Protein AF-0000000085124010 (afdb_homodimer)

Structure (mmCIF, N/CA/C/O backbone):
data_AF-0000000085124010-model_v1
#
loop_
_entity.id
_entity.type
_entity.pdbx_description
1 polymer 'Hydrogenase (NiFe) small subunit HydA'
#
loop_
_atom_site.group_PDB
_atom_site.id
_atom_site.type_symbol
_atom_site.label_atom_id
_atom_site.label_alt_id
_atom_site.label_comp_id
_atom_site.label_asym_id
_atom_site.label_entity_id
_atom_site.label_seq_id
_atom_site.pdbx_PDB_ins_code
_atom_site.Cartn_x
_atom_site.Cartn_y
_atom_site.Cartn_z
_atom_site.occupancy
_atom_site.B_iso_or_equiv
_atom_site.auth_seq_id
_atom_site.auth_comp_id
_atom_site.auth_asym_id
_atom_site.auth_atom_id
_atom_site.pdbx_PDB_model_num
ATOM 1 N N . MET A 1 1 ? 7.41 -55.188 -15.414 1 95.19 1 MET A N 1
ATOM 2 C CA . MET A 1 1 ? 6.52 -54.812 -14.312 1 95.19 1 MET A CA 1
ATOM 3 C C . MET A 1 1 ? 5.141 -54.438 -14.836 1 95.19 1 MET A C 1
ATOM 5 O O . MET A 1 1 ? 5.023 -53.75 -15.875 1 95.19 1 MET A O 1
ATOM 9 N N . LYS A 1 2 ? 4.078 -54.938 -14.227 1 97.94 2 LYS A N 1
ATOM 10 C CA . LYS A 1 2 ? 2.697 -54.625 -14.586 1 97.94 2 LYS A CA 1
ATOM 11 C C . LYS A 1 2 ? 2.125 -53.531 -13.672 1 97.94 2 LYS A C 1
ATOM 13 O O . LYS A 1 2 ? 2.025 -53.75 -12.461 1 97.94 2 LYS A O 1
ATOM 18 N N . ILE A 1 3 ? 1.727 -52.469 -14.312 1 98.56 3 ILE A N 1
ATOM 19 C CA . ILE A 1 3 ? 1.152 -51.344 -13.555 1 98.56 3 ILE A CA 1
ATOM 20 C C . ILE A 1 3 ? -0.271 -51.094 -14.031 1 98.56 3 ILE A C 1
ATOM 22 O O . ILE A 1 3 ? -0.511 -50.938 -15.234 1 98.56 3 ILE A O 1
ATOM 26 N N . VAL A 1 4 ? -1.213 -51.031 -13.094 1 98.69 4 VAL A N 1
ATOM 27 C CA . VAL A 1 4 ? -2.6 -50.688 -13.391 1 98.69 4 VAL A CA 1
ATOM 28 C C . VAL A 1 4 ? -2.932 -49.344 -12.781 1 98.69 4 VAL A C 1
ATOM 30 O O . VAL A 1 4 ? -2.615 -49.094 -11.617 1 98.69 4 VAL A O 1
ATOM 33 N N . ILE A 1 5 ? -3.504 -48.438 -13.578 1 98.81 5 ILE A N 1
ATOM 34 C CA . ILE A 1 5 ? -3.943 -47.125 -13.133 1 98.81 5 ILE A CA 1
ATOM 35 C C . ILE A 1 5 ? -5.465 -47.062 -13.211 1 98.81 5 ILE A C 1
ATOM 37 O O . ILE A 1 5 ? -6.059 -47.281 -14.266 1 98.81 5 ILE A O 1
ATOM 41 N N . ILE A 1 6 ? -6.059 -46.781 -12.086 1 98.5 6 ILE A N 1
ATOM 42 C CA . ILE A 1 6 ? -7.496 -46.562 -12.07 1 98.5 6 ILE A CA 1
ATOM 43 C C . ILE A 1 6 ? -7.77 -45.062 -12.195 1 98.5 6 ILE A C 1
ATOM 45 O O . ILE A 1 6 ? -7.449 -44.281 -11.289 1 98.5 6 ILE A O 1
ATOM 49 N N . GLY A 1 7 ? -8.352 -44.594 -13.273 1 97.31 7 GLY A N 1
ATOM 50 C CA . GLY A 1 7 ? -8.617 -43.188 -13.555 1 97.31 7 GLY A CA 1
ATOM 51 C C . GLY A 1 7 ? -8.352 -42.812 -15 1 97.31 7 GLY A C 1
ATOM 52 O O . GLY A 1 7 ? -7.637 -43.531 -15.711 1 97.31 7 GLY A O 1
ATOM 53 N N . GLY A 1 8 ? -8.891 -41.75 -15.453 1 96.12 8 GLY A N 1
ATOM 54 C CA . GLY A 1 8 ? -8.734 -41.281 -16.828 1 96.12 8 GLY A CA 1
ATOM 55 C C . GLY A 1 8 ? -8.57 -39.781 -16.938 1 96.12 8 GLY A C 1
ATOM 56 O O . GLY A 1 8 ? -8.875 -39.188 -17.969 1 96.12 8 GLY A O 1
ATOM 57 N N . GLY A 1 9 ? -8.164 -39.156 -15.859 1 94.75 9 GLY A N 1
ATOM 58 C CA . GLY A 1 9 ? -7.965 -37.719 -15.859 1 94.75 9 GLY A CA 1
ATOM 59 C C . GLY A 1 9 ? -6.531 -37.312 -16.141 1 94.75 9 GLY A C 1
ATOM 60 O O . GLY A 1 9 ? -5.734 -38.125 -16.625 1 94.75 9 GLY A O 1
ATOM 61 N N . ILE A 1 10 ? -6.223 -36.125 -15.867 1 92.88 10 ILE A N 1
ATOM 62 C CA . ILE A 1 10 ? -4.93 -35.531 -16.172 1 92.88 10 ILE A CA 1
ATOM 63 C C . ILE A 1 10 ? -3.824 -36.25 -15.422 1 92.88 10 ILE A C 1
ATOM 65 O O . ILE A 1 10 ? -2.789 -36.594 -16 1 92.88 10 ILE A O 1
ATOM 69 N N . ALA A 1 11 ? -4.047 -36.531 -14.188 1 95.56 11 ALA A N 1
ATOM 70 C CA . ALA A 1 11 ? -3.047 -37.219 -13.375 1 95.56 11 ALA A CA 1
ATOM 71 C C . ALA A 1 11 ? -2.785 -38.625 -13.906 1 95.56 11 ALA A C 1
ATOM 73 O O . ALA A 1 11 ? -1.636 -39.062 -13.961 1 95.56 11 ALA A O 1
ATOM 74 N N . ALA A 1 12 ? -3.816 -39.281 -14.297 1 98.06 12 ALA A N 1
ATOM 75 C CA . ALA A 1 12 ? -3.699 -40.656 -14.812 1 98.06 12 ALA A CA 1
ATOM 76 C C . ALA A 1 12 ? -2.871 -40.688 -16.094 1 98.06 12 ALA A C 1
ATOM 78 O O . ALA A 1 12 ? -1.996 -41.531 -16.25 1 98.06 12 ALA A O 1
ATOM 79 N N . VAL A 1 13 ? -3.199 -39.812 -16.953 1 97.38 13 VAL A N 1
ATOM 80 C CA . VAL A 1 13 ? -2.482 -39.719 -18.234 1 97.38 13 VAL A CA 1
ATOM 81 C C . VAL A 1 13 ? -1.017 -39.375 -17.969 1 97.38 13 VAL A C 1
ATOM 83 O O . VAL A 1 13 ? -0.122 -39.969 -18.594 1 97.38 13 VAL A O 1
ATOM 86 N N . TYR A 1 14 ? -0.808 -38.438 -17.125 1 95.88 14 TYR A N 1
ATOM 87 C CA . TYR A 1 14 ? 0.552 -38.031 -16.766 1 95.88 14 TYR A CA 1
ATOM 88 C C . TYR A 1 14 ? 1.339 -39.219 -16.219 1 95.88 14 TYR A C 1
ATOM 90 O O . TYR A 1 14 ? 2.488 -39.438 -16.594 1 95.88 14 TYR A O 1
ATOM 98 N N . LEU A 1 15 ? 0.748 -39.969 -15.352 1 97.75 15 LEU A N 1
ATOM 99 C CA . LEU A 1 15 ? 1.36 -41.156 -14.766 1 97.75 15 LEU A CA 1
ATOM 100 C C . LEU A 1 15 ? 1.725 -42.156 -15.844 1 97.75 15 LEU A C 1
ATOM 102 O O . LEU A 1 15 ? 2.863 -42.625 -15.898 1 97.75 15 LEU A O 1
ATOM 106 N N . ALA A 1 16 ? 0.787 -42.5 -16.688 1 98.44 16 ALA A N 1
ATOM 107 C CA . ALA A 1 16 ? 0.975 -43.531 -17.703 1 98.44 16 ALA A CA 1
ATOM 108 C C . ALA A 1 16 ? 2.131 -43.156 -18.641 1 98.44 16 ALA A C 1
ATOM 110 O O . ALA A 1 16 ? 3.012 -44 -18.891 1 98.44 16 ALA A O 1
ATOM 111 N N . ASN A 1 17 ? 2.074 -41.969 -19.094 1 96.88 17 ASN A N 1
ATOM 112 C CA . ASN A 1 17 ? 3.102 -41.5 -20.031 1 96.88 17 ASN A CA 1
ATOM 113 C C . ASN A 1 17 ? 4.484 -41.5 -19.375 1 96.88 17 ASN A C 1
ATOM 115 O O . ASN A 1 17 ? 5.453 -41.969 -19.984 1 96.88 17 ASN A O 1
ATOM 119 N N . ASN A 1 18 ? 4.602 -41.031 -18.188 1 95.69 18 ASN A N 1
ATOM 120 C CA . ASN A 1 18 ? 5.902 -40.875 -17.562 1 95.69 18 ASN A CA 1
ATOM 121 C C . ASN A 1 18 ? 6.445 -42.219 -17.047 1 95.69 18 ASN A C 1
ATOM 123 O O . ASN A 1 18 ? 7.66 -42.406 -17 1 95.69 18 ASN A O 1
ATOM 127 N N . ILE A 1 19 ? 5.598 -43.094 -16.672 1 97.38 19 ILE A N 1
ATOM 128 C CA . ILE A 1 19 ? 6.031 -44.438 -16.312 1 97.38 19 ILE A CA 1
ATOM 129 C C . ILE A 1 19 ? 6.734 -45.094 -17.5 1 97.38 19 ILE A C 1
ATOM 131 O O . ILE A 1 19 ? 7.82 -45.656 -17.359 1 97.38 19 ILE A O 1
ATOM 135 N N . LEU A 1 20 ? 6.133 -45 -18.656 1 96.88 20 LEU A N 1
ATOM 136 C CA . LEU A 1 20 ? 6.691 -45.625 -19.859 1 96.88 20 LEU A CA 1
ATOM 137 C C . LEU A 1 20 ? 7.961 -44.875 -20.297 1 96.88 20 LEU A C 1
ATOM 139 O O . LEU A 1 20 ? 8.836 -45.5 -20.922 1 96.88 20 LEU A O 1
ATOM 143 N N . ASN A 1 21 ? 8.039 -43.625 -19.969 1 94.06 21 ASN A N 1
ATOM 144 C CA . ASN A 1 21 ? 9.273 -42.875 -20.234 1 94.06 21 ASN A CA 1
ATOM 145 C C . ASN A 1 21 ? 10.422 -43.375 -19.359 1 94.06 21 ASN A C 1
ATOM 147 O O . ASN A 1 21 ? 11.578 -43.375 -19.781 1 94.06 21 ASN A O 1
ATOM 151 N N . VAL A 1 22 ? 10.109 -43.719 -18.141 1 93.25 22 VAL A N 1
ATOM 152 C CA . VAL A 1 22 ? 11.117 -44.219 -17.203 1 93.25 22 VAL A CA 1
ATOM 153 C C . VAL A 1 22 ? 11.508 -45.625 -17.562 1 93.25 22 VAL A C 1
ATOM 155 O O . VAL A 1 22 ? 12.688 -46 -17.531 1 93.25 22 VAL A O 1
ATOM 158 N N . ASP A 1 23 ? 10.508 -46.469 -17.875 1 94.88 23 ASP A N 1
ATOM 159 C CA . ASP A 1 23 ? 10.727 -47.844 -18.25 1 94.88 23 ASP A CA 1
ATOM 160 C C . ASP A 1 23 ? 9.75 -48.281 -19.344 1 94.88 23 ASP A C 1
ATOM 162 O O . ASP A 1 23 ? 8.625 -48.719 -19.031 1 94.88 23 ASP A O 1
ATOM 166 N N . SER A 1 24 ? 10.172 -48.406 -20.547 1 93.5 24 SER A N 1
ATOM 167 C CA . SER A 1 24 ? 9.328 -48.688 -21.688 1 93.5 24 SER A CA 1
ATOM 168 C C . SER A 1 24 ? 8.898 -50.156 -21.703 1 93.5 24 SER A C 1
ATOM 170 O O . SER A 1 24 ? 7.98 -50.531 -22.438 1 93.5 24 SER A O 1
ATOM 172 N N . SER A 1 25 ? 9.539 -50.938 -20.891 1 94.5 25 SER A N 1
ATOM 173 C CA . SER A 1 25 ? 9.227 -52.344 -20.875 1 94.5 25 SER A CA 1
ATOM 174 C C . SER A 1 25 ? 8.031 -52.656 -19.969 1 94.5 25 SER A C 1
ATOM 176 O O . SER A 1 25 ? 7.473 -53.75 -20.016 1 94.5 25 SER A O 1
ATOM 178 N N . CYS A 1 26 ? 7.594 -51.656 -19.25 1 96.12 26 CYS A N 1
ATOM 179 C CA . CYS A 1 26 ? 6.457 -51.844 -18.344 1 96.12 26 CYS A CA 1
ATOM 180 C C . CYS A 1 26 ? 5.168 -52.031 -19.141 1 96.12 26 CYS A C 1
ATOM 182 O O . CYS A 1 26 ? 4.992 -51.469 -20.203 1 96.12 26 CYS A O 1
ATOM 184 N N . SER A 1 27 ? 4.344 -52.875 -18.609 1 97.69 27 SER A N 1
ATOM 185 C CA . SER A 1 27 ? 2.977 -52.969 -19.125 1 97.69 27 SER A CA 1
ATOM 186 C C . SER A 1 27 ? 2.02 -52.125 -18.312 1 97.69 27 SER A C 1
ATOM 188 O O . SER A 1 27 ? 1.771 -52.375 -17.125 1 97.69 27 SER A O 1
ATOM 190 N N . VAL A 1 28 ? 1.503 -51.062 -18.984 1 98.5 28 VAL A N 1
ATOM 191 C CA . VAL A 1 28 ? 0.65 -50.125 -18.281 1 98.5 28 VAL A CA 1
ATOM 192 C C . VAL A 1 28 ? -0.787 -50.25 -18.781 1 98.5 28 VAL A C 1
ATOM 194 O O . VAL A 1 28 ? -1.04 -50.188 -19.984 1 98.5 28 VAL A O 1
ATOM 197 N N . THR A 1 29 ? -1.727 -50.469 -17.875 1 98.56 29 THR A N 1
ATOM 198 C CA . THR A 1 29 ? -3.154 -50.5 -18.172 1 98.56 29 THR A CA 1
ATOM 199 C C . THR A 1 29 ? -3.889 -49.375 -17.438 1 98.56 29 THR A C 1
ATOM 201 O O . THR A 1 29 ? -3.723 -49.219 -16.219 1 98.56 29 THR A O 1
ATOM 204 N N . MET A 1 30 ? -4.676 -48.625 -18.156 1 98.5 30 MET A N 1
ATOM 205 C CA . MET A 1 30 ? -5.512 -47.562 -17.578 1 98.5 30 MET A CA 1
ATOM 206 C C . MET A 1 30 ? -6.984 -47.969 -17.609 1 98.5 30 MET A C 1
ATOM 208 O O . MET A 1 30 ? -7.5 -48.344 -18.672 1 98.5 30 MET A O 1
ATOM 212 N N . LEU A 1 31 ? -7.621 -47.906 -16.484 1 98.38 31 LEU A N 1
ATOM 213 C CA . LEU A 1 31 ? -9.047 -48.188 -16.375 1 98.38 31 LEU A CA 1
ATOM 214 C C . LEU A 1 31 ? -9.836 -46.906 -16.109 1 98.38 31 LEU A C 1
ATOM 216 O O . LEU A 1 31 ? -9.844 -46.406 -15 1 98.38 31 LEU A O 1
ATOM 220 N N . SER A 1 32 ? -10.547 -46.438 -17.094 1 97.44 32 SER A N 1
ATOM 221 C CA . SER A 1 32 ? -11.312 -45.188 -17 1 97.44 32 SER A CA 1
ATOM 222 C C . SER A 1 32 ? -12.812 -45.469 -17.016 1 97.44 32 SER A C 1
ATOM 224 O O . SER A 1 32 ? -13.289 -46.344 -17.734 1 97.44 32 SER A O 1
ATOM 226 N N . ASP A 1 33 ? -13.5 -44.75 -16.234 1 95.38 33 ASP A N 1
ATOM 227 C CA . ASP A 1 33 ? -14.945 -44.906 -16.234 1 95.38 33 ASP A CA 1
ATOM 228 C C . ASP A 1 33 ? -15.602 -44.062 -17.328 1 95.38 33 ASP A C 1
ATOM 230 O O . ASP A 1 33 ? -16.812 -44.125 -17.531 1 95.38 33 ASP A O 1
ATOM 234 N N . GLU A 1 34 ? -14.805 -43.375 -18.062 1 94.69 34 GLU A N 1
ATOM 235 C CA . GLU A 1 34 ? -15.32 -42.469 -19.109 1 94.69 34 GLU A CA 1
ATOM 236 C C . GLU A 1 34 ? -15.531 -43.219 -20.422 1 94.69 34 GLU A C 1
ATOM 238 O O . GLU A 1 34 ? -14.867 -44.219 -20.688 1 94.69 34 GLU A O 1
ATOM 243 N N . GLU A 1 35 ? -16.453 -42.594 -21.188 1 94.5 35 GLU A N 1
ATOM 244 C CA . GLU A 1 35 ? -16.688 -43.094 -22.531 1 94.5 35 GLU A CA 1
ATOM 245 C C . GLU A 1 35 ? -15.672 -42.562 -23.531 1 94.5 35 GLU A C 1
ATOM 247 O O . GLU A 1 35 ? -15.414 -43.188 -24.562 1 94.5 35 GLU A O 1
ATOM 252 N N . TYR A 1 36 ? -15.086 -41.5 -23.188 1 94.88 36 TYR A N 1
ATOM 253 C CA . TYR A 1 36 ? -14.164 -40.812 -24.094 1 94.88 36 TYR A CA 1
ATOM 254 C C . TYR A 1 36 ? -12.711 -41.062 -23.688 1 94.88 36 TYR A C 1
ATOM 256 O O . TYR A 1 36 ? -12.43 -41.406 -22.531 1 94.88 36 TYR A O 1
ATOM 264 N N . ILE A 1 37 ? -11.859 -40.875 -24.688 1 95.62 37 ILE A N 1
ATOM 265 C CA . ILE A 1 37 ? -10.438 -40.875 -24.375 1 95.62 37 ILE A CA 1
ATOM 266 C C . ILE A 1 37 ? -10.102 -39.719 -23.453 1 95.62 37 ILE A C 1
ATOM 268 O O . ILE A 1 37 ? -10.82 -38.719 -23.422 1 95.62 37 ILE A O 1
ATOM 272 N N . PRO A 1 38 ? -9.055 -39.906 -22.688 1 96.25 38 PRO A N 1
ATOM 273 C CA . PRO A 1 38 ? -8.727 -38.844 -21.734 1 96.25 38 PRO A CA 1
ATOM 274 C C . PRO A 1 38 ? -8.609 -37.5 -22.391 1 96.25 38 PRO A C 1
ATOM 276 O O . PRO A 1 38 ? -8.055 -37.375 -23.484 1 96.25 38 PRO A O 1
ATOM 279 N N . TYR A 1 39 ? -9.188 -36.531 -21.766 1 93.69 39 TYR A N 1
ATOM 280 C CA . TYR A 1 39 ? -9.18 -35.156 -22.25 1 93.69 39 TYR A CA 1
ATOM 281 C C . TYR A 1 39 ? -8.852 -34.156 -21.125 1 93.69 39 TYR A C 1
ATOM 283 O O . TYR A 1 39 ? -8.93 -34.531 -19.953 1 93.69 39 TYR A O 1
ATOM 291 N N . ASP A 1 40 ? -8.484 -32.969 -21.516 1 90.94 40 ASP A N 1
ATOM 292 C CA . ASP A 1 40 ? -8.062 -31.938 -20.562 1 90.94 40 ASP A CA 1
ATOM 293 C C . ASP A 1 40 ? -9.266 -31.188 -20 1 90.94 40 ASP A C 1
ATOM 295 O O . ASP A 1 40 ? -9.773 -30.266 -20.641 1 90.94 40 ASP A O 1
ATOM 299 N N . ARG A 1 41 ? -9.578 -31.469 -18.812 1 90.12 41 ARG A N 1
ATOM 300 C CA . ARG A 1 41 ? -10.789 -30.938 -18.203 1 90.12 41 ARG A CA 1
ATOM 301 C C . ARG A 1 41 ? -10.648 -29.453 -17.906 1 90.12 41 ARG A C 1
ATOM 303 O O . ARG A 1 41 ? -11.648 -28.766 -17.688 1 90.12 41 ARG A O 1
ATOM 310 N N . ILE A 1 42 ? -9.477 -28.953 -17.906 1 85.81 42 ILE A N 1
ATOM 311 C CA . ILE A 1 42 ? -9.242 -27.531 -17.703 1 85.81 42 ILE A CA 1
ATOM 312 C C . ILE A 1 42 ? -9.906 -26.734 -18.828 1 85.81 42 ILE A C 1
ATOM 314 O O . ILE A 1 42 ? -10.305 -25.578 -18.625 1 85.81 42 ILE A O 1
ATOM 318 N N . HIS A 1 43 ? -10.18 -27.391 -19.969 1 87 43 HIS A N 1
ATOM 319 C CA . HIS A 1 43 ? -10.68 -26.703 -21.141 1 87 43 HIS A CA 1
ATOM 320 C C . HIS A 1 43 ? -12.133 -27.062 -21.422 1 87 43 HIS A C 1
ATOM 322 O O . HIS A 1 43 ? -12.594 -26.953 -22.562 1 87 43 HIS A O 1
ATOM 328 N N . LEU A 1 44 ? -12.805 -27.484 -20.469 1 89.75 44 LEU A N 1
ATOM 329 C CA . LEU A 1 44 ? -14.188 -27.906 -20.656 1 89.75 44 LEU A CA 1
ATOM 330 C C . LEU A 1 44 ? -15.055 -26.766 -21.188 1 89.75 44 LEU A C 1
ATOM 332 O O . LEU A 1 44 ? -16.016 -27 -21.922 1 89.75 44 LEU A O 1
ATOM 336 N N . CYS A 1 45 ? -14.734 -25.562 -20.812 1 87.44 45 CYS A N 1
ATOM 337 C CA . CYS A 1 45 ? -15.523 -24.406 -21.25 1 87.44 45 CYS A CA 1
ATOM 338 C C . CYS A 1 45 ? -15.594 -24.328 -22.766 1 87.44 45 CYS A C 1
ATOM 340 O O . CYS A 1 45 ? -16.578 -23.828 -23.328 1 87.44 45 CYS A O 1
ATOM 342 N N . ARG A 1 46 ? -14.648 -24.891 -23.406 1 84.38 46 ARG A N 1
ATOM 343 C CA . ARG A 1 46 ? -14.594 -24.859 -24.875 1 84.38 46 ARG A CA 1
ATOM 344 C C . ARG A 1 46 ? -15.695 -25.719 -25.469 1 84.38 46 ARG A C 1
ATOM 346 O O . ARG A 1 46 ? -16.094 -25.516 -26.625 1 84.38 46 ARG A O 1
ATOM 353 N N . LEU A 1 47 ? -16.125 -26.625 -24.703 1 89.44 47 LEU A N 1
ATOM 354 C CA . LEU A 1 47 ? -17.125 -27.562 -25.219 1 89.44 47 LEU A CA 1
ATOM 355 C C . LEU A 1 47 ? -18.516 -26.984 -25.141 1 89.44 47 LEU A C 1
ATOM 357 O O . LEU A 1 47 ? -19.453 -27.516 -25.75 1 89.44 47 LEU A O 1
ATOM 361 N N . ILE A 1 48 ? -18.656 -25.984 -24.406 1 87.06 48 ILE A N 1
ATOM 362 C CA . ILE A 1 48 ? -19.969 -25.375 -24.25 1 87.06 48 ILE A CA 1
ATOM 363 C C . ILE A 1 48 ? -20.344 -24.609 -25.5 1 87.06 48 ILE A C 1
ATOM 365 O O . ILE A 1 48 ? -21.516 -24.578 -25.891 1 87.06 48 ILE A O 1
ATOM 369 N N . ASP A 1 49 ? -19.25 -24.094 -26.188 1 73.88 49 ASP A N 1
ATOM 370 C CA . ASP A 1 49 ? -19.5 -23.438 -27.469 1 73.88 49 ASP A CA 1
ATOM 371 C C . ASP A 1 49 ? -19.625 -24.469 -28.594 1 73.88 49 ASP A C 1
ATOM 373 O O . ASP A 1 49 ? -18.797 -25.375 -28.703 1 73.88 49 ASP A O 1
ATOM 377 N N . THR A 1 50 ? -20.734 -24.734 -29.188 1 63.66 50 THR A N 1
ATOM 378 C CA . THR A 1 50 ? -21.125 -25.781 -30.109 1 63.66 50 THR A CA 1
ATOM 379 C C . THR A 1 50 ? -20.062 -25.969 -31.188 1 63.66 50 THR A C 1
ATOM 381 O O . THR A 1 50 ? -20.141 -26.906 -31.984 1 63.66 50 THR A O 1
ATOM 384 N N . LYS A 1 51 ? -19.016 -25.297 -31.141 1 67.62 51 LYS A N 1
ATOM 385 C CA . LYS A 1 51 ? -18.094 -25.406 -32.25 1 67.62 51 LYS A CA 1
ATOM 386 C C . LYS A 1 51 ? -16.953 -26.375 -31.922 1 67.62 51 LYS A C 1
ATOM 388 O O . LYS A 1 51 ? -16.234 -26.812 -32.812 1 67.62 51 LYS A O 1
ATOM 393 N N . ASN A 1 52 ? -16.891 -26.844 -30.641 1 76 52 ASN A N 1
ATOM 394 C CA . ASN A 1 52 ? -15.758 -27.688 -30.281 1 76 52 ASN A CA 1
ATOM 395 C C . ASN A 1 52 ? -16.219 -29.047 -29.766 1 76 52 ASN A C 1
ATOM 397 O O . ASN A 1 52 ? -17.328 -29.188 -29.266 1 76 52 ASN A O 1
ATOM 401 N N . ASP A 1 53 ? -15.391 -30.047 -30.109 1 85.75 53 ASP A N 1
ATOM 402 C CA . ASP A 1 53 ? -15.68 -31.391 -29.625 1 85.75 53 ASP A CA 1
ATOM 403 C C . ASP A 1 53 ? -14.578 -31.875 -28.688 1 85.75 53 ASP A C 1
ATOM 405 O O . ASP A 1 53 ? -13.578 -31.203 -28.484 1 85.75 53 ASP A O 1
ATOM 409 N N . VAL A 1 54 ? -14.898 -32.938 -28.078 1 90.12 54 VAL A N 1
ATOM 410 C CA . VAL A 1 54 ? -14.031 -33.531 -27.047 1 90.12 54 VAL A CA 1
ATOM 411 C C . VAL A 1 54 ? -12.633 -33.75 -27.625 1 90.12 54 VAL A C 1
ATOM 413 O O . VAL A 1 54 ? -11.633 -33.625 -26.906 1 90.12 54 VAL A O 1
ATOM 416 N N . GLU A 1 55 ? -12.516 -33.938 -28.906 1 88.62 55 GLU A N 1
ATOM 417 C CA . GLU A 1 55 ? -11.234 -34.188 -29.562 1 88.62 55 GLU A CA 1
ATOM 418 C C . GLU A 1 55 ? -10.336 -32.969 -29.484 1 88.62 55 GLU A C 1
ATOM 420 O O . GLU A 1 55 ? -9.109 -33.094 -29.453 1 88.62 55 GLU A O 1
ATOM 425 N N . SER A 1 56 ? -11.008 -31.891 -29.391 1 85.31 56 SER A N 1
ATOM 426 C CA . SER A 1 56 ? -10.25 -30.641 -29.391 1 85.31 56 SER A CA 1
ATOM 427 C C . SER A 1 56 ? -9.492 -30.453 -28.078 1 85.31 56 SER A C 1
ATOM 429 O O . SER A 1 56 ? -8.547 -29.672 -28.016 1 85.31 56 SER A O 1
ATOM 431 N N . ILE A 1 57 ? -9.906 -31.234 -27.078 1 88.94 57 ILE A N 1
ATOM 432 C CA . ILE A 1 57 ? -9.234 -31.062 -25.797 1 88.94 57 ILE A CA 1
ATOM 433 C C . ILE A 1 57 ? -8.648 -32.406 -25.344 1 88.94 57 ILE A C 1
ATOM 435 O O . ILE A 1 57 ? -8.477 -32.656 -24.156 1 88.94 57 ILE A O 1
ATOM 439 N N . LYS A 1 58 ? -8.383 -33.219 -26.25 1 91.12 58 LYS A N 1
ATOM 440 C CA . LYS A 1 58 ? -7.836 -34.562 -25.953 1 91.12 58 LYS A CA 1
ATOM 441 C C . LYS A 1 58 ? -6.422 -34.469 -25.391 1 91.12 58 LYS A C 1
ATOM 443 O O . LYS A 1 58 ? -5.633 -33.625 -25.828 1 91.12 58 LYS A O 1
ATOM 448 N N . LEU A 1 59 ? -6.141 -35.312 -24.453 1 91 59 LEU A N 1
ATOM 449 C CA . LEU A 1 59 ? -4.785 -35.438 -23.922 1 91 59 LEU A CA 1
ATOM 450 C C . LEU A 1 59 ? -3.971 -36.438 -24.719 1 91 59 LEU A C 1
ATOM 452 O O . LEU A 1 59 ? -4.504 -37.469 -25.172 1 91 59 LEU A O 1
ATOM 456 N N . GLU A 1 60 ? -2.674 -36.156 -24.906 1 88.38 60 GLU A N 1
ATOM 457 C CA . GLU A 1 60 ? -1.795 -37.125 -25.578 1 88.38 60 GLU A CA 1
ATOM 458 C C . GLU A 1 60 ? -1.461 -38.281 -24.672 1 88.38 60 GLU A C 1
ATOM 460 O O . GLU A 1 60 ? -0.946 -38.094 -23.562 1 88.38 60 GLU A O 1
ATOM 465 N N . LEU A 1 61 ? -1.772 -39.438 -25.141 1 94.44 61 LEU A N 1
ATOM 466 C CA . LEU A 1 61 ? -1.504 -40.656 -24.422 1 94.44 61 LEU A CA 1
ATOM 467 C C . LEU A 1 61 ? -0.55 -41.562 -25.188 1 94.44 61 LEU A C 1
ATOM 469 O O . LEU A 1 61 ? -0.71 -41.75 -26.406 1 94.44 61 LEU A O 1
ATOM 473 N N . ASN A 1 62 ? 0.461 -42.094 -24.5 1 95.5 62 ASN A N 1
ATOM 474 C CA . ASN A 1 62 ? 1.387 -43.031 -25.109 1 95.5 62 ASN A CA 1
ATOM 475 C C . ASN A 1 62 ? 0.65 -44.219 -25.719 1 95.5 62 ASN A C 1
ATOM 477 O O . ASN A 1 62 ? -0.218 -44.812 -25.078 1 95.5 62 ASN A O 1
ATOM 481 N N . SER A 1 63 ? 1.032 -44.625 -26.938 1 94.38 63 SER A N 1
ATOM 482 C CA . SER A 1 63 ? 0.328 -45.656 -27.703 1 94.38 63 SER A CA 1
ATOM 483 C C . SER A 1 63 ? 0.508 -47.031 -27.062 1 94.38 63 SER A C 1
ATOM 485 O O . SER A 1 63 ? -0.28 -47.938 -27.312 1 94.38 63 SER A O 1
ATOM 487 N N . ALA A 1 64 ? 1.494 -47.125 -26.234 1 96.5 64 ALA A N 1
ATOM 488 C CA . ALA A 1 64 ? 1.783 -48.406 -25.625 1 96.5 64 ALA A CA 1
ATOM 489 C C . ALA A 1 64 ? 0.843 -48.688 -24.453 1 96.5 64 ALA A C 1
ATOM 491 O O . ALA A 1 64 ? 0.765 -49.812 -23.953 1 96.5 64 ALA A O 1
ATOM 492 N N . VAL A 1 65 ? 0.058 -47.719 -24.078 1 98 65 VAL A N 1
ATOM 493 C CA . VAL A 1 65 ? -0.833 -47.875 -22.922 1 98 65 VAL A CA 1
ATOM 494 C C . VAL A 1 65 ? -2.07 -48.656 -23.328 1 98 65 VAL A C 1
ATOM 496 O O . VAL A 1 65 ? -2.674 -48.406 -24.375 1 98 65 VAL A O 1
ATOM 499 N N . ASN A 1 66 ? -2.438 -49.625 -22.547 1 97.88 66 ASN A N 1
ATOM 500 C CA . ASN A 1 66 ? -3.705 -50.344 -22.703 1 97.88 66 ASN A CA 1
ATOM 501 C C . ASN A 1 66 ? -4.848 -49.594 -22.016 1 97.88 66 ASN A C 1
ATOM 503 O O . ASN A 1 66 ? -5.078 -49.781 -20.812 1 97.88 66 ASN A O 1
ATOM 507 N N . LEU A 1 67 ? -5.582 -48.844 -22.797 1 98 67 LEU A N 1
ATOM 508 C CA . LEU A 1 67 ? -6.664 -48.031 -22.266 1 98 67 LEU A CA 1
ATOM 509 C C . LEU A 1 67 ? -7.996 -48.75 -22.344 1 98 67 LEU A C 1
ATOM 511 O O . LEU A 1 67 ? -8.383 -49.219 -23.422 1 98 67 LEU A O 1
ATOM 515 N N . GLN A 1 68 ? -8.617 -48.906 -21.188 1 97.69 68 GLN A N 1
ATOM 516 C CA . GLN A 1 68 ? -9.961 -49.469 -21.125 1 97.69 68 GLN A CA 1
ATOM 517 C C . GLN A 1 68 ? -10.984 -48.438 -20.719 1 97.69 68 GLN A C 1
ATOM 519 O O . GLN A 1 68 ? -10.883 -47.844 -19.625 1 97.69 68 GLN A O 1
ATOM 524 N N . LEU A 1 69 ? -11.945 -48.188 -21.531 1 96.94 69 LEU A N 1
ATOM 525 C CA . LEU A 1 69 ? -12.977 -47.188 -21.266 1 96.94 69 LEU A CA 1
ATOM 526 C C . LEU A 1 69 ? -14.219 -47.812 -20.672 1 96.94 69 LEU A C 1
ATOM 528 O O . LEU A 1 69 ? -14.352 -49.031 -20.656 1 96.94 69 LEU A O 1
ATOM 532 N N . ASN A 1 70 ? -15.047 -47.062 -20.031 1 96.5 70 ASN A N 1
ATOM 533 C CA . ASN A 1 70 ? -16.312 -47.5 -19.453 1 96.5 70 ASN A CA 1
ATOM 534 C C . ASN A 1 70 ? -16.094 -48.594 -18.406 1 96.5 70 ASN A C 1
ATOM 536 O O . ASN A 1 70 ? -16.781 -49.594 -18.406 1 96.5 70 ASN A O 1
ATOM 540 N N . GLN A 1 71 ? -15.094 -48.406 -17.578 1 95.44 71 GLN A N 1
ATOM 541 C CA . GLN A 1 71 ? -14.734 -49.375 -16.578 1 95.44 71 GLN A CA 1
ATOM 542 C C . GLN A 1 71 ? -15.328 -49.031 -15.219 1 95.44 71 GLN A C 1
ATOM 544 O O . GLN A 1 71 ? -15.375 -47.875 -14.844 1 95.44 71 GLN A O 1
ATOM 549 N N . THR A 1 72 ? -15.883 -50 -14.5 1 93.06 72 THR A N 1
ATOM 550 C CA . THR A 1 72 ? -16.312 -49.906 -13.109 1 93.06 72 THR A CA 1
ATOM 551 C C . THR A 1 72 ? -15.562 -50.906 -12.234 1 93.06 72 THR A C 1
ATOM 553 O O . THR A 1 72 ? -15.609 -52.094 -12.477 1 93.06 72 THR A O 1
ATOM 556 N N . ILE A 1 73 ? -14.898 -50.375 -11.219 1 95.38 73 ILE A N 1
ATOM 557 C CA . ILE A 1 73 ? -14.117 -51.219 -10.328 1 95.38 73 ILE A CA 1
ATOM 558 C C . ILE A 1 73 ? -15.047 -51.875 -9.312 1 95.38 73 ILE A C 1
ATOM 560 O O . ILE A 1 73 ? -15.727 -51.188 -8.547 1 95.38 73 ILE A O 1
ATOM 564 N N . SER A 1 74 ? -15.016 -53.188 -9.266 1 92.94 74 SER A N 1
ATOM 565 C CA . SER A 1 74 ? -15.898 -53.906 -8.344 1 92.94 74 SER A CA 1
ATOM 566 C C . SER A 1 74 ? -15.133 -54.438 -7.145 1 92.94 74 SER A C 1
ATOM 568 O O . SER A 1 74 ? -15.688 -54.562 -6.055 1 92.94 74 SER A O 1
ATOM 570 N N . ASN A 1 75 ? -13.93 -54.781 -7.422 1 95.12 75 ASN A N 1
ATOM 571 C CA . ASN A 1 75 ? -13.148 -55.375 -6.332 1 95.12 75 ASN A CA 1
ATOM 572 C C . ASN A 1 75 ? -11.648 -55.219 -6.578 1 95.12 75 ASN A C 1
ATOM 574 O O . ASN A 1 75 ? -11.211 -55.125 -7.727 1 95.12 75 ASN A O 1
ATOM 578 N N . ILE A 1 76 ? -10.914 -55.125 -5.43 1 97.12 76 ILE A N 1
ATOM 579 C CA . ILE A 1 76 ? -9.461 -55.188 -5.449 1 97.12 76 ILE A CA 1
ATOM 580 C C . ILE A 1 76 ? -8.969 -56.281 -4.512 1 97.12 76 ILE A C 1
ATOM 582 O O . ILE A 1 76 ? -9.18 -56.219 -3.299 1 97.12 76 ILE A O 1
ATOM 586 N N . ASN A 1 77 ? -8.375 -57.312 -5.051 1 96.69 77 ASN A N 1
ATOM 587 C CA . ASN A 1 77 ? -7.77 -58.375 -4.25 1 96.69 77 ASN A CA 1
ATOM 588 C C . ASN A 1 77 ? -6.297 -58.094 -3.973 1 96.69 77 ASN A C 1
ATOM 590 O O . ASN A 1 77 ? -5.438 -58.406 -4.797 1 96.69 77 ASN A O 1
ATOM 594 N N . LYS A 1 78 ? -5.973 -57.719 -2.822 1 96.44 78 LYS A N 1
ATOM 595 C CA . LYS A 1 78 ? -4.625 -57.281 -2.479 1 96.44 78 LYS A CA 1
ATOM 596 C C . LYS A 1 78 ? -3.666 -58.469 -2.389 1 96.44 78 LYS A C 1
ATOM 598 O O . LYS A 1 78 ? -2.482 -58.344 -2.709 1 96.44 78 LYS A O 1
ATOM 603 N N . ASP A 1 79 ? -4.18 -59.625 -2.023 1 95.19 79 ASP A N 1
ATOM 604 C CA . ASP A 1 79 ? -3.346 -60.812 -1.874 1 95.19 79 ASP A CA 1
ATOM 605 C C . ASP A 1 79 ? -2.9 -61.344 -3.234 1 95.19 79 ASP A C 1
A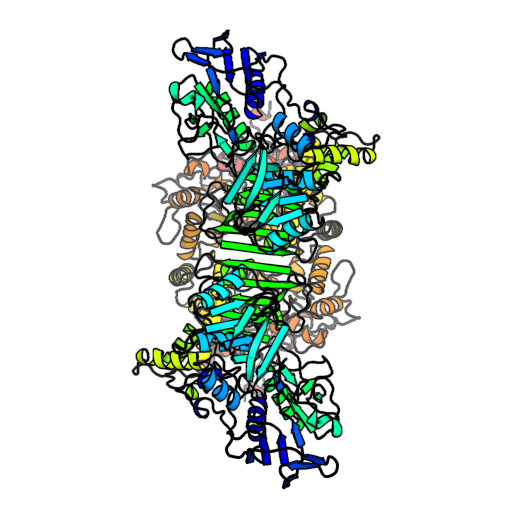TOM 607 O O . ASP A 1 79 ? -1.73 -61.688 -3.418 1 95.19 79 ASP A O 1
ATOM 611 N N . LYS A 1 80 ? -3.803 -61.375 -4.133 1 96.19 80 LYS A N 1
ATOM 612 C CA . LYS A 1 80 ? -3.502 -61.875 -5.473 1 96.19 80 LYS A CA 1
ATOM 613 C C . LYS A 1 80 ? -3.01 -60.75 -6.379 1 96.19 80 LYS A C 1
ATOM 615 O O . LYS A 1 80 ? -2.521 -61 -7.48 1 96.19 80 LYS A O 1
ATOM 620 N N . LYS A 1 81 ? -3.152 -59.5 -5.941 1 97.25 81 LYS A N 1
ATOM 621 C CA . LYS A 1 81 ? -2.783 -58.312 -6.695 1 97.25 81 LYS A CA 1
ATOM 622 C C . LYS A 1 81 ? -3.551 -58.219 -8.008 1 97.25 81 LYS A C 1
ATOM 624 O O . LYS A 1 81 ? -2.951 -58.094 -9.078 1 97.25 81 LYS A O 1
ATOM 629 N N . GLU A 1 82 ? -4.891 -58.25 -7.816 1 97.12 82 GLU A N 1
ATOM 630 C CA . GLU A 1 82 ? -5.797 -58.219 -8.961 1 97.12 82 GLU A CA 1
ATOM 631 C C . GLU A 1 82 ? -6.898 -57.188 -8.75 1 97.12 82 GLU A C 1
ATOM 633 O O . GLU A 1 82 ? -7.402 -57.031 -7.637 1 97.12 82 GLU A O 1
ATOM 638 N N . VAL A 1 83 ? -7.207 -56.5 -9.875 1 97.56 83 VAL A N 1
ATOM 639 C CA . VAL A 1 83 ? -8.344 -55.594 -9.891 1 97.56 83 VAL A CA 1
ATOM 640 C C . VAL A 1 83 ? -9.469 -56.188 -10.742 1 97.56 83 VAL A C 1
ATOM 642 O O . VAL A 1 83 ? -9.227 -56.656 -11.859 1 97.56 83 VAL A O 1
ATOM 645 N N . LEU A 1 84 ? -10.648 -56.219 -10.141 1 96.62 84 LEU A N 1
ATOM 646 C CA . LEU A 1 84 ? -11.82 -56.688 -10.883 1 96.62 84 LEU A CA 1
ATOM 647 C C . LEU A 1 84 ? -12.617 -55.5 -11.43 1 96.62 84 LEU A C 1
ATOM 649 O O . LEU A 1 84 ? -13.094 -54.656 -10.664 1 96.62 84 LEU A O 1
ATOM 653 N N . SER A 1 85 ? -12.602 -55.375 -12.805 1 94.19 85 SER A N 1
ATOM 654 C CA . SER A 1 85 ? -13.344 -54.344 -13.508 1 94.19 85 SER A CA 1
ATOM 655 C C . SER A 1 85 ? -14.281 -54.938 -14.555 1 94.19 85 SER A C 1
ATOM 657 O O . SER A 1 85 ? -13.836 -55.688 -15.445 1 94.19 85 SER A O 1
ATOM 659 N N . ASN A 1 86 ? -15.523 -54.594 -14.664 1 91 86 ASN A N 1
ATOM 660 C CA . ASN A 1 86 ? -16.531 -55.125 -15.578 1 91 86 ASN A CA 1
ATOM 661 C C . ASN A 1 86 ? -16.375 -56.656 -15.75 1 91 86 ASN A C 1
ATOM 663 O O . ASN A 1 86 ? -16.344 -57.156 -16.875 1 91 86 ASN A O 1
ATOM 667 N N . ASP A 1 87 ? -16.016 -57.344 -14.836 1 85.44 87 ASP A N 1
ATOM 668 C CA . ASP A 1 87 ? -15.938 -58.781 -14.781 1 85.44 87 ASP A CA 1
ATOM 669 C C . ASP A 1 87 ? -14.641 -59.281 -15.398 1 85.44 87 ASP A C 1
ATOM 671 O O . ASP A 1 87 ? -14.539 -60.469 -15.789 1 85.44 87 ASP A O 1
ATOM 675 N N . LYS A 1 88 ? -13.781 -58.5 -15.719 1 95 88 LYS A N 1
ATOM 676 C CA . LYS A 1 88 ? -12.438 -58.875 -16.141 1 95 88 LYS A CA 1
ATOM 677 C C . LYS A 1 88 ? -11.414 -58.594 -15.047 1 95 88 LYS A C 1
ATOM 679 O O . LYS A 1 88 ? -11.531 -57.625 -14.328 1 95 88 LYS A O 1
ATOM 684 N N . THR A 1 89 ? -10.508 -59.438 -15 1 96.69 89 THR A N 1
ATOM 685 C CA . THR A 1 89 ? -9.461 -59.312 -13.992 1 96.69 89 THR A CA 1
ATOM 686 C C . THR A 1 89 ? -8.188 -58.75 -14.609 1 96.69 89 THR A C 1
ATOM 688 O O . THR A 1 89 ? -7.785 -59.156 -15.703 1 96.69 89 THR A O 1
ATOM 691 N N . TYR A 1 90 ? -7.586 -57.875 -13.898 1 97.88 90 TYR A N 1
ATOM 692 C CA . TYR A 1 90 ? -6.312 -57.281 -14.305 1 97.88 90 TYR A CA 1
ATOM 693 C C . TYR A 1 90 ? -5.258 -57.469 -13.219 1 97.88 90 TYR A C 1
ATOM 695 O O . TYR A 1 90 ? -5.391 -56.906 -12.117 1 97.88 90 TYR A O 1
ATOM 703 N N . ASP A 1 91 ? -4.219 -58.219 -13.531 1 97.44 91 ASP A N 1
ATOM 704 C CA . ASP A 1 91 ? -3.125 -58.406 -12.586 1 97.44 91 ASP A CA 1
ATOM 705 C C . ASP A 1 91 ? -2.217 -57.188 -12.539 1 97.44 91 ASP A C 1
ATOM 707 O O . ASP A 1 91 ? -2.027 -56.5 -13.555 1 97.44 91 ASP A O 1
ATOM 711 N N . TYR A 1 92 ? -1.687 -57 -11.297 1 98.12 92 TYR A N 1
ATOM 712 C CA . TYR A 1 92 ? -0.76 -55.875 -11.188 1 98.12 92 TYR A CA 1
ATOM 713 C C . TYR A 1 92 ? 0.407 -56.219 -10.273 1 98.12 92 TYR A C 1
ATOM 715 O O . TYR A 1 92 ? 0.267 -57.031 -9.359 1 98.12 92 TYR A O 1
ATOM 723 N N . ASP A 1 93 ? 1.591 -55.594 -10.555 1 98.12 93 ASP A N 1
ATOM 724 C CA . ASP A 1 93 ? 2.672 -55.5 -9.578 1 98.12 93 ASP A CA 1
ATOM 725 C C . ASP A 1 93 ? 2.498 -54.281 -8.672 1 98.12 93 ASP A C 1
ATOM 727 O O . ASP A 1 93 ? 2.734 -54.375 -7.465 1 98.12 93 ASP A O 1
ATOM 731 N N . LYS A 1 94 ? 2.098 -53.188 -9.297 1 98.44 94 LYS A N 1
ATOM 732 C CA . LYS A 1 94 ? 1.735 -51.969 -8.609 1 98.44 94 LYS A CA 1
ATOM 733 C C . LYS A 1 94 ? 0.397 -51.406 -9.102 1 98.44 94 LYS A C 1
ATOM 735 O O . LYS A 1 94 ? 0.095 -51.5 -10.297 1 98.44 94 LYS A O 1
ATOM 740 N N . LEU A 1 95 ? -0.38 -50.938 -8.195 1 98.75 95 LEU A N 1
ATOM 741 C CA . LEU A 1 95 ? -1.661 -50.312 -8.492 1 98.75 95 LEU A CA 1
ATOM 742 C C . LEU A 1 95 ? -1.635 -48.812 -8.117 1 98.75 95 LEU A C 1
ATOM 744 O O . LEU A 1 95 ? -1.159 -48.469 -7.039 1 98.75 95 LEU A O 1
ATOM 748 N N . ILE A 1 96 ? -2.09 -47.938 -9.039 1 98.88 96 ILE A N 1
ATOM 749 C CA . ILE A 1 96 ? -2.168 -46.5 -8.75 1 98.88 96 ILE A CA 1
ATOM 750 C C . ILE A 1 96 ? -3.604 -46.031 -8.93 1 98.88 96 ILE A C 1
ATOM 752 O O . ILE A 1 96 ? -4.176 -46.156 -10.016 1 98.88 96 ILE A O 1
ATOM 756 N N . ILE A 1 97 ? -4.125 -45.5 -7.902 1 98.75 97 ILE A N 1
ATOM 757 C CA . ILE A 1 97 ? -5.469 -44.938 -7.949 1 98.75 97 ILE A CA 1
ATOM 758 C C . ILE A 1 97 ? -5.395 -43.438 -8.234 1 98.75 97 ILE A C 1
ATOM 760 O O . ILE A 1 97 ? -4.789 -42.656 -7.473 1 98.75 97 ILE A O 1
ATOM 764 N N . ALA A 1 98 ? -5.969 -42.969 -9.305 1 98.62 98 ALA A N 1
ATOM 765 C CA . ALA A 1 98 ? -6.016 -41.562 -9.742 1 98.62 98 ALA A CA 1
ATOM 766 C C . ALA A 1 98 ? -7.422 -41.188 -10.195 1 98.62 98 ALA A C 1
ATOM 768 O O . ALA A 1 98 ? -7.605 -40.656 -11.297 1 98.62 98 ALA A O 1
ATOM 769 N N . THR A 1 99 ? -8.391 -41.281 -9.32 1 97.62 99 THR A N 1
ATOM 770 C CA . THR A 1 99 ? -9.797 -41.188 -9.672 1 97.62 99 THR A CA 1
ATOM 771 C C . THR A 1 99 ? -10.289 -39.75 -9.539 1 97.62 99 THR A C 1
ATOM 773 O O . THR A 1 99 ? -11.438 -39.438 -9.867 1 97.62 99 THR A O 1
ATOM 776 N N . GLY A 1 100 ? -9.492 -38.875 -9.055 1 96.69 100 GLY A N 1
ATOM 777 C CA . GLY A 1 100 ? -9.812 -37.469 -9.016 1 96.69 100 GLY A CA 1
ATOM 778 C C . GLY A 1 100 ? -10.852 -37.125 -7.965 1 96.69 100 GLY A C 1
ATOM 779 O O . GLY A 1 100 ? -10.766 -37.562 -6.824 1 96.69 100 GLY A O 1
ATOM 780 N N . SER A 1 101 ? -11.766 -36.156 -8.312 1 96.25 101 SER A N 1
ATOM 781 C CA . SER A 1 101 ? -12.734 -35.625 -7.359 1 96.25 101 SER A CA 1
ATOM 782 C C . SER A 1 101 ? -14.133 -35.562 -7.969 1 96.25 101 SER A C 1
ATOM 784 O O . SER A 1 101 ? -14.305 -35.781 -9.164 1 96.25 101 SER A O 1
ATOM 786 N N . THR A 1 102 ? -15.094 -35.344 -7.078 1 94.25 102 THR A N 1
ATOM 787 C CA . THR A 1 102 ? -16.484 -35.125 -7.461 1 94.25 102 THR A CA 1
ATOM 788 C C . THR A 1 102 ? -16.969 -33.75 -6.973 1 94.25 102 THR A C 1
ATOM 790 O O . THR A 1 102 ? -16.641 -33.344 -5.855 1 94.25 102 THR A O 1
ATOM 793 N N . PRO A 1 103 ? -17.734 -33.062 -7.816 1 95.12 103 PRO A N 1
ATOM 794 C CA . PRO A 1 103 ? -18.25 -31.75 -7.387 1 95.12 103 PRO A CA 1
ATOM 795 C C . PRO A 1 103 ? -19.234 -31.844 -6.23 1 95.12 103 PRO A C 1
ATOM 797 O O . PRO A 1 103 ? -20.047 -32.781 -6.188 1 95.12 103 PRO A O 1
ATOM 800 N N . ILE A 1 104 ? -19.219 -30.859 -5.336 1 94.69 104 ILE A N 1
ATOM 801 C CA . ILE A 1 104 ? -20.188 -30.75 -4.25 1 94.69 104 ILE A CA 1
ATOM 802 C C . ILE A 1 104 ? -21.484 -30.141 -4.773 1 94.69 104 ILE A C 1
ATOM 804 O O . ILE A 1 104 ? -21.469 -29.203 -5.566 1 94.69 104 ILE A O 1
ATOM 808 N N . THR A 1 105 ? -22.641 -30.734 -4.402 1 94.5 105 THR A N 1
ATOM 809 C CA . THR A 1 105 ? -23.938 -30.219 -4.82 1 94.5 105 THR A CA 1
ATOM 810 C C . THR A 1 105 ? -24.891 -30.125 -3.629 1 94.5 105 THR A C 1
ATOM 812 O O . THR A 1 105 ? -24.734 -30.859 -2.646 1 94.5 105 THR A O 1
ATOM 815 N N . LEU A 1 106 ? -25.781 -29.234 -3.766 1 93.94 106 LEU A N 1
ATOM 816 C CA . LEU A 1 106 ? -26.781 -29.078 -2.725 1 93.94 106 LEU A CA 1
ATOM 817 C C . LEU A 1 106 ? -28.109 -29.703 -3.146 1 93.94 106 LEU A C 1
ATOM 819 O O . LEU A 1 106 ? -28.984 -29.922 -2.314 1 93.94 106 LEU A O 1
ATOM 823 N N . LEU A 1 107 ? -28.219 -29.984 -4.445 1 94 107 LEU A N 1
ATOM 824 C CA . LEU A 1 107 ? -29.438 -30.578 -5.012 1 94 107 LEU A CA 1
ATOM 825 C C . LEU A 1 107 ? -29.094 -31.859 -5.777 1 94 107 LEU A C 1
ATOM 827 O O . LEU A 1 107 ? -27.938 -32.094 -6.125 1 94 107 LEU A O 1
ATOM 831 N N . ASP A 1 108 ? -30.125 -32.531 -6.012 1 92.81 108 ASP A N 1
ATOM 832 C CA . ASP A 1 108 ? -29.969 -33.781 -6.75 1 92.81 108 ASP A CA 1
ATOM 833 C C . ASP A 1 108 ? -29.688 -33.5 -8.227 1 92.81 108 ASP A C 1
ATOM 835 O O . ASP A 1 108 ? -30.516 -32.938 -8.93 1 92.81 108 ASP A O 1
ATOM 839 N N . THR A 1 109 ? -28.562 -34.031 -8.742 1 91.81 109 THR A N 1
ATOM 840 C CA . THR A 1 109 ? -28.125 -33.75 -10.102 1 91.81 109 THR A CA 1
ATOM 841 C C . THR A 1 109 ? -28.844 -34.656 -11.102 1 91.81 109 THR A C 1
ATOM 843 O O . THR A 1 109 ? -28.672 -34.5 -12.312 1 91.81 109 THR A O 1
ATOM 846 N N . THR A 1 110 ? -29.672 -35.531 -10.609 1 92.38 110 THR A N 1
ATOM 847 C CA . THR A 1 110 ? -30.484 -36.344 -11.492 1 92.38 110 THR A CA 1
ATOM 848 C C . THR A 1 110 ? -31.656 -35.562 -12.055 1 92.38 110 THR A C 1
ATOM 850 O O . THR A 1 110 ? -32.281 -35.938 -13.039 1 92.38 110 THR A O 1
ATOM 853 N N . LEU A 1 111 ? -31.875 -34.5 -11.383 1 94.75 111 LEU A N 1
ATOM 854 C CA . LEU A 1 111 ? -32.875 -33.562 -11.914 1 94.75 111 LEU A CA 1
ATOM 855 C C . LEU A 1 111 ? -32.438 -33 -13.266 1 94.75 111 LEU A C 1
ATOM 857 O O . LEU A 1 111 ? -31.25 -32.719 -13.469 1 94.75 111 LEU A O 1
ATOM 861 N N . GLU A 1 112 ? -33.344 -32.812 -14.148 1 93.81 112 GLU A N 1
ATOM 862 C CA . GLU A 1 112 ? -33.062 -32.438 -15.531 1 93.81 112 GLU A CA 1
ATOM 863 C C . GLU A 1 112 ? -32.344 -31.109 -15.617 1 93.81 112 GLU A C 1
ATOM 865 O O . GLU A 1 112 ? -31.469 -30.922 -16.453 1 93.81 112 GLU A O 1
ATOM 870 N N . ASN A 1 113 ? -32.781 -30.188 -14.797 1 96 113 ASN A N 1
ATOM 871 C CA . ASN A 1 113 ? -32.25 -28.828 -14.93 1 96 113 ASN A CA 1
ATOM 872 C C . ASN A 1 113 ? -31.312 -28.484 -13.789 1 96 113 ASN A C 1
ATOM 874 O O . ASN A 1 113 ? -31.25 -27.344 -13.352 1 96 113 ASN A O 1
ATOM 878 N N . VAL A 1 114 ? -30.625 -29.5 -13.297 1 96.94 114 VAL A N 1
ATOM 879 C CA . VAL A 1 114 ? -29.547 -29.344 -12.328 1 96.94 114 VAL A CA 1
ATOM 880 C C . VAL A 1 114 ? -28.281 -30.031 -12.836 1 96.94 114 VAL A C 1
ATOM 882 O O . VAL A 1 114 ? -28.328 -31.188 -13.258 1 96.94 114 VAL A O 1
ATOM 885 N N . SER A 1 115 ? -27.172 -29.297 -12.812 1 96.5 115 SER A N 1
ATOM 886 C CA . SER A 1 115 ? -25.938 -29.859 -13.336 1 96.5 115 SER A CA 1
ATOM 887 C C . SER A 1 115 ? -24.734 -29.438 -12.492 1 96.5 115 SER A C 1
ATOM 889 O O . SER A 1 115 ? -24.875 -28.594 -11.594 1 96.5 115 SER A O 1
ATOM 891 N N . VAL A 1 116 ? -23.656 -30.109 -12.734 1 96.38 116 VAL A N 1
ATOM 892 C CA . VAL A 1 116 ? -22.312 -29.703 -12.312 1 96.38 116 VAL A CA 1
ATOM 893 C C . VAL A 1 116 ? -21.438 -29.453 -13.539 1 96.38 116 VAL A C 1
ATOM 895 O O . VAL A 1 116 ? -21.938 -29.438 -14.672 1 96.38 116 VAL A O 1
ATOM 898 N N . PHE A 1 117 ? -20.25 -29.047 -13.344 1 95.25 117 PHE A N 1
ATOM 899 C CA . PHE A 1 117 ? -19.312 -28.766 -14.438 1 95.25 117 PHE A CA 1
ATOM 900 C C . PHE A 1 117 ? -18.016 -29.516 -14.25 1 95.25 117 PHE A C 1
ATOM 902 O O . PHE A 1 117 ? -17.016 -28.938 -13.805 1 95.25 117 PHE A O 1
ATOM 909 N N . ARG A 1 118 ? -18.016 -30.781 -14.695 1 94.19 118 ARG A N 1
ATOM 910 C CA . ARG A 1 118 ? -16.875 -31.625 -14.383 1 94.19 118 ARG A CA 1
ATOM 911 C C . ARG A 1 118 ? -16.469 -32.469 -15.594 1 94.19 118 ARG A C 1
ATOM 913 O O . ARG A 1 118 ? -15.289 -32.781 -15.758 1 94.19 118 ARG A O 1
ATOM 920 N N . ASN A 1 119 ? -17.406 -32.844 -16.406 1 93.31 119 ASN A N 1
ATOM 921 C CA . ASN A 1 119 ? -17.094 -33.719 -17.531 1 93.31 119 ASN A CA 1
ATOM 922 C C . ASN A 1 119 ? -17.875 -33.344 -18.781 1 93.31 119 ASN A C 1
ATOM 924 O O . ASN A 1 119 ? -18.609 -32.375 -18.781 1 93.31 119 ASN A O 1
ATOM 928 N N . VAL A 1 120 ? -17.672 -34.125 -19.812 1 93.38 120 VAL A N 1
ATOM 929 C CA . VAL A 1 120 ? -18.25 -33.844 -21.125 1 93.38 120 VAL A CA 1
ATOM 930 C C . VAL A 1 120 ? -19.766 -33.875 -21.047 1 93.38 120 VAL A C 1
ATOM 932 O O . VAL A 1 120 ? -20.469 -33.094 -21.672 1 93.38 120 VAL A O 1
ATOM 935 N N . ASN A 1 121 ? -20.266 -34.812 -20.312 1 92.19 121 ASN A N 1
ATOM 936 C CA . ASN A 1 121 ? -21.719 -34.938 -20.172 1 92.19 121 ASN A CA 1
ATOM 937 C C . ASN A 1 121 ? -22.312 -33.719 -19.516 1 92.19 121 ASN A C 1
ATOM 939 O O . ASN A 1 121 ? -23.422 -33.281 -19.875 1 92.19 121 ASN A O 1
ATOM 943 N N . ASP A 1 122 ? -21.672 -33.188 -18.562 1 94.69 122 ASP A N 1
ATOM 944 C CA . ASP A 1 122 ? -22.109 -31.953 -17.938 1 94.69 122 ASP A CA 1
ATOM 945 C C . ASP A 1 122 ? -22.156 -30.812 -18.969 1 94.69 122 ASP A C 1
ATOM 947 O O . ASP A 1 122 ? -23.094 -30.016 -18.969 1 94.69 122 ASP A O 1
ATOM 951 N N . CYS A 1 123 ? -21.156 -30.75 -19.812 1 93.75 123 CYS A N 1
ATOM 952 C CA . CYS A 1 123 ? -21.094 -29.719 -20.844 1 93.75 123 CYS A CA 1
ATOM 953 C C . CYS A 1 123 ? -22.281 -29.812 -21.797 1 93.75 123 CYS A C 1
ATOM 955 O O . CYS A 1 123 ? -22.859 -28.797 -22.188 1 93.75 123 CYS A O 1
ATOM 957 N N . LYS A 1 124 ? -22.578 -30.984 -22.141 1 91.19 124 LYS A N 1
ATOM 958 C CA . LYS A 1 124 ? -23.719 -31.188 -23.047 1 91.19 124 LYS A CA 1
ATOM 959 C C . LYS A 1 124 ? -25.016 -30.734 -22.391 1 91.19 124 LYS A C 1
ATOM 961 O O . LYS A 1 124 ? -25.844 -30.094 -23.047 1 91.19 124 LYS A O 1
ATOM 966 N N . LYS A 1 125 ? -25.156 -31.109 -21.203 1 93.44 125 LYS A N 1
ATOM 967 C CA . LYS A 1 125 ? -26.328 -30.688 -20.453 1 93.44 125 LYS A CA 1
ATOM 968 C C . LYS A 1 125 ? -26.406 -29.156 -20.359 1 93.44 125 LYS A C 1
ATOM 970 O O . LYS A 1 125 ? -27.484 -28.578 -20.547 1 93.44 125 LYS A O 1
ATOM 975 N N . ILE A 1 126 ? -25.328 -28.547 -20.078 1 95 126 ILE A N 1
ATOM 976 C CA . ILE A 1 126 ? -25.266 -27.094 -19.938 1 95 126 ILE A CA 1
ATOM 977 C C . ILE A 1 126 ? -25.594 -26.453 -21.281 1 95 126 ILE A C 1
ATOM 979 O O . ILE A 1 126 ? -26.375 -25.5 -21.344 1 95 126 ILE A O 1
ATOM 983 N N . GLU A 1 127 ? -25.047 -26.953 -22.328 1 90.94 127 GLU A N 1
ATOM 984 C CA . GLU A 1 127 ? -25.297 -26.422 -23.656 1 90.94 127 GLU A CA 1
ATOM 985 C C . GLU A 1 127 ? -26.781 -26.516 -24 1 90.94 127 GLU A C 1
ATOM 987 O O . GLU A 1 127 ? -27.328 -25.609 -24.656 1 90.94 127 GLU A O 1
ATOM 992 N N . GLN A 1 128 ? -27.359 -27.5 -23.562 1 88.94 128 GLN A N 1
ATOM 993 C CA . GLN A 1 128 ? -28.75 -27.766 -23.891 1 88.94 128 GLN A CA 1
ATOM 994 C C . GLN A 1 128 ? -29.672 -26.812 -23.141 1 88.94 128 GLN A C 1
ATOM 996 O O . GLN A 1 128 ? -30.625 -26.281 -23.719 1 88.94 128 GLN A O 1
ATOM 1001 N N . TYR A 1 129 ? -29.422 -26.547 -21.922 1 93.19 129 TYR A N 1
ATOM 1002 C CA . TYR A 1 129 ? -30.391 -25.859 -21.062 1 93.19 129 TYR A CA 1
ATOM 1003 C C . TYR A 1 129 ? -30.062 -24.375 -20.938 1 93.19 129 TYR A C 1
ATOM 1005 O O . TYR A 1 129 ? -30.906 -23.578 -20.531 1 93.19 129 TYR A O 1
ATOM 1013 N N . CYS A 1 130 ? -28.859 -23.984 -21.266 1 93.19 130 CYS A N 1
ATOM 1014 C CA . CYS A 1 130 ? -28.438 -22.594 -21.031 1 93.19 130 CYS A CA 1
ATOM 1015 C C . CYS A 1 130 ? -29.156 -21.641 -21.969 1 93.19 130 CYS A C 1
ATOM 1017 O O . CYS A 1 130 ? -29.266 -20.438 -21.672 1 93.19 130 CYS A O 1
ATOM 1019 N N . LYS A 1 131 ? -29.719 -22.125 -23.016 1 90.44 131 LYS A N 1
ATOM 1020 C CA . LYS A 1 131 ? -30.359 -21.297 -24.031 1 90.44 131 LYS A CA 1
ATOM 1021 C C . LYS A 1 131 ? -31.844 -21.094 -23.703 1 90.44 131 LYS A C 1
ATOM 1023 O O . LYS A 1 131 ? -32.438 -20.109 -24.141 1 90.44 131 LYS A O 1
ATOM 1028 N N . THR A 1 132 ? -32.406 -21.922 -22.922 1 91.56 132 THR A N 1
ATOM 1029 C CA . THR A 1 132 ? -33.875 -21.906 -22.75 1 91.56 132 THR A CA 1
ATOM 1030 C C . THR A 1 132 ? -34.219 -21.484 -21.328 1 91.56 132 THR A C 1
ATOM 1032 O O . THR A 1 132 ? -35.375 -21.062 -21.078 1 91.56 132 THR A O 1
ATOM 1035 N N . ASN A 1 133 ? -33.344 -21.641 -20.438 1 94.44 133 ASN A N 1
ATOM 1036 C CA . ASN A 1 133 ? -33.594 -21.391 -19.031 1 94.44 133 ASN A CA 1
ATOM 1037 C C . ASN A 1 133 ? -32.75 -20.25 -18.484 1 94.44 133 ASN A C 1
ATOM 1039 O O . ASN A 1 133 ? -31.703 -19.938 -19.062 1 94.44 133 ASN A O 1
ATOM 1043 N N . GLU A 1 134 ? -33.219 -19.688 -17.422 1 95.44 134 GLU A N 1
ATOM 1044 C CA . GLU A 1 134 ? -32.312 -18.812 -16.656 1 95.44 134 GLU A CA 1
ATOM 1045 C C . GLU A 1 134 ? -31.266 -19.625 -15.914 1 95.44 134 GLU A C 1
ATOM 1047 O O . GLU A 1 134 ? -31.578 -20.484 -15.094 1 95.44 134 GLU A O 1
ATOM 1052 N N . VAL A 1 135 ? -30.094 -19.344 -16.281 1 97.75 135 VAL A N 1
ATOM 1053 C CA . VAL A 1 135 ? -28.984 -20.094 -15.688 1 97.75 135 VAL A CA 1
ATOM 1054 C C . VAL A 1 135 ? -28.672 -19.531 -14.312 1 97.75 135 VAL A C 1
ATOM 1056 O O . VAL A 1 135 ? -28.484 -18.328 -14.156 1 97.75 135 VAL A O 1
ATOM 1059 N N . VAL A 1 136 ? -28.625 -20.344 -13.297 1 98.25 136 VAL A N 1
ATOM 1060 C CA . VAL A 1 136 ? -28.203 -19.984 -11.945 1 98.25 136 VAL A CA 1
ATOM 1061 C C . VAL A 1 136 ? -26.891 -20.672 -11.602 1 98.25 136 VAL A C 1
ATOM 1063 O O . VAL A 1 136 ? -26.859 -21.875 -11.359 1 98.25 136 VAL A O 1
ATOM 1066 N N . LEU A 1 137 ? -25.859 -19.938 -11.633 1 97.81 137 LEU A N 1
ATOM 1067 C CA . LEU A 1 137 ? -24.562 -20.453 -11.227 1 97.81 137 LEU A CA 1
ATOM 1068 C C . LEU A 1 137 ? -24.359 -20.281 -9.719 1 97.81 137 LEU A C 1
ATOM 1070 O O . LEU A 1 137 ? -24.406 -19.156 -9.203 1 97.81 137 LEU A O 1
ATOM 1074 N N . VAL A 1 138 ? -24.125 -21.312 -9.023 1 97.69 138 VAL A N 1
ATOM 1075 C CA . VAL A 1 138 ? -23.984 -21.266 -7.574 1 97.69 138 VAL A CA 1
ATOM 1076 C C . VAL A 1 138 ? -22.5 -21.359 -7.203 1 97.69 138 VAL A C 1
ATOM 1078 O O . VAL A 1 138 ? -21.859 -22.375 -7.445 1 97.69 138 VAL A O 1
ATOM 1081 N N . GLY A 1 139 ? -21.984 -20.297 -6.605 1 95.81 139 GLY A N 1
ATOM 1082 C CA . GLY A 1 139 ? -20.578 -20.234 -6.223 1 95.81 139 GLY A CA 1
ATOM 1083 C C . GLY A 1 139 ? -19.797 -19.172 -6.977 1 95.81 139 GLY A C 1
ATOM 1084 O O . GLY A 1 139 ? -20.188 -18.781 -8.078 1 95.81 139 GLY A O 1
ATOM 1085 N N . SER A 1 140 ? -18.672 -18.734 -6.379 1 94.5 140 SER A N 1
ATOM 1086 C CA . SER A 1 140 ? -17.875 -17.672 -6.992 1 94.5 140 SER A CA 1
ATOM 1087 C C . SER A 1 140 ? -16.406 -18.062 -7.07 1 94.5 140 SER A C 1
ATOM 1089 O O . SER A 1 140 ? -15.531 -17.203 -7.098 1 94.5 140 SER A O 1
ATOM 1091 N N . GLY A 1 141 ? -16.141 -19.328 -7.07 1 92.19 141 GLY A N 1
ATOM 1092 C CA . GLY A 1 141 ? -14.773 -19.812 -7.262 1 92.19 141 GLY A CA 1
ATOM 1093 C C . GLY A 1 141 ? -14.32 -19.75 -8.711 1 92.19 141 GLY A C 1
ATOM 1094 O O . GLY A 1 141 ? -15.062 -19.281 -9.578 1 92.19 141 GLY A O 1
ATOM 1095 N N . PRO A 1 142 ? -13.141 -20.25 -8.984 1 89.62 142 PRO A N 1
ATOM 1096 C CA . PRO A 1 142 ? -12.57 -20.172 -10.328 1 89.62 142 PRO A CA 1
ATOM 1097 C C . PRO A 1 142 ? -13.453 -20.828 -11.383 1 89.62 142 PRO A C 1
ATOM 1099 O O . PRO A 1 142 ? -13.688 -20.25 -12.453 1 89.62 142 PRO A O 1
ATOM 1102 N N . ILE A 1 143 ? -13.969 -22 -11.102 1 88.69 143 ILE A N 1
ATOM 1103 C CA . ILE A 1 143 ? -14.766 -22.766 -12.055 1 88.69 143 ILE A CA 1
ATOM 1104 C C . ILE A 1 143 ? -16.047 -22.016 -12.391 1 88.69 143 ILE A C 1
ATOM 1106 O O . ILE A 1 143 ? -16.406 -21.875 -13.562 1 88.69 143 ILE A O 1
ATOM 1110 N N . ALA A 1 144 ? -16.672 -21.516 -11.367 1 93.94 144 ALA A N 1
ATOM 1111 C CA . ALA A 1 144 ? -17.922 -20.781 -11.57 1 93.94 144 ALA A CA 1
ATOM 1112 C C . ALA A 1 144 ? -17.672 -19.516 -12.391 1 93.94 144 ALA A C 1
ATOM 1114 O O . ALA A 1 144 ? -18.453 -19.188 -13.289 1 93.94 144 ALA A O 1
ATOM 1115 N N . LEU A 1 145 ? -16.641 -18.828 -12.094 1 93.75 145 LEU A N 1
ATOM 1116 C CA . LEU A 1 145 ? -16.359 -17.578 -12.773 1 93.75 145 LEU A CA 1
ATOM 1117 C C . LEU A 1 145 ? -15.961 -17.812 -14.227 1 93.75 145 LEU A C 1
ATOM 1119 O O . LEU A 1 145 ? -16.312 -17.031 -15.109 1 93.75 145 LEU A O 1
ATOM 1123 N N . GLU A 1 146 ? -15.234 -18.844 -14.461 1 90.5 146 GLU A N 1
ATOM 1124 C CA . GLU A 1 146 ? -14.883 -19.188 -15.828 1 90.5 146 GLU A CA 1
ATOM 1125 C C . GLU A 1 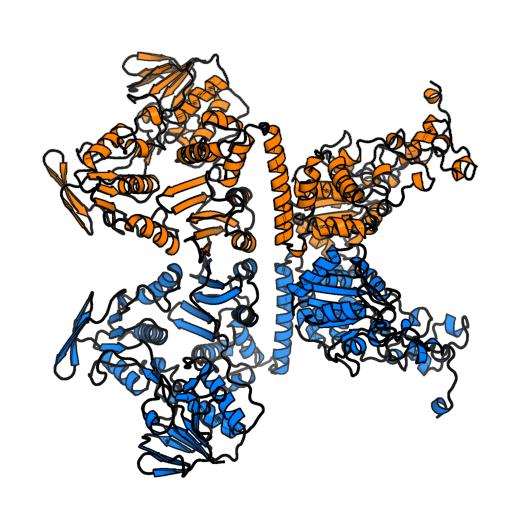146 ? -16.109 -19.562 -16.641 1 90.5 146 GLU A C 1
ATOM 1127 O O . GLU A 1 146 ? -16.25 -19.172 -17.797 1 90.5 146 GLU A O 1
ATOM 1132 N N . LEU A 1 147 ? -16.953 -20.359 -16.047 1 93.94 147 LEU A N 1
ATOM 1133 C CA . LEU A 1 147 ? -18.172 -20.734 -16.734 1 93.94 147 LEU A CA 1
ATOM 1134 C C . LEU A 1 147 ? -19.062 -19.531 -16.984 1 93.94 147 LEU A C 1
ATOM 1136 O O . LEU A 1 147 ? -19.656 -19.406 -18.062 1 93.94 147 LEU A O 1
ATOM 1140 N N . LEU A 1 148 ? -19.156 -18.656 -15.977 1 95.38 148 LEU A N 1
ATOM 1141 C CA . LEU A 1 148 ? -19.906 -17.422 -16.156 1 95.38 148 LEU A CA 1
ATOM 1142 C C . LEU A 1 148 ? -19.391 -16.641 -17.359 1 95.38 148 LEU A C 1
ATOM 1144 O O . LEU A 1 148 ? -20.172 -16.156 -18.172 1 95.38 148 LEU A O 1
ATOM 1148 N N . ASP A 1 149 ? -18.125 -16.562 -17.453 1 92.5 149 ASP A N 1
ATOM 1149 C CA . ASP A 1 149 ? -17.5 -15.852 -18.562 1 92.5 149 ASP A CA 1
ATOM 1150 C C . ASP A 1 149 ? -17.875 -16.484 -19.906 1 92.5 149 ASP A C 1
ATOM 1152 O O . ASP A 1 149 ? -18.219 -15.781 -20.859 1 92.5 149 ASP A O 1
ATOM 1156 N N . ALA A 1 150 ? -17.766 -17.781 -19.984 1 90.69 150 ALA A N 1
ATOM 1157 C CA . ALA A 1 150 ? -18.078 -18.516 -21.219 1 90.69 150 ALA A CA 1
ATOM 1158 C C . ALA A 1 150 ? -19.531 -18.297 -21.625 1 90.69 150 ALA A C 1
ATOM 1160 O O . ALA A 1 150 ? -19.812 -18.031 -22.797 1 90.69 150 ALA A O 1
ATOM 1161 N N . LEU A 1 151 ? -20.422 -18.406 -20.688 1 94.5 151 LEU A N 1
ATOM 1162 C CA . LEU A 1 151 ? -21.844 -18.25 -20.953 1 94.5 151 LEU A CA 1
ATOM 1163 C C . LEU A 1 151 ? -22.156 -16.797 -21.328 1 94.5 151 LEU A C 1
ATOM 1165 O O . LEU A 1 151 ? -23.016 -16.547 -22.188 1 94.5 151 LEU A O 1
ATOM 1169 N N . ASN A 1 152 ? -21.484 -15.914 -20.641 1 92.81 152 ASN A N 1
ATOM 1170 C CA . ASN A 1 152 ? -21.688 -14.492 -20.891 1 92.81 152 ASN A CA 1
ATOM 1171 C C . ASN A 1 152 ? -21.312 -14.117 -22.312 1 92.81 152 ASN A C 1
ATOM 1173 O O . ASN A 1 152 ? -21.891 -13.195 -22.891 1 92.81 152 ASN A O 1
ATOM 1177 N N . GLU A 1 153 ? -20.422 -14.859 -22.906 1 89.38 153 GLU A N 1
ATOM 1178 C CA . GLU A 1 153 ? -19.953 -14.586 -24.266 1 89.38 153 GLU A CA 1
ATOM 1179 C C . GLU A 1 153 ? -20.906 -15.172 -25.297 1 89.38 153 GLU A C 1
ATOM 1181 O O . GLU A 1 153 ? -20.875 -14.797 -26.484 1 89.38 153 GLU A O 1
ATOM 1186 N N . MET A 1 154 ? -21.75 -15.969 -24.891 1 90.62 154 MET A N 1
ATOM 1187 C CA . MET A 1 154 ? -22.688 -16.625 -25.812 1 90.62 154 MET A CA 1
ATOM 1188 C C . MET A 1 154 ? -23.922 -15.75 -26.031 1 90.62 154 MET A C 1
ATOM 1190 O O . MET A 1 154 ? -24.641 -15.422 -25.062 1 90.62 154 MET A O 1
ATOM 1194 N N . SER A 1 155 ? -24.188 -15.484 -27.203 1 89.12 155 SER A N 1
ATOM 1195 C CA . SER A 1 155 ? -25.281 -14.586 -27.531 1 89.12 155 SER A CA 1
ATOM 1196 C C . SER A 1 155 ? -26.641 -15.234 -27.266 1 89.12 155 SER A C 1
ATOM 1198 O O . SER A 1 155 ? -27.609 -14.539 -26.984 1 89.12 155 SER A O 1
ATOM 1200 N N . ASP A 1 156 ? -26.703 -16.516 -27.266 1 89.62 156 ASP A N 1
ATOM 1201 C CA . ASP A 1 156 ? -27.984 -17.219 -27.172 1 89.62 156 ASP A CA 1
ATOM 1202 C C . ASP A 1 156 ? -28.391 -17.391 -25.703 1 89.62 156 ASP A C 1
ATOM 1204 O O . ASP A 1 156 ? -29.516 -17.797 -25.422 1 89.62 156 ASP A O 1
ATOM 1208 N N . VAL A 1 157 ? -27.516 -17.125 -24.812 1 94.19 157 VAL A N 1
ATOM 1209 C CA . VAL A 1 157 ? -27.844 -17.172 -23.391 1 94.19 157 VAL A CA 1
ATOM 1210 C C . VAL A 1 157 ? -28.547 -15.883 -22.984 1 94.19 157 VAL A C 1
ATOM 1212 O O . VAL A 1 157 ? -28.016 -14.789 -23.188 1 94.19 157 VAL A O 1
ATOM 1215 N N . LYS A 1 158 ? -29.656 -15.969 -22.344 1 93.12 158 LYS A N 1
ATOM 1216 C CA . LYS A 1 158 ? -30.5 -14.789 -22.141 1 93.12 158 LYS A CA 1
ATOM 1217 C C . LYS A 1 158 ? -30.312 -14.203 -20.75 1 93.12 158 LYS A C 1
ATOM 1219 O O . LYS A 1 158 ? -30.406 -12.992 -20.562 1 93.12 158 LYS A O 1
ATOM 1224 N N . SER A 1 159 ? -30.156 -15.07 -19.828 1 95.69 159 SER A N 1
ATOM 1225 C CA . SER A 1 159 ? -30.062 -14.562 -18.453 1 95.69 159 SER A CA 1
ATOM 1226 C C . SER A 1 159 ? -29.219 -15.477 -17.578 1 95.69 159 SER A C 1
ATOM 1228 O O . SER A 1 159 ? -29.344 -16.703 -17.641 1 95.69 159 SER A O 1
ATOM 1230 N N . ILE A 1 160 ? -28.359 -14.898 -16.828 1 97.69 160 ILE A N 1
ATOM 1231 C CA . ILE A 1 160 ? -27.484 -15.617 -15.906 1 97.69 160 ILE A CA 1
ATOM 1232 C C . ILE A 1 160 ? -27.516 -14.953 -14.531 1 97.69 160 ILE A C 1
ATOM 1234 O O . ILE A 1 160 ? -27.344 -13.734 -14.414 1 97.69 160 ILE A O 1
ATOM 1238 N N . THR A 1 161 ? -27.75 -15.688 -13.477 1 97.94 161 THR A N 1
ATOM 1239 C CA . THR A 1 161 ? -27.656 -15.227 -12.102 1 97.94 161 THR A CA 1
ATOM 1240 C C . THR A 1 161 ? -26.516 -15.938 -11.367 1 97.94 161 THR A C 1
ATOM 1242 O O . THR A 1 161 ? -26.516 -17.172 -11.266 1 97.94 161 THR A O 1
ATOM 1245 N N . LEU A 1 162 ? -25.578 -15.188 -10.953 1 97.62 162 LEU A N 1
ATOM 1246 C CA . LEU A 1 162 ? -24.547 -15.727 -10.07 1 97.62 162 LEU A CA 1
ATOM 1247 C C . LEU A 1 162 ? -24.969 -15.625 -8.609 1 97.62 162 LEU A C 1
ATOM 1249 O O . LEU A 1 162 ? -25.141 -14.523 -8.086 1 97.62 162 LEU A O 1
ATOM 1253 N N . LEU A 1 163 ? -25.188 -16.703 -7.98 1 97.75 163 LEU A N 1
ATOM 1254 C CA . LEU A 1 163 ? -25.641 -16.766 -6.594 1 97.75 163 LEU A CA 1
ATOM 1255 C C . LEU A 1 163 ? -24.469 -17.031 -5.652 1 97.75 163 LEU A C 1
ATOM 1257 O O . LEU A 1 163 ? -23.828 -18.078 -5.738 1 97.75 163 LEU A O 1
ATOM 1261 N N . ILE A 1 164 ? -24.297 -16.078 -4.734 1 96.25 164 ILE A N 1
ATOM 1262 C CA . ILE A 1 164 ? -23.125 -16.172 -3.859 1 96.25 164 ILE A CA 1
ATOM 1263 C C . ILE A 1 164 ? -23.578 -16.031 -2.404 1 96.25 164 ILE A C 1
ATOM 1265 O O . ILE A 1 164 ? -24.359 -15.141 -2.064 1 96.25 164 ILE A O 1
ATOM 1269 N N . ARG A 1 165 ? -23.047 -16.844 -1.582 1 94.06 165 ARG A N 1
ATOM 1270 C CA . ARG A 1 165 ? -23.406 -16.797 -0.168 1 94.06 165 ARG A CA 1
ATOM 1271 C C . ARG A 1 165 ? -22.672 -15.68 0.552 1 94.06 165 ARG A C 1
ATOM 1273 O O . ARG A 1 165 ? -23.156 -15.133 1.539 1 94.06 165 ARG A O 1
ATOM 1280 N N . SER A 1 166 ? -21.547 -15.312 0.081 1 90.31 166 SER A N 1
ATOM 1281 C CA . SER A 1 166 ? -20.719 -14.297 0.725 1 90.31 166 SER A CA 1
ATOM 1282 C C . SER A 1 166 ? -20.875 -12.938 0.054 1 90.31 166 SER A C 1
ATOM 1284 O O . SER A 1 166 ? -21.734 -12.766 -0.806 1 90.31 166 SER A O 1
ATOM 1286 N N . ARG A 1 167 ? -20.094 -11.969 0.531 1 86.94 167 ARG A N 1
ATOM 1287 C CA . ARG A 1 167 ? -20.141 -10.625 -0.024 1 86.94 167 ARG A CA 1
ATOM 1288 C C . ARG A 1 167 ? -18.984 -10.391 -0.987 1 86.94 167 ARG A C 1
ATOM 1290 O O . ARG A 1 167 ? -18.75 -9.258 -1.414 1 86.94 167 ARG A O 1
ATOM 1297 N N . HIS A 1 168 ? -18.297 -11.477 -1.31 1 88.81 168 HIS A N 1
ATOM 1298 C CA . HIS A 1 168 ? -17.094 -11.297 -2.119 1 88.81 168 HIS A CA 1
ATOM 1299 C C . HIS A 1 168 ? -17.094 -12.227 -3.326 1 88.81 168 HIS A C 1
ATOM 1301 O O . HIS A 1 168 ? -17.797 -13.234 -3.332 1 88.81 168 HIS A O 1
ATOM 1307 N N . LEU A 1 169 ? -16.344 -11.883 -4.371 1 91.81 169 LEU A N 1
ATOM 1308 C CA . LEU A 1 169 ? -16.047 -12.734 -5.52 1 91.81 169 LEU A CA 1
ATOM 1309 C C . LEU A 1 169 ? -14.672 -13.391 -5.371 1 91.81 169 LEU A C 1
ATOM 1311 O O . LEU A 1 169 ? -13.719 -12.758 -4.91 1 91.81 169 LEU A O 1
ATOM 1315 N N . TYR A 1 170 ? -14.562 -14.695 -5.688 1 92.38 170 TYR A N 1
ATOM 1316 C CA . TYR A 1 170 ? -13.305 -15.422 -5.789 1 92.38 170 TYR A CA 1
ATOM 1317 C C . TYR A 1 170 ? -12.719 -15.688 -4.406 1 92.38 170 TYR A C 1
ATOM 1319 O O . TYR A 1 170 ? -12.617 -16.844 -3.98 1 92.38 170 TYR A O 1
ATOM 1327 N N . ASP A 1 171 ? -12.422 -14.508 -3.66 1 91.88 171 ASP A N 1
ATOM 1328 C CA . ASP A 1 171 ? -11.758 -14.641 -2.367 1 91.88 171 ASP A CA 1
ATOM 1329 C C . ASP A 1 171 ? -12.289 -13.609 -1.371 1 91.88 171 ASP A C 1
ATOM 1331 O O . ASP A 1 171 ? -12.562 -12.469 -1.739 1 91.88 171 ASP A O 1
ATOM 1335 N N . LYS A 1 172 ? -12.305 -13.977 -0.1 1 88.19 172 LYS A N 1
ATOM 1336 C CA . LYS A 1 172 ? -12.883 -13.109 0.927 1 88.19 172 LYS A CA 1
ATOM 1337 C C . LYS A 1 172 ? -11.953 -11.938 1.24 1 88.19 172 LYS A C 1
ATOM 1339 O O . LYS A 1 172 ? -12.383 -10.938 1.808 1 88.19 172 LYS A O 1
ATOM 1344 N N . TYR A 1 173 ? -10.711 -12.031 0.87 1 87.81 173 TYR A N 1
ATOM 1345 C CA . TYR A 1 173 ? -9.75 -11.008 1.286 1 87.81 173 TYR A CA 1
ATOM 1346 C C . TYR A 1 173 ? -9.523 -9.992 0.177 1 87.81 173 TYR A C 1
ATOM 1348 O O . TYR A 1 173 ? -8.812 -9 0.368 1 87.81 173 TYR A O 1
ATOM 1356 N N . ILE A 1 174 ? -10.148 -10.195 -0.979 1 91.19 174 ILE A N 1
ATOM 1357 C CA . ILE A 1 174 ? -9.883 -9.258 -2.068 1 91.19 174 ILE A CA 1
ATOM 1358 C C . ILE A 1 174 ? -10.484 -7.898 -1.738 1 91.19 174 ILE A C 1
ATOM 1360 O O . ILE A 1 174 ? -11.523 -7.816 -1.077 1 91.19 174 ILE A O 1
ATOM 1364 N N . SER A 1 175 ? -9.828 -6.824 -2.23 1 88.88 175 SER A N 1
ATOM 1365 C CA . SER A 1 175 ? -10.25 -5.457 -1.953 1 88.88 175 SER A CA 1
ATOM 1366 C C . SER A 1 175 ? -11.539 -5.113 -2.693 1 88.88 175 SER A C 1
ATOM 1368 O O . SER A 1 175 ? -11.906 -5.789 -3.658 1 88.88 175 SER A O 1
ATOM 1370 N N . ASN A 1 176 ? -12.164 -4.078 -2.262 1 83.94 176 ASN A N 1
ATOM 1371 C CA . ASN A 1 176 ? -13.359 -3.578 -2.932 1 83.94 176 ASN A CA 1
ATOM 1372 C C . ASN A 1 176 ? -13.055 -3.125 -4.355 1 83.94 176 ASN A C 1
ATOM 1374 O O . ASN A 1 176 ? -13.898 -3.256 -5.246 1 83.94 176 ASN A O 1
ATOM 1378 N N . GLU A 1 177 ? -11.93 -2.531 -4.469 1 86.81 177 GLU A N 1
ATOM 1379 C CA . GLU A 1 177 ? -11.547 -2.08 -5.801 1 86.81 177 GLU A CA 1
ATOM 1380 C C . GLU A 1 177 ? -11.414 -3.258 -6.766 1 86.81 177 GLU A C 1
ATOM 1382 O O . GLU A 1 177 ? -11.883 -3.188 -7.902 1 86.81 177 GLU A O 1
ATOM 1387 N N . SER A 1 178 ? -10.773 -4.297 -6.289 1 91.94 178 SER A N 1
ATOM 1388 C CA . SER A 1 178 ? -10.672 -5.508 -7.098 1 91.94 178 SER A CA 1
ATOM 1389 C C . SER A 1 178 ? -12.047 -6.07 -7.422 1 91.94 178 SER A C 1
ATOM 1391 O O . SER A 1 178 ? -12.32 -6.445 -8.562 1 91.94 178 SER A O 1
ATOM 1393 N N . MET A 1 179 ? -12.906 -6.094 -6.465 1 89.81 179 MET A N 1
ATOM 1394 C CA . MET A 1 179 ? -14.266 -6.598 -6.637 1 89.81 179 MET A CA 1
ATOM 1395 C C . MET A 1 179 ? -15.023 -5.766 -7.668 1 89.81 179 MET A C 1
ATOM 1397 O O . MET A 1 179 ? -15.75 -6.316 -8.5 1 89.81 179 MET A O 1
ATOM 1401 N N . GLN A 1 180 ? -14.844 -4.488 -7.566 1 88.25 180 GLN A N 1
ATOM 1402 C CA . GLN A 1 180 ? -15.531 -3.596 -8.492 1 88.25 180 GLN A CA 1
ATOM 1403 C C . GLN A 1 180 ? -15.086 -3.842 -9.93 1 88.25 180 GLN A C 1
ATOM 1405 O O . GLN A 1 180 ? -15.906 -3.832 -10.852 1 88.25 180 GLN A O 1
ATOM 1410 N N . ILE A 1 181 ? -13.805 -4.062 -10.109 1 91 181 ILE A N 1
ATOM 1411 C CA . ILE A 1 181 ? -13.281 -4.32 -11.445 1 91 181 ILE A CA 1
ATOM 1412 C C . ILE A 1 181 ? -13.867 -5.625 -11.984 1 91 181 ILE A C 1
ATOM 1414 O O . ILE A 1 181 ? -14.336 -5.676 -13.125 1 91 181 ILE A O 1
ATOM 1418 N N . MET A 1 182 ? -13.914 -6.621 -11.18 1 92.62 182 MET A N 1
ATOM 1419 C CA . MET A 1 182 ? -14.445 -7.918 -11.594 1 92.62 182 MET A CA 1
ATOM 1420 C C . MET A 1 182 ? -15.938 -7.812 -11.922 1 92.62 182 MET A C 1
ATOM 1422 O O . MET A 1 182 ? -16.375 -8.273 -12.977 1 92.62 182 MET A O 1
ATOM 1426 N N . GLN A 1 183 ? -16.641 -7.145 -11.055 1 91.44 183 GLN A N 1
ATOM 1427 C CA . GLN A 1 183 ? -18.094 -7.012 -11.219 1 91.44 183 GLN A CA 1
ATOM 1428 C C . GLN A 1 183 ? -18.422 -6.23 -12.484 1 91.44 183 GLN A C 1
ATOM 1430 O O . GLN A 1 183 ? -19.344 -6.594 -13.219 1 91.44 183 GLN A O 1
ATOM 1435 N N . THR A 1 184 ? -17.703 -5.176 -12.68 1 89.38 184 THR A N 1
ATOM 1436 C CA . THR A 1 184 ? -17.953 -4.336 -13.844 1 89.38 184 THR A CA 1
ATOM 1437 C C . THR A 1 184 ? -17.75 -5.125 -15.133 1 89.38 184 THR A C 1
ATOM 1439 O O . THR A 1 184 ? -18.484 -4.926 -16.109 1 89.38 184 THR A O 1
ATOM 1442 N N . SER A 1 185 ? -16.844 -6.02 -15.125 1 89.62 185 SER A N 1
ATOM 1443 C CA . SER A 1 185 ? -16.578 -6.848 -16.297 1 89.62 185 SER A CA 1
ATOM 1444 C C . SER A 1 185 ? -17.766 -7.738 -16.625 1 89.62 185 SER A C 1
ATOM 1446 O O . SER A 1 185 ? -18.109 -7.926 -17.797 1 89.62 185 SER A O 1
ATOM 1448 N N . PHE A 1 186 ? -18.422 -8.227 -15.664 1 91.06 186 PHE A N 1
ATOM 1449 C CA . PHE A 1 186 ? -19.547 -9.141 -15.852 1 91.06 186 PHE A CA 1
ATOM 1450 C C . PHE A 1 186 ? -20.828 -8.367 -16.141 1 91.06 186 PHE A C 1
ATOM 1452 O O . PHE A 1 186 ? -21.656 -8.805 -16.938 1 91.06 186 PHE A O 1
ATOM 1459 N N . LEU A 1 187 ? -20.953 -7.172 -15.586 1 90.94 187 LEU A N 1
ATOM 1460 C CA . LEU A 1 187 ? -22.219 -6.453 -15.609 1 90.94 187 LEU A CA 1
ATOM 1461 C C . LEU A 1 187 ? -22.312 -5.543 -16.828 1 90.94 187 LEU A C 1
ATOM 1463 O O . LEU A 1 187 ? -23.312 -4.848 -17.016 1 90.94 187 LEU A O 1
ATOM 1467 N N . LYS A 1 188 ? -21.266 -5.551 -17.562 1 88.5 188 LYS A N 1
ATOM 1468 C CA . LYS A 1 188 ? -21.344 -4.848 -18.844 1 88.5 188 LYS A CA 1
ATOM 1469 C C . LYS A 1 188 ? -22.516 -5.359 -19.672 1 88.5 188 LYS A C 1
ATOM 1471 O O . LYS A 1 188 ? -23.125 -4.602 -20.422 1 88.5 188 LYS A O 1
ATOM 1476 N N . ASN A 1 189 ? -22.734 -6.652 -19.531 1 89.69 189 ASN A N 1
ATOM 1477 C CA . ASN A 1 189 ? -23.891 -7.281 -20.172 1 89.69 189 ASN A CA 1
ATOM 1478 C C . ASN A 1 189 ? -25.094 -7.348 -19.234 1 89.69 189 ASN A C 1
ATOM 1480 O O . ASN A 1 189 ? -25 -7.898 -18.141 1 89.69 189 ASN A O 1
ATOM 1484 N N . LYS A 1 190 ? -26.156 -6.875 -19.609 1 91.12 190 LYS A N 1
ATOM 1485 C CA . LYS A 1 190 ? -27.359 -6.746 -18.781 1 91.12 190 LYS A CA 1
ATOM 1486 C C . LYS A 1 190 ? -27.922 -8.117 -18.406 1 91.12 190 LYS A C 1
ATOM 1488 O O . LYS A 1 190 ? -28.719 -8.234 -17.484 1 91.12 190 LYS A O 1
ATOM 1493 N N . LYS A 1 191 ? -27.5 -9.125 -19.141 1 95.38 191 LYS A N 1
ATOM 1494 C CA . LYS A 1 191 ? -28.047 -10.453 -18.875 1 95.38 191 LYS A CA 1
ATOM 1495 C C . LYS A 1 191 ? -27.484 -11.047 -17.594 1 95.38 191 LYS A C 1
ATOM 1497 O O . LYS A 1 191 ? -28.016 -12.031 -17.078 1 95.38 191 LYS A O 1
ATOM 1502 N N . VAL A 1 192 ? -26.453 -10.516 -17.062 1 96.56 192 VAL A N 1
ATOM 1503 C CA . VAL A 1 192 ? -25.812 -11.055 -15.875 1 96.56 192 VAL A CA 1
ATOM 1504 C C . VAL A 1 192 ? -26.281 -10.305 -14.633 1 96.56 192 VAL A C 1
ATOM 1506 O O . VAL A 1 192 ? -26.312 -9.07 -14.625 1 96.56 192 VAL A O 1
ATOM 1509 N N . LYS A 1 193 ? -26.672 -11.031 -13.656 1 96 193 LYS A N 1
ATOM 1510 C CA . LYS A 1 193 ? -27.016 -10.516 -12.328 1 96 193 LYS A CA 1
ATOM 1511 C C . LYS A 1 193 ? -26.188 -11.211 -11.25 1 96 193 LYS A C 1
ATOM 1513 O O . LYS A 1 193 ? -25.984 -12.43 -11.305 1 96 193 LYS A O 1
ATOM 1518 N N . ILE A 1 194 ? -25.719 -10.445 -10.32 1 96.31 194 ILE A N 1
ATOM 1519 C CA . ILE A 1 194 ? -25 -11.023 -9.188 1 96.31 194 ILE A CA 1
ATOM 1520 C C . ILE A 1 194 ? -25.797 -10.812 -7.906 1 96.31 194 ILE A C 1
ATOM 1522 O O . ILE A 1 194 ? -26.141 -9.68 -7.555 1 96.31 194 ILE A O 1
ATOM 1526 N N . SER A 1 195 ? -26.109 -11.883 -7.246 1 96.62 195 SER A N 1
ATOM 1527 C CA . SER A 1 195 ? -26.828 -11.828 -5.977 1 96.62 195 SER A CA 1
ATOM 1528 C C . SER A 1 195 ? -25.922 -12.219 -4.812 1 96.62 195 SER A C 1
ATOM 1530 O O . SER A 1 195 ? -25.703 -13.406 -4.559 1 96.62 195 SER A O 1
ATOM 1532 N N . TYR A 1 196 ? -25.469 -11.211 -4.051 1 93.19 196 TYR A N 1
ATOM 1533 C CA . TYR A 1 196 ? -24.578 -11.43 -2.908 1 93.19 196 TYR A CA 1
ATOM 1534 C C . TYR A 1 196 ? -25.391 -11.805 -1.666 1 93.19 196 TYR A C 1
ATOM 1536 O O . TYR A 1 196 ? -26.578 -11.5 -1.573 1 93.19 196 TYR A O 1
ATOM 1544 N N . GLU A 1 197 ? -24.656 -12.477 -0.71 1 91.81 197 GLU A N 1
ATOM 1545 C CA . GLU A 1 197 ? -25.281 -12.875 0.554 1 91.81 197 GLU A CA 1
ATOM 1546 C C . GLU A 1 197 ? -26.625 -13.539 0.325 1 91.81 197 GLU A C 1
ATOM 1548 O O . GLU A 1 197 ? -27.625 -13.188 0.976 1 91.81 197 GLU A O 1
ATOM 1553 N N . ASP A 1 198 ? -26.688 -14.43 -0.597 1 95.81 198 ASP A N 1
ATOM 1554 C CA . ASP A 1 198 ? -27.891 -15.141 -1.035 1 95.81 198 ASP A CA 1
ATOM 1555 C C . ASP A 1 198 ? -27.641 -16.641 -1.123 1 95.81 198 ASP A C 1
ATOM 1557 O O . ASP A 1 198 ? -26.484 -17.078 -1.285 1 95.81 198 ASP A O 1
ATOM 1561 N N . GLU A 1 199 ? -28.641 -17.375 -0.858 1 96 199 GLU A N 1
ATOM 1562 C CA . GLU A 1 199 ? -28.531 -18.828 -0.873 1 96 199 GLU A CA 1
ATOM 1563 C C . GLU A 1 199 ? -29.859 -19.484 -1.21 1 96 199 GLU A C 1
ATOM 1565 O O . GLU A 1 199 ? -30.922 -18.859 -1.072 1 96 199 GLU A O 1
ATOM 1570 N N . ILE A 1 200 ? -29.766 -20.75 -1.594 1 96.56 200 ILE A N 1
ATOM 1571 C CA . ILE A 1 200 ? -30.984 -21.5 -1.912 1 96.56 200 ILE A CA 1
ATOM 1572 C C . ILE A 1 200 ? -31.734 -21.844 -0.627 1 96.56 200 ILE A C 1
ATOM 1574 O O . ILE A 1 200 ? -31.156 -22.391 0.311 1 96.56 200 ILE A O 1
ATOM 1578 N N . VAL A 1 201 ? -32.969 -21.484 -0.654 1 96.62 201 VAL A N 1
ATOM 1579 C CA . VAL A 1 201 ? -33.781 -21.719 0.532 1 96.62 201 VAL A CA 1
ATOM 1580 C C . VAL A 1 201 ? -34.75 -22.875 0.273 1 96.62 201 VAL A C 1
ATOM 1582 O O . VAL A 1 201 ? -34.969 -23.703 1.151 1 96.62 201 VAL A O 1
ATOM 1585 N N . ASP A 1 202 ? -35.406 -22.844 -0.96 1 95.25 202 ASP A N 1
ATOM 1586 C CA . ASP A 1 202 ? -36.406 -23.859 -1.281 1 95.25 202 ASP A CA 1
ATOM 1587 C C . ASP A 1 202 ? -36.531 -24.047 -2.791 1 95.25 202 ASP A C 1
ATOM 1589 O O . ASP A 1 202 ? -36.094 -23.203 -3.566 1 95.25 202 ASP A O 1
ATOM 1593 N N . THR A 1 203 ? -36.969 -25.344 -3.135 1 95.69 203 THR A N 1
ATOM 1594 C CA . THR A 1 203 ? -37.25 -25.625 -4.539 1 95.69 203 THR A CA 1
ATOM 1595 C C . THR A 1 203 ? -38.625 -26.312 -4.691 1 95.69 203 THR A C 1
ATOM 1597 O O . THR A 1 203 ? -39.031 -27.062 -3.812 1 95.69 203 THR A O 1
ATOM 1600 N N . LYS A 1 204 ? -39.281 -25.969 -5.723 1 96.69 204 LYS A N 1
ATOM 1601 C CA . LYS A 1 204 ? -40.469 -26.703 -6.137 1 96.69 204 LYS A CA 1
ATOM 1602 C C . LYS A 1 204 ? -40.156 -27.609 -7.324 1 96.69 204 LYS A C 1
ATOM 1604 O O . LYS A 1 204 ? -39.844 -27.125 -8.414 1 96.69 204 LYS A O 1
ATOM 1609 N N . ILE A 1 205 ? -40.312 -28.953 -7.145 1 95.31 205 ILE A N 1
ATOM 1610 C CA . ILE A 1 205 ? -39.938 -29.938 -8.164 1 95.31 205 ILE A CA 1
ATOM 1611 C C . ILE A 1 205 ? -41.188 -30.578 -8.742 1 95.31 205 ILE A C 1
ATOM 1613 O O . ILE A 1 205 ? -42.062 -31 -7.996 1 95.31 205 ILE A O 1
ATOM 1617 N N . LYS A 1 206 ? -41.344 -30.547 -10.07 1 94.25 206 LYS A N 1
ATOM 1618 C CA . LYS A 1 206 ? -42.406 -31.219 -10.82 1 94.25 206 LYS A CA 1
ATOM 1619 C C . LYS A 1 206 ? -41.812 -31.984 -12.016 1 94.25 206 LYS A C 1
ATOM 1621 O O . LYS A 1 206 ? -41.031 -31.438 -12.781 1 94.25 206 LYS A O 1
ATOM 1626 N N . ASN A 1 207 ? -42.219 -33.281 -12.312 1 93.69 207 ASN A N 1
ATOM 1627 C CA . ASN A 1 207 ? -41.812 -34.094 -13.445 1 93.69 207 ASN A CA 1
ATOM 1628 C C . ASN A 1 207 ? -40.281 -34.156 -13.555 1 93.69 207 ASN A C 1
ATOM 1630 O O . ASN A 1 207 ? -39.719 -33.906 -14.625 1 93.69 207 ASN A O 1
ATOM 1634 N N . ASN A 1 208 ? -39.562 -34.125 -12.414 1 94.25 208 ASN A N 1
ATOM 1635 C CA . ASN A 1 208 ? -38.125 -34.312 -12.32 1 94.25 208 ASN A CA 1
ATOM 1636 C C . ASN A 1 208 ? -37.375 -33.062 -12.742 1 94.25 208 ASN A C 1
ATOM 1638 O O . ASN A 1 208 ? -36.25 -33.125 -13.242 1 94.25 208 ASN A O 1
ATOM 1642 N N . LYS A 1 209 ? -38.125 -31.922 -12.57 1 94.75 209 LYS A N 1
ATOM 1643 C CA . LYS A 1 209 ? -37.562 -30.609 -12.883 1 94.75 209 LYS A CA 1
ATOM 1644 C C . LYS A 1 209 ? -37.875 -29.594 -11.797 1 94.75 209 LYS A C 1
ATOM 1646 O O . LYS A 1 209 ? -38.969 -29.625 -11.211 1 94.75 209 LYS A O 1
ATOM 1651 N N . ILE A 1 210 ? -36.969 -28.75 -11.609 1 96.25 210 ILE A N 1
ATOM 1652 C CA . ILE A 1 210 ? -37.25 -27.641 -10.703 1 96.25 210 ILE A CA 1
ATOM 1653 C C . ILE A 1 210 ? -38.062 -26.578 -11.414 1 96.25 210 ILE A C 1
ATOM 1655 O O . ILE A 1 210 ? -37.594 -25.969 -12.375 1 96.25 210 ILE A O 1
ATOM 1659 N N . GLU A 1 211 ? -39.219 -26.312 -10.922 1 96.44 211 GLU A N 1
ATOM 1660 C CA . GLU A 1 211 ? -40.094 -25.328 -11.516 1 96.44 211 GLU A CA 1
ATOM 1661 C C . GLU A 1 211 ? -39.812 -23.938 -10.945 1 96.44 211 GLU A C 1
ATOM 1663 O O . GLU A 1 211 ? -39.906 -22.938 -11.664 1 96.44 211 GLU A O 1
ATOM 1668 N N . VAL A 1 212 ? -39.594 -24 -9.648 1 97.06 212 VAL A N 1
ATOM 1669 C CA . VAL A 1 212 ? -39.344 -22.719 -8.992 1 97.06 212 VAL A CA 1
ATOM 1670 C C . VAL A 1 212 ? -38.188 -22.875 -7.996 1 97.06 212 VAL A C 1
ATOM 1672 O O . VAL A 1 212 ? -38.188 -23.828 -7.211 1 97.06 212 VAL A O 1
ATOM 1675 N N . LEU A 1 213 ? -37.219 -21.922 -8.125 1 97.19 213 LEU A N 1
ATOM 1676 C CA . LEU A 1 213 ? -36.125 -21.828 -7.168 1 97.19 213 LEU A CA 1
ATOM 1677 C C . LEU A 1 213 ? -36.312 -20.594 -6.273 1 97.19 213 LEU A C 1
ATOM 1679 O O . LEU A 1 213 ? -36.406 -19.469 -6.766 1 97.19 213 LEU A O 1
ATOM 1683 N N . LYS A 1 214 ? -36.406 -20.844 -5 1 97.19 214 LYS A N 1
ATOM 1684 C CA . LYS A 1 214 ? -36.5 -19.766 -4.02 1 97.19 214 LYS A CA 1
ATOM 1685 C C . LYS A 1 214 ? -35.156 -19.594 -3.277 1 97.19 214 LYS A C 1
ATOM 1687 O O . LYS A 1 214 ? -34.656 -20.547 -2.701 1 97.19 214 LYS A O 1
ATOM 1692 N N . THR A 1 215 ? -34.625 -18.359 -3.363 1 96.81 215 THR A N 1
ATOM 1693 C CA . THR A 1 215 ? -33.469 -18 -2.561 1 96.81 215 THR A CA 1
ATOM 1694 C C . THR A 1 215 ? -33.844 -17.031 -1.454 1 96.81 215 THR A C 1
ATOM 1696 O O . THR A 1 215 ? -35.031 -16.719 -1.265 1 96.81 215 THR A O 1
ATOM 1699 N N . LYS A 1 216 ? -32.969 -16.531 -0.726 1 93.25 216 LYS A N 1
ATOM 1700 C CA . LYS A 1 216 ? -33.25 -15.547 0.311 1 93.25 216 LYS A CA 1
ATOM 1701 C C . LYS A 1 216 ? -33.812 -14.25 -0.294 1 93.25 216 LYS A C 1
ATOM 1703 O O . LYS A 1 216 ? -34.562 -13.531 0.344 1 93.25 216 LYS A O 1
ATOM 1708 N N . LYS A 1 217 ? -33.344 -14.008 -1.537 1 92.88 217 LYS A N 1
ATOM 1709 C CA . LYS A 1 217 ? -33.625 -12.688 -2.104 1 92.88 217 LYS A CA 1
ATOM 1710 C C . LYS A 1 217 ? -34.469 -12.812 -3.383 1 92.88 217 LYS A C 1
ATOM 1712 O O . LYS A 1 217 ? -35.094 -11.844 -3.814 1 92.88 217 LYS A O 1
ATOM 1717 N N . LEU A 1 218 ? -34.469 -13.992 -3.955 1 95.62 218 LEU A N 1
ATOM 1718 C CA . LEU A 1 218 ? -35 -14.102 -5.301 1 95.62 218 LEU A CA 1
ATOM 1719 C C . LEU A 1 218 ? -36 -15.25 -5.383 1 95.62 218 LEU A C 1
ATOM 1721 O O . LEU A 1 218 ? -36.031 -16.141 -4.523 1 95.62 218 LEU A O 1
ATOM 1725 N N . ASN A 1 219 ? -36.875 -15.141 -6.402 1 96.56 219 ASN A N 1
ATOM 1726 C CA . ASN A 1 219 ? -37.781 -16.172 -6.867 1 96.56 219 ASN A CA 1
ATOM 1727 C C . ASN A 1 219 ? -37.656 -16.391 -8.375 1 96.56 219 ASN A C 1
ATOM 1729 O O . ASN A 1 219 ? -38.188 -15.602 -9.164 1 96.56 219 ASN A O 1
ATOM 1733 N N . ILE A 1 220 ? -37.062 -17.562 -8.773 1 96.88 220 ILE A N 1
ATOM 1734 C CA . ILE A 1 220 ? -36.719 -17.75 -10.18 1 96.88 220 ILE A CA 1
ATOM 1735 C C . ILE A 1 220 ? -37.562 -18.906 -10.758 1 96.88 220 ILE A C 1
ATOM 1737 O O . ILE A 1 220 ? -37.531 -20.016 -10.242 1 96.88 220 ILE A O 1
ATOM 1741 N N . LYS A 1 221 ? -38.188 -18.625 -11.828 1 95.5 221 LYS A N 1
ATOM 1742 C CA . LYS A 1 221 ? -39 -19.641 -12.492 1 95.5 221 LYS A CA 1
ATOM 1743 C C . LYS A 1 221 ? -38.156 -20.422 -13.516 1 95.5 221 LYS A C 1
ATOM 1745 O O . LYS A 1 221 ? -37.344 -19.844 -14.234 1 95.5 221 LYS A O 1
ATOM 1750 N N . ASN A 1 222 ? -38.312 -21.781 -13.594 1 93.62 222 ASN A N 1
ATOM 1751 C CA . ASN A 1 222 ? -37.688 -22.703 -14.531 1 93.62 222 ASN A CA 1
ATOM 1752 C C . ASN A 1 222 ? -36.188 -22.453 -14.625 1 93.62 222 ASN A C 1
ATOM 1754 O O . ASN A 1 222 ? -35.656 -22.234 -15.719 1 93.62 222 ASN A O 1
ATOM 1758 N N . PRO A 1 223 ? -35.531 -22.562 -13.484 1 97.31 223 PRO A N 1
ATOM 1759 C CA . PRO A 1 223 ? -34.094 -22.312 -13.484 1 97.31 223 PRO A CA 1
ATOM 1760 C C . PRO A 1 223 ? -33.281 -23.484 -14.062 1 97.31 223 PRO A C 1
ATOM 1762 O O . PRO A 1 223 ? -33.781 -24.609 -14.141 1 97.31 223 PRO A O 1
ATOM 1765 N N . PHE A 1 224 ? -32.188 -23.234 -14.625 1 97.75 224 PHE A N 1
ATOM 1766 C CA . PHE A 1 224 ? -31.125 -24.219 -14.828 1 97.75 224 PHE A CA 1
ATOM 1767 C C . PHE A 1 224 ? -29.969 -23.969 -13.867 1 97.75 224 PHE A C 1
ATOM 1769 O O . PHE A 1 224 ? -29.25 -22.984 -13.992 1 97.75 224 PHE A O 1
ATOM 1776 N N . ILE A 1 225 ? -29.734 -24.875 -12.961 1 98 225 ILE A N 1
ATOM 1777 C CA . ILE A 1 225 ? -28.797 -24.641 -11.859 1 98 225 ILE A CA 1
ATOM 1778 C C . ILE A 1 225 ? -27.484 -25.375 -12.133 1 98 225 ILE A C 1
ATOM 1780 O O . ILE A 1 225 ? -27.5 -26.562 -12.461 1 98 225 ILE A O 1
ATOM 1784 N N . VAL A 1 226 ? -26.391 -24.734 -12.07 1 97.94 226 VAL A N 1
ATOM 1785 C CA . VAL A 1 226 ? -25.078 -25.344 -12.164 1 97.94 226 VAL A CA 1
ATOM 1786 C C . VAL A 1 226 ? -24.281 -25.062 -10.883 1 97.94 226 VAL A C 1
ATOM 1788 O O . VAL A 1 226 ? -24.094 -23.906 -10.508 1 97.94 226 VAL A O 1
ATOM 1791 N N . PHE A 1 227 ? -23.75 -26.031 -10.25 1 97.19 227 PHE A N 1
ATOM 1792 C CA . PHE A 1 227 ? -23.031 -25.891 -8.992 1 97.19 227 PHE A CA 1
ATOM 1793 C C . PHE A 1 227 ? -21.531 -25.781 -9.234 1 97.19 227 PHE A C 1
ATOM 1795 O O . PHE A 1 227 ? -20.953 -26.594 -9.969 1 97.19 227 PHE A O 1
ATOM 1802 N N . GLY A 1 228 ? -20.906 -24.797 -8.688 1 94.94 228 GLY A N 1
ATOM 1803 C CA . GLY A 1 228 ? -19.453 -24.609 -8.625 1 94.94 228 GLY A CA 1
ATOM 1804 C C . GLY A 1 228 ? -18.969 -24.234 -7.238 1 94.94 228 GLY A C 1
ATOM 1805 O O . GLY A 1 228 ? -18.266 -23.234 -7.074 1 94.94 228 GLY A O 1
ATOM 1806 N N . ILE A 1 229 ? -19.359 -25.016 -6.168 1 92.56 229 ILE A N 1
ATOM 1807 C CA . ILE A 1 229 ? -19.125 -24.609 -4.789 1 92.56 229 ILE A CA 1
ATOM 1808 C C . ILE A 1 229 ? -18.047 -25.516 -4.164 1 92.56 229 ILE A C 1
ATOM 1810 O O . ILE A 1 229 ? -18.016 -25.688 -2.943 1 92.56 229 ILE A O 1
ATOM 1814 N N . GLY A 1 230 ? -17.266 -26.219 -4.965 1 91.44 230 GLY A N 1
ATOM 1815 C CA . GLY A 1 230 ? -16.188 -27.016 -4.422 1 91.44 230 GLY A CA 1
ATOM 1816 C C . GLY A 1 230 ? -16.219 -28.453 -4.879 1 91.44 230 GLY A C 1
ATOM 1817 O O . GLY A 1 230 ? -17.109 -28.859 -5.633 1 91.44 230 GLY A O 1
ATOM 1818 N N . ILE A 1 231 ? -15.141 -29.203 -4.484 1 93.69 231 ILE A N 1
ATOM 1819 C CA . ILE A 1 231 ? -14.992 -30.609 -4.883 1 93.69 231 ILE A CA 1
ATOM 1820 C C . ILE A 1 231 ? -14.688 -31.469 -3.658 1 93.69 231 ILE A C 1
ATOM 1822 O O . ILE A 1 231 ? -14.258 -30.953 -2.623 1 93.69 231 ILE A O 1
ATOM 1826 N N . LYS A 1 232 ? -15.016 -32.688 -3.779 1 95.06 232 LYS A N 1
ATOM 1827 C CA . LYS A 1 232 ? -14.664 -33.719 -2.787 1 95.06 232 LYS A CA 1
ATOM 1828 C C . LYS A 1 232 ? -13.898 -34.875 -3.428 1 95.06 232 LYS A C 1
ATOM 1830 O O . LYS A 1 232 ? -14.211 -35.281 -4.547 1 95.06 232 LYS A O 1
ATOM 1835 N N . ALA A 1 233 ? -12.938 -35.438 -2.688 1 97 233 ALA A N 1
ATOM 1836 C CA . ALA A 1 233 ? -12.109 -36.531 -3.193 1 97 233 ALA A CA 1
ATOM 1837 C C . ALA A 1 233 ? -12.953 -37.75 -3.508 1 97 233 ALA A C 1
ATOM 1839 O O . ALA A 1 233 ? -13.867 -38.094 -2.752 1 97 233 ALA A O 1
ATOM 1840 N N . ASN A 1 234 ? -12.664 -38.375 -4.695 1 96.12 234 ASN A N 1
ATOM 1841 C CA . ASN A 1 234 ? -13.289 -39.656 -5.039 1 96.12 234 ASN A CA 1
ATOM 1842 C C . ASN A 1 234 ? -12.578 -40.812 -4.371 1 96.12 234 ASN A C 1
ATOM 1844 O O . ASN A 1 234 ? -11.961 -41.656 -5.051 1 96.12 234 ASN A O 1
ATOM 1848 N N . ALA A 1 235 ? -12.789 -40.969 -3.035 1 96.06 235 ALA A N 1
ATOM 1849 C CA . ALA A 1 235 ? -12.023 -41.906 -2.234 1 96.06 235 ALA A CA 1
ATOM 1850 C C . ALA A 1 235 ? -12.93 -42.969 -1.617 1 96.06 235 ALA A C 1
ATOM 1852 O O . ALA A 1 235 ? -12.5 -44.094 -1.376 1 96.06 235 ALA A O 1
ATOM 1853 N N . LYS A 1 236 ? -14.148 -42.719 -1.512 1 93.62 236 LYS A N 1
ATOM 1854 C CA . LYS A 1 236 ? -15.086 -43.531 -0.739 1 93.62 236 LYS A CA 1
ATOM 1855 C C . LYS A 1 236 ? -15.164 -44.969 -1.294 1 93.62 236 LYS A C 1
ATOM 1857 O O . LYS A 1 236 ? -15.195 -45.938 -0.533 1 93.62 236 LYS A O 1
ATOM 1862 N N . PRO A 1 237 ? -15.133 -45.188 -2.57 1 94.12 237 PRO A N 1
ATOM 1863 C CA . PRO A 1 237 ? -15.25 -46.531 -3.117 1 94.12 237 PRO A CA 1
ATOM 1864 C C . PRO A 1 237 ? -14.094 -47.438 -2.703 1 94.12 237 PRO A C 1
ATOM 1866 O O . PRO A 1 237 ? -14.188 -48.656 -2.814 1 94.12 237 PRO A O 1
ATOM 1869 N N . PHE A 1 238 ? -13.047 -46.906 -2.166 1 96.56 238 PHE A N 1
ATOM 1870 C CA . PHE A 1 238 ? -11.852 -47.719 -1.911 1 96.56 238 PHE A CA 1
ATOM 1871 C C . PHE A 1 238 ? -11.68 -47.969 -0.419 1 96.56 238 PHE A C 1
ATOM 1873 O O . PHE A 1 238 ? -10.711 -48.625 -0.001 1 96.56 238 PHE A O 1
ATOM 1880 N N . GLU A 1 239 ? -12.594 -47.5 0.347 1 95.69 239 GLU A N 1
ATOM 1881 C CA . GLU A 1 239 ? -12.508 -47.562 1.803 1 95.69 239 GLU A CA 1
ATOM 1882 C C . GLU A 1 239 ? -12.398 -49.031 2.281 1 95.69 239 GLU A C 1
ATOM 1884 O O . GLU A 1 239 ? -11.797 -49.281 3.322 1 95.69 239 GLU A O 1
ATOM 1889 N N . LYS A 1 240 ? -12.922 -50 1.568 1 94.88 240 LYS A N 1
ATOM 1890 C CA . LYS A 1 240 ? -12.914 -51.406 1.941 1 94.88 240 LYS A CA 1
ATOM 1891 C C . LYS A 1 240 ? -11.539 -52.031 1.71 1 94.88 240 LYS A C 1
ATOM 1893 O O . LYS A 1 240 ? -11.234 -53.094 2.256 1 94.88 240 LYS A O 1
ATOM 1898 N N . PHE A 1 241 ? -10.711 -51.375 0.989 1 95.81 241 PHE A N 1
ATOM 1899 C CA . PHE A 1 241 ? -9.461 -52 0.573 1 95.81 241 PHE A CA 1
ATOM 1900 C C . PHE A 1 241 ? -8.273 -51.312 1.268 1 95.81 241 PHE A C 1
ATOM 1902 O O . PHE A 1 241 ? -7.266 -51.969 1.548 1 95.81 241 PHE A O 1
ATOM 1909 N N . ILE A 1 242 ? -8.367 -50.031 1.4 1 97 242 ILE A N 1
ATOM 1910 C CA . ILE A 1 242 ? -7.27 -49.25 1.964 1 97 242 ILE A CA 1
ATOM 1911 C C . ILE A 1 242 ? -7.828 -48.156 2.857 1 97 242 ILE A C 1
ATOM 1913 O O . ILE A 1 242 ? -9.039 -47.906 2.889 1 97 242 ILE A O 1
ATOM 1917 N N . ASP A 1 243 ? -6.91 -47.438 3.605 1 97.75 243 ASP A N 1
ATOM 1918 C CA . ASP A 1 243 ? -7.34 -46.406 4.551 1 97.75 243 ASP A CA 1
ATOM 1919 C C . ASP A 1 243 ? -7.781 -45.125 3.818 1 97.75 243 ASP A C 1
ATOM 1921 O O . ASP A 1 243 ? -7.078 -44.656 2.928 1 97.75 243 ASP A O 1
ATOM 1925 N N . VAL A 1 244 ? -9.016 -44.656 4.242 1 97.62 244 VAL A N 1
ATOM 1926 C CA . VAL A 1 244 ? -9.609 -43.469 3.633 1 97.62 244 VAL A CA 1
ATOM 1927 C C . VAL A 1 244 ? -10.117 -42.531 4.723 1 97.62 244 VAL A C 1
ATOM 1929 O O . VAL A 1 244 ? -10.578 -42.969 5.777 1 97.62 244 VAL A O 1
ATOM 1932 N N . ASN A 1 245 ? -9.898 -41.25 4.57 1 96.56 245 ASN A N 1
ATOM 1933 C CA . ASN A 1 245 ? -10.5 -40.156 5.332 1 96.56 245 ASN A CA 1
ATOM 1934 C C . ASN A 1 245 ? -11.242 -39.188 4.422 1 96.56 245 ASN A C 1
ATOM 1936 O O . ASN A 1 245 ? -12.211 -39.562 3.76 1 96.56 245 ASN A O 1
ATOM 1940 N N . ARG A 1 246 ? -10.742 -37.938 4.277 1 95.06 246 ARG A N 1
ATOM 1941 C CA . ARG A 1 246 ? -11.258 -37.031 3.248 1 95.06 246 ARG A CA 1
ATOM 1942 C C . ARG A 1 246 ? -10.875 -37.5 1.854 1 95.06 246 ARG A C 1
ATOM 1944 O O . ARG A 1 246 ? -11.641 -37.375 0.903 1 95.06 246 ARG A O 1
ATOM 1951 N N . GLY A 1 247 ? -9.672 -38.125 1.744 1 98 247 GLY A N 1
ATOM 1952 C CA . GLY A 1 247 ? -9.133 -38.781 0.576 1 98 247 GLY A CA 1
ATOM 1953 C C . GLY A 1 247 ? -8.484 -40.125 0.905 1 98 247 GLY A C 1
ATOM 1954 O O . GLY A 1 247 ? -8.609 -40.625 2.027 1 98 247 GLY A O 1
ATOM 1955 N N . ILE A 1 248 ? -7.91 -40.75 -0.07 1 98.62 248 ILE A N 1
ATOM 1956 C CA . ILE A 1 248 ? -7.125 -41.938 0.181 1 98.62 248 ILE A CA 1
ATOM 1957 C C . ILE A 1 248 ? -5.844 -41.594 0.926 1 98.62 248 ILE A C 1
ATOM 1959 O O . ILE A 1 248 ? -5.031 -40.781 0.431 1 98.62 248 ILE A O 1
ATOM 1963 N N . LEU A 1 249 ? -5.703 -42.125 2.131 1 98.44 249 LEU A N 1
ATOM 1964 C CA . LEU A 1 249 ? -4.543 -41.781 2.941 1 98.44 249 LEU A CA 1
ATOM 1965 C C . LEU A 1 249 ? -3.262 -42.312 2.336 1 98.44 249 LEU A C 1
ATOM 1967 O O . LEU A 1 249 ? -3.174 -43.531 2.059 1 98.44 249 LEU A O 1
ATOM 1971 N N . VAL A 1 250 ? -2.287 -41.469 2.121 1 98.5 250 VAL A N 1
ATOM 1972 C CA . VAL A 1 250 ? -0.999 -41.875 1.571 1 98.5 250 VAL A CA 1
ATOM 1973 C C . VAL A 1 250 ? 0.131 -41.219 2.363 1 98.5 250 VAL A C 1
ATOM 1975 O O . VAL A 1 250 ? -0.068 -40.156 2.998 1 98.5 250 VAL A O 1
ATOM 1978 N N . ASN A 1 251 ? 1.254 -41.844 2.352 1 97.5 251 ASN A N 1
ATOM 1979 C CA . ASN A 1 251 ? 2.438 -41.219 2.941 1 97.5 251 ASN A CA 1
ATOM 1980 C C . ASN A 1 251 ? 3.078 -40.219 1.989 1 97.5 251 ASN A C 1
ATOM 1982 O O . ASN A 1 251 ? 2.514 -39.906 0.94 1 97.5 251 ASN A O 1
ATOM 1986 N N . GLU A 1 252 ? 4.195 -39.75 2.221 1 95.75 252 GLU A N 1
ATOM 1987 C CA . GLU A 1 252 ? 4.844 -38.688 1.462 1 95.75 252 GLU A CA 1
ATOM 1988 C C . GLU A 1 252 ? 5.375 -39.188 0.129 1 95.75 252 GLU A C 1
ATOM 1990 O O . GLU A 1 252 ? 5.75 -38.406 -0.744 1 95.75 252 GLU A O 1
ATOM 1995 N N . PHE A 1 253 ? 5.305 -40.5 -0.022 1 96.88 253 PHE A N 1
ATOM 1996 C CA . PHE A 1 253 ? 5.719 -41.094 -1.287 1 96.88 253 PHE A CA 1
ATOM 1997 C C . PHE A 1 253 ? 4.508 -41.562 -2.076 1 96.88 253 PHE A C 1
ATOM 1999 O O . PHE A 1 253 ? 4.656 -42.344 -3.037 1 96.88 253 PHE A O 1
ATOM 2006 N N . MET A 1 254 ? 3.32 -41.281 -1.652 1 98.19 254 MET A N 1
ATOM 2007 C CA . MET A 1 254 ? 2.029 -41.531 -2.291 1 98.19 254 MET A CA 1
ATOM 2008 C C . MET A 1 254 ? 1.626 -43 -2.16 1 98.19 254 MET A C 1
ATOM 2010 O O . MET A 1 254 ? 0.796 -43.469 -2.926 1 98.19 254 MET A O 1
ATOM 2014 N N . GLN A 1 255 ? 2.258 -43.594 -1.219 1 98 255 GLN A N 1
ATOM 2015 C CA . GLN A 1 255 ? 1.938 -45 -0.955 1 98 255 GLN A CA 1
ATOM 2016 C C . GLN A 1 255 ? 0.8 -45.125 0.053 1 98 255 GLN A C 1
ATOM 2018 O O . GLN A 1 255 ? 0.806 -44.469 1.089 1 98 255 GLN A O 1
ATOM 2023 N N . SER A 1 256 ? -0.151 -46 -0.295 1 98.44 256 SER A N 1
ATOM 2024 C CA . SER A 1 256 ? -1.281 -46.219 0.603 1 98.44 256 SER A CA 1
ATOM 2025 C C . SER A 1 256 ? -0.913 -47.156 1.74 1 98.44 256 SER A C 1
ATOM 2027 O O . SER A 1 256 ? 0.268 -47.406 1.99 1 98.44 256 SER A O 1
ATOM 2029 N N . SER A 1 257 ? -1.973 -47.562 2.484 1 97.19 257 SER A N 1
ATOM 2030 C CA . SER A 1 257 ? -1.744 -48.5 3.576 1 97.19 257 SER A CA 1
ATOM 2031 C C . SER A 1 257 ? -1.258 -49.844 3.051 1 97.19 257 SER A C 1
ATOM 2033 O O . SER A 1 257 ? -0.746 -50.688 3.814 1 97.19 257 SER A O 1
ATOM 2035 N N . ASP A 1 258 ? -1.439 -50.125 1.762 1 97.38 258 ASP A N 1
ATOM 2036 C CA . ASP A 1 258 ? -0.871 -51.281 1.089 1 97.38 258 ASP A CA 1
ATOM 2037 C C . ASP A 1 258 ? 0.392 -50.906 0.316 1 97.38 258 ASP A C 1
ATOM 2039 O O . ASP A 1 258 ? 0.402 -49.906 -0.427 1 97.38 258 ASP A O 1
ATOM 2043 N N . GLU A 1 259 ? 1.412 -51.625 0.462 1 96.12 259 GLU A N 1
ATOM 2044 C CA . GLU A 1 259 ? 2.727 -51.312 -0.085 1 96.12 259 GLU A CA 1
ATOM 2045 C C . GLU A 1 259 ? 2.703 -51.312 -1.61 1 96.12 259 GLU A C 1
ATOM 2047 O O . GLU A 1 259 ? 3.559 -50.688 -2.246 1 96.12 259 GLU A O 1
ATOM 2052 N N . ASN A 1 260 ? 1.731 -51.938 -2.225 1 97.81 260 ASN A N 1
ATOM 2053 C CA . ASN A 1 260 ? 1.695 -52.062 -3.68 1 97.81 260 ASN A CA 1
ATOM 2054 C C . ASN A 1 260 ? 0.601 -51.188 -4.277 1 97.81 260 ASN A C 1
ATOM 2056 O O . ASN A 1 260 ? 0.364 -51.219 -5.488 1 97.81 260 ASN A O 1
ATOM 2060 N N . ILE A 1 261 ? -0.031 -50.406 -3.449 1 98.62 261 ILE A N 1
ATOM 2061 C CA . ILE A 1 261 ? -1.113 -49.531 -3.912 1 98.62 261 ILE A CA 1
ATOM 2062 C C . ILE A 1 261 ? -0.78 -48.094 -3.605 1 98.62 261 ILE A C 1
ATOM 2064 O O . ILE A 1 261 ? -0.51 -47.719 -2.455 1 98.62 261 ILE A O 1
ATOM 2068 N N . TYR A 1 262 ? -0.795 -47.25 -4.66 1 98.75 262 TYR A N 1
ATOM 2069 C CA . TYR A 1 262 ? -0.538 -45.812 -4.582 1 98.75 262 TYR A CA 1
ATOM 2070 C C . TYR A 1 262 ? -1.788 -45.031 -4.934 1 98.75 262 TYR A C 1
ATOM 2072 O O . TYR A 1 262 ? -2.732 -45.562 -5.516 1 98.75 262 TYR A O 1
ATOM 2080 N N . ALA A 1 263 ? -1.837 -43.812 -4.504 1 98.81 263 ALA A N 1
ATOM 2081 C CA . ALA A 1 263 ? -2.881 -42.875 -4.922 1 98.81 263 ALA A CA 1
ATOM 2082 C C . ALA A 1 263 ? -2.293 -41.5 -5.254 1 98.81 263 ALA A C 1
ATOM 2084 O O . ALA A 1 263 ? -1.38 -41.031 -4.574 1 98.81 263 ALA A O 1
ATOM 2085 N N . VAL A 1 264 ? -2.834 -40.906 -6.328 1 98.12 264 VAL A N 1
ATOM 2086 C CA . VAL A 1 264 ? -2.289 -39.656 -6.848 1 98.12 264 VAL A CA 1
ATOM 2087 C C . VAL A 1 264 ? -3.426 -38.75 -7.289 1 98.12 264 VAL A C 1
ATOM 2089 O O . VAL A 1 264 ? -4.445 -39.219 -7.801 1 98.12 264 VAL A O 1
ATOM 2092 N N . GLY A 1 265 ? -3.225 -37.438 -7.027 1 97.38 265 GLY A N 1
ATOM 2093 C CA . GLY A 1 265 ? -4.184 -36.438 -7.508 1 97.38 265 GLY A CA 1
ATOM 2094 C C . GLY A 1 265 ? -5.223 -36.062 -6.473 1 97.38 265 GLY A C 1
ATOM 2095 O O . GLY A 1 265 ? -4.965 -36.156 -5.27 1 97.38 265 GLY A O 1
ATOM 2096 N N . GLU A 1 266 ? -6.391 -35.688 -6.949 1 97 266 GLU A N 1
ATOM 2097 C CA . GLU A 1 266 ? -7.406 -35.094 -6.09 1 97 266 GLU A CA 1
ATOM 2098 C C . GLU A 1 266 ? -8.07 -36.156 -5.203 1 97 266 GLU A C 1
ATOM 2100 O O . GLU A 1 266 ? -8.758 -35.812 -4.238 1 97 266 GLU A O 1
ATOM 2105 N N . CYS A 1 267 ? -7.793 -37.406 -5.438 1 98.31 267 CYS A N 1
ATOM 2106 C CA . CYS A 1 267 ? -8.375 -38.469 -4.605 1 98.31 267 CYS A CA 1
ATOM 2107 C C . CYS A 1 267 ? -7.488 -38.781 -3.404 1 98.31 267 CYS A C 1
ATOM 2109 O O . CYS A 1 267 ? -7.914 -39.438 -2.461 1 98.31 267 CYS A O 1
ATOM 2111 N N . ALA A 1 268 ? -6.301 -38.312 -3.434 1 98.31 268 ALA A N 1
ATOM 2112 C CA . ALA A 1 268 ? -5.305 -38.656 -2.424 1 98.31 268 ALA A CA 1
ATOM 2113 C C . ALA A 1 268 ? -5.25 -37.625 -1.317 1 98.31 268 ALA A C 1
ATOM 2115 O O . ALA A 1 268 ? -5.383 -36.406 -1.582 1 98.31 268 ALA A O 1
ATOM 2116 N N . GLU A 1 269 ? -5.133 -38.062 -0.104 1 98.12 269 GLU A N 1
ATOM 2117 C CA . GLU A 1 269 ? -4.867 -37.219 1.049 1 98.12 269 GLU A CA 1
ATOM 2118 C C . GLU A 1 269 ? -3.51 -37.531 1.671 1 98.12 269 GLU A C 1
ATOM 2120 O O . GLU A 1 269 ? -3.332 -38.594 2.275 1 98.12 269 GLU A O 1
ATOM 2125 N N . VAL A 1 270 ? -2.561 -36.625 1.521 1 97.31 270 VAL A N 1
ATOM 2126 C CA . VAL A 1 270 ? -1.247 -36.844 2.127 1 97.31 270 VAL A CA 1
ATOM 2127 C C . VAL A 1 270 ? -1.34 -36.625 3.637 1 97.31 270 VAL A C 1
ATOM 2129 O O . VAL A 1 270 ? -1.691 -35.562 4.109 1 97.31 270 VAL A O 1
ATOM 2132 N N . VAL A 1 271 ? -0.983 -37.531 4.41 1 95.94 271 VAL A N 1
ATOM 2133 C CA . VAL A 1 271 ? -1.205 -37.562 5.852 1 95.94 271 VAL A CA 1
ATOM 2134 C C . VAL A 1 271 ? -0.414 -36.469 6.535 1 95.94 271 VAL A C 1
ATOM 2136 O O . VAL A 1 271 ? -0.913 -35.812 7.457 1 95.94 271 VAL A O 1
ATOM 2139 N N . LYS A 1 272 ? 0.851 -36.281 6.215 1 90.12 272 LYS A N 1
ATOM 2140 C CA . LYS A 1 272 ? 1.751 -35.312 6.844 1 90.12 272 LYS A CA 1
ATOM 2141 C C . LYS A 1 272 ? 1.088 -33.938 6.977 1 90.12 272 LYS A C 1
ATOM 2143 O O . LYS A 1 272 ? 1.162 -33.312 8.031 1 90.12 272 LYS A O 1
ATOM 2148 N N . ASP A 1 273 ? 0.35 -33.438 6.055 1 86.06 273 ASP A N 1
ATOM 2149 C CA . ASP A 1 273 ? -0.238 -32.125 6.062 1 86.06 273 ASP A CA 1
ATOM 2150 C C . ASP A 1 273 ? -1.753 -32.188 5.887 1 86.06 273 ASP A C 1
ATOM 2152 O O . ASP A 1 273 ? -2.414 -31.141 5.762 1 86.06 273 ASP A O 1
ATOM 2156 N N . ASN A 1 274 ? -2.246 -33.406 5.957 1 91.94 274 ASN A N 1
ATOM 2157 C CA . ASN A 1 274 ? -3.658 -33.594 5.633 1 91.94 274 ASN A CA 1
ATOM 2158 C C . ASN A 1 274 ? -4.039 -32.812 4.359 1 91.94 274 ASN A C 1
ATOM 2160 O O . ASN A 1 274 ? -5.012 -32.062 4.352 1 91.94 274 ASN A O 1
ATOM 2164 N N . PHE A 1 275 ? -3.227 -33.031 3.369 1 94.12 275 PHE A N 1
ATOM 2165 C CA . PHE A 1 275 ? -3.332 -32.219 2.16 1 94.12 275 PHE A CA 1
ATOM 2166 C C . PHE A 1 275 ? -4.031 -33 1.051 1 94.12 275 PHE A C 1
ATOM 2168 O O . PHE A 1 275 ? -3.697 -34.156 0.788 1 94.12 275 PHE A O 1
ATOM 2175 N N . VAL A 1 276 ? -4.969 -32.344 0.409 1 94.81 276 VAL A N 1
ATOM 2176 C CA . VAL A 1 276 ? -5.609 -32.844 -0.804 1 94.81 276 VAL A CA 1
ATOM 2177 C C . VAL A 1 276 ? -5.359 -31.859 -1.955 1 94.81 276 VAL A C 1
ATOM 2179 O O . VAL A 1 276 ? -5.629 -30.672 -1.834 1 94.81 276 VAL A O 1
ATOM 2182 N N . ALA A 1 277 ? -4.902 -32.375 -3.037 1 91.12 277 ALA A N 1
ATOM 2183 C CA . ALA A 1 277 ? -4.527 -31.547 -4.168 1 91.12 277 ALA A CA 1
ATOM 2184 C C . ALA A 1 277 ? -5.758 -30.906 -4.805 1 91.12 277 ALA A C 1
ATOM 2186 O O . ALA A 1 277 ? -6.852 -31.469 -4.766 1 91.12 277 ALA A O 1
ATOM 2187 N N . GLY A 1 278 ? -5.562 -29.719 -5.359 1 86.44 278 GLY A N 1
ATOM 2188 C CA . GLY A 1 278 ? -6.629 -29.016 -6.051 1 86.44 278 GLY A CA 1
ATOM 2189 C C . GLY A 1 278 ? -6.184 -28.391 -7.363 1 86.44 278 GLY A C 1
ATOM 2190 O O . GLY A 1 278 ? -7.008 -27.875 -8.125 1 86.44 278 GLY A O 1
ATOM 2191 N N . HIS A 1 279 ? -4.918 -28.578 -7.676 1 86.94 279 HIS A N 1
ATOM 2192 C CA . HIS A 1 279 ? -4.344 -28.016 -8.891 1 86.94 279 HIS A CA 1
ATOM 2193 C C . HIS A 1 279 ? -3.516 -29.062 -9.641 1 86.94 279 HIS A C 1
ATOM 2195 O O . HIS A 1 279 ? -2.971 -29.984 -9.031 1 86.94 279 HIS A O 1
ATOM 2201 N N . VAL A 1 280 ? -3.393 -28.844 -10.898 1 88.81 280 VAL A N 1
ATOM 2202 C CA . VAL A 1 280 ? -2.703 -29.797 -11.766 1 88.81 280 VAL A CA 1
ATOM 2203 C C . VAL A 1 280 ? -1.24 -29.922 -11.344 1 88.81 280 VAL A C 1
ATOM 2205 O O . VAL A 1 280 ? -0.68 -31.016 -11.336 1 88.81 280 VAL A O 1
ATOM 2208 N N . LYS A 1 281 ? -0.659 -28.844 -10.992 1 85.31 281 LYS A N 1
ATOM 2209 C CA . LYS A 1 281 ? 0.75 -28.875 -10.609 1 85.31 281 LYS A CA 1
ATOM 2210 C C . LYS A 1 281 ? 0.984 -29.812 -9.43 1 85.31 281 LYS A C 1
ATOM 2212 O O . LYS A 1 281 ? 1.952 -30.578 -9.422 1 85.31 281 LYS A O 1
ATOM 2217 N N . GLU A 1 282 ? 0.166 -29.766 -8.477 1 91.38 282 GLU A N 1
ATOM 2218 C CA . GLU A 1 282 ? 0.267 -30.656 -7.32 1 91.38 282 GLU A CA 1
ATOM 2219 C C . GLU A 1 282 ? 0.085 -32.125 -7.73 1 91.38 282 GLU A C 1
ATOM 2221 O O . GLU A 1 282 ? 0.785 -33 -7.23 1 91.38 282 GLU A O 1
ATOM 2226 N N . CYS A 1 283 ? -0.815 -32.281 -8.648 1 94.31 283 CYS A N 1
ATOM 2227 C CA . CYS A 1 283 ? -1.092 -33.656 -9.117 1 94.31 283 CYS A CA 1
ATOM 2228 C C . CYS A 1 283 ? 0.119 -34.25 -9.828 1 94.31 283 CYS A C 1
ATOM 2230 O O . CYS A 1 283 ? 0.477 -35.406 -9.609 1 94.31 283 CYS A O 1
ATOM 2232 N N . THR A 1 284 ? 0.703 -33.469 -10.641 1 91.88 284 THR A N 1
ATOM 2233 C CA . THR A 1 284 ? 1.848 -33.969 -11.398 1 91.88 284 THR A CA 1
ATOM 2234 C C . THR A 1 284 ? 3.053 -34.156 -10.484 1 91.88 284 THR A C 1
ATOM 2236 O O . THR A 1 284 ? 3.834 -35.094 -10.68 1 91.88 284 THR A O 1
ATOM 2239 N N . THR A 1 285 ? 3.201 -33.281 -9.523 1 91.62 285 THR A N 1
ATOM 2240 C CA . THR A 1 285 ? 4.262 -33.469 -8.539 1 91.62 285 THR A CA 1
ATOM 2241 C C . THR A 1 285 ? 4.07 -34.781 -7.777 1 91.62 285 THR A C 1
ATOM 2243 O O . THR A 1 285 ? 5.027 -35.531 -7.574 1 91.62 285 THR A O 1
ATOM 2246 N N . GLN A 1 286 ? 2.891 -35.031 -7.402 1 96.25 286 GLN A N 1
ATOM 2247 C CA . GLN A 1 286 ? 2.574 -36.312 -6.734 1 96.25 286 GLN A CA 1
ATOM 2248 C C . GLN A 1 286 ? 2.895 -37.5 -7.625 1 96.25 286 GLN A C 1
ATOM 2250 O O . GLN A 1 286 ? 3.439 -38.5 -7.156 1 96.25 286 GLN A O 1
ATOM 2255 N N . ALA A 1 287 ? 2.514 -37.344 -8.844 1 97.25 287 ALA A N 1
ATOM 2256 C CA . ALA A 1 287 ? 2.77 -38.406 -9.805 1 97.25 287 ALA A CA 1
ATOM 2257 C C . ALA A 1 287 ? 4.262 -38.688 -9.922 1 97.25 287 ALA A C 1
ATOM 2259 O O . ALA A 1 287 ? 4.676 -39.844 -9.914 1 97.25 287 ALA A O 1
ATOM 2260 N N . ASN A 1 288 ? 5.027 -37.688 -10 1 94.69 288 ASN A N 1
ATOM 2261 C CA . ASN A 1 288 ? 6.473 -37.844 -10.102 1 94.69 288 ASN A CA 1
ATOM 2262 C C . ASN A 1 288 ? 7.047 -38.531 -8.859 1 94.69 288 ASN A C 1
ATOM 2264 O O . ASN A 1 288 ? 7.945 -39.375 -8.969 1 94.69 288 ASN A O 1
ATOM 2268 N N . VAL A 1 289 ? 6.547 -38.188 -7.785 1 95.88 289 VAL A N 1
ATOM 2269 C CA . VAL A 1 289 ? 6.996 -38.781 -6.531 1 95.88 289 VAL A CA 1
ATOM 2270 C C . VAL A 1 289 ? 6.652 -40.25 -6.52 1 95.88 289 VAL A C 1
ATOM 2272 O O . VAL A 1 289 ? 7.496 -41.094 -6.184 1 95.88 289 VAL A O 1
ATOM 2275 N N . ALA A 1 290 ? 5.469 -40.625 -6.879 1 97.94 290 ALA A N 1
ATOM 2276 C CA . ALA A 1 290 ? 5.031 -42 -6.918 1 97.94 290 ALA A CA 1
ATOM 2277 C C . ALA A 1 290 ? 5.898 -42.844 -7.871 1 97.94 290 ALA A C 1
ATOM 2279 O O . ALA A 1 290 ? 6.332 -43.938 -7.535 1 97.94 290 ALA A O 1
ATOM 2280 N N . ILE A 1 291 ? 6.109 -42.281 -9.008 1 97.44 291 ILE A N 1
ATOM 2281 C CA . ILE A 1 291 ? 6.895 -42.969 -10.031 1 97.44 291 ILE A CA 1
ATOM 2282 C C . ILE A 1 291 ? 8.312 -43.219 -9.516 1 97.44 291 ILE A C 1
ATOM 2284 O O . ILE A 1 291 ? 8.836 -44.312 -9.633 1 97.44 291 ILE A O 1
ATOM 2288 N N . SER A 1 292 ? 8.883 -42.188 -8.953 1 95.44 292 SER A N 1
ATOM 2289 C CA . SER A 1 292 ? 10.242 -42.312 -8.422 1 95.44 292 SER A CA 1
ATOM 2290 C C . SER A 1 292 ? 10.312 -43.375 -7.336 1 95.44 292 SER A C 1
ATOM 2292 O O . SER A 1 292 ? 11.281 -44.125 -7.262 1 95.44 292 SER A O 1
ATOM 2294 N N . HIS A 1 293 ? 9.344 -43.438 -6.555 1 95.94 293 HIS A N 1
ATOM 2295 C CA . HIS A 1 293 ? 9.305 -44.406 -5.473 1 95.94 293 HIS A CA 1
ATOM 2296 C C . HIS A 1 293 ? 9.109 -45.844 -6.016 1 95.94 293 HIS A C 1
ATOM 2298 O O . HIS A 1 293 ? 9.75 -46.781 -5.543 1 95.94 293 HIS A O 1
ATOM 2304 N N . ILE A 1 294 ? 8.273 -46.031 -6.926 1 96.75 294 ILE A N 1
ATOM 2305 C CA . ILE A 1 294 ? 7.969 -47.312 -7.523 1 96.75 294 ILE A CA 1
ATOM 2306 C C . ILE A 1 294 ? 9.227 -47.875 -8.18 1 96.75 294 ILE A C 1
ATOM 2308 O O . ILE A 1 294 ? 9.508 -49.094 -8.062 1 96.75 294 ILE A O 1
ATOM 2312 N N . PHE A 1 295 ? 9.922 -47.031 -8.797 1 95.06 295 PHE A N 1
ATOM 2313 C CA . PHE A 1 295 ? 11.078 -47.5 -9.547 1 95.06 295 PHE A CA 1
ATOM 2314 C C . PHE A 1 295 ? 12.344 -47.375 -8.703 1 95.06 295 PHE A C 1
ATOM 2316 O O . PHE A 1 295 ? 13.453 -47.562 -9.219 1 95.06 295 PHE A O 1
ATOM 2323 N N . GLU A 1 296 ? 12.211 -47.031 -7.406 1 88.62 296 GLU A N 1
ATOM 2324 C CA . GLU A 1 296 ? 13.297 -47 -6.426 1 88.62 296 GLU A CA 1
ATOM 2325 C C . GLU A 1 296 ? 14.406 -46.031 -6.867 1 88.62 296 GLU A C 1
ATOM 2327 O O . GLU A 1 296 ? 15.586 -46.375 -6.777 1 88.62 296 GLU A O 1
ATOM 2332 N N . LYS A 1 297 ? 13.93 -45.062 -7.496 1 81.69 297 LYS A N 1
ATOM 2333 C CA . LYS A 1 297 ? 14.859 -44 -7.793 1 81.69 297 LYS A CA 1
ATOM 2334 C C . LYS A 1 297 ? 14.922 -43 -6.637 1 81.69 297 LYS A C 1
ATOM 2336 O O . LYS A 1 297 ? 14.07 -43 -5.75 1 81.69 297 LYS A O 1
ATOM 2341 N N . GLU A 1 298 ? 16.078 -42.312 -6.457 1 74.12 298 GLU A N 1
ATOM 2342 C CA . GLU A 1 298 ? 16.156 -41.281 -5.441 1 74.12 298 GLU A CA 1
ATOM 2343 C C . GLU A 1 298 ? 14.953 -40.312 -5.527 1 74.12 298 GLU A C 1
ATOM 2345 O O . GLU A 1 298 ? 14.719 -39.719 -6.57 1 74.12 298 GLU A O 1
ATOM 2350 N N . SER A 1 299 ? 13.961 -40.656 -4.57 1 75.19 299 SER A N 1
ATOM 2351 C CA . SER A 1 299 ? 12.742 -39.844 -4.594 1 75.19 299 SER A CA 1
ATOM 2352 C C . SER A 1 299 ? 12.703 -38.875 -3.426 1 75.19 299 SER A C 1
ATOM 2354 O O . SER A 1 299 ? 12.977 -39.219 -2.285 1 75.19 299 SER A O 1
ATOM 2356 N N . LYS A 1 300 ? 12.531 -37.625 -3.77 1 82.12 300 LYS A N 1
ATOM 2357 C CA . LYS A 1 300 ? 12.227 -36.656 -2.727 1 82.12 300 LYS A CA 1
ATOM 2358 C C . LYS A 1 300 ? 10.773 -36.781 -2.273 1 82.12 300 LYS A C 1
ATOM 2360 O O . LYS A 1 300 ? 9.883 -37 -3.092 1 82.12 300 LYS A O 1
ATOM 2365 N N . PRO A 1 301 ? 10.57 -36.781 -0.958 1 92 301 PRO A N 1
ATOM 2366 C CA . PRO A 1 301 ? 9.188 -36.781 -0.473 1 92 301 PRO A CA 1
ATOM 2367 C C . PRO A 1 301 ? 8.359 -35.625 -1.021 1 92 301 PRO A C 1
ATOM 2369 O O . PRO A 1 301 ? 8.914 -34.562 -1.362 1 92 301 PRO A O 1
ATOM 2372 N N . PHE A 1 302 ? 7.082 -35.906 -1.14 1 94.12 302 PHE A N 1
ATOM 2373 C CA . PHE A 1 302 ? 6.168 -34.844 -1.58 1 94.12 302 PHE A CA 1
ATOM 2374 C C . PHE A 1 302 ? 6.168 -33.688 -0.6 1 94.12 302 PHE A C 1
ATOM 2376 O O . PHE A 1 302 ? 6.039 -33.875 0.61 1 94.12 302 PHE A O 1
ATOM 2383 N N . GLU A 1 303 ? 6.402 -32.5 -1.113 1 88.56 303 GLU A N 1
ATOM 2384 C CA . GLU A 1 303 ? 6.332 -31.281 -0.343 1 88.56 303 GLU A CA 1
ATOM 2385 C C . GLU A 1 303 ? 5.461 -30.234 -1.045 1 88.56 303 GLU A C 1
ATOM 2387 O O . GLU A 1 303 ? 5.496 -30.125 -2.271 1 88.56 303 GLU A O 1
ATOM 2392 N N . LEU A 1 304 ? 4.668 -29.625 -0.218 1 87.81 304 LEU A N 1
ATOM 2393 C CA . LEU A 1 304 ? 3.85 -28.547 -0.771 1 87.81 304 LEU A CA 1
ATOM 2394 C C . LEU A 1 304 ? 4.719 -27.391 -1.246 1 87.81 304 LEU A C 1
ATOM 2396 O O . LEU A 1 304 ? 5.691 -27.016 -0.578 1 87.81 304 LEU A O 1
ATOM 2400 N N . ASP A 1 305 ? 4.457 -26.922 -2.422 1 86.31 305 ASP A N 1
ATOM 2401 C CA . ASP A 1 305 ? 5.168 -25.797 -3.016 1 86.31 305 ASP A CA 1
ATOM 2402 C C . ASP A 1 305 ? 4.266 -24.578 -3.105 1 86.31 305 ASP A C 1
ATOM 2404 O O . ASP A 1 305 ? 3.062 -24.656 -2.842 1 86.31 305 ASP A O 1
ATOM 2408 N N . VAL A 1 306 ? 4.898 -23.438 -3.447 1 90 306 VAL A N 1
ATOM 2409 C CA . VAL A 1 306 ? 4.156 -22.203 -3.713 1 90 306 VAL A CA 1
ATOM 2410 C C . VAL A 1 306 ? 3.18 -22.438 -4.867 1 90 306 VAL A C 1
ATOM 2412 O O . VAL A 1 306 ? 3.543 -23.016 -5.891 1 90 306 VAL A O 1
ATOM 2415 N N . ALA A 1 307 ? 1.975 -22.109 -4.629 1 89.62 307 ALA A N 1
ATOM 2416 C CA . ALA A 1 307 ? 0.953 -22.25 -5.66 1 89.62 307 ALA A CA 1
ATOM 2417 C C . ALA A 1 307 ? 0.851 -20.984 -6.508 1 89.62 307 ALA A C 1
ATOM 2419 O O . ALA A 1 307 ? 0.909 -19.875 -5.98 1 89.62 307 ALA A O 1
ATOM 2420 N N . VAL A 1 308 ? 0.81 -21.141 -7.797 1 89.5 308 VAL A N 1
ATOM 2421 C CA . VAL A 1 308 ? 0.602 -20.047 -8.734 1 89.5 308 VAL A CA 1
ATOM 2422 C C . VAL A 1 308 ? -0.606 -20.344 -9.617 1 89.5 308 VAL A C 1
ATOM 2424 O O . VAL A 1 308 ? -0.699 -21.422 -10.211 1 89.5 308 VAL A O 1
ATOM 2427 N N . ASP A 1 309 ? -1.54 -19.438 -9.656 1 87.69 309 ASP A N 1
ATOM 2428 C CA . ASP A 1 309 ? -2.746 -19.594 -10.469 1 87.69 309 ASP A CA 1
ATOM 2429 C C . ASP A 1 309 ? -3.086 -18.312 -11.211 1 87.69 309 ASP A C 1
ATOM 2431 O O . ASP A 1 309 ? -2.711 -17.219 -10.781 1 87.69 309 ASP A O 1
ATOM 2435 N N . MET A 1 310 ? -3.723 -18.531 -12.297 1 90.75 310 MET A N 1
ATOM 2436 C CA . MET A 1 310 ? -4.16 -17.375 -13.062 1 90.75 310 MET A CA 1
ATOM 2437 C C . MET A 1 310 ? -5.523 -17.625 -13.703 1 90.75 310 MET A C 1
ATOM 2439 O O . MET A 1 310 ? -5.797 -18.719 -14.172 1 90.75 310 MET A O 1
ATOM 2443 N N . LEU A 1 311 ? -6.375 -16.656 -13.672 1 89.31 311 LEU A N 1
ATOM 2444 C CA . LEU A 1 311 ? -7.676 -16.656 -14.328 1 89.31 311 LEU A CA 1
ATOM 2445 C C . LEU A 1 311 ? -7.777 -15.523 -15.336 1 89.31 311 LEU A C 1
ATOM 2447 O O . LEU A 1 311 ? -7.434 -14.383 -15.023 1 89.31 311 LEU A O 1
ATOM 2451 N N . LYS A 1 312 ? -8.094 -15.891 -16.5 1 87.69 312 LYS A N 1
ATOM 2452 C CA . LYS A 1 312 ? -8.375 -14.883 -17.531 1 87.69 312 LYS A CA 1
ATOM 2453 C C . LYS A 1 312 ? -9.867 -14.844 -17.844 1 87.69 312 LYS A C 1
ATOM 2455 O O . LYS A 1 312 ? -10.391 -15.734 -18.516 1 87.69 312 LYS A O 1
ATOM 2460 N N . ILE A 1 313 ? -10.508 -13.805 -17.438 1 86.19 313 ILE A N 1
ATOM 2461 C CA . ILE A 1 313 ? -11.961 -13.711 -17.547 1 86.19 313 ILE A CA 1
ATOM 2462 C C . ILE A 1 313 ? -12.344 -12.359 -18.141 1 86.19 313 ILE A C 1
ATOM 2464 O O . ILE A 1 313 ? -12.07 -11.312 -17.562 1 86.19 313 ILE A O 1
ATOM 2468 N N . GLY A 1 314 ? -12.945 -12.477 -19.266 1 81.81 314 GLY A N 1
ATOM 2469 C CA . GLY A 1 314 ? -13.398 -11.234 -19.891 1 81.81 314 GLY A CA 1
ATOM 2470 C C . GLY A 1 314 ? -12.273 -10.25 -20.125 1 81.81 314 GLY A C 1
ATOM 2471 O O . GLY A 1 314 ? -11.312 -10.555 -20.844 1 81.81 314 GLY A O 1
ATOM 2472 N N . ASP A 1 315 ? -12.43 -9.117 -19.312 1 86.56 315 ASP A N 1
ATOM 2473 C CA . ASP A 1 315 ? -11.477 -8.039 -19.562 1 86.56 315 ASP A CA 1
ATOM 2474 C C . ASP A 1 315 ? -10.469 -7.934 -18.438 1 86.56 315 ASP A C 1
ATOM 2476 O O . ASP A 1 315 ? -9.734 -6.945 -18.344 1 86.56 315 ASP A O 1
ATOM 2480 N N . PHE A 1 316 ? -10.547 -8.969 -17.609 1 90.75 316 PHE A N 1
ATOM 2481 C CA . PHE A 1 316 ? -9.547 -8.852 -16.547 1 90.75 316 PHE A CA 1
ATOM 2482 C C . PHE A 1 316 ? -8.773 -10.156 -16.391 1 90.75 316 PHE A C 1
ATOM 2484 O O . PHE A 1 316 ? -9.242 -11.219 -16.812 1 90.75 316 PHE A O 1
ATOM 2491 N N . THR A 1 317 ? -7.617 -10.047 -15.844 1 92.06 317 THR A N 1
ATOM 2492 C CA . THR A 1 317 ? -6.781 -11.172 -15.453 1 92.06 317 THR A CA 1
ATOM 2493 C C . THR A 1 317 ? -6.535 -11.18 -13.953 1 92.06 317 THR A C 1
ATOM 2495 O O . THR A 1 317 ? -6.332 -10.117 -13.352 1 92.06 317 THR A O 1
ATOM 2498 N N . LEU A 1 318 ? -6.723 -12.273 -13.375 1 94.19 318 LEU A N 1
ATOM 2499 C CA . LEU A 1 318 ? -6.418 -12.453 -11.961 1 94.19 318 LEU A CA 1
ATOM 2500 C C . LEU A 1 318 ? -5.254 -13.422 -11.773 1 94.19 318 LEU A C 1
ATOM 2502 O O . LEU A 1 318 ? -5.25 -14.508 -12.352 1 94.19 318 LEU A O 1
ATOM 2506 N N . VAL A 1 319 ? -4.238 -13.016 -11.109 1 94.19 319 VAL A N 1
ATOM 2507 C CA . VAL A 1 319 ? -3.109 -13.883 -10.797 1 94.19 319 VAL A CA 1
ATOM 2508 C C . VAL A 1 319 ? -2.959 -14.008 -9.281 1 94.19 319 VAL A C 1
ATOM 2510 O O . VAL A 1 319 ? -3.133 -13.023 -8.555 1 94.19 319 VAL A O 1
ATOM 2513 N N . GLU A 1 320 ? -2.729 -15.195 -8.836 1 94.44 320 GLU A N 1
ATOM 2514 C CA . GLU A 1 320 ? -2.537 -15.453 -7.41 1 94.44 320 GLU A CA 1
ATOM 2515 C C . GLU A 1 320 ? -1.284 -16.281 -7.164 1 94.44 320 GLU A C 1
ATOM 2517 O O . GLU A 1 320 ? -1.009 -17.234 -7.898 1 94.44 320 GLU A O 1
ATOM 2522 N N . ILE A 1 321 ? -0.463 -15.883 -6.262 1 94.44 321 ILE A N 1
ATOM 2523 C CA . ILE A 1 321 ? 0.68 -16.625 -5.742 1 94.44 321 ILE A CA 1
ATOM 2524 C C . ILE A 1 321 ? 0.533 -16.812 -4.23 1 94.44 321 ILE A C 1
ATOM 2526 O O . ILE A 1 321 ? 0.403 -15.828 -3.492 1 94.44 321 ILE A O 1
ATOM 2530 N N . CYS A 1 322 ? 0.592 -18.047 -3.779 1 94.12 322 CYS A N 1
ATOM 2531 C CA . CYS A 1 322 ? 0.237 -18.297 -2.389 1 94.12 322 CYS A CA 1
ATOM 2532 C C . CYS A 1 322 ? 1.217 -19.281 -1.75 1 94.12 322 CYS A C 1
ATOM 2534 O O . CYS A 1 322 ? 1.464 -20.359 -2.289 1 94.12 322 CYS A O 1
ATOM 2536 N N . SER A 1 323 ? 1.705 -18.875 -0.585 1 93.69 323 SER A N 1
ATOM 2537 C CA . SER A 1 323 ? 2.561 -19.766 0.2 1 93.69 323 SER A CA 1
ATOM 2538 C C . SER A 1 323 ? 1.775 -20.953 0.745 1 93.69 323 SER A C 1
ATOM 2540 O O . SER A 1 323 ? 0.579 -20.844 1.019 1 93.69 323 SER A O 1
ATOM 2542 N N . SER A 1 324 ? 2.436 -22.031 0.939 1 87.31 324 SER A N 1
ATOM 2543 C CA . SER A 1 324 ? 1.814 -23.203 1.552 1 87.31 324 SER A CA 1
ATOM 2544 C C . SER A 1 324 ? 1.475 -22.938 3.016 1 87.31 324 SER A C 1
ATOM 2546 O O . SER A 1 324 ? 0.623 -23.625 3.59 1 87.31 324 SER A O 1
ATOM 2548 N N . ASP A 1 325 ? 2.08 -21.875 3.576 1 85.5 325 ASP A N 1
ATOM 2549 C CA . ASP A 1 325 ? 1.893 -21.562 4.992 1 85.5 325 ASP A CA 1
ATOM 2550 C C . ASP A 1 325 ? 0.921 -20.406 5.18 1 85.5 325 ASP A C 1
ATOM 2552 O O . ASP A 1 325 ? 0.858 -19.812 6.258 1 85.5 325 ASP A O 1
ATOM 2556 N N . PHE A 1 326 ? 0.251 -20.141 4.199 1 90.88 326 PHE A N 1
ATOM 2557 C CA . PHE A 1 326 ? -0.665 -19 4.312 1 90.88 326 PHE A CA 1
ATOM 2558 C C . PHE A 1 326 ? -1.709 -19.266 5.391 1 90.88 326 PHE A C 1
ATOM 2560 O O . PHE A 1 326 ? -2.285 -20.344 5.461 1 90.88 326 PHE A O 1
ATOM 2567 N N . ASN A 1 327 ? -1.926 -18.25 6.25 1 87.31 327 ASN A N 1
ATOM 2568 C CA . ASN A 1 327 ? -2.955 -18.266 7.285 1 87.31 327 ASN A CA 1
ATOM 2569 C C . ASN A 1 327 ? -3.533 -16.875 7.52 1 87.31 327 ASN A C 1
ATOM 2571 O O . ASN A 1 327 ? -3.17 -15.922 6.824 1 87.31 327 ASN A O 1
ATOM 2575 N N . ASN A 1 328 ? -4.422 -16.766 8.477 1 86.38 328 ASN A N 1
ATOM 2576 C CA . ASN A 1 328 ? -5.191 -15.539 8.664 1 86.38 328 ASN A CA 1
ATOM 2577 C C . ASN A 1 328 ? -4.391 -14.484 9.43 1 86.38 328 ASN A C 1
ATOM 2579 O O . ASN A 1 328 ? -4.891 -13.391 9.688 1 86.38 328 ASN A O 1
ATOM 2583 N N . ASP A 1 329 ? -3.182 -14.742 9.711 1 89.25 329 ASP A N 1
ATOM 2584 C CA . ASP A 1 329 ? -2.334 -13.789 10.422 1 89.25 329 ASP A CA 1
ATOM 2585 C C . ASP A 1 329 ? -1.468 -12.992 9.453 1 89.25 329 ASP A C 1
ATOM 2587 O O . ASP A 1 329 ? -0.307 -13.336 9.219 1 89.25 329 ASP A O 1
ATOM 2591 N N . PHE A 1 330 ? -2.088 -11.984 8.883 1 92.44 330 PHE A N 1
ATOM 2592 C CA . PHE A 1 330 ? -1.338 -11.203 7.902 1 92.44 330 PHE A CA 1
ATOM 2593 C C . PHE A 1 330 ? -1.744 -9.734 7.949 1 92.44 330 PHE A C 1
ATOM 2595 O O . PHE A 1 330 ? -2.801 -9.398 8.484 1 92.44 330 PHE A O 1
ATOM 2602 N N . GLU A 1 331 ? -0.838 -8.891 7.512 1 91.75 331 GLU A N 1
ATOM 2603 C CA . GLU A 1 331 ? -1.11 -7.516 7.098 1 91.75 331 GLU A CA 1
ATOM 2604 C C . GLU A 1 331 ? -1.275 -7.422 5.582 1 91.75 331 GLU A C 1
ATOM 2606 O O . GLU A 1 331 ? -0.773 -8.266 4.844 1 91.75 331 GLU A O 1
ATOM 2611 N N . LYS A 1 332 ? -1.962 -6.422 5.184 1 94.12 332 LYS A N 1
ATOM 2612 C CA . LYS A 1 332 ? -2.229 -6.32 3.752 1 94.12 332 LYS A CA 1
ATOM 2613 C C . LYS A 1 332 ? -1.805 -4.961 3.209 1 94.12 332 LYS A C 1
ATOM 2615 O O . LYS A 1 332 ? -2.045 -3.932 3.842 1 94.12 332 LYS A O 1
ATOM 2620 N N . VAL A 1 333 ? -1.101 -4.922 2.105 1 93.75 333 VAL A N 1
ATOM 2621 C CA . VAL A 1 333 ? -0.786 -3.719 1.345 1 93.75 333 VAL A CA 1
ATOM 2622 C C . VAL A 1 333 ? -1.474 -3.771 -0.017 1 93.75 333 VAL A C 1
ATOM 2624 O O . VAL A 1 333 ? -1.31 -4.738 -0.765 1 93.75 333 VAL A O 1
ATOM 2627 N N . VAL A 1 334 ? -2.211 -2.793 -0.342 1 94.44 334 VAL A N 1
ATOM 2628 C CA . VAL A 1 334 ? -2.924 -2.719 -1.612 1 94.44 334 VAL A CA 1
ATOM 2629 C C . VAL A 1 334 ? -2.398 -1.542 -2.434 1 94.44 334 VAL A C 1
ATOM 2631 O O . VAL A 1 334 ? -2.281 -0.425 -1.923 1 94.44 334 VAL A O 1
ATOM 2634 N N . ILE A 1 335 ? -2.021 -1.751 -3.656 1 92.62 335 ILE A N 1
ATOM 2635 C CA . ILE A 1 335 ? -1.633 -0.707 -4.598 1 92.62 335 ILE A CA 1
ATOM 2636 C C . ILE A 1 335 ? -2.652 -0.627 -5.73 1 92.62 335 ILE A C 1
ATOM 2638 O O . ILE A 1 335 ? -2.836 -1.589 -6.48 1 92.62 335 ILE A O 1
ATOM 2642 N N . GLU A 1 336 ? -3.334 0.443 -5.809 1 91.38 336 GLU A N 1
ATOM 2643 C CA . GLU A 1 336 ? -4.316 0.708 -6.855 1 91.38 336 GLU A CA 1
ATOM 2644 C C . GLU A 1 336 ? -3.773 1.696 -7.883 1 91.38 336 GLU A C 1
ATOM 2646 O O . GLU A 1 336 ? -3.418 2.826 -7.539 1 91.38 336 GLU A O 1
ATOM 2651 N N . SER A 1 337 ? -3.729 1.326 -9.141 1 84.94 337 SER A N 1
ATOM 2652 C CA . SER A 1 337 ? -3.223 2.197 -10.195 1 84.94 337 SER A CA 1
ATOM 2653 C C . SER A 1 337 ? -4.352 2.996 -10.836 1 84.94 337 SER A C 1
ATOM 2655 O O . SER A 1 337 ? -5.504 2.559 -10.852 1 84.94 337 SER A O 1
ATOM 2657 N N . LYS A 1 338 ? -3.959 4.25 -11.141 1 68.75 338 LYS A N 1
ATOM 2658 C CA . LYS A 1 338 ? -4.902 5.145 -11.805 1 68.75 338 LYS A CA 1
ATOM 2659 C C . LYS A 1 338 ? -5.391 4.555 -13.125 1 68.75 338 LYS A C 1
ATOM 2661 O O . LYS A 1 338 ? -6.59 4.559 -13.406 1 68.75 338 LYS A O 1
ATOM 2666 N N . ASP A 1 339 ? -4.297 4.098 -13.852 1 66.06 339 ASP A N 1
ATOM 2667 C CA . ASP A 1 339 ? -4.516 3.688 -15.234 1 66.06 339 ASP A CA 1
ATOM 2668 C C . ASP A 1 339 ? -4.668 2.172 -15.344 1 66.06 339 ASP A C 1
ATOM 2670 O O . ASP A 1 339 ? -4.191 1.434 -14.477 1 66.06 339 ASP A O 1
ATOM 2674 N N . LYS A 1 340 ? -5.688 1.677 -16.094 1 66.62 340 LYS A N 1
ATOM 2675 C CA . LYS A 1 340 ? -5.773 0.326 -16.641 1 66.62 340 LYS A CA 1
ATOM 2676 C C . LYS A 1 340 ? -6.461 -0.621 -15.656 1 66.62 340 LYS A C 1
ATOM 2678 O O . LYS A 1 340 ? -6.391 -1.842 -15.812 1 66.62 340 LYS A O 1
ATOM 2683 N N . LYS A 1 341 ? -7.074 -0.028 -14.461 1 84.12 341 LYS A N 1
ATOM 2684 C CA . LYS A 1 341 ? -7.855 -0.866 -13.555 1 84.12 341 LYS A CA 1
ATOM 2685 C C . LYS A 1 341 ? -7 -1.979 -12.961 1 84.12 341 LYS A C 1
ATOM 2687 O O . LYS A 1 341 ? -7.375 -3.152 -13.008 1 84.12 341 LYS A O 1
ATOM 2692 N N . ARG A 1 342 ? -5.82 -1.617 -12.539 1 91.06 342 ARG A N 1
ATOM 2693 C CA . ARG A 1 342 ? -4.891 -2.566 -11.938 1 91.06 342 ARG A CA 1
ATOM 2694 C C . ARG A 1 342 ? -4.914 -2.465 -10.414 1 91.06 342 ARG A C 1
ATOM 2696 O O . ARG A 1 342 ? -4.918 -1.363 -9.859 1 91.06 342 ARG A O 1
ATOM 2703 N N . VAL A 1 343 ? -5.016 -3.566 -9.75 1 94.31 343 VAL A N 1
ATOM 2704 C CA . VAL A 1 343 ? -4.938 -3.627 -8.289 1 94.31 343 VAL A CA 1
ATOM 2705 C C . VAL A 1 343 ? -4 -4.762 -7.871 1 94.31 343 VAL A C 1
ATOM 2707 O O . VAL A 1 343 ? -4.199 -5.914 -8.266 1 94.31 343 VAL A O 1
ATOM 2710 N N . ASP A 1 344 ? -2.938 -4.461 -7.18 1 94.94 344 ASP A N 1
ATOM 2711 C CA . ASP A 1 344 ? -2.029 -5.441 -6.594 1 94.94 344 ASP A CA 1
ATOM 2712 C C . ASP A 1 344 ? -2.219 -5.531 -5.082 1 94.94 344 ASP A C 1
ATOM 2714 O O . ASP A 1 344 ? -2.203 -4.516 -4.387 1 94.94 344 ASP A O 1
ATOM 2718 N N . GLU A 1 345 ? -2.434 -6.672 -4.602 1 96.38 345 GLU A N 1
ATOM 2719 C CA . GLU A 1 345 ? -2.637 -6.879 -3.17 1 96.38 345 GLU A CA 1
ATOM 2720 C C . GLU A 1 345 ? -1.595 -7.832 -2.594 1 96.38 345 GLU A C 1
ATOM 2722 O O . GLU A 1 345 ? -1.521 -8.992 -2.998 1 96.38 345 GLU A O 1
ATOM 2727 N N . TYR A 1 346 ? -0.815 -7.371 -1.676 1 96.19 346 TYR A N 1
ATOM 2728 C CA . TYR A 1 346 ? 0.262 -8.117 -1.031 1 96.19 346 TYR A CA 1
ATOM 2729 C C . TYR A 1 346 ? -0.104 -8.469 0.406 1 96.19 346 TYR A C 1
ATOM 2731 O O . TYR A 1 346 ? -0.37 -7.582 1.222 1 96.19 346 TYR A O 1
ATOM 2739 N N . PHE A 1 347 ? -0.165 -9.711 0.73 1 96.44 347 PHE A N 1
ATOM 2740 C CA . PHE A 1 347 ? -0.401 -10.195 2.084 1 96.44 347 PHE A CA 1
ATOM 2741 C C . PHE A 1 347 ? 0.916 -10.516 2.781 1 96.44 347 PHE A C 1
ATOM 2743 O O . PHE A 1 347 ? 1.679 -11.367 2.316 1 96.44 347 PHE A O 1
ATOM 2750 N N . LEU A 1 348 ? 1.134 -9.859 3.922 1 93.81 348 LEU A N 1
ATOM 2751 C CA . LEU A 1 348 ? 2.443 -9.922 4.562 1 93.81 348 LEU A CA 1
ATOM 2752 C C . LEU A 1 348 ? 2.326 -10.438 5.992 1 93.81 348 LEU A C 1
ATOM 2754 O O . LEU A 1 348 ? 1.38 -10.102 6.703 1 93.81 348 LEU A O 1
ATOM 2758 N N . LYS A 1 349 ? 3.186 -11.266 6.344 1 92.75 349 LYS A N 1
ATOM 2759 C CA . LYS A 1 349 ? 3.383 -11.695 7.727 1 92.75 349 LYS A CA 1
ATOM 2760 C C . LYS A 1 349 ? 4.812 -11.422 8.188 1 92.75 349 LYS A C 1
ATOM 2762 O O . LYS A 1 349 ? 5.77 -11.922 7.582 1 92.75 349 LYS A O 1
ATOM 2767 N N . ASP A 1 350 ? 4.969 -10.609 9.281 1 86.38 350 ASP A N 1
ATOM 2768 C CA . ASP A 1 350 ? 6.289 -10.242 9.781 1 86.38 350 ASP A CA 1
ATOM 2769 C C . ASP A 1 350 ? 7.164 -9.672 8.672 1 86.38 350 ASP A C 1
ATOM 2771 O O . ASP A 1 350 ? 8.305 -10.102 8.492 1 86.38 350 ASP A O 1
ATOM 2775 N N . LYS A 1 351 ? 6.578 -8.891 7.75 1 85.06 351 LYS A N 1
ATOM 2776 C CA . LYS A 1 351 ? 7.227 -8.141 6.676 1 85.06 351 LYS A CA 1
ATOM 2777 C C . LYS A 1 351 ? 7.613 -9.062 5.52 1 85.06 351 LYS A C 1
ATOM 2779 O O . LYS A 1 351 ? 8.32 -8.648 4.602 1 85.06 351 LYS A O 1
ATOM 2784 N N . LYS A 1 352 ? 7.133 -10.273 5.535 1 91.38 352 LYS A N 1
ATOM 2785 C CA . LYS A 1 352 ? 7.383 -11.25 4.473 1 91.38 352 LYS A CA 1
ATOM 2786 C C . LYS A 1 352 ? 6.113 -11.523 3.674 1 91.38 352 LYS A C 1
ATOM 2788 O O . LYS A 1 352 ? 5.023 -11.617 4.242 1 91.38 352 LYS A O 1
ATOM 2793 N N . LEU A 1 353 ? 6.32 -11.719 2.383 1 94.56 353 LEU A N 1
ATOM 2794 C CA . LEU A 1 353 ? 5.18 -11.977 1.509 1 94.56 353 LEU A CA 1
ATOM 2795 C C . LEU A 1 353 ? 4.707 -13.422 1.648 1 94.56 353 LEU A C 1
ATOM 2797 O O . LEU A 1 353 ? 5.508 -14.352 1.546 1 94.56 353 LEU A O 1
ATOM 2801 N N . ILE A 1 354 ? 3.469 -13.648 1.898 1 96.31 354 ILE A N 1
ATOM 2802 C CA . ILE A 1 354 ? 2.979 -15.016 2.027 1 96.31 354 ILE A CA 1
ATOM 2803 C C . ILE A 1 354 ? 1.88 -15.273 0.997 1 96.31 354 ILE A C 1
ATOM 2805 O O . ILE A 1 354 ? 1.512 -16.422 0.743 1 96.31 354 ILE A O 1
ATOM 2809 N N . ARG A 1 355 ? 1.364 -14.258 0.407 1 96.75 355 ARG A N 1
ATOM 2810 C CA . ARG A 1 355 ? 0.354 -14.383 -0.638 1 96.75 355 ARG A CA 1
ATOM 2811 C C . ARG A 1 355 ? 0.266 -13.109 -1.476 1 96.75 355 ARG A C 1
ATOM 2813 O O . ARG A 1 355 ? 0.509 -12.016 -0.973 1 96.75 355 ARG A O 1
ATOM 2820 N N . PHE A 1 356 ? 0 -13.227 -2.676 1 96.69 356 PHE A N 1
ATOM 2821 C CA . PHE A 1 356 ? -0.23 -12.133 -3.609 1 96.69 356 PHE A CA 1
ATOM 2822 C C . PHE A 1 356 ? -1.471 -12.391 -4.457 1 96.69 356 PHE A C 1
ATOM 2824 O O . PHE A 1 356 ? -1.671 -13.508 -4.945 1 96.69 356 PHE A O 1
ATOM 2831 N N . ILE A 1 357 ? -2.326 -11.414 -4.664 1 96.88 357 ILE A N 1
ATOM 2832 C CA . ILE A 1 357 ? -3.43 -11.422 -5.617 1 96.88 357 ILE A CA 1
ATOM 2833 C C . ILE A 1 357 ? -3.383 -10.156 -6.477 1 96.88 357 ILE A C 1
ATOM 2835 O O . ILE A 1 357 ? -3.383 -9.047 -5.949 1 96.88 357 ILE A O 1
ATOM 2839 N N . GLY A 1 358 ? -3.291 -10.328 -7.777 1 95.12 358 GLY A N 1
ATOM 2840 C CA . GLY A 1 358 ? -3.258 -9.195 -8.688 1 95.12 358 GLY A CA 1
ATOM 2841 C C . GLY A 1 358 ? -4.375 -9.219 -9.711 1 95.12 358 GLY A C 1
ATOM 2842 O O . GLY A 1 358 ? -4.629 -10.258 -10.336 1 95.12 358 GLY A O 1
ATOM 2843 N N . ILE A 1 359 ? -5.078 -8.125 -9.836 1 95 359 ILE A N 1
ATOM 2844 C CA . ILE A 1 359 ? -6.016 -7.918 -10.938 1 95 359 ILE A CA 1
ATOM 2845 C C . ILE A 1 359 ? -5.367 -7.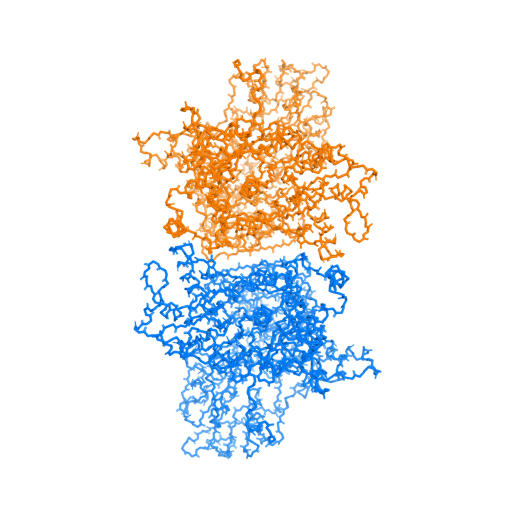059 -12.016 1 95 359 ILE A C 1
ATOM 2847 O O . ILE A 1 359 ? -4.969 -5.922 -11.758 1 95 359 ILE A O 1
ATOM 2851 N N . ASN A 1 360 ? -5.207 -7.637 -13.195 1 91.25 360 ASN A N 1
ATOM 2852 C CA . ASN A 1 360 ? -4.547 -6.977 -14.312 1 91.25 360 ASN A CA 1
ATOM 2853 C C . ASN A 1 360 ? -3.127 -6.551 -13.961 1 91.25 360 ASN A C 1
ATOM 2855 O O . ASN A 1 360 ? -2.678 -5.477 -14.359 1 91.25 360 ASN A O 1
ATOM 2859 N N . SER A 1 361 ? -2.504 -7.344 -13.117 1 90.25 361 SER A N 1
ATOM 2860 C CA . SER A 1 361 ? -1.188 -7.008 -12.586 1 90.25 361 SER A CA 1
ATOM 2861 C C . SER A 1 361 ? -0.111 -7.125 -13.656 1 90.25 361 SER A C 1
ATOM 2863 O O . SER A 1 361 ? -0.215 -7.953 -14.562 1 90.25 361 SER A O 1
ATOM 2865 N N . ASN A 1 362 ? 0.924 -6.32 -13.562 1 83.69 362 ASN A N 1
ATOM 2866 C CA . ASN A 1 362 ? 2.096 -6.383 -14.43 1 83.69 362 ASN A CA 1
ATOM 2867 C C . ASN A 1 362 ? 3.361 -6.703 -13.641 1 83.69 362 ASN A C 1
ATOM 2869 O O . ASN A 1 362 ? 4.469 -6.605 -14.172 1 83.69 362 ASN A O 1
ATOM 2873 N N . ILE A 1 363 ? 3.148 -7.016 -12.445 1 85.69 363 ILE A N 1
ATOM 2874 C CA . ILE A 1 363 ? 4.301 -7.285 -11.586 1 85.69 363 ILE A CA 1
ATOM 2875 C C . ILE A 1 363 ? 4.973 -8.586 -12.023 1 85.69 363 ILE A C 1
ATOM 2877 O O . ILE A 1 363 ? 4.328 -9.453 -12.617 1 85.69 363 ILE A O 1
ATOM 2881 N N . ASP A 1 364 ? 6.27 -8.711 -11.797 1 83.31 364 ASP A N 1
ATOM 2882 C CA . ASP A 1 364 ? 7.02 -9.938 -12.078 1 83.31 364 ASP A CA 1
ATOM 2883 C C . ASP A 1 364 ? 6.625 -11.055 -11.117 1 83.31 364 ASP A C 1
ATOM 2885 O O . ASP A 1 364 ? 7.133 -11.117 -9.992 1 83.31 364 ASP A O 1
ATOM 2889 N N . THR A 1 365 ? 5.824 -11.938 -11.633 1 89.38 365 THR A N 1
ATOM 2890 C CA . THR A 1 365 ? 5.289 -12.992 -10.773 1 89.38 365 THR A CA 1
ATOM 2891 C C . THR A 1 365 ? 6.391 -13.969 -10.375 1 89.38 365 THR A C 1
ATOM 2893 O O . THR A 1 365 ? 6.316 -14.602 -9.32 1 89.38 365 THR A O 1
ATOM 2896 N N . ALA A 1 366 ? 7.441 -14.109 -11.25 1 83.56 366 ALA A N 1
ATOM 2897 C CA . ALA A 1 366 ? 8.57 -14.961 -10.891 1 83.56 366 ALA A CA 1
ATOM 2898 C C . ALA A 1 366 ? 9.305 -14.414 -9.664 1 83.56 366 ALA A C 1
ATOM 2900 O O . ALA A 1 366 ? 9.719 -15.18 -8.789 1 83.56 366 ALA A O 1
ATOM 2901 N N . TYR A 1 367 ? 9.531 -13.125 -9.688 1 83.56 367 TYR A N 1
ATOM 2902 C CA . TYR A 1 367 ? 10.141 -12.477 -8.531 1 83.56 367 TYR A CA 1
ATOM 2903 C C . TYR A 1 367 ? 9.328 -12.727 -7.266 1 83.56 367 TYR A C 1
ATOM 2905 O O . TYR A 1 367 ? 9.883 -13.07 -6.223 1 83.56 367 TYR A O 1
ATOM 2913 N N . LEU A 1 368 ? 8 -12.578 -7.328 1 91.62 368 LEU A N 1
ATOM 2914 C CA . LEU A 1 368 ? 7.145 -12.75 -6.156 1 91.62 368 LEU A CA 1
ATOM 2915 C C . LEU A 1 368 ? 7.188 -14.18 -5.648 1 91.62 368 LEU A C 1
ATOM 2917 O O . LEU A 1 368 ? 7.234 -14.414 -4.438 1 91.62 368 LEU A O 1
ATOM 2921 N N . GLU A 1 369 ? 7.082 -15.133 -6.594 1 91 369 GLU A N 1
ATOM 2922 C CA . GLU A 1 369 ? 7.18 -16.531 -6.195 1 91 369 GLU A CA 1
ATOM 2923 C C . GLU A 1 369 ? 8.492 -16.812 -5.461 1 91 369 GLU A C 1
ATOM 2925 O O . GLU A 1 369 ? 8.5 -17.5 -4.438 1 91 369 GLU A O 1
ATOM 2930 N N . LYS A 1 370 ? 9.57 -16.266 -5.953 1 82.81 370 LYS A N 1
ATOM 2931 C CA . LYS A 1 370 ? 10.883 -16.438 -5.344 1 82.81 370 LYS A CA 1
ATOM 2932 C C . LYS A 1 370 ? 10.914 -15.844 -3.936 1 82.81 370 LYS A C 1
ATOM 2934 O O . LYS A 1 370 ? 11.438 -16.469 -3.008 1 82.81 370 LYS A O 1
ATOM 2939 N N . VAL A 1 371 ? 10.398 -14.688 -3.82 1 87.25 371 VAL A N 1
ATOM 2940 C CA . VAL A 1 371 ? 10.375 -14 -2.533 1 87.25 371 VAL A CA 1
ATOM 2941 C C . VAL A 1 371 ? 9.633 -14.844 -1.506 1 87.25 371 VAL A C 1
ATOM 2943 O O . VAL A 1 371 ? 10.047 -14.945 -0.351 1 87.25 371 VAL A O 1
ATOM 2946 N N . ILE A 1 372 ? 8.539 -15.453 -1.895 1 93.38 372 ILE A N 1
ATOM 2947 C CA . ILE A 1 372 ? 7.746 -16.281 -0.995 1 93.38 372 ILE A CA 1
ATOM 2948 C C . ILE A 1 372 ? 8.523 -17.547 -0.639 1 93.38 372 ILE A C 1
ATOM 2950 O O . ILE A 1 372 ? 8.609 -17.922 0.532 1 93.38 372 ILE A O 1
ATOM 2954 N N . LYS A 1 373 ? 9.133 -18.156 -1.656 1 87.38 373 LYS A N 1
ATOM 2955 C CA . LYS A 1 373 ? 9.875 -19.391 -1.444 1 87.38 373 LYS A CA 1
ATOM 2956 C C . LYS A 1 373 ? 11.062 -19.156 -0.505 1 87.38 373 LYS A C 1
ATOM 2958 O O . LYS A 1 373 ? 11.336 -20 0.362 1 87.38 373 LYS A O 1
ATOM 2963 N N . GLU A 1 374 ? 11.672 -17.984 -0.618 1 80.12 374 GLU A N 1
ATOM 2964 C CA . GLU A 1 374 ? 12.875 -17.688 0.155 1 80.12 374 GLU A CA 1
ATOM 2965 C C . GLU A 1 374 ? 12.523 -17.062 1.501 1 80.12 374 GLU A C 1
ATOM 2967 O O . GLU A 1 374 ? 13.398 -16.875 2.352 1 80.12 374 GLU A O 1
ATOM 2972 N N . ASN A 1 375 ? 11.289 -16.781 1.642 1 85.81 375 ASN A N 1
ATOM 2973 C CA . ASN A 1 375 ? 10.836 -16.141 2.875 1 85.81 375 ASN A CA 1
ATOM 2974 C C . ASN A 1 375 ? 11.586 -14.836 3.135 1 85.81 375 ASN A C 1
ATOM 2976 O O . ASN A 1 375 ? 12.039 -14.586 4.254 1 85.81 375 ASN A O 1
ATOM 2980 N N . SER A 1 376 ? 11.758 -14.086 2.111 1 74.44 376 SER A N 1
ATOM 2981 C CA . SER A 1 376 ? 12.5 -12.828 2.191 1 74.44 376 SER A CA 1
ATOM 2982 C C . SER A 1 376 ? 11.586 -11.664 2.555 1 74.44 376 SER A C 1
ATOM 2984 O O . SER A 1 376 ? 10.375 -11.711 2.301 1 74.44 376 SER A O 1
ATOM 2986 N N . VAL A 1 377 ? 12.211 -10.656 3.166 1 78.56 377 VAL A N 1
ATOM 2987 C CA . VAL A 1 377 ? 11.477 -9.43 3.455 1 78.56 377 VAL A CA 1
ATOM 2988 C C . VAL A 1 377 ? 11.141 -8.711 2.15 1 78.56 377 VAL A C 1
ATOM 2990 O O . VAL A 1 377 ? 11.969 -8.641 1.241 1 78.56 377 VAL A O 1
ATOM 2993 N N . ILE A 1 378 ? 9.938 -8.219 2.119 1 81.94 378 ILE A N 1
ATOM 2994 C CA . ILE A 1 378 ? 9.461 -7.613 0.882 1 81.94 378 ILE A CA 1
ATOM 2995 C C . ILE A 1 378 ? 10.008 -6.191 0.766 1 81.94 378 ILE A C 1
ATOM 2997 O O . ILE A 1 378 ? 10.258 -5.531 1.777 1 81.94 378 ILE A O 1
ATOM 3001 N N . ASP A 1 379 ? 10.289 -5.762 -0.423 1 77.81 379 ASP A N 1
ATOM 3002 C CA . ASP A 1 379 ? 10.633 -4.383 -0.764 1 77.81 379 ASP A CA 1
ATOM 3003 C C . ASP A 1 379 ? 9.453 -3.67 -1.42 1 77.81 379 ASP A C 1
ATOM 3005 O O . ASP A 1 379 ? 9.258 -3.766 -2.635 1 77.81 379 ASP A O 1
ATOM 3009 N N . LEU A 1 380 ? 8.758 -2.889 -0.651 1 83.81 380 LEU A N 1
ATOM 3010 C CA . LEU A 1 380 ? 7.531 -2.256 -1.134 1 83.81 380 LEU A CA 1
ATOM 3011 C C . LEU A 1 380 ? 7.848 -1.194 -2.184 1 83.81 380 LEU A C 1
ATOM 3013 O O . LEU A 1 380 ? 7.055 -0.961 -3.096 1 83.81 380 LEU A O 1
ATOM 3017 N N . ASN A 1 381 ? 8.953 -0.521 -2.062 1 76.06 381 ASN A N 1
ATOM 3018 C CA . ASN A 1 381 ? 9.336 0.458 -3.074 1 76.06 381 ASN A CA 1
ATOM 3019 C C . ASN A 1 381 ? 9.586 -0.201 -4.426 1 76.06 381 ASN A C 1
ATOM 3021 O O . ASN A 1 381 ? 9.203 0.338 -5.465 1 76.06 381 ASN A O 1
ATOM 3025 N N . TYR A 1 382 ? 10.258 -1.38 -4.375 1 75.75 382 TYR A N 1
ATOM 3026 C CA . TYR A 1 382 ? 10.453 -2.137 -5.605 1 75.75 382 TYR A CA 1
ATOM 3027 C C . TYR A 1 382 ? 9.125 -2.48 -6.258 1 75.75 382 TYR A C 1
ATOM 3029 O O . TYR A 1 382 ? 8.953 -2.301 -7.465 1 75.75 382 TYR A O 1
ATOM 3037 N N . LEU A 1 383 ? 8.219 -2.934 -5.492 1 85.25 383 LEU A N 1
ATOM 3038 C CA . LEU A 1 383 ? 6.926 -3.357 -6.008 1 85.25 383 LEU A CA 1
ATOM 3039 C C . LEU A 1 383 ? 6.164 -2.178 -6.605 1 85.25 383 LEU A C 1
ATOM 3041 O O . LEU A 1 383 ? 5.551 -2.301 -7.668 1 85.25 383 LEU A O 1
ATOM 3045 N N . TYR A 1 384 ? 6.242 -1.081 -5.863 1 87.31 384 TYR A N 1
ATOM 3046 C CA . TYR A 1 384 ? 5.551 0.105 -6.355 1 87.31 384 TYR A CA 1
ATOM 3047 C C . TYR A 1 384 ? 6.184 0.607 -7.648 1 87.31 384 TYR A C 1
ATOM 3049 O O . TYR A 1 384 ? 5.48 0.978 -8.586 1 87.31 384 TYR A O 1
ATOM 3057 N N . GLU A 1 385 ? 7.473 0.564 -7.762 1 75.44 385 GLU A N 1
ATOM 3058 C CA . GLU A 1 385 ? 8.195 1.068 -8.93 1 75.44 385 GLU A CA 1
ATOM 3059 C C . GLU A 1 385 ? 7.973 0.172 -10.141 1 75.44 385 GLU A C 1
ATOM 3061 O O . GLU A 1 385 ? 7.977 0.647 -11.281 1 75.44 385 GLU A O 1
ATOM 3066 N N . ASN A 1 386 ? 7.707 -1.066 -9.914 1 74.75 386 ASN A N 1
ATOM 3067 C CA . ASN A 1 386 ? 7.602 -2.016 -11.016 1 74.75 386 ASN A CA 1
ATOM 3068 C C . ASN A 1 386 ? 6.152 -2.414 -11.273 1 74.75 386 ASN A C 1
ATOM 3070 O O . ASN A 1 386 ? 5.891 -3.395 -11.977 1 74.75 386 ASN A O 1
ATOM 3074 N N . ARG A 1 387 ? 5.27 -1.699 -10.727 1 80.06 387 ARG A N 1
ATOM 3075 C CA . ARG A 1 387 ? 3.848 -2.014 -10.859 1 80.06 387 ARG A CA 1
ATOM 3076 C C . ARG A 1 387 ? 3.357 -1.761 -12.281 1 80.06 387 ARG A C 1
ATOM 3078 O O . ARG A 1 387 ? 2.334 -2.309 -12.695 1 80.06 387 ARG A O 1
ATOM 3085 N N . GLU A 1 388 ? 4.098 -0.915 -12.992 1 74.25 388 GLU A N 1
ATOM 3086 C CA . GLU A 1 388 ? 3.635 -0.51 -14.312 1 74.25 388 GLU A CA 1
ATOM 3087 C C . GLU A 1 388 ? 3.982 -1.561 -15.367 1 74.25 388 GLU A C 1
ATOM 3089 O O . GLU A 1 388 ? 4.59 -2.584 -15.055 1 74.25 388 GLU A O 1
ATOM 3094 N N . LEU A 1 389 ? 3.748 -1.146 -16.547 1 65.88 389 LEU A N 1
ATOM 3095 C CA . LEU A 1 389 ? 3.809 -2.082 -17.672 1 65.88 389 LEU A CA 1
ATOM 3096 C C . LEU A 1 389 ? 5.184 -2.734 -17.766 1 65.88 389 LEU A C 1
ATOM 3098 O O . LEU A 1 389 ? 6.203 -2.039 -17.844 1 65.88 389 LEU A O 1
ATOM 3102 N N . SER A 1 390 ? 5.094 -4.055 -17.531 1 68.44 390 SER A N 1
ATOM 3103 C CA . SER A 1 390 ? 6.273 -4.895 -17.703 1 68.44 390 SER A CA 1
ATOM 3104 C C . SER A 1 390 ? 6.852 -4.758 -19.109 1 68.44 390 SER A C 1
ATOM 3106 O O . SER A 1 390 ? 6.109 -4.719 -20.094 1 68.44 390 SER A O 1
ATOM 3108 N N . PRO A 1 391 ? 8.125 -4.41 -19.172 1 69 391 PRO A N 1
ATOM 3109 C CA . PRO A 1 391 ? 8.734 -4.41 -20.5 1 69 391 PRO A CA 1
ATOM 3110 C C . PRO A 1 391 ? 8.531 -5.73 -21.25 1 69 391 PRO A C 1
ATOM 3112 O O . PRO A 1 391 ? 8.68 -5.785 -22.469 1 69 391 PRO A O 1
ATOM 3115 N N . ARG A 1 392 ? 8.016 -6.699 -20.531 1 79.19 392 ARG A N 1
ATOM 3116 C CA . ARG A 1 392 ? 7.836 -8.023 -21.125 1 79.19 392 ARG A CA 1
ATOM 3117 C C . ARG A 1 392 ? 6.406 -8.211 -21.625 1 79.19 392 ARG A C 1
ATOM 3119 O O . ARG A 1 392 ? 6.062 -9.266 -22.156 1 79.19 392 ARG A O 1
ATOM 3126 N N . GLY A 1 393 ? 5.637 -7.191 -21.469 1 83.75 393 GLY A N 1
ATOM 3127 C CA . GLY A 1 393 ? 4.242 -7.281 -21.875 1 83.75 393 GLY A CA 1
ATOM 3128 C C . GLY A 1 393 ? 3.354 -7.906 -20.812 1 83.75 393 GLY A C 1
ATOM 3129 O O . GLY A 1 393 ? 3.707 -7.934 -19.641 1 83.75 393 GLY A O 1
ATOM 3130 N N . LYS A 1 394 ? 2.18 -8.359 -21.234 1 86.38 394 LYS A N 1
ATOM 3131 C CA . LYS A 1 394 ? 1.219 -8.938 -20.297 1 86.38 394 LYS A CA 1
ATOM 3132 C C . LYS A 1 394 ? 1.592 -10.375 -19.938 1 86.38 394 LYS A C 1
ATOM 3134 O O . LYS A 1 394 ? 2.205 -11.078 -20.75 1 86.38 394 LYS A O 1
ATOM 3139 N N . LEU A 1 395 ? 1.249 -10.719 -18.812 1 87.62 395 LEU A N 1
ATOM 3140 C CA . LEU A 1 395 ? 1.47 -12.094 -18.359 1 87.62 395 LEU A CA 1
ATOM 3141 C C . LEU A 1 395 ? 0.613 -13.07 -19.156 1 87.62 395 LEU A C 1
ATOM 3143 O O . LEU A 1 395 ? -0.595 -12.867 -19.312 1 87.62 395 LEU A O 1
ATOM 3147 N N . VAL A 1 396 ? 1.205 -14.102 -19.703 1 89.94 396 VAL A N 1
ATOM 3148 C CA . VAL A 1 396 ? 0.499 -15.094 -20.516 1 89.94 396 VAL A CA 1
ATOM 3149 C C . VAL A 1 396 ? 0.368 -16.391 -19.719 1 89.94 396 VAL A C 1
ATOM 3151 O O . VAL A 1 396 ? -0.719 -16.969 -19.641 1 89.94 396 VAL A O 1
ATOM 3154 N N . CYS A 1 397 ? 1.444 -16.781 -19.141 1 90.06 397 CYS A N 1
ATOM 3155 C CA . CYS A 1 397 ? 1.493 -18.016 -18.344 1 90.06 397 CYS A CA 1
ATOM 3156 C C . CYS A 1 397 ? 1.99 -17.734 -16.938 1 90.06 397 CYS A C 1
ATOM 3158 O O . CYS A 1 397 ? 3.174 -17.453 -16.734 1 90.06 397 CYS A O 1
ATOM 3160 N N . ALA A 1 398 ? 1.159 -17.859 -16 1 85.19 398 ALA A N 1
ATOM 3161 C CA . ALA A 1 398 ? 1.537 -17.547 -14.617 1 85.19 398 ALA A CA 1
ATOM 3162 C C . ALA A 1 398 ? 2.383 -18.672 -14.016 1 85.19 398 ALA A C 1
ATOM 3164 O O . ALA A 1 398 ? 3.277 -18.406 -13.211 1 85.19 398 ALA A O 1
ATOM 3165 N N . CYS A 1 399 ? 2.133 -19.953 -14.414 1 82.75 399 CYS A N 1
ATOM 3166 C CA . CYS A 1 399 ? 2.846 -21.094 -13.852 1 82.75 399 CYS A CA 1
ATOM 3167 C C . CYS A 1 399 ? 4.336 -21 -14.156 1 82.75 399 CYS A C 1
ATOM 3169 O O . CYS A 1 399 ? 5.168 -21.406 -13.336 1 82.75 399 CYS A O 1
ATOM 3171 N N . LYS A 1 400 ? 4.594 -20.5 -15.289 1 82 400 LYS A N 1
ATOM 3172 C CA . LYS A 1 400 ? 5.992 -20.453 -15.703 1 82 400 LYS A CA 1
ATOM 3173 C C . LYS A 1 400 ? 6.465 -19.016 -15.867 1 82 400 LYS A C 1
ATOM 3175 O O . LYS A 1 400 ? 7.586 -18.766 -16.312 1 82 400 LYS A O 1
ATOM 3180 N N . HIS A 1 401 ? 5.695 -18.156 -15.516 1 86.44 401 HIS A N 1
ATOM 3181 C CA . HIS A 1 401 ? 6.008 -16.734 -15.5 1 86.44 401 HIS A CA 1
ATOM 3182 C C . HIS A 1 401 ? 6.457 -16.25 -16.875 1 86.44 401 HIS A C 1
ATOM 3184 O O . HIS A 1 401 ? 7.496 -15.594 -17 1 86.44 401 HIS A O 1
ATOM 3190 N N . ILE A 1 402 ? 5.691 -16.578 -17.891 1 88.25 402 ILE A N 1
ATOM 3191 C CA . ILE A 1 402 ? 6.012 -16.203 -19.266 1 88.25 402 ILE A CA 1
ATOM 3192 C C . ILE A 1 402 ? 5.125 -15.047 -19.703 1 88.25 402 ILE A C 1
ATOM 3194 O O . ILE A 1 402 ? 3.906 -15.078 -19.5 1 88.25 402 ILE A O 1
ATOM 3198 N N . TYR A 1 403 ? 5.738 -14.078 -20.328 1 89.12 403 TYR A N 1
ATOM 3199 C CA . TYR A 1 403 ? 5.043 -12.867 -20.734 1 89.12 403 TYR A CA 1
ATOM 3200 C C . TYR A 1 403 ? 4.938 -12.805 -22.266 1 89.12 403 TYR A C 1
ATOM 3202 O O . TYR A 1 403 ? 5.66 -13.5 -22.969 1 89.12 403 TYR A O 1
ATOM 3210 N N . TYR A 1 404 ? 4.02 -12.008 -22.703 1 90.69 404 TYR A N 1
ATOM 3211 C CA . TYR A 1 404 ? 3.625 -11.945 -24.109 1 90.69 404 TYR A CA 1
ATOM 3212 C C . TYR A 1 404 ? 4.824 -11.656 -25 1 90.69 404 TYR A C 1
ATOM 3214 O O . TYR A 1 404 ? 5.051 -12.352 -25.984 1 90.69 404 TYR A O 1
ATOM 3222 N N . ASP A 1 405 ? 5.598 -10.672 -24.688 1 88.5 405 ASP A N 1
ATOM 3223 C CA . ASP A 1 405 ? 6.684 -10.258 -25.562 1 88.5 405 ASP A CA 1
ATOM 3224 C C . ASP A 1 405 ? 7.812 -11.281 -25.562 1 88.5 405 ASP A C 1
ATOM 3226 O O . ASP A 1 405 ? 8.492 -11.469 -26.578 1 88.5 405 ASP A O 1
ATOM 3230 N N . ASP A 1 406 ? 7.934 -11.977 -24.438 1 84.06 406 ASP A N 1
ATOM 3231 C CA . ASP A 1 406 ? 8.891 -13.078 -24.375 1 84.06 406 ASP A CA 1
ATOM 3232 C C . ASP A 1 406 ? 8.492 -14.211 -25.328 1 84.06 406 ASP A C 1
ATOM 3234 O O . ASP A 1 406 ? 9.336 -14.742 -26.047 1 84.06 406 ASP A O 1
ATOM 3238 N N . LEU A 1 407 ? 7.281 -14.516 -25.234 1 91.06 407 LEU A N 1
ATOM 3239 C CA . LEU A 1 407 ? 6.773 -15.617 -26.031 1 91.06 407 LEU A CA 1
ATOM 3240 C C . LEU A 1 407 ? 6.781 -15.266 -27.516 1 91.06 407 LEU A C 1
ATOM 3242 O O . LEU A 1 407 ? 7.172 -16.078 -28.359 1 91.06 407 LEU A O 1
ATOM 3246 N N . LYS A 1 408 ? 6.328 -14.078 -27.781 1 92.81 408 LYS A N 1
ATOM 3247 C CA . LYS A 1 408 ? 6.332 -13.602 -29.172 1 92.81 408 LYS A CA 1
ATOM 3248 C C . LYS A 1 408 ? 7.742 -13.625 -29.75 1 92.81 408 LYS A C 1
ATOM 3250 O O . LYS A 1 408 ? 7.945 -14.117 -30.859 1 92.81 408 LYS A O 1
ATOM 3255 N N . SER A 1 409 ? 8.648 -13.086 -29.016 1 87.31 409 SER A N 1
ATOM 3256 C CA . SER A 1 409 ? 10.039 -13.062 -29.469 1 87.31 409 SER A CA 1
ATOM 3257 C C . SER A 1 409 ? 10.57 -14.477 -29.688 1 87.31 409 SER A C 1
ATOM 3259 O O . SER A 1 409 ? 11.336 -14.719 -30.625 1 87.31 409 SER A O 1
ATOM 3261 N N . LEU A 1 410 ? 10.211 -15.344 -28.812 1 89.56 410 LEU A N 1
ATOM 3262 C CA . LEU A 1 410 ? 10.633 -16.734 -28.922 1 89.56 410 LEU A CA 1
ATOM 3263 C C . LEU A 1 410 ? 10.055 -17.391 -30.172 1 89.56 410 LEU A C 1
ATOM 3265 O O . LEU A 1 410 ? 10.773 -18.078 -30.891 1 89.56 410 LEU A O 1
ATOM 3269 N N . ILE A 1 411 ? 8.82 -17.156 -30.438 1 93.12 411 ILE A N 1
ATOM 3270 C CA . ILE A 1 411 ? 8.125 -17.734 -31.578 1 93.12 411 ILE A CA 1
ATOM 3271 C C . ILE A 1 411 ? 8.758 -17.234 -32.875 1 93.12 411 ILE A C 1
ATOM 3273 O O . ILE A 1 411 ? 9.016 -18.031 -33.781 1 93.12 411 ILE A O 1
ATOM 3277 N N . VAL A 1 412 ? 9.008 -15.953 -32.875 1 91.19 412 VAL A N 1
ATOM 3278 C CA . VAL A 1 412 ? 9.547 -15.336 -34.094 1 91.19 412 VAL A CA 1
ATOM 3279 C C . VAL A 1 412 ? 10.992 -15.789 -34.281 1 91.19 412 VAL A C 1
ATOM 3281 O O . VAL A 1 412 ? 11.367 -16.188 -35.406 1 91.19 412 VAL A O 1
ATOM 3284 N N . SER A 1 413 ? 11.766 -15.797 -33.281 1 87.25 413 SER A N 1
ATOM 3285 C CA . SER A 1 413 ? 13.188 -16.094 -33.375 1 87.25 413 SER A CA 1
ATOM 3286 C C . SER A 1 413 ? 13.422 -17.578 -33.656 1 87.25 413 SER A C 1
ATOM 3288 O O . SER A 1 413 ? 14.391 -17.938 -34.344 1 87.25 413 SER A O 1
ATOM 3290 N N . CYS A 1 414 ? 12.555 -18.453 -33.156 1 89.5 414 CYS A N 1
ATOM 3291 C CA . CYS A 1 414 ? 12.734 -19.891 -33.344 1 89.5 414 CYS A CA 1
ATOM 3292 C C . CYS A 1 414 ? 11.797 -20.438 -34.406 1 89.5 414 CYS A C 1
ATOM 3294 O O . CYS A 1 414 ? 11.758 -21.656 -34.625 1 89.5 414 CYS A O 1
ATOM 3296 N N . LYS A 1 415 ? 11.062 -19.625 -35 1 89.62 415 LYS A N 1
ATOM 3297 C CA . LYS A 1 415 ? 10.148 -19.953 -36.094 1 89.62 415 LYS A CA 1
ATOM 3298 C C . LYS A 1 415 ? 9.195 -21.078 -35.688 1 89.62 415 LYS A C 1
ATOM 3300 O O . LYS A 1 415 ? 9.07 -22.078 -36.406 1 89.62 415 LYS A O 1
ATOM 3305 N N . ILE A 1 416 ? 8.617 -20.906 -34.562 1 92.06 416 ILE A N 1
ATOM 3306 C CA . ILE A 1 416 ? 7.656 -21.875 -34.031 1 92.06 416 ILE A CA 1
ATOM 3307 C C . ILE A 1 416 ? 6.312 -21.703 -34.75 1 92.06 416 ILE A C 1
ATOM 3309 O O . ILE A 1 416 ? 5.773 -20.594 -34.812 1 92.06 416 ILE A O 1
ATOM 3313 N N . ASP A 1 417 ? 5.781 -22.781 -35.25 1 90.94 417 ASP A N 1
ATOM 3314 C CA . ASP A 1 417 ? 4.57 -22.641 -36.062 1 90.94 417 ASP A CA 1
ATOM 3315 C C . ASP A 1 417 ? 3.398 -23.391 -35.438 1 90.94 417 ASP A C 1
ATOM 3317 O O . ASP A 1 417 ? 2.281 -23.344 -35.938 1 90.94 417 ASP A O 1
ATOM 3321 N N . SER A 1 418 ? 3.738 -24.141 -34.406 1 90.12 418 SER A N 1
ATOM 3322 C CA . SER A 1 418 ? 2.668 -24.875 -33.719 1 90.12 418 SER A CA 1
ATOM 3323 C C . SER A 1 418 ? 2.938 -25.031 -32.25 1 90.12 418 SER A C 1
ATOM 3325 O O . SER A 1 418 ? 4.078 -24.891 -31.797 1 90.12 418 SER A O 1
ATOM 3327 N N . PHE A 1 419 ? 1.826 -25.328 -31.516 1 89.75 419 PHE A N 1
ATOM 3328 C CA . PHE A 1 419 ? 1.952 -25.562 -30.078 1 89.75 419 PHE A CA 1
ATOM 3329 C C . PHE A 1 419 ? 2.867 -26.75 -29.812 1 89.75 419 PHE A C 1
ATOM 3331 O O . PHE A 1 419 ? 3.66 -26.719 -28.859 1 89.75 419 PHE A O 1
ATOM 3338 N N . SER A 1 420 ? 2.797 -27.75 -30.641 1 85.69 420 SER A N 1
ATOM 3339 C CA . SER A 1 420 ? 3.611 -28.953 -30.484 1 85.69 420 SER A CA 1
ATOM 3340 C C . SER A 1 420 ? 5.094 -28.625 -30.641 1 85.69 420 SER A C 1
ATOM 3342 O O . SER A 1 420 ? 5.926 -29.141 -29.875 1 85.69 420 SER A O 1
ATOM 3344 N N . SER A 1 421 ? 5.402 -27.797 -31.562 1 86.62 421 SER A N 1
ATOM 3345 C CA . SER A 1 421 ? 6.801 -27.469 -31.828 1 86.62 421 SER A CA 1
ATOM 3346 C C . SER A 1 421 ? 7.371 -26.578 -30.734 1 86.62 421 SER A C 1
ATOM 3348 O O . SER A 1 421 ? 8.594 -26.469 -30.594 1 86.62 421 SER A O 1
ATOM 3350 N N . MET A 1 422 ? 6.555 -25.969 -30.016 1 89.38 422 MET A N 1
ATOM 3351 C CA . MET A 1 422 ? 6.977 -25.047 -28.969 1 89.38 422 MET A CA 1
ATOM 3352 C C . MET A 1 422 ? 7.48 -25.812 -27.75 1 89.38 422 MET A C 1
ATOM 3354 O O . MET A 1 422 ? 8.195 -25.25 -26.906 1 89.38 422 MET A O 1
ATOM 3358 N N . LYS A 1 423 ? 7.207 -27.031 -27.641 1 84.44 423 LYS A N 1
ATOM 3359 C CA . LYS A 1 423 ? 7.461 -27.859 -26.469 1 84.44 423 LYS A CA 1
ATOM 3360 C C . LYS A 1 423 ? 8.93 -27.797 -26.062 1 84.44 423 LYS A C 1
ATOM 3362 O O . LYS A 1 423 ? 9.25 -27.797 -24.859 1 84.44 423 LYS A O 1
ATOM 3367 N N . GLU A 1 424 ? 9.742 -27.703 -27.031 1 80.75 424 GLU A N 1
ATOM 3368 C CA . GLU A 1 424 ? 11.18 -27.734 -26.766 1 80.75 424 GLU A CA 1
ATOM 3369 C C . GLU A 1 424 ? 11.664 -26.406 -26.219 1 80.75 424 GLU A C 1
ATOM 3371 O O . GLU A 1 424 ? 12.734 -26.328 -25.594 1 80.75 424 GLU A O 1
ATOM 3376 N N . PHE A 1 425 ? 10.852 -25.422 -26.391 1 85 425 PHE A N 1
ATOM 3377 C CA . PHE A 1 425 ? 11.352 -24.078 -26.125 1 85 425 PHE A CA 1
ATOM 3378 C C . PHE A 1 425 ? 10.672 -23.484 -24.891 1 85 425 PHE A C 1
ATOM 3380 O O . PHE A 1 425 ? 11.234 -22.609 -24.219 1 85 425 PHE A O 1
ATOM 3387 N N . SER A 1 426 ? 9.438 -23.859 -24.688 1 87.56 426 SER A N 1
ATOM 3388 C CA . SER A 1 426 ? 8.68 -23.25 -23.609 1 87.56 426 SER A CA 1
ATOM 3389 C C . SER A 1 426 ? 7.637 -24.219 -23.047 1 87.56 426 SER A C 1
ATOM 3391 O O . SER A 1 426 ? 7.082 -25.031 -23.781 1 87.56 426 SER A O 1
ATOM 3393 N N . GLU A 1 427 ? 7.395 -24.031 -21.797 1 84.56 427 GLU A N 1
ATOM 3394 C CA . GLU A 1 427 ? 6.387 -24.859 -21.141 1 84.56 427 GLU A CA 1
ATOM 3395 C C . GLU A 1 427 ? 5.055 -24.125 -21.031 1 84.56 427 GLU A C 1
ATOM 3397 O O . GLU A 1 427 ? 4.109 -24.625 -20.422 1 84.56 427 GLU A O 1
ATOM 3402 N N . ALA A 1 428 ? 4.988 -22.984 -21.672 1 88.38 428 ALA A N 1
ATOM 3403 C CA . ALA A 1 428 ? 3.732 -22.234 -21.625 1 88.38 428 ALA A CA 1
ATOM 3404 C C . ALA A 1 428 ? 2.578 -23.078 -22.172 1 88.38 428 ALA A C 1
ATOM 3406 O O . ALA A 1 428 ? 2.689 -23.656 -23.25 1 88.38 428 ALA A O 1
ATOM 3407 N N . GLY A 1 429 ? 1.508 -23.156 -21.391 1 85.19 429 GLY A N 1
ATOM 3408 C CA . GLY A 1 429 ? 0.327 -23.891 -21.812 1 85.19 429 GLY A CA 1
ATOM 3409 C C . GLY A 1 429 ? 0.4 -25.375 -21.484 1 85.19 429 GLY A C 1
ATOM 3410 O O . GLY A 1 429 ? -0.558 -26.109 -21.703 1 85.19 429 GLY A O 1
ATOM 3411 N N . ARG A 1 430 ? 1.493 -25.781 -20.797 1 81.56 430 ARG A N 1
ATOM 3412 C CA . ARG A 1 430 ? 1.69 -27.219 -20.656 1 81.56 430 ARG A CA 1
ATOM 3413 C C . ARG A 1 430 ? 1.674 -27.641 -19.188 1 81.56 430 ARG A C 1
ATOM 3415 O O . ARG A 1 430 ? 1.69 -28.828 -18.859 1 81.56 430 ARG A O 1
ATOM 3422 N N . VAL A 1 431 ? 1.62 -26.625 -18.344 1 79.44 431 VAL A N 1
ATOM 3423 C CA . VAL A 1 431 ? 1.62 -26.938 -16.922 1 79.44 431 VAL A CA 1
ATOM 3424 C C . VAL A 1 431 ? 0.183 -27.094 -16.422 1 79.44 431 VAL A C 1
ATOM 3426 O O . VAL A 1 431 ? -0.369 -28.188 -16.422 1 79.44 431 VAL A O 1
ATOM 3429 N N . CYS A 1 432 ? -0.46 -25.984 -16.344 1 74.62 432 CYS A N 1
ATOM 3430 C CA . CYS A 1 432 ? -1.857 -26.094 -15.938 1 74.62 432 CYS A CA 1
ATOM 3431 C C . CYS A 1 432 ? -2.777 -26.109 -17.156 1 74.62 432 CYS A C 1
ATOM 3433 O O . CYS A 1 432 ? -3.922 -26.562 -17.062 1 74.62 432 CYS A O 1
ATOM 3435 N N . GLY A 1 433 ? -2.242 -25.578 -18.234 1 75.5 433 GLY A N 1
ATOM 3436 C CA . GLY A 1 433 ? -2.965 -25.656 -19.5 1 75.5 433 GLY A CA 1
ATOM 3437 C C . GLY A 1 433 ? -3.908 -24.5 -19.719 1 75.5 433 GLY A C 1
ATOM 3438 O O . GLY A 1 433 ? -4.434 -24.312 -20.828 1 75.5 433 GLY A O 1
ATOM 3439 N N . ARG A 1 434 ? -4.133 -23.641 -18.797 1 78.69 434 ARG A N 1
ATOM 3440 C CA . ARG A 1 434 ? -5.137 -22.594 -18.891 1 78.69 434 ARG A CA 1
ATOM 3441 C C . ARG A 1 434 ? -4.797 -21.609 -20 1 78.69 434 ARG A C 1
ATOM 3443 O O . ARG A 1 434 ? -5.691 -21.047 -20.641 1 78.69 434 ARG A O 1
ATOM 3450 N N . CYS A 1 435 ? -3.545 -21.422 -20.281 1 86.38 435 CYS A N 1
ATOM 3451 C CA . CYS A 1 435 ? -3.156 -20.391 -21.234 1 86.38 435 CYS A CA 1
ATOM 3452 C C . CYS A 1 435 ? -2.9 -21 -22.609 1 86.38 435 CYS A C 1
ATOM 3454 O O . CYS A 1 435 ? -2.383 -20.328 -23.5 1 86.38 435 CYS A O 1
ATOM 3456 N N . LYS A 1 436 ? -3.207 -22.234 -22.781 1 86 436 LYS A N 1
ATOM 3457 C CA . LYS A 1 436 ? -2.908 -22.906 -24.047 1 86 436 LYS A CA 1
ATOM 3458 C C . LYS A 1 436 ? -3.523 -22.172 -25.234 1 86 436 LYS A C 1
ATOM 3460 O O . LYS A 1 436 ? -2.854 -21.953 -26.234 1 86 436 LYS A O 1
ATOM 3465 N N . LYS A 1 437 ? -4.781 -21.844 -25.141 1 82.38 437 LYS A N 1
ATOM 3466 C CA . LYS A 1 437 ? -5.449 -21.156 -26.25 1 82.38 437 LYS A CA 1
ATOM 3467 C C . LYS A 1 437 ? -4.754 -19.844 -26.578 1 82.38 437 LYS A C 1
ATOM 3469 O O . LYS A 1 437 ? -4.551 -19.516 -27.75 1 82.38 437 LYS A O 1
ATOM 3474 N N . GLU A 1 438 ? -4.5 -19.156 -25.547 1 88.69 438 GLU A N 1
ATOM 3475 C CA . GLU A 1 438 ? -3.818 -17.875 -25.766 1 88.69 438 GLU A CA 1
ATOM 3476 C C . GLU A 1 438 ? -2.455 -18.078 -26.422 1 88.69 438 GLU A C 1
ATOM 3478 O O . GLU A 1 438 ? -2.051 -17.297 -27.281 1 88.69 438 GLU A O 1
ATOM 3483 N N . VAL A 1 439 ? -1.781 -19.062 -25.969 1 92.06 439 VAL A N 1
ATOM 3484 C CA . VAL A 1 439 ? -0.485 -19.391 -26.562 1 92.06 439 VAL A CA 1
ATOM 3485 C C . VAL A 1 439 ? -0.651 -19.703 -28.047 1 92.06 439 VAL A C 1
ATOM 3487 O O . VAL A 1 439 ? 0.109 -19.203 -28.875 1 92.06 439 VAL A O 1
ATOM 3490 N N . ASP A 1 440 ? -1.657 -20.484 -28.359 1 89.94 440 ASP A N 1
ATOM 3491 C CA . ASP A 1 440 ? -1.941 -20.812 -29.75 1 89.94 440 ASP A CA 1
ATOM 3492 C C . ASP A 1 440 ? -2.221 -19.562 -30.562 1 89.94 440 ASP A C 1
ATOM 3494 O O . ASP A 1 440 ? -1.739 -19.422 -31.688 1 89.94 440 ASP A O 1
ATOM 3498 N N . ASP A 1 441 ? -2.965 -18.688 -30 1 91.94 441 ASP A N 1
ATOM 3499 C CA . ASP A 1 441 ? -3.307 -17.438 -30.672 1 91.94 441 ASP A CA 1
ATOM 3500 C C . ASP A 1 441 ? -2.057 -16.609 -30.938 1 91.94 441 ASP A C 1
ATOM 3502 O O . ASP A 1 441 ? -1.943 -15.977 -32 1 91.94 441 ASP A O 1
ATOM 3506 N N . ILE A 1 442 ? -1.233 -16.578 -29.984 1 93.75 442 ILE A N 1
ATOM 3507 C CA . ILE A 1 442 ? -0.006 -15.805 -30.125 1 93.75 442 ILE A CA 1
ATOM 3508 C C . ILE A 1 442 ? 0.868 -16.406 -31.219 1 93.75 442 ILE A C 1
ATOM 3510 O O . ILE A 1 442 ? 1.495 -15.68 -32 1 93.75 442 ILE A O 1
ATOM 3514 N N . ILE A 1 443 ? 0.926 -17.688 -31.297 1 94.06 443 ILE A N 1
ATOM 3515 C CA . ILE A 1 443 ? 1.684 -18.375 -32.344 1 94.06 443 ILE A CA 1
ATOM 3516 C C . ILE A 1 443 ? 1.141 -17.969 -33.719 1 94.06 443 ILE A C 1
ATOM 3518 O O . ILE A 1 443 ? 1.903 -17.594 -34.594 1 94.06 443 ILE A O 1
ATOM 3522 N N . ILE A 1 444 ? -0.155 -18.016 -33.844 1 93.12 444 ILE A N 1
ATOM 3523 C CA . ILE A 1 444 ? -0.801 -17.688 -35.125 1 93.12 444 ILE A CA 1
ATOM 3524 C C . ILE A 1 444 ? -0.528 -16.234 -35.469 1 93.12 444 ILE A C 1
ATOM 3526 O O . ILE A 1 444 ? -0.151 -15.922 -36.625 1 93.12 444 ILE A O 1
ATOM 3530 N N . ALA A 1 445 ? -0.667 -15.375 -34.531 1 93.19 445 ALA A N 1
ATOM 3531 C CA . ALA A 1 445 ? -0.526 -13.938 -34.75 1 93.19 445 ALA A CA 1
ATOM 3532 C C . ALA A 1 445 ? 0.917 -13.578 -35.094 1 93.19 445 ALA A C 1
ATOM 3534 O O . ALA A 1 445 ? 1.172 -12.57 -35.75 1 93.19 445 ALA A O 1
ATOM 3535 N N . SER A 1 446 ? 1.772 -14.344 -34.625 1 93.12 446 SER A N 1
ATOM 3536 C CA . SER A 1 446 ? 3.188 -14.008 -34.781 1 93.12 446 SER A CA 1
ATOM 3537 C C . SER A 1 446 ? 3.768 -14.57 -36.062 1 93.12 446 SER A C 1
ATOM 3539 O O . SER A 1 446 ? 4.926 -14.312 -36.406 1 93.12 446 SER A O 1
ATOM 3541 N N . GLN A 1 447 ? 3.018 -15.273 -36.812 1 90.69 447 GLN A N 1
ATOM 3542 C CA . GLN A 1 447 ? 3.543 -15.938 -38 1 90.69 447 GLN A CA 1
ATOM 3543 C C . GLN A 1 447 ? 3.969 -14.922 -39.062 1 90.69 447 GLN A C 1
ATOM 3545 O O . GLN A 1 447 ? 4.965 -15.125 -39.75 1 90.69 447 GLN A O 1
ATOM 3550 N N . ASP A 1 448 ? 3.285 -13.859 -39.125 1 89.31 448 ASP A N 1
ATOM 3551 C CA . ASP A 1 448 ? 3.568 -12.852 -40.156 1 89.31 448 ASP A CA 1
ATOM 3552 C C . ASP A 1 448 ? 4.859 -12.094 -39.844 1 89.31 448 ASP A C 1
ATOM 3554 O O . ASP A 1 448 ? 5.434 -11.438 -40.688 1 89.31 448 ASP A O 1
ATOM 3558 N N . LEU A 1 449 ? 5.223 -12.211 -38.625 1 89.5 449 LEU A N 1
ATOM 3559 C CA . LEU A 1 449 ? 6.406 -11.477 -38.188 1 89.5 449 LEU A CA 1
ATOM 3560 C C . LEU A 1 449 ? 7.676 -12.281 -38.438 1 89.5 449 LEU A C 1
ATOM 3562 O O . LEU A 1 449 ? 8.781 -11.75 -38.312 1 89.5 449 LEU A O 1
ATOM 3566 N N . ILE A 1 450 ? 7.484 -13.492 -38.781 1 88.12 450 ILE A N 1
ATOM 3567 C CA . ILE A 1 450 ? 8.625 -14.383 -38.969 1 88.12 450 ILE A CA 1
ATOM 3568 C C . ILE A 1 450 ? 9.266 -14.094 -40.344 1 88.12 450 ILE A C 1
ATOM 3570 O O . ILE A 1 450 ? 8.594 -14.141 -41.375 1 88.12 450 ILE A O 1
ATOM 3574 N N . ASP A 1 451 ? 10.539 -13.648 -40.25 1 81.5 451 ASP A N 1
ATOM 3575 C CA . ASP A 1 451 ? 11.336 -13.445 -41.469 1 81.5 451 ASP A CA 1
ATOM 3576 C C . ASP A 1 451 ? 12.047 -14.734 -41.875 1 81.5 451 ASP A C 1
ATOM 3578 O O . ASP A 1 451 ? 12.984 -15.172 -41.188 1 81.5 451 ASP A O 1
ATOM 3582 N N . ASN A 1 452 ? 11.688 -15.289 -42.938 1 77.88 452 ASN A N 1
ATOM 3583 C CA . ASN A 1 452 ? 12.234 -16.562 -43.375 1 77.88 452 ASN A CA 1
ATOM 3584 C C . ASN A 1 452 ? 13.703 -16.438 -43.781 1 77.88 452 ASN A C 1
ATOM 3586 O O . ASN A 1 452 ? 14.398 -17.438 -43.938 1 77.88 452 ASN A O 1
ATOM 3590 N N . LYS A 1 453 ? 14.273 -15.195 -43.938 1 77 453 LYS A N 1
ATOM 3591 C CA . LYS A 1 453 ? 15.664 -14.992 -44.312 1 77 453 LYS A CA 1
ATOM 3592 C C . LYS A 1 453 ? 16.578 -15.031 -43.094 1 77 453 LYS A C 1
ATOM 3594 O O . LYS A 1 453 ? 17.781 -15.305 -43.219 1 77 453 LYS A O 1
ATOM 3599 N N . THR A 1 454 ? 15.961 -14.953 -41.906 1 77.94 454 THR A N 1
ATOM 3600 C CA . THR A 1 454 ? 16.766 -14.977 -40.688 1 77.94 454 THR A CA 1
ATOM 3601 C C . THR A 1 454 ? 16.859 -16.406 -40.125 1 77.94 454 THR A C 1
ATOM 3603 O O . THR A 1 454 ? 15.859 -17.109 -40.062 1 77.94 454 THR A O 1
ATOM 3606 N N . PRO A 1 455 ? 18.078 -16.828 -39.938 1 78.5 455 PRO A N 1
ATOM 3607 C CA . PRO A 1 455 ? 18.219 -18.188 -39.438 1 78.5 455 PRO A CA 1
ATOM 3608 C C . PRO A 1 455 ? 17.5 -18.391 -38.094 1 78.5 455 PRO A C 1
ATOM 3610 O O . PRO A 1 455 ? 17.453 -17.469 -37.281 1 78.5 455 PRO A O 1
ATOM 3613 N N . LYS A 1 456 ? 16.922 -19.641 -37.969 1 81.12 456 LYS A N 1
ATOM 3614 C CA . LYS A 1 456 ? 16.25 -20.062 -36.75 1 81.12 456 LYS A CA 1
ATOM 3615 C C . LYS A 1 456 ? 17.234 -20.141 -35.562 1 81.12 456 LYS A C 1
ATOM 3617 O O . LYS A 1 456 ? 18.328 -20.703 -35.719 1 81.12 456 LYS A O 1
ATOM 3622 N N . LYS A 1 457 ? 16.859 -19.516 -34.562 1 77.25 457 LYS A N 1
ATOM 3623 C CA . LYS A 1 457 ? 17.703 -19.625 -33.375 1 77.25 457 LYS A CA 1
ATOM 3624 C C . LYS A 1 457 ? 17.484 -20.953 -32.656 1 77.25 457 LYS A C 1
ATOM 3626 O O . LYS A 1 457 ? 16.359 -21.438 -32.594 1 77.25 457 LYS A O 1
ATOM 3631 N N . THR A 1 458 ? 18.562 -21.516 -32.156 1 74.81 458 THR A N 1
ATOM 3632 C CA . THR A 1 458 ? 18.5 -22.75 -31.391 1 74.81 458 THR A CA 1
ATOM 3633 C C . THR A 1 458 ? 18.141 -22.469 -29.938 1 74.81 458 THR A C 1
ATOM 3635 O O . THR A 1 458 ? 18.188 -21.312 -29.484 1 74.81 458 THR A O 1
ATOM 3638 N N . LEU A 1 459 ? 17.656 -23.484 -29.219 1 69.44 459 LEU A N 1
ATOM 3639 C CA . LEU A 1 459 ? 17.344 -23.391 -27.797 1 69.44 459 LEU A CA 1
ATOM 3640 C C . LEU A 1 459 ? 18.547 -22.844 -27.016 1 69.44 459 LEU A C 1
ATOM 3642 O O . LEU A 1 459 ? 18.359 -22.062 -26.094 1 69.44 459 LEU A O 1
ATOM 3646 N N . GLU A 1 460 ? 19.656 -23.297 -27.469 1 62.53 460 GLU A N 1
ATOM 3647 C CA . GLU A 1 460 ? 20.891 -22.875 -26.797 1 62.53 460 GLU A CA 1
ATOM 3648 C C . GLU A 1 460 ? 21.109 -21.375 -26.969 1 62.53 460 GLU A C 1
ATOM 3650 O O . GLU A 1 460 ? 21.516 -20.688 -26.031 1 62.53 460 GLU A O 1
ATOM 3655 N N . GLU A 1 461 ? 20.766 -20.906 -28.047 1 66.94 461 GLU A N 1
ATOM 3656 C CA . GLU A 1 461 ? 20.938 -19.484 -28.312 1 66.94 461 GLU A CA 1
ATOM 3657 C C . GLU A 1 461 ? 19.938 -18.656 -27.531 1 66.94 461 GLU A C 1
ATOM 3659 O O . GLU A 1 461 ? 20.266 -17.578 -27.031 1 66.94 461 GLU A O 1
ATOM 3664 N N . ILE A 1 462 ? 18.781 -19.172 -27.453 1 70.56 462 ILE A N 1
ATOM 3665 C CA . ILE A 1 462 ? 17.734 -18.469 -26.703 1 70.56 462 ILE A CA 1
ATOM 3666 C C . ILE A 1 462 ? 18.109 -18.391 -25.234 1 70.56 462 ILE A C 1
ATOM 3668 O O . ILE A 1 462 ? 17.953 -17.344 -24.594 1 70.56 462 ILE A O 1
ATOM 3672 N N . LYS A 1 463 ? 18.484 -19.453 -24.781 1 61.62 463 LYS A N 1
ATOM 3673 C CA . LYS A 1 463 ? 18.906 -19.5 -23.391 1 61.62 463 LYS A CA 1
ATOM 3674 C C . LYS A 1 463 ? 20.016 -18.484 -23.125 1 61.62 463 LYS A C 1
ATOM 3676 O O . LYS A 1 463 ? 20.031 -17.812 -22.094 1 61.62 463 LYS A O 1
ATOM 3681 N N . LEU A 1 464 ? 20.875 -18.453 -24.031 1 58.31 464 LEU A N 1
ATOM 3682 C CA . LEU A 1 464 ? 21.969 -17.5 -23.922 1 58.31 464 LEU A CA 1
ATOM 3683 C C . LEU A 1 464 ? 21.453 -16.078 -23.906 1 58.31 464 LEU A C 1
ATOM 3685 O O . LEU A 1 464 ? 21.906 -15.25 -23.109 1 58.31 464 LEU A O 1
ATOM 3689 N N . GLU A 1 465 ? 20.5 -15.844 -24.688 1 63.31 465 GLU A N 1
ATOM 3690 C CA . GLU A 1 465 ? 19.922 -14.5 -24.75 1 63.31 465 GLU A CA 1
ATOM 3691 C C . GLU A 1 465 ? 19.188 -14.141 -23.469 1 63.31 465 GLU A C 1
ATOM 3693 O O . GLU A 1 465 ? 19.281 -13.008 -22.984 1 63.31 465 GLU A O 1
ATOM 3698 N N . GLU A 1 466 ? 18.438 -15.023 -23.016 1 60.59 466 GLU A N 1
ATOM 3699 C CA . GLU A 1 466 ? 17.719 -14.805 -21.766 1 60.59 466 GLU A CA 1
ATOM 3700 C C . GLU A 1 466 ? 18.688 -14.516 -20.609 1 60.59 466 GLU A C 1
ATOM 3702 O O . GLU A 1 466 ? 18.406 -13.656 -19.766 1 60.59 466 GLU A O 1
ATOM 3707 N N . GLU A 1 467 ? 19.641 -15.289 -20.641 1 52.19 467 GLU A N 1
ATOM 3708 C CA . GLU A 1 467 ? 20.656 -15.062 -19.609 1 52.19 467 GLU A CA 1
ATOM 3709 C C . GLU A 1 467 ? 21.266 -13.664 -19.75 1 52.19 467 GLU A C 1
ATOM 3711 O O . GLU A 1 467 ? 21.516 -12.992 -18.734 1 52.19 467 GLU A O 1
ATOM 3716 N N . LEU A 1 468 ? 21.406 -13.297 -20.891 1 53.59 468 LEU A N 1
ATOM 3717 C CA . LEU A 1 468 ? 21.938 -11.969 -21.156 1 53.59 468 LEU A CA 1
ATOM 3718 C C . LEU A 1 468 ? 20.953 -10.891 -20.688 1 53.59 468 LEU A C 1
ATOM 3720 O O . LEU A 1 468 ? 21.359 -9.898 -20.078 1 53.59 468 LEU A O 1
ATOM 3724 N N . LYS A 1 469 ? 19.688 -11.109 -20.984 1 57.06 469 LYS A N 1
ATOM 3725 C CA . LYS A 1 469 ? 18.656 -10.156 -20.578 1 57.06 469 LYS A CA 1
ATOM 3726 C C . LYS A 1 469 ? 18.547 -10.062 -19.062 1 57.06 469 LYS A C 1
ATOM 3728 O O . LYS A 1 469 ? 18.391 -8.969 -18.516 1 57.06 469 LYS A O 1
ATOM 3733 N N . ARG A 1 470 ? 18.484 -11.141 -18.547 1 51.84 470 ARG A N 1
ATOM 3734 C CA . ARG A 1 470 ? 18.438 -11.156 -17.078 1 51.84 470 ARG A CA 1
ATOM 3735 C C . ARG A 1 470 ? 19.609 -10.375 -16.484 1 51.84 470 ARG A C 1
ATOM 3737 O O . ARG A 1 470 ? 19.438 -9.609 -15.547 1 51.84 470 ARG A O 1
ATOM 3744 N N . SER A 1 471 ? 20.656 -10.68 -17.031 1 44.62 471 SER A N 1
ATOM 3745 C CA . SER A 1 471 ? 21.828 -9.953 -16.578 1 44.62 471 SER A CA 1
ATOM 3746 C C . SER A 1 471 ? 21.672 -8.453 -16.797 1 44.62 471 SER A C 1
ATOM 3748 O O . SER A 1 471 ? 22.031 -7.648 -15.938 1 44.62 471 SER A O 1
ATOM 3750 N N . GLN A 1 472 ? 21.062 -8.172 -17.797 1 49.72 472 GLN A N 1
ATOM 3751 C CA . GLN A 1 472 ? 20.844 -6.766 -18.125 1 49.72 472 GLN A CA 1
ATOM 3752 C C . GLN A 1 472 ? 19.844 -6.129 -17.172 1 49.72 472 GLN A C 1
ATOM 3754 O O . GLN A 1 472 ? 20.031 -4.988 -16.734 1 49.72 472 GLN A O 1
ATOM 3759 N N . ARG A 1 473 ? 18.766 -6.727 -16.969 1 49.59 473 ARG A N 1
ATOM 3760 C CA . ARG A 1 473 ? 17.766 -6.234 -16.031 1 49.59 473 ARG A CA 1
ATOM 3761 C C . ARG A 1 473 ? 18.391 -5.957 -14.664 1 49.59 473 ARG A C 1
ATOM 3763 O O . ARG A 1 473 ? 18.062 -4.965 -14.016 1 49.59 473 ARG A O 1
ATOM 3770 N N . SER A 1 474 ? 19.094 -6.895 -14.32 1 42.91 474 SER A N 1
ATOM 3771 C CA . SER A 1 474 ? 19.797 -6.684 -13.062 1 42.91 474 SER A CA 1
ATOM 3772 C C . SER A 1 474 ? 20.656 -5.422 -13.109 1 42.91 474 SER A C 1
ATOM 3774 O O . SER A 1 474 ? 20.703 -4.66 -12.141 1 42.91 474 SER A O 1
ATOM 3776 N N . VAL A 1 475 ? 21.172 -5.316 -14.172 1 44.59 475 VAL A N 1
ATOM 3777 C CA . VAL A 1 475 ? 21.969 -4.117 -14.383 1 44.59 475 VAL A CA 1
ATOM 3778 C C . VAL A 1 475 ? 21.078 -2.883 -14.367 1 44.59 475 VAL A C 1
ATOM 3780 O O . VAL A 1 475 ? 21.391 -1.876 -13.734 1 44.59 475 VAL A O 1
ATOM 3783 N N . ASP A 1 476 ? 19.953 -3.059 -15.031 1 46.03 476 ASP A N 1
ATOM 3784 C CA . ASP A 1 476 ? 19.016 -1.943 -15.102 1 46.03 476 ASP A CA 1
ATOM 3785 C C . ASP A 1 476 ? 18.453 -1.612 -13.727 1 46.03 476 ASP A C 1
ATOM 3787 O O . ASP A 1 476 ? 18.312 -0.44 -13.375 1 46.03 476 ASP A O 1
ATOM 3791 N N . LYS A 1 477 ? 17.844 -2.594 -13.195 1 42.75 477 LYS A N 1
ATOM 3792 C CA . LYS A 1 477 ? 17.375 -2.414 -11.828 1 42.75 477 LYS A CA 1
ATOM 3793 C C . LYS A 1 477 ? 18.438 -1.735 -10.969 1 42.75 477 LYS A C 1
ATOM 3795 O O . LYS A 1 477 ? 18.141 -0.831 -10.188 1 42.75 477 LYS A O 1
ATOM 3800 N N . PHE A 1 478 ? 19.453 -2.307 -11.164 1 36.53 478 PHE A N 1
ATOM 3801 C CA . PHE A 1 478 ? 20.562 -1.655 -10.477 1 36.53 478 PHE A CA 1
ATOM 3802 C C . PHE A 1 478 ? 20.641 -0.18 -10.852 1 36.53 478 PHE A C 1
ATOM 3804 O O . PHE A 1 478 ? 20.797 0.68 -9.984 1 36.53 478 PHE A O 1
ATOM 3811 N N . LYS A 1 479 ? 20.391 0.02 -12.031 1 41.91 479 LYS A N 1
ATOM 3812 C CA . LYS A 1 479 ? 20.406 1.391 -12.539 1 41.91 479 LYS A CA 1
ATOM 3813 C C . LYS A 1 479 ? 19.266 2.211 -11.953 1 41.91 479 LYS A C 1
ATOM 3815 O O . LYS A 1 479 ? 19.438 3.395 -11.648 1 41.91 479 LYS A O 1
ATOM 3820 N N . LYS A 1 480 ? 18.156 1.648 -12.023 1 43.06 480 LYS A N 1
ATOM 3821 C CA . LYS A 1 480 ? 16.969 2.328 -11.492 1 43.06 480 LYS A CA 1
ATOM 3822 C C . LYS A 1 480 ? 17.125 2.605 -10 1 43.06 480 LYS A C 1
ATOM 3824 O O . LYS A 1 480 ? 16.703 3.664 -9.516 1 43.06 480 LYS A O 1
ATOM 3829 N N . LEU A 1 481 ? 17.328 1.495 -9.43 1 35.56 481 LEU A N 1
ATOM 3830 C CA . LEU A 1 481 ? 17.547 1.629 -7.992 1 35.56 481 LEU A CA 1
ATOM 3831 C C . LEU A 1 481 ? 18.703 2.58 -7.707 1 35.56 481 LEU A C 1
ATOM 3833 O O . LEU A 1 481 ? 18.734 3.234 -6.66 1 35.56 481 LEU A O 1
ATOM 3837 N N . HIS A 1 482 ? 19.438 2.42 -8.867 1 30 482 HIS A N 1
ATOM 3838 C CA . HIS A 1 482 ? 20.594 3.303 -8.852 1 30 482 HIS A CA 1
ATOM 3839 C C . HIS A 1 482 ? 20.688 4.117 -10.141 1 30 482 HIS A C 1
ATOM 3841 O O . HIS A 1 482 ? 21.641 3.959 -10.906 1 30 482 HIS A O 1
ATOM 3847 N N . PRO A 1 483 ? 19.328 4.68 -10.648 1 33.78 483 PRO A N 1
ATOM 3848 C CA . PRO A 1 483 ? 19.156 5.316 -11.953 1 33.78 483 PRO A CA 1
ATOM 3849 C C . PRO A 1 483 ? 20.406 6.062 -12.422 1 33.78 483 PRO A C 1
ATOM 3851 O O . PRO A 1 483 ? 20.625 6.234 -13.625 1 33.78 483 PRO A O 1
ATOM 3854 N N . LYS A 1 484 ? 21.078 6.668 -11.633 1 30.41 484 LYS A N 1
ATOM 3855 C CA . LYS A 1 484 ? 22.266 7.43 -12.016 1 30.41 484 LYS A CA 1
ATOM 3856 C C . LYS A 1 484 ? 23.344 6.52 -12.586 1 30.41 484 LYS A C 1
ATOM 3858 O O . LYS A 1 484 ? 24.344 6.996 -13.133 1 30.41 484 LYS A O 1
ATOM 3863 N N . ASN A 1 485 ? 22.859 5.25 -12.523 1 30.34 485 ASN A N 1
ATOM 3864 C CA . ASN A 1 485 ? 23.828 4.297 -13.062 1 30.34 485 ASN A CA 1
ATOM 3865 C C . ASN A 1 485 ? 23.531 3.973 -14.523 1 30.34 485 ASN A C 1
ATOM 3867 O O . ASN A 1 485 ? 24 2.963 -15.047 1 30.34 485 ASN A O 1
ATOM 3871 N N . ASP A 1 486 ? 22.516 4.484 -15.117 1 32.97 486 ASP A N 1
ATOM 3872 C CA . ASP A 1 486 ? 22.297 4.266 -16.547 1 32.97 486 ASP A CA 1
ATOM 3873 C C . ASP A 1 486 ? 23.531 4.668 -17.359 1 32.97 486 ASP A C 1
ATOM 3875 O O . ASP A 1 486 ? 23.703 5.844 -17.688 1 32.97 486 ASP A O 1
ATOM 3879 N N . MET A 1 487 ? 24.469 3.916 -17.344 1 30.33 487 MET A N 1
ATOM 3880 C CA . MET A 1 487 ? 25.594 4.168 -18.234 1 30.33 487 MET A CA 1
ATOM 3881 C C . MET A 1 487 ? 25.156 4.078 -19.703 1 30.33 487 MET A C 1
ATOM 3883 O O . MET A 1 487 ? 24.609 3.059 -20.125 1 30.33 487 MET A O 1
ATOM 3887 N N . ASP A 1 488 ? 24.547 5.016 -20.375 1 31.3 488 ASP A N 1
ATOM 3888 C CA . ASP A 1 488 ? 24.312 4.934 -21.812 1 31.3 488 ASP A CA 1
ATOM 3889 C C . ASP A 1 488 ? 25.469 4.238 -22.516 1 31.3 488 ASP A C 1
ATOM 3891 O O . ASP A 1 488 ? 26.578 4.18 -21.984 1 31.3 488 ASP A O 1
ATOM 3895 N N . GLU A 1 489 ? 25.297 3.602 -23.625 1 31.56 489 GLU A N 1
ATOM 3896 C CA . GLU A 1 489 ? 26.281 2.99 -24.516 1 31.56 489 GLU A CA 1
ATOM 3897 C C . GLU A 1 489 ? 27.469 3.91 -24.734 1 31.56 489 GLU A C 1
ATOM 3899 O O . GLU A 1 489 ? 28.625 3.453 -24.75 1 31.56 489 GLU A O 1
ATOM 3904 N N . LYS A 1 490 ? 27.125 5.219 -25.094 1 34 490 LYS A N 1
ATOM 3905 C CA . LYS A 1 490 ? 28.125 6.211 -25.469 1 34 490 LYS A CA 1
ATOM 3906 C C . LYS A 1 490 ? 29 6.59 -24.281 1 34 490 LYS A C 1
ATOM 3908 O O . LYS A 1 490 ? 30.219 6.73 -24.406 1 34 490 LYS A O 1
ATOM 3913 N N . ASN A 1 491 ? 28.359 6.668 -23.172 1 31.34 491 ASN A N 1
ATOM 3914 C CA . ASN A 1 491 ? 29.094 7.117 -22 1 31.34 491 ASN A CA 1
ATOM 3915 C C . ASN A 1 491 ? 29.953 6 -21.422 1 31.34 491 ASN A C 1
ATOM 3917 O O . ASN A 1 491 ? 30.953 6.266 -20.75 1 31.34 491 ASN A O 1
ATOM 3921 N N . LEU A 1 492 ? 29.578 4.895 -21.594 1 34.69 492 LEU A N 1
ATOM 3922 C CA . LEU A 1 492 ? 30.438 3.74 -21.344 1 34.69 492 LEU A CA 1
ATOM 3923 C C . LEU A 1 492 ? 31.625 3.73 -22.312 1 34.69 492 LEU A C 1
ATOM 3925 O O . LEU A 1 492 ? 32.75 3.461 -21.906 1 34.69 492 LEU A O 1
ATOM 3929 N N . GLU A 1 493 ? 31.375 4.09 -23.516 1 34.91 493 GLU A N 1
ATOM 3930 C CA . GLU A 1 493 ? 32.406 4.195 -24.516 1 34.91 493 GLU A CA 1
ATOM 3931 C C . GLU A 1 493 ? 33.375 5.332 -24.203 1 34.91 493 GLU A C 1
ATOM 3933 O O . GLU A 1 493 ? 34.594 5.168 -24.297 1 34.91 493 GLU A O 1
ATOM 3938 N N . SER A 1 494 ? 32.812 6.543 -23.766 1 33.75 494 SER A N 1
ATOM 3939 C CA . SER A 1 494 ? 33.625 7.715 -23.484 1 33.75 494 SER A CA 1
ATOM 3940 C C . SER A 1 494 ? 34.312 7.594 -22.125 1 33.75 494 SER A C 1
ATOM 3942 O O . SER A 1 494 ? 35.5 7.957 -22 1 33.75 494 SER A O 1
ATOM 3944 N N . ALA A 1 495 ? 33.812 7.07 -21.125 1 32.28 495 ALA A N 1
ATOM 3945 C CA . ALA A 1 495 ? 34.438 6.691 -19.859 1 32.28 495 ALA A CA 1
ATOM 3946 C C . ALA A 1 495 ? 35.5 5.629 -20.062 1 32.28 495 ALA A C 1
ATOM 3948 O O . ALA A 1 495 ? 36.594 5.707 -19.484 1 32.28 495 ALA A O 1
ATOM 3949 N N . LEU A 1 496 ? 35.281 4.922 -20.953 1 35.38 496 LEU A N 1
ATOM 3950 C CA . LEU A 1 496 ? 36.219 3.934 -21.422 1 35.38 496 LEU A CA 1
ATOM 3951 C C . LEU A 1 496 ? 37.375 4.602 -22.203 1 35.38 496 LEU A C 1
ATOM 3953 O O . LEU A 1 496 ? 38.531 4.199 -22.078 1 35.38 496 LEU A O 1
ATOM 3957 N N . LYS A 1 497 ? 37.031 5.633 -22.938 1 37.34 497 LYS A N 1
ATOM 3958 C CA . LYS A 1 497 ? 38.031 6.387 -23.719 1 37.34 497 LYS A CA 1
ATOM 3959 C C . LYS A 1 497 ? 38.875 7.266 -22.812 1 37.34 497 LYS A C 1
ATOM 3961 O O . LYS A 1 497 ? 40.094 7.422 -23.047 1 37.34 497 LYS A O 1
ATOM 3966 N N . MET A 1 498 ? 38.438 8.039 -21.812 1 32.19 498 MET A N 1
ATOM 3967 C CA . MET A 1 498 ? 39.156 8.906 -20.891 1 32.19 498 MET A CA 1
ATOM 3968 C C . MET A 1 498 ? 39.969 8.086 -19.891 1 32.19 498 MET A C 1
ATOM 3970 O O . MET A 1 498 ? 41.031 8.531 -19.438 1 32.19 498 MET A O 1
ATOM 3974 N N . LEU A 1 499 ? 39.375 7.031 -19.375 1 31.81 499 LEU A N 1
ATOM 3975 C CA . LEU A 1 499 ? 40.156 5.895 -18.906 1 31.81 499 LEU A CA 1
ATOM 3976 C C . LEU A 1 499 ? 41 5.297 -20.031 1 31.81 499 LEU A C 1
ATOM 3978 O O . LEU A 1 499 ? 40.5 5.094 -21.141 1 31.81 499 LEU A O 1
ATOM 3982 N N . ASP A 1 500 ? 42.031 5.992 -20.391 1 30.67 500 ASP A N 1
ATOM 3983 C CA . ASP A 1 500 ? 42.75 5.527 -21.578 1 30.67 500 ASP A CA 1
ATOM 3984 C C . ASP A 1 500 ? 42.406 4.07 -21.891 1 30.67 500 ASP A C 1
ATOM 3986 O O . ASP A 1 500 ? 43.219 3.354 -22.5 1 30.67 500 ASP A O 1
ATOM 3990 N N . ILE A 1 501 ? 41.531 3.629 -21.141 1 34 501 ILE A N 1
ATOM 3991 C CA . ILE A 1 501 ? 41.219 2.275 -21.578 1 34 501 ILE A CA 1
ATOM 3992 C C . ILE A 1 501 ? 40.438 2.33 -22.891 1 34 501 ILE A C 1
ATOM 3994 O O . ILE A 1 501 ? 39.406 2.973 -22.984 1 34 501 ILE A O 1
ATOM 3998 N N . GLY A 1 502 ? 41 2.584 -24.062 1 30.41 502 GLY A N 1
ATOM 3999 C CA . GLY A 1 502 ? 40.375 2.596 -25.375 1 30.41 502 GLY A CA 1
ATOM 4000 C C . GLY A 1 502 ? 39.062 1.86 -25.438 1 30.41 502 GLY A C 1
ATOM 4001 O O . GLY A 1 502 ? 38.719 1.081 -24.531 1 30.41 502 GLY A O 1
ATOM 4002 N N . LYS A 1 503 ? 38.031 2.107 -26.188 1 38.88 503 LYS A N 1
ATOM 4003 C CA . LYS A 1 503 ? 36.906 1.335 -26.672 1 38.88 503 LYS A CA 1
ATOM 4004 C C . LYS A 1 503 ? 37.156 -0.163 -26.547 1 38.88 503 LYS A C 1
ATOM 4006 O O . LYS A 1 503 ? 36.25 -0.936 -26.25 1 38.88 503 LYS A O 1
ATOM 4011 N N . GLY A 1 504 ? 38.344 -0.577 -26.75 1 35.19 504 GLY A N 1
ATOM 4012 C CA . GLY A 1 504 ? 38.875 -1.924 -26.812 1 35.19 504 GLY A CA 1
ATOM 4013 C C . GLY A 1 504 ? 39.094 -2.553 -25.453 1 35.19 504 GLY A C 1
ATOM 4014 O O . GLY A 1 504 ? 38.844 -3.75 -25.281 1 35.19 504 GLY A O 1
ATOM 4015 N N . GLU A 1 505 ? 39.438 -1.809 -24.266 1 34.81 505 GLU A N 1
ATOM 4016 C CA . GLU A 1 505 ? 39.844 -2.484 -23.031 1 34.81 505 GLU A CA 1
ATOM 4017 C C . GLU A 1 505 ? 38.656 -2.666 -22.094 1 34.81 505 GLU A C 1
ATOM 4019 O O . GLU A 1 505 ? 38.562 -3.658 -21.375 1 34.81 505 GLU A O 1
ATOM 4024 N N . ILE A 1 506 ? 37.656 -1.904 -21.906 1 40.25 506 ILE A N 1
ATOM 4025 C CA . ILE A 1 506 ? 36.438 -2.236 -21.219 1 40.25 506 ILE A CA 1
ATOM 4026 C C . ILE A 1 506 ? 35.781 -3.441 -21.875 1 40.25 506 ILE A C 1
ATOM 4028 O O . ILE A 1 506 ? 35.281 -4.344 -21.203 1 40.25 506 ILE A O 1
ATOM 4032 N N . ASN A 1 507 ? 35.75 -3.219 -23.109 1 40.16 507 ASN A N 1
ATOM 4033 C CA . ASN A 1 507 ? 35.375 -4.406 -23.859 1 40.16 507 ASN A CA 1
ATOM 4034 C C . ASN A 1 507 ? 36.312 -5.574 -23.594 1 40.16 507 ASN A C 1
ATOM 4036 O O . ASN A 1 507 ? 35.875 -6.727 -23.516 1 40.16 507 ASN A O 1
ATOM 4040 N N . SER A 1 508 ? 37.594 -5.184 -23.453 1 39.91 508 SER A N 1
ATOM 4041 C CA . SER A 1 508 ? 38.562 -6.207 -23.094 1 39.91 508 SER A CA 1
ATOM 4042 C C . SER A 1 508 ? 38.406 -6.617 -21.625 1 39.91 508 SER A C 1
ATOM 4044 O O . SER A 1 508 ? 38.5 -7.801 -21.297 1 39.91 508 SER A O 1
ATOM 4046 N N . TRP A 1 509 ? 38.062 -5.777 -20.672 1 42.91 509 TRP A N 1
ATOM 4047 C CA . TRP A 1 509 ? 37.75 -6.141 -19.297 1 42.91 509 TRP A CA 1
ATOM 4048 C C . TRP A 1 509 ? 36.406 -6.832 -19.203 1 42.91 509 TRP A C 1
ATOM 4050 O O . TRP A 1 509 ? 36.25 -7.867 -18.547 1 42.91 509 TRP A O 1
ATOM 4060 N N . ILE A 1 510 ? 35.375 -6.262 -19.625 1 45.12 510 ILE A N 1
ATOM 4061 C CA . ILE A 1 510 ? 34.094 -6.973 -19.781 1 45.12 510 ILE A CA 1
ATOM 4062 C C . ILE A 1 510 ? 34.344 -8.289 -20.516 1 45.12 510 ILE A C 1
ATOM 4064 O O . ILE A 1 510 ? 33.812 -9.328 -20.141 1 45.12 510 ILE A O 1
ATOM 4068 N N . SER A 1 511 ? 35.25 -7.996 -21.531 1 42.03 511 SER A N 1
ATOM 4069 C CA . SER A 1 511 ? 35.688 -9.195 -22.25 1 42.03 511 SER A CA 1
ATOM 4070 C C . SER A 1 511 ? 36.562 -10.078 -21.391 1 42.03 511 SER A C 1
ATOM 4072 O O . SER A 1 511 ? 36.438 -11.305 -21.422 1 42.03 511 SER A O 1
ATOM 4074 N N . MET A 1 512 ? 37.375 -9.469 -20.641 1 41.66 512 MET A N 1
ATOM 4075 C CA . MET A 1 512 ? 38.219 -10.227 -19.719 1 41.66 512 MET A CA 1
ATOM 4076 C C . MET A 1 512 ? 37.375 -10.828 -18.578 1 41.66 512 MET A C 1
ATOM 4078 O O . MET A 1 512 ? 37.531 -12 -18.25 1 41.66 512 MET A O 1
ATOM 4082 N N . VAL A 1 513 ? 36.531 -10.078 -18.016 1 44.94 513 VAL A N 1
ATOM 4083 C CA . VAL A 1 513 ? 35.656 -10.617 -16.969 1 44.94 513 VAL A CA 1
ATOM 4084 C C . VAL A 1 513 ? 34.719 -11.648 -17.562 1 44.94 513 VAL A C 1
ATOM 4086 O O . VAL A 1 513 ? 34.531 -12.734 -17 1 44.94 513 VAL A O 1
ATOM 4089 N N . THR A 1 514 ? 34.188 -11.18 -18.609 1 42.66 514 THR A N 1
ATOM 4090 C CA . THR A 1 514 ? 33.375 -12.148 -19.344 1 42.66 514 THR A CA 1
ATOM 4091 C C . THR A 1 514 ? 34.219 -13.375 -19.719 1 42.66 514 THR A C 1
ATOM 4093 O O . THR A 1 514 ? 33.75 -14.516 -19.547 1 42.66 514 THR A O 1
ATOM 4096 N N . ALA A 1 515 ? 35.406 -12.992 -20.281 1 42.81 515 ALA A N 1
ATOM 4097 C CA . ALA A 1 515 ? 36.344 -14.07 -20.672 1 42.81 515 ALA A CA 1
ATOM 4098 C C . ALA A 1 515 ? 36.875 -14.797 -19.438 1 42.81 515 ALA A C 1
ATOM 4100 O O . ALA A 1 515 ? 36.969 -16.031 -19.438 1 42.81 515 ALA A O 1
ATOM 4101 N N . SER A 1 516 ? 37.188 -14.164 -18.5 1 41.12 516 SER A N 1
ATOM 4102 C CA . SER A 1 516 ? 37.719 -14.781 -17.297 1 41.12 516 SER A CA 1
ATOM 4103 C C . SER A 1 516 ? 36.656 -15.617 -16.578 1 41.12 516 SER A C 1
ATOM 4105 O O . SER A 1 516 ? 36.969 -16.641 -15.961 1 41.12 516 SER A O 1
ATOM 4107 N N . MET A 1 517 ? 35.438 -15.227 -16.703 1 42.09 517 MET A N 1
ATOM 4108 C CA . MET A 1 517 ? 34.312 -15.969 -16.141 1 42.09 517 MET A CA 1
ATOM 4109 C C . MET A 1 517 ? 33.812 -17.016 -17.125 1 42.09 517 MET A C 1
ATOM 4111 O O . MET A 1 517 ? 32.812 -17.672 -16.875 1 42.09 517 MET A O 1
ATOM 4115 N N . LYS A 1 518 ? 34.656 -17.125 -18.141 1 40.47 518 LYS A N 1
ATOM 4116 C CA . LYS A 1 518 ? 34.375 -18.062 -19.234 1 40.47 518 LYS A CA 1
ATOM 4117 C C . LYS A 1 518 ? 32.938 -17.906 -19.734 1 40.47 518 LYS A C 1
ATOM 4119 O O . LYS A 1 518 ? 32.281 -18.891 -20.016 1 40.47 518 LYS A O 1
ATOM 4124 N N . LEU A 1 519 ? 32.5 -16.875 -19.625 1 43.19 519 LEU A N 1
ATOM 4125 C CA . LEU A 1 519 ? 31.203 -16.594 -20.234 1 43.19 519 LEU A CA 1
ATOM 4126 C C . LEU A 1 519 ? 31.359 -16.312 -21.734 1 43.19 519 LEU A C 1
ATOM 4128 O O . LEU A 1 519 ? 32.438 -15.891 -22.172 1 43.19 519 LEU A O 1
ATOM 4132 N N . ASN A 1 520 ? 30.406 -16.828 -22.484 1 41.59 520 ASN A N 1
ATOM 4133 C CA . ASN A 1 520 ? 30.391 -16.516 -23.906 1 41.59 520 ASN A CA 1
ATOM 4134 C C . ASN A 1 520 ? 30.562 -15.016 -24.141 1 41.59 520 ASN A C 1
ATOM 4136 O O . ASN A 1 520 ? 30.016 -14.188 -23.406 1 41.59 520 ASN A O 1
ATOM 4140 N N . PRO A 1 521 ? 31.469 -14.547 -24.891 1 45 521 PRO A N 1
ATOM 4141 C CA . PRO A 1 521 ? 31.719 -13.133 -25.172 1 45 521 PRO A CA 1
ATOM 4142 C C . PRO A 1 521 ? 30.422 -12.336 -25.359 1 45 521 PRO A C 1
ATOM 4144 O O . PRO A 1 521 ? 30.406 -11.117 -25.141 1 45 521 PRO A O 1
ATOM 4147 N N . ALA A 1 522 ? 29.359 -13.047 -25.656 1 44.25 522 ALA A N 1
ATOM 4148 C CA . ALA A 1 522 ? 28.047 -12.438 -25.828 1 44.25 522 ALA A CA 1
ATOM 4149 C C . ALA A 1 522 ? 27.516 -11.914 -24.484 1 44.25 522 ALA A C 1
ATOM 4151 O O . ALA A 1 522 ? 26.562 -11.125 -24.469 1 44.25 522 ALA A O 1
ATOM 4152 N N . PHE A 1 523 ? 28.094 -12.383 -23.469 1 40.81 523 PHE A N 1
ATOM 4153 C CA . PHE A 1 523 ? 27.625 -11.969 -22.156 1 40.81 523 PHE A CA 1
ATOM 4154 C C . PHE A 1 523 ? 28.266 -10.656 -21.734 1 40.81 523 PHE A C 1
ATOM 4156 O O . PHE A 1 523 ? 28.016 -10.156 -20.641 1 40.81 523 PHE A O 1
ATOM 4163 N N . GLU A 1 524 ? 29.062 -10.234 -22.406 1 45.78 524 GLU A N 1
ATOM 4164 C CA . GLU A 1 524 ? 29.75 -9 -22.062 1 45.78 524 GLU A CA 1
ATOM 4165 C C . GLU A 1 524 ? 28.766 -7.891 -21.703 1 45.78 524 GLU A C 1
ATOM 4167 O O . GLU A 1 524 ? 29 -7.133 -20.75 1 45.78 524 GLU A O 1
ATOM 4172 N N . ASP A 1 525 ? 27.641 -7.945 -22.328 1 46.34 525 ASP A N 1
ATOM 4173 C CA . ASP A 1 525 ? 26.625 -6.938 -22.078 1 46.34 525 ASP A CA 1
ATOM 4174 C C . ASP A 1 525 ? 25.891 -7.207 -20.766 1 46.34 525 ASP A C 1
ATOM 4176 O O . ASP A 1 525 ? 25.594 -6.273 -20.016 1 46.34 525 ASP A O 1
ATOM 4180 N N . VAL A 1 526 ? 25.594 -8.398 -20.516 1 46.09 526 VAL A N 1
ATOM 4181 C CA . VAL A 1 526 ? 24.891 -8.781 -19.297 1 46.09 526 VAL A CA 1
ATOM 4182 C C . VAL A 1 526 ? 25.812 -8.594 -18.094 1 46.09 526 VAL A C 1
ATOM 4184 O O . VAL A 1 526 ? 25.375 -8.094 -17.047 1 46.09 526 VAL A O 1
ATOM 4187 N N . VAL A 1 527 ? 26.969 -9.016 -18.188 1 44.94 527 VAL A N 1
ATOM 4188 C CA . VAL A 1 527 ? 27.953 -8.797 -17.125 1 44.94 527 VAL A CA 1
ATOM 4189 C C . VAL A 1 527 ? 28.109 -7.297 -16.875 1 44.94 527 VAL A C 1
ATOM 4191 O O . VAL A 1 527 ? 28.156 -6.855 -15.727 1 44.94 527 VAL A O 1
ATOM 4194 N N . SER A 1 528 ? 28.141 -6.727 -17.922 1 46.78 528 SER A N 1
ATOM 4195 C CA . SER A 1 528 ? 28.203 -5.27 -17.844 1 46.78 528 SER A CA 1
ATOM 4196 C C . SER A 1 528 ? 27.016 -4.699 -17.094 1 46.78 528 SER A C 1
ATOM 4198 O O . SER A 1 528 ? 27.172 -3.834 -16.234 1 46.78 528 SER A O 1
ATOM 4200 N N . GLU A 1 529 ? 25.781 -5.289 -17.328 1 46.06 529 GLU A N 1
ATOM 4201 C CA . GLU A 1 529 ? 24.531 -4.906 -16.672 1 46.06 529 GLU A CA 1
ATOM 4202 C C . GLU A 1 529 ? 24.516 -5.395 -15.219 1 46.06 529 GLU A C 1
ATOM 4204 O O . GLU A 1 529 ? 24.047 -4.684 -14.328 1 46.06 529 GLU A O 1
ATOM 4209 N N . GLY A 1 530 ? 24.812 -6.641 -15 1 45.25 530 GLY A N 1
ATOM 4210 C CA . GLY A 1 530 ? 24.875 -7.219 -13.664 1 45.25 530 GLY A CA 1
ATOM 4211 C C . GLY A 1 530 ? 25.766 -6.449 -12.719 1 45.25 530 GLY A C 1
ATOM 4212 O O . GLY A 1 530 ? 25.391 -6.188 -11.57 1 45.25 530 GLY A O 1
ATOM 4213 N N . ILE A 1 531 ? 26.812 -6.148 -13.148 1 43 531 ILE A N 1
ATOM 4214 C CA . ILE A 1 531 ? 27.781 -5.395 -12.359 1 43 531 ILE A CA 1
ATOM 4215 C C . ILE A 1 531 ? 27.188 -4.051 -11.953 1 43 531 ILE A C 1
ATOM 4217 O O . ILE A 1 531 ? 27.391 -3.586 -10.828 1 43 531 ILE A O 1
ATOM 4221 N N . LYS A 1 532 ? 26.297 -3.691 -12.75 1 42.03 532 LYS A N 1
ATOM 4222 C CA . LYS A 1 532 ? 25.625 -2.406 -12.578 1 42.03 532 LYS A CA 1
ATOM 4223 C C . LYS A 1 532 ? 24.547 -2.486 -11.5 1 42.03 532 LYS A C 1
ATOM 4225 O O . LYS A 1 532 ? 24.234 -1.484 -10.859 1 42.03 532 LYS A O 1
ATOM 4230 N N . ASN A 1 533 ? 23.766 -3.748 -11.203 1 39.34 533 ASN A N 1
ATOM 4231 C CA . ASN A 1 533 ? 22.625 -3.984 -10.32 1 39.34 533 ASN A CA 1
ATOM 4232 C C . ASN A 1 533 ? 23.016 -4.812 -9.102 1 39.34 533 ASN A C 1
ATOM 4234 O O . ASN A 1 533 ? 22.156 -5.441 -8.469 1 39.34 533 ASN A O 1
ATOM 4238 N N . LEU A 1 534 ? 24 -5.07 -8.625 1 42.12 534 LEU A N 1
ATOM 4239 C CA . LEU A 1 534 ? 24.406 -6.008 -7.586 1 42.12 534 LEU A CA 1
ATOM 4240 C C . LEU A 1 534 ? 23.953 -5.527 -6.211 1 42.12 534 LEU A C 1
ATOM 4242 O O . LEU A 1 534 ? 24.125 -4.359 -5.863 1 42.12 534 LEU A O 1
ATOM 4246 N N . ASN A 1 535 ? 22.906 -6.23 -5.645 1 41.5 535 ASN A N 1
ATOM 4247 C CA . ASN A 1 535 ? 22.469 -6.066 -4.262 1 41.5 535 ASN A CA 1
ATOM 4248 C C . ASN A 1 535 ? 23.609 -6.316 -3.281 1 41.5 535 ASN A C 1
ATOM 4250 O O . ASN A 1 535 ? 24.453 -7.18 -3.516 1 41.5 535 ASN A O 1
ATOM 4254 N N . LYS A 1 536 ? 23.656 -5.641 -2.207 1 46.03 536 LYS A N 1
ATOM 4255 C CA . LYS A 1 536 ? 24.75 -5.719 -1.239 1 46.03 536 LYS A CA 1
ATOM 4256 C C . LYS A 1 536 ? 24.703 -7.027 -0.454 1 46.03 536 LYS A C 1
ATOM 4258 O O . LYS A 1 536 ? 23.672 -7.355 0.142 1 46.03 536 LYS A O 1
ATOM 4263 N N . ILE A 1 537 ? 25.359 -8.016 -0.73 1 55.34 537 ILE A N 1
ATOM 4264 C CA . ILE A 1 537 ? 25.594 -9.203 0.082 1 55.34 537 ILE A CA 1
ATOM 4265 C C . ILE A 1 537 ? 26.516 -8.859 1.25 1 55.34 537 ILE A C 1
ATOM 4267 O O . ILE A 1 537 ? 27.578 -8.258 1.058 1 55.34 537 ILE A O 1
ATOM 4271 N N . PRO A 1 538 ? 25.906 -9.078 2.416 1 62.66 538 PRO A N 1
ATOM 4272 C CA . PRO A 1 538 ? 26.828 -8.805 3.527 1 62.66 538 PRO A CA 1
ATOM 4273 C C . PRO A 1 538 ? 28.125 -9.602 3.428 1 62.66 538 PRO A C 1
ATOM 4275 O O . PRO A 1 538 ? 28.109 -10.789 3.08 1 62.66 538 PRO A O 1
ATOM 4278 N N . ILE A 1 539 ? 29.188 -8.859 3.684 1 67.5 539 ILE A N 1
ATOM 4279 C CA . ILE A 1 539 ? 30.5 -9.508 3.582 1 67.5 539 ILE A CA 1
ATOM 4280 C C . ILE A 1 539 ? 31.25 -9.367 4.902 1 67.5 539 ILE A C 1
ATOM 4282 O O . ILE A 1 539 ? 31.312 -8.273 5.477 1 67.5 539 ILE A O 1
ATOM 4286 N N . ILE A 1 540 ? 31.594 -10.508 5.391 1 73.19 540 ILE A N 1
ATOM 4287 C CA . ILE A 1 540 ? 32.531 -10.555 6.508 1 73.19 540 ILE A CA 1
ATOM 4288 C C . ILE A 1 540 ? 33.938 -10.844 5.988 1 73.19 540 ILE A C 1
ATOM 4290 O O . ILE A 1 540 ? 34.156 -11.844 5.301 1 73.19 540 ILE A O 1
ATOM 4294 N N . TRP A 1 541 ? 34.781 -9.891 6.238 1 73.06 541 TRP A N 1
ATOM 4295 C CA . TRP A 1 541 ? 36.156 -10.125 5.871 1 73.06 541 TRP A CA 1
ATOM 4296 C C . TRP A 1 541 ? 37 -10.383 7.105 1 73.06 541 TRP A C 1
ATOM 4298 O O . TRP A 1 541 ? 37.25 -9.477 7.91 1 73.06 541 TRP A O 1
ATOM 4308 N N . LEU A 1 542 ? 37.469 -11.664 7.227 1 77.31 542 LEU A N 1
ATOM 4309 C CA . LEU A 1 542 ? 38.281 -12.078 8.359 1 77.31 542 LEU A CA 1
ATOM 4310 C C . LEU A 1 542 ? 39.75 -12.109 7.98 1 77.31 542 LEU A C 1
ATOM 4312 O O . LEU A 1 542 ? 40.125 -12.672 6.945 1 77.31 542 LEU A O 1
ATOM 4316 N N . GLU A 1 543 ? 40.469 -11.398 8.75 1 67.62 543 GLU A N 1
ATOM 4317 C CA . GLU A 1 543 ? 41.906 -11.453 8.57 1 67.62 543 GLU A CA 1
ATOM 4318 C C . GLU A 1 543 ? 42.562 -12.336 9.633 1 67.62 543 GLU A C 1
ATOM 4320 O O . GLU A 1 543 ? 42.469 -12.047 10.828 1 67.62 543 GLU A O 1
ATOM 4325 N N . LEU A 1 544 ? 43.312 -13.328 9.18 1 78.88 544 LEU A N 1
ATOM 4326 C CA . LEU A 1 544 ? 44 -14.227 10.094 1 78.88 544 LEU A CA 1
ATOM 4327 C C . LEU A 1 544 ? 45.5 -14.062 9.992 1 78.88 544 LEU A C 1
ATOM 4329 O O . LEU A 1 544 ? 46 -12.938 9.961 1 78.88 544 LEU A O 1
ATOM 4333 N N . SER A 1 545 ? 46.25 -15.094 9.953 1 67.5 545 SER A N 1
ATOM 4334 C CA . SER A 1 545 ? 47.719 -14.961 9.922 1 67.5 545 SER A CA 1
ATOM 4335 C C . SER A 1 545 ? 48.219 -14.719 8.5 1 67.5 545 SER A C 1
ATOM 4337 O O . SER A 1 545 ? 48.188 -15.633 7.672 1 67.5 545 SER A O 1
ATOM 4339 N N . ASP A 1 546 ? 48.406 -13.312 8.078 1 61.06 546 ASP A N 1
ATOM 4340 C CA . ASP A 1 546 ? 48.906 -13.016 6.73 1 61.06 546 ASP A CA 1
ATOM 4341 C C . ASP A 1 546 ? 49.625 -11.68 6.695 1 61.06 546 ASP A C 1
ATOM 4343 O O . ASP A 1 546 ? 49.781 -11.023 7.727 1 61.06 546 ASP A O 1
ATOM 4347 N N . CYS A 1 547 ? 50.344 -11.359 5.594 1 53.56 547 CYS A N 1
ATOM 4348 C CA . CYS A 1 547 ? 51.031 -10.094 5.434 1 53.56 547 CYS A CA 1
ATOM 4349 C C . CYS A 1 547 ? 50.094 -8.969 5.051 1 53.56 547 CYS A C 1
ATOM 4351 O O . CYS A 1 547 ? 50.5 -7.824 4.875 1 53.56 547 CYS A O 1
ATOM 4353 N N . SER A 1 548 ? 48.75 -9.227 5.02 1 49.56 548 SER A N 1
ATOM 4354 C CA . SER A 1 548 ? 47.625 -8.352 4.672 1 49.56 548 SER A CA 1
ATOM 4355 C C . SER A 1 548 ? 47.781 -7.805 3.258 1 49.56 548 SER A C 1
ATOM 4357 O O . SER A 1 548 ? 47.188 -6.773 2.922 1 49.56 548 SER A O 1
ATOM 4359 N N . GLY A 1 549 ? 48.656 -8.383 2.412 1 55.31 549 GLY A N 1
ATOM 4360 C CA . GLY A 1 549 ? 48.906 -7.973 1.036 1 55.31 549 GLY A CA 1
ATOM 4361 C C . GLY A 1 549 ? 47.656 -8.023 0.183 1 55.31 549 GLY A C 1
ATOM 4362 O O . GLY A 1 549 ? 47.406 -7.137 -0.646 1 55.31 549 GLY A O 1
ATOM 4363 N N . ASN A 1 550 ? 46.812 -8.953 0.378 1 56.75 550 ASN A N 1
ATOM 4364 C CA . ASN A 1 550 ? 45.594 -9.094 -0.407 1 56.75 550 ASN A CA 1
ATOM 4365 C C . ASN A 1 550 ? 44.594 -7.996 -0.081 1 56.75 550 ASN A C 1
ATOM 4367 O O . ASN A 1 550 ? 43.938 -7.461 -0.977 1 56.75 550 ASN A O 1
ATOM 4371 N N . SER A 1 551 ? 44.5 -7.844 1.183 1 53.91 551 SER A N 1
ATOM 4372 C CA . SER A 1 551 ? 43.594 -6.77 1.589 1 53.91 551 SER A CA 1
ATOM 4373 C C . SER A 1 551 ? 44.062 -5.426 1.036 1 53.91 551 SER A C 1
ATOM 4375 O O . SER A 1 551 ? 43.25 -4.637 0.552 1 53.91 551 SER A O 1
ATOM 4377 N N . GLU A 1 552 ? 45.375 -5.172 1.044 1 48.5 552 GLU A N 1
ATOM 4378 C CA . GLU A 1 552 ? 45.969 -3.973 0.463 1 48.5 552 GLU A CA 1
ATOM 4379 C C . GLU A 1 552 ? 45.75 -3.928 -1.047 1 48.5 552 GLU A C 1
ATOM 4381 O O . GLU A 1 552 ? 45.406 -2.879 -1.602 1 48.5 552 GLU A O 1
ATOM 4386 N N . ALA A 1 553 ? 46.094 -5.062 -1.628 1 52.69 553 ALA A N 1
ATOM 4387 C CA . ALA A 1 553 ? 45.906 -5.148 -3.074 1 52.69 553 ALA A CA 1
ATOM 4388 C C . ALA A 1 553 ? 44.438 -4.938 -3.451 1 52.69 553 ALA A C 1
ATOM 4390 O O . ALA A 1 553 ? 44.156 -4.309 -4.469 1 52.69 553 ALA A O 1
ATOM 4391 N N . PHE A 1 554 ? 43.719 -5.422 -2.564 1 53.34 554 PHE A N 1
ATOM 4392 C CA . PHE A 1 554 ? 42.281 -5.301 -2.814 1 53.34 554 PHE A CA 1
ATOM 4393 C C . PHE A 1 554 ? 41.812 -3.857 -2.639 1 53.34 554 PHE A C 1
ATOM 4395 O O . PHE A 1 554 ? 41.062 -3.34 -3.457 1 53.34 554 PHE A O 1
ATOM 4402 N N . ILE A 1 555 ? 42.375 -3.264 -1.601 1 47.38 555 ILE A N 1
ATOM 4403 C CA . ILE A 1 555 ? 42 -1.899 -1.269 1 47.38 555 ILE A CA 1
ATOM 4404 C C . ILE A 1 555 ? 42.688 -0.918 -2.215 1 47.38 555 ILE A C 1
ATOM 4406 O O . ILE A 1 555 ? 42.094 0.101 -2.592 1 47.38 555 ILE A O 1
ATOM 4410 N N . LYS A 1 556 ? 44 -1.18 -2.699 1 40.53 556 LYS A N 1
ATOM 4411 C CA . LYS A 1 556 ? 44.812 -0.343 -3.584 1 40.53 556 LYS A CA 1
ATOM 4412 C C . LYS A 1 556 ? 44.469 -0.597 -5.047 1 40.53 556 LYS A C 1
ATOM 4414 O O . LYS A 1 556 ? 45.031 0.043 -5.941 1 40.53 556 LYS A O 1
ATOM 4419 N N . SER A 1 557 ? 43.969 -1.682 -5.27 1 41.12 557 SER A N 1
ATOM 4420 C CA . SER A 1 557 ? 43.688 -1.879 -6.68 1 41.12 557 SER A CA 1
ATOM 4421 C C . SER A 1 557 ? 43.156 -0.6 -7.316 1 41.12 557 SER A C 1
ATOM 4423 O O . SER A 1 557 ? 42.188 -0.001 -6.809 1 41.12 557 SER A O 1
ATOM 4425 N N . SER A 1 558 ? 44 0.399 -7.789 1 34.97 558 SER A N 1
ATOM 4426 C CA . SER A 1 558 ? 43.875 1.701 -8.438 1 34.97 558 SER A CA 1
ATOM 4427 C C . SER A 1 558 ? 42.906 1.641 -9.617 1 34.97 558 SER A C 1
ATOM 4429 O O . SER A 1 558 ? 42.719 2.631 -10.328 1 34.97 558 SER A O 1
ATOM 4431 N N . ASN A 1 559 ? 42.594 0.557 -10.094 1 35.09 559 ASN A N 1
ATOM 4432 C CA . ASN A 1 559 ? 41.688 0.771 -11.195 1 35.09 559 ASN A CA 1
ATOM 4433 C C . ASN A 1 559 ? 40.281 1.149 -10.695 1 35.09 559 ASN A C 1
ATOM 4435 O O . ASN A 1 559 ? 39.656 0.385 -9.961 1 35.09 559 ASN A O 1
ATOM 4439 N N . PRO A 1 560 ? 39.75 2.318 -10.758 1 37.66 560 PRO A N 1
ATOM 4440 C CA . PRO A 1 560 ? 38.438 2.777 -10.312 1 37.66 560 PRO A CA 1
ATOM 4441 C C . PRO A 1 560 ? 37.344 1.745 -10.562 1 37.66 560 PRO A C 1
ATOM 4443 O O . PRO A 1 560 ? 36.344 1.722 -9.844 1 37.66 560 PRO A O 1
ATOM 4446 N N . VAL A 1 561 ? 37.562 0.752 -11.375 1 37.53 561 VAL A N 1
ATOM 4447 C CA . VAL A 1 561 ? 36.469 -0.069 -11.883 1 37.53 561 VAL A CA 1
ATOM 4448 C C . VAL A 1 561 ? 36.156 -1.183 -10.891 1 37.53 561 VAL A C 1
ATOM 4450 O O . VAL A 1 561 ? 35 -1.451 -10.602 1 37.53 561 VAL A O 1
ATOM 4453 N N . LEU A 1 562 ? 37.094 -1.822 -10.281 1 40.44 562 LEU A N 1
ATOM 4454 C CA . LEU A 1 562 ? 36.844 -2.979 -9.422 1 40.44 562 LEU A CA 1
ATOM 4455 C C . LEU A 1 562 ? 36.5 -2.541 -8.008 1 40.44 562 LEU A C 1
ATOM 4457 O O . LEU A 1 562 ? 35.625 -3.129 -7.367 1 40.44 562 LEU A O 1
ATOM 4461 N N . GLU A 1 563 ? 37.094 -1.522 -7.434 1 38.78 563 GLU A N 1
ATOM 4462 C CA . GLU A 1 563 ? 36.812 -0.992 -6.102 1 38.78 563 GLU A CA 1
ATOM 4463 C C . GLU A 1 563 ? 35.406 -0.425 -6.02 1 38.78 563 GLU A C 1
ATOM 4465 O O . GLU A 1 563 ? 34.688 -0.642 -5.031 1 38.78 563 GLU A O 1
ATOM 4470 N N . ASP A 1 564 ? 34.938 0.156 -7.086 1 39.69 564 ASP A N 1
ATOM 4471 C CA . ASP A 1 564 ? 33.562 0.65 -7.184 1 39.69 564 ASP A CA 1
ATOM 4472 C C . ASP A 1 564 ? 32.562 -0.502 -7.195 1 39.69 564 ASP A C 1
ATOM 4474 O O . ASP A 1 564 ? 31.484 -0.409 -6.59 1 39.69 564 ASP A O 1
ATOM 4478 N N . LEU A 1 565 ? 32.938 -1.486 -7.785 1 41.78 565 LEU A N 1
ATOM 4479 C CA . LEU A 1 565 ? 32.094 -2.666 -7.895 1 41.78 565 LEU A CA 1
ATOM 4480 C C . LEU A 1 565 ? 31.938 -3.346 -6.539 1 41.78 565 LEU A C 1
ATOM 4482 O O . LEU A 1 565 ? 30.828 -3.773 -6.184 1 41.78 565 LEU A O 1
ATOM 4486 N N . ILE A 1 566 ? 33 -3.338 -5.766 1 42.69 566 ILE A N 1
ATOM 4487 C CA . ILE A 1 566 ? 32.969 -3.992 -4.461 1 42.69 566 ILE A CA 1
ATOM 4488 C C . ILE A 1 566 ? 32.188 -3.137 -3.465 1 42.69 566 ILE A C 1
ATOM 4490 O O . ILE A 1 566 ? 31.344 -3.645 -2.727 1 42.69 566 ILE A O 1
ATOM 4494 N N . PHE A 1 567 ? 32.469 -1.879 -3.385 1 40.88 567 PHE A N 1
ATOM 4495 C CA . PHE A 1 567 ? 31.875 -1.033 -2.363 1 40.88 567 PHE A CA 1
ATOM 4496 C C . PHE A 1 567 ? 30.422 -0.723 -2.707 1 40.88 567 PHE A C 1
ATOM 4498 O O . PHE A 1 567 ? 29.578 -0.571 -1.813 1 40.88 567 PHE A O 1
ATOM 4505 N N . ASP A 1 568 ? 29.984 -0.798 -4.02 1 39.31 568 ASP A N 1
ATOM 4506 C CA . ASP A 1 568 ? 28.625 -0.492 -4.457 1 39.31 568 ASP A CA 1
ATOM 4507 C C . ASP A 1 568 ? 27.734 -1.737 -4.422 1 39.31 568 ASP A C 1
ATOM 4509 O O . ASP A 1 568 ? 26.516 -1.64 -4.23 1 39.31 568 ASP A O 1
ATOM 4513 N N . TYR A 1 569 ? 28.406 -2.812 -4.629 1 43.75 569 TYR A N 1
ATOM 4514 C CA . TYR A 1 569 ? 27.578 -3.984 -4.887 1 43.75 569 TYR A CA 1
ATOM 4515 C C . TYR A 1 569 ? 27.828 -5.066 -3.842 1 43.75 569 TYR A C 1
ATOM 4517 O O . TYR A 1 569 ? 27.062 -6.027 -3.742 1 43.75 569 TYR A O 1
ATOM 4525 N N . ILE A 1 570 ? 29 -4.875 -3.039 1 45.75 570 ILE A N 1
ATOM 4526 C CA . ILE A 1 570 ? 29.375 -5.824 -1.995 1 45.75 570 ILE A CA 1
ATOM 4527 C C . ILE A 1 570 ? 29.453 -5.105 -0.649 1 45.75 570 ILE A C 1
ATOM 4529 O O . ILE A 1 570 ? 30.172 -4.121 -0.506 1 45.75 570 ILE A O 1
ATOM 4533 N N . SER A 1 571 ? 28.453 -5.25 0.132 1 45.78 571 SER A N 1
ATOM 4534 C CA . SER A 1 571 ? 28.484 -4.688 1.479 1 45.78 571 SER A CA 1
ATOM 4535 C C . SER A 1 571 ? 29.594 -5.312 2.309 1 45.78 571 SER A C 1
ATOM 4537 O O . SER A 1 571 ? 29.531 -6.488 2.668 1 45.78 571 SER A O 1
ATOM 4539 N N . LEU A 1 572 ? 30.703 -4.766 2.326 1 45.94 572 LEU A N 1
ATOM 4540 C CA . LEU A 1 572 ? 31.719 -5.246 3.26 1 45.94 572 LEU A CA 1
ATOM 4541 C C . LEU A 1 572 ? 31.344 -4.918 4.699 1 45.94 572 LEU A C 1
ATOM 4543 O O . LEU A 1 572 ? 31.719 -3.867 5.223 1 45.94 572 LEU A O 1
ATOM 4547 N N . ASP A 1 573 ? 30.453 -5.801 5.293 1 48.81 573 ASP A N 1
ATOM 4548 C CA . ASP A 1 573 ? 29.781 -5.578 6.566 1 48.81 573 ASP A CA 1
ATOM 4549 C C . ASP A 1 573 ? 30.75 -5.688 7.734 1 48.81 573 ASP A C 1
ATOM 4551 O O . ASP A 1 573 ? 30.578 -5.027 8.758 1 48.81 573 ASP A O 1
ATOM 4555 N N . TYR A 1 574 ? 31.781 -6.609 7.496 1 51.53 574 TYR A N 1
ATOM 4556 C CA . TYR A 1 574 ? 32.812 -6.832 8.492 1 51.53 574 TYR A CA 1
ATOM 4557 C C . TYR A 1 574 ? 34.188 -7.074 7.828 1 51.53 574 TYR A C 1
ATOM 4559 O O . TYR A 1 574 ? 34.281 -7.93 6.949 1 51.53 574 TYR A O 1
ATOM 4567 N N . HIS A 1 575 ? 35.125 -6.227 8.062 1 49.31 575 HIS A N 1
ATOM 4568 C CA . HIS A 1 575 ? 36.5 -6.508 7.668 1 49.31 575 HIS A CA 1
ATOM 4569 C C . HIS A 1 575 ? 37.438 -6.445 8.867 1 49.31 575 HIS A C 1
ATOM 4571 O O . HIS A 1 575 ? 37.625 -5.383 9.461 1 49.31 575 HIS A O 1
ATOM 4577 N N . GLU A 1 576 ? 38.094 -7.617 9.094 1 50.56 576 GLU A N 1
ATOM 4578 C CA . GLU A 1 576 ? 38.844 -7.789 10.336 1 50.56 576 GLU A CA 1
ATOM 4579 C C . GLU A 1 576 ? 39.938 -6.738 10.477 1 50.56 576 GLU A C 1
ATOM 4581 O O . GLU A 1 576 ? 40.125 -6.172 11.555 1 50.56 576 GLU A O 1
ATOM 4586 N N . LEU A 1 577 ? 40.656 -6.555 9.398 1 43.78 577 LEU A N 1
ATOM 4587 C CA . LEU A 1 577 ? 41.75 -5.582 9.43 1 43.78 577 LEU A CA 1
ATOM 4588 C C . LEU A 1 577 ? 41.188 -4.16 9.508 1 43.78 577 LEU A C 1
ATOM 4590 O O . LEU A 1 577 ? 41.688 -3.34 10.281 1 43.78 577 LEU A O 1
ATOM 4594 N N . LEU A 1 578 ? 40.062 -4.117 8.719 1 45.06 578 LEU A N 1
ATOM 4595 C CA . LEU A 1 578 ? 39.531 -2.766 8.609 1 45.06 578 LEU A CA 1
ATOM 4596 C C . LEU A 1 578 ? 38.688 -2.418 9.828 1 45.06 578 LEU A C 1
ATOM 4598 O O . LEU A 1 578 ? 38.625 -1.259 10.25 1 45.06 578 LEU A O 1
ATOM 4602 N N . MET A 1 579 ? 38.125 -3.666 10.633 1 45.19 579 MET A N 1
ATOM 4603 C CA . MET A 1 579 ? 37.156 -3.512 11.711 1 45.19 579 MET A CA 1
ATOM 4604 C C . MET A 1 579 ? 37.781 -3.885 13.055 1 45.19 579 MET A C 1
ATOM 4606 O O . MET A 1 579 ? 37.156 -3.703 14.102 1 45.19 579 MET A O 1
ATOM 4610 N N . SER A 1 580 ? 39.031 -4.473 13.094 1 44.56 580 SER A N 1
ATOM 4611 C CA . SER A 1 580 ? 39.719 -4.938 14.305 1 44.56 580 SER A CA 1
ATOM 4612 C C . SER A 1 580 ? 39.969 -3.785 15.258 1 44.56 580 SER A C 1
ATOM 4614 O O . SER A 1 580 ? 39.969 -3.965 16.484 1 44.56 580 SER A O 1
ATOM 4616 N N . ALA A 1 581 ? 40.281 -2.615 14.695 1 37.16 581 ALA A N 1
ATOM 4617 C CA . ALA A 1 581 ? 40.594 -1.475 15.562 1 37.16 581 ALA A CA 1
ATOM 4618 C C . ALA A 1 581 ? 39.312 -0.965 16.25 1 37.16 581 ALA A C 1
ATOM 4620 O O . ALA A 1 581 ? 39.406 -0.168 17.188 1 37.16 581 ALA A O 1
ATOM 4621 N N . SER A 1 582 ? 38.062 -1.403 15.836 1 40.16 582 SER A N 1
ATOM 4622 C CA . SER A 1 582 ? 36.781 -0.944 16.391 1 40.16 582 SER A CA 1
ATOM 4623 C C . SER A 1 582 ? 36.406 -1.734 17.641 1 40.16 582 SER A C 1
ATOM 4625 O O . SER A 1 582 ? 35.344 -1.499 18.234 1 40.16 582 SER A O 1
ATOM 4627 N N . GLY A 1 583 ? 37.031 -2.459 18.453 1 40.72 583 GLY A N 1
ATOM 4628 C CA . GLY A 1 583 ? 36.938 -3.191 19.703 1 40.72 583 GLY A CA 1
ATOM 4629 C C . GLY A 1 583 ? 35.75 -4.133 19.766 1 40.72 583 GLY A C 1
ATOM 4630 O O . GLY A 1 583 ? 35.469 -4.859 18.797 1 40.72 583 GLY A O 1
ATOM 4631 N N . ASP A 1 584 ? 34.812 -3.949 20.875 1 47.94 584 ASP A N 1
ATOM 4632 C CA . ASP A 1 584 ? 33.688 -4.84 21.203 1 47.94 584 ASP A CA 1
ATOM 4633 C C . ASP A 1 584 ? 32.562 -4.699 20.172 1 47.94 584 ASP A C 1
ATOM 4635 O O . ASP A 1 584 ? 31.859 -5.668 19.891 1 47.94 584 ASP A O 1
ATOM 4639 N N . GLU A 1 585 ? 32.344 -3.736 19.453 1 44.22 585 GLU A N 1
ATOM 4640 C CA . GLU A 1 585 ? 31.266 -3.551 18.5 1 44.22 585 GLU A CA 1
ATOM 4641 C C . GLU A 1 585 ? 31.516 -4.344 17.219 1 44.22 585 GLU A C 1
ATOM 4643 O O . GLU A 1 585 ? 30.562 -4.879 16.625 1 44.22 585 GLU A O 1
ATOM 4648 N N . SER A 1 586 ? 32.719 -4.387 16.859 1 51.59 586 SER A N 1
ATOM 4649 C CA . SER A 1 586 ? 33.031 -5.227 15.703 1 51.59 586 SER A CA 1
ATOM 4650 C C . SER A 1 586 ? 32.625 -6.676 15.953 1 51.59 586 SER A C 1
ATOM 4652 O O . SER A 1 586 ? 32.125 -7.348 15.062 1 51.59 586 SER A O 1
ATOM 4654 N N . GLU A 1 587 ? 32.906 -6.836 17.234 1 57.72 587 GLU A N 1
ATOM 4655 C CA . GLU A 1 587 ? 32.562 -8.211 17.578 1 57.72 587 GLU A CA 1
ATOM 4656 C C . GLU A 1 587 ? 31.047 -8.383 17.641 1 57.72 587 GLU A C 1
ATOM 4658 O O . GLU A 1 587 ? 30.516 -9.43 17.266 1 57.72 587 GLU A O 1
ATOM 4663 N N . THR A 1 588 ? 30.438 -7.293 18.016 1 58.09 588 THR A N 1
ATOM 4664 C CA . THR A 1 588 ? 28.984 -7.352 18.062 1 58.09 588 THR A CA 1
ATOM 4665 C C . THR A 1 588 ? 28.375 -7.332 16.656 1 58.09 588 THR A C 1
ATOM 4667 O O . THR A 1 588 ? 27.438 -8.062 16.375 1 58.09 588 THR A O 1
ATOM 4670 N N . ILE A 1 589 ? 28.875 -6.586 15.789 1 56.56 589 ILE A N 1
ATOM 4671 C CA . ILE A 1 589 ? 28.422 -6.574 14.398 1 56.56 589 ILE A CA 1
ATOM 4672 C C . ILE A 1 589 ? 28.641 -7.953 13.773 1 56.56 589 ILE A C 1
ATOM 4674 O O . ILE A 1 589 ? 27.766 -8.461 13.078 1 56.56 589 ILE A O 1
ATOM 4678 N N . LEU A 1 590 ? 29.781 -8.32 14.148 1 66.94 590 LEU A N 1
ATOM 4679 C CA . LEU A 1 590 ? 30.078 -9.664 13.656 1 66.94 590 LEU A CA 1
ATOM 4680 C C . LEU A 1 590 ? 29.047 -10.664 14.164 1 66.94 590 LEU A C 1
ATOM 4682 O O . LEU A 1 590 ? 28.516 -11.461 13.391 1 66.94 590 LEU A O 1
ATOM 4686 N N . GLU A 1 591 ? 28.797 -10.43 15.391 1 68.44 591 GLU A N 1
ATOM 4687 C CA . GLU A 1 591 ? 27.828 -11.352 15.969 1 68.44 591 GLU A CA 1
ATOM 4688 C C . GLU A 1 591 ? 26.422 -11.109 15.414 1 68.44 591 GLU A C 1
ATOM 4690 O O . GLU A 1 591 ? 25.672 -12.055 15.172 1 68.44 591 GLU A O 1
ATOM 4695 N N . ASN A 1 592 ? 26.172 -10.008 15.062 1 64.19 592 ASN A N 1
ATOM 4696 C CA . ASN A 1 592 ? 24.859 -9.672 14.508 1 64.19 592 ASN A CA 1
ATOM 4697 C C . ASN A 1 592 ? 24.703 -10.18 13.078 1 64.19 592 ASN A C 1
ATOM 4699 O O . ASN A 1 592 ? 23.656 -10.688 12.703 1 64.19 592 ASN A O 1
ATOM 4703 N N . ILE A 1 593 ? 25.672 -10 12.414 1 67.25 593 ILE A N 1
ATOM 4704 C CA . ILE A 1 593 ? 25.609 -10.508 11.047 1 67.25 593 ILE A CA 1
ATOM 4705 C C . ILE A 1 593 ? 25.453 -12.023 11.07 1 67.25 593 ILE A C 1
ATOM 4707 O O . ILE A 1 593 ? 24.625 -12.578 10.352 1 67.25 593 ILE A O 1
ATOM 4711 N N . ILE A 1 594 ? 26.172 -12.547 12.023 1 71.81 594 ILE A N 1
ATOM 4712 C CA . ILE A 1 594 ? 26.172 -14 12.117 1 71.81 594 ILE A CA 1
ATOM 4713 C C . ILE A 1 594 ? 24.797 -14.484 12.586 1 71.81 594 ILE A C 1
ATOM 4715 O O . ILE A 1 594 ? 24.297 -15.492 12.086 1 71.81 594 ILE A O 1
ATOM 4719 N N . LYS A 1 595 ? 24.203 -13.633 13.359 1 70.06 595 LYS A N 1
ATOM 4720 C CA . LYS A 1 595 ? 22.906 -14.039 13.914 1 70.06 595 LYS A CA 1
ATOM 4721 C C . LYS A 1 595 ? 21.766 -13.641 12.992 1 70.06 595 LYS A C 1
ATOM 4723 O O . LYS A 1 595 ? 20.875 -14.445 12.719 1 70.06 595 LYS A O 1
ATOM 4728 N N . ASN A 1 596 ? 21.797 -12.547 12.367 1 63.66 596 ASN A N 1
ATOM 4729 C CA . ASN A 1 596 ? 20.656 -12.008 11.648 1 63.66 596 ASN A CA 1
ATOM 4730 C C . ASN A 1 596 ? 20.703 -12.344 10.156 1 63.66 596 ASN A C 1
ATOM 4732 O O . ASN A 1 596 ? 19.688 -12.359 9.477 1 63.66 596 ASN A O 1
ATOM 4736 N N . ASP A 1 597 ? 21.844 -12.539 9.719 1 62.31 597 ASP A N 1
ATOM 4737 C CA . ASP A 1 597 ? 21.984 -12.836 8.297 1 62.31 597 ASP A CA 1
ATOM 4738 C C . ASP A 1 597 ? 22.469 -14.266 8.078 1 62.31 597 ASP A C 1
ATOM 4740 O O . ASP A 1 597 ? 23.266 -14.523 7.176 1 62.31 597 ASP A O 1
ATOM 4744 N N . LYS A 1 598 ? 21.953 -14.977 8.984 1 68.75 598 LYS A N 1
ATOM 4745 C CA . LYS A 1 598 ? 22.281 -16.391 8.883 1 68.75 598 LYS A CA 1
ATOM 4746 C C . LYS A 1 598 ? 21.906 -16.953 7.516 1 68.75 598 LYS A C 1
ATOM 4748 O O . LYS A 1 598 ? 20.766 -16.797 7.078 1 68.75 598 LYS A O 1
ATOM 4753 N N . GLY A 1 599 ? 22.953 -17.453 6.773 1 69.5 599 GLY A N 1
ATOM 4754 C CA . GLY A 1 599 ? 22.75 -18.094 5.48 1 69.5 599 GLY A CA 1
ATOM 4755 C C . GLY A 1 599 ? 22.766 -17.109 4.324 1 69.5 599 GLY A C 1
ATOM 4756 O O . GLY A 1 599 ? 22.562 -17.5 3.174 1 69.5 599 GLY A O 1
ATOM 4757 N N . LYS A 1 600 ? 23.172 -15.922 4.625 1 67 600 LYS A N 1
ATOM 4758 C CA . LYS A 1 600 ? 23.062 -14.922 3.568 1 67 600 LYS A CA 1
ATOM 4759 C C . LYS A 1 600 ? 24.375 -14.164 3.383 1 67 600 LYS A C 1
ATOM 4761 O O . LYS A 1 600 ? 24.641 -13.617 2.311 1 67 600 LYS A O 1
ATOM 4766 N N . TYR A 1 601 ? 25.203 -14.156 4.293 1 74.44 601 TYR A N 1
ATOM 4767 C CA . TYR A 1 601 ? 26.438 -13.367 4.191 1 74.44 601 TYR A CA 1
ATOM 4768 C C . TYR A 1 601 ? 27.562 -14.18 3.562 1 74.44 601 TYR A C 1
ATOM 4770 O O . TYR A 1 601 ? 27.562 -15.414 3.65 1 74.44 601 TYR A O 1
ATOM 4778 N N . VAL A 1 602 ? 28.531 -13.359 2.961 1 76.88 602 VAL A N 1
ATOM 4779 C CA . VAL A 1 602 ? 29.75 -13.953 2.4 1 76.88 602 VAL A CA 1
ATOM 4780 C C . VAL A 1 602 ? 30.922 -13.719 3.346 1 76.88 602 VAL A C 1
ATOM 4782 O O . VAL A 1 602 ? 31.109 -12.609 3.855 1 76.88 602 VAL A O 1
ATOM 4785 N N . LEU A 1 603 ? 31.531 -14.836 3.582 1 83.12 603 LEU A N 1
ATOM 4786 C CA . LEU A 1 603 ? 32.719 -14.742 4.422 1 83.12 603 LEU A CA 1
ATOM 4787 C C . LEU A 1 603 ? 34 -14.766 3.578 1 83.12 603 LEU A C 1
ATOM 4789 O O . LEU A 1 603 ? 34.219 -15.719 2.836 1 83.12 603 LEU A O 1
ATOM 4793 N N . ILE A 1 604 ? 34.719 -13.688 3.65 1 81.19 604 ILE A N 1
ATOM 4794 C CA . ILE A 1 604 ? 36.031 -13.625 3.018 1 81.19 604 ILE A CA 1
ATOM 4795 C C . ILE A 1 604 ? 37.125 -13.758 4.078 1 81.19 604 ILE A C 1
ATOM 4797 O O . ILE A 1 604 ? 37.156 -13.008 5.059 1 81.19 604 ILE A O 1
ATOM 4801 N N . VAL A 1 605 ? 37.969 -14.758 3.848 1 85.19 605 VAL A N 1
ATOM 4802 C CA . VAL A 1 605 ? 39.031 -15.016 4.836 1 85.19 605 VAL A CA 1
ATOM 4803 C C . VAL A 1 605 ? 40.406 -14.82 4.199 1 85.19 605 VAL A C 1
ATOM 4805 O O . VAL A 1 605 ? 40.688 -15.406 3.15 1 85.19 605 VAL A O 1
ATOM 4808 N N . GLU A 1 606 ? 41.094 -13.984 4.809 1 81.12 606 GLU A N 1
ATOM 4809 C CA . GLU A 1 606 ? 42.469 -13.773 4.391 1 81.12 606 GLU A CA 1
ATOM 4810 C C . GLU A 1 606 ? 43.438 -14.273 5.449 1 81.12 606 GLU A C 1
ATOM 4812 O O . GLU A 1 606 ? 43.219 -14.086 6.648 1 81.12 606 GLU A O 1
ATOM 4817 N N . GLY A 1 607 ? 44.469 -15.062 4.953 1 80.44 607 GLY A N 1
ATOM 4818 C CA . GLY A 1 607 ? 45.5 -15.516 5.859 1 80.44 607 GLY A CA 1
ATOM 4819 C C . GLY A 1 607 ? 45.375 -16.969 6.238 1 80.44 607 GLY A C 1
ATOM 4820 O O . GLY A 1 607 ? 44.312 -17.578 6.09 1 80.44 607 GLY A O 1
ATOM 4821 N N . ALA A 1 608 ? 46.5 -17.422 6.852 1 84.38 608 ALA A N 1
ATOM 4822 C CA . ALA A 1 608 ? 46.562 -18.828 7.281 1 84.38 608 ALA A CA 1
ATOM 4823 C C . ALA A 1 608 ? 45.938 -19 8.664 1 84.38 608 ALA A C 1
ATOM 4825 O O . ALA A 1 608 ? 45.75 -18.031 9.398 1 84.38 608 ALA A O 1
ATOM 4826 N N . VAL A 1 609 ? 45.562 -20.312 9.031 1 83.5 609 VAL A N 1
ATOM 4827 C CA . VAL A 1 609 ? 44.906 -20.641 10.305 1 83.5 609 VAL A CA 1
ATOM 4828 C C . VAL A 1 609 ? 45.875 -21.484 11.156 1 83.5 609 VAL A C 1
ATOM 4830 O O . VAL A 1 609 ? 46.062 -22.656 10.883 1 83.5 609 VAL A O 1
ATOM 4833 N N . PRO A 1 610 ? 46.406 -20.891 12.164 1 79.06 610 PRO A N 1
ATOM 4834 C CA . PRO A 1 610 ? 47.25 -21.688 13.039 1 79.06 610 PRO A CA 1
ATOM 4835 C C . PRO A 1 610 ? 46.469 -22.656 13.914 1 79.06 610 PRO A C 1
ATOM 4837 O O . PRO A 1 610 ? 45.562 -22.25 14.656 1 79.06 610 PRO A O 1
ATOM 4840 N N . LEU A 1 611 ? 46.812 -23.938 13.859 1 80.25 611 LEU A N 1
ATOM 4841 C CA . LEU A 1 611 ? 46.094 -24.969 14.602 1 80.25 611 LEU A CA 1
ATOM 4842 C C . LEU A 1 611 ? 46.906 -25.5 15.758 1 80.25 611 LEU A C 1
ATOM 4844 O O . LEU A 1 611 ? 46.375 -26.141 16.672 1 80.25 611 LEU A O 1
ATOM 4848 N N . ALA A 1 612 ? 48.25 -25.234 15.773 1 73.56 612 ALA A N 1
ATOM 4849 C CA . ALA A 1 612 ? 49.094 -25.781 16.828 1 73.56 612 ALA A CA 1
ATOM 4850 C C . ALA A 1 612 ? 48.75 -25.188 18.188 1 73.56 612 ALA A C 1
ATOM 4852 O O . ALA A 1 612 ? 48.219 -24.062 18.266 1 73.56 612 ALA A O 1
ATOM 4853 N N . LEU A 1 613 ? 48.906 -25.891 19.266 1 70.38 613 LEU A N 1
ATOM 4854 C CA . LEU A 1 613 ? 48.594 -25.531 20.641 1 70.38 613 LEU A CA 1
ATOM 4855 C C . LEU A 1 613 ? 47.156 -25.109 20.781 1 70.38 613 LEU A C 1
ATOM 4857 O O . LEU A 1 613 ? 46.844 -24.062 21.359 1 70.38 613 LEU A O 1
ATOM 4861 N N . ASP A 1 614 ? 46.312 -25.703 20.109 1 68.19 614 ASP A N 1
ATOM 4862 C CA . ASP A 1 614 ? 44.844 -25.547 20.109 1 68.19 614 ASP A CA 1
ATOM 4863 C C . ASP A 1 614 ? 44.469 -24.156 19.594 1 68.19 614 ASP A C 1
ATOM 4865 O O . ASP A 1 614 ? 43.562 -23.516 20.141 1 68.19 614 ASP A O 1
ATOM 4869 N N . GLY A 1 615 ? 45.188 -23.719 18.562 1 67.06 615 GLY A N 1
ATOM 4870 C CA . GLY A 1 615 ? 44.844 -22.484 17.859 1 67.06 615 GLY A CA 1
ATOM 4871 C C . GLY A 1 615 ? 45.344 -21.234 18.562 1 67.06 615 GLY A C 1
ATOM 4872 O O . GLY A 1 615 ? 45.094 -20.125 18.141 1 67.06 615 GLY A O 1
ATOM 4873 N N . LYS A 1 616 ? 46.094 -21.391 19.484 1 64.44 616 LYS A N 1
ATOM 4874 C CA . LYS A 1 616 ? 46.438 -20.281 20.375 1 64.44 616 LYS A CA 1
ATOM 4875 C C . LYS A 1 616 ? 47.5 -19.375 19.75 1 64.44 616 LYS A C 1
ATOM 4877 O O . LYS A 1 616 ? 47.781 -18.281 20.25 1 64.44 616 LYS A O 1
ATOM 4882 N N . TYR A 1 617 ? 48.031 -19.734 18.703 1 60.59 617 TYR A N 1
ATOM 4883 C CA . TYR A 1 617 ? 49.062 -18.922 18.062 1 60.59 617 TYR A CA 1
ATOM 4884 C C . TYR A 1 617 ? 48.469 -17.672 17.438 1 60.59 617 TYR A C 1
ATOM 4886 O O . TYR A 1 617 ? 49.188 -16.719 17.125 1 60.59 617 TYR A O 1
ATOM 4894 N N . LEU A 1 618 ? 47.188 -17.719 17.188 1 64.31 618 LEU A N 1
ATOM 4895 C CA . LEU A 1 618 ? 46.469 -16.531 16.703 1 64.31 618 LEU A CA 1
ATOM 4896 C C . LEU A 1 618 ? 45.219 -16.25 17.562 1 64.31 618 LEU A C 1
ATOM 4898 O O . LEU A 1 618 ? 44.312 -17.078 17.641 1 64.31 618 LEU A O 1
ATOM 4902 N N . ARG A 1 619 ? 45.25 -15.289 18.234 1 61.06 619 ARG A N 1
ATOM 4903 C CA . ARG A 1 619 ? 44.125 -14.867 19.047 1 61.06 619 ARG A CA 1
ATOM 4904 C C . ARG A 1 619 ? 43.594 -13.516 18.578 1 61.06 619 ARG A C 1
ATOM 4906 O O . ARG A 1 619 ? 44.344 -12.617 18.25 1 61.06 619 ARG A O 1
ATOM 4913 N N . ILE A 1 620 ? 42.25 -13.469 18.328 1 57.28 620 ILE A N 1
ATOM 4914 C CA . ILE A 1 620 ? 41.594 -12.289 17.75 1 57.28 620 ILE A CA 1
ATOM 4915 C C . ILE A 1 620 ? 40.594 -11.703 18.75 1 57.28 620 ILE A C 1
ATOM 4917 O O . ILE A 1 620 ? 39.875 -12.445 19.406 1 57.28 620 ILE A O 1
ATOM 4921 N N . GLY A 1 621 ? 40.5 -10.359 19.016 1 51.75 621 GLY A N 1
ATOM 4922 C CA . GLY A 1 621 ? 39.5 -9.664 19.828 1 51.75 621 GLY A CA 1
ATOM 4923 C C . GLY A 1 621 ? 39.875 -9.578 21.297 1 51.75 621 GLY A C 1
ATOM 4924 O O . GLY A 1 621 ? 40.906 -10.156 21.719 1 51.75 621 GLY A O 1
ATOM 4925 N N . LYS A 1 622 ? 39.156 -8.922 22.172 1 48.09 622 LYS A N 1
ATOM 4926 C CA . LYS A 1 622 ? 39.406 -8.695 23.594 1 48.09 622 LYS A CA 1
ATOM 4927 C C . LYS A 1 622 ? 39.281 -9.992 24.391 1 48.09 622 LYS A C 1
ATOM 4929 O O . LYS A 1 622 ? 39.906 -10.164 25.438 1 48.09 622 LYS A O 1
ATOM 4934 N N . LYS A 1 623 ? 38.469 -10.984 23.953 1 54.84 623 LYS A N 1
ATOM 4935 C CA . LYS A 1 623 ? 38.188 -12.219 24.688 1 54.84 623 LYS A CA 1
ATOM 4936 C C . LYS A 1 623 ? 39.188 -13.312 24.359 1 54.84 623 LYS A C 1
ATOM 4938 O O . LYS A 1 623 ? 39.125 -14.406 24.922 1 54.84 623 LYS A O 1
ATOM 4943 N N . GLY A 1 624 ? 40 -12.906 23.578 1 59.53 624 GLY A N 1
ATOM 4944 C CA . GLY A 1 624 ? 41.062 -13.852 23.234 1 59.53 624 GLY A CA 1
ATOM 4945 C C . GLY A 1 624 ? 40.562 -15.086 22.516 1 59.53 624 GLY A C 1
ATOM 4946 O O . GLY A 1 624 ? 41.031 -16.203 22.781 1 59.53 624 GLY A O 1
ATOM 4947 N N . GLU A 1 625 ? 39.719 -14.906 21.672 1 70.56 625 GLU A N 1
ATOM 4948 C CA . GLU A 1 625 ? 39.25 -16.047 20.906 1 70.56 625 GLU A CA 1
ATOM 4949 C C . GLU A 1 625 ? 40.25 -16.453 19.844 1 70.56 625 GLU A C 1
ATOM 4951 O O . GLU A 1 625 ? 40.906 -15.586 19.234 1 70.56 625 GLU A O 1
ATOM 4956 N N . THR A 1 626 ? 40.438 -17.656 19.844 1 75.38 626 THR A N 1
ATOM 4957 C CA . THR A 1 626 ? 41.406 -18.141 18.859 1 75.38 626 THR A CA 1
ATOM 4958 C C . THR A 1 626 ? 40.906 -17.906 17.438 1 75.38 626 THR A C 1
ATOM 4960 O O . THR A 1 626 ? 39.688 -17.844 17.203 1 75.38 626 THR A O 1
ATOM 4963 N N . GLY A 1 627 ? 41.781 -17.641 16.609 1 76.38 627 GLY A N 1
ATOM 4964 C CA . GLY A 1 627 ? 41.438 -17.438 15.211 1 76.38 627 GLY A CA 1
ATOM 4965 C C . GLY A 1 627 ? 40.594 -18.562 14.641 1 76.38 627 GLY A C 1
ATOM 4966 O O . GLY A 1 627 ? 39.656 -18.312 13.883 1 76.38 627 GLY A O 1
ATOM 4967 N N . VAL A 1 628 ? 40.969 -19.703 15.062 1 82.5 628 VAL A N 1
ATOM 4968 C CA . VAL A 1 628 ? 40.25 -20.859 14.523 1 82.5 628 VAL A CA 1
ATOM 4969 C C . VAL A 1 628 ? 38.812 -20.875 15.07 1 82.5 628 VAL A C 1
ATOM 4971 O O . VAL A 1 628 ? 37.875 -21.203 14.344 1 82.5 628 VAL A O 1
ATOM 4974 N N . GLU A 1 629 ? 38.688 -20.594 16.234 1 79.19 629 GLU A N 1
ATOM 4975 C CA . GLU A 1 629 ? 37.344 -20.562 16.812 1 79.19 629 GLU A CA 1
ATOM 4976 C C . GLU A 1 629 ? 36.5 -19.469 16.172 1 79.19 629 GLU A C 1
ATOM 4978 O O . GLU A 1 629 ? 35.312 -19.703 15.867 1 79.19 629 GLU A O 1
ATOM 4983 N N . LEU A 1 630 ? 36.969 -18.422 16.016 1 79.06 630 LEU A N 1
ATOM 4984 C CA . LEU A 1 630 ? 36.281 -17.328 15.344 1 79.06 630 LEU A CA 1
ATOM 4985 C C . LEU A 1 630 ? 35.906 -17.703 13.914 1 79.06 630 LEU A C 1
ATOM 4987 O O . LEU A 1 630 ? 34.812 -17.422 13.453 1 79.06 630 LEU A O 1
ATOM 4991 N N . LEU A 1 631 ? 36.844 -18.234 13.25 1 85.25 631 LEU A N 1
ATOM 4992 C CA . LEU A 1 631 ? 36.594 -18.703 11.883 1 85.25 631 LEU A CA 1
ATOM 4993 C C . LEU A 1 631 ? 35.406 -19.672 11.844 1 85.25 631 LEU A C 1
ATOM 4995 O O . LEU A 1 631 ? 34.531 -19.531 11.008 1 85.25 631 LEU A O 1
ATOM 4999 N N . LYS A 1 632 ? 35.469 -20.547 12.688 1 84.12 632 LYS A N 1
ATOM 5000 C CA . LYS A 1 632 ? 34.406 -21.531 12.734 1 84.12 632 LYS A CA 1
ATOM 5001 C C . LYS A 1 632 ? 33.062 -20.891 13.031 1 84.12 632 LYS A C 1
ATOM 5003 O O . LYS A 1 632 ? 32.031 -21.25 12.43 1 84.12 632 LYS A O 1
ATOM 5008 N N . LYS A 1 633 ? 33.125 -20 13.789 1 81 633 LYS A N 1
ATOM 5009 C CA . LYS A 1 633 ? 31.891 -19.281 14.156 1 81 633 LYS A CA 1
ATOM 5010 C C . LYS A 1 633 ? 31.344 -18.5 12.969 1 81 633 LYS A C 1
ATOM 5012 O O . LYS A 1 633 ? 30.141 -18.547 12.695 1 81 633 LYS A O 1
ATOM 5017 N N . CYS A 1 634 ? 32.062 -17.812 12.32 1 82.25 634 CYS A N 1
ATOM 5018 C CA . CYS A 1 634 ? 31.656 -16.984 11.188 1 82.25 634 CYS A CA 1
ATOM 5019 C C . CYS A 1 634 ? 31.266 -17.859 9.992 1 82.25 634 CYS A C 1
ATOM 5021 O O . CYS A 1 634 ? 30.375 -17.484 9.219 1 82.25 634 CYS A O 1
ATOM 5023 N N . ALA A 1 635 ? 31.875 -18.969 9.883 1 83.56 635 ALA A N 1
ATOM 5024 C CA . ALA A 1 635 ? 31.688 -19.797 8.695 1 83.56 635 ALA A CA 1
ATOM 5025 C C . ALA A 1 635 ? 30.453 -20.672 8.82 1 83.56 635 ALA A C 1
ATOM 5027 O O . ALA A 1 635 ? 29.891 -21.125 7.82 1 83.56 635 ALA A O 1
ATOM 5028 N N . LYS A 1 636 ? 30.031 -20.891 10.016 1 80.94 636 LYS A N 1
ATOM 5029 C CA . LYS A 1 636 ? 28.953 -21.859 10.273 1 80.94 636 LYS A CA 1
ATOM 5030 C C . LYS A 1 636 ? 27.703 -21.516 9.477 1 80.94 636 LYS A C 1
ATOM 5032 O O . LYS A 1 636 ? 27.109 -22.391 8.844 1 80.94 636 LYS A O 1
ATOM 5037 N N . ASP A 1 637 ? 27.375 -20.312 9.328 1 77.5 637 ASP A N 1
ATOM 5038 C CA . ASP A 1 637 ? 26.125 -19.953 8.68 1 77.5 637 ASP A CA 1
ATOM 5039 C C . ASP A 1 637 ? 26.359 -19.016 7.496 1 77.5 637 ASP A C 1
ATOM 5041 O O . ASP A 1 637 ? 25.484 -18.234 7.129 1 77.5 637 ASP A O 1
ATOM 5045 N N . ALA A 1 638 ? 27.406 -18.969 7.004 1 81.06 638 ALA A N 1
ATOM 5046 C CA . ALA A 1 638 ? 27.719 -18.141 5.844 1 81.06 638 ALA A CA 1
ATOM 5047 C C . ALA A 1 638 ? 27.109 -18.734 4.57 1 81.06 638 ALA A C 1
ATOM 5049 O O . ALA A 1 638 ? 27.062 -19.953 4.41 1 81.06 638 ALA A O 1
ATOM 5050 N N . ALA A 1 639 ? 26.734 -17.906 3.682 1 76.44 639 ALA A N 1
ATOM 5051 C CA . ALA A 1 639 ? 26.219 -18.359 2.393 1 76.44 639 ALA A CA 1
ATOM 5052 C C . ALA A 1 639 ? 27.359 -18.844 1.491 1 76.44 639 ALA A C 1
ATOM 5054 O O . ALA A 1 639 ? 27.172 -19.766 0.696 1 76.44 639 ALA A O 1
ATOM 5055 N N . LEU A 1 640 ? 28.516 -18.156 1.605 1 80.31 640 LEU A N 1
ATOM 5056 C CA . LEU A 1 640 ? 29.719 -18.422 0.825 1 80.31 640 LEU A CA 1
ATOM 5057 C C . LEU A 1 640 ? 30.984 -18.078 1.619 1 80.31 640 LEU A C 1
ATOM 5059 O O . LEU A 1 640 ? 31.016 -17.062 2.309 1 80.31 640 LEU A O 1
ATOM 5063 N N . VAL A 1 641 ? 31.906 -19.016 1.574 1 85.38 641 VAL A N 1
ATOM 5064 C CA . VAL A 1 641 ? 33.188 -18.75 2.211 1 85.38 641 VAL A CA 1
ATOM 5065 C C . VAL A 1 641 ? 34.281 -18.641 1.146 1 85.38 641 VAL A C 1
ATOM 5067 O O . VAL A 1 641 ? 34.5 -19.578 0.376 1 85.38 641 VAL A O 1
ATOM 5070 N N . LEU A 1 642 ? 35 -17.516 1.033 1 85.25 642 LEU A N 1
ATOM 5071 C CA . LEU A 1 642 ? 36.094 -17.266 0.114 1 85.25 642 LEU A CA 1
ATOM 5072 C C . LEU A 1 642 ? 37.438 -17.203 0.864 1 85.25 642 LEU A C 1
ATOM 5074 O O . LEU A 1 642 ? 37.594 -16.391 1.784 1 85.25 642 LEU A O 1
ATOM 5078 N N . ALA A 1 643 ? 38.281 -18.094 0.506 1 89.75 643 ALA A N 1
ATOM 5079 C CA . ALA A 1 643 ? 39.656 -18.016 0.991 1 89.75 643 ALA A CA 1
ATOM 5080 C C . ALA A 1 643 ? 40.531 -17.203 0.036 1 89.75 643 ALA A C 1
ATOM 5082 O O . ALA A 1 643 ? 40.781 -17.625 -1.095 1 89.75 643 ALA A O 1
ATOM 5083 N N . VAL A 1 644 ? 40.938 -16.109 0.484 1 85.25 644 VAL A N 1
ATOM 5084 C CA . VAL A 1 644 ? 41.594 -15.164 -0.405 1 85.25 644 VAL A CA 1
ATOM 5085 C C . VAL A 1 644 ? 43.094 -15.094 -0.048 1 85.25 644 VAL A C 1
ATOM 5087 O O . VAL A 1 644 ? 43.438 -14.789 1.093 1 85.25 644 VAL A O 1
ATOM 5090 N N . GLY A 1 645 ? 43.906 -15.391 -1.12 1 86.25 645 GLY A N 1
ATOM 5091 C CA . GLY A 1 645 ? 45.344 -15.398 -0.923 1 86.25 645 GLY A CA 1
ATOM 5092 C C . GLY A 1 645 ? 45.938 -16.797 -0.784 1 86.25 645 GLY A C 1
ATOM 5093 O O . GLY A 1 645 ? 45.219 -17.719 -0.386 1 86.25 645 GLY A O 1
ATOM 5094 N N . SER A 1 646 ? 47.281 -16.922 -0.98 1 86.31 646 SER A N 1
ATOM 5095 C CA . SER A 1 646 ? 47.969 -18.203 -0.881 1 86.31 646 SER A CA 1
ATOM 5096 C C . SER A 1 646 ? 47.969 -18.719 0.555 1 86.31 646 SER A C 1
ATOM 5098 O O . SER A 1 646 ? 47.875 -19.922 0.792 1 86.31 646 SER A O 1
ATOM 5100 N N . CYS A 1 647 ? 48.031 -17.781 1.447 1 82.38 647 CYS A N 1
ATOM 5101 C CA . CYS A 1 647 ? 48.062 -18.203 2.846 1 82.38 647 CYS A CA 1
ATOM 5102 C C . CYS A 1 647 ? 46.719 -18.797 3.26 1 82.38 647 CYS A C 1
ATOM 5104 O O . CYS A 1 647 ? 46.688 -19.781 3.996 1 82.38 647 CYS A O 1
ATOM 5106 N N . ALA A 1 648 ? 45.656 -18.219 2.795 1 88.62 648 ALA A N 1
ATOM 5107 C CA . ALA A 1 648 ? 44.344 -18.734 3.111 1 88.62 648 ALA A CA 1
ATOM 5108 C C . ALA A 1 648 ? 44.094 -20.062 2.385 1 88.62 648 ALA A C 1
ATOM 5110 O O . ALA A 1 648 ? 43.312 -20.891 2.861 1 88.62 648 ALA A O 1
ATOM 5111 N N . PHE A 1 649 ? 44.781 -20.328 1.285 1 90 649 PHE A N 1
ATOM 5112 C CA . PHE A 1 649 ? 44.562 -21.484 0.436 1 90 649 PHE A CA 1
ATOM 5113 C C . PHE A 1 649 ? 45.219 -22.719 1.042 1 90 649 PHE A C 1
ATOM 5115 O O . PHE A 1 649 ? 44.562 -23.734 1.29 1 90 649 PHE A O 1
ATOM 5122 N N . ASP A 1 650 ? 46.531 -22.578 1.372 1 87.19 650 ASP A N 1
ATOM 5123 C CA . ASP A 1 650 ? 47.219 -23.766 1.866 1 87.19 650 ASP A CA 1
ATOM 5124 C C . ASP A 1 650 ? 48.188 -23.406 2.982 1 87.19 650 ASP A C 1
ATOM 5126 O O . ASP A 1 650 ? 49.031 -24.219 3.359 1 87.19 650 ASP A O 1
ATOM 5130 N N . GLY A 1 651 ? 48.031 -22.125 3.436 1 84.31 651 GLY A N 1
ATOM 5131 C CA . GLY A 1 651 ? 48.906 -21.672 4.496 1 84.31 651 GLY A CA 1
ATOM 5132 C C . GLY A 1 651 ? 50 -20.734 4.008 1 84.31 651 GLY A C 1
ATOM 5133 O O . GLY A 1 651 ? 50.5 -19.922 4.773 1 84.31 651 GLY A O 1
ATOM 5134 N N . GLY A 1 652 ? 50.312 -20.906 2.76 1 77.81 652 GLY A N 1
ATOM 5135 C CA . GLY A 1 652 ? 51.219 -19.984 2.088 1 77.81 652 GLY A CA 1
ATOM 5136 C C . GLY A 1 652 ? 52.562 -19.844 2.789 1 77.81 652 GLY A C 1
ATOM 5137 O O . GLY A 1 652 ? 53.125 -20.828 3.232 1 77.81 652 GLY A O 1
ATOM 5138 N N . VAL A 1 653 ? 53 -18.656 2.988 1 70.31 653 VAL A N 1
ATOM 5139 C CA . VAL A 1 653 ? 54.312 -18.359 3.549 1 70.31 653 VAL A CA 1
ATOM 5140 C C . VAL A 1 653 ? 54.312 -18.672 5.043 1 70.31 653 VAL A C 1
ATOM 5142 O O . VAL A 1 653 ? 55.344 -19.109 5.586 1 70.31 653 VAL A O 1
ATOM 5145 N N . VAL A 1 654 ? 53.25 -18.641 5.664 1 72.88 654 VAL A N 1
ATOM 5146 C CA . VAL A 1 654 ? 53.125 -18.859 7.102 1 72.88 654 VAL A CA 1
ATOM 5147 C C . VAL A 1 654 ? 53.312 -20.344 7.414 1 72.88 654 VAL A C 1
ATOM 5149 O O . VAL A 1 654 ? 53.844 -20.703 8.477 1 72.88 654 VAL A O 1
ATOM 5152 N N . SER A 1 655 ? 53.031 -21.141 6.453 1 76.38 655 SER A N 1
ATOM 5153 C CA . SER A 1 655 ? 53.125 -22.594 6.645 1 76.38 655 SER A CA 1
ATOM 5154 C C . SER A 1 655 ? 54.438 -23.141 6.078 1 76.38 655 SER A C 1
ATOM 5156 O O . SER A 1 655 ? 54.594 -24.344 5.957 1 76.38 655 SER A O 1
ATOM 5158 N N . ALA A 1 656 ? 55.281 -22.25 5.797 1 69.5 656 ALA A N 1
ATOM 5159 C CA . ALA A 1 656 ? 56.562 -22.672 5.266 1 69.5 656 ALA A CA 1
ATOM 5160 C C . ALA A 1 656 ? 57.281 -23.625 6.227 1 69.5 656 ALA A C 1
ATOM 5162 O O . ALA A 1 656 ? 57.125 -23.5 7.445 1 69.5 656 ALA A O 1
ATOM 5163 N N . TYR A 1 657 ? 58 -24.594 5.582 1 68.62 657 TYR A N 1
ATOM 5164 C CA . TYR A 1 657 ? 58.75 -25.531 6.418 1 68.62 657 TYR A CA 1
ATOM 5165 C C . TYR A 1 657 ? 59.688 -24.797 7.363 1 68.62 657 TYR A C 1
ATOM 5167 O O . TYR A 1 657 ? 60.375 -23.859 6.957 1 68.62 657 TYR A O 1
ATOM 5175 N N . PRO A 1 658 ? 59.656 -25.219 8.711 1 65.94 658 PRO A N 1
ATOM 5176 C CA . PRO A 1 658 ? 59.094 -26.391 9.375 1 65.94 658 PRO A CA 1
ATOM 5177 C C . PRO A 1 658 ? 57.719 -26.109 9.977 1 65.94 658 PRO A C 1
ATOM 5179 O O . PRO A 1 658 ? 57.125 -26.984 10.641 1 65.94 658 PRO A O 1
ATOM 5182 N N . ASN A 1 659 ? 57 -25.094 9.711 1 74.5 659 ASN A N 1
ATOM 5183 C CA . ASN A 1 659 ? 55.625 -24.703 10.086 1 74.5 659 ASN A CA 1
ATOM 5184 C C . ASN A 1 659 ? 55.375 -24.922 11.578 1 74.5 659 ASN A C 1
ATOM 5186 O O . ASN A 1 659 ? 54.562 -25.734 11.969 1 74.5 659 ASN A O 1
ATOM 5190 N N . PRO A 1 660 ? 56.125 -24.344 12.391 1 68.5 660 PRO A N 1
ATOM 5191 C CA . PRO A 1 660 ? 56.031 -24.531 13.844 1 68.5 660 PRO A CA 1
ATOM 5192 C C . PRO A 1 660 ? 54.656 -24.172 14.383 1 68.5 660 PRO A C 1
ATOM 5194 O O . PRO A 1 660 ? 54.25 -24.672 15.43 1 68.5 660 PRO A O 1
ATOM 5197 N N . THR A 1 661 ? 53.812 -23.391 13.703 1 73.38 661 THR A N 1
ATOM 5198 C CA . THR A 1 661 ? 52.531 -22.922 14.195 1 73.38 661 THR A CA 1
ATOM 5199 C C . THR A 1 661 ? 51.406 -23.859 13.734 1 73.38 661 THR A C 1
ATOM 5201 O O . THR A 1 661 ? 50.281 -23.75 14.188 1 73.38 661 THR A O 1
ATOM 5204 N N . GLY A 1 662 ? 51.781 -24.828 12.898 1 77.62 662 GLY A N 1
ATOM 5205 C CA . GLY A 1 662 ? 50.75 -25.719 12.352 1 77.62 662 GLY A CA 1
ATOM 5206 C C . GLY A 1 662 ? 49.75 -24.984 11.477 1 77.62 662 GLY A C 1
ATOM 5207 O O . GLY A 1 662 ? 48.562 -25.312 11.492 1 77.62 662 GLY A O 1
ATOM 5208 N N . ALA A 1 663 ? 50.188 -24 10.797 1 80.31 663 ALA A N 1
ATOM 5209 C CA . ALA A 1 663 ? 49.312 -23.188 9.961 1 80.31 663 ALA A CA 1
ATOM 5210 C C . ALA A 1 663 ? 48.812 -23.969 8.75 1 80.31 663 ALA A C 1
ATOM 5212 O O . ALA A 1 663 ? 49.594 -24.703 8.125 1 80.31 663 ALA A O 1
ATOM 5213 N N . VAL A 1 664 ? 47.5 -23.875 8.516 1 86.88 664 VAL A N 1
ATOM 5214 C CA . VAL A 1 664 ? 46.875 -24.562 7.383 1 86.88 664 VAL A CA 1
ATOM 5215 C C . VAL A 1 664 ? 45.969 -23.594 6.633 1 86.88 664 VAL A C 1
ATOM 5217 O O . VAL A 1 664 ? 45.75 -22.469 7.074 1 86.88 664 VAL A O 1
ATOM 5220 N N . GLY A 1 665 ? 45.531 -24.047 5.531 1 88.81 665 GLY A N 1
ATOM 5221 C CA . GLY A 1 665 ? 44.562 -23.281 4.797 1 88.81 665 GLY A CA 1
ATOM 5222 C C . GLY A 1 665 ? 43.188 -23.281 5.457 1 88.81 665 GLY A C 1
ATOM 5223 O O . GLY A 1 665 ? 42.906 -24.125 6.32 1 88.81 665 GLY A O 1
ATOM 5224 N N . VAL A 1 666 ? 42.312 -22.406 4.965 1 88.56 666 VAL A N 1
ATOM 5225 C CA . VAL A 1 666 ? 40.969 -22.188 5.531 1 88.56 666 VAL A CA 1
ATOM 5226 C C . VAL A 1 666 ? 40.125 -23.453 5.344 1 88.56 666 VAL A C 1
ATOM 5228 O O . VAL A 1 666 ? 39.469 -23.891 6.277 1 88.56 666 VAL A O 1
ATOM 5231 N N . ALA A 1 667 ? 40.156 -24.031 4.191 1 89 667 ALA A N 1
ATOM 5232 C CA . ALA A 1 667 ? 39.375 -25.234 3.914 1 89 667 ALA A CA 1
ATOM 5233 C C . ALA A 1 667 ? 39.781 -26.375 4.852 1 89 667 ALA A C 1
ATOM 5235 O O . ALA A 1 667 ? 38.906 -27.078 5.379 1 89 667 ALA A O 1
ATOM 5236 N N . GLN A 1 668 ? 41 -26.547 5.078 1 86.81 668 GLN A N 1
ATOM 5237 C CA . GLN A 1 668 ? 41.5 -27.594 5.969 1 86.81 668 GLN A CA 1
ATOM 5238 C C . GLN A 1 668 ? 41.125 -27.297 7.418 1 86.81 668 GLN A C 1
ATOM 5240 O O . GLN A 1 668 ? 40.75 -28.203 8.164 1 86.81 668 GLN A O 1
ATOM 5245 N N . ALA A 1 669 ? 41.25 -26.078 7.844 1 85.62 669 ALA A N 1
ATOM 5246 C CA . ALA A 1 669 ? 40.938 -25.688 9.219 1 85.62 669 ALA A CA 1
ATOM 5247 C C . ALA A 1 669 ? 39.469 -25.922 9.531 1 85.62 669 ALA A C 1
ATOM 5249 O O . ALA A 1 669 ? 39.125 -26.328 10.641 1 85.62 669 ALA A O 1
ATOM 5250 N N . LEU A 1 670 ? 38.625 -25.672 8.562 1 82.75 670 LEU A N 1
ATOM 5251 C CA . LEU A 1 670 ? 37.188 -25.828 8.742 1 82.75 670 LEU A CA 1
ATOM 5252 C C . LEU A 1 670 ? 36.75 -27.25 8.438 1 82.75 670 LEU A C 1
ATOM 5254 O O . LEU A 1 670 ? 35.625 -27.641 8.758 1 82.75 670 LEU A O 1
ATOM 5258 N N . ASN A 1 671 ? 37.5 -28.094 7.887 1 81.81 671 ASN A N 1
ATOM 5259 C CA . ASN A 1 671 ? 37.156 -29.406 7.371 1 81.81 671 ASN A CA 1
ATOM 5260 C C . ASN A 1 671 ? 35.938 -29.344 6.457 1 81.81 671 ASN A C 1
ATOM 5262 O O . ASN A 1 671 ? 34.969 -30.109 6.637 1 81.81 671 ASN A O 1
ATOM 5266 N N . ARG A 1 672 ? 36.062 -28.297 5.52 1 82.38 672 ARG A N 1
ATOM 5267 C CA . ARG A 1 672 ? 35 -28.094 4.543 1 82.38 672 ARG A CA 1
ATOM 5268 C C . ARG A 1 672 ? 35.531 -28.156 3.119 1 82.38 672 ARG A C 1
ATOM 5270 O O . ARG A 1 672 ? 36.656 -27.703 2.854 1 82.38 672 ARG A O 1
ATOM 5277 N N . ASP A 1 673 ? 34.719 -28.703 2.199 1 76.88 673 ASP A N 1
ATOM 5278 C CA . ASP A 1 673 ? 35.094 -28.828 0.801 1 76.88 673 ASP A CA 1
ATOM 5279 C C . ASP A 1 673 ? 34.375 -27.812 -0.072 1 76.88 673 ASP A C 1
ATOM 5281 O O . ASP A 1 673 ? 34.531 -27.797 -1.295 1 76.88 673 ASP A O 1
ATOM 5285 N N . ASP A 1 674 ? 33.688 -26.922 0.562 1 79.75 674 ASP A N 1
ATOM 5286 C CA . ASP A 1 674 ? 32.906 -25.969 -0.232 1 79.75 674 ASP A CA 1
ATOM 5287 C C . ASP A 1 674 ? 33.531 -24.578 -0.15 1 79.75 674 ASP A C 1
ATOM 5289 O O . ASP A 1 674 ? 32.875 -23.594 -0.55 1 79.75 674 ASP A O 1
ATOM 5293 N N . VAL A 1 675 ? 34.688 -24.469 0.312 1 88.19 675 VAL A N 1
ATOM 5294 C CA . VAL A 1 675 ? 35.375 -23.188 0.384 1 88.19 675 VAL A CA 1
ATOM 5295 C C . VAL A 1 675 ? 35.938 -22.828 -0.985 1 88.19 675 VAL A C 1
ATOM 5297 O O . VAL A 1 675 ? 36.594 -23.656 -1.623 1 88.19 675 VAL A O 1
ATOM 5300 N N . ILE A 1 676 ? 35.688 -21.625 -1.488 1 86.69 676 ILE A N 1
ATOM 5301 C CA . ILE A 1 676 ? 36.219 -21.156 -2.758 1 86.69 676 ILE A CA 1
ATOM 5302 C C . ILE A 1 676 ? 37.562 -20.453 -2.521 1 86.69 676 ILE A C 1
ATOM 5304 O O . ILE A 1 676 ? 37.688 -19.594 -1.641 1 86.69 676 ILE A O 1
ATOM 5308 N N . ASN A 1 677 ? 38.531 -20.891 -3.357 1 90.19 677 ASN A N 1
ATOM 5309 C CA . ASN A 1 677 ? 39.875 -20.375 -3.178 1 90.19 677 ASN A CA 1
ATOM 5310 C C . ASN A 1 677 ? 40.25 -19.375 -4.27 1 90.19 677 ASN A C 1
ATOM 5312 O O . ASN A 1 677 ? 40.094 -19.656 -5.457 1 90.19 677 ASN A O 1
ATOM 5316 N N . ILE A 1 678 ? 40.594 -18.203 -3.848 1 85.88 678 ILE A N 1
ATOM 5317 C CA . ILE A 1 678 ? 41.125 -17.188 -4.734 1 85.88 678 ILE A CA 1
ATOM 5318 C C . ILE A 1 678 ? 42.594 -16.922 -4.355 1 85.88 678 ILE A C 1
ATOM 5320 O O . ILE A 1 678 ? 42.875 -16.016 -3.574 1 85.88 678 ILE A O 1
ATOM 5324 N N . THR A 1 679 ? 43.5 -17.641 -5.027 1 87.69 679 THR A N 1
ATOM 5325 C CA . THR A 1 679 ? 44.875 -17.734 -4.562 1 87.69 679 THR A CA 1
ATOM 5326 C C . THR A 1 679 ? 45.75 -16.656 -5.227 1 87.69 679 THR A C 1
ATOM 5328 O O . THR A 1 679 ? 45.375 -16.125 -6.273 1 87.69 679 THR A O 1
ATOM 5331 N N . GLY A 1 680 ? 46.844 -16.219 -4.574 1 81.62 680 GLY A N 1
ATOM 5332 C CA . GLY A 1 680 ? 47.781 -15.227 -5.039 1 81.62 680 GLY A CA 1
ATOM 5333 C C . GLY A 1 680 ? 48.562 -14.562 -3.912 1 81.62 680 GLY A C 1
ATOM 5334 O O . GLY A 1 680 ? 48.125 -14.578 -2.762 1 81.62 680 GLY A O 1
ATOM 5335 N N . CYS A 1 681 ? 49.812 -13.969 -4.195 1 74 681 CYS A N 1
ATOM 5336 C CA . CYS A 1 681 ? 50.625 -13.266 -3.209 1 74 681 CYS A CA 1
ATOM 5337 C C . CYS A 1 681 ? 51.219 -11.992 -3.801 1 74 681 CYS A C 1
ATOM 5339 O O . CYS A 1 681 ? 52.375 -12 -4.27 1 74 681 CYS A O 1
ATOM 5341 N N . PRO A 1 682 ? 50.469 -10.992 -3.979 1 67.62 682 PRO A N 1
ATOM 5342 C CA . PRO A 1 682 ? 49.062 -10.961 -3.588 1 67.62 682 PRO A CA 1
ATOM 5343 C C . PRO A 1 682 ? 48.125 -11.438 -4.703 1 67.62 682 PRO A C 1
ATOM 5345 O O . PRO A 1 682 ? 48.562 -11.648 -5.836 1 67.62 682 PRO A O 1
ATOM 5348 N N . THR A 1 683 ? 46.781 -11.617 -4.211 1 80.62 683 THR A N 1
ATOM 5349 C CA . THR A 1 683 ? 45.781 -11.977 -5.195 1 80.62 683 THR A CA 1
ATOM 5350 C C . THR A 1 683 ? 45.406 -10.758 -6.035 1 80.62 683 THR A C 1
ATOM 5352 O O . THR A 1 683 ? 45.344 -9.641 -5.523 1 80.62 683 THR A O 1
ATOM 5355 N N . ASN A 1 684 ? 45.312 -11.031 -7.277 1 72 684 ASN A N 1
ATOM 5356 C CA . ASN A 1 684 ? 44.75 -9.977 -8.117 1 72 684 ASN A CA 1
ATOM 5357 C C . ASN A 1 684 ? 43.344 -9.586 -7.684 1 72 684 ASN A C 1
ATOM 5359 O O . ASN A 1 684 ? 42.438 -10.438 -7.648 1 72 684 ASN A O 1
ATOM 5363 N N . PRO A 1 685 ? 43.156 -8.414 -7.316 1 66.5 685 PRO A N 1
ATOM 5364 C CA . PRO A 1 685 ? 41.844 -7.992 -6.816 1 66.5 685 PRO A CA 1
ATOM 5365 C C . PRO A 1 685 ? 40.719 -8.266 -7.812 1 66.5 685 PRO A C 1
ATOM 5367 O O . PRO A 1 685 ? 39.562 -8.516 -7.41 1 66.5 685 PRO A O 1
ATOM 5370 N N . ILE A 1 686 ? 41 -8.367 -8.953 1 63.62 686 ILE A N 1
ATOM 5371 C CA . ILE A 1 686 ? 40 -8.625 -9.977 1 63.62 686 ILE A CA 1
ATOM 5372 C C . ILE A 1 686 ? 39.438 -10.031 -9.789 1 63.62 686 ILE A C 1
ATOM 5374 O O . ILE A 1 686 ? 38.25 -10.266 -10.047 1 63.62 686 ILE A O 1
ATOM 5378 N N . ASN A 1 687 ? 40.219 -10.891 -9.367 1 74.19 687 ASN A N 1
ATOM 5379 C CA . ASN A 1 687 ? 39.75 -12.258 -9.156 1 74.19 687 ASN A CA 1
ATOM 5380 C C . ASN A 1 687 ? 38.781 -12.352 -7.984 1 74.19 687 ASN A C 1
ATOM 5382 O O . ASN A 1 687 ? 37.844 -13.164 -8 1 74.19 687 ASN A O 1
ATOM 5386 N N . ILE A 1 688 ? 39.031 -11.5 -7.02 1 72 688 ILE A N 1
ATOM 5387 C CA . ILE A 1 688 ? 38.125 -11.461 -5.879 1 72 688 ILE A CA 1
ATOM 5388 C C . ILE A 1 688 ? 36.781 -10.867 -6.309 1 72 688 ILE A C 1
ATOM 5390 O O . ILE A 1 688 ? 35.75 -11.484 -6.098 1 72 688 ILE A O 1
ATOM 5394 N N . VAL A 1 689 ? 36.875 -9.82 -6.898 1 63.47 689 VAL A N 1
ATOM 5395 C CA . VAL A 1 689 ? 35.656 -9.086 -7.285 1 63.47 689 VAL A CA 1
ATOM 5396 C C . VAL A 1 689 ? 34.906 -9.875 -8.336 1 63.47 689 VAL A C 1
ATOM 5398 O O . VAL A 1 689 ? 33.656 -9.977 -8.258 1 63.47 689 VAL A O 1
ATOM 5401 N N . GLY A 1 690 ? 35.656 -10.375 -9.273 1 63.75 690 GLY A N 1
ATOM 5402 C CA . GLY A 1 690 ? 35 -11.188 -10.289 1 63.75 690 GLY A CA 1
ATOM 5403 C C . GLY A 1 690 ? 34.25 -12.367 -9.719 1 63.75 690 GLY A C 1
ATOM 5404 O O . GLY A 1 690 ? 33.125 -12.664 -10.164 1 63.75 690 GLY A O 1
ATOM 5405 N N . THR A 1 691 ? 34.781 -12.945 -8.742 1 71.31 691 THR A N 1
ATOM 5406 C CA . THR A 1 691 ? 34.125 -14.086 -8.102 1 71.31 691 THR A CA 1
ATOM 5407 C C . THR A 1 691 ? 32.875 -13.641 -7.32 1 71.31 691 THR A C 1
ATOM 5409 O O . THR A 1 691 ? 31.828 -14.273 -7.418 1 71.31 691 THR A O 1
ATOM 5412 N N . LEU A 1 692 ? 33.094 -12.609 -6.617 1 67.56 692 LEU A N 1
ATOM 5413 C CA . LEU A 1 692 ? 31.969 -12.094 -5.836 1 67.56 692 LEU A CA 1
ATOM 5414 C C . LEU A 1 692 ? 30.844 -11.633 -6.75 1 67.56 692 LEU A C 1
ATOM 5416 O O . LEU A 1 692 ? 29.672 -11.93 -6.492 1 67.56 692 LEU A O 1
ATOM 5420 N N . LEU A 1 693 ? 31.156 -11 -7.688 1 59.34 693 LEU A N 1
ATOM 5421 C CA . LEU A 1 693 ? 30.156 -10.516 -8.625 1 59.34 693 LEU A CA 1
ATOM 5422 C C . LEU A 1 693 ? 29.453 -11.672 -9.32 1 59.34 693 LEU A C 1
ATOM 5424 O O . LEU A 1 693 ? 28.234 -11.648 -9.5 1 59.34 693 LEU A O 1
ATOM 5428 N N . SER A 1 694 ? 30.312 -12.656 -9.695 1 60.03 694 SER A N 1
ATOM 5429 C CA . SER A 1 694 ? 29.719 -13.859 -10.281 1 60.03 694 SER A CA 1
ATOM 5430 C C . SER A 1 694 ? 28.703 -14.484 -9.336 1 60.03 694 SER A C 1
ATOM 5432 O O . SER A 1 694 ? 27.609 -14.867 -9.75 1 60.03 694 SER A O 1
ATOM 5434 N N . TYR A 1 695 ? 29.078 -14.453 -8.117 1 64.12 695 TYR A N 1
ATOM 5435 C CA . TYR A 1 695 ? 28.188 -15.031 -7.117 1 64.12 695 TYR A CA 1
ATOM 5436 C C . TYR A 1 695 ? 26.938 -14.164 -6.93 1 64.12 695 TYR A C 1
ATOM 5438 O O . TYR A 1 695 ? 25.828 -14.688 -6.828 1 64.12 695 TYR A O 1
ATOM 5446 N N . MET A 1 696 ? 27.125 -12.93 -6.84 1 58.66 696 MET A N 1
ATOM 5447 C CA . MET A 1 696 ? 26.016 -12.008 -6.59 1 58.66 696 MET A CA 1
ATOM 5448 C C . MET A 1 696 ? 25.078 -11.953 -7.789 1 58.66 696 MET A C 1
ATOM 5450 O O . MET A 1 696 ? 23.859 -11.891 -7.621 1 58.66 696 MET A O 1
ATOM 5454 N N . MET A 1 697 ? 25.641 -12.07 -8.852 1 51.41 697 MET A N 1
ATOM 5455 C CA . MET A 1 697 ? 24.859 -11.914 -10.078 1 51.41 697 MET A CA 1
ATOM 5456 C C . MET A 1 697 ? 24.156 -13.211 -10.438 1 51.41 697 MET A C 1
ATOM 5458 O O . MET A 1 697 ? 23 -13.188 -10.883 1 51.41 697 MET A O 1
ATOM 5462 N N . PHE A 1 698 ? 24.891 -14.414 -10.172 1 50.94 698 PHE A N 1
ATOM 5463 C CA . PHE A 1 698 ? 24.359 -15.656 -10.711 1 50.94 698 PHE A CA 1
ATOM 5464 C C . PHE A 1 698 ? 23.922 -16.594 -9.594 1 50.94 698 PHE A C 1
ATOM 5466 O O . PHE A 1 698 ? 23.391 -17.688 -9.859 1 50.94 698 PHE A O 1
ATOM 5473 N N . GLU A 1 699 ? 24 -16.016 -8.375 1 49.94 699 GLU A N 1
ATOM 5474 C CA . GLU A 1 699 ? 23.703 -16.812 -7.191 1 49.94 699 GLU A CA 1
ATOM 5475 C C . GLU A 1 699 ? 24.188 -18.25 -7.367 1 49.94 699 GLU A C 1
ATOM 5477 O O . GLU A 1 699 ? 23.578 -19.188 -6.855 1 49.94 699 GLU A O 1
ATOM 5482 N N . GLU A 1 700 ? 25.125 -18.406 -8.289 1 54.75 700 GLU A N 1
ATOM 5483 C CA . GLU A 1 700 ? 25.844 -19.656 -8.492 1 54.75 700 GLU A CA 1
ATOM 5484 C C . GLU A 1 700 ? 27.344 -19.438 -8.531 1 54.75 700 GLU A C 1
ATOM 5486 O O . GLU A 1 700 ? 27.812 -18.391 -8.969 1 54.75 700 GLU A O 1
ATOM 5491 N N . LEU A 1 701 ? 28.047 -20.344 -8.039 1 61.81 701 LEU A N 1
ATOM 5492 C CA . LEU A 1 701 ? 29.5 -20.281 -8.07 1 61.81 701 LEU A CA 1
ATOM 5493 C C . LEU A 1 701 ? 30.031 -20.562 -9.477 1 61.81 701 LEU A C 1
ATOM 5495 O O . LEU A 1 701 ? 29.453 -21.375 -10.203 1 61.81 701 LEU A O 1
ATOM 5499 N N . PRO A 1 702 ? 30.938 -19.844 -9.969 1 61.75 702 PRO A N 1
ATOM 5500 C CA . PRO A 1 702 ? 31.578 -20.188 -11.234 1 61.75 702 PRO A CA 1
ATOM 5501 C C . PRO A 1 702 ? 32.125 -21.609 -11.242 1 61.75 702 PRO A C 1
ATOM 5503 O O . PRO A 1 702 ? 32.25 -22.234 -10.188 1 61.75 702 PRO A O 1
ATOM 5506 N N . ALA A 1 703 ? 32.312 -22.203 -12.469 1 69.62 703 ALA A N 1
ATOM 5507 C CA . ALA A 1 703 ? 33 -23.5 -12.547 1 69.62 703 ALA A CA 1
ATOM 5508 C C . ALA A 1 703 ? 34.344 -23.453 -11.828 1 69.62 703 ALA A C 1
ATOM 5510 O O . ALA A 1 703 ? 35.094 -22.453 -11.93 1 69.62 703 ALA A O 1
ATOM 5511 N N . LEU A 1 704 ? 34.625 -24.453 -11.039 1 79 704 LEU A N 1
ATOM 5512 C CA . LEU A 1 704 ? 35.812 -24.484 -10.188 1 79 704 LEU A CA 1
ATOM 5513 C C . LEU A 1 704 ? 36.75 -25.594 -10.633 1 79 704 LEU A C 1
ATOM 5515 O O . LEU A 1 704 ? 36.344 -26.578 -11.227 1 79 704 LEU A O 1
ATOM 5519 N N . ASP A 1 705 ? 38 -25.375 -10.43 1 79.25 705 ASP A N 1
ATOM 5520 C CA . ASP A 1 705 ? 38.969 -26.422 -10.711 1 79.25 705 ASP A CA 1
ATOM 5521 C C . ASP A 1 705 ? 39.094 -27.406 -9.539 1 79.25 705 ASP A C 1
ATOM 5523 O O . ASP A 1 705 ? 38.281 -27.328 -8.594 1 79.25 705 ASP A O 1
ATOM 5527 N N . LYS A 1 706 ? 40.094 -28.312 -9.617 1 77.69 706 LYS A N 1
ATOM 5528 C CA . LYS A 1 706 ? 40.25 -29.375 -8.617 1 77.69 706 LYS A CA 1
ATOM 5529 C C . LYS A 1 706 ? 40.594 -28.781 -7.25 1 77.69 706 LYS A C 1
ATOM 5531 O O . LYS A 1 706 ? 40.406 -29.453 -6.223 1 77.69 706 LYS A O 1
ATOM 5536 N N . PHE A 1 707 ? 41 -27.516 -7.281 1 83.69 707 PHE A N 1
ATOM 5537 C CA . PHE A 1 707 ? 41.375 -26.875 -6.023 1 83.69 707 PHE A CA 1
ATOM 5538 C C . PHE A 1 707 ? 40.281 -25.875 -5.598 1 83.69 707 PHE A C 1
ATOM 5540 O O . PHE A 1 707 ? 40.531 -25.047 -4.723 1 83.69 707 PHE A O 1
ATOM 5547 N N . ASN A 1 708 ? 39.094 -25.891 -6.223 1 86.38 708 ASN A N 1
ATOM 5548 C CA . ASN A 1 708 ? 37.969 -25 -5.969 1 86.38 708 ASN A CA 1
ATOM 5549 C C . ASN A 1 708 ? 38.312 -23.547 -6.281 1 86.38 708 ASN A C 1
ATOM 5551 O O . ASN A 1 708 ? 37.969 -22.641 -5.52 1 86.38 708 ASN A O 1
ATOM 5555 N N . ARG A 1 709 ? 38.969 -23.328 -7.328 1 88 709 ARG A N 1
ATOM 5556 C CA . ARG A 1 709 ? 39.281 -22.016 -7.855 1 88 709 ARG A CA 1
ATOM 5557 C C . ARG A 1 709 ? 38.438 -21.703 -9.094 1 88 709 ARG A C 1
ATOM 5559 O O . ARG A 1 709 ? 38.219 -22.578 -9.93 1 88 709 ARG A O 1
ATOM 5566 N N . PRO A 1 710 ? 38.062 -20.453 -9.18 1 79 710 PRO A N 1
ATOM 5567 C CA . PRO A 1 710 ? 37.281 -20.125 -10.375 1 79 710 PRO A CA 1
ATOM 5568 C C . PRO A 1 710 ? 38.062 -20.375 -11.664 1 79 710 PRO A C 1
ATOM 5570 O O . PRO A 1 710 ? 39.125 -19.812 -11.852 1 79 710 PRO A O 1
ATOM 5573 N N . LEU A 1 711 ? 37.562 -21.156 -12.516 1 75.94 711 LEU A N 1
ATOM 5574 C CA . LEU A 1 711 ? 38.25 -21.547 -13.742 1 75.94 711 LEU A CA 1
ATOM 5575 C C . LEU A 1 711 ? 38.594 -20.328 -14.594 1 75.94 711 LEU A C 1
ATOM 5577 O O . LEU A 1 711 ? 39.656 -20.266 -15.203 1 75.94 711 LEU A O 1
ATOM 5581 N N . TRP A 1 712 ? 37.781 -19.453 -14.523 1 69.69 712 TRP A N 1
ATOM 5582 C CA . TRP A 1 712 ? 38 -18.297 -15.383 1 69.69 712 TRP A CA 1
ATOM 5583 C C . TRP A 1 712 ? 39.25 -17.547 -14.984 1 69.69 712 TRP A C 1
ATOM 5585 O O . TRP A 1 712 ? 39.875 -16.891 -15.82 1 69.69 712 TRP A O 1
ATOM 5595 N N . ALA A 1 713 ? 39.625 -17.625 -13.859 1 77.81 713 ALA A N 1
ATOM 5596 C CA . ALA A 1 713 ? 40.781 -16.906 -13.367 1 77.81 713 ALA A CA 1
ATOM 5597 C C . ALA A 1 713 ? 42 -17.797 -13.32 1 77.81 713 ALA A C 1
ATOM 5599 O O . ALA A 1 713 ? 43.125 -17.328 -13.398 1 77.81 713 ALA A O 1
ATOM 5600 N N . TYR A 1 714 ? 41.844 -19.188 -13.312 1 83.44 714 TYR A N 1
ATOM 5601 C CA . TYR A 1 714 ? 42.969 -20.047 -12.961 1 83.44 714 TYR A CA 1
ATOM 5602 C C . TYR A 1 714 ? 43.094 -21.188 -13.953 1 83.44 714 TYR A C 1
ATOM 5604 O O . TYR A 1 714 ? 43.938 -22.078 -13.766 1 83.44 714 TYR A O 1
ATOM 5612 N N . GLU A 1 715 ? 42.406 -21.125 -14.961 1 77.88 715 GLU A N 1
ATOM 5613 C CA . GLU A 1 715 ? 42.5 -22.203 -15.938 1 77.88 715 GLU A CA 1
ATOM 5614 C C . GLU A 1 715 ? 43.719 -22.047 -16.828 1 77.88 715 GLU A C 1
ATOM 5616 O O . GLU A 1 715 ? 44.375 -23.016 -17.172 1 77.88 715 GLU A O 1
ATOM 5621 N N . GLN A 1 716 ? 44.156 -20.875 -17.062 1 75.5 716 GLN A N 1
ATOM 5622 C CA . GLN A 1 716 ? 45.219 -20.625 -18.031 1 75.5 716 GLN A CA 1
ATOM 5623 C C . GLN A 1 716 ? 46.594 -20.672 -17.344 1 75.5 716 GLN A C 1
ATOM 5625 O O . GLN A 1 716 ? 46.75 -20.156 -16.25 1 75.5 716 GLN A O 1
ATOM 5630 N N . ARG A 1 717 ? 47.5 -21.203 -18.078 1 81.69 717 ARG A N 1
ATOM 5631 C CA . ARG A 1 717 ? 48.906 -21.266 -17.625 1 81.69 717 ARG A CA 1
ATOM 5632 C C . ARG A 1 717 ? 49.594 -19.922 -17.844 1 81.69 717 ARG A C 1
ATOM 5634 O O . ARG A 1 717 ? 49.438 -19.297 -18.891 1 81.69 717 ARG A O 1
ATOM 5641 N N . VAL A 1 718 ? 50.25 -19.453 -16.906 1 82.75 718 VAL A N 1
ATOM 5642 C CA . VAL A 1 718 ? 50.938 -18.172 -16.953 1 82.75 718 VAL A CA 1
ATOM 5643 C C . VAL A 1 718 ? 51.875 -18.109 -18.156 1 82.75 718 VAL A C 1
ATOM 5645 O O . VAL A 1 718 ? 51.875 -17.125 -18.891 1 82.75 718 VAL A O 1
ATOM 5648 N N . HIS A 1 719 ? 52.594 -19.188 -18.453 1 79.94 719 HIS A N 1
ATOM 5649 C CA . HIS A 1 719 ? 53.562 -19.297 -19.516 1 79.94 719 HIS A CA 1
ATOM 5650 C C . HIS A 1 719 ? 52.938 -19.094 -20.891 1 79.94 719 HIS A C 1
ATOM 5652 O O . HIS A 1 719 ? 53.5 -18.422 -21.75 1 79.94 719 HIS A O 1
ATOM 5658 N N . ASP A 1 720 ? 51.812 -19.578 -21.031 1 77.5 720 ASP A N 1
ATOM 5659 C CA . ASP A 1 720 ? 51.156 -19.594 -22.344 1 77.5 720 ASP A CA 1
ATOM 5660 C C . ASP A 1 720 ? 50.656 -18.188 -22.719 1 77.5 720 ASP A C 1
ATOM 5662 O O . ASP A 1 720 ? 50.5 -17.891 -23.906 1 77.5 720 ASP A O 1
ATOM 5666 N N . ASN A 1 721 ? 50.562 -17.312 -21.719 1 75.25 721 ASN A N 1
ATOM 5667 C CA . ASN A 1 721 ? 50.062 -15.969 -21.984 1 75.25 721 ASN A CA 1
ATOM 5668 C C . ASN A 1 721 ? 51.062 -14.891 -21.625 1 75.25 721 ASN A C 1
ATOM 5670 O O . ASN A 1 721 ? 50.719 -13.711 -21.547 1 75.25 721 ASN A O 1
ATOM 5674 N N . CYS A 1 722 ? 52.156 -15.18 -21.453 1 78.25 722 CYS A N 1
ATOM 5675 C CA . CYS A 1 722 ? 53.25 -14.297 -21.078 1 78.25 722 CYS A CA 1
ATOM 5676 C C . CYS A 1 722 ? 53.812 -13.547 -22.297 1 78.25 722 CYS A C 1
ATOM 5678 O O . CYS A 1 722 ? 53.969 -14.141 -23.359 1 78.25 722 CYS A O 1
ATOM 5680 N N . GLU A 1 723 ? 54.031 -12.297 -22.141 1 75.56 723 GLU A N 1
ATOM 5681 C CA . GLU A 1 723 ? 54.531 -11.477 -23.25 1 75.56 723 GLU A CA 1
ATOM 5682 C C . GLU A 1 723 ? 55.938 -11.898 -23.656 1 75.56 723 GLU A C 1
ATOM 5684 O O . GLU A 1 723 ? 56.406 -11.578 -24.75 1 75.56 723 GLU A O 1
ATOM 5689 N N . ARG A 1 724 ? 56.531 -12.633 -22.859 1 78.56 724 ARG A N 1
ATOM 5690 C CA . ARG A 1 724 ? 57.906 -13.07 -23.156 1 78.56 724 ARG A CA 1
ATOM 5691 C C . ARG A 1 724 ? 57.906 -14.461 -23.766 1 78.56 724 ARG A C 1
ATOM 5693 O O . ARG A 1 724 ? 59 -15.023 -24.031 1 78.56 724 ARG A O 1
ATOM 5700 N N . ARG A 1 725 ? 56.75 -14.992 -24 1 78.25 725 ARG A N 1
ATOM 5701 C CA . ARG A 1 725 ? 56.625 -16.344 -24.531 1 78.25 725 ARG A CA 1
ATOM 5702 C C . ARG A 1 725 ? 57.375 -16.484 -25.844 1 78.25 725 ARG A C 1
ATOM 5704 O O . ARG A 1 725 ? 58 -17.516 -26.094 1 78.25 725 ARG A O 1
ATOM 5711 N N . GLY A 1 726 ? 57.312 -15.5 -26.719 1 73.62 726 GLY A N 1
ATOM 5712 C CA . GLY A 1 726 ? 58.031 -15.523 -27.984 1 73.62 726 GLY A CA 1
ATOM 5713 C C . GLY A 1 726 ? 59.531 -15.703 -27.812 1 73.62 726 GLY A C 1
ATOM 5714 O O . GLY A 1 726 ? 60.156 -16.453 -28.562 1 73.62 726 GLY A O 1
ATOM 5715 N N . HIS A 1 727 ? 60.062 -15.172 -26.859 1 77.44 727 HIS A N 1
ATOM 5716 C CA . HIS A 1 727 ? 61.469 -15.289 -26.594 1 77.44 727 HIS A CA 1
ATOM 5717 C C . HIS A 1 727 ? 61.844 -16.688 -26.109 1 77.44 727 HIS A C 1
ATOM 5719 O O . HIS A 1 727 ? 62.938 -17.203 -26.406 1 77.44 727 HIS A O 1
ATOM 5725 N N . TYR A 1 728 ? 61 -17.312 -25.406 1 79 728 TYR A N 1
ATOM 5726 C CA . TYR A 1 728 ? 61.188 -18.688 -24.984 1 79 728 TYR A CA 1
ATOM 5727 C C . TYR A 1 728 ? 61.312 -19.609 -26.188 1 79 728 TYR A C 1
ATOM 5729 O O . TYR A 1 728 ? 62.219 -20.453 -26.234 1 79 728 TYR A O 1
ATOM 5737 N N . GLU A 1 729 ? 60.5 -19.375 -27.156 1 74.06 729 GLU A N 1
ATOM 5738 C CA . GLU A 1 729 ? 60.5 -20.219 -28.359 1 74.06 729 GLU A CA 1
ATOM 5739 C C . GLU A 1 729 ? 61.781 -20 -29.188 1 74.06 729 GLU A C 1
ATOM 5741 O O . GLU A 1 729 ? 62.25 -20.922 -29.828 1 74.06 729 GLU A O 1
ATOM 5746 N N . LEU A 1 730 ? 62.281 -18.766 -29.047 1 70.81 730 LEU A N 1
ATOM 5747 C CA . LEU A 1 730 ? 63.438 -18.406 -29.828 1 70.81 730 LEU A CA 1
ATOM 5748 C C . LEU A 1 730 ? 64.75 -18.75 -29.062 1 70.81 730 LEU A C 1
ATOM 5750 O O . LEU A 1 730 ? 65.812 -18.516 -29.547 1 70.81 730 LEU A O 1
ATOM 5754 N N . GLY A 1 731 ? 64.5 -19.266 -27.781 1 76.62 731 GLY A N 1
ATOM 5755 C CA . GLY A 1 731 ? 65.625 -19.625 -26.969 1 76.62 731 GLY A CA 1
ATOM 5756 C C . GLY A 1 731 ? 66.375 -18.406 -26.406 1 76.62 731 GLY A C 1
ATOM 5757 O O . GLY A 1 731 ? 67.562 -18.469 -26.125 1 76.62 731 GLY A O 1
ATOM 5758 N N . GLU A 1 732 ? 65.75 -17.25 -26.375 1 79.19 732 GLU A N 1
ATOM 5759 C CA . GLU A 1 732 ? 66.312 -16.016 -25.812 1 79.19 732 GLU A CA 1
ATOM 5760 C C . GLU A 1 732 ? 65.938 -15.883 -24.328 1 79.19 732 GLU A C 1
ATOM 5762 O O . GLU A 1 732 ? 64.812 -15.531 -23.969 1 79.19 732 GLU A O 1
ATOM 5767 N N . PHE A 1 733 ? 67 -16.172 -23.531 1 85.06 733 PHE A N 1
ATOM 5768 C CA . PHE A 1 733 ? 66.812 -16.219 -22.078 1 85.06 733 PHE A CA 1
ATOM 5769 C C . PHE A 1 733 ? 67.688 -15.203 -21.359 1 85.06 733 PHE A C 1
ATOM 5771 O O . PHE A 1 733 ? 68.75 -14.891 -21.828 1 85.06 733 PHE A O 1
ATOM 5778 N N . VAL A 1 734 ? 67.062 -14.688 -20.297 1 79.38 734 VAL A N 1
ATOM 5779 C CA . VAL A 1 734 ? 67.875 -13.969 -19.328 1 79.38 734 VAL A CA 1
ATOM 5780 C C . VAL A 1 734 ? 68.688 -14.953 -18.484 1 79.38 734 VAL A C 1
ATOM 5782 O O . VAL A 1 734 ? 68.125 -15.898 -17.922 1 79.38 734 VAL A O 1
ATOM 5785 N N . LYS A 1 735 ? 69.938 -14.797 -18.438 1 76.81 735 LYS A N 1
ATOM 5786 C CA . LYS A 1 735 ? 70.812 -15.766 -17.75 1 76.81 735 LYS A CA 1
ATOM 5787 C C . LYS A 1 735 ? 71.312 -15.195 -16.453 1 76.81 735 LYS A C 1
ATOM 5789 O O . LYS A 1 735 ? 71.625 -15.945 -15.516 1 76.81 735 LYS A O 1
ATOM 5794 N N . GLU A 1 736 ? 71.625 -13.82 -16.562 1 72 736 GLU A N 1
ATOM 5795 C CA . GLU A 1 736 ? 72.062 -13.109 -15.375 1 72 736 GLU A CA 1
ATOM 5796 C C . GLU A 1 736 ? 71.312 -11.773 -15.234 1 72 736 GLU A C 1
ATOM 5798 O O . GLU A 1 736 ? 70.875 -11.18 -16.234 1 72 736 GLU A O 1
ATOM 5803 N N . TRP A 1 737 ? 71.188 -11.359 -13.883 1 65.88 737 TRP A N 1
ATOM 5804 C CA . TRP A 1 737 ? 70.5 -10.086 -13.656 1 65.88 737 TRP A CA 1
ATOM 5805 C C . TRP A 1 737 ? 71.25 -8.945 -14.297 1 65.88 737 TRP A C 1
ATOM 5807 O O . TRP A 1 737 ? 72.5 -8.828 -14.102 1 65.88 737 TRP A O 1
ATOM 5817 N N . GLY A 1 738 ? 70.562 -8.141 -15.18 1 67.06 738 GLY A N 1
ATOM 5818 C CA . GLY A 1 738 ? 71.188 -6.996 -15.797 1 67.06 738 GLY A CA 1
ATOM 5819 C C . GLY A 1 738 ? 71.875 -7.324 -17.109 1 67.06 738 GLY A C 1
ATOM 5820 O O . GLY A 1 738 ? 72.5 -6.453 -17.734 1 67.06 738 GLY A O 1
ATOM 5821 N N . ASP A 1 739 ? 71.812 -8.531 -17.531 1 72.38 739 ASP A N 1
ATOM 5822 C CA . ASP A 1 739 ? 72.5 -8.906 -18.766 1 72.38 739 ASP A CA 1
ATOM 5823 C C . ASP A 1 739 ? 71.75 -8.359 -19.984 1 72.38 739 ASP A C 1
ATOM 5825 O O . ASP A 1 739 ? 70.75 -7.68 -19.828 1 72.38 739 ASP A O 1
ATOM 5829 N N . ASP A 1 740 ? 72.312 -8.469 -21.094 1 70.12 740 ASP A N 1
ATOM 5830 C CA . ASP A 1 740 ? 71.75 -7.93 -22.312 1 70.12 740 ASP A CA 1
ATOM 5831 C C . ASP A 1 740 ? 70.312 -8.5 -22.531 1 70.12 740 ASP A C 1
ATOM 5833 O O . ASP A 1 740 ? 69.438 -7.793 -23.016 1 70.12 740 ASP A O 1
ATOM 5837 N N . GLY A 1 741 ? 70.125 -9.703 -22.203 1 71.38 741 GLY A N 1
ATOM 5838 C CA . GLY A 1 741 ? 68.812 -10.281 -22.297 1 71.38 741 GLY A CA 1
ATOM 5839 C C . GLY A 1 741 ? 67.812 -9.578 -21.422 1 71.38 741 GLY A C 1
ATOM 5840 O O . GLY A 1 741 ? 66.625 -9.344 -21.828 1 71.38 741 GLY A O 1
ATOM 5841 N N . ALA A 1 742 ? 68.188 -9.273 -20.266 1 72.06 742 ALA A N 1
ATOM 5842 C CA . ALA A 1 742 ? 67.312 -8.555 -19.328 1 72.06 742 ALA A CA 1
ATOM 5843 C C . ALA A 1 742 ? 66.938 -7.172 -19.875 1 72.06 742 ALA A C 1
ATOM 5845 O O . ALA A 1 742 ? 65.812 -6.738 -19.766 1 72.06 742 ALA A O 1
ATOM 5846 N N . LYS A 1 743 ? 67.875 -6.566 -20.484 1 70.69 743 LYS A N 1
ATOM 5847 C CA . LYS A 1 743 ? 67.688 -5.234 -21.047 1 70.69 743 LYS A CA 1
ATOM 5848 C C . LYS A 1 743 ? 66.688 -5.281 -22.219 1 70.69 743 LYS A C 1
ATOM 5850 O O . LYS A 1 743 ? 65.938 -4.352 -22.438 1 70.69 743 LYS A O 1
ATOM 5855 N N . ASN A 1 744 ? 66.75 -6.359 -22.844 1 69.12 744 ASN A N 1
ATOM 5856 C CA . ASN A 1 744 ? 65.938 -6.508 -24.047 1 69.12 744 ASN A CA 1
ATOM 5857 C C . ASN A 1 744 ? 64.562 -7.188 -23.719 1 69.12 744 ASN A C 1
ATOM 5859 O O . ASN A 1 744 ? 63.812 -7.488 -24.625 1 69.12 744 ASN A O 1
ATOM 5863 N N . GLY A 1 745 ? 64.312 -7.551 -22.531 1 75.88 745 GLY A N 1
ATOM 5864 C CA . GLY A 1 745 ? 63.062 -8.117 -22.094 1 75.88 745 GLY A CA 1
ATOM 5865 C C . GLY A 1 745 ? 62.875 -9.562 -22.484 1 75.88 745 GLY A C 1
ATOM 5866 O O . GLY A 1 745 ? 61.781 -10.008 -22.766 1 75.88 745 GLY A O 1
ATOM 5867 N N . TRP A 1 746 ? 63.938 -10.352 -22.469 1 80.62 746 TRP A N 1
ATOM 5868 C CA . TRP A 1 746 ? 63.906 -11.75 -22.859 1 80.62 746 TRP A CA 1
ATOM 5869 C C . TRP A 1 746 ? 63.25 -12.602 -21.75 1 80.62 746 TRP A C 1
ATOM 5871 O O . TRP A 1 746 ? 62.938 -12.094 -20.672 1 80.62 746 TRP A O 1
ATOM 5881 N N . CYS A 1 747 ? 63.094 -13.961 -22.047 1 81.88 747 CYS A N 1
ATOM 5882 C CA . CYS A 1 747 ? 62.375 -14.891 -21.188 1 81.88 747 CYS A CA 1
ATOM 5883 C C . CYS A 1 747 ? 63.156 -15.141 -19.891 1 81.88 747 CYS A C 1
ATOM 5885 O O . CYS A 1 747 ? 64.375 -15.32 -19.906 1 81.88 747 CYS A O 1
ATOM 5887 N N . LEU A 1 748 ? 62.469 -15.297 -18.812 1 80.94 748 LEU A N 1
ATOM 5888 C CA . LEU A 1 748 ? 63.062 -15.391 -17.5 1 80.94 748 LEU A CA 1
ATOM 5889 C C . LEU A 1 748 ? 63.062 -16.844 -17 1 80.94 748 LEU A C 1
ATOM 5891 O O . LEU A 1 748 ? 63.344 -17.094 -15.836 1 80.94 748 LEU A O 1
ATOM 5895 N N . PHE A 1 749 ? 62.844 -17.75 -17.812 1 81.69 749 PHE A N 1
ATOM 5896 C CA . PHE A 1 749 ? 62.75 -19.156 -17.438 1 81.69 749 PHE A CA 1
ATOM 5897 C C . PHE A 1 749 ? 64.062 -19.641 -16.781 1 81.69 749 PHE A C 1
ATOM 5899 O O . PHE A 1 749 ? 64 -20.297 -15.742 1 81.69 749 PHE A O 1
ATOM 5906 N N . GLU A 1 750 ? 65.188 -19.25 -17.297 1 78.31 750 GLU A N 1
ATOM 5907 C CA . GLU A 1 750 ? 66.438 -19.719 -16.781 1 78.31 750 GLU A CA 1
ATOM 5908 C C . GLU A 1 750 ? 66.812 -19.016 -15.492 1 78.31 750 GLU A C 1
ATOM 5910 O O . GLU A 1 750 ? 67.75 -19.422 -14.797 1 78.31 750 GLU A O 1
ATOM 5915 N N . MET A 1 751 ? 66 -17.984 -15.289 1 74.94 751 MET A N 1
ATOM 5916 C CA . MET A 1 751 ? 66.25 -17.281 -14.031 1 74.94 751 MET A CA 1
ATOM 5917 C C . MET A 1 751 ? 65.312 -17.812 -12.938 1 74.94 751 MET A C 1
ATOM 5919 O O . MET A 1 751 ? 65.312 -17.266 -11.836 1 74.94 751 MET A O 1
ATOM 5923 N N . GLY A 1 752 ? 64.562 -18.875 -13.344 1 75.19 752 GLY A N 1
ATOM 5924 C CA . GLY A 1 752 ? 63.75 -19.5 -12.328 1 75.19 752 GLY A CA 1
ATOM 5925 C C . GLY A 1 752 ? 62.25 -19.188 -12.469 1 75.19 752 GLY A C 1
ATOM 5926 O O . GLY A 1 752 ? 61.469 -19.453 -11.562 1 75.19 752 GLY A O 1
ATOM 5927 N N . CYS A 1 753 ? 61.875 -18.656 -13.539 1 80.31 753 CYS A N 1
ATOM 5928 C CA . CYS A 1 753 ? 60.469 -18.328 -13.75 1 80.31 753 CYS A CA 1
ATOM 5929 C C . CYS A 1 753 ? 59.594 -19.594 -13.727 1 80.31 753 CYS A C 1
ATOM 5931 O O . CYS A 1 753 ? 59.906 -20.562 -14.406 1 80.31 753 CYS A O 1
ATOM 5933 N N . LYS A 1 754 ? 58.562 -19.562 -12.945 1 81.69 754 LYS A N 1
ATOM 5934 C CA . LYS A 1 754 ? 57.656 -20.719 -12.789 1 81.69 754 LYS A CA 1
ATOM 5935 C C . LYS A 1 754 ? 56.375 -20.531 -13.594 1 81.69 754 LYS A C 1
ATOM 5937 O O . LYS A 1 754 ? 55.375 -21.203 -13.328 1 81.69 754 LYS A O 1
ATOM 5942 N N . GLY A 1 755 ? 56.406 -19.828 -14.547 1 82.06 755 GLY A N 1
ATOM 5943 C CA . GLY A 1 755 ? 55.281 -19.562 -15.422 1 82.06 755 GLY A CA 1
ATOM 5944 C C . GLY A 1 755 ? 54.688 -20.828 -16.031 1 82.06 755 GLY A C 1
ATOM 5945 O O . GLY A 1 755 ? 53.469 -20.984 -16.109 1 82.06 755 GLY A O 1
ATOM 5946 N N . PRO A 1 756 ? 55.531 -21.797 -16.391 1 80.44 756 PRO A N 1
ATOM 5947 C CA . PRO A 1 756 ? 55.031 -23.047 -16.984 1 80.44 756 PRO A CA 1
ATOM 5948 C C . PRO A 1 756 ? 54.312 -23.922 -15.969 1 80.44 756 PRO A C 1
ATOM 5950 O O . PRO A 1 756 ? 53.562 -24.828 -16.344 1 80.44 756 PRO A O 1
ATOM 5953 N N . TYR A 1 757 ? 54.406 -23.641 -14.703 1 80.31 757 TYR A N 1
ATOM 5954 C CA . TYR A 1 757 ? 53.844 -24.484 -13.672 1 80.31 757 TYR A CA 1
ATOM 5955 C C . TYR A 1 757 ? 52.719 -23.766 -12.922 1 80.31 757 TYR A C 1
ATOM 5957 O O . TYR A 1 757 ? 52.188 -24.281 -11.93 1 80.31 757 TYR A O 1
ATOM 5965 N N . ALA A 1 758 ? 52.438 -22.578 -13.312 1 84.38 758 ALA A N 1
ATOM 5966 C CA . ALA A 1 758 ? 51.469 -21.781 -12.578 1 84.38 758 ALA A CA 1
ATOM 5967 C C . ALA A 1 758 ? 50.281 -21.438 -13.469 1 84.38 758 ALA A C 1
ATOM 5969 O O . ALA A 1 758 ? 50.438 -21.125 -14.648 1 84.38 758 ALA A O 1
ATOM 5970 N N . ASN A 1 759 ? 49.156 -21.609 -12.852 1 85.69 759 ASN A N 1
ATOM 5971 C CA . ASN A 1 759 ? 47.906 -21.266 -13.547 1 85.69 759 ASN A CA 1
ATOM 5972 C C . ASN A 1 759 ? 47.25 -20.047 -12.93 1 85.69 759 ASN A C 1
ATOM 5974 O O . ASN A 1 759 ? 46.75 -20.109 -11.789 1 85.69 759 ASN A O 1
ATOM 5978 N N . VAL A 1 760 ? 47.25 -18.938 -13.672 1 85.44 760 VAL A N 1
ATOM 5979 C CA . VAL A 1 760 ? 46.531 -17.719 -13.227 1 85.44 760 VAL A CA 1
ATOM 5980 C C . VAL A 1 760 ? 46.562 -16.672 -14.336 1 85.44 760 VAL A C 1
ATOM 5982 O O . VAL A 1 760 ? 47.469 -16.656 -15.164 1 85.44 760 VAL A O 1
ATOM 5985 N N . ASN A 1 761 ? 45.719 -15.75 -14.266 1 75.75 761 ASN A N 1
ATOM 5986 C CA . ASN A 1 761 ? 45.562 -14.805 -15.367 1 75.75 761 ASN A CA 1
ATOM 5987 C C . ASN A 1 761 ? 46.375 -13.539 -15.141 1 75.75 761 ASN A C 1
ATOM 5989 O O . ASN A 1 761 ? 46.062 -12.484 -15.695 1 75.75 761 ASN A O 1
ATOM 5993 N N . CYS A 1 762 ? 47.438 -13.555 -14.5 1 77.19 762 CYS A N 1
ATOM 5994 C CA . CYS A 1 762 ? 48.281 -12.406 -14.195 1 77.19 762 CYS A CA 1
ATOM 5995 C C . CYS A 1 762 ? 48.781 -11.758 -15.477 1 77.19 762 CYS A C 1
ATOM 5997 O O . CYS A 1 762 ? 48.812 -10.531 -15.594 1 77.19 762 CYS A O 1
ATOM 5999 N N . PRO A 1 763 ? 49.281 -12.594 -16.438 1 73.5 763 PRO A N 1
ATOM 6000 C CA . PRO A 1 763 ? 49.781 -11.961 -17.656 1 73.5 763 PRO A CA 1
ATOM 6001 C C . PRO A 1 763 ? 48.719 -11.172 -18.406 1 73.5 763 PRO A C 1
ATOM 6003 O O . PRO A 1 763 ? 49.031 -10.148 -19.031 1 73.5 763 PRO A O 1
ATOM 6006 N N . SER A 1 764 ? 47.531 -11.656 -18.312 1 68.19 764 SER A N 1
ATOM 6007 C CA . SER A 1 764 ? 46.438 -11.016 -19.062 1 68.19 764 SER A CA 1
ATOM 6008 C C . SER A 1 764 ? 45.844 -9.859 -18.266 1 68.19 764 SER A C 1
ATOM 6010 O O . SER A 1 764 ? 45.531 -8.805 -18.828 1 68.19 764 SER A O 1
ATOM 6012 N N . MET A 1 765 ? 45.719 -10.016 -16.938 1 67.56 765 MET A N 1
ATOM 6013 C CA . MET A 1 765 ? 44.969 -9.039 -16.141 1 67.56 765 MET A CA 1
ATOM 6014 C C . MET A 1 765 ? 45.938 -8.016 -15.531 1 67.56 765 MET A C 1
ATOM 6016 O O . MET A 1 765 ? 45.531 -6.875 -15.273 1 67.56 765 MET A O 1
ATOM 6020 N N . LYS A 1 766 ? 47.094 -8.406 -15.312 1 65.94 766 LYS A N 1
ATOM 6021 C CA . LYS A 1 766 ? 48.125 -7.566 -14.719 1 65.94 766 LYS A CA 1
ATOM 6022 C C . LYS A 1 766 ? 47.656 -6.938 -13.414 1 65.94 766 LYS A C 1
ATOM 6024 O O . LYS A 1 766 ? 46.531 -7.219 -12.953 1 65.94 766 LYS A O 1
ATOM 6029 N N . PHE A 1 767 ? 48.531 -6.223 -12.68 1 59.53 767 PHE A N 1
ATOM 6030 C CA . PHE A 1 767 ? 48.219 -5.555 -11.422 1 59.53 767 PHE A CA 1
ATOM 6031 C C . PHE A 1 767 ? 48.188 -4.043 -11.602 1 59.53 767 PHE A C 1
ATOM 6033 O O . PHE A 1 767 ? 48.688 -3.521 -12.594 1 59.53 767 PHE A O 1
ATOM 6040 N N . ASN A 1 768 ? 47.625 -3.414 -10.758 1 49 768 ASN A N 1
ATOM 6041 C CA . ASN A 1 768 ? 47.625 -1.956 -10.75 1 49 768 ASN A CA 1
ATOM 6042 C C . ASN A 1 768 ? 47.094 -1.387 -12.062 1 49 768 ASN A C 1
ATOM 6044 O O . ASN A 1 768 ? 47.781 -0.628 -12.742 1 49 768 ASN A O 1
ATOM 6048 N N . GLN A 1 769 ? 45.875 -1.779 -12.461 1 44.53 769 GLN A N 1
ATOM 6049 C CA . GLN A 1 769 ? 45.125 -1.341 -13.625 1 44.53 769 GLN A CA 1
ATOM 6050 C C . GLN A 1 769 ? 45.75 -1.834 -14.922 1 44.53 769 GLN A C 1
ATOM 6052 O O . GLN A 1 769 ? 45.844 -1.098 -15.906 1 44.53 769 GLN A O 1
ATOM 6057 N N . GLY A 1 770 ? 46.219 -2.959 -14.773 1 52.34 770 GLY A N 1
ATOM 6058 C CA . GLY A 1 770 ? 46.781 -3.578 -15.969 1 52.34 770 GLY A CA 1
ATOM 6059 C C . GLY A 1 770 ? 48.156 -3.088 -16.312 1 52.34 770 GLY A C 1
ATOM 6060 O O . GLY A 1 770 ? 48.656 -3.359 -17.406 1 52.34 770 GLY A O 1
ATOM 6061 N N . THR A 1 771 ? 48.781 -2.289 -15.5 1 51.62 771 THR A N 1
ATOM 6062 C CA . THR A 1 771 ? 50.031 -1.613 -15.828 1 51.62 771 THR A CA 1
ATOM 6063 C C . THR A 1 771 ? 51.188 -2.6 -15.82 1 51.62 771 THR A C 1
ATOM 6065 O O . THR A 1 771 ? 52.062 -2.531 -16.672 1 51.62 771 THR A O 1
ATOM 6068 N N . SER A 1 772 ? 51.219 -3.32 -14.703 1 60.19 772 SER A N 1
ATOM 6069 C CA . SER A 1 772 ? 52.375 -4.18 -14.664 1 60.19 772 SER A CA 1
ATOM 6070 C C . SER A 1 772 ? 52.125 -5.449 -13.859 1 60.19 772 SER A C 1
ATOM 6072 O O . SER A 1 772 ? 51.094 -5.551 -13.172 1 60.19 772 SER A O 1
ATOM 6074 N N . TRP A 1 773 ? 52.875 -6.48 -14.18 1 68.62 773 TRP A N 1
ATOM 6075 C CA . TRP A 1 773 ? 52.906 -7.676 -13.352 1 68.62 773 TRP A CA 1
ATOM 6076 C C . TRP A 1 773 ? 54.344 -8.164 -13.148 1 68.62 773 TRP A C 1
ATOM 6078 O O . TRP A 1 773 ? 55.25 -7.73 -13.859 1 68.62 773 TRP A O 1
ATOM 6088 N N . PRO A 1 774 ? 54.562 -8.914 -12.203 1 65.38 774 PRO A N 1
ATOM 6089 C CA . PRO A 1 774 ? 55.938 -9.219 -11.781 1 65.38 774 PRO A CA 1
ATOM 6090 C C . PRO A 1 774 ? 56.844 -9.609 -12.953 1 65.38 774 PRO A C 1
ATOM 6092 O O . PRO A 1 774 ? 57.969 -9.141 -13.047 1 65.38 774 PRO A O 1
ATOM 6095 N N . VAL A 1 775 ? 56.406 -10.328 -13.844 1 72.12 775 VAL A N 1
ATOM 6096 C CA . VAL A 1 775 ? 57.25 -10.812 -14.93 1 72.12 775 VAL A CA 1
ATOM 6097 C C . VAL A 1 775 ? 57.531 -9.68 -15.914 1 72.12 775 VAL A C 1
ATOM 6099 O O . VAL A 1 775 ? 58.625 -9.562 -16.453 1 72.12 775 VAL A O 1
ATOM 6102 N N . GLN A 1 776 ? 56.562 -8.844 -16.047 1 70.69 776 GLN A N 1
ATOM 6103 C CA . GLN A 1 776 ? 56.719 -7.711 -16.953 1 70.69 776 GLN A CA 1
ATOM 6104 C C . GLN A 1 776 ? 57.781 -6.738 -16.438 1 70.69 776 GLN A C 1
ATOM 6106 O O . GLN A 1 776 ? 58.531 -6.156 -17.219 1 70.69 776 GLN A O 1
ATOM 6111 N N . VAL A 1 777 ? 57.875 -6.715 -15.156 1 62.88 777 VAL A N 1
ATOM 6112 C CA . VAL A 1 777 ? 58.812 -5.77 -14.578 1 62.88 777 VAL A CA 1
ATOM 6113 C C . VAL A 1 777 ? 60.188 -6.453 -14.375 1 62.88 777 VAL A C 1
ATOM 6115 O O . VAL A 1 777 ? 61.094 -5.855 -13.828 1 62.88 777 VAL A O 1
ATOM 6118 N N . GLY A 1 778 ? 60.219 -7.762 -14.789 1 66.25 778 GLY A N 1
ATOM 6119 C CA . GLY A 1 778 ? 61.531 -8.406 -14.836 1 66.25 778 GLY A CA 1
ATOM 6120 C C . GLY A 1 778 ? 61.719 -9.438 -13.742 1 66.25 778 GLY A C 1
ATOM 6121 O O . GLY A 1 778 ? 62.812 -9.969 -13.578 1 66.25 778 GLY A O 1
ATOM 6122 N N . HIS A 1 779 ? 60.688 -9.688 -12.977 1 68.56 779 HIS A N 1
ATOM 6123 C CA . HIS A 1 779 ? 60.75 -10.758 -11.992 1 68.56 779 HIS A CA 1
ATOM 6124 C C . HIS A 1 779 ? 59.938 -11.969 -12.438 1 68.56 779 HIS A C 1
ATOM 6126 O O . HIS A 1 779 ? 58.812 -11.82 -12.883 1 68.56 779 HIS A O 1
ATOM 6132 N N . GLY A 1 780 ? 60.625 -13.07 -12.461 1 76 780 GLY A N 1
ATOM 6133 C CA . GLY A 1 780 ? 59.906 -14.281 -12.883 1 76 780 GLY A CA 1
ATOM 6134 C C . GLY A 1 780 ? 58.719 -14.602 -12.023 1 76 780 GLY A C 1
ATOM 6135 O O . GLY A 1 780 ? 58.625 -14.18 -10.867 1 76 780 GLY A O 1
ATOM 6136 N N . CYS A 1 781 ? 57.875 -15.258 -12.617 1 79.88 781 CYS A N 1
ATOM 6137 C CA . CYS A 1 781 ? 56.719 -15.766 -11.883 1 79.88 781 CYS A CA 1
ATOM 6138 C C . CYS A 1 781 ? 57.156 -16.719 -10.766 1 79.88 781 CYS A C 1
ATOM 6140 O O . CYS A 1 781 ? 57.969 -17.609 -10.992 1 79.88 781 CYS A O 1
ATOM 6142 N N . MET A 1 782 ? 56.594 -16.562 -9.609 1 76.62 782 MET A N 1
ATOM 6143 C CA . MET A 1 782 ? 57.031 -17.406 -8.484 1 76.62 782 MET A CA 1
ATOM 6144 C C . MET A 1 782 ? 56.031 -18.547 -8.266 1 76.62 782 MET A C 1
ATOM 6146 O O . MET A 1 782 ? 56.219 -19.359 -7.355 1 76.62 782 MET A O 1
ATOM 6150 N N . GLY A 1 783 ? 55.062 -18.609 -9.07 1 83.62 783 GLY A N 1
ATOM 6151 C CA . GLY A 1 783 ? 54.094 -19.688 -8.914 1 83.62 783 GLY A CA 1
ATOM 6152 C C . GLY A 1 783 ? 53.312 -19.609 -7.621 1 83.62 783 GLY A C 1
ATOM 6153 O O . GLY A 1 783 ? 52.969 -20.641 -7.039 1 83.62 783 GLY A O 1
ATOM 6154 N N . CYS A 1 784 ? 52.906 -18.469 -7.211 1 81.19 784 CYS 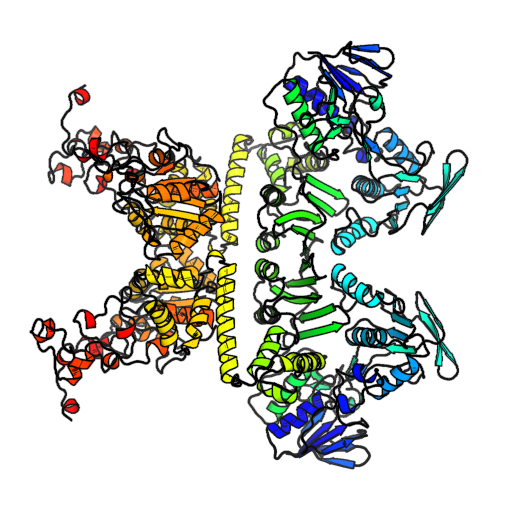A N 1
ATOM 6155 C CA . CYS A 1 784 ? 52.344 -18.234 -5.891 1 81.19 784 CYS A CA 1
ATOM 6156 C C . CYS A 1 784 ? 50.906 -18.719 -5.832 1 81.19 784 CYS A C 1
ATOM 6158 O O . CYS A 1 784 ? 50.281 -18.75 -4.762 1 81.19 784 CYS A O 1
ATOM 6160 N N . THR A 1 785 ? 50.375 -19.172 -6.902 1 87.38 785 THR A N 1
ATOM 6161 C CA . THR A 1 785 ? 49 -19.641 -6.93 1 87.38 785 THR A CA 1
ATOM 6162 C C . THR A 1 785 ? 48.938 -21.156 -6.742 1 87.38 785 THR A C 1
ATOM 6164 O O . THR A 1 785 ? 47.844 -21.719 -6.57 1 87.38 785 THR A O 1
ATOM 6167 N N . GLU A 1 786 ? 50.062 -21.828 -6.715 1 85 786 GLU A N 1
ATOM 6168 C CA . GLU A 1 786 ? 50.094 -23.297 -6.711 1 85 786 GLU A CA 1
ATOM 6169 C C . GLU A 1 786 ? 50.25 -23.844 -5.297 1 85 786 GLU A C 1
ATOM 6171 O O . GLU A 1 786 ? 50.812 -23.156 -4.434 1 85 786 GLU A O 1
ATOM 6176 N N . LEU A 1 787 ? 49.719 -25.094 -5.109 1 82.62 787 LEU A N 1
ATOM 6177 C CA . LEU A 1 787 ? 49.781 -25.766 -3.816 1 82.62 787 LEU A CA 1
ATOM 6178 C C . LEU A 1 787 ? 51.219 -25.891 -3.35 1 82.62 787 LEU A C 1
ATOM 6180 O O . LEU A 1 787 ? 52.062 -26.359 -4.102 1 82.62 787 LEU A O 1
ATOM 6184 N N . GLY A 1 788 ? 51.5 -25.359 -2.234 1 78.94 788 GLY A N 1
ATOM 6185 C CA . GLY A 1 788 ? 52.844 -25.516 -1.645 1 78.94 788 GLY A CA 1
ATOM 6186 C C . GLY A 1 788 ? 53.875 -24.656 -2.316 1 78.94 788 GLY A C 1
ATOM 6187 O O . GLY A 1 788 ? 55.062 -24.969 -2.285 1 78.94 788 GLY A O 1
ATOM 6188 N N . PHE A 1 789 ? 53.469 -23.531 -2.834 1 75.88 789 PHE A N 1
ATOM 6189 C CA . PHE A 1 789 ? 54.344 -22.781 -3.727 1 75.88 789 PHE A CA 1
ATOM 6190 C C . PHE A 1 789 ? 55.594 -22.312 -2.986 1 75.88 789 PHE A C 1
ATOM 6192 O O . PHE A 1 789 ? 56.688 -22.297 -3.551 1 75.88 789 PHE A O 1
ATOM 6199 N N . PHE A 1 790 ? 55.438 -21.953 -1.767 1 72.25 790 PHE A N 1
ATOM 6200 C CA . PHE A 1 790 ? 56.562 -21.359 -1.086 1 72.25 790 PHE A CA 1
ATOM 6201 C C . PHE A 1 790 ? 57.688 -22.391 -0.891 1 72.25 790 PHE A C 1
ATOM 6203 O O . PHE A 1 790 ? 58.844 -22.125 -1.162 1 72.25 790 PHE A O 1
ATOM 6210 N N . ASP A 1 791 ? 57.344 -23.5 -0.463 1 72.44 791 ASP A N 1
ATOM 6211 C CA . ASP A 1 791 ? 58.312 -24.562 -0.249 1 72.44 791 ASP A CA 1
ATOM 6212 C C . ASP A 1 791 ? 58.75 -25.172 -1.574 1 72.44 791 ASP A C 1
ATOM 6214 O O . ASP A 1 791 ? 59.938 -25.547 -1.733 1 72.44 791 ASP A O 1
ATOM 6218 N N . LYS A 1 792 ? 57.844 -25.156 -2.516 1 73.12 792 LYS A N 1
ATOM 6219 C CA . LYS A 1 792 ? 58.125 -25.828 -3.779 1 73.12 792 LYS A CA 1
ATOM 6220 C C . LYS A 1 792 ? 58.844 -24.891 -4.746 1 73.12 792 LYS A C 1
ATOM 6222 O O . LYS A 1 792 ? 59.75 -25.312 -5.461 1 73.12 792 LYS A O 1
ATOM 6227 N N . PHE A 1 793 ? 58.406 -23.516 -4.715 1 67.56 793 PHE A N 1
ATOM 6228 C CA . PHE A 1 793 ? 58.875 -22.656 -5.805 1 67.56 793 PHE A CA 1
ATOM 6229 C C . PHE A 1 793 ? 59.688 -21.5 -5.27 1 67.56 793 PHE A C 1
ATOM 6231 O O . PHE A 1 793 ? 60.562 -20.953 -5.984 1 67.56 793 PHE A O 1
ATOM 6238 N N . ALA A 1 794 ? 59.375 -20.969 -4.141 1 55 794 ALA A N 1
ATOM 6239 C CA . ALA A 1 794 ? 59.969 -19.703 -3.684 1 55 794 ALA A CA 1
ATOM 6240 C C . ALA A 1 794 ? 61.469 -19.844 -3.465 1 55 794 ALA A C 1
ATOM 6242 O O . ALA A 1 794 ? 62.25 -18.906 -3.73 1 55 794 ALA A O 1
ATOM 6243 N N . ASN A 1 795 ? 61.812 -20.859 -2.83 1 49.03 795 ASN A N 1
ATOM 6244 C CA . ASN A 1 795 ? 63.219 -21.031 -2.541 1 49.03 795 ASN A CA 1
ATOM 6245 C C . ASN A 1 795 ? 64 -21.375 -3.799 1 49.03 795 ASN A C 1
ATOM 6247 O O . ASN A 1 795 ? 65.25 -21.344 -3.791 1 49.03 795 ASN A O 1
ATOM 6251 N N . GLU A 1 796 ? 63.312 -21.938 -4.789 1 47.28 796 GLU A N 1
ATOM 6252 C CA . GLU A 1 796 ? 64.125 -22.391 -5.918 1 47.28 796 GLU A CA 1
ATOM 6253 C C . GLU A 1 796 ? 64.375 -21.281 -6.934 1 47.28 796 GLU A C 1
ATOM 6255 O O . GLU A 1 796 ? 63.625 -21.188 -7.926 1 47.28 796 GLU A O 1
ATOM 6260 N N . ARG A 1 797 ? 64.875 -20.25 -6.617 1 43.03 797 ARG A N 1
ATOM 6261 C CA . ARG A 1 797 ? 65.188 -19.109 -7.473 1 43.03 797 ARG A CA 1
ATOM 6262 C C . ARG A 1 797 ? 65.875 -19.531 -8.75 1 43.03 797 ARG A C 1
ATOM 6264 O O . ARG A 1 797 ? 65.625 -18.969 -9.82 1 43.03 797 ARG A O 1
ATOM 6271 N N . VAL A 1 798 ? 66.938 -20.234 -8.648 1 41.72 798 VAL A N 1
ATOM 6272 C CA . VAL A 1 798 ? 67.812 -20.516 -9.812 1 41.72 798 VAL A CA 1
ATOM 6273 C C . VAL A 1 798 ? 67.312 -21.812 -10.484 1 41.72 798 VAL A C 1
ATOM 6275 O O . VAL A 1 798 ? 67.062 -22.812 -9.805 1 41.72 798 VAL A O 1
ATOM 6278 N N . TYR A 1 799 ? 66.75 -21.766 -11.648 1 39.5 799 TYR A N 1
ATOM 6279 C CA . TYR A 1 799 ? 66.5 -22.969 -12.438 1 39.5 799 TYR A CA 1
ATOM 6280 C C . TYR A 1 799 ? 67.688 -23.906 -12.367 1 39.5 799 TYR A C 1
ATOM 6282 O O . TYR A 1 799 ? 68.812 -23.531 -12.68 1 39.5 799 TYR A O 1
ATOM 6290 N N . LYS A 1 800 ? 67.688 -24.859 -11.602 1 43.09 800 LYS A N 1
ATOM 6291 C CA . LYS A 1 800 ? 68.625 -25.922 -11.836 1 43.09 800 LYS A CA 1
ATOM 6292 C C . LYS A 1 800 ? 68.125 -26.938 -12.828 1 43.09 800 LYS A C 1
ATOM 6294 O O . LYS A 1 800 ? 67 -27.422 -12.688 1 43.09 800 LYS A O 1
ATOM 6299 N N . LYS A 1 801 ? 68.625 -27.219 -14.023 1 39.72 801 LYS A N 1
ATOM 6300 C CA . LYS A 1 801 ? 68.375 -28.25 -15.023 1 39.72 801 LYS A CA 1
ATOM 6301 C C . LYS A 1 801 ? 68.188 -29.609 -14.367 1 39.72 801 LYS A C 1
ATOM 6303 O O . LYS A 1 801 ? 69.062 -30.078 -13.625 1 39.72 801 LYS A O 1
ATOM 6308 N N . THR A 1 802 ? 67.062 -29.844 -14 1 34.59 802 THR A N 1
ATOM 6309 C CA . THR A 1 802 ? 67 -31.234 -13.594 1 34.59 802 THR A CA 1
ATOM 6310 C C . THR A 1 802 ? 67.25 -32.156 -14.781 1 34.59 802 THR A C 1
ATOM 6312 O O . THR A 1 802 ? 67.062 -31.75 -15.938 1 34.59 802 THR A O 1
ATOM 6315 N N . LYS A 1 803 ? 67.688 -33.344 -14.555 1 41.62 803 LYS A N 1
ATOM 6316 C CA . LYS A 1 803 ? 68 -34.375 -15.547 1 41.62 803 LYS A CA 1
ATOM 6317 C C . LYS A 1 803 ? 66.75 -34.625 -16.438 1 41.62 803 LYS A C 1
ATOM 6319 O O . LYS A 1 803 ? 66.938 -35.094 -17.562 1 41.62 803 LYS A O 1
ATOM 6324 N N . GLU A 1 804 ? 65.562 -34.438 -15.812 1 33.25 804 GLU A N 1
ATOM 6325 C CA . GLU A 1 804 ? 64.375 -34.812 -16.594 1 33.25 804 GLU A CA 1
ATOM 6326 C C . GLU A 1 804 ? 64.125 -33.812 -17.688 1 33.25 804 GLU A C 1
ATOM 6328 O O . GLU A 1 804 ? 63.5 -34.125 -18.703 1 33.25 804 GLU A O 1
ATOM 6333 N N . ASP A 1 805 ? 64.375 -32.562 -17.438 1 33.19 805 ASP A N 1
ATOM 6334 C CA . ASP A 1 805 ? 64.188 -31.578 -18.516 1 33.19 805 ASP A CA 1
ATOM 6335 C C . ASP A 1 805 ? 65.188 -31.844 -19.656 1 33.19 805 ASP A C 1
ATOM 6337 O O . ASP A 1 805 ? 65.062 -31.219 -20.719 1 33.19 805 ASP A O 1
ATOM 6341 N N . GLU A 1 806 ? 66.188 -32.438 -19.406 1 34.16 806 GLU A N 1
ATOM 6342 C CA . GLU A 1 806 ? 67.062 -32.875 -20.469 1 34.16 806 GLU A CA 1
ATOM 6343 C C . GLU A 1 806 ? 66.375 -33.875 -21.391 1 34.16 806 GLU A C 1
ATOM 6345 O O . GLU A 1 806 ? 66.812 -34.125 -22.516 1 34.16 806 GLU A O 1
ATOM 6350 N N . LYS A 1 807 ? 65.375 -34.688 -20.875 1 29.92 807 LYS A N 1
ATOM 6351 C CA . LYS A 1 807 ? 64.75 -35.656 -21.781 1 29.92 807 LYS A CA 1
ATOM 6352 C C . LYS A 1 807 ? 63.562 -34.969 -22.516 1 29.92 807 LYS A C 1
ATOM 6354 O O . LYS A 1 807 ? 62.781 -34.25 -21.906 1 29.92 807 LYS A O 1
ATOM 6359 N N . MET B 1 1 ? -6.477 54.562 15.008 1 95.19 1 MET B N 1
ATOM 6360 C CA . MET B 1 1 ? -7.238 54 13.906 1 95.19 1 MET B CA 1
ATOM 6361 C C . MET B 1 1 ? -8.484 53.281 14.422 1 95.19 1 MET B C 1
ATOM 6363 O O . MET B 1 1 ? -8.438 52.625 15.461 1 95.19 1 MET B O 1
ATOM 6367 N N . LYS B 1 2 ? -9.641 53.531 13.805 1 98 2 LYS B N 1
ATOM 6368 C CA . LYS B 1 2 ? -10.906 52.875 14.156 1 98 2 LYS B CA 1
ATOM 6369 C C . LYS B 1 2 ? -11.188 51.688 13.242 1 98 2 LYS B C 1
ATOM 6371 O O . LYS B 1 2 ? -11.32 51.844 12.031 1 98 2 LYS B O 1
ATOM 6376 N N . ILE B 1 3 ? -11.305 50.531 13.883 1 98.56 3 ILE B N 1
ATOM 6377 C CA . ILE B 1 3 ? -11.586 49.344 13.117 1 98.56 3 ILE B CA 1
ATOM 6378 C C . ILE B 1 3 ? -12.898 48.719 13.586 1 98.56 3 ILE B C 1
ATOM 6380 O O . ILE B 1 3 ? -13.102 48.5 14.789 1 98.56 3 ILE B O 1
ATOM 6384 N N . VAL B 1 4 ? -13.797 48.438 12.656 1 98.69 4 VAL B N 1
ATOM 6385 C CA . VAL B 1 4 ? -15.055 47.75 12.945 1 98.69 4 VAL B CA 1
ATOM 6386 C C . VAL B 1 4 ? -15.039 46.344 12.328 1 98.69 4 VAL B C 1
ATOM 6388 O O . VAL B 1 4 ? -14.656 46.188 11.172 1 98.69 4 VAL B O 1
ATOM 6391 N N . ILE B 1 5 ? -15.375 45.344 13.125 1 98.81 5 ILE B N 1
ATOM 6392 C CA . ILE B 1 5 ? -15.469 43.969 12.68 1 98.81 5 ILE B CA 1
ATOM 6393 C C . ILE B 1 5 ? -16.922 43.5 12.742 1 98.81 5 ILE B C 1
ATOM 6395 O O . ILE B 1 5 ? -17.562 43.594 13.805 1 98.81 5 ILE B O 1
ATOM 6399 N N . ILE B 1 6 ? -17.438 43.125 11.633 1 98.56 6 ILE B N 1
ATOM 6400 C CA . ILE B 1 6 ? -18.766 42.531 11.609 1 98.56 6 ILE B CA 1
ATOM 6401 C C . ILE B 1 6 ? -18.672 41 11.742 1 98.56 6 ILE B C 1
ATOM 6403 O O . ILE B 1 6 ? -18.172 40.344 10.836 1 98.56 6 ILE B O 1
ATOM 6407 N N . GLY B 1 7 ? -19.125 40.406 12.82 1 97.38 7 GLY B N 1
ATOM 6408 C CA . GLY B 1 7 ? -19.031 39 13.109 1 97.38 7 GLY B CA 1
ATOM 6409 C C . GLY B 1 7 ? -18.688 38.688 14.555 1 97.38 7 GLY B C 1
ATOM 6410 O O . GLY B 1 7 ? -18.172 39.562 15.266 1 97.38 7 GLY B O 1
ATOM 6411 N N . GLY B 1 8 ? -18.938 37.531 14.992 1 96.25 8 GLY B N 1
ATOM 6412 C CA . GLY B 1 8 ? -18.688 37.125 16.359 1 96.25 8 GLY B CA 1
ATOM 6413 C C . GLY B 1 8 ? -18.156 35.719 16.484 1 96.25 8 GLY B C 1
ATOM 6414 O O . GLY B 1 8 ? -18.312 35.062 17.516 1 96.25 8 GLY B O 1
ATOM 6415 N N . GLY B 1 9 ? -17.594 35.188 15.406 1 94.81 9 GLY B N 1
ATOM 6416 C CA . GLY B 1 9 ? -17.047 33.844 15.406 1 94.81 9 GLY B CA 1
ATOM 6417 C C . GLY B 1 9 ? -15.555 33.812 15.695 1 94.81 9 GLY B C 1
ATOM 6418 O O . GLY B 1 9 ? -14.984 34.781 16.172 1 94.81 9 GLY B O 1
ATOM 6419 N N . ILE B 1 10 ? -14.969 32.75 15.43 1 93 10 ILE B N 1
ATOM 6420 C CA . ILE B 1 10 ? -13.562 32.469 15.742 1 93 10 ILE B CA 1
ATOM 6421 C C . ILE B 1 10 ? -12.672 33.469 14.992 1 93 10 ILE B C 1
ATOM 6423 O O . ILE B 1 10 ? -11.758 34.031 15.57 1 93 10 ILE B O 1
ATOM 6427 N N . ALA B 1 11 ? -12.953 33.656 13.75 1 95.69 11 ALA B N 1
ATOM 6428 C CA . ALA B 1 11 ? -12.148 34.562 12.938 1 95.69 11 ALA B CA 1
ATOM 6429 C C . ALA B 1 11 ? -12.242 36 13.469 1 95.69 11 ALA B C 1
ATOM 6431 O O . ALA B 1 11 ? -11.242 36.719 13.516 1 95.69 11 ALA B O 1
ATOM 6432 N N . ALA B 1 12 ? -13.414 36.406 13.852 1 98.12 12 ALA B N 1
ATOM 6433 C CA . ALA B 1 12 ? -13.641 37.75 14.367 1 98.12 12 ALA B CA 1
ATOM 6434 C C . ALA B 1 12 ? -12.852 38 15.648 1 98.12 12 ALA B C 1
ATOM 6436 O O . ALA B 1 12 ? -12.219 39.031 15.812 1 98.12 12 ALA B O 1
ATOM 6437 N N . VAL B 1 13 ? -12.945 37.031 16.516 1 97.44 13 VAL B N 1
ATOM 6438 C CA . VAL B 1 13 ? -12.234 37.156 17.797 1 97.44 13 VAL B CA 1
ATOM 6439 C C . VAL B 1 13 ? -10.734 37.188 17.547 1 97.44 13 VAL B C 1
ATOM 6441 O O . VAL B 1 13 ? -10.008 37.969 18.156 1 97.44 13 VAL B O 1
ATOM 6444 N N . TYR B 1 14 ? -10.289 36.312 16.688 1 95.94 14 TYR B N 1
ATOM 6445 C CA . TYR B 1 14 ? -8.875 36.25 16.344 1 95.94 14 TYR B CA 1
ATOM 6446 C C . TYR B 1 14 ? -8.406 37.594 15.789 1 95.94 14 TYR B C 1
ATOM 6448 O O . TYR B 1 14 ? -7.348 38.094 16.172 1 95.94 14 TYR B O 1
ATOM 6456 N N . LEU B 1 15 ? -9.156 38.188 14.93 1 97.81 15 LEU B N 1
ATOM 6457 C CA . LEU B 1 15 ? -8.859 39.5 14.344 1 97.81 15 LEU B CA 1
ATOM 6458 C C . LEU B 1 15 ? -8.766 40.562 15.422 1 97.81 15 LEU B C 1
ATOM 6460 O O . LEU B 1 15 ? -7.777 41.312 15.484 1 97.81 15 LEU B O 1
ATOM 6464 N N . ALA B 1 16 ? -9.758 40.656 16.25 1 98.44 16 ALA B N 1
ATOM 6465 C CA . ALA B 1 16 ? -9.828 41.688 17.281 1 98.44 16 ALA B CA 1
ATOM 6466 C C . ALA B 1 16 ? -8.625 41.625 18.203 1 98.44 16 ALA B C 1
ATOM 6468 O O . ALA B 1 16 ? -7.98 42.656 18.469 1 98.44 16 ALA B O 1
ATOM 6469 N N . ASN B 1 17 ? -8.383 40.438 18.672 1 96.88 17 ASN B N 1
ATOM 6470 C CA . ASN B 1 17 ? -7.273 40.25 19.609 1 96.88 17 ASN B CA 1
ATOM 6471 C C . ASN B 1 17 ? -5.934 40.594 18.969 1 96.88 17 ASN B C 1
ATOM 6473 O O . ASN B 1 17 ? -5.105 41.281 19.562 1 96.88 17 ASN B O 1
ATOM 6477 N N . ASN B 1 18 ? -5.703 40.188 17.781 1 95.69 18 ASN B N 1
ATOM 6478 C CA . ASN B 1 18 ? -4.398 40.344 17.141 1 95.69 18 ASN B CA 1
ATOM 6479 C C . ASN B 1 18 ? -4.203 41.781 16.625 1 95.69 18 ASN B C 1
ATOM 6481 O O . ASN B 1 18 ? -3.076 42.281 16.594 1 95.69 18 ASN B O 1
ATOM 6485 N N . ILE B 1 19 ? -5.238 42.438 16.266 1 97.38 19 ILE B N 1
ATOM 6486 C CA . ILE B 1 19 ? -5.148 43.844 15.898 1 97.38 19 ILE B CA 1
ATOM 6487 C C . ILE B 1 19 ? -4.633 44.656 17.094 1 97.38 19 ILE B C 1
ATOM 6489 O O . ILE B 1 19 ? -3.725 45.469 16.953 1 97.38 19 ILE B O 1
ATOM 6493 N N . LEU B 1 20 ? -5.199 44.406 18.25 1 96.88 20 LEU B N 1
ATOM 6494 C CA . LEU B 1 20 ? -4.812 45.125 19.453 1 96.88 20 LEU B CA 1
ATOM 6495 C C . LEU B 1 20 ? -3.402 44.75 19.891 1 96.88 20 LEU B C 1
ATOM 6497 O O . LEU B 1 20 ? -2.701 45.531 20.516 1 96.88 20 LEU B O 1
ATOM 6501 N N . ASN B 1 21 ? -3.016 43.531 19.562 1 94.06 21 ASN B N 1
ATOM 6502 C CA . ASN B 1 21 ? -1.642 43.125 19.828 1 94.06 21 ASN B CA 1
ATOM 6503 C C . ASN B 1 21 ? -0.648 43.875 18.953 1 94.06 21 ASN B C 1
ATOM 6505 O O . ASN B 1 21 ? 0.472 44.156 19.391 1 94.06 21 ASN B O 1
ATOM 6509 N N . VAL B 1 22 ? -1.024 44.156 17.734 1 93.31 22 VAL B N 1
ATOM 6510 C CA . VAL B 1 22 ? -0.168 44.875 16.797 1 93.31 22 VAL B CA 1
ATOM 6511 C C . VAL B 1 22 ? -0.145 46.344 17.172 1 93.31 22 VAL B C 1
ATOM 6513 O O . VAL B 1 22 ? 0.91 47 17.141 1 93.31 22 VAL B O 1
ATOM 6516 N N . ASP B 1 23 ? -1.32 46.906 17.484 1 94.94 23 ASP B N 1
ATOM 6517 C CA . ASP B 1 23 ? -1.452 48.312 17.844 1 94.94 23 ASP B CA 1
ATOM 6518 C C . ASP B 1 23 ? -2.516 48.5 18.922 1 94.94 23 ASP B C 1
ATOM 6520 O O . ASP B 1 23 ? -3.705 48.625 18.625 1 94.94 23 ASP B O 1
ATOM 6524 N N . SER B 1 24 ? -2.125 48.688 20.141 1 93.44 24 SER B N 1
ATOM 6525 C CA . SER B 1 24 ? -3.023 48.781 21.281 1 93.44 24 SER B CA 1
ATOM 6526 C C . SER B 1 24 ? -3.797 50.094 21.297 1 93.44 24 SER B C 1
ATOM 6528 O O . SER B 1 24 ? -4.785 50.219 22.016 1 93.44 24 SER B O 1
ATOM 6530 N N . SER B 1 25 ? -3.371 51 20.469 1 94.5 25 SER B N 1
ATOM 6531 C CA . SER B 1 25 ? -4.027 52.312 20.453 1 94.5 25 SER B CA 1
ATOM 6532 C C . SER B 1 25 ? -5.254 52.281 19.547 1 94.5 25 SER B C 1
ATOM 6534 O O . SER B 1 25 ? -6.066 53.219 19.594 1 94.5 25 SER B O 1
ATOM 6536 N N . CYS B 1 26 ? -5.434 51.219 18.828 1 96.12 26 CYS B N 1
ATOM 6537 C CA . CYS B 1 26 ? -6.574 51.094 17.922 1 96.12 26 CYS B CA 1
ATOM 6538 C C . CYS B 1 26 ? -7.879 51 18.703 1 96.12 26 CYS B C 1
ATOM 6540 O O . CYS B 1 26 ? -7.91 50.406 19.781 1 96.12 26 CYS B O 1
ATOM 6542 N N . SER B 1 27 ? -8.891 51.594 18.188 1 97.75 27 SER B N 1
ATOM 6543 C CA . SER B 1 27 ? -10.242 51.375 18.688 1 97.75 27 SER B CA 1
ATOM 6544 C C . SER B 1 27 ? -10.953 50.281 17.875 1 97.75 27 SER B C 1
ATOM 6546 O O . SER B 1 27 ? -11.258 50.469 16.688 1 97.75 27 SER B O 1
ATOM 6548 N N . VAL B 1 28 ? -11.195 49.156 18.547 1 98.5 28 VAL B N 1
ATOM 6549 C CA . VAL B 1 28 ? -11.781 48 17.844 1 98.5 28 VAL B CA 1
ATOM 6550 C C . VAL B 1 28 ? -13.203 47.781 18.344 1 98.5 28 VAL B C 1
ATOM 6552 O O . VAL B 1 28 ? -13.438 47.656 19.547 1 98.5 28 VAL B O 1
ATOM 6555 N N . THR B 1 29 ? -14.164 47.75 17.422 1 98.56 29 THR B N 1
ATOM 6556 C CA . THR B 1 29 ? -15.562 47.438 17.719 1 98.56 29 THR B CA 1
ATOM 6557 C C . THR B 1 29 ? -15.992 46.156 16.984 1 98.56 29 THR B C 1
ATOM 6559 O O . THR B 1 29 ? -15.781 46.031 15.773 1 98.56 29 THR B O 1
ATOM 6562 N N . MET B 1 30 ? -16.562 45.219 17.703 1 98.56 30 MET B N 1
ATOM 6563 C CA . MET B 1 30 ? -17.109 44 17.125 1 98.56 30 MET B CA 1
ATOM 6564 C C . MET B 1 30 ? -18.641 44.031 17.156 1 98.56 30 MET B C 1
ATOM 6566 O O . MET B 1 30 ? -19.234 44.281 18.203 1 98.56 30 MET B O 1
ATOM 6570 N N . LEU B 1 31 ? -19.25 43.812 16.016 1 98.44 31 LEU B N 1
ATOM 6571 C CA . LEU B 1 31 ? -20.703 43.719 15.906 1 98.44 31 LEU B CA 1
ATOM 6572 C C . LEU B 1 31 ? -21.141 42.312 15.648 1 98.44 31 LEU B C 1
ATOM 6574 O O . LEU B 1 31 ? -21.016 41.781 14.531 1 98.44 31 LEU B O 1
ATOM 6578 N N . SER B 1 32 ? -21.719 41.656 16.625 1 97.5 32 SER B N 1
ATOM 6579 C CA . SER B 1 32 ? -22.156 40.25 16.531 1 97.5 32 SER B CA 1
ATOM 6580 C C . SER B 1 32 ? -23.672 40.156 16.531 1 97.5 32 SER B C 1
ATOM 6582 O O . SER B 1 32 ? -24.344 40.906 17.25 1 97.5 32 SER B O 1
ATOM 6584 N N . ASP B 1 33 ? -24.156 39.281 15.758 1 95.38 33 ASP B N 1
ATOM 6585 C CA . ASP B 1 33 ? -25.594 39.094 15.742 1 95.38 33 ASP B CA 1
ATOM 6586 C C . ASP B 1 33 ? -26.016 38.094 16.844 1 95.38 33 ASP B C 1
ATOM 6588 O O . ASP B 1 33 ? -27.219 37.875 17.047 1 95.38 33 ASP B O 1
ATOM 6592 N N . GLU B 1 34 ? -25.078 37.625 17.578 1 94.69 34 GLU B N 1
ATOM 6593 C CA . GLU B 1 34 ? -25.359 36.625 18.625 1 94.69 34 GLU B CA 1
ATOM 6594 C C . GLU B 1 34 ? -25.75 37.281 19.938 1 94.69 34 GLU B C 1
ATOM 6596 O O . GLU B 1 34 ? -25.359 38.438 20.203 1 94.69 34 GLU B O 1
ATOM 6601 N N . GLU B 1 35 ? -26.484 36.469 20.703 1 94.5 35 GLU B N 1
ATOM 6602 C CA . GLU B 1 35 ? -26.859 36.906 22.047 1 94.5 35 GLU B CA 1
ATOM 6603 C C . GLU B 1 35 ? -25.734 36.656 23.047 1 94.5 35 GLU B C 1
ATOM 6605 O O . GLU B 1 35 ? -25.641 37.312 24.078 1 94.5 35 GLU B O 1
ATOM 6610 N N . TYR B 1 36 ? -24.906 35.75 22.719 1 94.88 36 TYR B N 1
ATOM 6611 C CA . TYR B 1 36 ? -23.844 35.312 23.625 1 94.88 36 TYR B CA 1
ATOM 6612 C C . TYR B 1 36 ? -22.5 35.938 23.219 1 94.88 36 TYR B C 1
ATOM 6614 O O . TYR B 1 36 ? -22.312 36.312 22.062 1 94.88 36 TYR B O 1
ATOM 6622 N N . ILE B 1 37 ? -21.625 35.969 24.219 1 95.62 37 ILE B N 1
ATOM 6623 C CA . ILE B 1 37 ? -20.234 36.312 23.906 1 95.62 37 ILE B CA 1
ATOM 6624 C C . ILE B 1 37 ? -19.641 35.25 22.984 1 95.62 37 ILE B C 1
ATOM 6626 O O . ILE B 1 37 ? -20.078 34.125 22.953 1 95.62 37 ILE B O 1
ATOM 6630 N N . PRO B 1 38 ? -18.672 35.719 22.219 1 96.31 38 PRO B N 1
ATOM 6631 C CA . PRO B 1 38 ? -18.094 34.781 21.266 1 96.31 38 PRO B CA 1
ATOM 6632 C C . PRO B 1 38 ? -17.641 33.469 21.922 1 96.31 38 PRO B C 1
ATOM 6634 O O . PRO B 1 38 ? -17.062 33.469 23.016 1 96.31 38 PRO B O 1
ATOM 6637 N N . TYR B 1 39 ? -17.953 32.375 21.312 1 93.81 39 TYR B N 1
ATOM 6638 C CA . TYR B 1 39 ? -17.609 31.047 21.797 1 93.81 39 TYR B CA 1
ATOM 6639 C C . TYR B 1 39 ? -17.047 30.188 20.672 1 93.81 39 TYR B C 1
ATOM 6641 O O . TYR B 1 39 ? -17.203 30.516 19.484 1 93.81 39 TYR B O 1
ATOM 6649 N N . ASP B 1 40 ? -16.391 29.125 21.047 1 91.06 40 ASP B N 1
ATOM 6650 C CA . ASP B 1 40 ? -15.727 28.234 20.109 1 91.06 40 ASP B CA 1
ATOM 6651 C C . ASP B 1 40 ? -16.703 27.203 19.547 1 91.06 40 ASP B C 1
ATOM 6653 O O . ASP B 1 40 ? -16.984 26.188 20.172 1 91.06 40 ASP B O 1
ATOM 6657 N N . ARG B 1 41 ? -17.062 27.406 18.359 1 90.25 41 ARG B N 1
ATOM 6658 C CA . ARG B 1 41 ? -18.125 26.594 17.734 1 90.25 41 ARG B CA 1
ATOM 6659 C C . ARG B 1 41 ? -17.609 25.188 17.438 1 90.25 41 ARG B C 1
ATOM 6661 O O . ARG B 1 41 ? -18.406 24.266 17.203 1 90.25 41 ARG B O 1
ATOM 6668 N N . ILE B 1 42 ? -16.359 25 17.438 1 85.88 42 ILE B N 1
ATOM 6669 C CA . ILE B 1 42 ? -15.773 23.672 17.234 1 85.88 42 ILE B CA 1
ATOM 6670 C C . ILE B 1 42 ? -16.219 22.734 18.344 1 85.88 42 ILE B C 1
ATOM 6672 O O . ILE B 1 42 ? -16.328 21.516 18.141 1 85.88 42 ILE B O 1
ATOM 6676 N N . HIS B 1 43 ? -16.656 23.312 19.5 1 87.12 43 HIS B N 1
ATOM 6677 C CA . HIS B 1 43 ? -16.969 22.5 20.688 1 87.12 43 HIS B CA 1
ATOM 6678 C C . HIS B 1 43 ? -18.469 22.5 20.953 1 87.12 43 HIS B C 1
ATOM 6680 O O . HIS B 1 43 ? -18.891 22.281 22.094 1 87.12 43 HIS B O 1
ATOM 6686 N N . LEU B 1 44 ? -19.219 22.719 20 1 89.81 44 LEU B N 1
ATOM 6687 C CA . LEU B 1 44 ? -20.672 22.797 20.172 1 89.81 44 LEU B CA 1
ATOM 6688 C C . LEU B 1 44 ? -21.219 21.484 20.703 1 89.81 44 LEU B C 1
ATOM 6690 O O . LEU B 1 44 ? -22.203 21.469 21.438 1 89.81 44 LEU B O 1
ATOM 6694 N N . CYS B 1 45 ? -20.609 20.375 20.344 1 87.62 45 CYS B N 1
ATOM 6695 C CA . CYS B 1 45 ? -21.094 19.062 20.781 1 87.62 45 CYS B CA 1
ATOM 6696 C C . CYS B 1 45 ? -21.141 18.984 22.297 1 87.62 45 CYS B C 1
ATOM 6698 O O . CYS B 1 45 ? -21.969 18.25 22.844 1 87.62 45 CYS B O 1
ATOM 6700 N N . ARG B 1 46 ? -20.359 19.766 22.938 1 84.5 46 ARG B N 1
ATOM 6701 C CA . ARG B 1 46 ? -20.297 19.75 24.391 1 84.5 46 ARG B CA 1
ATOM 6702 C C . ARG B 1 46 ? -21.594 20.312 25 1 84.5 46 ARG B C 1
ATOM 6704 O O . ARG B 1 46 ? -21.922 20.016 26.156 1 84.5 46 ARG B O 1
ATOM 6711 N N . LEU B 1 47 ? -22.234 21.078 24.234 1 89.44 47 LEU B N 1
ATOM 6712 C CA . LEU B 1 47 ? -23.422 21.75 24.75 1 89.44 47 LEU B CA 1
ATOM 6713 C C . LEU B 1 47 ? -24.641 20.828 24.656 1 89.44 47 LEU B C 1
ATOM 6715 O O . LEU B 1 47 ? -25.672 21.125 25.266 1 89.44 47 LEU B O 1
ATOM 6719 N N . ILE B 1 48 ? -24.516 19.828 23.922 1 87.12 48 ILE B N 1
ATOM 6720 C CA . ILE B 1 48 ? -25.656 18.922 23.766 1 87.12 48 ILE B CA 1
ATOM 6721 C C . ILE B 1 48 ? -25.828 18.062 25.016 1 87.12 48 ILE B C 1
ATOM 6723 O O . ILE B 1 48 ? -26.953 17.75 25.406 1 87.12 48 ILE B O 1
ATOM 6727 N N . ASP B 1 49 ? -24.641 17.844 25.703 1 73.81 49 ASP B N 1
ATOM 6728 C CA . ASP B 1 49 ? -24.734 17.125 26.969 1 73.81 49 ASP B CA 1
ATOM 6729 C C . ASP B 1 49 ? -25.094 18.094 28.109 1 73.81 49 ASP B C 1
ATOM 6731 O O . ASP B 1 49 ? -24.516 19.172 28.219 1 73.81 49 ASP B O 1
ATOM 6735 N N . THR B 1 50 ? -26.25 18.094 28.688 1 63 50 THR B N 1
ATOM 6736 C CA . THR B 1 50 ? -26.891 19.016 29.609 1 63 50 THR B CA 1
ATOM 6737 C C . THR B 1 50 ? -25.906 19.469 30.688 1 63 50 THR B C 1
ATOM 6739 O O . THR B 1 50 ? -26.219 20.359 31.484 1 63 50 THR B O 1
ATOM 6742 N N . LYS B 1 51 ? -24.75 19.094 30.656 1 67.38 51 LYS B N 1
ATOM 6743 C CA . LYS B 1 51 ? -23.891 19.438 31.781 1 67.38 51 LYS B CA 1
ATOM 6744 C C . LYS B 1 51 ? -23.031 20.656 31.469 1 67.38 51 LYS B C 1
ATOM 6746 O O . LYS B 1 51 ? -22.469 21.281 32.375 1 67.38 51 LYS B O 1
ATOM 6751 N N . ASN B 1 52 ? -23.047 21.109 30.172 1 75.94 52 ASN B N 1
ATOM 6752 C CA . ASN B 1 52 ? -22.156 22.203 29.812 1 75.94 52 ASN B CA 1
ATOM 6753 C C . ASN B 1 52 ? -22.938 23.422 29.297 1 75.94 52 ASN B C 1
ATOM 6755 O O . ASN B 1 52 ? -24.047 23.281 28.797 1 75.94 52 ASN B O 1
ATOM 6759 N N . ASP B 1 53 ? -22.375 24.578 29.656 1 85.69 53 ASP B N 1
ATOM 6760 C CA . ASP B 1 53 ? -22.984 25.812 29.156 1 85.69 53 ASP B CA 1
ATOM 6761 C C . ASP B 1 53 ? -22.047 26.562 28.219 1 85.69 53 ASP B C 1
ATOM 6763 O O . ASP B 1 53 ? -20.891 26.156 28.031 1 85.69 53 ASP B O 1
ATOM 6767 N N . VAL B 1 54 ? -22.609 27.516 27.594 1 90.12 54 VAL B N 1
ATOM 6768 C CA . VAL B 1 54 ? -21.906 28.281 26.578 1 90.12 54 VAL B CA 1
ATOM 6769 C C . VAL B 1 54 ? -20.609 28.828 27.141 1 90.12 54 VAL B C 1
ATOM 6771 O O . VAL B 1 54 ? -19.609 28.969 26.438 1 90.12 54 VAL B O 1
ATOM 6774 N N . GLU B 1 55 ? -20.547 29.062 28.438 1 88.69 55 GLU B N 1
ATOM 6775 C CA . GLU B 1 55 ? -19.375 29.594 29.109 1 88.69 55 GLU B CA 1
ATOM 6776 C C . GLU B 1 55 ? -18.188 28.625 29.031 1 88.69 55 GLU B C 1
ATOM 6778 O O . GLU B 1 55 ? -17.031 29.047 29 1 88.69 55 GLU B O 1
ATOM 6783 N N . SER B 1 56 ? -18.594 27.453 28.922 1 85.56 56 SER B N 1
ATOM 6784 C CA . SER B 1 56 ? -17.547 26.422 28.922 1 85.56 56 SER B CA 1
ATOM 6785 C C . SER B 1 56 ? -16.766 26.422 27.625 1 85.56 56 SER B C 1
ATOM 6787 O O . SER B 1 56 ? -15.656 25.891 27.562 1 85.56 56 SER B O 1
ATOM 6789 N N . ILE B 1 57 ? -17.359 27.078 26.609 1 89.06 57 ILE B N 1
ATOM 6790 C CA . ILE B 1 57 ? -16.656 27.094 25.328 1 89.06 57 ILE B CA 1
ATOM 6791 C C . ILE B 1 57 ? -16.422 28.531 24.891 1 89.06 57 ILE B C 1
ATOM 6793 O O . ILE B 1 57 ? -16.328 28.812 23.688 1 89.06 57 ILE B O 1
ATOM 6797 N N . LYS B 1 58 ? -16.375 29.391 25.781 1 91.19 58 LYS B N 1
ATOM 6798 C CA . LYS B 1 58 ? -16.172 30.812 25.5 1 91.19 58 LYS B CA 1
ATOM 6799 C C . LYS B 1 58 ? -14.773 31.062 24.938 1 91.19 58 LYS B C 1
ATOM 6801 O O . LYS B 1 58 ? -13.805 30.438 25.375 1 91.19 58 LYS B O 1
ATOM 6806 N N . LEU B 1 59 ? -14.711 31.969 24 1 91.19 59 LEU B N 1
ATOM 6807 C CA . LEU B 1 59 ? -13.422 32.406 23.469 1 91.19 59 LEU B CA 1
ATOM 6808 C C . LEU B 1 59 ? -12.891 33.594 24.281 1 91.19 59 LEU B C 1
ATOM 6810 O O . LEU B 1 59 ? -13.656 34.469 24.719 1 91.19 59 LEU B O 1
ATOM 6814 N N . GLU B 1 60 ? -11.57 33.656 24.453 1 88.56 60 GLU B N 1
ATOM 6815 C CA . GLU B 1 60 ? -10.961 34.781 25.141 1 88.56 60 GLU B CA 1
ATOM 6816 C C . GLU B 1 60 ? -10.922 36.031 24.234 1 88.56 60 GLU B C 1
ATOM 6818 O O . GLU B 1 60 ? -10.367 35.969 23.125 1 88.56 60 GLU B O 1
ATOM 6823 N N . LEU B 1 61 ? -11.492 37.031 24.703 1 94.62 61 LEU B N 1
ATOM 6824 C CA . LEU B 1 61 ? -11.539 38.281 23.969 1 94.62 61 LEU B CA 1
ATOM 6825 C C . LEU B 1 61 ? -10.836 39.406 24.75 1 94.62 61 LEU B C 1
ATOM 6827 O O . LEU B 1 61 ? -11.039 39.531 25.969 1 94.62 61 LEU B O 1
ATOM 6831 N N . ASN B 1 62 ? -9.992 40.188 24.062 1 95.56 62 ASN B N 1
ATOM 6832 C CA . ASN B 1 62 ? -9.336 41.312 24.688 1 95.56 62 ASN B CA 1
ATOM 6833 C C . ASN B 1 62 ? -10.344 42.281 25.297 1 95.56 62 ASN B C 1
ATOM 6835 O O . ASN B 1 62 ? -11.328 42.656 24.641 1 95.56 62 ASN B O 1
ATOM 6839 N N . SER B 1 63 ? -10.086 42.75 26.516 1 94.38 63 SER B N 1
ATOM 6840 C CA . SER B 1 63 ? -11.023 43.562 27.266 1 94.38 63 SER B CA 1
ATOM 6841 C C . SER B 1 63 ? -11.188 44.938 26.625 1 94.38 63 SER B C 1
ATOM 6843 O O . SER B 1 63 ? -12.18 45.625 26.875 1 94.38 63 SER B O 1
ATOM 6845 N N . ALA B 1 64 ? -10.25 45.281 25.828 1 96.5 64 ALA B N 1
ATOM 6846 C CA . ALA B 1 64 ? -10.289 46.625 25.203 1 96.5 64 ALA B CA 1
ATOM 6847 C C . ALA B 1 64 ? -11.266 46.656 24.031 1 96.5 64 ALA B C 1
ATOM 6849 O O . ALA B 1 64 ? -11.625 47.719 23.547 1 96.5 64 ALA B O 1
ATOM 6850 N N . VAL B 1 65 ? -11.781 45.531 23.641 1 98.06 65 VAL B N 1
ATOM 6851 C CA . VAL B 1 65 ? -12.672 45.438 22.484 1 98.06 65 VAL B CA 1
ATOM 6852 C C . VAL B 1 65 ? -14.078 45.906 22.875 1 98.06 65 VAL B C 1
ATOM 6854 O O . VAL B 1 65 ? -14.594 45.531 23.922 1 98.06 65 VAL B O 1
ATOM 6857 N N . ASN B 1 66 ? -14.664 46.781 22.094 1 97.88 66 ASN B N 1
ATOM 6858 C CA . ASN B 1 66 ? -16.078 47.125 22.25 1 97.88 66 ASN B CA 1
ATOM 6859 C C . ASN B 1 66 ? -16.984 46.125 21.562 1 97.88 66 ASN B C 1
ATOM 6861 O O . ASN B 1 66 ? -17.25 46.25 20.359 1 97.88 66 ASN B O 1
ATOM 6865 N N . LEU B 1 67 ? -17.516 45.219 22.344 1 98.06 67 LEU B N 1
ATOM 6866 C CA . LEU B 1 67 ? -18.359 44.156 21.797 1 98.06 67 LEU B CA 1
ATOM 6867 C C . LEU B 1 67 ? -19.844 44.531 21.875 1 98.06 67 LEU B C 1
ATOM 6869 O O . LEU B 1 67 ? -20.328 44.906 22.953 1 98.06 67 LEU B O 1
ATOM 6873 N N . GLN B 1 68 ? -20.469 44.531 20.719 1 97.75 68 GLN B N 1
ATOM 6874 C CA . GLN B 1 68 ? -21.922 44.75 20.656 1 97.75 68 GLN B CA 1
ATOM 6875 C C . GLN B 1 68 ? -22.641 43.469 20.234 1 97.75 68 GLN B C 1
ATOM 6877 O O . GLN B 1 68 ? -22.406 42.938 19.156 1 97.75 68 GLN B O 1
ATOM 6882 N N . LEU B 1 69 ? -23.516 43 21.047 1 97 69 LEU B N 1
ATOM 6883 C CA . LEU B 1 69 ? -24.266 41.781 20.781 1 97 69 LEU B CA 1
ATOM 6884 C C . LEU B 1 69 ? -25.641 42.094 20.172 1 97 69 LEU B C 1
ATOM 6886 O O . LEU B 1 69 ? -26.062 43.25 20.172 1 97 69 LEU B O 1
ATOM 6890 N N . ASN B 1 70 ? -26.25 41.156 19.547 1 96.5 70 ASN B N 1
ATOM 6891 C CA . ASN B 1 70 ? -27.578 41.25 18.953 1 96.5 70 ASN B CA 1
ATOM 6892 C C . ASN B 1 70 ? -27.625 42.375 17.906 1 96.5 70 ASN B C 1
ATOM 6894 O O . ASN B 1 70 ? -28.562 43.156 17.906 1 96.5 70 ASN B O 1
ATOM 6898 N N . GLN B 1 71 ? -26.609 42.438 17.094 1 95.44 71 GLN B N 1
ATOM 6899 C CA . GLN B 1 71 ? -26.516 43.469 16.078 1 95.44 71 GLN B CA 1
ATOM 6900 C C . GLN B 1 71 ? -27 43 14.719 1 95.44 71 GLN B C 1
ATOM 6902 O O . GLN B 1 71 ? -26.75 41.844 14.352 1 95.44 71 GLN B O 1
ATOM 6907 N N . THR B 1 72 ? -27.766 43.781 14 1 93.19 72 THR B N 1
ATOM 6908 C CA . THR B 1 72 ? -28.141 43.594 12.609 1 93.19 72 THR B CA 1
ATOM 6909 C C . THR B 1 72 ? -27.656 44.719 11.734 1 93.19 72 THR B C 1
ATOM 6911 O O . THR B 1 72 ? -28 45.906 11.984 1 93.19 72 THR B O 1
ATOM 6914 N N . ILE B 1 73 ? -26.891 44.375 10.719 1 95.38 73 ILE B N 1
ATOM 6915 C CA . ILE B 1 73 ? -26.344 45.406 9.836 1 95.38 73 ILE B CA 1
ATOM 6916 C C . ILE B 1 73 ? -27.406 45.812 8.82 1 95.38 73 ILE B C 1
ATOM 6918 O O . ILE B 1 73 ? -27.891 45 8.047 1 95.38 73 ILE B O 1
ATOM 6922 N N . SER B 1 74 ? -27.703 47.094 8.773 1 92.88 74 SER B N 1
ATOM 6923 C CA . SER B 1 74 ? -28.734 47.562 7.855 1 92.88 74 SER B CA 1
ATOM 6924 C C . SER B 1 74 ? -28.109 48.281 6.656 1 92.88 74 SER B C 1
ATOM 6926 O O . SER B 1 74 ? -28.688 48.281 5.566 1 92.88 74 SER B O 1
ATOM 6928 N N . ASN B 1 75 ? -27.031 48.906 6.941 1 95.12 75 ASN B N 1
ATOM 6929 C CA . ASN B 1 75 ? -26.406 49.656 5.852 1 95.12 75 ASN B CA 1
ATOM 6930 C C . ASN B 1 75 ? -24.922 49.906 6.105 1 95.12 75 ASN B C 1
ATOM 6932 O O . ASN B 1 75 ? -24.484 49.906 7.254 1 95.12 75 ASN B O 1
ATOM 6936 N N . ILE B 1 76 ? -24.188 49.969 4.969 1 97.12 76 ILE B N 1
ATOM 6937 C CA . ILE B 1 76 ? -22.781 50.375 4.996 1 97.12 76 ILE B CA 1
ATOM 6938 C C . ILE B 1 76 ? -22.578 51.562 4.059 1 97.12 76 ILE B C 1
ATOM 6940 O O . ILE B 1 76 ? -22.766 51.469 2.848 1 97.12 76 ILE B O 1
ATOM 6944 N N . ASN B 1 77 ? -22.266 52.719 4.598 1 96.69 77 ASN B N 1
ATOM 6945 C CA . ASN B 1 77 ? -21.938 53.875 3.797 1 96.69 77 ASN B CA 1
ATOM 6946 C C . ASN B 1 77 ? -20.438 53.969 3.521 1 96.69 77 ASN B C 1
ATOM 6948 O O . ASN B 1 77 ? -19.688 54.5 4.348 1 96.69 77 ASN B O 1
ATOM 6952 N N . LYS B 1 78 ? -20.031 53.719 2.373 1 96.44 78 LYS B N 1
ATOM 6953 C CA . LYS B 1 78 ? -18.625 53.625 2.029 1 96.44 78 LYS B CA 1
ATOM 6954 C C . LYS B 1 78 ? -17.984 55 1.945 1 96.44 78 LYS B C 1
ATOM 6956 O O . LYS B 1 78 ? -16.812 55.188 2.271 1 96.44 78 LYS B O 1
ATOM 6961 N N . ASP B 1 79 ? -18.766 56 1.58 1 95.19 79 ASP B N 1
ATOM 6962 C CA . ASP B 1 79 ? -18.266 57.375 1.433 1 95.19 79 ASP B CA 1
ATOM 6963 C C . ASP B 1 79 ? -17.969 58 2.795 1 95.19 79 ASP B C 1
ATOM 6965 O O . ASP B 1 79 ? -16.922 58.625 2.98 1 95.19 79 ASP B O 1
ATOM 6969 N N . LYS B 1 80 ? -18.844 57.812 3.691 1 96.25 80 LYS B N 1
ATOM 6970 C CA . LYS B 1 80 ? -18.688 58.375 5.031 1 96.25 80 LYS B CA 1
ATOM 6971 C C . LYS B 1 80 ? -17.922 57.406 5.938 1 96.25 80 LYS B C 1
ATOM 6973 O O . LYS B 1 80 ? -17.516 57.75 7.043 1 96.25 80 LYS B O 1
ATOM 6978 N N . LYS B 1 81 ? -17.75 56.125 5.5 1 97.31 81 LYS B N 1
ATOM 6979 C CA . LYS B 1 81 ? -17.109 55.062 6.254 1 97.31 81 LYS B CA 1
ATOM 6980 C C . LYS B 1 81 ? -17.828 54.812 7.57 1 97.31 81 LYS B C 1
ATOM 6982 O O . LYS B 1 81 ? -17.219 54.844 8.641 1 97.31 81 LYS B O 1
ATOM 6987 N N . GLU B 1 82 ? -19.125 54.5 7.371 1 97.19 82 GLU B N 1
ATOM 6988 C CA . GLU B 1 82 ? -20 54.25 8.508 1 97.19 82 GLU B CA 1
ATOM 6989 C C . GLU B 1 82 ? -20.812 52.969 8.297 1 97.19 82 GLU B C 1
ATOM 6991 O O . GLU B 1 82 ? -21.25 52.688 7.188 1 97.19 82 GLU B O 1
ATOM 6996 N N . VAL B 1 83 ? -20.953 52.219 9.414 1 97.56 83 VAL B N 1
ATOM 6997 C CA . VAL B 1 83 ? -21.828 51.062 9.43 1 97.56 83 VAL B CA 1
ATOM 6998 C C . VAL B 1 83 ? -23.062 51.375 10.273 1 97.56 83 VAL B C 1
ATOM 7000 O O . VAL B 1 83 ? -22.953 51.875 11.398 1 97.56 83 VAL B O 1
ATOM 7003 N N . LEU B 1 84 ? -24.219 51.125 9.664 1 96.56 84 LEU B N 1
ATOM 7004 C CA . LEU B 1 84 ? -25.469 51.25 10.398 1 96.56 84 LEU B CA 1
ATOM 7005 C C . LEU B 1 84 ? -25.953 49.906 10.945 1 96.56 84 LEU B C 1
ATOM 7007 O O . LEU B 1 84 ? -26.203 49 10.18 1 96.56 84 LEU B O 1
ATOM 7011 N N . SER B 1 85 ? -25.906 49.812 12.328 1 94.19 85 SER B N 1
ATOM 7012 C CA . SER B 1 85 ? -26.375 48.625 13.031 1 94.19 85 SER B CA 1
ATOM 7013 C C . SER B 1 85 ? -27.422 48.969 14.07 1 94.19 85 SER B C 1
ATOM 7015 O O . SER B 1 85 ? -27.188 49.781 14.961 1 94.19 85 SER B O 1
ATOM 7017 N N . ASN B 1 86 ? -28.562 48.344 14.18 1 91 86 ASN B N 1
ATOM 7018 C CA . ASN B 1 86 ? -29.656 48.594 15.086 1 91 86 ASN B CA 1
ATOM 7019 C C . ASN B 1 86 ? -29.891 50.094 15.258 1 91 86 ASN B C 1
ATOM 7021 O O . ASN B 1 86 ? -29.984 50.594 16.391 1 91 86 ASN B O 1
ATOM 7025 N N . ASP B 1 87 ? -29.703 50.875 14.336 1 85.44 87 ASP B N 1
ATOM 7026 C CA . ASP B 1 87 ? -29.984 52.281 14.281 1 85.44 87 ASP B CA 1
ATOM 7027 C C . ASP B 1 87 ? -28.844 53.094 14.906 1 85.44 87 ASP B C 1
ATOM 7029 O O . ASP B 1 87 ? -29.031 54.25 15.273 1 85.44 87 ASP B O 1
ATOM 7033 N N . LYS B 1 88 ? -27.844 52.562 15.234 1 95 88 LYS B N 1
ATOM 7034 C CA . LYS B 1 88 ? -26.625 53.25 15.664 1 95 88 LYS B CA 1
ATOM 7035 C C . LYS B 1 88 ? -25.562 53.219 14.57 1 95 88 LYS B C 1
ATOM 7037 O O . LYS B 1 88 ? -25.438 52.25 13.836 1 95 88 LYS B O 1
ATOM 7042 N N . THR B 1 89 ? -24.891 54.25 14.523 1 96.75 89 THR B N 1
ATOM 7043 C CA . THR B 1 89 ? -23.844 54.375 13.516 1 96.75 89 THR B CA 1
ATOM 7044 C C . THR B 1 89 ? -22.469 54.156 14.141 1 96.75 89 THR B C 1
ATOM 7046 O O . THR B 1 89 ? -22.188 54.656 15.234 1 96.75 89 THR B O 1
ATOM 7049 N N . TYR B 1 90 ? -21.672 53.469 13.438 1 97.88 90 TYR B N 1
ATOM 7050 C CA . TYR B 1 90 ? -20.297 53.219 13.844 1 97.88 90 TYR B CA 1
ATOM 7051 C C . TYR B 1 90 ? -19.312 53.656 12.758 1 97.88 90 TYR B C 1
ATOM 7053 O O . TYR B 1 90 ? -19.312 53.094 11.656 1 97.88 90 TYR B O 1
ATOM 7061 N N . ASP B 1 91 ? -18.5 54.656 13.078 1 97.44 91 ASP B N 1
ATOM 7062 C CA . ASP B 1 91 ? -17.484 55.094 12.141 1 97.44 91 ASP B CA 1
ATOM 7063 C C . ASP B 1 91 ? -16.297 54.125 12.094 1 97.44 91 ASP B C 1
ATOM 7065 O O . ASP B 1 91 ? -15.953 53.531 13.109 1 97.44 91 ASP B O 1
ATOM 7069 N N . TYR B 1 92 ? -15.727 54.062 10.859 1 98.12 92 TYR B N 1
ATOM 7070 C CA . TYR B 1 92 ? -14.547 53.219 10.758 1 98.12 92 TYR B CA 1
ATOM 7071 C C . TYR B 1 92 ? -13.5 53.844 9.844 1 98.12 92 TYR B C 1
ATOM 7073 O O . TYR B 1 92 ? -13.836 54.594 8.93 1 98.12 92 TYR B O 1
ATOM 7081 N N . ASP B 1 93 ? -12.203 53.531 10.133 1 98.12 93 ASP B N 1
ATOM 7082 C CA . ASP B 1 93 ? -11.133 53.719 9.156 1 98.12 93 ASP B CA 1
ATOM 7083 C C . ASP B 1 93 ? -10.992 52.5 8.258 1 98.12 93 ASP B C 1
ATOM 7085 O O . ASP B 1 93 ? -10.773 52.625 7.051 1 98.12 93 ASP B O 1
ATOM 7089 N N . LYS B 1 94 ? -11.109 51.344 8.875 1 98.44 94 LYS B N 1
ATOM 7090 C CA . LYS B 1 94 ? -11.156 50.062 8.18 1 98.44 94 LYS B CA 1
ATOM 7091 C C . LYS B 1 94 ? -12.32 49.188 8.672 1 98.44 94 LYS B C 1
ATOM 7093 O O . LYS B 1 94 ? -12.633 49.188 9.867 1 98.44 94 LYS B O 1
ATOM 7098 N N . LEU B 1 95 ? -12.953 48.531 7.766 1 98.75 95 LEU B N 1
ATOM 7099 C CA . LEU B 1 95 ? -14.031 47.625 8.055 1 98.75 95 LEU B CA 1
ATOM 7100 C C . LEU B 1 95 ? -13.641 46.188 7.688 1 98.75 95 LEU B C 1
ATOM 7102 O O . LEU B 1 95 ? -13.078 45.938 6.613 1 98.75 95 LEU B O 1
ATOM 7106 N N . ILE B 1 96 ? -13.859 45.219 8.594 1 98.88 96 ILE B N 1
ATOM 7107 C CA . ILE B 1 96 ? -13.586 43.812 8.305 1 98.88 96 ILE B CA 1
ATOM 7108 C C . ILE B 1 96 ? -14.852 43 8.484 1 98.88 96 ILE B C 1
ATOM 7110 O O . ILE B 1 96 ? -15.445 42.969 9.562 1 98.88 96 ILE B O 1
ATOM 7114 N N . ILE B 1 97 ? -15.219 42.344 7.461 1 98.75 97 ILE B N 1
ATOM 7115 C CA . ILE B 1 97 ? -16.391 41.469 7.5 1 98.75 97 ILE B CA 1
ATOM 7116 C C . ILE B 1 97 ? -15.938 40.031 7.793 1 98.75 97 ILE B C 1
ATOM 7118 O O . ILE B 1 97 ? -15.156 39.438 7.035 1 98.75 97 ILE B O 1
ATOM 7122 N N . ALA B 1 98 ? -16.391 39.406 8.852 1 98.62 98 ALA B N 1
ATOM 7123 C CA . ALA B 1 98 ? -16.094 38.062 9.297 1 98.62 98 ALA B CA 1
ATOM 7124 C C . ALA B 1 98 ? -17.359 37.344 9.742 1 98.62 98 ALA B C 1
ATOM 7126 O O . ALA B 1 98 ? -17.422 36.781 10.844 1 98.62 98 ALA B O 1
ATOM 7127 N N . THR B 1 99 ? -18.328 37.188 8.867 1 97.62 99 THR B N 1
ATOM 7128 C CA . THR B 1 99 ? -19.672 36.75 9.211 1 97.62 99 THR B CA 1
ATOM 7129 C C . THR B 1 99 ? -19.781 35.25 9.078 1 97.62 99 THR B C 1
ATOM 7131 O O . THR B 1 99 ? -20.812 34.656 9.406 1 97.62 99 THR B O 1
ATOM 7134 N N . GLY B 1 100 ? -18.797 34.594 8.594 1 96.75 100 GLY B N 1
ATOM 7135 C CA . GLY B 1 100 ? -18.75 33.156 8.555 1 96.75 100 GLY B CA 1
ATOM 7136 C C . GLY B 1 100 ? -19.672 32.562 7.5 1 96.75 100 GLY B C 1
ATOM 7137 O O . GLY B 1 100 ? -19.703 33.031 6.359 1 96.75 100 GLY B O 1
ATOM 7138 N N . SER B 1 101 ? -20.297 31.391 7.844 1 96.31 101 SER B N 1
ATOM 7139 C CA . SER B 1 101 ? -21.109 30.641 6.887 1 96.31 101 SER B CA 1
ATOM 7140 C C . SER B 1 101 ? -22.453 30.234 7.492 1 96.31 101 SER B C 1
ATOM 7142 O O . SER B 1 101 ? -22.672 30.422 8.688 1 96.31 101 SER B O 1
ATOM 7144 N N . THR B 1 102 ? -23.328 29.797 6.602 1 94.25 102 THR B N 1
ATOM 7145 C CA . THR B 1 102 ? -24.625 29.234 6.977 1 94.25 102 THR B CA 1
ATOM 7146 C C . THR B 1 102 ? -24.75 27.797 6.484 1 94.25 102 THR B C 1
ATOM 7148 O O . THR B 1 102 ? -24.328 27.469 5.371 1 94.25 102 THR B O 1
ATOM 7151 N N . PRO B 1 103 ? -25.328 26.906 7.332 1 95.19 103 PRO B N 1
ATOM 7152 C CA . PRO B 1 103 ? -25.5 25.516 6.902 1 95.19 103 PRO B CA 1
ATOM 7153 C C . PRO B 1 103 ? -26.484 25.375 5.742 1 95.19 103 PRO B C 1
ATOM 7155 O O . PRO B 1 103 ? -27.484 26.078 5.691 1 95.19 103 PRO B O 1
ATOM 7158 N N . ILE B 1 104 ? -26.203 24.422 4.844 1 94.81 104 ILE B N 1
ATOM 7159 C CA . ILE B 1 104 ? -27.109 24.078 3.754 1 94.81 104 ILE B CA 1
ATOM 7160 C C . ILE B 1 104 ? -28.219 23.156 4.27 1 94.81 104 ILE B C 1
ATOM 7162 O O . ILE B 1 104 ? -27.969 22.25 5.066 1 94.81 104 ILE B O 1
ATOM 7166 N N . THR B 1 105 ? -29.484 23.438 3.902 1 94.62 105 THR B N 1
ATOM 7167 C CA . THR B 1 105 ? -30.625 22.625 4.316 1 94.62 105 THR B CA 1
ATOM 7168 C C . THR B 1 105 ? -31.516 22.297 3.123 1 94.62 105 THR B C 1
ATOM 7170 O O . THR B 1 105 ? -31.547 23.047 2.139 1 94.62 105 THR B O 1
ATOM 7173 N N . LEU B 1 106 ? -32.156 21.219 3.256 1 94 106 LEU B N 1
ATOM 7174 C CA . LEU B 1 106 ? -33.094 20.812 2.213 1 94 106 LEU B CA 1
ATOM 7175 C C . LEU B 1 106 ? -34.531 21.094 2.633 1 94 106 LEU B C 1
ATOM 7177 O O . LEU B 1 106 ? -35.438 21.094 1.797 1 94 106 LEU B O 1
ATOM 7181 N N . LEU B 1 107 ? -34.719 21.344 3.928 1 94.06 107 LEU B N 1
ATOM 7182 C CA . LEU B 1 107 ? -36.031 21.625 4.488 1 94.06 107 LEU B CA 1
ATOM 7183 C C . LEU B 1 107 ? -36.031 22.938 5.258 1 94.06 107 LEU B C 1
ATOM 7185 O O . LEU B 1 107 ? -34.969 23.453 5.609 1 94.06 107 LEU B O 1
ATOM 7189 N N . ASP B 1 108 ? -37.188 23.344 5.488 1 92.81 108 ASP B N 1
ATOM 7190 C CA . ASP B 1 108 ? -37.344 24.594 6.223 1 92.81 108 ASP B CA 1
ATOM 7191 C C . ASP B 1 108 ? -37 24.406 7.699 1 92.81 108 ASP B C 1
ATOM 7193 O O . ASP B 1 108 ? -37.688 23.641 8.406 1 92.81 108 ASP B O 1
ATOM 7197 N N . THR B 1 109 ? -36.062 25.188 8.219 1 91.81 109 THR B N 1
ATOM 7198 C CA . THR B 1 109 ? -35.562 25.031 9.578 1 91.81 109 THR B CA 1
ATOM 7199 C C . THR B 1 109 ? -36.5 25.719 10.578 1 91.81 109 THR B C 1
ATOM 7201 O O . THR B 1 109 ? -36.281 25.625 11.789 1 91.81 109 THR B O 1
ATOM 7204 N N . THR B 1 110 ? -37.5 26.359 10.07 1 92.38 110 THR B N 1
ATOM 7205 C CA . THR B 1 110 ? -38.5 26.953 10.961 1 92.38 110 THR B CA 1
ATOM 7206 C C . THR B 1 110 ? -39.438 25.875 11.508 1 92.38 110 THR B C 1
ATOM 7208 O O . THR B 1 110 ? -40.156 26.109 12.492 1 92.38 110 THR B O 1
ATOM 7211 N N . LEU B 1 111 ? -39.406 24.797 10.844 1 94.88 111 LEU B N 1
ATOM 7212 C CA . LEU B 1 111 ? -40.156 23.656 11.375 1 94.88 111 LEU B CA 1
ATOM 7213 C C . LEU B 1 111 ? -39.562 23.219 12.719 1 94.88 111 LEU B C 1
ATOM 7215 O O . LEU B 1 111 ? -38.375 23.25 12.93 1 94.88 111 LEU B O 1
ATOM 7219 N N . GLU B 1 112 ? -40.406 22.797 13.602 1 93.94 112 GLU B N 1
ATOM 7220 C CA . GLU B 1 112 ? -40.062 22.531 14.992 1 93.94 112 GLU B CA 1
ATOM 7221 C C . GLU B 1 112 ? -39.031 21.406 15.078 1 93.94 112 GLU B C 1
ATOM 7223 O O . GLU B 1 112 ? -38.125 21.438 15.922 1 93.94 112 GLU B O 1
ATOM 7228 N N . ASN B 1 113 ? -39.219 20.391 14.266 1 96.06 113 ASN B N 1
ATOM 7229 C CA . ASN B 1 113 ? -38.375 19.203 14.398 1 96.06 113 ASN B CA 1
ATOM 7230 C C . ASN B 1 113 ? -37.375 19.109 13.266 1 96.06 113 ASN B C 1
ATOM 7232 O O . ASN B 1 113 ? -37.031 18.016 12.828 1 96.06 113 ASN B O 1
ATOM 7236 N N . VAL B 1 114 ? -36.938 20.266 12.766 1 97 114 VAL B N 1
ATOM 7237 C CA . VAL B 1 114 ? -35.844 20.375 11.805 1 97 114 VAL B CA 1
ATOM 7238 C C . VAL B 1 114 ? -34.812 21.359 12.32 1 97 114 VAL B C 1
ATOM 7240 O O . VAL B 1 114 ? -35.125 22.469 12.742 1 97 114 VAL B O 1
ATOM 7243 N N . SER B 1 115 ? -33.562 20.922 12.305 1 96.5 115 SER B N 1
ATOM 7244 C CA . SER B 1 115 ? -32.5 21.781 12.82 1 96.5 115 SER B CA 1
ATOM 7245 C C . SER B 1 115 ? -31.234 21.672 11.984 1 96.5 115 SER B C 1
ATOM 7247 O O . SER B 1 115 ? -31.141 20.828 11.086 1 96.5 115 SER B O 1
ATOM 7249 N N . VAL B 1 116 ? -30.344 22.594 12.234 1 96.38 116 VAL B N 1
ATOM 7250 C CA . VAL B 1 116 ? -28.953 22.531 11.812 1 96.38 116 VAL B CA 1
ATOM 7251 C C . VAL B 1 116 ? -28.047 22.5 13.047 1 96.38 116 VAL B C 1
ATOM 7253 O O . VAL B 1 116 ? -28.516 22.375 14.172 1 96.38 116 VAL B O 1
ATOM 7256 N N . PHE B 1 117 ? -26.781 22.422 12.859 1 95.31 117 PHE B N 1
ATOM 7257 C CA . PHE B 1 117 ? -25.812 22.359 13.953 1 95.31 117 PHE B CA 1
ATOM 7258 C C . PHE B 1 117 ? -24.734 23.422 13.766 1 95.31 117 PHE B C 1
ATOM 7260 O O . PHE B 1 117 ? -23.625 23.109 13.328 1 95.31 117 PHE B O 1
ATOM 7267 N N . ARG B 1 118 ? -25.062 24.641 14.211 1 94.25 118 ARG B N 1
ATOM 7268 C CA . ARG B 1 118 ? -24.156 25.75 13.898 1 94.25 118 ARG B CA 1
ATOM 7269 C C . ARG B 1 118 ? -23.969 26.656 15.109 1 94.25 118 ARG B C 1
ATOM 7271 O O . ARG B 1 118 ? -22.906 27.266 15.273 1 94.25 118 ARG B O 1
ATOM 7278 N N . ASN B 1 119 ? -24.984 26.812 15.93 1 93.38 119 ASN B N 1
ATOM 7279 C CA . ASN B 1 119 ? -24.891 27.734 17.047 1 93.38 119 ASN B CA 1
ATOM 7280 C C . ASN B 1 119 ? -25.562 27.172 18.297 1 93.38 119 ASN B C 1
ATOM 7282 O O . ASN B 1 119 ? -26.047 26.031 18.297 1 93.38 119 ASN B O 1
ATOM 7286 N N . VAL B 1 120 ? -25.562 27.953 19.344 1 93.44 120 VAL B N 1
ATOM 7287 C CA . VAL B 1 120 ? -26.047 27.531 20.656 1 93.44 120 VAL B CA 1
ATOM 7288 C C . VAL B 1 120 ? -27.547 27.203 20.562 1 93.44 120 VAL B C 1
ATOM 7290 O O . VAL B 1 120 ? -28.016 26.266 21.188 1 93.44 120 VAL B O 1
ATOM 7293 N N . ASN B 1 121 ? -28.266 28 19.828 1 92.25 121 ASN B N 1
ATOM 7294 C CA . ASN B 1 121 ? -29.688 27.75 19.688 1 92.25 121 ASN B CA 1
ATOM 7295 C C . ASN B 1 121 ? -29.969 26.406 19.016 1 92.25 121 ASN B C 1
ATOM 7297 O O . ASN B 1 121 ? -30.938 25.734 19.375 1 92.25 121 ASN B O 1
ATOM 7301 N N . ASP B 1 122 ? -29.219 26.078 18.062 1 94.75 122 ASP B N 1
ATOM 7302 C CA . ASP B 1 122 ? -29.328 24.766 17.438 1 94.75 122 ASP B CA 1
ATOM 7303 C C . ASP B 1 122 ? -29.094 23.656 18.469 1 94.75 122 ASP B C 1
ATOM 7305 O O . ASP B 1 122 ? -29.812 22.641 18.453 1 94.75 122 ASP B O 1
ATOM 7309 N N . CYS B 1 123 ? -28.109 23.844 19.328 1 93.88 123 CYS B N 1
ATOM 7310 C CA . CYS B 1 123 ? -27.797 22.844 20.344 1 93.88 123 CYS B CA 1
ATOM 7311 C C . CYS B 1 123 ? -28.969 22.641 21.297 1 93.88 123 CYS B C 1
ATOM 7313 O O . CYS B 1 123 ? -29.281 21.516 21.672 1 93.88 123 CYS B O 1
ATOM 7315 N N . LYS B 1 124 ? -29.547 23.703 21.641 1 91.25 124 LYS B N 1
ATOM 7316 C CA . LYS B 1 124 ? -30.703 23.625 22.531 1 91.25 124 LYS B CA 1
ATOM 7317 C C . LYS B 1 124 ? -31.859 22.859 21.891 1 91.25 124 LYS B C 1
ATOM 7319 O O . LYS B 1 124 ? -32.5 22.031 22.531 1 91.25 124 LYS B O 1
ATOM 7324 N N . LYS B 1 125 ? -32.062 23.188 20.688 1 93.5 125 LYS B N 1
ATOM 7325 C CA . LYS B 1 125 ? -33.125 22.484 19.938 1 93.5 125 LYS B CA 1
ATOM 7326 C C . LYS B 1 125 ? -32.812 21 19.844 1 93.5 125 LYS B C 1
ATOM 7328 O O . LYS B 1 125 ? -33.719 20.156 20.031 1 93.5 125 LYS B O 1
ATOM 7333 N N . ILE B 1 126 ? -31.609 20.672 19.562 1 95.12 126 ILE B N 1
ATOM 7334 C CA . ILE B 1 126 ? -31.188 19.281 19.438 1 95.12 126 ILE B CA 1
ATOM 7335 C C . ILE B 1 126 ? -31.344 18.562 20.766 1 95.12 126 ILE B C 1
ATOM 7337 O O . ILE B 1 126 ? -31.859 17.438 20.828 1 95.12 126 ILE B O 1
ATOM 7341 N N . GLU B 1 127 ? -30.938 19.188 21.812 1 91.12 127 GLU B N 1
ATOM 7342 C CA . GLU B 1 127 ? -31.062 18.609 23.156 1 91.12 127 GLU B CA 1
ATOM 7343 C C . GLU B 1 127 ? -32.531 18.328 23.5 1 91.12 127 GLU B C 1
ATOM 7345 O O . GLU B 1 127 ? -32.844 17.328 24.141 1 91.12 127 GLU B O 1
ATOM 7350 N N . GLN B 1 128 ? -33.344 19.141 23.047 1 89.12 128 GLN B N 1
ATOM 7351 C CA . GLN B 1 128 ? -34.75 19.047 23.359 1 89.12 128 GLN B CA 1
ATOM 7352 C C . GLN B 1 128 ? -35.406 17.891 22.609 1 89.12 128 GLN B C 1
ATOM 7354 O O . GLN B 1 128 ? -36.188 17.141 23.188 1 89.12 128 GLN B O 1
ATOM 7359 N N . TYR B 1 129 ? -35.062 17.703 21.391 1 93.38 129 TYR B N 1
ATOM 7360 C CA . TYR B 1 129 ? -35.844 16.812 20.516 1 93.38 129 TYR B CA 1
ATOM 7361 C C . TYR B 1 129 ? -35.156 15.461 20.391 1 93.38 129 TYR B C 1
ATOM 7363 O O . TYR B 1 129 ? -35.781 14.469 20 1 93.38 129 TYR B O 1
ATOM 7371 N N . CYS B 1 130 ? -33.906 15.359 20.75 1 93.38 130 CYS B N 1
ATOM 7372 C CA . CYS B 1 130 ? -33.156 14.133 20.5 1 93.38 130 CYS B CA 1
ATOM 7373 C C . CYS B 1 130 ? -33.625 13.023 21.438 1 93.38 130 CYS B C 1
ATOM 7375 O O . CYS B 1 130 ? -33.438 11.844 21.156 1 93.38 130 CYS B O 1
ATOM 7377 N N . LYS B 1 131 ? -34.281 13.367 22.5 1 90.62 131 LYS B N 1
ATOM 7378 C CA . LYS B 1 131 ? -34.719 12.398 23.516 1 90.62 131 LYS B CA 1
ATOM 7379 C C . LYS B 1 131 ? -36.094 11.836 23.188 1 90.62 131 LYS B C 1
ATOM 7381 O O . LYS B 1 131 ? -36.438 10.727 23.625 1 90.62 131 LYS B O 1
ATOM 7386 N N . THR B 1 132 ? -36.844 12.5 22.391 1 91.75 132 THR B N 1
ATOM 7387 C CA . THR B 1 132 ? -38.25 12.125 22.219 1 91.75 132 THR B CA 1
ATOM 7388 C C . THR B 1 132 ? -38.5 11.625 20.797 1 91.75 132 THR B C 1
ATOM 7390 O O . THR B 1 132 ? -39.469 10.93 20.547 1 91.75 132 THR B O 1
ATOM 7393 N N . ASN B 1 133 ? -37.656 11.992 19.906 1 94.56 133 ASN B N 1
ATOM 7394 C CA . ASN B 1 133 ? -37.844 11.68 18.5 1 94.56 133 ASN B CA 1
ATOM 7395 C C . ASN B 1 133 ? -36.719 10.797 17.969 1 94.56 133 ASN B C 1
ATOM 7397 O O . ASN B 1 133 ? -35.656 10.75 18.547 1 94.56 133 ASN B O 1
ATOM 7401 N N . GLU B 1 134 ? -37.031 10.117 16.891 1 95.5 134 GLU B N 1
ATOM 7402 C CA . GLU B 1 134 ? -35.969 9.492 16.141 1 95.5 134 GLU B CA 1
ATOM 7403 C C . GLU B 1 134 ? -35.125 10.531 15.406 1 95.5 134 GLU B C 1
ATOM 7405 O O . GLU B 1 134 ? -35.656 11.289 14.586 1 95.5 134 GLU B O 1
ATOM 7410 N N . VAL B 1 135 ? -33.938 10.57 15.773 1 97.81 135 VAL B N 1
ATOM 7411 C CA . VAL B 1 135 ? -33.031 11.57 15.188 1 97.81 135 VAL B CA 1
ATOM 7412 C C . VAL B 1 135 ? -32.594 11.102 13.805 1 97.81 135 VAL B C 1
ATOM 7414 O O . VAL B 1 135 ? -32.125 9.969 13.648 1 97.81 135 VAL B O 1
ATOM 7417 N N . VAL B 1 136 ? -32.75 11.898 12.781 1 98.31 136 VAL B N 1
ATOM 7418 C CA . VAL B 1 136 ? -32.25 11.641 11.438 1 98.31 136 VAL B CA 1
ATOM 7419 C C . VAL B 1 136 ? -31.141 12.641 11.102 1 98.31 136 VAL B C 1
ATOM 7421 O O . VAL B 1 136 ? -31.422 13.82 10.859 1 98.31 136 VAL B O 1
ATOM 7424 N N . LEU B 1 137 ? -29.969 12.188 11.141 1 97.88 137 LEU B N 1
ATOM 7425 C CA . LEU B 1 137 ? -28.828 13 10.734 1 97.88 137 LEU B CA 1
ATOM 7426 C C . LEU B 1 137 ? -28.578 12.883 9.234 1 97.88 137 LEU B C 1
ATOM 7428 O O . LEU B 1 137 ? -28.359 11.789 8.719 1 97.88 137 LEU B O 1
ATOM 7432 N N . VAL B 1 138 ? -28.609 13.953 8.531 1 97.75 138 VAL B N 1
ATOM 7433 C CA . VAL B 1 138 ? -28.438 13.938 7.082 1 97.75 138 VAL B CA 1
ATOM 7434 C C . VAL B 1 138 ? -27.031 14.391 6.715 1 97.75 138 VAL B C 1
ATOM 7436 O O . VAL B 1 138 ? -26.656 15.539 6.969 1 97.75 138 VAL B O 1
ATOM 7439 N N . GLY B 1 139 ? -26.266 13.508 6.117 1 95.94 139 GLY B N 1
ATOM 7440 C CA . GLY B 1 139 ? -24.891 13.797 5.738 1 95.94 139 GLY B CA 1
ATOM 7441 C C . GLY B 1 139 ? -23.875 12.961 6.492 1 95.94 139 GLY B C 1
ATOM 7442 O O . GLY B 1 139 ? -24.141 12.484 7.594 1 95.94 139 GLY B O 1
ATOM 7443 N N . SER B 1 140 ? -22.672 12.805 5.914 1 94.56 140 SER B N 1
ATOM 7444 C CA . SER B 1 140 ? -21.641 11.977 6.527 1 94.56 140 SER B CA 1
ATOM 7445 C C . SER B 1 140 ? -20.312 12.711 6.613 1 94.56 140 SER B C 1
ATOM 7447 O O . SER B 1 140 ? -19.25 12.094 6.648 1 94.56 140 SER B O 1
ATOM 7449 N N . GLY B 1 141 ? -20.359 14.016 6.609 1 92.31 141 GLY B N 1
ATOM 7450 C CA . GLY B 1 141 ? -19.156 14.812 6.809 1 92.31 141 GLY B CA 1
ATOM 7451 C C . GLY B 1 141 ? -18.719 14.867 8.258 1 92.31 141 GLY B C 1
ATOM 7452 O O . GLY B 1 141 ? -19.328 14.234 9.125 1 92.31 141 GLY B O 1
ATOM 7453 N N . PRO B 1 142 ? -17.688 15.641 8.531 1 89.75 142 PRO B N 1
ATOM 7454 C CA . PRO B 1 142 ? -17.125 15.703 9.883 1 89.75 142 PRO B CA 1
ATOM 7455 C C . PRO B 1 142 ? -18.156 16.125 10.93 1 89.75 142 PRO B C 1
ATOM 7457 O O . PRO B 1 142 ? -18.25 15.508 12 1 89.75 142 PRO B O 1
ATOM 7460 N N . ILE B 1 143 ? -18.938 17.141 10.648 1 88.75 143 ILE B N 1
ATOM 7461 C CA . ILE B 1 143 ? -19.906 17.688 11.594 1 88.75 143 ILE B CA 1
ATOM 7462 C C . ILE B 1 143 ? -20.953 16.641 11.93 1 88.75 143 ILE B C 1
ATOM 7464 O O . ILE B 1 143 ? -21.281 16.422 13.094 1 88.75 143 ILE B O 1
ATOM 7468 N N . ALA B 1 144 ? -21.453 15.992 10.906 1 94 144 ALA B N 1
ATOM 7469 C CA . ALA B 1 144 ? -22.469 14.969 11.102 1 94 144 ALA B CA 1
ATOM 7470 C C . ALA B 1 144 ? -21.922 13.805 11.922 1 94 144 ALA B C 1
ATOM 7472 O O . ALA B 1 144 ? -22.594 13.297 12.82 1 94 144 ALA B O 1
ATOM 7473 N N . LEU B 1 145 ? -20.766 13.391 11.633 1 93.88 145 LEU B N 1
ATOM 7474 C CA . LEU B 1 145 ? -20.172 12.242 12.312 1 93.88 145 LEU B CA 1
ATOM 7475 C C . LEU B 1 145 ? -19.859 12.578 13.766 1 93.88 145 LEU B C 1
ATOM 7477 O O . LEU B 1 145 ? -20.016 11.734 14.648 1 93.88 145 LEU B O 1
ATOM 7481 N N . GLU B 1 146 ? -19.406 13.758 14 1 90.62 146 GLU B N 1
ATOM 7482 C CA . GLU B 1 146 ? -19.156 14.188 15.375 1 90.62 146 GLU B CA 1
ATOM 7483 C C . GLU B 1 146 ? -20.453 14.25 16.172 1 90.62 146 GLU B C 1
ATOM 7485 O O . GLU B 1 146 ? -20.484 13.836 17.344 1 90.62 146 GLU B O 1
ATOM 7490 N N . LEU B 1 147 ? -21.438 14.805 15.578 1 94 147 LEU B N 1
ATOM 7491 C CA . LEU B 1 147 ? -22.734 14.875 16.25 1 94 147 LEU B CA 1
ATOM 7492 C C . LEU B 1 147 ? -23.281 13.477 16.516 1 94 147 LEU B C 1
ATOM 7494 O O . LEU B 1 147 ? -23.844 13.211 17.578 1 94 147 LEU B O 1
ATOM 7498 N N . LEU B 1 148 ? -23.172 12.609 15.5 1 95.44 148 LEU B N 1
ATOM 7499 C CA . LEU B 1 148 ? -23.578 11.219 15.68 1 95.44 148 LEU B CA 1
ATOM 7500 C C . LEU B 1 148 ? -22.891 10.602 16.891 1 95.44 148 LEU B C 1
ATOM 7502 O O . LEU B 1 148 ? -23.531 9.93 17.703 1 95.44 148 LEU B O 1
ATOM 7506 N N . ASP B 1 149 ? -21.656 10.836 16.984 1 92.5 149 ASP B N 1
ATOM 7507 C CA . ASP B 1 149 ? -20.875 10.297 18.094 1 92.5 149 ASP B CA 1
ATOM 7508 C C . ASP B 1 149 ? -21.391 10.82 19.438 1 92.5 149 ASP B C 1
ATOM 7510 O O . ASP B 1 149 ? -21.562 10.055 20.391 1 92.5 149 ASP B O 1
ATOM 7514 N N . ALA B 1 150 ? -21.609 12.102 19.516 1 90.81 150 ALA B N 1
ATOM 7515 C CA . ALA B 1 150 ? -22.094 12.734 20.75 1 90.81 150 ALA B CA 1
ATOM 7516 C C . ALA B 1 150 ? -23.453 12.172 21.156 1 90.81 150 ALA B C 1
ATOM 7518 O O . ALA B 1 150 ? -23.656 11.836 22.312 1 90.81 150 ALA B O 1
ATOM 7519 N N . LEU B 1 151 ? -24.344 12.055 20.203 1 94.56 151 LEU B N 1
ATOM 7520 C CA . LEU B 1 151 ? -25.688 11.547 20.469 1 94.56 151 LEU B CA 1
ATOM 7521 C C . LEU B 1 151 ? -25.641 10.07 20.859 1 94.56 151 LEU B C 1
ATOM 7523 O O . LEU B 1 151 ? -26.406 9.625 21.703 1 94.56 151 LEU B O 1
ATOM 7527 N N . ASN B 1 152 ? -24.75 9.375 20.156 1 92.81 152 ASN B N 1
ATOM 7528 C CA . ASN B 1 152 ? -24.609 7.949 20.422 1 92.81 152 ASN B CA 1
ATOM 7529 C C . ASN B 1 152 ? -24.156 7.68 21.844 1 92.81 152 ASN B C 1
ATOM 7531 O O . ASN B 1 152 ? -24.484 6.641 22.422 1 92.81 152 ASN B O 1
ATOM 7535 N N . GLU B 1 153 ? -23.469 8.617 22.453 1 89.38 153 GLU B N 1
ATOM 7536 C CA . GLU B 1 153 ? -22.969 8.469 23.812 1 89.38 153 GLU B CA 1
ATOM 7537 C C . GLU B 1 153 ? -24.031 8.805 24.844 1 89.38 153 GLU B C 1
ATOM 7539 O O . GLU B 1 153 ? -23.906 8.453 26.016 1 89.38 153 GLU B O 1
ATOM 7544 N N . MET B 1 154 ? -25.047 9.375 24.422 1 90.62 154 MET B N 1
ATOM 7545 C CA . MET B 1 154 ? -26.125 9.773 25.328 1 90.62 154 MET B CA 1
ATOM 7546 C C . MET B 1 154 ? -27.109 8.625 25.547 1 90.62 154 MET B C 1
ATOM 7548 O O . MET B 1 154 ? -27.703 8.133 24.578 1 90.62 154 MET B O 1
ATOM 7552 N N . SER B 1 155 ? -27.297 8.297 26.719 1 89.25 155 SER B N 1
ATOM 7553 C CA . SER B 1 155 ? -28.141 7.152 27.047 1 89.25 155 SER B CA 1
ATOM 7554 C C . SER B 1 155 ? -29.609 7.449 26.766 1 89.25 155 SER B C 1
ATOM 7556 O O . SER B 1 155 ? -30.391 6.535 26.484 1 89.25 155 SER B O 1
ATOM 7558 N N . ASP B 1 156 ? -29.984 8.68 26.781 1 89.69 156 ASP B N 1
ATOM 7559 C CA . ASP B 1 156 ? -31.406 9.047 26.672 1 89.69 156 ASP B CA 1
ATOM 7560 C C . ASP B 1 156 ? -31.844 9.109 25.203 1 89.69 156 ASP B C 1
ATOM 7562 O O . ASP B 1 156 ? -33.031 9.227 24.906 1 89.69 156 ASP B O 1
ATOM 7566 N N . VAL B 1 157 ? -30.922 9.07 24.312 1 94.31 157 VAL B N 1
ATOM 7567 C CA . VAL B 1 157 ? -31.25 9.039 22.891 1 94.31 157 VAL B CA 1
ATOM 7568 C C . VAL B 1 157 ? -31.594 7.609 22.469 1 94.31 157 VAL B C 1
ATOM 7570 O O . VAL B 1 157 ? -30.812 6.684 22.672 1 94.31 157 VAL B O 1
ATOM 7573 N N . LYS B 1 158 ? -32.688 7.41 21.828 1 93.19 158 LYS B N 1
ATOM 7574 C CA . LYS B 1 158 ? -33.219 6.059 21.641 1 93.19 158 LYS B CA 1
ATOM 7575 C C . LYS B 1 158 ? -32.875 5.539 20.234 1 93.19 158 LYS B C 1
ATOM 7577 O O . LYS B 1 158 ? -32.688 4.336 20.062 1 93.19 158 LYS B O 1
ATOM 7582 N N . SER B 1 159 ? -32.938 6.414 19.312 1 95.75 159 SER B N 1
ATOM 7583 C CA . SER B 1 159 ? -32.719 5.945 17.938 1 95.75 159 SER B CA 1
ATOM 7584 C C . SER B 1 159 ? -32.125 7.039 17.078 1 95.75 159 SER B C 1
ATOM 7586 O O . SER B 1 159 ? -32.531 8.195 17.141 1 95.75 159 SER B O 1
ATOM 7588 N N . ILE B 1 160 ? -31.156 6.695 16.328 1 97.69 160 ILE B N 1
ATOM 7589 C CA . ILE B 1 160 ? -30.469 7.602 15.406 1 97.69 160 ILE B CA 1
ATOM 7590 C C . ILE B 1 160 ? -30.344 6.949 14.031 1 97.69 160 ILE B C 1
ATOM 7592 O O . ILE B 1 160 ? -29.859 5.816 13.922 1 97.69 160 ILE B O 1
ATOM 7596 N N . THR B 1 161 ? -30.734 7.602 12.977 1 97.94 161 THR B N 1
ATOM 7597 C CA . THR B 1 161 ? -30.531 7.176 11.602 1 97.94 161 THR B CA 1
ATOM 7598 C C . THR B 1 161 ? -29.594 8.148 10.867 1 97.94 161 THR B C 1
ATOM 7600 O O . THR B 1 161 ? -29.906 9.344 10.773 1 97.94 161 THR B O 1
ATOM 7603 N N . LEU B 1 162 ? -28.5 7.652 10.461 1 97.69 162 LEU B N 1
ATOM 7604 C CA . LEU B 1 162 ? -27.625 8.438 9.586 1 97.69 162 LEU B CA 1
ATOM 7605 C C . LEU B 1 162 ? -28 8.234 8.125 1 97.69 162 LEU B C 1
ATOM 7607 O O . LEU B 1 162 ? -27.891 7.125 7.594 1 97.69 162 LEU B O 1
ATOM 7611 N N . LEU B 1 163 ? -28.484 9.219 7.488 1 97.81 163 LEU B N 1
ATOM 7612 C CA . LEU B 1 163 ? -28.922 9.18 6.102 1 97.81 163 LEU B CA 1
ATOM 7613 C C . LEU B 1 163 ? -27.859 9.727 5.164 1 97.81 163 LEU B C 1
ATOM 7615 O O . LEU B 1 163 ? -27.484 10.898 5.258 1 97.81 163 LEU B O 1
ATOM 7619 N N . ILE B 1 164 ? -27.453 8.844 4.238 1 96.31 164 ILE B N 1
ATOM 7620 C CA . ILE B 1 164 ? -26.344 9.211 3.365 1 96.31 164 ILE B CA 1
ATOM 7621 C C . ILE B 1 164 ? -26.734 8.977 1.907 1 96.31 164 ILE B C 1
ATOM 7623 O O . ILE B 1 164 ? -27.266 7.914 1.568 1 96.31 164 ILE B O 1
ATOM 7627 N N . ARG B 1 165 ? -26.406 9.883 1.087 1 94.12 165 ARG B N 1
ATOM 7628 C CA . ARG B 1 165 ? -26.75 9.75 -0.328 1 94.12 165 ARG B CA 1
ATOM 7629 C C . ARG B 1 165 ? -25.75 8.844 -1.042 1 94.12 165 ARG B C 1
ATOM 7631 O O . ARG B 1 165 ? -26.094 8.188 -2.023 1 94.12 165 ARG B O 1
ATOM 7638 N N . SER B 1 166 ? -24.562 8.766 -0.575 1 90.31 166 SER B N 1
ATOM 7639 C CA . SER B 1 166 ? -23.516 7.992 -1.215 1 90.31 166 SER B CA 1
ATOM 7640 C C . SER B 1 166 ? -23.328 6.637 -0.54 1 90.31 166 SER B C 1
ATOM 7642 O O . SER B 1 166 ? -24.141 6.25 0.307 1 90.31 166 SER B O 1
ATOM 7644 N N . ARG B 1 167 ? -22.344 5.887 -0.998 1 87 167 ARG B N 1
ATOM 7645 C CA . ARG B 1 167 ? -22.047 4.57 -0.438 1 87 167 ARG B CA 1
ATOM 7646 C C . ARG B 1 167 ? -20.875 4.633 0.528 1 87 167 ARG B C 1
ATOM 7648 O O . ARG B 1 167 ? -20.344 3.598 0.945 1 87 167 ARG B O 1
ATOM 7655 N N . HIS B 1 168 ? -20.469 5.867 0.864 1 88.81 168 HIS B N 1
ATOM 7656 C CA . HIS B 1 168 ? -19.266 5.988 1.677 1 88.81 168 HIS B CA 1
ATOM 7657 C C . HIS B 1 168 ? -19.5 6.887 2.885 1 88.81 168 HIS B C 1
ATOM 7659 O O . HIS B 1 168 ? -20.453 7.68 2.896 1 88.81 168 HIS B O 1
ATOM 7665 N N . LEU B 1 169 ? -18.688 6.754 3.922 1 91.81 169 LEU B N 1
ATOM 7666 C CA . LEU B 1 169 ? -18.609 7.648 5.07 1 91.81 169 LEU B CA 1
ATOM 7667 C C . LEU B 1 169 ? -17.453 8.625 4.93 1 91.81 169 LEU B C 1
ATOM 7669 O O . LEU B 1 169 ? -16.375 8.242 4.484 1 91.81 169 LEU B O 1
ATOM 7673 N N . TYR B 1 170 ? -17.672 9.898 5.246 1 92.38 170 TYR B N 1
ATOM 7674 C CA . TYR B 1 170 ? -16.641 10.922 5.348 1 92.38 170 TYR B CA 1
ATOM 7675 C C . TYR B 1 170 ? -16.125 11.32 3.969 1 92.38 170 TYR B C 1
ATOM 7677 O O . TYR B 1 170 ? -16.297 12.461 3.545 1 92.38 170 TYR B O 1
ATOM 7685 N N . ASP B 1 171 ? -15.547 10.25 3.221 1 91.88 171 ASP B N 1
ATOM 7686 C CA . ASP B 1 171 ? -14.93 10.539 1.93 1 91.88 171 ASP B CA 1
ATOM 7687 C C . ASP B 1 171 ? -15.18 9.414 0.935 1 91.88 171 ASP B C 1
ATOM 7689 O O . ASP B 1 171 ? -15.164 8.234 1.308 1 91.88 171 ASP B O 1
ATOM 7693 N N . LYS B 1 172 ? -15.281 9.758 -0.337 1 88.19 172 LYS B N 1
ATOM 7694 C CA . LYS B 1 172 ? -15.617 8.773 -1.362 1 88.19 172 LYS B CA 1
ATOM 7695 C C . LYS B 1 172 ? -14.422 7.871 -1.668 1 88.19 172 LYS B C 1
ATOM 7697 O O . LYS B 1 172 ? -14.586 6.789 -2.234 1 88.19 172 LYS B O 1
ATOM 7702 N N . TYR B 1 173 ? -13.242 8.266 -1.296 1 87.75 173 TYR B N 1
ATOM 7703 C CA . TYR B 1 173 ? -12.062 7.516 -1.706 1 87.75 173 TYR B CA 1
ATOM 7704 C C . TYR B 1 173 ? -11.594 6.582 -0.596 1 87.75 173 TYR B C 1
ATOM 7706 O O . TYR B 1 173 ? -10.656 5.801 -0.785 1 87.75 173 TYR B O 1
ATOM 7714 N N . ILE B 1 174 ? -12.25 6.633 0.56 1 91.12 174 ILE B N 1
ATOM 7715 C CA . ILE B 1 174 ? -11.766 5.789 1.651 1 91.12 174 ILE B CA 1
ATOM 7716 C C . ILE B 1 174 ? -12.016 4.32 1.318 1 91.12 174 ILE B C 1
ATOM 7718 O O . ILE B 1 174 ? -13 3.984 0.653 1 91.12 174 ILE B O 1
ATOM 7722 N N . SER B 1 175 ? -11.117 3.441 1.811 1 88.88 175 SER B N 1
ATOM 7723 C CA . SER B 1 175 ? -11.188 2.012 1.533 1 88.88 175 SER B CA 1
ATOM 7724 C C . SER B 1 175 ? -12.352 1.36 2.27 1 88.88 175 SER B C 1
ATOM 7726 O O . SER B 1 175 ? -12.883 1.925 3.229 1 88.88 175 SER B O 1
ATOM 7728 N N . ASN B 1 176 ? -12.695 0.2 1.833 1 83.94 176 ASN B N 1
ATOM 7729 C CA . ASN B 1 176 ? -13.734 -0.58 2.498 1 83.94 176 ASN B CA 1
ATOM 7730 C C . ASN B 1 176 ? -13.336 -0.944 3.926 1 83.94 176 ASN B C 1
ATOM 7732 O O . ASN B 1 176 ? -14.188 -1.031 4.809 1 83.94 176 ASN B O 1
ATOM 7736 N N . GLU B 1 177 ? -12.102 -1.234 4.035 1 86.81 177 GLU B N 1
ATOM 7737 C CA . GLU B 1 177 ? -11.625 -1.574 5.371 1 86.81 177 GLU B CA 1
ATOM 7738 C C . GLU B 1 177 ? -11.789 -0.402 6.332 1 86.81 177 GLU B C 1
ATOM 7740 O O . GLU B 1 177 ? -12.234 -0.585 7.469 1 86.81 177 GLU B O 1
ATOM 7745 N N . SER B 1 178 ? -11.422 0.767 5.859 1 91.94 178 SER B N 1
ATOM 7746 C CA . SER B 1 178 ? -11.625 1.963 6.668 1 91.94 178 SER B CA 1
ATOM 7747 C C . SER B 1 178 ? -13.102 2.17 6.984 1 91.94 178 SER B C 1
ATOM 7749 O O . SER B 1 178 ? -13.461 2.469 8.125 1 91.94 178 SER B O 1
ATOM 7751 N N . MET B 1 179 ? -13.93 1.986 6.027 1 89.81 179 MET B N 1
ATOM 7752 C CA . MET B 1 179 ? -15.375 2.137 6.195 1 89.81 179 MET B CA 1
ATOM 7753 C C . MET B 1 179 ? -15.914 1.145 7.219 1 89.81 179 MET B C 1
ATOM 7755 O O . MET B 1 179 ? -16.75 1.495 8.047 1 89.81 179 MET B O 1
ATOM 7759 N N . GLN B 1 180 ? -15.414 -0.054 7.121 1 88.31 180 GLN B N 1
ATOM 7760 C CA . GLN B 1 180 ? -15.875 -1.089 8.047 1 88.31 180 GLN B CA 1
ATOM 7761 C C . GLN B 1 180 ? -15.508 -0.741 9.484 1 88.31 180 GLN B C 1
ATOM 7763 O O . GLN B 1 180 ? -16.297 -0.955 10.398 1 88.31 180 GLN B O 1
ATOM 7768 N N . ILE B 1 181 ? -14.32 -0.209 9.672 1 91 181 ILE B N 1
ATOM 7769 C CA . ILE B 1 181 ? -13.883 0.174 11.008 1 91 181 ILE B CA 1
ATOM 7770 C C . ILE B 1 181 ? -14.781 1.289 11.547 1 91 181 ILE B C 1
ATOM 7772 O O . ILE B 1 181 ? -15.25 1.225 12.688 1 91 181 ILE B O 1
ATOM 7776 N N . MET B 1 182 ? -15.07 2.246 10.742 1 92.69 182 MET B N 1
ATOM 7777 C CA . MET B 1 182 ? -15.914 3.367 11.148 1 92.69 182 MET B CA 1
ATOM 7778 C C . MET B 1 182 ? -17.328 2.898 11.469 1 92.69 182 MET B C 1
ATOM 7780 O O . MET B 1 182 ? -17.875 3.242 12.516 1 92.69 182 MET B O 1
ATOM 7784 N N . GLN B 1 183 ? -17.844 2.074 10.609 1 91.5 183 GLN B N 1
ATOM 7785 C CA . GLN B 1 183 ? -19.203 1.587 10.766 1 91.5 183 GLN B CA 1
ATOM 7786 C C . GLN B 1 183 ? -19.344 0.748 12.031 1 91.5 183 GLN B C 1
ATOM 7788 O O . GLN B 1 183 ? -20.344 0.871 12.758 1 91.5 183 GLN B O 1
ATOM 7793 N N . THR B 1 184 ? -18.391 -0.102 12.227 1 89.38 184 THR B N 1
ATOM 7794 C CA . THR B 1 184 ? -18.438 -0.98 13.391 1 89.38 184 THR B CA 1
ATOM 7795 C C . THR B 1 184 ? -18.438 -0.166 14.688 1 89.38 184 THR B C 1
ATOM 7797 O O . THR B 1 184 ? -19.109 -0.541 15.656 1 89.38 184 THR B O 1
ATOM 7800 N N . SER B 1 185 ? -17.766 0.931 14.672 1 89.56 185 SER B N 1
ATOM 7801 C CA . SER B 1 185 ? -17.734 1.794 15.852 1 89.56 185 SER B CA 1
ATOM 7802 C C . SER B 1 185 ? -19.109 2.361 16.172 1 89.56 185 SER B C 1
ATOM 7804 O O . SER B 1 185 ? -19.5 2.457 17.344 1 89.56 185 SER B O 1
ATOM 7806 N N . PHE B 1 186 ? -19.859 2.676 15.203 1 91.12 186 PHE B N 1
ATOM 7807 C CA . PHE B 1 186 ? -21.172 3.281 15.391 1 91.12 186 PHE B CA 1
ATOM 7808 C C . PHE B 1 186 ? -22.219 2.213 15.672 1 91.12 186 PHE B C 1
ATOM 7810 O O . PHE B 1 186 ? -23.141 2.432 16.469 1 91.12 186 PHE B O 1
ATOM 7817 N N . LEU B 1 187 ? -22.062 1.024 15.117 1 90.94 187 LEU B N 1
ATOM 7818 C CA . LEU B 1 187 ? -23.109 0.012 15.141 1 90.94 187 LEU B CA 1
ATOM 7819 C C . LEU B 1 187 ? -22.969 -0.89 16.359 1 90.94 187 LEU B C 1
ATOM 7821 O O . LEU B 1 187 ? -23.766 -1.81 16.547 1 90.94 187 LEU B O 1
ATOM 7825 N N . LYS B 1 188 ? -21.953 -0.63 17.094 1 88.5 188 LYS B N 1
ATOM 7826 C CA . LYS B 1 188 ? -21.859 -1.334 18.375 1 88.5 188 LYS B CA 1
ATOM 7827 C C . LYS B 1 188 ? -23.125 -1.126 19.203 1 88.5 188 LYS B C 1
ATOM 7829 O O . LYS B 1 188 ? -23.531 -2.008 19.969 1 88.5 188 LYS B O 1
ATOM 7834 N N . ASN B 1 189 ? -23.656 0.086 19.062 1 89.62 189 ASN B N 1
ATOM 7835 C CA . ASN B 1 189 ? -24.922 0.415 19.703 1 89.62 189 ASN B CA 1
ATOM 7836 C C . ASN B 1 189 ? -26.094 0.182 18.766 1 89.62 189 ASN B C 1
ATOM 7838 O O . ASN B 1 189 ? -26.141 0.734 17.672 1 89.62 189 ASN B O 1
ATOM 7842 N N . LYS B 1 190 ? -27.031 -0.546 19.125 1 91.19 190 LYS B N 1
ATOM 7843 C CA . LYS B 1 190 ? -28.156 -0.967 18.297 1 91.19 190 LYS B CA 1
ATOM 7844 C C . LYS B 1 190 ? -29.047 0.222 17.922 1 91.19 190 LYS B C 1
ATOM 7846 O O . LYS B 1 190 ? -29.844 0.139 16.984 1 91.19 190 LYS B O 1
ATOM 7851 N N . LYS B 1 191 ? -28.891 1.311 18.656 1 95.44 191 LYS B N 1
ATOM 7852 C CA . LYS B 1 191 ? -29.75 2.459 18.391 1 95.44 191 LYS B CA 1
ATOM 7853 C C . LYS B 1 191 ? -29.359 3.172 17.109 1 95.44 191 LYS B C 1
ATOM 7855 O O . LYS B 1 191 ? -30.109 3.99 16.578 1 95.44 191 LYS B O 1
ATOM 7860 N N . VAL B 1 192 ? -28.203 2.912 16.578 1 96.56 192 VAL B N 1
ATOM 7861 C CA . VAL B 1 192 ? -27.719 3.602 15.391 1 96.56 192 VAL B CA 1
ATOM 7862 C C . VAL B 1 192 ? -27.984 2.754 14.148 1 96.56 192 VAL B C 1
ATOM 7864 O O . VAL B 1 192 ? -27.719 1.551 14.141 1 96.56 192 VAL B O 1
ATOM 7867 N N . LYS B 1 193 ? -28.531 3.359 13.172 1 96 193 LYS B N 1
ATOM 7868 C CA . LYS B 1 193 ? -28.734 2.779 11.852 1 96 193 LYS B CA 1
ATOM 7869 C C . LYS B 1 193 ? -28.094 3.656 10.766 1 96 193 LYS B C 1
ATOM 7871 O O . LYS B 1 193 ? -28.203 4.883 10.828 1 96 193 LYS B O 1
ATOM 7876 N N . ILE B 1 194 ? -27.453 3.031 9.836 1 96.38 194 ILE B N 1
ATOM 7877 C CA . ILE B 1 194 ? -26.891 3.766 8.703 1 96.38 194 ILE B CA 1
ATOM 7878 C C . ILE B 1 194 ? -27.609 3.363 7.418 1 96.38 194 ILE B C 1
ATOM 7880 O O . ILE B 1 194 ? -27.656 2.182 7.07 1 96.38 194 ILE B O 1
ATOM 7884 N N . SER B 1 195 ? -28.172 4.32 6.758 1 96.69 195 SER B N 1
ATOM 7885 C CA . SER B 1 195 ? -28.859 4.09 5.484 1 96.69 195 SER B CA 1
ATOM 7886 C C . SER B 1 195 ? -28.062 4.691 4.324 1 96.69 195 SER B C 1
ATOM 7888 O O . SER B 1 195 ? -28.156 5.891 4.066 1 96.69 195 SER B O 1
ATOM 7890 N N . TYR B 1 196 ? -27.375 3.824 3.57 1 93.25 196 TYR B N 1
ATOM 7891 C CA . TYR B 1 196 ? -26.562 4.254 2.432 1 93.25 196 TYR B CA 1
ATOM 7892 C C . TYR B 1 196 ? -27.422 4.414 1.185 1 93.25 196 TYR B C 1
ATOM 7894 O O . TYR B 1 196 ? -28.5 3.826 1.089 1 93.25 196 TYR B O 1
ATOM 7902 N N . GLU B 1 197 ? -26.906 5.25 0.22 1 91.88 197 GLU B N 1
ATOM 7903 C CA . GLU B 1 197 ? -27.594 5.48 -1.047 1 91.88 197 GLU B CA 1
ATOM 7904 C C . GLU B 1 197 ? -29.062 5.785 -0.827 1 91.88 197 GLU B C 1
ATOM 7906 O O . GLU B 1 197 ? -29.922 5.199 -1.48 1 91.88 197 GLU B O 1
ATOM 7911 N N . ASP B 1 198 ? -29.344 6.641 0.102 1 95.94 198 ASP B N 1
ATOM 7912 C CA . ASP B 1 198 ? -30.688 7.035 0.534 1 95.94 198 ASP B CA 1
ATOM 7913 C C . ASP B 1 198 ? -30.812 8.555 0.616 1 95.94 198 ASP B C 1
ATOM 7915 O O . ASP B 1 198 ? -29.812 9.258 0.775 1 95.94 198 ASP B O 1
ATOM 7919 N N . GLU B 1 199 ? -31.953 9.016 0.353 1 96.12 199 GLU B N 1
ATOM 7920 C CA . GLU B 1 199 ? -32.219 10.453 0.364 1 96.12 199 GLU B CA 1
ATOM 7921 C C . GLU B 1 199 ? -33.656 10.758 0.699 1 96.12 199 GLU B C 1
ATOM 7923 O O . GLU B 1 199 ? -34.531 9.891 0.562 1 96.12 199 GLU B O 1
ATOM 7928 N N . ILE B 1 200 ? -33.906 12.008 1.085 1 96.62 200 ILE B N 1
ATOM 7929 C CA . ILE B 1 200 ? -35.25 12.445 1.397 1 96.62 200 ILE B CA 1
ATOM 7930 C C . ILE B 1 200 ? -36.062 12.578 0.109 1 96.62 200 ILE B C 1
ATOM 7932 O O . ILE B 1 200 ? -35.656 13.258 -0.827 1 96.62 200 ILE B O 1
ATOM 7936 N N . VAL B 1 201 ? -37.156 11.938 0.127 1 96.69 201 VAL B N 1
ATOM 7937 C CA . VAL B 1 201 ? -38 11.953 -1.062 1 96.69 201 VAL B CA 1
ATOM 7938 C C . VAL B 1 201 ? -39.25 12.828 -0.812 1 96.69 201 VAL B C 1
ATOM 7940 O O . VAL B 1 201 ? -39.656 13.578 -1.693 1 96.69 201 VAL B O 1
ATOM 7943 N N . ASP B 1 202 ? -39.875 12.648 0.413 1 95.25 202 ASP B N 1
ATOM 7944 C CA . ASP B 1 202 ? -41.094 13.391 0.729 1 95.25 202 ASP B CA 1
ATOM 7945 C C . ASP B 1 202 ? -41.281 13.539 2.238 1 95.25 202 ASP B C 1
ATOM 7947 O O . ASP B 1 202 ? -40.656 12.828 3.016 1 95.25 202 ASP B O 1
ATOM 7951 N N . THR B 1 203 ? -42.031 14.68 2.584 1 95.75 203 THR B N 1
ATOM 7952 C CA . THR B 1 203 ? -42.375 14.875 3.986 1 95.75 203 THR B CA 1
ATOM 7953 C C . THR B 1 203 ? -43.875 15.203 4.133 1 95.75 203 THR B C 1
ATOM 7955 O O . THR B 1 203 ? -44.469 15.836 3.254 1 95.75 203 THR B O 1
ATOM 7958 N N . LYS B 1 204 ? -44.438 14.711 5.156 1 96.75 204 LYS B N 1
ATOM 7959 C CA . LYS B 1 204 ? -45.75 15.133 5.566 1 96.75 204 LYS B CA 1
ATOM 7960 C C . LYS B 1 204 ? -45.688 16.094 6.754 1 96.75 204 LYS B C 1
ATOM 7962 O O . LYS B 1 204 ? -45.281 15.703 7.844 1 96.75 204 LYS B O 1
ATOM 7967 N N . ILE B 1 205 ? -46.156 17.359 6.57 1 95.38 205 ILE B N 1
ATOM 7968 C CA . ILE B 1 205 ? -46.031 18.391 7.586 1 95.38 205 ILE B CA 1
ATOM 7969 C C . ILE B 1 205 ? -47.406 18.719 8.156 1 95.38 205 ILE B C 1
ATOM 7971 O O . ILE B 1 205 ? -48.375 18.891 7.41 1 95.38 205 ILE B O 1
ATOM 7975 N N . LYS B 1 206 ? -47.562 18.625 9.492 1 94.31 206 LYS B N 1
ATOM 7976 C CA . LYS B 1 206 ? -48.75 19.031 10.227 1 94.31 206 LYS B CA 1
ATOM 7977 C C . LYS B 1 206 ? -48.406 19.906 11.43 1 94.31 206 LYS B C 1
ATOM 7979 O O . LYS B 1 206 ? -47.5 19.562 12.195 1 94.31 206 LYS B O 1
ATOM 7984 N N . ASN B 1 207 ? -49.125 21.062 11.727 1 93.69 207 ASN B N 1
ATOM 7985 C CA . ASN B 1 207 ? -48.906 21.953 12.867 1 93.69 207 ASN B CA 1
ATOM 7986 C C . ASN B 1 207 ? -47.469 22.391 12.984 1 93.69 207 ASN B C 1
ATOM 7988 O O . ASN B 1 207 ? -46.875 22.281 14.055 1 93.69 207 ASN B O 1
ATOM 7992 N N . ASN B 1 208 ? -46.75 22.562 11.844 1 94.31 208 ASN B N 1
ATOM 7993 C CA . ASN B 1 208 ? -45.406 23.094 11.758 1 94.31 208 ASN B CA 1
ATOM 7994 C C . ASN B 1 208 ? -44.375 22.047 12.18 1 94.31 208 ASN B C 1
ATOM 7996 O O . ASN B 1 208 ? -43.312 22.406 12.672 1 94.31 208 ASN B O 1
ATOM 8000 N N . LYS B 1 209 ? -44.844 20.766 11.992 1 94.81 209 LYS B N 1
ATOM 8001 C CA . LYS B 1 209 ? -43.938 19.641 12.312 1 94.81 209 LYS B CA 1
ATOM 8002 C C . LYS B 1 209 ? -44 18.578 11.227 1 94.81 209 LYS B C 1
ATOM 8004 O O . LYS B 1 209 ? -45.031 18.344 10.633 1 94.81 209 LYS B O 1
ATOM 8009 N N . ILE B 1 210 ? -42.906 17.969 11.047 1 96.31 210 ILE B N 1
ATOM 8010 C CA . ILE B 1 210 ? -42.906 16.844 10.141 1 96.31 210 ILE B CA 1
ATOM 8011 C C . ILE B 1 210 ? -43.438 15.594 10.852 1 96.31 210 ILE B C 1
ATOM 8013 O O . ILE B 1 210 ? -42.812 15.117 11.812 1 96.31 210 ILE B O 1
ATOM 8017 N N . GLU B 1 211 ? -44.469 15.062 10.359 1 96.5 211 GLU B N 1
ATOM 8018 C CA . GLU B 1 211 ? -45.094 13.875 10.953 1 96.5 211 GLU B CA 1
ATOM 8019 C C . GLU B 1 211 ? -44.469 12.602 10.391 1 96.5 211 GLU B C 1
ATOM 8021 O O . GLU B 1 211 ? -44.344 11.602 11.102 1 96.5 211 GLU B O 1
ATOM 8026 N N . VAL B 1 212 ? -44.281 12.711 9.094 1 97.19 212 VAL B N 1
ATOM 8027 C CA . VAL B 1 212 ? -43.688 11.539 8.438 1 97.19 212 VAL B CA 1
ATOM 8028 C C . VAL B 1 212 ? -42.625 11.977 7.445 1 97.19 212 VAL B C 1
ATOM 8030 O O . VAL B 1 212 ? -42.812 12.906 6.66 1 97.19 212 VAL B O 1
ATOM 8033 N N . LEU B 1 213 ? -41.438 11.312 7.57 1 97.25 213 LEU B N 1
ATOM 8034 C CA . LEU B 1 213 ? -40.344 11.477 6.617 1 97.25 213 LEU B CA 1
ATOM 8035 C C . LEU B 1 213 ? -40.219 10.25 5.723 1 97.25 213 LEU B C 1
ATOM 8037 O O . LEU B 1 213 ? -40.031 9.133 6.215 1 97.25 213 LEU B O 1
ATOM 8041 N N . LYS B 1 214 ? -40.375 10.453 4.449 1 97.25 214 LYS B N 1
ATOM 8042 C CA . LYS B 1 214 ? -40.188 9.391 3.467 1 97.25 214 LYS B CA 1
ATOM 8043 C C . LYS B 1 214 ? -38.844 9.547 2.732 1 97.25 214 LYS B C 1
ATOM 8045 O O . LYS B 1 214 ? -38.594 10.602 2.154 1 97.25 214 LYS B O 1
ATOM 8050 N N . THR B 1 215 ? -38.031 8.484 2.824 1 96.81 215 THR B N 1
ATOM 8051 C CA . THR B 1 215 ? -36.812 8.422 2.027 1 96.81 215 THR B CA 1
ATOM 8052 C C . THR B 1 215 ? -36.938 7.383 0.92 1 96.81 215 THR B C 1
ATOM 8054 O O . THR B 1 215 ? -38 6.805 0.722 1 96.81 215 THR B O 1
ATOM 8057 N N . LYS B 1 216 ? -35.969 7.117 0.198 1 93.31 216 LYS B N 1
ATOM 8058 C CA . LYS B 1 216 ? -36 6.086 -0.838 1 93.31 216 LYS B CA 1
ATOM 8059 C C . LYS B 1 216 ? -36.188 4.703 -0.232 1 93.31 216 LYS B C 1
ATOM 8061 O O . LYS B 1 216 ? -36.75 3.814 -0.872 1 93.31 216 LYS B O 1
ATOM 8066 N N . LYS B 1 217 ? -35.688 4.562 1.001 1 93 217 LYS B N 1
ATOM 8067 C CA . LYS B 1 217 ? -35.656 3.219 1.567 1 93 217 LYS B CA 1
ATOM 8068 C C . LYS B 1 217 ? -36.469 3.131 2.844 1 93 217 LYS B C 1
ATOM 8070 O O . LYS B 1 217 ? -36.844 2.037 3.273 1 93 217 LYS B O 1
ATOM 8075 N N . LEU B 1 218 ? -36.781 4.289 3.422 1 95.69 218 LEU B N 1
ATOM 8076 C CA . LEU B 1 218 ? -37.344 4.258 4.766 1 95.69 218 LEU B CA 1
ATOM 8077 C C . LEU B 1 218 ? -38.594 5.125 4.844 1 95.69 218 LEU B C 1
ATOM 8079 O O . LEU B 1 218 ? -38.844 5.98 3.984 1 95.69 218 LEU B O 1
ATOM 8083 N N . ASN B 1 219 ? -39.406 4.801 5.855 1 96.62 219 ASN B N 1
ATOM 8084 C CA . ASN B 1 219 ? -40.562 5.586 6.316 1 96.62 219 ASN B CA 1
ATOM 8085 C C . ASN B 1 219 ? -40.5 5.82 7.824 1 96.62 219 ASN B C 1
ATOM 8087 O O . ASN B 1 219 ? -40.812 4.926 8.609 1 96.62 219 ASN B O 1
ATOM 8091 N N . ILE B 1 220 ? -40.219 7.094 8.227 1 96.94 220 ILE B N 1
ATOM 8092 C CA . ILE B 1 220 ? -39.938 7.375 9.633 1 96.94 220 ILE B CA 1
ATOM 8093 C C . ILE B 1 220 ? -41.031 8.273 10.203 1 96.94 220 ILE B C 1
ATOM 8095 O O . ILE B 1 220 ? -41.25 9.367 9.688 1 96.94 220 ILE B O 1
ATOM 8099 N N . LYS B 1 221 ? -41.562 7.863 11.281 1 95.56 221 LYS B N 1
ATOM 8100 C CA . LYS B 1 221 ? -42.594 8.641 11.945 1 95.56 221 LYS B CA 1
ATOM 8101 C C . LYS B 1 221 ? -42 9.602 12.961 1 95.56 221 LYS B C 1
ATOM 8103 O O . LYS B 1 221 ? -41.062 9.25 13.688 1 95.56 221 LYS B O 1
ATOM 8108 N N . ASN B 1 222 ? -42.5 10.875 13.047 1 93.62 222 ASN B N 1
ATOM 8109 C CA . ASN B 1 222 ? -42.125 11.93 13.984 1 93.62 222 ASN B CA 1
ATOM 8110 C C . ASN B 1 222 ? -40.625 12.062 14.086 1 93.62 222 ASN B C 1
ATOM 8112 O O . ASN B 1 222 ? -40.031 11.992 15.172 1 93.62 222 ASN B O 1
ATOM 8116 N N . PRO B 1 223 ? -39.969 12.328 12.945 1 97.31 223 PRO B N 1
ATOM 8117 C CA . PRO B 1 223 ? -38.531 12.453 12.953 1 97.31 223 PRO B CA 1
ATOM 8118 C C . PRO B 1 223 ? -38.031 13.781 13.531 1 97.31 223 PRO B C 1
ATOM 8120 O O . PRO B 1 223 ? -38.812 14.742 13.602 1 97.31 223 PRO B O 1
ATOM 8123 N N . PHE B 1 224 ? -36.906 13.812 14.102 1 97.75 224 PHE B N 1
ATOM 8124 C CA . PHE B 1 224 ? -36.125 15.031 14.297 1 97.75 224 PHE B CA 1
ATOM 8125 C C . PHE B 1 224 ? -34.938 15.078 13.344 1 97.75 224 PHE B C 1
ATOM 8127 O O . PHE B 1 224 ? -34 14.289 13.469 1 97.75 224 PHE B O 1
ATOM 8134 N N . ILE B 1 225 ? -34.938 16 12.438 1 98.06 225 ILE B N 1
ATOM 8135 C CA . ILE B 1 225 ? -33.969 16.016 11.344 1 98.06 225 ILE B CA 1
ATOM 8136 C C . ILE B 1 225 ? -32.875 17.062 11.617 1 98.06 225 ILE B C 1
ATOM 8138 O O . ILE B 1 225 ? -33.188 18.203 11.945 1 98.06 225 ILE B O 1
ATOM 8142 N N . VAL B 1 226 ? -31.672 16.703 11.562 1 97.94 226 VAL B N 1
ATOM 8143 C CA . VAL B 1 226 ? -30.531 17.625 11.664 1 97.94 226 VAL B CA 1
ATOM 8144 C C . VAL B 1 226 ? -29.703 17.547 10.391 1 97.94 226 VAL B C 1
ATOM 8146 O O . VAL B 1 226 ? -29.234 16.469 10.008 1 97.94 226 VAL B O 1
ATOM 8149 N N . PHE B 1 227 ? -29.422 18.625 9.758 1 97.25 227 PHE B N 1
ATOM 8150 C CA . PHE B 1 227 ? -28.688 18.656 8.5 1 97.25 227 PHE B CA 1
ATOM 8151 C C . PHE B 1 227 ? -27.203 18.922 8.742 1 97.25 227 PHE B C 1
ATOM 8153 O O . PHE B 1 227 ? -26.859 19.844 9.484 1 97.25 227 PHE B O 1
ATOM 8160 N N . GLY B 1 228 ? -26.344 18.125 8.203 1 94.94 228 GLY B N 1
ATOM 8161 C CA . GLY B 1 228 ? -24.906 18.297 8.141 1 94.94 228 GLY B CA 1
ATOM 8162 C C . GLY B 1 228 ? -24.328 18.062 6.758 1 94.94 228 GLY B C 1
ATOM 8163 O O . GLY B 1 228 ? -23.391 17.266 6.598 1 94.94 228 GLY B O 1
ATOM 8164 N N . ILE B 1 229 ? -24.906 18.734 5.688 1 92.75 229 ILE B N 1
ATOM 8165 C CA . ILE B 1 229 ? -24.562 18.406 4.309 1 92.75 229 ILE B CA 1
ATOM 8166 C C . ILE B 1 229 ? -23.75 19.531 3.689 1 92.75 229 ILE B C 1
ATOM 8168 O O . ILE B 1 229 ? -23.75 19.703 2.469 1 92.75 229 ILE B O 1
ATOM 8172 N N . GLY B 1 230 ? -23.156 20.406 4.488 1 91.69 230 GLY B N 1
ATOM 8173 C CA . GLY B 1 230 ? -22.297 21.453 3.947 1 91.69 230 GLY B CA 1
ATOM 8174 C C . GLY B 1 230 ? -22.703 22.844 4.402 1 91.69 230 GLY B C 1
ATOM 8175 O O . GLY B 1 230 ? -23.656 23 5.148 1 91.69 230 GLY B O 1
ATOM 8176 N N . ILE B 1 231 ? -21.844 23.828 4.02 1 93.81 231 ILE B N 1
ATOM 8177 C CA . ILE B 1 231 ? -22.047 25.219 4.418 1 93.81 231 ILE B CA 1
ATOM 8178 C C . ILE B 1 231 ? -21.953 26.125 3.193 1 93.81 231 ILE B C 1
ATOM 8180 O O . ILE B 1 231 ? -21.406 25.734 2.162 1 93.81 231 ILE B O 1
ATOM 8184 N N . LYS B 1 232 ? -22.578 27.25 3.307 1 95.12 232 LYS B N 1
ATOM 8185 C CA . LYS B 1 232 ? -22.484 28.328 2.318 1 95.12 232 LYS B CA 1
ATOM 8186 C C . LYS B 1 232 ? -22.031 29.625 2.961 1 95.12 232 LYS B C 1
ATOM 8188 O O . LYS B 1 232 ? -22.438 29.953 4.078 1 95.12 232 LYS B O 1
ATOM 8193 N N . ALA B 1 233 ? -21.234 30.422 2.229 1 97 233 ALA B N 1
ATOM 8194 C CA . ALA B 1 233 ? -20.703 31.672 2.738 1 97 233 ALA B CA 1
ATOM 8195 C C . ALA B 1 233 ? -21.844 32.656 3.053 1 97 233 ALA B C 1
ATOM 8197 O O . ALA B 1 233 ? -22.797 32.75 2.293 1 97 233 ALA B O 1
ATOM 8198 N N . ASN B 1 234 ? -21.719 33.312 4.23 1 96.12 234 ASN B N 1
ATOM 8199 C CA . ASN B 1 234 ? -22.641 34.406 4.574 1 96.12 234 ASN B CA 1
ATOM 8200 C C . ASN B 1 234 ? -22.234 35.719 3.912 1 96.12 234 ASN B C 1
ATOM 8202 O O . ASN B 1 234 ? -21.844 36.656 4.594 1 96.12 234 ASN B O 1
ATOM 8206 N N . ALA B 1 235 ? -22.484 35.812 2.582 1 96.06 235 ALA B N 1
ATOM 8207 C CA . ALA B 1 235 ? -21.969 36.906 1.785 1 96.06 235 ALA B CA 1
ATOM 8208 C C . ALA B 1 235 ? -23.109 37.719 1.163 1 96.06 235 ALA B C 1
ATOM 8210 O O . ALA B 1 235 ? -22.984 38.938 0.936 1 96.06 235 ALA B O 1
ATOM 8211 N N . LYS B 1 236 ? -24.234 37.188 1.044 1 93.56 236 LYS B N 1
ATOM 8212 C CA . LYS B 1 236 ? -25.344 37.75 0.27 1 93.56 236 LYS B CA 1
ATOM 8213 C C . LYS B 1 236 ? -25.781 39.094 0.825 1 93.56 236 LYS B C 1
ATOM 8215 O O . LYS B 1 236 ? -26.031 40.031 0.065 1 93.56 236 LYS B O 1
ATOM 8220 N N . PRO B 1 237 ? -25.797 39.312 2.107 1 94.12 237 PRO B N 1
ATOM 8221 C CA . PRO B 1 237 ? -26.25 40.594 2.656 1 94.12 237 PRO B CA 1
ATOM 8222 C C . PRO B 1 237 ? -25.344 41.75 2.246 1 94.12 237 PRO B C 1
ATOM 8224 O O . PRO B 1 237 ? -25.75 42.906 2.355 1 94.12 237 PRO B O 1
ATOM 8227 N N . PHE B 1 238 ? -24.203 41.5 1.712 1 96.56 238 PHE B N 1
ATOM 8228 C CA . PHE B 1 238 ? -23.25 42.562 1.462 1 96.56 238 PHE B CA 1
ATOM 8229 C C . PHE B 1 238 ? -23.141 42.875 -0.03 1 96.56 238 PHE B C 1
ATOM 8231 O O . PHE B 1 238 ? -22.359 43.719 -0.443 1 96.56 238 PHE B O 1
ATOM 8238 N N . GLU B 1 239 ? -23.906 42.188 -0.809 1 95.69 239 GLU B N 1
ATOM 8239 C CA . GLU B 1 239 ? -23.828 42.281 -2.264 1 95.69 239 GLU B CA 1
ATOM 8240 C C . GLU B 1 239 ? -24.094 43.719 -2.742 1 95.69 239 GLU B C 1
ATOM 8242 O O . GLU B 1 239 ? -23.562 44.125 -3.779 1 95.69 239 GLU B O 1
ATOM 8247 N N . LYS B 1 240 ? -24.844 44.5 -2.031 1 94.81 240 LYS B N 1
ATOM 8248 C CA . LYS B 1 240 ? -25.172 45.875 -2.402 1 94.81 240 LYS B CA 1
ATOM 8249 C C . LYS B 1 240 ? -24 46.812 -2.166 1 94.81 240 LYS B C 1
ATOM 8251 O O . LYS B 1 240 ? -23.969 47.938 -2.709 1 94.81 240 LYS B O 1
ATOM 8256 N N . PHE B 1 241 ? -23.047 46.406 -1.445 1 95.75 241 PHE B N 1
ATOM 8257 C CA . PHE B 1 241 ? -21.984 47.312 -1.024 1 95.75 241 PHE B CA 1
ATOM 8258 C C . PHE B 1 241 ? -20.672 46.969 -1.716 1 95.75 241 PHE B C 1
ATOM 8260 O O . PHE B 1 241 ? -19.844 47.844 -1.992 1 95.75 241 PHE B O 1
ATOM 8267 N N . ILE B 1 242 ? -20.438 45.688 -1.852 1 97 242 ILE B N 1
ATOM 8268 C CA . ILE B 1 242 ? -19.188 45.188 -2.408 1 97 242 ILE B CA 1
ATOM 8269 C C . ILE B 1 242 ? -19.438 44 -3.303 1 97 242 ILE B C 1
ATOM 8271 O O . ILE B 1 242 ? -20.562 43.469 -3.346 1 97 242 ILE B O 1
ATOM 8275 N N . ASP B 1 243 ? -18.359 43.5 -4.047 1 97.75 243 ASP B N 1
ATOM 8276 C CA . ASP B 1 243 ? -18.516 42.406 -4.988 1 97.75 243 ASP B CA 1
ATOM 8277 C C . ASP B 1 243 ? -18.625 41.062 -4.258 1 97.75 243 ASP B C 1
ATOM 8279 O O . ASP B 1 243 ? -17.844 40.781 -3.363 1 97.75 243 ASP B O 1
ATOM 8283 N N . VAL B 1 244 ? -19.719 40.312 -4.688 1 97.69 244 VAL B N 1
ATOM 8284 C CA . VAL B 1 244 ? -20 39 -4.082 1 97.69 244 VAL B CA 1
ATOM 8285 C C . VAL B 1 244 ? -20.25 37.969 -5.176 1 97.69 244 VAL B C 1
ATOM 8287 O O . VAL B 1 244 ? -20.797 38.281 -6.23 1 97.69 244 VAL B O 1
ATOM 8290 N N . ASN B 1 245 ? -19.719 36.812 -5.023 1 96.62 245 ASN B N 1
ATOM 8291 C CA . ASN B 1 245 ? -20.031 35.594 -5.789 1 96.62 245 ASN B CA 1
ATOM 8292 C C . ASN B 1 245 ? -20.516 34.469 -4.883 1 96.62 245 ASN B C 1
ATOM 8294 O O . ASN B 1 245 ? -21.547 34.594 -4.234 1 96.62 245 ASN B O 1
ATOM 8298 N N . ARG B 1 246 ? -19.719 33.375 -4.734 1 95.12 246 ARG B N 1
ATOM 8299 C CA . ARG B 1 246 ? -20 32.375 -3.709 1 95.12 246 ARG B CA 1
ATOM 8300 C C . ARG B 1 246 ? -19.75 32.938 -2.314 1 95.12 246 ARG B C 1
ATOM 8302 O O . ARG B 1 246 ? -20.453 32.594 -1.366 1 95.12 246 ARG B O 1
ATOM 8309 N N . GLY B 1 247 ? -18.734 33.812 -2.191 1 98.06 247 GLY B N 1
ATOM 8310 C CA . GLY B 1 247 ? -18.375 34.594 -1.022 1 98.06 247 GLY B CA 1
ATOM 8311 C C . GLY B 1 247 ? -18.078 36.031 -1.349 1 98.06 247 GLY B C 1
ATOM 8312 O O . GLY B 1 247 ? -18.312 36.5 -2.475 1 98.06 247 GLY B O 1
ATOM 8313 N N . ILE B 1 248 ? -17.688 36.812 -0.373 1 98.62 248 ILE B N 1
ATOM 8314 C CA . ILE B 1 248 ? -17.219 38.156 -0.622 1 98.62 248 ILE B CA 1
ATOM 8315 C C . ILE B 1 248 ? -15.883 38.125 -1.362 1 98.62 248 ILE B C 1
ATOM 8317 O O . ILE B 1 248 ? -14.906 37.562 -0.865 1 98.62 248 ILE B O 1
ATOM 8321 N N . LEU B 1 249 ? -15.883 38.688 -2.562 1 98.44 249 LEU B N 1
ATOM 8322 C CA . LEU B 1 249 ? -14.664 38.625 -3.371 1 98.44 249 LEU B CA 1
ATOM 8323 C C . LEU B 1 249 ? -13.57 39.5 -2.762 1 98.44 249 LEU B C 1
ATOM 8325 O O . LEU B 1 249 ? -13.781 40.656 -2.484 1 98.44 249 LEU B O 1
ATOM 8329 N N . VAL B 1 250 ? -12.398 38.875 -2.545 1 98.56 250 VAL B N 1
ATOM 8330 C CA . VAL B 1 250 ? -11.258 39.594 -1.99 1 98.56 250 VAL B CA 1
ATOM 8331 C C . VAL B 1 250 ? -9.992 39.25 -2.775 1 98.56 250 VAL B C 1
ATOM 8333 O O . VAL B 1 250 ? -9.93 38.188 -3.41 1 98.56 250 VAL B O 1
ATOM 8336 N N . ASN B 1 251 ? -9.062 40.156 -2.762 1 97.5 251 ASN B N 1
ATOM 8337 C CA . ASN B 1 251 ? -7.766 39.844 -3.348 1 97.5 251 ASN B CA 1
ATOM 8338 C C . ASN B 1 251 ? -6.898 39.031 -2.395 1 97.5 251 ASN B C 1
ATOM 8340 O O . ASN B 1 251 ? -7.371 38.562 -1.349 1 97.5 251 ASN B O 1
ATOM 8344 N N . GLU B 1 252 ? -5.699 38.844 -2.625 1 95.81 252 GLU B N 1
ATOM 8345 C CA . GLU B 1 252 ? -4.812 37.969 -1.863 1 95.81 252 GLU B CA 1
ATOM 8346 C C . GLU B 1 252 ? -4.43 38.594 -0.528 1 95.81 252 GLU B C 1
ATOM 8348 O O . GLU B 1 252 ? -3.879 37.906 0.347 1 95.81 252 GLU B O 1
ATOM 8353 N N . PHE B 1 253 ? -4.812 39.812 -0.378 1 96.94 253 PHE B N 1
ATOM 8354 C CA . PHE B 1 253 ? -4.562 40.5 0.889 1 96.94 253 PHE B CA 1
ATOM 8355 C C . PHE B 1 253 ? -5.855 40.656 1.674 1 96.94 253 PHE B C 1
ATOM 8357 O O . PHE B 1 253 ? -5.906 41.438 2.639 1 96.94 253 PHE B O 1
ATOM 8364 N N . MET B 1 254 ? -6.945 40.094 1.249 1 98.19 254 MET B N 1
ATOM 8365 C CA . MET B 1 254 ? -8.258 40 1.885 1 98.19 254 MET B CA 1
ATOM 8366 C C . MET B 1 254 ? -9.008 41.312 1.753 1 98.19 254 MET B C 1
ATOM 8368 O O . MET B 1 254 ? -9.93 41.594 2.521 1 98.19 254 MET B O 1
ATOM 8372 N N . GLN B 1 255 ? -8.547 42.094 0.812 1 98.06 255 GLN B N 1
ATOM 8373 C CA . GLN B 1 255 ? -9.195 43.344 0.546 1 98.06 255 GLN B CA 1
ATOM 8374 C C . GLN B 1 255 ? -10.328 43.188 -0.468 1 98.06 255 GLN B C 1
ATOM 8376 O O . GLN B 1 255 ? -10.148 42.562 -1.505 1 98.06 255 GLN B O 1
ATOM 8381 N N . SER B 1 256 ? -11.461 43.812 -0.127 1 98.44 256 SER B N 1
ATOM 8382 C CA . SER B 1 256 ? -12.609 43.719 -1.029 1 98.44 256 SER B CA 1
ATOM 8383 C C . SER B 1 256 ? -12.484 44.75 -2.166 1 98.44 256 SER B C 1
ATOM 8385 O O . SER B 1 256 ? -11.398 45.281 -2.408 1 98.44 256 SER B O 1
ATOM 8387 N N . SER B 1 257 ? -13.609 44.875 -2.914 1 97.12 257 SER B N 1
ATOM 8388 C CA . SER B 1 257 ? -13.617 45.844 -4.004 1 97.12 257 SER B CA 1
ATOM 8389 C C . SER B 1 257 ? -13.484 47.281 -3.479 1 97.12 257 SER B C 1
ATOM 8391 O O . SER B 1 257 ? -13.188 48.219 -4.242 1 97.12 257 SER B O 1
ATOM 8393 N N . ASP B 1 258 ? -13.734 47.469 -2.195 1 97.38 258 ASP B N 1
ATOM 8394 C CA . ASP B 1 258 ? -13.477 48.75 -1.52 1 97.38 258 ASP B CA 1
ATOM 8395 C C . ASP B 1 258 ? -12.164 48.688 -0.74 1 97.38 258 ASP B C 1
ATOM 8397 O O . ASP B 1 258 ? -11.914 47.75 0.005 1 97.38 258 ASP B O 1
ATOM 8401 N N . GLU B 1 259 ? -11.352 49.656 -0.883 1 96.12 259 GLU B N 1
ATOM 8402 C CA . GLU B 1 259 ? -10 49.688 -0.33 1 96.12 259 GLU B CA 1
ATOM 8403 C C . GLU B 1 259 ? -10.023 49.656 1.195 1 96.12 259 GLU B C 1
ATOM 8405 O O . GLU B 1 259 ? -9.047 49.281 1.836 1 96.12 259 GLU B O 1
ATOM 8410 N N . ASN B 1 260 ? -11.125 50.062 1.815 1 97.81 260 ASN B N 1
ATOM 8411 C CA . ASN B 1 260 ? -11.195 50.156 3.27 1 97.81 260 ASN B CA 1
ATOM 8412 C C . ASN B 1 260 ? -12.039 49.031 3.861 1 97.81 260 ASN B C 1
ATOM 8414 O O . ASN B 1 260 ? -12.281 49 5.07 1 97.81 260 ASN B O 1
ATOM 8418 N N . ILE B 1 261 ? -12.461 48.125 3.029 1 98.69 261 ILE B N 1
ATOM 8419 C CA . ILE B 1 261 ? -13.297 47 3.486 1 98.69 261 ILE B CA 1
ATOM 8420 C C . ILE B 1 261 ? -12.609 45.688 3.184 1 98.69 261 ILE B C 1
ATOM 8422 O O . ILE B 1 261 ? -12.25 45.406 2.035 1 98.69 261 ILE B O 1
ATOM 8426 N N . TYR B 1 262 ? -12.422 44.875 4.234 1 98.75 262 TYR B N 1
ATOM 8427 C CA . TYR B 1 262 ? -11.82 43.531 4.16 1 98.75 262 TYR B CA 1
ATOM 8428 C C . TYR B 1 262 ? -12.836 42.469 4.504 1 98.75 262 TYR B C 1
ATOM 8430 O O . TYR B 1 262 ? -13.883 42.75 5.086 1 98.75 262 TYR B O 1
ATOM 8438 N N . ALA B 1 263 ? -12.578 41.281 4.078 1 98.81 263 ALA B N 1
ATOM 8439 C CA . ALA B 1 263 ? -13.359 40.094 4.488 1 98.81 263 ALA B CA 1
ATOM 8440 C C . ALA B 1 263 ? -12.453 38.938 4.828 1 98.81 263 ALA B C 1
ATOM 8442 O O . ALA B 1 263 ? -11.453 38.688 4.152 1 98.81 263 ALA B O 1
ATOM 8443 N N . VAL B 1 264 ? -12.828 38.219 5.898 1 98.12 264 VAL B N 1
ATOM 8444 C CA . VAL B 1 264 ? -11.992 37.156 6.418 1 98.12 264 VAL B CA 1
ATOM 8445 C C . VAL B 1 264 ? -12.867 35.969 6.855 1 98.12 264 VAL B C 1
ATOM 8447 O O . VAL B 1 264 ? -13.977 36.188 7.359 1 98.12 264 VAL B O 1
ATOM 8450 N N . GLY B 1 265 ? -12.336 34.75 6.602 1 97.44 265 GLY B N 1
ATOM 8451 C CA . GLY B 1 265 ? -13.023 33.562 7.082 1 97.44 265 GLY B CA 1
ATOM 8452 C C . GLY B 1 265 ? -13.93 32.938 6.039 1 97.44 265 GLY B C 1
ATOM 8453 O O . GLY B 1 265 ? -13.695 33.062 4.836 1 97.44 265 GLY B O 1
ATOM 8454 N N . GLU B 1 266 ? -14.984 32.281 6.512 1 97 266 GLU B N 1
ATOM 8455 C CA . GLU B 1 266 ? -15.812 31.438 5.645 1 97 266 GLU B CA 1
ATOM 8456 C C . GLU B 1 266 ? -16.719 32.312 4.758 1 97 266 GLU B C 1
ATOM 8458 O O . GLU B 1 266 ? -17.281 31.797 3.785 1 97 266 GLU B O 1
ATOM 8463 N N . CYS B 1 267 ? -16.766 33.625 4.992 1 98.38 267 CYS B N 1
ATOM 8464 C CA . CYS B 1 267 ? -17.594 34.469 4.16 1 98.38 267 CYS B CA 1
ATOM 8465 C C . CYS B 1 267 ? -16.797 35 2.961 1 98.38 267 CYS B C 1
ATOM 8467 O O . CYS B 1 267 ? -17.375 35.531 2.012 1 98.38 267 CYS B O 1
ATOM 8469 N N . ALA B 1 268 ? -15.531 34.844 2.996 1 98.38 268 ALA B N 1
ATOM 8470 C CA . ALA B 1 268 ? -14.648 35.438 1.989 1 98.38 268 ALA B CA 1
ATOM 8471 C C . ALA B 1 268 ? -14.328 34.438 0.885 1 98.38 268 ALA B C 1
ATOM 8473 O O . ALA B 1 268 ? -14.156 33.25 1.151 1 98.38 268 ALA B O 1
ATOM 8474 N N . GLU B 1 269 ? -14.32 34.906 -0.324 1 98.19 269 GLU B N 1
ATOM 8475 C CA . GLU B 1 269 ? -13.844 34.125 -1.476 1 98.19 269 GLU B CA 1
ATOM 8476 C C . GLU B 1 269 ? -12.609 34.781 -2.094 1 98.19 269 GLU B C 1
ATOM 8478 O O . GLU B 1 269 ? -12.695 35.844 -2.695 1 98.19 269 GLU B O 1
ATOM 8483 N N . VAL B 1 270 ? -11.469 34.156 -1.944 1 97.44 270 VAL B N 1
ATOM 8484 C CA . VAL B 1 270 ? -10.242 34.656 -2.545 1 97.44 270 VAL B CA 1
ATOM 8485 C C . VAL B 1 270 ? -10.281 34.469 -4.059 1 97.44 270 VAL B C 1
ATOM 8487 O O . VAL B 1 270 ? -10.352 33.312 -4.527 1 97.44 270 VAL B O 1
ATOM 8490 N N . VAL B 1 271 ? -10.148 35.406 -4.828 1 96 271 VAL B N 1
ATOM 8491 C CA . VAL B 1 271 ? -10.367 35.406 -6.273 1 96 271 VAL B CA 1
ATOM 8492 C C . VAL B 1 271 ? -9.32 34.5 -6.945 1 96 271 VAL B C 1
ATOM 8494 O O . VAL B 1 271 ? -9.641 33.75 -7.867 1 96 271 VAL B O 1
ATOM 8497 N N . LYS B 1 272 ? -8.055 34.625 -6.625 1 90.19 272 LYS B N 1
ATOM 8498 C CA . LYS B 1 272 ? -6.941 33.906 -7.246 1 90.19 272 LYS B CA 1
ATOM 8499 C C . LYS B 1 272 ? -7.246 32.438 -7.367 1 90.19 272 LYS B C 1
ATOM 8501 O O . LYS B 1 272 ? -7.02 31.828 -8.422 1 90.19 272 LYS B O 1
ATOM 8506 N N . ASP B 1 273 ? -7.844 31.781 -6.453 1 86.06 273 ASP B N 1
ATOM 8507 C CA . ASP B 1 273 ? -8.086 30.344 -6.457 1 86.06 273 ASP B CA 1
ATOM 8508 C C . ASP B 1 273 ? -9.57 30.031 -6.277 1 86.06 273 ASP B C 1
ATOM 8510 O O . ASP B 1 273 ? -9.953 28.859 -6.145 1 86.06 273 ASP B O 1
ATOM 8514 N N . ASN B 1 274 ? -10.344 31.094 -6.367 1 92.06 274 ASN B N 1
ATOM 8515 C CA . ASN B 1 274 ? -11.758 30.906 -6.047 1 92.06 274 ASN B CA 1
ATOM 8516 C C . ASN B 1 274 ? -11.938 30.094 -4.773 1 92.06 274 ASN B C 1
ATOM 8518 O O . ASN B 1 274 ? -12.695 29.125 -4.762 1 92.06 274 ASN B O 1
ATOM 8522 N N . PHE B 1 275 ? -11.203 30.5 -3.783 1 94.19 275 PHE B N 1
ATOM 8523 C CA . PHE B 1 275 ? -11.109 29.688 -2.574 1 94.19 275 PHE B CA 1
ATOM 8524 C C . PHE B 1 275 ? -11.984 30.266 -1.469 1 94.19 275 PHE B C 1
ATOM 8526 O O . PHE B 1 275 ? -11.945 31.469 -1.204 1 94.19 275 PHE B O 1
ATOM 8533 N N . VAL B 1 276 ? -12.742 29.406 -0.83 1 95 276 VAL B N 1
ATOM 8534 C CA . VAL B 1 276 ? -13.492 29.719 0.38 1 95 276 VAL B CA 1
ATOM 8535 C C . VAL B 1 276 ? -13.016 28.828 1.531 1 95 276 VAL B C 1
ATOM 8537 O O . VAL B 1 276 ? -12.984 27.609 1.409 1 95 276 VAL B O 1
ATOM 8540 N N . ALA B 1 277 ? -12.703 29.438 2.613 1 91.25 277 ALA B N 1
ATOM 8541 C CA . ALA B 1 277 ? -12.141 28.719 3.746 1 91.25 277 ALA B CA 1
ATOM 8542 C C . ALA B 1 277 ? -13.172 27.797 4.375 1 91.25 277 ALA B C 1
ATOM 8544 O O . ALA B 1 277 ? -14.375 28.078 4.332 1 91.25 277 ALA B O 1
ATOM 8545 N N . GLY B 1 278 ? -12.703 26.688 4.938 1 86.56 278 GLY B N 1
ATOM 8546 C CA . GLY B 1 278 ? -13.562 25.734 5.621 1 86.56 278 GLY B CA 1
ATOM 8547 C C . GLY B 1 278 ? -12.984 25.25 6.941 1 86.56 278 GLY B C 1
ATOM 8548 O O . GLY B 1 278 ? -13.656 24.547 7.699 1 86.56 278 GLY B O 1
ATOM 8549 N N . HIS B 1 279 ? -11.805 25.75 7.254 1 87 279 HIS B N 1
ATOM 8550 C CA . HIS B 1 279 ? -11.109 25.344 8.469 1 87 279 HIS B CA 1
ATOM 8551 C C . HIS B 1 279 ? -10.57 26.562 9.219 1 87 279 HIS B C 1
ATOM 8553 O O . HIS B 1 279 ? -10.266 27.578 8.609 1 87 279 HIS B O 1
ATOM 8559 N N . VAL B 1 280 ? -10.398 26.391 10.477 1 89 280 VAL B N 1
ATOM 8560 C CA . VAL B 1 280 ? -9.969 27.484 11.352 1 89 280 VAL B CA 1
ATOM 8561 C C . VAL B 1 280 ? -8.578 27.969 10.93 1 89 280 VAL B C 1
ATOM 8563 O O . VAL B 1 280 ? -8.312 29.172 10.922 1 89 280 VAL B O 1
ATOM 8566 N N . LYS B 1 281 ? -7.754 27.062 10.578 1 85.44 281 LYS B N 1
ATOM 8567 C CA . LYS B 1 281 ? -6.391 27.438 10.211 1 85.44 281 LYS B CA 1
ATOM 8568 C C . LYS B 1 281 ? -6.391 28.406 9.031 1 85.44 281 LYS B C 1
ATOM 8570 O O . LYS B 1 281 ? -5.641 29.391 9.023 1 85.44 281 LYS B O 1
ATOM 8575 N N . GLU B 1 282 ? -7.168 28.172 8.07 1 91.56 282 GLU B N 1
ATOM 8576 C CA . GLU B 1 282 ? -7.285 29.062 6.918 1 91.56 282 GLU B CA 1
ATOM 8577 C C . GLU B 1 282 ? -7.824 30.422 7.328 1 91.56 282 GLU B C 1
ATOM 8579 O O . GLU B 1 282 ? -7.367 31.453 6.828 1 91.56 282 GLU B O 1
ATOM 8584 N N . CYS B 1 283 ? -8.75 30.375 8.227 1 94.44 283 CYS B N 1
ATOM 8585 C CA . CYS B 1 283 ? -9.352 31.609 8.703 1 94.44 283 CYS B CA 1
ATOM 8586 C C . CYS B 1 283 ? -8.328 32.5 9.422 1 94.44 283 CYS B C 1
ATOM 8588 O O . CYS B 1 283 ? -8.266 33.688 9.195 1 94.44 283 CYS B O 1
ATOM 8590 N N . THR B 1 284 ? -7.574 31.891 10.234 1 92.06 284 THR B N 1
ATOM 8591 C CA . THR B 1 284 ? -6.59 32.625 10.992 1 92.06 284 THR B CA 1
ATOM 8592 C C . THR B 1 284 ? -5.469 33.125 10.086 1 92.06 284 THR B C 1
ATOM 8594 O O . THR B 1 284 ? -4.941 34.25 10.289 1 92.06 284 THR B O 1
ATOM 8597 N N . THR B 1 285 ? -5.109 32.344 9.117 1 91.69 285 THR B N 1
ATOM 8598 C CA . THR B 1 285 ? -4.121 32.781 8.141 1 91.69 285 THR B CA 1
ATOM 8599 C C . THR B 1 285 ? -4.625 34 7.375 1 91.69 285 THR B C 1
ATOM 8601 O O . THR B 1 285 ? -3.885 34.969 7.176 1 91.69 285 THR B O 1
ATOM 8604 N N . GLN B 1 286 ? -5.832 33.938 6.996 1 96.31 286 GLN B N 1
ATOM 8605 C CA . GLN B 1 286 ? -6.445 35.094 6.324 1 96.31 286 GLN B CA 1
ATOM 8606 C C . GLN B 1 286 ? -6.438 36.344 7.219 1 96.31 286 GLN B C 1
ATOM 8608 O O . GLN B 1 286 ? -6.156 37.438 6.75 1 96.31 286 GLN B O 1
ATOM 8613 N N . ALA B 1 287 ? -6.77 36.062 8.438 1 97.25 287 ALA B N 1
ATOM 8614 C CA . ALA B 1 287 ? -6.793 37.188 9.398 1 97.25 287 ALA B CA 1
ATOM 8615 C C . ALA B 1 287 ? -5.418 37.844 9.516 1 97.25 287 ALA B C 1
ATOM 8617 O O . ALA B 1 287 ? -5.305 39.062 9.516 1 97.25 287 ALA B O 1
ATOM 8618 N N . ASN B 1 288 ? -4.43 37.031 9.609 1 94.75 288 ASN B N 1
ATOM 8619 C CA . ASN B 1 288 ? -3.068 37.562 9.711 1 94.75 288 ASN B CA 1
ATOM 8620 C C . ASN B 1 288 ? -2.676 38.375 8.469 1 94.75 288 ASN B C 1
ATOM 8622 O O . ASN B 1 288 ? -2.012 39.406 8.578 1 94.75 288 ASN B O 1
ATOM 8626 N N . VAL B 1 289 ? -3.07 37.875 7.391 1 95.94 289 VAL B N 1
ATOM 8627 C CA . VAL B 1 289 ? -2.781 38.594 6.137 1 95.94 289 VAL B CA 1
ATOM 8628 C C . VAL B 1 289 ? -3.48 39.938 6.121 1 95.94 289 VAL B C 1
ATOM 8630 O O . VAL B 1 289 ? -2.869 40.938 5.785 1 95.94 289 VAL B O 1
ATOM 8633 N N . ALA B 1 290 ? -4.719 40 6.477 1 98 290 ALA B N 1
ATOM 8634 C CA . ALA B 1 290 ? -5.488 41.219 6.512 1 98 290 ALA B CA 1
ATOM 8635 C C . ALA B 1 290 ? -4.855 42.25 7.469 1 98 290 ALA B C 1
ATOM 8637 O O . ALA B 1 290 ? -4.711 43.406 7.133 1 98 290 ALA B O 1
ATOM 8638 N N . ILE B 1 291 ? -4.523 41.75 8.602 1 97.44 291 ILE B N 1
ATOM 8639 C CA . ILE B 1 291 ? -3.934 42.594 9.633 1 97.44 291 ILE B CA 1
ATOM 8640 C C . ILE B 1 291 ? -2.619 43.188 9.117 1 97.44 291 ILE B C 1
ATOM 8642 O O . ILE B 1 291 ? -2.383 44.406 9.242 1 97.44 291 ILE B O 1
ATOM 8646 N N . SER B 1 292 ? -1.812 42.344 8.562 1 95.5 292 SER B N 1
ATOM 8647 C CA . SER B 1 292 ? -0.529 42.812 8.039 1 95.5 292 SER B CA 1
ATOM 8648 C C . SER B 1 292 ? -0.721 43.875 6.949 1 95.5 292 SER B C 1
ATOM 8650 O O . SER B 1 292 ? 0.035 44.844 6.879 1 95.5 292 SER B O 1
ATOM 8652 N N . HIS B 1 293 ? -1.665 43.688 6.16 1 95.94 293 HIS B N 1
ATOM 8653 C CA . HIS B 1 293 ? -1.938 44.625 5.078 1 95.94 293 HIS B CA 1
ATOM 8654 C C . HIS B 1 293 ? -2.477 45.938 5.617 1 95.94 293 HIS B C 1
ATOM 8656 O O . HIS B 1 293 ? -2.092 47 5.145 1 95.94 293 HIS B O 1
ATOM 8662 N N . ILE B 1 294 ? -3.342 45.906 6.52 1 96.75 294 ILE B N 1
ATOM 8663 C CA . ILE B 1 294 ? -3.957 47.094 7.117 1 96.75 294 ILE B CA 1
ATOM 8664 C C . ILE B 1 294 ? -2.885 47.969 7.777 1 96.75 294 ILE B C 1
ATOM 8666 O O . ILE B 1 294 ? -2.912 49.188 7.668 1 96.75 294 ILE B O 1
ATOM 8670 N N . PHE B 1 295 ? -2 47.312 8.391 1 95 295 PHE B N 1
ATOM 8671 C CA . PHE B 1 295 ? -0.991 48.062 9.141 1 95 295 PHE B CA 1
ATOM 8672 C C . PHE B 1 295 ? 0.267 48.25 8.312 1 95 295 PHE B C 1
ATOM 8674 O O . PHE B 1 295 ? 1.294 48.688 8.82 1 95 295 PHE B O 1
ATOM 8681 N N . GLU B 1 296 ? 0.221 47.875 7.016 1 88.44 296 GLU B N 1
ATOM 8682 C CA . GLU B 1 296 ? 1.283 48.094 6.039 1 88.44 296 GLU B CA 1
ATOM 8683 C C . GLU B 1 296 ? 2.592 47.469 6.484 1 88.44 296 GLU B C 1
ATOM 8685 O O . GLU B 1 296 ? 3.656 48.062 6.398 1 88.44 296 GLU B O 1
ATOM 8690 N N . LYS B 1 297 ? 2.379 46.406 7.121 1 81.75 297 LYS B N 1
ATOM 8691 C CA . LYS B 1 297 ? 3.551 45.562 7.414 1 81.75 297 LYS B CA 1
ATOM 8692 C C . LYS B 1 297 ? 3.861 44.625 6.262 1 81.75 297 LYS B C 1
ATOM 8694 O O . LYS B 1 297 ? 3.031 44.438 5.371 1 81.75 297 LYS B O 1
ATOM 8699 N N . GLU B 1 298 ? 5.141 44.25 6.094 1 73.62 298 GLU B N 1
ATOM 8700 C CA . GLU B 1 298 ? 5.477 43.25 5.074 1 73.62 298 GLU B CA 1
ATOM 8701 C C . GLU B 1 298 ? 4.555 42.031 5.16 1 73.62 298 GLU B C 1
ATOM 8703 O O . GLU B 1 298 ? 4.48 41.375 6.199 1 73.62 298 GLU B O 1
ATOM 8708 N N . SER B 1 299 ? 3.516 42.125 4.207 1 75.38 299 SER B N 1
ATOM 8709 C CA . SER B 1 299 ? 2.531 41.031 4.227 1 75.38 299 SER B CA 1
ATOM 8710 C C . SER B 1 299 ? 2.74 40.062 3.061 1 75.38 299 SER B C 1
ATOM 8712 O O . SER B 1 299 ? 2.924 40.5 1.921 1 75.38 299 SER B O 1
ATOM 8714 N N . LYS B 1 300 ? 2.875 38.844 3.406 1 82.19 30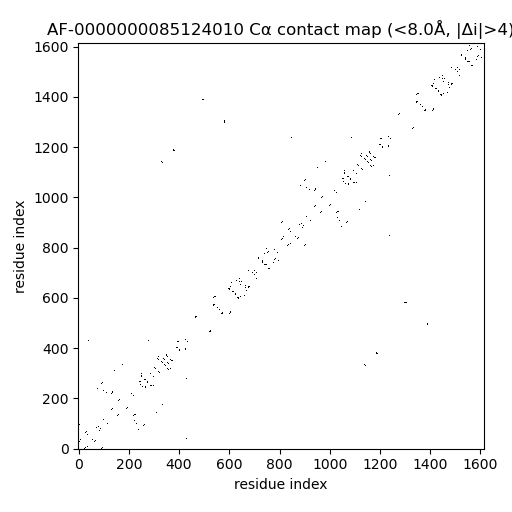0 LYS B N 1
ATOM 8715 C CA . LYS B 1 300 ? 2.826 37.844 2.361 1 82.19 300 LYS B CA 1
ATOM 8716 C C . LYS B 1 300 ? 1.392 37.594 1.902 1 82.19 300 LYS B C 1
ATOM 8718 O O . LYS B 1 300 ? 0.465 37.594 2.715 1 82.19 300 LYS B O 1
ATOM 8723 N N . PRO B 1 301 ? 1.201 37.531 0.583 1 92.06 301 PRO B N 1
ATOM 8724 C CA . PRO B 1 301 ? -0.138 37.188 0.09 1 92.06 301 PRO B CA 1
ATOM 8725 C C . PRO B 1 301 ? -0.655 35.875 0.633 1 92.06 301 PRO B C 1
ATOM 8727 O O . PRO B 1 301 ? 0.138 35 0.975 1 92.06 301 PRO B O 1
ATOM 8730 N N . PHE B 1 302 ? -1.96 35.812 0.747 1 94.19 302 PHE B N 1
ATOM 8731 C CA . PHE B 1 302 ? -2.588 34.594 1.185 1 94.19 302 PHE B CA 1
ATOM 8732 C C . PHE B 1 302 ? -2.293 33.438 0.207 1 94.19 302 PHE B C 1
ATOM 8734 O O . PHE B 1 302 ? -2.461 33.594 -1.004 1 94.19 302 PHE B O 1
ATOM 8741 N N . GLU B 1 303 ? -1.775 32.375 0.72 1 88.69 303 GLU B N 1
ATOM 8742 C CA . GLU B 1 303 ? -1.531 31.156 -0.046 1 88.69 303 GLU B CA 1
ATOM 8743 C C . GLU B 1 303 ? -2.119 29.938 0.655 1 88.69 303 GLU B C 1
ATOM 8745 O O . GLU B 1 303 ? -2.064 29.828 1.882 1 88.69 303 GLU B O 1
ATOM 8750 N N . LEU B 1 304 ? -2.719 29.125 -0.17 1 87.94 304 LEU B N 1
ATOM 8751 C CA . LEU B 1 304 ? -3.248 27.891 0.382 1 87.94 304 LEU B CA 1
ATOM 8752 C C . LEU B 1 304 ? -2.119 26.984 0.863 1 87.94 304 LEU B C 1
ATOM 8754 O O . LEU B 1 304 ? -1.085 26.859 0.202 1 87.94 304 LEU B O 1
ATOM 8758 N N . ASP B 1 305 ? -2.264 26.469 2.041 1 86.25 305 ASP B N 1
ATOM 8759 C CA . ASP B 1 305 ? -1.302 25.547 2.643 1 86.25 305 ASP B CA 1
ATOM 8760 C C . ASP B 1 305 ? -1.873 24.141 2.729 1 86.25 305 ASP B C 1
ATOM 8762 O O . ASP B 1 305 ? -3.057 23.922 2.457 1 86.25 305 ASP B O 1
ATOM 8766 N N . VAL B 1 306 ? -0.983 23.203 3.078 1 90 306 VAL B N 1
ATOM 8767 C CA . VAL B 1 306 ? -1.399 21.828 3.342 1 90 306 VAL B CA 1
ATOM 8768 C C . VAL B 1 306 ? -2.412 21.797 4.484 1 90 306 VAL B C 1
ATOM 8770 O O . VAL B 1 306 ? -2.217 22.453 5.508 1 90 306 VAL B O 1
ATOM 8773 N N . ALA B 1 307 ? -3.496 21.188 4.242 1 89.75 307 ALA B N 1
ATOM 8774 C CA . ALA B 1 307 ? -4.527 21.062 5.27 1 89.75 307 ALA B CA 1
ATOM 8775 C C . ALA B 1 307 ? -4.316 19.812 6.117 1 89.75 307 ALA B C 1
ATOM 8777 O O . ALA B 1 307 ? -3.979 18.75 5.594 1 89.75 307 ALA B O 1
ATOM 8778 N N . VAL B 1 308 ? -4.398 19.953 7.406 1 89.62 308 VAL B N 1
ATOM 8779 C CA . VAL B 1 308 ? -4.332 18.844 8.344 1 89.62 308 VAL B CA 1
ATOM 8780 C C . VAL B 1 308 ? -5.582 18.828 9.227 1 89.62 308 VAL B C 1
ATOM 8782 O O . VAL B 1 308 ? -5.938 19.859 9.82 1 89.62 308 VAL B O 1
ATOM 8785 N N . ASP B 1 309 ? -6.258 17.719 9.25 1 87.75 309 ASP B N 1
ATOM 8786 C CA . ASP B 1 309 ? -7.473 17.578 10.055 1 87.75 309 ASP B CA 1
ATOM 8787 C C . ASP B 1 309 ? -7.488 16.25 10.797 1 87.75 309 ASP B C 1
ATOM 8789 O O . ASP B 1 309 ? -6.855 15.289 10.367 1 87.75 309 ASP B O 1
ATOM 8793 N N . MET B 1 310 ? -8.164 16.312 11.883 1 90.94 310 MET B N 1
ATOM 8794 C CA . MET B 1 310 ? -8.312 15.078 12.648 1 90.94 310 MET B CA 1
ATOM 8795 C C . MET B 1 310 ? -9.695 14.984 13.281 1 90.94 310 MET B C 1
ATOM 8797 O O . MET B 1 310 ? -10.234 15.984 13.75 1 90.94 310 MET B O 1
ATOM 8801 N N . LEU B 1 311 ? -10.273 13.844 13.242 1 89.44 311 LEU B N 1
ATOM 8802 C CA . LEU B 1 311 ? -11.539 13.523 13.898 1 89.44 311 LEU B CA 1
ATOM 8803 C C . LEU B 1 311 ? -11.359 12.391 14.906 1 89.44 311 LEU B C 1
ATOM 8805 O O . LEU B 1 311 ? -10.727 11.375 14.609 1 89.44 311 LEU B O 1
ATOM 8809 N N . LYS B 1 312 ? -11.773 12.664 16.062 1 87.81 312 LYS B N 1
ATOM 8810 C CA . LYS B 1 312 ? -11.805 11.625 17.094 1 87.81 312 LYS B CA 1
ATOM 8811 C C . LYS B 1 312 ? -13.234 11.211 17.406 1 87.81 312 LYS B C 1
ATOM 8813 O O . LYS B 1 312 ? -13.977 11.945 18.062 1 87.81 312 LYS B O 1
ATOM 8818 N N . ILE B 1 313 ? -13.594 10.047 17 1 86.44 313 ILE B N 1
ATOM 8819 C CA . ILE B 1 313 ? -14.977 9.594 17.094 1 86.44 313 ILE B CA 1
ATOM 8820 C C . ILE B 1 313 ? -15.016 8.188 17.688 1 86.44 313 ILE B C 1
ATOM 8822 O O . ILE B 1 313 ? -14.484 7.242 17.109 1 86.44 313 ILE B O 1
ATOM 8826 N N . GLY B 1 314 ? -15.641 8.148 18.812 1 82 314 GLY B N 1
ATOM 8827 C CA . GLY B 1 314 ? -15.773 6.84 19.438 1 82 314 GLY B CA 1
ATOM 8828 C C . GLY B 1 314 ? -14.445 6.164 19.688 1 82 314 GLY B C 1
ATOM 8829 O O . GLY B 1 314 ? -13.594 6.695 20.406 1 82 314 GLY B O 1
ATOM 8830 N N . ASP B 1 315 ? -14.305 5.027 18.875 1 86.62 315 ASP B N 1
ATOM 8831 C CA . ASP B 1 315 ? -13.117 4.219 19.141 1 86.62 315 ASP B CA 1
ATOM 8832 C C . ASP B 1 315 ? -12.102 4.363 18.016 1 86.62 315 ASP B C 1
ATOM 8834 O O . ASP B 1 315 ? -11.141 3.594 17.922 1 86.62 315 ASP B O 1
ATOM 8838 N N . PHE B 1 316 ? -12.422 5.348 17.172 1 90.88 316 PHE B N 1
ATOM 8839 C CA . PHE B 1 316 ? -11.422 5.488 16.125 1 90.88 316 PHE B CA 1
ATOM 8840 C C . PHE B 1 316 ? -11 6.945 15.969 1 90.88 316 PHE B C 1
ATOM 8842 O O . PHE B 1 316 ? -11.719 7.852 16.391 1 90.88 316 PHE B O 1
ATOM 8849 N N . THR B 1 317 ? -9.852 7.121 15.43 1 92.19 317 THR B N 1
ATOM 8850 C CA . THR B 1 317 ? -9.32 8.422 15.039 1 92.19 317 THR B CA 1
ATOM 8851 C C . THR B 1 317 ? -9.07 8.484 13.539 1 92.19 317 THR B C 1
ATOM 8853 O O . THR B 1 317 ? -8.609 7.512 12.938 1 92.19 317 THR B O 1
ATOM 8856 N N . LEU B 1 318 ? -9.516 9.5 12.961 1 94.25 318 LEU B N 1
ATOM 8857 C CA . LEU B 1 318 ? -9.258 9.75 11.547 1 94.25 318 LEU B CA 1
ATOM 8858 C C . LEU B 1 318 ? -8.375 10.977 11.359 1 94.25 318 LEU B C 1
ATOM 8860 O O . LEU B 1 318 ? -8.648 12.031 11.93 1 94.25 318 LEU B O 1
ATOM 8864 N N . VAL B 1 319 ? -7.285 10.844 10.711 1 94.25 319 VAL B N 1
ATOM 8865 C CA . VAL B 1 319 ? -6.406 11.961 10.398 1 94.25 319 VAL B CA 1
ATOM 8866 C C . VAL B 1 319 ? -6.281 12.117 8.883 1 94.25 319 VAL B C 1
ATOM 8868 O O . VAL B 1 319 ? -6.207 11.125 8.156 1 94.25 319 VAL B O 1
ATOM 8871 N N . GLU B 1 320 ? -6.355 13.328 8.438 1 94.5 320 GLU B N 1
ATOM 8872 C CA . GLU B 1 320 ? -6.227 13.625 7.012 1 94.5 320 GLU B CA 1
ATOM 8873 C C . GLU B 1 320 ? -5.215 14.742 6.77 1 94.5 320 GLU B C 1
ATOM 8875 O O . GLU B 1 320 ? -5.188 15.727 7.504 1 94.5 320 GLU B O 1
ATOM 8880 N N . ILE B 1 321 ? -4.316 14.555 5.871 1 94.5 321 ILE B N 1
ATOM 8881 C CA . ILE B 1 321 ? -3.387 15.562 5.355 1 94.5 321 ILE B CA 1
ATOM 8882 C C . ILE B 1 321 ? -3.564 15.695 3.846 1 94.5 321 ILE B C 1
ATOM 8884 O O . ILE B 1 321 ? -3.443 14.719 3.107 1 94.5 321 ILE B O 1
ATOM 8888 N N . CYS B 1 322 ? -3.809 16.906 3.391 1 94.25 322 CYS B N 1
ATOM 8889 C CA . CYS B 1 322 ? -4.211 17.062 1.998 1 94.25 322 CYS B CA 1
ATOM 8890 C C . CYS B 1 322 ? -3.504 18.25 1.361 1 94.25 322 CYS B C 1
ATOM 8892 O O . CYS B 1 322 ? -3.535 19.359 1.901 1 94.25 322 CYS B O 1
ATOM 8894 N N . SER B 1 323 ? -2.932 18 0.196 1 93.69 323 SER B N 1
ATOM 8895 C CA . SER B 1 323 ? -2.32 19.062 -0.589 1 93.69 323 SER B CA 1
ATOM 8896 C C . SER B 1 323 ? -3.375 20.016 -1.14 1 93.69 323 SER B C 1
ATOM 8898 O O . SER B 1 323 ? -4.504 19.609 -1.42 1 93.69 323 SER B O 1
ATOM 8900 N N . SER B 1 324 ? -3 21.219 -1.325 1 87.31 324 SER B N 1
ATOM 8901 C CA . SER B 1 324 ? -3.891 22.203 -1.938 1 87.31 324 SER B CA 1
ATOM 8902 C C . SER B 1 324 ? -4.152 21.859 -3.402 1 87.31 324 SER B C 1
ATOM 8904 O O . SER B 1 324 ? -5.148 22.312 -3.979 1 87.31 324 SER B O 1
ATOM 8906 N N . ASP B 1 325 ? -3.303 20.984 -3.973 1 85.38 325 ASP B N 1
ATOM 8907 C CA . ASP B 1 325 ? -3.406 20.641 -5.387 1 85.38 325 ASP B CA 1
ATOM 8908 C C . ASP B 1 325 ? -4.059 19.266 -5.578 1 85.38 325 ASP B C 1
ATOM 8910 O O . ASP B 1 325 ? -3.969 18.672 -6.656 1 85.38 325 ASP B O 1
ATOM 8914 N N . PHE B 1 326 ? -4.637 18.844 -4.598 1 90.75 326 PHE B N 1
ATOM 8915 C CA . PHE B 1 326 ? -5.242 17.516 -4.711 1 90.75 326 PHE B CA 1
ATOM 8916 C C . PHE B 1 326 ? -6.312 17.5 -5.797 1 90.75 326 PHE B C 1
ATOM 8918 O O . PHE B 1 326 ? -7.145 18.406 -5.867 1 90.75 326 PHE B O 1
ATOM 8925 N N . ASN B 1 327 ? -6.27 16.484 -6.652 1 87.12 327 ASN B N 1
ATOM 8926 C CA . ASN B 1 327 ? -7.266 16.234 -7.691 1 87.12 327 ASN B CA 1
ATOM 8927 C C . ASN B 1 327 ? -7.48 14.742 -7.922 1 87.12 327 ASN B C 1
ATOM 8929 O O . ASN B 1 327 ? -6.91 13.914 -7.211 1 87.12 327 ASN B O 1
ATOM 8933 N N . ASN B 1 328 ? -8.297 14.406 -8.883 1 86.31 328 ASN B N 1
ATOM 8934 C CA . ASN B 1 328 ? -8.742 13.031 -9.07 1 86.31 328 ASN B CA 1
ATOM 8935 C C . ASN B 1 328 ? -7.699 12.203 -9.828 1 86.31 328 ASN B C 1
ATOM 8937 O O . ASN B 1 328 ? -7.914 11.023 -10.086 1 86.31 328 ASN B O 1
ATOM 8941 N N . ASP B 1 329 ? -6.594 12.758 -10.109 1 89.06 329 ASP B N 1
ATOM 8942 C CA . ASP B 1 329 ? -5.531 12.039 -10.812 1 89.06 329 ASP B CA 1
ATOM 8943 C C . ASP B 1 329 ? -4.496 11.492 -9.836 1 89.06 329 ASP B C 1
ATOM 8945 O O . ASP B 1 329 ? -3.463 12.117 -9.594 1 89.06 329 ASP B O 1
ATOM 8949 N N . PHE B 1 330 ? -4.844 10.352 -9.273 1 92.38 330 PHE B N 1
ATOM 8950 C CA . PHE B 1 330 ? -3.928 9.789 -8.289 1 92.38 330 PHE B CA 1
ATOM 8951 C C . PHE B 1 330 ? -3.957 8.266 -8.328 1 92.38 330 PHE B C 1
ATOM 8953 O O . PHE B 1 330 ? -4.895 7.676 -8.867 1 92.38 330 PHE B O 1
ATOM 8960 N N . GLU B 1 331 ? -2.871 7.676 -7.891 1 91.69 331 GLU B N 1
ATOM 8961 C CA . GLU B 1 331 ? -2.799 6.277 -7.477 1 91.69 331 GLU B CA 1
ATOM 8962 C C . GLU B 1 331 ? -2.943 6.141 -5.965 1 91.69 331 GLU B C 1
ATOM 8964 O O . GLU B 1 331 ? -2.666 7.086 -5.223 1 91.69 331 GLU B O 1
ATOM 8969 N N . LYS B 1 332 ? -3.367 5.008 -5.57 1 94.19 332 LYS B N 1
ATOM 8970 C CA . LYS B 1 332 ? -3.607 4.844 -4.141 1 94.19 332 LYS B CA 1
ATOM 8971 C C . LYS B 1 332 ? -2.865 3.631 -3.594 1 94.19 332 LYS B C 1
ATOM 8973 O O . LYS B 1 332 ? -2.842 2.572 -4.227 1 94.19 332 LYS B O 1
ATOM 8978 N N . VAL B 1 333 ? -2.172 3.77 -2.484 1 93.81 333 VAL B N 1
ATOM 8979 C CA . VAL B 1 333 ? -1.575 2.678 -1.722 1 93.81 333 VAL B CA 1
ATOM 8980 C C . VAL B 1 333 ? -2.262 2.561 -0.362 1 93.81 333 VAL B C 1
ATOM 8982 O O . VAL B 1 333 ? -2.34 3.537 0.387 1 93.81 333 VAL B O 1
ATOM 8985 N N . VAL B 1 334 ? -2.736 1.43 -0.037 1 94.44 334 VAL B N 1
ATOM 8986 C CA . VAL B 1 334 ? -3.412 1.183 1.232 1 94.44 334 VAL B CA 1
ATOM 8987 C C . VAL B 1 334 ? -2.619 0.17 2.053 1 94.44 334 VAL B C 1
ATOM 8989 O O . VAL B 1 334 ? -2.232 -0.885 1.545 1 94.44 334 VAL B O 1
ATOM 8992 N N . ILE B 1 335 ? -2.314 0.466 3.275 1 92.69 335 ILE B N 1
ATOM 8993 C CA . ILE B 1 335 ? -1.683 -0.451 4.219 1 92.69 335 ILE B CA 1
ATOM 8994 C C . ILE B 1 335 ? -2.654 -0.78 5.348 1 92.69 335 ILE B C 1
ATOM 8996 O O . ILE B 1 335 ? -3.066 0.107 6.098 1 92.69 335 ILE B O 1
ATOM 9000 N N . GLU B 1 336 ? -3.055 -1.987 5.422 1 91.38 336 GLU B N 1
ATOM 9001 C CA . GLU B 1 336 ? -3.941 -2.488 6.469 1 91.38 336 GLU B CA 1
ATOM 9002 C C . GLU B 1 336 ? -3.174 -3.314 7.496 1 91.38 336 GLU B C 1
ATOM 9004 O O . GLU B 1 336 ? -2.549 -4.32 7.152 1 91.38 336 GLU B O 1
ATOM 9009 N N . SER B 1 337 ? -3.215 -2.938 8.75 1 85 337 SER B N 1
ATOM 9010 C CA . SER B 1 337 ? -2.508 -3.656 9.805 1 85 337 SER B CA 1
ATOM 9011 C C . SER B 1 337 ? -3.395 -4.723 10.438 1 85 337 SER B C 1
ATOM 9013 O O . SER B 1 337 ? -4.621 -4.602 10.438 1 85 337 SER B O 1
ATOM 9015 N N . LYS B 1 338 ? -2.709 -5.844 10.75 1 68.81 338 LYS B N 1
ATOM 9016 C CA . LYS B 1 338 ? -3.396 -6.961 11.391 1 68.81 338 LYS B CA 1
ATOM 9017 C C . LYS B 1 338 ? -4.035 -6.527 12.711 1 68.81 338 LYS B C 1
ATOM 9019 O O . LYS B 1 338 ? -5.191 -6.855 12.984 1 68.81 338 LYS B O 1
ATOM 9024 N N . ASP B 1 339 ? -3.107 -5.785 13.453 1 66.5 339 ASP B N 1
ATOM 9025 C CA . ASP B 1 339 ? -3.439 -5.457 14.828 1 66.5 339 ASP B CA 1
ATOM 9026 C C . ASP B 1 339 ? -3.959 -4.023 14.945 1 66.5 339 ASP B C 1
ATOM 9028 O O . ASP B 1 339 ? -3.658 -3.18 14.102 1 66.5 339 ASP B O 1
ATOM 9032 N N . LYS B 1 340 ? -5.105 -3.801 15.672 1 66.75 340 LYS B N 1
ATOM 9033 C CA . LYS B 1 340 ? -5.52 -2.516 16.234 1 66.75 340 LYS B CA 1
ATOM 9034 C C . LYS B 1 340 ? -6.41 -1.753 15.258 1 66.75 340 LYS B C 1
ATOM 9036 O O . LYS B 1 340 ? -6.633 -0.552 15.422 1 66.75 340 LYS B O 1
ATOM 9041 N N . LYS B 1 341 ? -6.855 -2.471 14.055 1 84.12 341 LYS B N 1
ATOM 9042 C CA . LYS B 1 341 ? -7.812 -1.837 13.156 1 84.12 341 LYS B CA 1
ATOM 9043 C C . LYS B 1 341 ? -7.246 -0.546 12.57 1 84.12 341 LYS B C 1
ATOM 9045 O O . LYS B 1 341 ? -7.891 0.503 12.625 1 84.12 341 LYS B O 1
ATOM 9050 N N . ARG B 1 342 ? -6.012 -0.606 12.148 1 91.12 342 ARG B N 1
ATOM 9051 C CA . ARG B 1 342 ? -5.336 0.542 11.555 1 91.12 342 ARG B CA 1
ATOM 9052 C C . ARG B 1 342 ? -5.316 0.438 10.031 1 91.12 342 ARG B C 1
ATOM 9054 O O . ARG B 1 342 ? -5.043 -0.629 9.477 1 91.12 342 ARG B O 1
ATOM 9061 N N . VAL B 1 343 ? -5.684 1.483 9.359 1 94.38 343 VAL B N 1
ATOM 9062 C CA . VAL B 1 343 ? -5.609 1.563 7.902 1 94.38 343 VAL B CA 1
ATOM 9063 C C . VAL B 1 343 ? -4.977 2.891 7.492 1 94.38 343 VAL B C 1
ATOM 9065 O O . VAL B 1 343 ? -5.453 3.959 7.883 1 94.38 343 VAL B O 1
ATOM 9068 N N . ASP B 1 344 ? -3.867 2.869 6.793 1 94.94 344 ASP B N 1
ATOM 9069 C CA . ASP B 1 344 ? -3.227 4.043 6.211 1 94.94 344 ASP B CA 1
ATOM 9070 C C . ASP B 1 344 ? -3.428 4.086 4.695 1 94.94 344 ASP B C 1
ATOM 9072 O O . ASP B 1 344 ? -3.162 3.102 4.004 1 94.94 344 ASP B O 1
ATOM 9076 N N . GLU B 1 345 ? -3.924 5.137 4.215 1 96.44 345 GLU B N 1
ATOM 9077 C CA . GLU B 1 345 ? -4.168 5.285 2.783 1 96.44 345 GLU B CA 1
ATOM 9078 C C . GLU B 1 345 ? -3.389 6.469 2.213 1 96.44 345 GLU B C 1
ATOM 9080 O O . GLU B 1 345 ? -3.602 7.613 2.617 1 96.44 345 GLU B O 1
ATOM 9085 N N . TYR B 1 346 ? -2.518 6.215 1.297 1 96.19 346 TYR B N 1
ATOM 9086 C CA . TYR B 1 346 ? -1.654 7.199 0.654 1 96.19 346 TYR B CA 1
ATOM 9087 C C . TYR B 1 346 ? -2.09 7.453 -0.784 1 96.19 346 TYR B C 1
ATOM 9089 O O . TYR B 1 346 ? -2.125 6.527 -1.6 1 96.19 346 TYR B O 1
ATOM 9097 N N . PHE B 1 347 ? -2.459 8.641 -1.108 1 96.38 347 PHE B N 1
ATOM 9098 C CA . PHE B 1 347 ? -2.801 9.047 -2.465 1 96.38 347 PHE B CA 1
ATOM 9099 C C . PHE B 1 347 ? -1.601 9.688 -3.156 1 96.38 347 PHE B C 1
ATOM 9101 O O . PHE B 1 347 ? -1.076 10.703 -2.691 1 96.38 347 PHE B O 1
ATOM 9108 N N . LEU B 1 348 ? -1.222 9.109 -4.297 1 93.75 348 LEU B N 1
ATOM 9109 C CA . LEU B 1 348 ? 0.035 9.492 -4.93 1 93.75 348 LEU B CA 1
ATOM 9110 C C . LEU B 1 348 ? -0.2 9.969 -6.359 1 93.75 348 LEU B C 1
ATOM 9112 O O . LEU B 1 348 ? -1.028 9.398 -7.078 1 93.75 348 LEU B O 1
ATOM 9116 N N . LYS B 1 349 ? 0.437 10.984 -6.707 1 92.69 349 LYS B N 1
ATOM 9117 C CA . LYS B 1 349 ? 0.535 11.438 -8.094 1 92.69 349 LYS B CA 1
ATOM 9118 C C . LYS B 1 349 ? 1.991 11.531 -8.539 1 92.69 349 LYS B C 1
ATOM 9120 O O . LYS B 1 349 ? 2.789 12.25 -7.93 1 92.69 349 LYS B O 1
ATOM 9125 N N . ASP B 1 350 ? 2.346 10.781 -9.625 1 86.38 350 ASP B N 1
ATOM 9126 C CA . ASP B 1 350 ? 3.719 10.75 -10.125 1 86.38 350 ASP B CA 1
ATOM 9127 C C . ASP B 1 350 ? 4.699 10.422 -9 1 86.38 350 ASP B C 1
ATOM 9129 O O . ASP B 1 350 ? 5.699 11.117 -8.812 1 86.38 350 ASP B O 1
ATOM 9133 N N . LYS B 1 351 ? 4.332 9.516 -8.078 1 85.19 351 LYS B N 1
ATOM 9134 C CA . LYS B 1 351 ? 5.137 8.953 -7 1 85.19 351 LYS B CA 1
ATOM 9135 C C . LYS B 1 351 ? 5.27 9.945 -5.848 1 85.19 351 LYS B C 1
ATOM 9137 O O . LYS B 1 351 ? 6.055 9.727 -4.922 1 85.19 351 LYS B O 1
ATOM 9142 N N . LYS B 1 352 ? 4.512 11.008 -5.871 1 91.31 352 LYS B N 1
ATOM 9143 C CA . LYS B 1 352 ? 4.504 12.016 -4.812 1 91.31 352 LYS B CA 1
ATOM 9144 C C . LYS B 1 352 ? 3.201 11.969 -4.02 1 91.31 352 LYS B C 1
ATOM 9146 O O . LYS B 1 352 ? 2.125 11.781 -4.594 1 91.31 352 LYS B O 1
ATOM 9151 N N . LEU B 1 353 ? 3.346 12.203 -2.727 1 94.62 353 LEU B N 1
ATOM 9152 C CA . LEU B 1 353 ? 2.172 12.172 -1.86 1 94.62 353 LEU B CA 1
ATOM 9153 C C . LEU B 1 353 ? 1.354 13.453 -2.01 1 94.62 353 LEU B C 1
ATOM 9155 O O . LEU B 1 353 ? 1.896 14.555 -1.905 1 94.62 353 LEU B O 1
ATOM 9159 N N . ILE B 1 354 ? 0.099 13.367 -2.262 1 96.38 354 ILE B N 1
ATOM 9160 C CA . ILE B 1 354 ? -0.717 14.57 -2.396 1 96.38 354 ILE B CA 1
ATOM 9161 C C . ILE B 1 354 ? -1.849 14.547 -1.371 1 96.38 354 ILE B C 1
ATOM 9163 O O . ILE B 1 354 ? -2.49 15.57 -1.12 1 96.38 354 ILE B O 1
ATOM 9167 N N . ARG B 1 355 ? -2.105 13.422 -0.785 1 96.75 355 ARG B N 1
ATOM 9168 C CA . ARG B 1 355 ? -3.121 13.297 0.256 1 96.75 355 ARG B CA 1
ATOM 9169 C C . ARG B 1 355 ? -2.896 12.047 1.094 1 96.75 355 ARG B C 1
ATOM 9171 O O . ARG B 1 355 ? -2.389 11.039 0.591 1 96.75 355 ARG B O 1
ATOM 9178 N N . PHE B 1 356 ? -3.182 12.094 2.303 1 96.75 356 PHE B N 1
ATOM 9179 C CA . PHE B 1 356 ? -3.139 10.977 3.234 1 96.75 356 PHE B CA 1
ATOM 9180 C C . PHE B 1 356 ? -4.41 10.922 4.074 1 96.75 356 PHE B C 1
ATOM 9182 O O . PHE B 1 356 ? -4.887 11.945 4.559 1 96.75 356 PHE B O 1
ATOM 9189 N N . ILE B 1 357 ? -4.992 9.766 4.273 1 96.94 357 ILE B N 1
ATOM 9190 C CA . ILE B 1 357 ? -6.066 9.5 5.223 1 96.94 357 ILE B CA 1
ATOM 9191 C C . ILE B 1 357 ? -5.711 8.289 6.082 1 96.94 357 ILE B C 1
ATOM 9193 O O . ILE B 1 357 ? -5.426 7.207 5.555 1 96.94 357 ILE B O 1
ATOM 9197 N N . GLY B 1 358 ? -5.672 8.477 7.387 1 95.12 358 GLY B N 1
ATOM 9198 C CA . GLY B 1 358 ? -5.363 7.387 8.297 1 95.12 358 GLY B CA 1
ATOM 9199 C C . GLY B 1 358 ? -6.457 7.133 9.32 1 95.12 358 GLY B C 1
ATOM 9200 O O . GLY B 1 358 ? -6.965 8.07 9.938 1 95.12 358 GLY B O 1
ATOM 9201 N N . ILE B 1 359 ? -6.863 5.898 9.445 1 95.06 359 ILE B N 1
ATOM 9202 C CA . ILE B 1 359 ? -7.727 5.461 10.539 1 95.06 359 ILE B CA 1
ATOM 9203 C C . ILE B 1 359 ? -6.891 4.785 11.625 1 95.06 359 ILE B C 1
ATOM 9205 O O . ILE B 1 359 ? -6.227 3.777 11.367 1 95.06 359 ILE B O 1
ATOM 9209 N N . ASN B 1 360 ? -6.887 5.379 12.797 1 91.31 360 ASN B N 1
ATOM 9210 C CA . ASN B 1 360 ? -6.09 4.902 13.922 1 91.31 360 ASN B CA 1
ATOM 9211 C C . ASN B 1 360 ? -4.605 4.84 13.578 1 91.31 360 ASN B C 1
ATOM 9213 O O . ASN B 1 360 ? -3.906 3.906 13.977 1 91.31 360 ASN B O 1
ATOM 9217 N N . SER B 1 361 ? -4.191 5.758 12.734 1 90.31 361 SER B N 1
ATOM 9218 C CA . SER B 1 361 ? -2.83 5.758 12.203 1 90.31 361 SER B CA 1
ATOM 9219 C C . SER B 1 361 ? -1.815 6.133 13.281 1 90.31 361 SER B C 1
ATOM 9221 O O . SER B 1 361 ? -2.119 6.918 14.18 1 90.31 361 SER B O 1
ATOM 9223 N N . ASN B 1 362 ? -0.617 5.613 13.188 1 84 362 ASN B N 1
ATOM 9224 C CA . ASN B 1 362 ? 0.503 5.953 14.055 1 84 362 ASN B CA 1
ATOM 9225 C C . ASN B 1 362 ? 1.646 6.598 13.273 1 84 362 ASN B C 1
ATOM 9227 O O . ASN B 1 362 ? 2.73 6.812 13.82 1 84 362 ASN B O 1
ATOM 9231 N N . ILE B 1 363 ? 1.375 6.844 12.078 1 85.75 363 ILE B N 1
ATOM 9232 C CA . ILE B 1 363 ? 2.428 7.398 11.227 1 85.75 363 ILE B CA 1
ATOM 9233 C C . ILE B 1 363 ? 2.744 8.828 11.672 1 85.75 363 ILE B C 1
ATOM 9235 O O . ILE B 1 363 ? 1.895 9.508 12.25 1 85.75 363 ILE B O 1
ATOM 9239 N N . ASP B 1 364 ? 3.967 9.281 11.453 1 83.31 364 ASP B N 1
ATOM 9240 C CA . ASP B 1 364 ? 4.379 10.656 11.742 1 83.31 364 ASP B CA 1
ATOM 9241 C C . ASP B 1 364 ? 3.729 11.641 10.773 1 83.31 364 ASP B C 1
ATOM 9243 O O . ASP B 1 364 ? 4.211 11.828 9.656 1 83.31 364 ASP B O 1
ATOM 9247 N N . THR B 1 365 ? 2.727 12.289 11.281 1 89.5 365 THR B N 1
ATOM 9248 C CA . THR B 1 365 ? 1.952 13.18 10.422 1 89.5 365 THR B CA 1
ATOM 9249 C C . THR B 1 365 ? 2.777 14.406 10.023 1 89.5 365 THR B C 1
ATOM 9251 O O . THR B 1 365 ? 2.557 14.992 8.969 1 89.5 365 THR B O 1
ATOM 9254 N N . ALA B 1 366 ? 3.754 14.805 10.898 1 83.62 366 ALA B N 1
ATOM 9255 C CA . ALA B 1 366 ? 4.641 15.914 10.547 1 83.62 366 ALA B CA 1
ATOM 9256 C C . ALA B 1 366 ? 5.488 15.562 9.328 1 83.62 366 ALA B C 1
ATOM 9258 O O . ALA B 1 366 ? 5.707 16.406 8.453 1 83.62 366 ALA B O 1
ATOM 9259 N N . TYR B 1 367 ? 6.023 14.367 9.344 1 83.19 367 TYR B N 1
ATOM 9260 C CA . TYR B 1 367 ? 6.785 13.883 8.195 1 83.19 367 TYR B CA 1
ATOM 9261 C C . TYR B 1 367 ? 5.941 13.93 6.926 1 83.19 367 TYR B C 1
ATOM 9263 O O . TYR B 1 367 ? 6.406 14.398 5.883 1 83.19 367 TYR B O 1
ATOM 9271 N N . LEU B 1 368 ? 4.691 13.469 6.988 1 91.69 368 LEU B N 1
ATOM 9272 C CA . LEU B 1 368 ? 3.828 13.414 5.812 1 91.69 368 LEU B CA 1
ATOM 9273 C C . LEU B 1 368 ? 3.52 14.82 5.301 1 91.69 368 LEU B C 1
ATOM 9275 O O . LEU B 1 368 ? 3.516 15.055 4.09 1 91.69 368 LEU B O 1
ATOM 9279 N N . GLU B 1 369 ? 3.174 15.711 6.246 1 91 369 GLU B N 1
ATOM 9280 C CA . GLU B 1 369 ? 2.924 17.094 5.844 1 91 369 GLU B CA 1
ATOM 9281 C C . GLU B 1 369 ? 4.129 17.688 5.117 1 91 369 GLU B C 1
ATOM 9283 O O . GLU B 1 369 ? 3.975 18.359 4.094 1 91 369 GLU B O 1
ATOM 9288 N N . LYS B 1 370 ? 5.309 17.422 5.605 1 82.62 370 LYS B N 1
ATOM 9289 C CA . LYS B 1 370 ? 6.543 17.906 5 1 82.62 370 LYS B CA 1
ATOM 9290 C C . LYS B 1 370 ? 6.73 17.344 3.594 1 82.62 370 LYS B C 1
ATOM 9292 O O . LYS B 1 370 ? 7.086 18.078 2.668 1 82.62 370 LYS B O 1
ATOM 9297 N N . VAL B 1 371 ? 6.512 16.094 3.486 1 87.12 371 VAL B N 1
ATOM 9298 C CA . VAL B 1 371 ? 6.672 15.422 2.201 1 87.12 371 VAL B CA 1
ATOM 9299 C C . VAL B 1 371 ? 5.742 16.062 1.168 1 87.12 371 VAL B C 1
ATOM 9301 O O . VAL B 1 371 ? 6.133 16.25 0.015 1 87.12 371 VAL B O 1
ATOM 9304 N N . ILE B 1 372 ? 4.531 16.375 1.546 1 93.31 372 ILE B N 1
ATOM 9305 C CA . ILE B 1 372 ? 3.561 16.984 0.643 1 93.31 372 ILE B CA 1
ATOM 9306 C C . ILE B 1 372 ? 4.008 18.406 0.291 1 93.31 372 ILE B C 1
ATOM 9308 O O . ILE B 1 372 ? 4 18.797 -0.88 1 93.31 372 ILE B O 1
ATOM 9312 N N . LYS B 1 373 ? 4.438 19.141 1.318 1 87.31 373 LYS B N 1
ATOM 9313 C CA . LYS B 1 373 ? 4.855 20.531 1.11 1 87.31 373 LYS B CA 1
ATOM 9314 C C . LYS B 1 373 ? 6.062 20.594 0.177 1 87.31 373 LYS B C 1
ATOM 9316 O O . LYS B 1 373 ? 6.133 21.484 -0.684 1 87.31 373 LYS B O 1
ATOM 9321 N N . GLU B 1 374 ? 6.945 19.625 0.284 1 79.94 374 GLU B N 1
ATOM 9322 C CA . GLU B 1 374 ? 8.188 19.641 -0.481 1 79.94 374 GLU B CA 1
ATOM 9323 C C . GLU B 1 374 ? 8.016 18.938 -1.828 1 79.94 374 GLU B C 1
ATOM 9325 O O . GLU B 1 374 ? 8.906 18.984 -2.676 1 79.94 374 GLU B O 1
ATOM 9330 N N . ASN B 1 375 ? 6.887 18.359 -1.965 1 85.81 375 ASN B N 1
ATOM 9331 C CA . ASN B 1 375 ? 6.617 17.625 -3.199 1 85.81 375 ASN B CA 1
ATOM 9332 C C . ASN B 1 375 ? 7.668 16.547 -3.453 1 85.81 375 ASN B C 1
ATOM 9334 O O . ASN B 1 375 ? 8.18 16.422 -4.57 1 85.81 375 ASN B O 1
ATOM 9338 N N . SER B 1 376 ? 8.008 15.852 -2.436 1 74.44 376 SER B N 1
ATOM 9339 C CA . SER B 1 376 ? 9.047 14.828 -2.508 1 74.44 376 SER B CA 1
ATOM 9340 C C . SER B 1 376 ? 8.453 13.469 -2.877 1 74.44 376 SER B C 1
ATOM 9342 O O . SER B 1 376 ? 7.273 13.211 -2.633 1 74.44 376 SER B O 1
ATOM 9344 N N . VAL B 1 377 ? 9.32 12.648 -3.484 1 78.62 377 VAL B N 1
ATOM 9345 C CA . VAL B 1 377 ? 8.914 11.281 -3.775 1 78.62 377 VAL B CA 1
ATOM 9346 C C . VAL B 1 377 ? 8.758 10.5 -2.471 1 78.62 377 VAL B C 1
ATOM 9348 O O . VAL B 1 377 ? 9.57 10.641 -1.556 1 78.62 377 VAL B O 1
ATOM 9351 N N . ILE B 1 378 ? 7.715 9.734 -2.439 1 82.12 378 ILE B N 1
ATOM 9352 C CA . ILE B 1 378 ? 7.398 9.023 -1.203 1 82.12 378 ILE B CA 1
ATOM 9353 C C . ILE B 1 378 ? 8.273 7.781 -1.081 1 82.12 378 ILE B C 1
ATOM 9355 O O . ILE B 1 378 ? 8.68 7.199 -2.09 1 82.12 378 ILE B O 1
ATOM 9359 N N . ASP B 1 379 ? 8.648 7.441 0.114 1 77.88 379 ASP B N 1
ATOM 9360 C CA . ASP B 1 379 ? 9.312 6.191 0.458 1 77.88 379 ASP B CA 1
ATOM 9361 C C . ASP B 1 379 ? 8.344 5.207 1.108 1 77.88 379 ASP B C 1
ATOM 9363 O O . ASP B 1 379 ? 8.125 5.25 2.322 1 77.88 379 ASP B O 1
ATOM 9367 N N . LEU B 1 380 ? 7.863 4.277 0.336 1 84 380 LEU B N 1
ATOM 9368 C CA . LEU B 1 380 ? 6.832 3.361 0.811 1 84 380 LEU B CA 1
ATOM 9369 C C . LEU B 1 380 ? 7.395 2.402 1.855 1 84 380 LEU B C 1
ATOM 9371 O O . LEU B 1 380 ? 6.676 1.979 2.764 1 84 380 LEU B O 1
ATOM 9375 N N . ASN B 1 381 ? 8.625 2.021 1.73 1 76.06 381 ASN B N 1
ATOM 9376 C CA . ASN B 1 381 ? 9.227 1.156 2.736 1 76.06 381 ASN B CA 1
ATOM 9377 C C . ASN B 1 381 ? 9.312 1.849 4.094 1 76.06 381 ASN B C 1
ATOM 9379 O O . ASN B 1 381 ? 9.07 1.226 5.129 1 76.06 381 ASN B O 1
ATOM 9383 N N . TYR B 1 382 ? 9.688 3.158 4.059 1 75.69 382 TYR B N 1
ATOM 9384 C CA . TYR B 1 382 ? 9.695 3.934 5.293 1 75.69 382 TYR B CA 1
ATOM 9385 C C . TYR B 1 382 ? 8.312 3.939 5.941 1 75.69 382 TYR B C 1
ATOM 9387 O O . TYR B 1 382 ? 8.188 3.715 7.148 1 75.69 382 TYR B O 1
ATOM 9395 N N . LEU B 1 383 ? 7.332 4.168 5.176 1 85.31 383 LEU B N 1
ATOM 9396 C CA . LEU B 1 383 ? 5.969 4.262 5.688 1 85.31 383 LEU B CA 1
ATOM 9397 C C . LEU B 1 383 ? 5.516 2.926 6.273 1 85.31 383 LEU B C 1
ATOM 9399 O O . LEU B 1 383 ? 4.887 2.889 7.332 1 85.31 383 LEU B O 1
ATOM 9403 N N . TYR B 1 384 ? 5.867 1.888 5.531 1 87.31 384 TYR B N 1
ATOM 9404 C CA . TYR B 1 384 ? 5.488 0.565 6.012 1 87.31 384 TYR B CA 1
ATOM 9405 C C . TYR B 1 384 ? 6.219 0.225 7.305 1 87.31 384 TYR B C 1
ATOM 9407 O O . TYR B 1 384 ? 5.621 -0.319 8.242 1 87.31 384 TYR B O 1
ATOM 9415 N N . GLU B 1 385 ? 7.445 0.579 7.43 1 75.5 385 GLU B N 1
ATOM 9416 C CA . GLU B 1 385 ? 8.258 0.26 8.602 1 75.5 385 GLU B CA 1
ATOM 9417 C C . GLU B 1 385 ? 7.82 1.067 9.82 1 75.5 385 GLU B C 1
ATOM 9419 O O . GLU B 1 385 ? 7.949 0.606 10.953 1 75.5 385 GLU B O 1
ATOM 9424 N N . ASN B 1 386 ? 7.258 2.213 9.586 1 74.81 386 ASN B N 1
ATOM 9425 C CA . ASN B 1 386 ? 6.922 3.102 10.695 1 74.81 386 ASN B CA 1
ATOM 9426 C C . ASN B 1 386 ? 5.414 3.135 10.945 1 74.81 386 ASN B C 1
ATOM 9428 O O . ASN B 1 386 ? 4.918 4.02 11.641 1 74.81 386 ASN B O 1
ATOM 9432 N N . ARG B 1 387 ? 4.73 2.217 10.398 1 79.88 387 ARG B N 1
ATOM 9433 C CA . ARG B 1 387 ? 3.277 2.174 10.523 1 79.88 387 ARG B CA 1
ATOM 9434 C C . ARG B 1 387 ? 2.859 1.801 11.938 1 79.88 387 ARG B C 1
ATOM 9436 O O . ARG B 1 387 ? 1.732 2.08 12.352 1 79.88 387 ARG B O 1
ATOM 9443 N N . GLU B 1 388 ? 3.781 1.155 12.641 1 74.62 388 GLU B N 1
ATOM 9444 C CA . GLU B 1 388 ? 3.43 0.637 13.953 1 74.62 388 GLU B CA 1
ATOM 9445 C C . GLU B 1 388 ? 3.514 1.73 15.016 1 74.62 388 GLU B C 1
ATOM 9447 O O . GLU B 1 388 ? 3.822 2.883 14.711 1 74.62 388 GLU B O 1
ATOM 9452 N N . LEU B 1 389 ? 3.41 1.27 16.188 1 66.06 389 LEU B N 1
ATOM 9453 C CA . LEU B 1 389 ? 3.244 2.18 17.312 1 66.06 389 LEU B CA 1
ATOM 9454 C C . LEU B 1 389 ? 4.398 3.176 17.375 1 66.06 389 LEU B C 1
ATOM 9456 O O . LEU B 1 389 ? 5.562 2.779 17.422 1 66.06 389 LEU B O 1
ATOM 9460 N N . SER B 1 390 ? 3.934 4.43 17.203 1 68.88 390 SER B N 1
ATOM 9461 C CA . SER B 1 390 ? 4.855 5.551 17.359 1 68.88 390 SER B CA 1
ATOM 9462 C C . SER B 1 390 ? 5.453 5.578 18.766 1 68.88 390 SER B C 1
ATOM 9464 O O . SER B 1 390 ? 4.746 5.367 19.75 1 68.88 390 SER B O 1
ATOM 9466 N N . PRO B 1 391 ? 6.754 5.551 18.828 1 69 391 PRO B N 1
ATOM 9467 C CA . PRO B 1 391 ? 7.348 5.719 20.156 1 69 391 PRO B CA 1
ATOM 9468 C C . PRO B 1 391 ? 6.82 6.949 20.891 1 69 391 PRO B C 1
ATOM 9470 O O . PRO B 1 391 ? 6.961 7.051 22.109 1 69 391 PRO B O 1
ATOM 9473 N N . ARG B 1 392 ? 6.086 7.758 20.188 1 79.19 392 ARG B N 1
ATOM 9474 C CA . ARG B 1 392 ? 5.574 9 20.766 1 79.19 392 ARG B CA 1
ATOM 9475 C C . ARG B 1 392 ? 4.145 8.82 21.266 1 79.19 392 ARG B C 1
ATOM 9477 O O . ARG B 1 392 ? 3.553 9.758 21.812 1 79.19 392 ARG B O 1
ATOM 9484 N N . GLY B 1 393 ? 3.652 7.648 21.125 1 83.75 393 GLY B N 1
ATOM 9485 C CA . GLY B 1 393 ? 2.279 7.387 21.516 1 83.75 393 GLY B CA 1
ATOM 9486 C C . GLY B 1 393 ? 1.267 7.766 20.453 1 83.75 393 GLY B C 1
ATOM 9487 O O . GLY B 1 393 ? 1.607 7.863 19.281 1 83.75 393 GLY B O 1
ATOM 9488 N N . LYS B 1 394 ? 0.015 7.926 20.859 1 86.38 394 LYS B N 1
ATOM 9489 C CA . LYS B 1 394 ? -1.056 8.242 19.922 1 86.38 394 LYS B CA 1
ATOM 9490 C C . LYS B 1 394 ? -1.048 9.727 19.562 1 86.38 394 LYS B C 1
ATOM 9492 O O . LYS B 1 394 ? -0.636 10.562 20.375 1 86.38 394 LYS B O 1
ATOM 9497 N N . LEU B 1 395 ? -1.453 9.977 18.438 1 87.62 395 LEU B N 1
ATOM 9498 C CA . LEU B 1 395 ? -1.574 11.359 17.984 1 87.62 395 LEU B CA 1
ATOM 9499 C C . LEU B 1 395 ? -2.652 12.094 18.781 1 87.62 395 LEU B C 1
ATOM 9501 O O . LEU B 1 395 ? -3.773 11.602 18.922 1 87.62 395 LEU B O 1
ATOM 9505 N N . VAL B 1 396 ? -2.346 13.234 19.328 1 90 396 VAL B N 1
ATOM 9506 C CA . VAL B 1 396 ? -3.279 14.023 20.109 1 90 396 VAL B CA 1
ATOM 9507 C C . VAL B 1 396 ? -3.723 15.25 19.328 1 90 396 VAL B C 1
ATOM 9509 O O . VAL B 1 396 ? -4.918 15.539 19.234 1 90 396 VAL B O 1
ATOM 9512 N N . CYS B 1 397 ? -2.771 15.898 18.75 1 90.06 397 CYS B N 1
ATOM 9513 C CA . CYS B 1 397 ? -3.021 17.109 17.969 1 90.06 397 CYS B CA 1
ATOM 9514 C C . CYS B 1 397 ? -2.467 16.953 16.547 1 90.06 397 CYS B C 1
ATOM 9516 O O . CYS B 1 397 ? -1.25 16.969 16.359 1 90.06 397 CYS B O 1
ATOM 9518 N N . ALA B 1 398 ? -3.301 16.875 15.609 1 85.25 398 ALA B N 1
ATOM 9519 C CA . ALA B 1 398 ? -2.852 16.672 14.234 1 85.25 398 ALA B CA 1
ATOM 9520 C C . ALA B 1 398 ? -2.299 17.953 13.641 1 85.25 398 ALA B C 1
ATOM 9522 O O . ALA B 1 398 ? -1.361 17.922 12.836 1 85.25 398 ALA B O 1
ATOM 9523 N N . CYS B 1 399 ? -2.855 19.141 14.023 1 82.69 399 CYS B N 1
ATOM 9524 C CA . CYS B 1 399 ? -2.441 20.422 13.461 1 82.69 399 CYS B CA 1
ATOM 9525 C C . CYS B 1 399 ? -0.977 20.703 13.773 1 82.69 399 CYS B C 1
ATOM 9527 O O . CYS B 1 399 ? -0.265 21.297 12.961 1 82.69 399 CYS B O 1
ATOM 9529 N N . LYS B 1 400 ? -0.614 20.281 14.914 1 82.12 400 LYS B N 1
ATOM 9530 C CA . LYS B 1 400 ? 0.751 20.578 15.336 1 82.12 400 LYS B CA 1
ATOM 9531 C C . LYS B 1 400 ? 1.562 19.297 15.508 1 82.12 400 LYS B C 1
ATOM 9533 O O . LYS B 1 400 ? 2.705 19.328 15.969 1 82.12 400 LYS B O 1
ATOM 9538 N N . HIS B 1 401 ? 1.042 18.266 15.148 1 86.5 401 HIS B N 1
ATOM 9539 C CA . HIS B 1 401 ? 1.694 16.969 15.133 1 86.5 401 HIS B CA 1
ATOM 9540 C C . HIS B 1 401 ? 2.238 16.609 16.516 1 86.5 401 HIS B C 1
ATOM 9542 O O . HIS B 1 401 ? 3.402 16.219 16.641 1 86.5 401 HIS B O 1
ATOM 9548 N N . ILE B 1 402 ? 1.405 16.766 17.516 1 88.31 402 ILE B N 1
ATOM 9549 C CA . ILE B 1 402 ? 1.803 16.469 18.891 1 88.31 402 ILE B CA 1
ATOM 9550 C C . ILE B 1 402 ? 1.229 15.125 19.328 1 88.31 402 ILE B C 1
ATOM 9552 O O . ILE B 1 402 ? 0.042 14.852 19.125 1 88.31 402 ILE B O 1
ATOM 9556 N N . TYR B 1 403 ? 2.057 14.336 19.953 1 89.25 403 TYR B N 1
ATOM 9557 C CA . TYR B 1 403 ? 1.681 12.984 20.375 1 89.25 403 TYR B CA 1
ATOM 9558 C C . TYR B 1 403 ? 1.589 12.891 21.891 1 89.25 403 TYR B C 1
ATOM 9560 O O . TYR B 1 403 ? 2.117 13.75 22.609 1 89.25 403 TYR B O 1
ATOM 9568 N N . TYR B 1 404 ? 0.898 11.906 22.344 1 90.69 404 TYR B N 1
ATOM 9569 C CA . TYR B 1 404 ? 0.523 11.75 23.734 1 90.69 404 TYR B CA 1
ATOM 9570 C C . TYR B 1 404 ? 1.754 11.758 24.641 1 90.69 404 TYR B C 1
ATOM 9572 O O . TYR B 1 404 ? 1.802 12.484 25.641 1 90.69 404 TYR B O 1
ATOM 9580 N N . ASP B 1 405 ? 2.738 11 24.328 1 88.56 405 ASP B N 1
ATOM 9581 C CA . ASP B 1 405 ? 3.887 10.859 25.219 1 88.56 405 ASP B CA 1
ATOM 9582 C C . ASP B 1 405 ? 4.738 12.133 25.219 1 88.56 405 ASP B C 1
ATOM 9584 O O . ASP B 1 405 ? 5.336 12.477 26.234 1 88.56 405 ASP B O 1
ATOM 9588 N N . ASP B 1 406 ? 4.695 12.82 24.094 1 84.19 406 ASP B N 1
ATOM 9589 C CA . ASP B 1 406 ? 5.359 14.117 24.031 1 84.19 406 ASP B CA 1
ATOM 9590 C C . ASP B 1 406 ? 4.691 15.125 24.969 1 84.19 406 ASP B C 1
ATOM 9592 O O . ASP B 1 406 ? 5.371 15.844 25.703 1 84.19 406 ASP B O 1
ATOM 9596 N N . LEU B 1 407 ? 3.432 15.125 24.859 1 91.12 407 LEU B N 1
ATOM 9597 C CA . LEU B 1 407 ? 2.664 16.078 25.656 1 91.12 407 LEU B CA 1
ATOM 9598 C C . LEU B 1 407 ? 2.746 15.734 27.141 1 91.12 407 LEU B C 1
ATOM 9600 O O . LEU B 1 407 ? 2.922 16.625 27.984 1 91.12 407 LEU B O 1
ATOM 9604 N N . LYS B 1 408 ? 2.602 14.484 27.406 1 92.94 408 LYS B N 1
ATOM 9605 C CA . LYS B 1 408 ? 2.713 14.023 28.797 1 92.94 408 LYS B CA 1
ATOM 9606 C C . LYS B 1 408 ? 4.07 14.391 29.391 1 92.94 408 LYS B C 1
ATOM 9608 O O . LYS B 1 408 ? 4.141 14.914 30.5 1 92.94 408 LYS B O 1
ATOM 9613 N N . SER B 1 409 ? 5.094 14.086 28.672 1 87.5 409 SER B N 1
ATOM 9614 C CA . SER B 1 409 ? 6.441 14.406 29.125 1 87.5 409 SER B CA 1
ATOM 9615 C C . SER B 1 409 ? 6.609 15.906 29.344 1 87.5 409 SER B C 1
ATOM 9617 O O . SER B 1 409 ? 7.277 16.328 30.297 1 87.5 409 SER B O 1
ATOM 9619 N N . LEU B 1 410 ? 6.055 16.656 28.453 1 89.75 410 LEU B N 1
ATOM 9620 C CA . LEU B 1 410 ? 6.121 18.109 28.547 1 89.75 410 LEU B CA 1
ATOM 9621 C C . LEU B 1 410 ? 5.398 18.594 29.797 1 89.75 410 LEU B C 1
ATOM 9623 O O . LEU B 1 410 ? 5.918 19.453 30.531 1 89.75 410 LEU B O 1
ATOM 9627 N N . ILE B 1 411 ? 4.254 18.062 30.078 1 93.19 411 ILE B N 1
ATOM 9628 C CA . ILE B 1 411 ? 3.432 18.469 31.203 1 93.19 411 ILE B CA 1
ATOM 9629 C C . ILE B 1 411 ? 4.156 18.141 32.5 1 93.19 411 ILE B C 1
ATOM 9631 O O . ILE B 1 411 ? 4.215 18.969 33.438 1 93.19 411 ILE B O 1
ATOM 9635 N N . VAL B 1 412 ? 4.719 16.953 32.531 1 91.38 412 VAL B N 1
ATOM 9636 C CA . VAL B 1 412 ? 5.383 16.5 33.719 1 91.38 412 VAL B CA 1
ATOM 9637 C C . VAL B 1 412 ? 6.672 17.281 33.938 1 91.38 412 VAL B C 1
ATOM 9639 O O . VAL B 1 412 ? 6.938 17.766 35.062 1 91.38 412 VAL B O 1
ATOM 9642 N N . SER B 1 413 ? 7.422 17.469 32.938 1 87.5 413 SER B N 1
ATOM 9643 C CA . SER B 1 413 ? 8.727 18.109 33.031 1 87.5 413 SER B CA 1
ATOM 9644 C C . SER B 1 413 ? 8.594 19.609 33.344 1 87.5 413 SER B C 1
ATOM 9646 O O . SER B 1 413 ? 9.43 20.188 34.031 1 87.5 413 SER B O 1
ATOM 9648 N N . CYS B 1 414 ? 7.555 20.25 32.812 1 89.69 414 CYS B N 1
ATOM 9649 C CA . CYS B 1 414 ? 7.383 21.688 32.969 1 89.69 414 CYS B CA 1
ATOM 9650 C C . CYS B 1 414 ? 6.336 22 34.031 1 89.69 414 CYS B C 1
ATOM 9652 O O . CYS B 1 414 ? 6.004 23.156 34.281 1 89.69 414 CYS B O 1
ATOM 9654 N N . LYS B 1 415 ? 5.809 21.016 34.625 1 89.88 415 LYS B N 1
ATOM 9655 C CA . LYS B 1 415 ? 4.844 21.109 35.719 1 89.88 415 LYS B CA 1
ATOM 9656 C C . LYS B 1 415 ? 3.645 21.969 35.312 1 89.88 415 LYS B C 1
ATOM 9658 O O . LYS B 1 415 ? 3.279 22.906 36.031 1 89.88 415 LYS B O 1
ATOM 9663 N N . ILE B 1 416 ? 3.117 21.656 34.188 1 92.19 416 ILE B N 1
ATOM 9664 C CA . ILE B 1 416 ? 1.953 22.359 33.656 1 92.19 416 ILE B CA 1
ATOM 9665 C C . ILE B 1 416 ? 0.69 21.875 34.375 1 92.19 416 ILE B C 1
ATOM 9667 O O . ILE B 1 416 ? 0.436 20.672 34.438 1 92.19 416 ILE B O 1
ATOM 9671 N N . ASP B 1 417 ? -0.09 22.781 34.875 1 91 417 ASP B N 1
ATOM 9672 C CA . ASP B 1 417 ? -1.226 22.344 35.688 1 91 417 ASP B CA 1
ATOM 9673 C C . ASP B 1 417 ? -2.547 22.781 35.031 1 91 417 ASP B C 1
ATOM 9675 O O . ASP B 1 417 ? -3.621 22.469 35.562 1 91 417 ASP B O 1
ATOM 9679 N N . SER B 1 418 ? -2.418 23.594 34 1 90.25 418 SER B N 1
ATOM 9680 C CA . SER B 1 418 ? -3.635 24.047 33.344 1 90.25 418 SER B CA 1
ATOM 9681 C C . SER B 1 418 ? -3.404 24.25 31.859 1 90.25 418 SER B C 1
ATOM 9683 O O . SER B 1 418 ? -2.264 24.406 31.406 1 90.25 418 SER B O 1
ATOM 9685 N N . PHE B 1 419 ? -4.547 24.266 31.125 1 89.81 419 PHE B N 1
ATOM 9686 C CA . PHE B 1 419 ? -4.48 24.531 29.688 1 89.81 419 PHE B CA 1
ATOM 9687 C C . PHE B 1 419 ? -3.883 25.906 29.422 1 89.81 419 PHE B C 1
ATOM 9689 O O . PHE B 1 419 ? -3.104 26.078 28.484 1 89.81 419 PHE B O 1
ATOM 9696 N N . SER B 1 420 ? -4.207 26.859 30.25 1 85.75 420 SER B N 1
ATOM 9697 C CA . SER B 1 420 ? -3.711 28.234 30.094 1 85.75 420 SER B CA 1
ATOM 9698 C C . SER B 1 420 ? -2.195 28.281 30.266 1 85.75 420 SER B C 1
ATOM 9700 O O . SER B 1 420 ? -1.512 28.984 29.5 1 85.75 420 SER B O 1
ATOM 9702 N N . SER B 1 421 ? -1.689 27.547 31.188 1 86.75 421 SER B N 1
ATOM 9703 C CA . SER B 1 421 ? -0.256 27.578 31.453 1 86.75 421 SER B CA 1
ATOM 9704 C C . SER B 1 421 ? 0.529 26.859 30.375 1 86.75 421 SER B C 1
ATOM 9706 O O . SER B 1 421 ? 1.737 27.047 30.234 1 86.75 421 SER B O 1
ATOM 9708 N N . MET B 1 422 ? -0.114 26.062 29.641 1 89.5 422 MET B N 1
ATOM 9709 C CA . MET B 1 422 ? 0.529 25.266 28.594 1 89.5 422 MET B CA 1
ATOM 9710 C C . MET B 1 422 ? 0.833 26.125 27.375 1 89.5 422 MET B C 1
ATOM 9712 O O . MET B 1 422 ? 1.656 25.766 26.531 1 89.5 422 MET B O 1
ATOM 9716 N N . LYS B 1 423 ? 0.272 27.25 27.266 1 84.5 423 LYS B N 1
ATOM 9717 C CA . LYS B 1 423 ? 0.313 28.109 26.094 1 84.5 423 LYS B CA 1
ATOM 9718 C C . LYS B 1 423 ? 1.752 28.406 25.672 1 84.5 423 LYS B C 1
ATOM 9720 O O . LYS B 1 423 ? 2.059 28.484 24.484 1 84.5 423 LYS B O 1
ATOM 9725 N N . GLU B 1 424 ? 2.574 28.531 26.656 1 81.06 424 GLU B N 1
ATOM 9726 C CA . GLU B 1 424 ? 3.957 28.906 26.375 1 81.06 424 GLU B CA 1
ATOM 9727 C C . GLU B 1 424 ? 4.758 27.734 25.828 1 81.06 424 GLU B C 1
ATOM 9729 O O . GLU B 1 424 ? 5.809 27.906 25.219 1 81.06 424 GLU B O 1
ATOM 9734 N N . PHE B 1 425 ? 4.207 26.578 26.016 1 85.06 425 PHE B N 1
ATOM 9735 C CA . PHE B 1 425 ? 5.016 25.391 25.75 1 85.06 425 PHE B CA 1
ATOM 9736 C C . PHE B 1 425 ? 4.504 24.656 24.516 1 85.06 425 PHE B C 1
ATOM 9738 O O . PHE B 1 425 ? 5.262 23.938 23.859 1 85.06 425 PHE B O 1
ATOM 9745 N N . SER B 1 426 ? 3.215 24.719 24.328 1 87.75 426 SER B N 1
ATOM 9746 C CA . SER B 1 426 ? 2.627 23.938 23.25 1 87.75 426 SER B CA 1
ATOM 9747 C C . SER B 1 426 ? 1.385 24.625 22.688 1 87.75 426 SER B C 1
ATOM 9749 O O . SER B 1 426 ? 0.642 25.281 23.422 1 87.75 426 SER B O 1
ATOM 9751 N N . GLU B 1 427 ? 1.203 24.375 21.422 1 84.81 427 GLU B N 1
ATOM 9752 C CA . GLU B 1 427 ? 0.026 24.938 20.766 1 84.81 427 GLU B CA 1
ATOM 9753 C C . GLU B 1 427 ? -1.087 23.906 20.641 1 84.81 427 GLU B C 1
ATOM 9755 O O . GLU B 1 427 ? -2.121 24.156 20.031 1 84.81 427 GLU B O 1
ATOM 9760 N N . ALA B 1 428 ? -0.872 22.781 21.297 1 88.5 428 ALA B N 1
ATOM 9761 C CA . ALA B 1 428 ? -1.906 21.75 21.234 1 88.5 428 ALA B CA 1
ATOM 9762 C C . ALA B 1 428 ? -3.23 22.281 21.781 1 88.5 428 ALA B C 1
ATOM 9764 O O . ALA B 1 428 ? -3.273 22.875 22.859 1 88.5 428 ALA B O 1
ATOM 9765 N N . GLY B 1 429 ? -4.281 22.094 21 1 85.19 429 GLY B N 1
ATOM 9766 C CA . GLY B 1 429 ? -5.609 22.516 21.406 1 85.19 429 GLY B CA 1
ATOM 9767 C C . GLY B 1 429 ? -5.898 23.969 21.078 1 85.19 429 GLY B C 1
ATOM 9768 O O . GLY B 1 429 ? -7.012 24.453 21.312 1 85.19 429 GLY B O 1
ATOM 9769 N N . ARG B 1 430 ? -4.953 24.656 20.406 1 81.62 430 ARG B N 1
ATOM 9770 C CA . ARG B 1 430 ? -5.113 26.094 20.25 1 81.62 430 ARG B CA 1
ATOM 9771 C C . ARG B 1 430 ? -5.227 26.484 18.781 1 81.62 430 ARG B C 1
ATOM 9773 O O . ARG B 1 430 ? -5.504 27.641 18.469 1 81.62 430 ARG B O 1
ATOM 9780 N N . VAL B 1 431 ? -5.031 25.469 17.938 1 79.56 431 VAL B N 1
ATOM 9781 C CA . VAL B 1 431 ? -5.102 25.781 16.516 1 79.56 431 VAL B CA 1
ATOM 9782 C C . VAL B 1 431 ? -6.527 25.578 16.016 1 79.56 431 VAL B C 1
ATOM 9784 O O . VAL B 1 431 ? -7.332 26.516 15.984 1 79.56 431 VAL B O 1
ATOM 9787 N N . CYS B 1 432 ? -6.875 24.359 15.945 1 74.62 432 CYS B N 1
ATOM 9788 C CA . CYS B 1 432 ? -8.25 24.109 15.531 1 74.62 432 CYS B CA 1
ATOM 9789 C C . CYS B 1 432 ? -9.156 23.906 16.734 1 74.62 432 CYS B C 1
ATOM 9791 O O . CYS B 1 432 ? -10.375 24.047 16.641 1 74.62 432 CYS B O 1
ATOM 9793 N N . GLY B 1 433 ? -8.516 23.531 17.828 1 75.62 433 GLY B N 1
ATOM 9794 C CA . GLY B 1 433 ? -9.242 23.422 19.078 1 75.62 433 GLY B CA 1
ATOM 9795 C C . GLY B 1 433 ? -9.875 22.062 19.312 1 75.62 433 GLY B C 1
ATOM 9796 O O . GLY B 1 433 ? -10.336 21.766 20.406 1 75.62 433 GLY B O 1
ATOM 9797 N N . ARG B 1 434 ? -9.867 21.188 18.391 1 78.69 434 ARG B N 1
ATOM 9798 C CA . ARG B 1 434 ? -10.578 19.906 18.469 1 78.69 434 ARG B CA 1
ATOM 9799 C C . ARG B 1 434 ? -10.016 19.031 19.578 1 78.69 434 ARG B C 1
ATOM 9801 O O . ARG B 1 434 ? -10.75 18.266 20.219 1 78.69 434 ARG B O 1
ATOM 9808 N N . CYS B 1 435 ? -8.758 19.172 19.875 1 86.44 435 CYS B N 1
ATOM 9809 C CA . CYS B 1 435 ? -8.133 18.266 20.828 1 86.44 435 CYS B CA 1
ATOM 9810 C C . CYS B 1 435 ? -8.039 18.922 22.203 1 86.44 435 CYS B C 1
ATOM 9812 O O . CYS B 1 435 ? -7.379 18.406 23.109 1 86.44 435 CYS B O 1
ATOM 9814 N N . LYS B 1 436 ? -8.633 20.031 22.391 1 85.94 436 LYS B N 1
ATOM 9815 C CA . LYS B 1 436 ? -8.516 20.781 23.641 1 85.94 436 LYS B CA 1
ATOM 9816 C C . LYS B 1 436 ? -8.938 19.906 24.828 1 85.94 436 LYS B C 1
ATOM 9818 O O . LYS B 1 436 ? -8.234 19.859 25.844 1 85.94 436 LYS B O 1
ATOM 9823 N N . LYS B 1 437 ? -10.07 19.266 24.734 1 82.5 437 LYS B N 1
ATOM 9824 C CA . LYS B 1 437 ? -10.555 18.453 25.844 1 82.5 437 LYS B CA 1
ATOM 9825 C C . LYS B 1 437 ? -9.562 17.344 26.172 1 82.5 437 LYS B C 1
ATOM 9827 O O . LYS B 1 437 ? -9.289 17.078 27.344 1 82.5 437 LYS B O 1
ATOM 9832 N N . GLU B 1 438 ? -9.141 16.734 25.141 1 88.81 438 GLU B N 1
ATOM 9833 C CA . GLU B 1 438 ? -8.164 15.672 25.359 1 88.81 438 GLU B CA 1
ATOM 9834 C C . GLU B 1 438 ? -6.898 16.203 26.016 1 88.81 438 GLU B C 1
ATOM 9836 O O . GLU B 1 438 ? -6.316 15.547 26.891 1 88.81 438 GLU B O 1
ATOM 9841 N N . VAL B 1 439 ? -6.492 17.328 25.578 1 92.19 439 VAL B N 1
ATOM 9842 C CA . VAL B 1 439 ? -5.316 17.969 26.172 1 92.19 439 VAL B CA 1
ATOM 9843 C C . VAL B 1 439 ? -5.559 18.234 27.656 1 92.19 439 VAL B C 1
ATOM 9845 O O . VAL B 1 439 ? -4.703 17.938 28.484 1 92.19 439 VAL B O 1
ATOM 9848 N N . ASP B 1 440 ? -6.727 18.734 27.969 1 90 440 ASP B N 1
ATOM 9849 C CA . ASP B 1 440 ? -7.086 18.984 29.359 1 90 440 ASP B CA 1
ATOM 9850 C C . ASP B 1 440 ? -7.051 17.703 30.172 1 90 440 ASP B C 1
ATOM 9852 O O . ASP B 1 440 ? -6.551 17.688 31.297 1 90 440 ASP B O 1
ATOM 9856 N N . ASP B 1 441 ? -7.555 16.688 29.609 1 91.94 441 ASP B N 1
ATOM 9857 C CA . ASP B 1 441 ? -7.582 15.383 30.281 1 91.94 441 ASP B CA 1
ATOM 9858 C C . ASP B 1 441 ? -6.168 14.875 30.547 1 91.94 441 ASP B C 1
ATOM 9860 O O . ASP B 1 441 ? -5.91 14.289 31.609 1 91.94 441 ASP B O 1
ATOM 9864 N N . ILE B 1 442 ? -5.363 15.062 29.594 1 93.81 442 ILE B N 1
ATOM 9865 C CA . ILE B 1 442 ? -3.982 14.609 29.734 1 93.81 442 ILE B CA 1
ATOM 9866 C C . ILE B 1 442 ? -3.285 15.406 30.828 1 93.81 442 ILE B C 1
ATOM 9868 O O . ILE B 1 442 ? -2.5 14.859 31.609 1 93.81 442 ILE B O 1
ATOM 9872 N N . ILE B 1 443 ? -3.543 16.672 30.891 1 94.19 443 ILE B N 1
ATOM 9873 C CA . ILE B 1 443 ? -2.979 17.516 31.953 1 94.19 443 ILE B CA 1
ATOM 9874 C C . ILE B 1 443 ? -3.412 17 33.312 1 94.19 443 ILE B C 1
ATOM 9876 O O . ILE B 1 443 ? -2.584 16.812 34.219 1 94.19 443 ILE B O 1
ATOM 9880 N N . ILE B 1 444 ? -4.672 16.703 33.469 1 93.12 444 ILE B N 1
ATOM 9881 C CA . ILE B 1 444 ? -5.227 16.234 34.719 1 93.12 444 ILE B CA 1
ATOM 9882 C C . ILE B 1 444 ? -4.605 14.883 35.094 1 93.12 444 ILE B C 1
ATOM 9884 O O . ILE B 1 444 ? -4.172 14.672 36.219 1 93.12 444 ILE B O 1
ATOM 9888 N N . ALA B 1 445 ? -4.531 14.023 34.125 1 93.19 445 ALA B N 1
ATOM 9889 C CA . ALA B 1 445 ? -4.047 12.664 34.344 1 93.19 445 ALA B CA 1
ATOM 9890 C C . ALA B 1 445 ? -2.559 12.664 34.688 1 93.19 445 ALA B C 1
ATOM 9892 O O . ALA B 1 445 ? -2.068 11.75 35.375 1 93.19 445 ALA B O 1
ATOM 9893 N N . SER B 1 446 ? -1.911 13.625 34.25 1 93.12 446 SER B N 1
ATOM 9894 C CA . SER B 1 446 ? -0.458 13.648 34.375 1 93.12 446 SER B CA 1
ATOM 9895 C C . SER B 1 446 ? -0.038 14.336 35.688 1 93.12 446 SER B C 1
ATOM 9897 O O . SER B 1 446 ? 1.146 14.359 36.031 1 93.12 446 SER B O 1
ATOM 9899 N N . GLN B 1 447 ? -0.935 14.844 36.438 1 90.62 447 GLN B N 1
ATOM 9900 C CA . GLN B 1 447 ? -0.593 15.609 37.625 1 90.62 447 GLN B CA 1
ATOM 9901 C C . GLN B 1 447 ? 0.067 14.727 38.688 1 90.62 447 GLN B C 1
ATOM 9903 O O . GLN B 1 447 ? 0.981 15.164 39.406 1 90.62 447 GLN B O 1
ATOM 9908 N N . ASP B 1 448 ? -0.334 13.547 38.781 1 89.56 448 ASP B N 1
ATOM 9909 C CA . ASP B 1 448 ? 0.183 12.625 39.781 1 89.56 448 ASP B CA 1
ATOM 9910 C C . ASP B 1 448 ? 1.617 12.211 39.469 1 89.56 448 ASP B C 1
ATOM 9912 O O . ASP B 1 448 ? 2.334 11.711 40.344 1 89.56 448 ASP B O 1
ATOM 9916 N N . LEU B 1 449 ? 1.948 12.391 38.25 1 89.62 449 LEU B N 1
ATOM 9917 C CA . LEU B 1 449 ? 3.275 11.969 37.812 1 89.62 449 LEU B CA 1
ATOM 9918 C C . LEU B 1 449 ? 4.309 13.055 38.062 1 89.62 449 LEU B C 1
ATOM 9920 O O . LEU B 1 449 ? 5.516 12.812 37.969 1 89.62 449 LEU B O 1
ATOM 9924 N N . ILE B 1 450 ? 3.842 14.203 38.406 1 88.12 450 ILE B N 1
ATOM 9925 C CA . ILE B 1 450 ? 4.734 15.336 38.625 1 88.12 450 ILE B CA 1
ATOM 9926 C C . ILE B 1 450 ? 5.426 15.219 39.969 1 88.12 450 ILE B C 1
ATOM 9928 O O . ILE B 1 450 ? 4.762 15.102 41 1 88.12 450 ILE B O 1
ATOM 9932 N N . ASP B 1 451 ? 6.758 15.062 39.906 1 81.81 451 ASP B N 1
ATOM 9933 C CA . ASP B 1 451 ? 7.57 15.062 41.125 1 81.81 451 ASP B CA 1
ATOM 9934 C C . ASP B 1 451 ? 7.957 16.484 41.531 1 81.81 451 ASP B C 1
ATOM 9936 O O . ASP B 1 451 ? 8.773 17.125 40.844 1 81.81 451 ASP B O 1
ATOM 9940 N N . ASN B 1 452 ? 7.441 16.953 42.625 1 77.75 452 ASN B N 1
ATOM 9941 C CA . ASN B 1 452 ? 7.648 18.328 43.062 1 77.75 452 ASN B CA 1
ATOM 9942 C C . ASN B 1 452 ? 9.102 18.562 43.5 1 77.75 452 ASN B C 1
ATOM 9944 O O . ASN B 1 452 ? 9.531 19.719 43.594 1 77.75 452 ASN B O 1
ATOM 9948 N N . LYS B 1 453 ? 9.922 17.547 43.719 1 79.94 453 LYS B N 1
ATOM 9949 C CA . LYS B 1 453 ? 11.32 17.688 44.125 1 79.94 453 LYS B CA 1
ATOM 9950 C C . LYS B 1 453 ? 12.211 17.969 42.906 1 79.94 453 LYS B C 1
ATOM 9952 O O . LYS B 1 453 ? 13.312 18.5 43.062 1 79.94 453 LYS B O 1
ATOM 9957 N N . THR B 1 454 ? 11.703 17.641 41.656 1 77.5 454 THR B N 1
ATOM 9958 C CA . THR B 1 454 ? 12.484 17.875 40.438 1 77.5 454 THR B CA 1
ATOM 9959 C C . THR B 1 454 ? 12.242 19.281 39.906 1 77.5 454 THR B C 1
ATOM 9961 O O . THR B 1 454 ? 11.094 19.734 39.844 1 77.5 454 THR B O 1
ATOM 9964 N N . PRO B 1 455 ? 13.281 20 39.656 1 78.44 455 PRO B N 1
ATOM 9965 C CA . PRO B 1 455 ? 13.086 21.359 39.156 1 78.44 455 PRO B CA 1
ATOM 9966 C C . PRO B 1 455 ? 12.344 21.375 37.812 1 78.44 455 PRO B C 1
ATOM 9968 O O . PRO B 1 455 ? 12.523 20.484 37 1 78.44 455 PRO B O 1
ATOM 9971 N N . LYS B 1 456 ? 11.508 22.438 37.688 1 81.25 456 LYS B N 1
ATOM 9972 C CA . LYS B 1 456 ? 10.758 22.688 36.438 1 81.25 456 LYS B CA 1
ATOM 9973 C C . LYS B 1 456 ? 11.695 23 35.281 1 81.25 456 LYS B C 1
ATOM 9975 O O . LYS B 1 456 ? 12.625 23.797 35.438 1 81.25 456 LYS B O 1
ATOM 9980 N N . LYS B 1 457 ? 11.461 22.328 34.25 1 77.38 457 LYS B N 1
ATOM 9981 C CA . LYS B 1 457 ? 12.266 22.641 33.094 1 77.38 457 LYS B CA 1
ATOM 9982 C C . LYS B 1 457 ? 11.734 23.875 32.375 1 77.38 457 LYS B C 1
ATOM 9984 O O . LYS B 1 457 ? 10.523 24.078 32.281 1 77.38 457 LYS B O 1
ATOM 9989 N N . THR B 1 458 ? 12.648 24.688 31.875 1 75.38 458 THR B N 1
ATOM 9990 C CA . THR B 1 458 ? 12.297 25.875 31.094 1 75.38 458 THR B CA 1
ATOM 9991 C C . THR B 1 458 ? 12.023 25.5 29.641 1 75.38 458 THR B C 1
ATOM 9993 O O . THR B 1 458 ? 12.367 24.406 29.203 1 75.38 458 THR B O 1
ATOM 9996 N N . LEU B 1 459 ? 11.312 26.344 28.922 1 69.44 459 LEU B N 1
ATOM 9997 C CA . LEU B 1 459 ? 11.039 26.188 27.5 1 69.44 459 LEU B CA 1
ATOM 9998 C C . LEU B 1 459 ? 12.328 25.953 26.734 1 69.44 459 LEU B C 1
ATOM 10000 O O . LEU B 1 459 ? 12.359 25.156 25.797 1 69.44 459 LEU B O 1
ATOM 10004 N N . GLU B 1 460 ? 13.312 26.688 27.156 1 62.47 460 GLU B N 1
ATOM 10005 C CA . GLU B 1 460 ? 14.609 26.562 26.484 1 62.47 460 GLU B CA 1
ATOM 10006 C C . GLU B 1 460 ? 15.195 25.172 26.656 1 62.47 460 GLU B C 1
ATOM 10008 O O . GLU B 1 460 ? 15.75 24.594 25.719 1 62.47 460 GLU B O 1
ATOM 10013 N N . GLU B 1 461 ? 14.961 24.641 27.75 1 67.12 461 GLU B N 1
ATOM 10014 C CA . GLU B 1 461 ? 15.477 23.297 28.031 1 67.12 461 GLU B CA 1
ATOM 10015 C C . GLU B 1 461 ? 14.711 22.25 27.234 1 67.12 461 GLU B C 1
ATOM 10017 O O . GLU B 1 461 ? 15.312 21.281 26.75 1 67.12 461 GLU B O 1
ATOM 10022 N N . ILE B 1 462 ? 13.461 22.453 27.141 1 70.38 462 ILE B N 1
ATOM 10023 C CA . ILE B 1 462 ? 12.625 21.516 26.391 1 70.38 462 ILE B CA 1
ATOM 10024 C C . ILE B 1 462 ? 13.023 21.531 24.906 1 70.38 462 ILE B C 1
ATOM 10026 O O . ILE B 1 462 ? 13.133 20.484 24.281 1 70.38 462 ILE B O 1
ATOM 10030 N N . LYS B 1 463 ? 13.133 22.656 24.469 1 61.41 463 LYS B N 1
ATOM 10031 C CA . LYS B 1 463 ? 13.539 22.812 23.078 1 61.41 463 LYS B CA 1
ATOM 10032 C C . LYS B 1 463 ? 14.867 22.109 22.812 1 61.41 463 LYS B C 1
ATOM 10034 O O . LYS B 1 463 ? 15.047 21.469 21.781 1 61.41 463 LYS B O 1
ATOM 10039 N N . LEU B 1 464 ? 15.695 22.297 23.734 1 57.91 464 LEU B N 1
ATOM 10040 C CA . LEU B 1 464 ? 17 21.641 23.625 1 57.91 464 LEU B CA 1
ATOM 10041 C C . LEU B 1 464 ? 16.844 20.125 23.609 1 57.91 464 LEU B C 1
ATOM 10043 O O . LEU B 1 464 ? 17.5 19.438 22.828 1 57.91 464 LEU B O 1
ATOM 10047 N N . GLU B 1 465 ? 15.977 19.656 24.391 1 63.41 465 GLU B N 1
ATOM 10048 C CA . GLU B 1 465 ? 15.758 18.219 24.469 1 63.41 465 GLU B CA 1
ATOM 10049 C C . GLU B 1 465 ? 15.141 17.688 23.172 1 63.41 465 GLU B C 1
ATOM 10051 O O . GLU B 1 465 ? 15.516 16.609 22.703 1 63.41 465 GLU B O 1
ATOM 10056 N N . GLU B 1 466 ? 14.195 18.375 22.719 1 60.41 466 GLU B N 1
ATOM 10057 C CA . GLU B 1 466 ? 13.555 17.984 21.453 1 60.41 466 GLU B CA 1
ATOM 10058 C C . GLU B 1 466 ? 14.562 17.938 20.312 1 60.41 466 GLU B C 1
ATOM 10060 O O . GLU B 1 466 ? 14.523 17.031 19.469 1 60.41 466 GLU B O 1
ATOM 10065 N N . GLU B 1 467 ? 15.305 18.906 20.344 1 51.94 467 GLU B N 1
ATOM 10066 C CA . GLU B 1 467 ? 16.359 18.953 19.328 1 51.94 467 GLU B CA 1
ATOM 10067 C C . GLU B 1 467 ? 17.297 17.75 19.469 1 51.94 467 GLU B C 1
ATOM 10069 O O . GLU B 1 467 ? 17.703 17.156 18.469 1 51.94 467 GLU B O 1
ATOM 10074 N N . LEU B 1 468 ? 17.516 17.438 20.609 1 53.28 468 LEU B N 1
ATOM 10075 C CA . LEU B 1 468 ? 18.359 16.266 20.875 1 53.28 468 LEU B CA 1
ATOM 10076 C C . LEU B 1 468 ? 17.672 14.984 20.422 1 53.28 468 LEU B C 1
ATOM 10078 O O . LEU B 1 468 ? 18.312 14.125 19.812 1 53.28 468 LEU B O 1
ATOM 10082 N N . LYS B 1 469 ? 16.375 14.891 20.703 1 56.88 469 LYS B N 1
ATOM 10083 C CA . LYS B 1 469 ? 15.617 13.711 20.297 1 56.88 469 LYS B CA 1
ATOM 10084 C C . LYS B 1 469 ? 15.555 13.594 18.766 1 56.88 469 LYS B C 1
ATOM 10086 O O . LYS B 1 469 ? 15.68 12.492 18.219 1 56.88 469 LYS B O 1
ATOM 10091 N N . ARG B 1 470 ? 15.227 14.609 18.25 1 51.41 470 ARG B N 1
ATOM 10092 C CA . ARG B 1 470 ? 15.195 14.617 16.781 1 51.41 470 ARG B CA 1
ATOM 10093 C C . ARG B 1 470 ? 16.516 14.148 16.203 1 51.41 470 ARG B C 1
ATOM 10095 O O . ARG B 1 470 ? 16.547 13.367 15.258 1 51.41 470 ARG B O 1
ATOM 10102 N N . SER B 1 471 ? 17.453 14.703 16.734 1 44.28 471 SER B N 1
ATOM 10103 C CA . SER B 1 471 ? 18.781 14.289 16.297 1 44.28 471 SER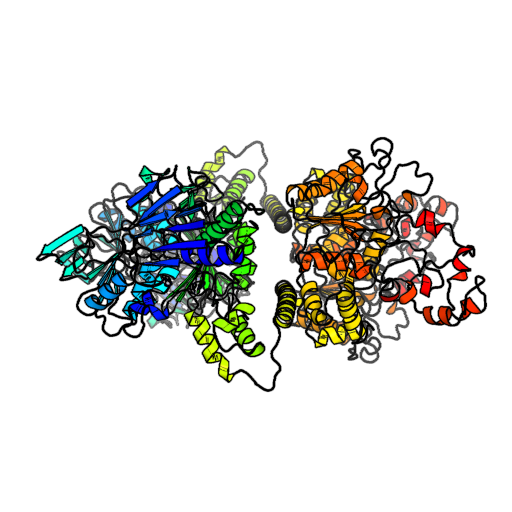 B CA 1
ATOM 10104 C C . SER B 1 471 ? 19 12.797 16.516 1 44.28 471 SER B C 1
ATOM 10106 O O . SER B 1 471 ? 19.547 12.102 15.656 1 44.28 471 SER B O 1
ATOM 10108 N N . GLN B 1 472 ? 18.484 12.367 17.531 1 49.59 472 GLN B N 1
ATOM 10109 C CA . GLN B 1 472 ? 18.609 10.953 17.859 1 49.59 472 GLN B CA 1
ATOM 10110 C C . GLN B 1 472 ? 17.812 10.086 16.891 1 49.59 472 GLN B C 1
ATOM 10112 O O . GLN B 1 472 ? 18.281 9.031 16.469 1 49.59 472 GLN B O 1
ATOM 10117 N N . ARG B 1 473 ? 16.609 10.406 16.688 1 49.41 473 ARG B N 1
ATOM 10118 C CA . ARG B 1 473 ? 15.773 9.68 15.734 1 49.41 473 ARG B CA 1
ATOM 10119 C C . ARG B 1 473 ? 16.453 9.578 14.375 1 49.41 473 ARG B C 1
ATOM 10121 O O . ARG B 1 473 ? 16.391 8.531 13.719 1 49.41 473 ARG B O 1
ATOM 10128 N N . SER B 1 474 ? 16.891 10.656 14.023 1 42.66 474 SER B N 1
ATOM 10129 C CA . SER B 1 474 ? 17.641 10.633 12.773 1 42.66 474 SER B CA 1
ATOM 10130 C C . SER B 1 474 ? 18.781 9.625 12.82 1 42.66 474 SER B C 1
ATOM 10132 O O . SER B 1 474 ? 19.016 8.898 11.852 1 42.66 474 SER B O 1
ATOM 10134 N N . VAL B 1 475 ? 19.312 9.641 13.891 1 44.38 475 VAL B N 1
ATOM 10135 C CA . VAL B 1 475 ? 20.391 8.68 14.094 1 44.38 475 VAL B CA 1
ATOM 10136 C C . VAL B 1 475 ? 19.828 7.262 14.078 1 44.38 475 VAL B C 1
ATOM 10138 O O . VAL B 1 475 ? 20.391 6.367 13.445 1 44.38 475 VAL B O 1
ATOM 10141 N N . ASP B 1 476 ? 18.703 7.148 14.742 1 45.91 476 ASP B N 1
ATOM 10142 C CA . ASP B 1 476 ? 18.062 5.832 14.812 1 45.91 476 ASP B CA 1
ATOM 10143 C C . ASP B 1 476 ? 17.594 5.371 13.438 1 45.91 476 ASP B C 1
ATOM 10145 O O . ASP B 1 476 ? 17.75 4.199 13.086 1 45.91 476 ASP B O 1
ATOM 10149 N N . LYS B 1 477 ? 16.781 6.18 12.906 1 42.5 477 LYS B N 1
ATOM 10150 C CA . LYS B 1 477 ? 16.375 5.887 11.539 1 42.5 477 LYS B CA 1
ATOM 10151 C C . LYS B 1 477 ? 17.578 5.5 10.68 1 42.5 477 LYS B C 1
ATOM 10153 O O . LYS B 1 477 ? 17.516 4.547 9.898 1 42.5 477 LYS B O 1
ATOM 10158 N N . PHE B 1 478 ? 18.406 6.309 10.875 1 36.5 478 PHE B N 1
ATOM 10159 C CA . PHE B 1 478 ? 19.656 5.957 10.188 1 36.5 478 PHE B CA 1
ATOM 10160 C C . PHE B 1 478 ? 20.094 4.547 10.562 1 36.5 478 PHE B C 1
ATOM 10162 O O . PHE B 1 478 ? 20.469 3.76 9.688 1 36.5 478 PHE B O 1
ATOM 10169 N N . LYS B 1 479 ? 19.891 4.293 11.727 1 41.81 479 LYS B N 1
ATOM 10170 C CA . LYS B 1 479 ? 20.266 2.971 12.227 1 41.81 479 LYS B CA 1
ATOM 10171 C C . LYS B 1 479 ? 19.359 1.889 11.641 1 41.81 479 LYS B C 1
ATOM 10173 O O . LYS B 1 479 ? 19.812 0.787 11.336 1 41.81 479 LYS B O 1
ATOM 10178 N N . LYS B 1 480 ? 18.141 2.139 11.719 1 42.84 480 LYS B N 1
ATOM 10179 C CA . LYS B 1 480 ? 17.156 1.188 11.188 1 42.84 480 LYS B CA 1
ATOM 10180 C C . LYS B 1 480 ? 17.375 0.953 9.695 1 42.84 480 LYS B C 1
ATOM 10182 O O . LYS B 1 480 ? 17.25 -0.175 9.211 1 42.84 480 LYS B O 1
ATOM 10187 N N . LEU B 1 481 ? 17.328 2.062 9.125 1 35.69 481 LEU B N 1
ATOM 10188 C CA . LEU B 1 481 ? 17.578 1.988 7.688 1 35.69 481 LEU B CA 1
ATOM 10189 C C . LEU B 1 481 ? 18.938 1.358 7.402 1 35.69 481 LEU B C 1
ATOM 10191 O O . LEU B 1 481 ? 19.125 0.729 6.359 1 35.69 481 LEU B O 1
ATOM 10195 N N . HIS B 1 482 ? 19.594 1.673 8.547 1 29.97 482 HIS B N 1
ATOM 10196 C CA . HIS B 1 482 ? 20.938 1.115 8.523 1 29.97 482 HIS B CA 1
ATOM 10197 C C . HIS B 1 482 ? 21.25 0.355 9.812 1 29.97 482 HIS B C 1
ATOM 10199 O O . HIS B 1 482 ? 22.141 0.74 10.562 1 29.97 482 HIS B O 1
ATOM 10205 N N . PRO B 1 483 ? 20.078 -0.546 10.305 1 34.06 483 PRO B N 1
ATOM 10206 C CA . PRO B 1 483 ? 20.078 -1.211 11.609 1 34.06 483 PRO B CA 1
ATOM 10207 C C . PRO B 1 483 ? 21.484 -1.626 12.055 1 34.06 483 PRO B C 1
ATOM 10209 O O . PRO B 1 483 ? 21.75 -1.743 13.258 1 34.06 483 PRO B O 1
ATOM 10212 N N . LYS B 1 484 ? 22.281 -2.053 11.25 1 30.3 484 LYS B N 1
ATOM 10213 C CA . LYS B 1 484 ? 23.625 -2.49 11.602 1 30.3 484 LYS B CA 1
ATOM 10214 C C . LYS B 1 484 ? 24.438 -1.346 12.203 1 30.3 484 LYS B C 1
ATOM 10216 O O . LYS B 1 484 ? 25.516 -1.565 12.75 1 30.3 484 LYS B O 1
ATOM 10221 N N . ASN B 1 485 ? 23.656 -0.231 12.141 1 30.48 485 ASN B N 1
ATOM 10222 C CA . ASN B 1 485 ? 24.359 0.926 12.688 1 30.48 485 ASN B CA 1
ATOM 10223 C C . ASN B 1 485 ? 23.984 1.164 14.148 1 30.48 485 ASN B C 1
ATOM 10225 O O . ASN B 1 485 ? 24.219 2.248 14.688 1 30.48 485 ASN B O 1
ATOM 10229 N N . ASP B 1 486 ? 23.094 0.414 14.727 1 33.06 486 ASP B N 1
ATOM 10230 C CA . ASP B 1 486 ? 22.828 0.551 16.156 1 33.06 486 ASP B CA 1
ATOM 10231 C C . ASP B 1 486 ? 24.094 0.38 16.984 1 33.06 486 ASP B C 1
ATOM 10233 O O . ASP B 1 486 ? 24.5 -0.745 17.281 1 33.06 486 ASP B O 1
ATOM 10237 N N . MET B 1 487 ? 24.891 1.266 17 1 30.33 487 MET B N 1
ATOM 10238 C CA . MET B 1 487 ? 26.031 1.211 17.906 1 30.33 487 MET B CA 1
ATOM 10239 C C . MET B 1 487 ? 25.594 1.191 19.359 1 30.33 487 MET B C 1
ATOM 10241 O O . MET B 1 487 ? 24.859 2.078 19.797 1 30.33 487 MET B O 1
ATOM 10245 N N . ASP B 1 488 ? 25.219 0.152 20.031 1 31.55 488 ASP B N 1
ATOM 10246 C CA . ASP B 1 488 ? 24.969 0.156 21.469 1 31.55 488 ASP B CA 1
ATOM 10247 C C . ASP B 1 488 ? 25.938 1.09 22.203 1 31.55 488 ASP B C 1
ATOM 10249 O O . ASP B 1 488 ? 27 1.4 21.688 1 31.55 488 ASP B O 1
ATOM 10253 N N . GLU B 1 489 ? 25.578 1.66 23.297 1 31.78 489 GLU B N 1
ATOM 10254 C CA . GLU B 1 489 ? 26.391 2.473 24.203 1 31.78 489 GLU B CA 1
ATOM 10255 C C . GLU B 1 489 ? 27.75 1.82 24.469 1 31.78 489 GLU B C 1
ATOM 10257 O O . GLU B 1 489 ? 28.781 2.502 24.5 1 31.78 489 GLU B O 1
ATOM 10262 N N . LYS B 1 490 ? 27.656 0.462 24.844 1 34.06 490 LYS B N 1
ATOM 10263 C CA . LYS B 1 490 ? 28.844 -0.292 25.266 1 34.06 490 LYS B CA 1
ATOM 10264 C C . LYS B 1 490 ? 29.812 -0.491 24.094 1 34.06 490 LYS B C 1
ATOM 10266 O O . LYS B 1 490 ? 31.016 -0.36 24.266 1 34.06 490 LYS B O 1
ATOM 10271 N N . ASN B 1 491 ? 29.234 -0.734 23 1 31.27 491 ASN B N 1
ATOM 10272 C CA . ASN B 1 491 ? 30.094 -1.033 21.859 1 31.27 491 ASN B CA 1
ATOM 10273 C C . ASN B 1 491 ? 30.719 0.234 21.281 1 31.27 491 ASN B C 1
ATOM 10275 O O . ASN B 1 491 ? 31.781 0.181 20.672 1 31.27 491 ASN B O 1
ATOM 10279 N N . LEU B 1 492 ? 30.094 1.248 21.422 1 34.44 492 LEU B N 1
ATOM 10280 C CA . LEU B 1 492 ? 30.703 2.551 21.172 1 34.44 492 LEU B CA 1
ATOM 10281 C C . LEU B 1 492 ? 31.828 2.822 22.156 1 34.44 492 LEU B C 1
ATOM 10283 O O . LEU B 1 492 ? 32.906 3.318 21.766 1 34.44 492 LEU B O 1
ATOM 10287 N N . GLU B 1 493 ? 31.609 2.432 23.344 1 35.09 493 GLU B N 1
ATOM 10288 C CA . GLU B 1 493 ? 32.625 2.572 24.375 1 35.09 493 GLU B CA 1
ATOM 10289 C C . GLU B 1 493 ? 33.812 1.65 24.109 1 35.09 493 GLU B C 1
ATOM 10291 O O . GLU B 1 493 ? 34.969 2.064 24.234 1 35.09 493 GLU B O 1
ATOM 10296 N N . SER B 1 494 ? 33.531 0.339 23.703 1 33.69 494 SER B N 1
ATOM 10297 C CA . SER B 1 494 ? 34.562 -0.641 23.484 1 33.69 494 SER B CA 1
ATOM 10298 C C . SER B 1 494 ? 35.281 -0.406 22.141 1 33.69 494 SER B C 1
ATOM 10300 O O . SER B 1 494 ? 36.5 -0.514 22.047 1 33.69 494 SER B O 1
ATOM 10302 N N . ALA B 1 495 ? 34.656 -0.048 21.109 1 32.19 495 ALA B N 1
ATOM 10303 C CA . ALA B 1 495 ? 35.219 0.421 19.844 1 32.19 495 ALA B CA 1
ATOM 10304 C C . ALA B 1 495 ? 36.031 1.694 20.062 1 32.19 495 ALA B C 1
ATOM 10306 O O . ALA B 1 495 ? 37.125 1.838 19.5 1 32.19 495 ALA B O 1
ATOM 10307 N N . LEU B 1 496 ? 35.625 2.375 20.906 1 34.66 496 LEU B N 1
ATOM 10308 C CA . LEU B 1 496 ? 36.344 3.555 21.375 1 34.66 496 LEU B CA 1
ATOM 10309 C C . LEU B 1 496 ? 37.562 3.156 22.188 1 34.66 496 LEU B C 1
ATOM 10311 O O . LEU B 1 496 ? 38.625 3.791 22.094 1 34.66 496 LEU B O 1
ATOM 10315 N N . LYS B 1 497 ? 37.469 2.109 22.938 1 37.16 497 LYS B N 1
ATOM 10316 C CA . LYS B 1 497 ? 38.562 1.591 23.75 1 37.16 497 LYS B CA 1
ATOM 10317 C C . LYS B 1 497 ? 39.594 0.892 22.891 1 37.16 497 LYS B C 1
ATOM 10319 O O . LYS B 1 497 ? 40.812 1 23.141 1 37.16 497 LYS B O 1
ATOM 10324 N N . MET B 1 498 ? 39.344 0.017 21.922 1 31.94 498 MET B N 1
ATOM 10325 C CA . MET B 1 498 ? 40.25 -0.694 21.031 1 31.94 498 MET B CA 1
ATOM 10326 C C . MET B 1 498 ? 40.875 0.264 20.031 1 31.94 498 MET B C 1
ATOM 10328 O O . MET B 1 498 ? 42.031 0.062 19.609 1 31.94 498 MET B O 1
ATOM 10332 N N . LEU B 1 499 ? 40.062 1.146 19.484 1 31.67 499 LEU B N 1
ATOM 10333 C CA . LEU B 1 499 ? 40.594 2.416 18.984 1 31.67 499 LEU B CA 1
ATOM 10334 C C . LEU B 1 499 ? 41.219 3.225 20.109 1 31.67 499 LEU B C 1
ATOM 10336 O O . LEU B 1 499 ? 40.625 3.369 21.188 1 31.67 499 LEU B O 1
ATOM 10340 N N . ASP B 1 500 ? 42.344 2.83 20.531 1 30.62 500 ASP B N 1
ATOM 10341 C CA . ASP B 1 500 ? 42.938 3.482 21.703 1 30.62 500 ASP B CA 1
ATOM 10342 C C . ASP B 1 500 ? 42.281 4.852 21.938 1 30.62 500 ASP B C 1
ATOM 10344 O O . ASP B 1 500 ? 42.906 5.738 22.516 1 30.62 500 ASP B O 1
ATOM 10348 N N . ILE B 1 501 ? 41.344 5.078 21.125 1 33.88 501 ILE B N 1
ATOM 10349 C CA . ILE B 1 501 ? 40.75 6.355 21.516 1 33.88 501 ILE B CA 1
ATOM 10350 C C . ILE B 1 501 ? 40 6.207 22.844 1 33.88 501 ILE B C 1
ATOM 10352 O O . ILE B 1 501 ? 39.125 5.363 22.984 1 33.88 501 ILE B O 1
ATOM 10356 N N . GLY B 1 502 ? 40.594 6.168 23.969 1 30.44 502 GLY B N 1
ATOM 10357 C CA . GLY B 1 502 ? 40 6.109 25.297 1 30.44 502 GLY B CA 1
ATOM 10358 C C . GLY B 1 502 ? 38.562 6.582 25.344 1 30.44 502 GLY B C 1
ATOM 10359 O O . GLY B 1 502 ? 38.094 7.238 24.406 1 30.44 502 GLY B O 1
ATOM 10360 N N . LYS B 1 503 ? 37.656 6.152 26.156 1 38.28 503 LYS B N 1
ATOM 10361 C CA . LYS B 1 503 ? 36.406 6.691 26.641 1 38.28 503 LYS B CA 1
ATOM 10362 C C . LYS B 1 503 ? 36.344 8.203 26.469 1 38.28 503 LYS B C 1
ATOM 10364 O O . LYS B 1 503 ? 35.281 8.758 26.141 1 38.28 503 LYS B O 1
ATOM 10369 N N . GLY B 1 504 ? 37.406 8.891 26.609 1 36.06 504 GLY B N 1
ATOM 10370 C CA . GLY B 1 504 ? 37.625 10.328 26.656 1 36.06 504 GLY B CA 1
ATOM 10371 C C . GLY B 1 504 ? 37.688 10.961 25.281 1 36.06 504 GLY B C 1
ATOM 10372 O O . GLY B 1 504 ? 37.188 12.07 25.078 1 36.06 504 GLY B O 1
ATOM 10373 N N . GLU B 1 505 ? 38.219 10.305 24.125 1 34.62 505 GLU B N 1
ATOM 10374 C CA . GLU B 1 505 ? 38.438 11.047 22.891 1 34.62 505 GLU B CA 1
ATOM 10375 C C . GLU B 1 505 ? 37.219 10.969 21.969 1 34.62 505 GLU B C 1
ATOM 10377 O O . GLU B 1 505 ? 36.938 11.914 21.234 1 34.62 505 GLU B O 1
ATOM 10382 N N . ILE B 1 506 ? 36.406 10.047 21.797 1 40 506 ILE B N 1
ATOM 10383 C CA . ILE B 1 506 ? 35.125 10.094 21.094 1 40 506 ILE B CA 1
ATOM 10384 C C . ILE B 1 506 ? 34.219 11.117 21.75 1 40 506 ILE B C 1
ATOM 10386 O O . ILE B 1 506 ? 33.531 11.891 21.062 1 40 506 ILE B O 1
ATOM 10390 N N . ASN B 1 507 ? 34.219 10.914 22.969 1 39.88 507 ASN B N 1
ATOM 10391 C CA . ASN B 1 507 ? 33.562 11.992 23.703 1 39.88 507 ASN B CA 1
ATOM 10392 C C . ASN B 1 507 ? 34.219 13.344 23.422 1 39.88 507 ASN B C 1
ATOM 10394 O O . ASN B 1 507 ? 33.531 14.367 23.328 1 39.88 507 ASN B O 1
ATOM 10398 N N . SER B 1 508 ? 35.531 13.25 23.312 1 39.5 508 SER B N 1
ATOM 10399 C CA . SER B 1 508 ? 36.25 14.461 22.938 1 39.5 508 SER B CA 1
ATOM 10400 C C . SER B 1 508 ? 36.031 14.812 21.469 1 39.5 508 SER B C 1
ATOM 10402 O O . SER B 1 508 ? 35.844 15.984 21.125 1 39.5 508 SER B O 1
ATOM 10404 N N . TRP B 1 509 ? 35.875 13.914 20.531 1 42.72 509 TRP B N 1
ATOM 10405 C CA . TRP B 1 509 ? 35.5 14.195 19.141 1 42.72 509 TRP B CA 1
ATOM 10406 C C . TRP B 1 509 ? 34.031 14.555 19.031 1 42.72 509 TRP B C 1
ATOM 10408 O O . TRP B 1 509 ? 33.656 15.531 18.359 1 42.72 509 TRP B O 1
ATOM 10418 N N . ILE B 1 510 ? 33.125 13.789 19.453 1 44.69 510 ILE B N 1
ATOM 10419 C CA . ILE B 1 510 ? 31.734 14.195 19.578 1 44.69 510 ILE B CA 1
ATOM 10420 C C . ILE B 1 510 ? 31.656 15.539 20.297 1 44.69 510 ILE B C 1
ATOM 10422 O O . ILE B 1 510 ? 30.922 16.438 19.891 1 44.69 510 ILE B O 1
ATOM 10426 N N . SER B 1 511 ? 32.625 15.469 21.344 1 41.75 511 SER B N 1
ATOM 10427 C CA . SER B 1 511 ? 32.75 16.734 22.047 1 41.75 511 SER B CA 1
ATOM 10428 C C . SER B 1 511 ? 33.438 17.797 21.172 1 41.75 511 SER B C 1
ATOM 10430 O O . SER B 1 511 ? 33.031 18.953 21.188 1 41.75 511 SER B O 1
ATOM 10432 N N . MET B 1 512 ? 34.344 17.359 20.422 1 41.53 512 MET B N 1
ATOM 10433 C CA . MET B 1 512 ? 35 18.281 19.5 1 41.53 512 MET B CA 1
ATOM 10434 C C . MET B 1 512 ? 34.062 18.672 18.359 1 41.53 512 MET B C 1
ATOM 10436 O O . MET B 1 512 ? 33.969 19.844 18 1 41.53 512 MET B O 1
ATOM 10440 N N . VAL B 1 513 ? 33.406 17.75 17.781 1 44.59 513 VAL B N 1
ATOM 10441 C CA . VAL B 1 513 ? 32.469 18.078 16.719 1 44.59 513 VAL B CA 1
ATOM 10442 C C . VAL B 1 513 ? 31.297 18.859 17.297 1 44.59 513 VAL B C 1
ATOM 10444 O O . VAL B 1 513 ? 30.875 19.875 16.719 1 44.59 513 VAL B O 1
ATOM 10447 N N . THR B 1 514 ? 30.875 18.312 18.359 1 42.25 514 THR B N 1
ATOM 10448 C CA . THR B 1 514 ? 29.875 19.094 19.062 1 42.25 514 THR B CA 1
ATOM 10449 C C . THR B 1 514 ? 30.406 20.469 19.438 1 42.25 514 THR B C 1
ATOM 10451 O O . THR B 1 514 ? 29.719 21.484 19.25 1 42.25 514 THR B O 1
ATOM 10454 N N . ALA B 1 515 ? 31.656 20.359 20.016 1 42.28 515 ALA B N 1
ATOM 10455 C CA . ALA B 1 515 ? 32.312 21.609 20.391 1 42.28 515 ALA B CA 1
ATOM 10456 C C . ALA B 1 515 ? 32.688 22.438 19.172 1 42.28 515 ALA B C 1
ATOM 10458 O O . ALA B 1 515 ? 32.531 23.656 19.156 1 42.28 515 ALA B O 1
ATOM 10459 N N . SER B 1 516 ? 33.125 21.875 18.234 1 40.88 516 SER B N 1
ATOM 10460 C CA . SER B 1 516 ? 33.531 22.578 17.031 1 40.88 516 SER B CA 1
ATOM 10461 C C . SER B 1 516 ? 32.312 23.156 16.297 1 40.88 516 SER B C 1
ATOM 10463 O O . SER B 1 516 ? 32.406 24.219 15.672 1 40.88 516 SER B O 1
ATOM 10465 N N . MET B 1 517 ? 31.219 22.516 16.406 1 41.78 517 MET B N 1
ATOM 10466 C CA . MET B 1 517 ? 29.969 22.984 15.828 1 41.78 517 MET B CA 1
ATOM 10467 C C . MET B 1 517 ? 29.219 23.891 16.797 1 41.78 517 MET B C 1
ATOM 10469 O O . MET B 1 517 ? 28.094 24.312 16.531 1 41.78 517 MET B O 1
ATOM 10473 N N . LYS B 1 518 ? 30 24.219 17.812 1 39.94 518 LYS B N 1
ATOM 10474 C CA . LYS B 1 518 ? 29.5 25.078 18.875 1 39.94 518 LYS B CA 1
ATOM 10475 C C . LYS B 1 518 ? 28.141 24.609 19.375 1 39.94 518 LYS B C 1
ATOM 10477 O O . LYS B 1 518 ? 27.25 25.422 19.625 1 39.94 518 LYS B O 1
ATOM 10482 N N . LEU B 1 519 ? 27.906 23.516 19.266 1 42.56 519 LEU B N 1
ATOM 10483 C CA . LEU B 1 519 ? 26.703 22.953 19.844 1 42.56 519 LEU B CA 1
ATOM 10484 C C . LEU B 1 519 ? 26.891 22.719 21.344 1 42.56 519 LEU B C 1
ATOM 10486 O O . LEU B 1 519 ? 28.016 22.562 21.828 1 42.56 519 LEU B O 1
ATOM 10490 N N . ASN B 1 520 ? 25.828 23.047 22.094 1 41.06 520 ASN B N 1
ATOM 10491 C CA . ASN B 1 520 ? 25.859 22.75 23.531 1 41.06 520 ASN B CA 1
ATOM 10492 C C . ASN B 1 520 ? 26.375 21.344 23.797 1 41.06 520 ASN B C 1
ATOM 10494 O O . ASN B 1 520 ? 26.016 20.406 23.078 1 41.06 520 ASN B O 1
ATOM 10498 N N . PRO B 1 521 ? 27.359 21.094 24.562 1 44.16 521 PRO B N 1
ATOM 10499 C CA . PRO B 1 521 ? 27.922 19.766 24.875 1 44.16 521 PRO B CA 1
ATOM 10500 C C . PRO B 1 521 ? 26.844 18.703 25.062 1 44.16 521 PRO B C 1
ATOM 10502 O O . PRO B 1 521 ? 27.109 17.516 24.859 1 44.16 521 PRO B O 1
ATOM 10505 N N . ALA B 1 522 ? 25.641 19.172 25.344 1 43.66 522 ALA B N 1
ATOM 10506 C CA . ALA B 1 522 ? 24.484 18.281 25.5 1 43.66 522 ALA B CA 1
ATOM 10507 C C . ALA B 1 522 ? 24.094 17.656 24.172 1 43.66 522 ALA B C 1
ATOM 10509 O O . ALA B 1 522 ? 23.344 16.672 24.141 1 43.66 522 ALA B O 1
ATOM 10510 N N . PHE B 1 523 ? 24.562 18.234 23.141 1 39.94 523 PHE B N 1
ATOM 10511 C CA . PHE B 1 523 ? 24.203 17.719 21.828 1 39.94 523 PHE B CA 1
ATOM 10512 C C . PHE B 1 523 ? 25.125 16.562 21.422 1 39.94 523 PHE B C 1
ATOM 10514 O O . PHE B 1 523 ? 25 16.031 20.328 1 39.94 523 PHE B O 1
ATOM 10521 N N . GLU B 1 524 ? 26 16.328 22.094 1 44.75 524 GLU B N 1
ATOM 10522 C CA . GLU B 1 524 ? 26.953 15.273 21.766 1 44.75 524 GLU B CA 1
ATOM 10523 C C . GLU B 1 524 ? 26.25 13.977 21.422 1 44.75 524 GLU B C 1
ATOM 10525 O O . GLU B 1 524 ? 26.641 13.281 20.484 1 44.75 524 GLU B O 1
ATOM 10530 N N . ASP B 1 525 ? 25.125 13.797 22.031 1 45.81 525 ASP B N 1
ATOM 10531 C CA . ASP B 1 525 ? 24.344 12.594 21.781 1 45.81 525 ASP B CA 1
ATOM 10532 C C . ASP B 1 525 ? 23.594 12.695 20.453 1 45.81 525 ASP B C 1
ATOM 10534 O O . ASP B 1 525 ? 23.516 11.711 19.703 1 45.81 525 ASP B O 1
ATOM 10538 N N . VAL B 1 526 ? 23.062 13.797 20.188 1 45.47 526 VAL B N 1
ATOM 10539 C CA . VAL B 1 526 ? 22.312 14 18.953 1 45.47 526 VAL B CA 1
ATOM 10540 C C . VAL B 1 526 ? 23.25 14.016 17.766 1 45.47 526 VAL B C 1
ATOM 10542 O O . VAL B 1 526 ? 22.953 13.43 16.719 1 45.47 526 VAL B O 1
ATOM 10545 N N . VAL B 1 527 ? 24.297 14.688 17.859 1 44.12 527 VAL B N 1
ATOM 10546 C CA . VAL B 1 527 ? 25.312 14.68 16.797 1 44.12 527 VAL B CA 1
ATOM 10547 C C . VAL B 1 527 ? 25.812 13.258 16.562 1 44.12 527 VAL B C 1
ATOM 10549 O O . VAL B 1 527 ? 25.969 12.836 15.414 1 44.12 527 VAL B O 1
ATOM 10552 N N . SER B 1 528 ? 25.953 12.688 17.625 1 46.19 528 SER B N 1
ATOM 10553 C CA . SER B 1 528 ? 26.344 11.281 17.547 1 46.19 528 SER B CA 1
ATOM 10554 C C . SER B 1 528 ? 25.312 10.461 16.797 1 46.19 528 SER B C 1
ATOM 10556 O O . SER B 1 528 ? 25.656 9.648 15.938 1 46.19 528 SER B O 1
ATOM 10558 N N . GLU B 1 529 ? 23.969 10.789 17 1 45.75 529 GLU B N 1
ATOM 10559 C CA . GLU B 1 529 ? 22.844 10.156 16.312 1 45.75 529 GLU B CA 1
ATOM 10560 C C . GLU B 1 529 ? 22.734 10.617 14.867 1 45.75 529 GLU B C 1
ATOM 10562 O O . GLU B 1 529 ? 22.438 9.82 13.977 1 45.75 529 GLU B O 1
ATOM 10567 N N . GLY B 1 530 ? 22.766 11.898 14.641 1 44.66 530 GLY B N 1
ATOM 10568 C CA . GLY B 1 530 ? 22.703 12.477 13.305 1 44.66 530 GLY B CA 1
ATOM 10569 C C . GLY B 1 530 ? 23.766 11.914 12.367 1 44.66 530 GLY B C 1
ATOM 10570 O O . GLY B 1 530 ? 23.469 11.57 11.219 1 44.66 530 GLY B O 1
ATOM 10571 N N . ILE B 1 531 ? 24.844 11.859 12.773 1 42.56 531 ILE B N 1
ATOM 10572 C CA . ILE B 1 531 ? 25.969 11.336 12 1 42.56 531 ILE B CA 1
ATOM 10573 C C . ILE B 1 531 ? 25.672 9.891 11.586 1 42.56 531 ILE B C 1
ATOM 10575 O O . ILE B 1 531 ? 25.984 9.484 10.469 1 42.56 531 ILE B O 1
ATOM 10579 N N . LYS B 1 532 ? 24.859 9.336 12.375 1 41.97 532 LYS B N 1
ATOM 10580 C CA . LYS B 1 532 ? 24.469 7.938 12.195 1 41.97 532 LYS B CA 1
ATOM 10581 C C . LYS B 1 532 ? 23.422 7.801 11.094 1 41.97 532 LYS B C 1
ATOM 10583 O O . LYS B 1 532 ? 23.328 6.75 10.453 1 41.97 532 LYS B O 1
ATOM 10588 N N . ASN B 1 533 ? 22.406 8.883 10.758 1 39.16 533 ASN B N 1
ATOM 10589 C CA . ASN B 1 533 ? 21.25 8.883 9.859 1 39.16 533 ASN B CA 1
ATOM 10590 C C . ASN B 1 533 ? 21.5 9.773 8.641 1 39.16 533 ASN B C 1
ATOM 10592 O O . ASN B 1 533 ? 20.547 10.227 8 1 39.16 533 ASN B O 1
ATOM 10596 N N . LEU B 1 534 ? 22.422 10.219 8.164 1 41.84 534 LEU B N 1
ATOM 10597 C CA . LEU B 1 534 ? 22.641 11.227 7.133 1 41.84 534 LEU B CA 1
ATOM 10598 C C . LEU B 1 534 ? 22.312 10.664 5.75 1 41.84 534 LEU B C 1
ATOM 10600 O O . LEU B 1 534 ? 22.75 9.562 5.402 1 41.84 534 LEU B O 1
ATOM 10604 N N . ASN B 1 535 ? 21.156 11.125 5.141 1 41.56 535 ASN B N 1
ATOM 10605 C CA . ASN B 1 535 ? 20.781 10.883 3.752 1 41.56 535 ASN B CA 1
ATOM 10606 C C . ASN B 1 535 ? 21.875 11.352 2.791 1 41.56 535 ASN B C 1
ATOM 10608 O O . ASN B 1 535 ? 22.531 12.359 3.031 1 41.56 535 ASN B O 1
ATOM 10612 N N . LYS B 1 536 ? 22.047 10.688 1.727 1 46.03 536 LYS B N 1
ATOM 10613 C CA . LYS B 1 536 ? 23.125 10.969 0.776 1 46.03 536 LYS B CA 1
ATOM 10614 C C . LYS B 1 536 ? 22.844 12.242 -0.011 1 46.03 536 LYS B C 1
ATOM 10616 O O . LYS B 1 536 ? 21.781 12.375 -0.623 1 46.03 536 LYS B O 1
ATOM 10621 N N . ILE B 1 537 ? 23.297 13.344 0.261 1 55.16 537 ILE B N 1
ATOM 10622 C CA . ILE B 1 537 ? 23.328 14.562 -0.546 1 55.16 537 ILE B CA 1
ATOM 10623 C C . ILE B 1 537 ? 24.312 14.398 -1.694 1 55.16 537 ILE B C 1
ATOM 10625 O O . ILE B 1 537 ? 25.469 14.016 -1.477 1 55.16 537 ILE B O 1
ATOM 10629 N N . PRO B 1 538 ? 23.719 14.484 -2.869 1 62.31 538 PRO B N 1
ATOM 10630 C CA . PRO B 1 538 ? 24.688 14.398 -3.963 1 62.31 538 PRO B CA 1
ATOM 10631 C C . PRO B 1 538 ? 25.812 15.43 -3.834 1 62.31 538 PRO B C 1
ATOM 10633 O O . PRO B 1 538 ? 25.547 16.578 -3.49 1 62.31 538 PRO B O 1
ATOM 10636 N N . ILE B 1 539 ? 26.984 14.906 -4.062 1 66.75 539 ILE B N 1
ATOM 10637 C CA . ILE B 1 539 ? 28.141 15.789 -3.936 1 66.75 539 ILE B CA 1
ATOM 10638 C C . ILE B 1 539 ? 28.938 15.797 -5.246 1 66.75 539 ILE B C 1
ATOM 10640 O O . ILE B 1 539 ? 29.203 14.742 -5.816 1 66.75 539 ILE B O 1
ATOM 10644 N N . ILE B 1 540 ? 29.078 16.984 -5.723 1 72.81 540 ILE B N 1
ATOM 10645 C CA . ILE B 1 540 ? 30 17.203 -6.824 1 72.81 540 ILE B CA 1
ATOM 10646 C C . ILE B 1 540 ? 31.328 17.766 -6.277 1 72.81 540 ILE B C 1
ATOM 10648 O O . ILE B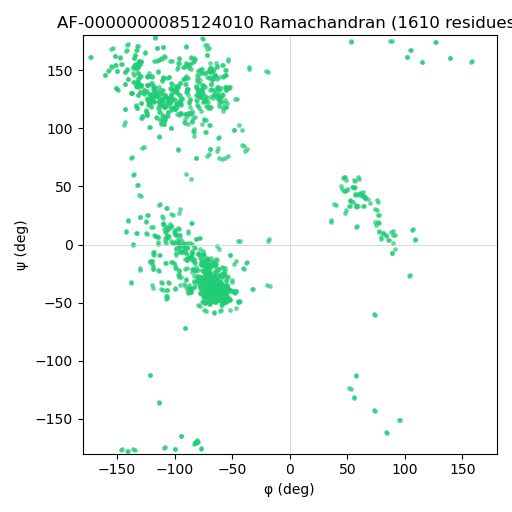 1 540 ? 31.344 18.781 -5.582 1 72.81 540 ILE B O 1
ATOM 10652 N N . TRP B 1 541 ? 32.312 16.984 -6.516 1 72.12 541 TRP B N 1
ATOM 10653 C CA . TRP B 1 541 ? 33.625 17.469 -6.121 1 72.12 541 TRP B CA 1
ATOM 10654 C C . TRP B 1 541 ? 34.438 17.891 -7.34 1 72.12 541 TRP B C 1
ATOM 10656 O O . TRP B 1 541 ? 34.875 17.047 -8.141 1 72.12 541 TRP B O 1
ATOM 10666 N N . LEU B 1 542 ? 34.656 19.234 -7.465 1 77 542 LEU B N 1
ATOM 10667 C CA . LEU B 1 542 ? 35.406 19.797 -8.578 1 77 542 LEU B CA 1
ATOM 10668 C C . LEU B 1 542 ? 36.844 20.094 -8.172 1 77 542 LEU B C 1
ATOM 10670 O O . LEU B 1 542 ? 37.062 20.703 -7.125 1 77 542 LEU B O 1
ATOM 10674 N N . GLU B 1 543 ? 37.656 19.531 -8.914 1 67.06 543 GLU B N 1
ATOM 10675 C CA . GLU B 1 543 ? 39.062 19.875 -8.703 1 67.06 543 GLU B CA 1
ATOM 10676 C C . GLU B 1 543 ? 39.562 20.859 -9.758 1 67.06 543 GLU B C 1
ATOM 10678 O O . GLU B 1 543 ? 39.562 20.562 -10.953 1 67.06 543 GLU B O 1
ATOM 10683 N N . LEU B 1 544 ? 40.094 21.969 -9.297 1 78.31 544 LEU B N 1
ATOM 10684 C CA . LEU B 1 544 ? 40.625 22.984 -10.195 1 78.31 544 LEU B CA 1
ATOM 10685 C C . LEU B 1 544 ? 42.125 23.109 -10.055 1 78.31 544 LEU B C 1
ATOM 10687 O O . LEU B 1 544 ? 42.844 22.109 -10.008 1 78.31 544 LEU B O 1
ATOM 10691 N N . SER B 1 545 ? 42.688 24.266 -10.016 1 67.12 545 SER B N 1
ATOM 10692 C CA . SER B 1 545 ? 44.125 24.406 -9.953 1 67.12 545 SER B CA 1
ATOM 10693 C C . SER B 1 545 ? 44.625 24.266 -8.523 1 67.12 545 SER B C 1
ATOM 10695 O O . SER B 1 545 ? 44.438 25.141 -7.691 1 67.12 545 SER B O 1
ATOM 10697 N N . ASP B 1 546 ? 45.125 22.922 -8.109 1 60.59 546 ASP B N 1
ATOM 10698 C CA . ASP B 1 546 ? 45.625 22.719 -6.758 1 60.59 546 ASP B CA 1
ATOM 10699 C C . ASP B 1 546 ? 46.594 21.547 -6.711 1 60.59 546 ASP B C 1
ATOM 10701 O O . ASP B 1 546 ? 46.875 20.938 -7.742 1 60.59 546 ASP B O 1
ATOM 10705 N N . CYS B 1 547 ? 47.344 21.359 -5.594 1 52.91 547 CYS B N 1
ATOM 10706 C CA . CYS B 1 547 ? 48.281 20.25 -5.422 1 52.91 547 CYS B CA 1
ATOM 10707 C C . CYS B 1 547 ? 47.531 18.969 -5.059 1 52.91 547 CYS B C 1
ATOM 10709 O O . CYS B 1 547 ? 48.156 17.922 -4.875 1 52.91 547 CYS B O 1
ATOM 10711 N N . SER B 1 548 ? 46.188 18.953 -5.059 1 49.28 548 SER B N 1
ATOM 10712 C CA . SER B 1 548 ? 45.25 17.875 -4.73 1 49.28 548 SER B CA 1
ATOM 10713 C C . SER B 1 548 ? 45.469 17.359 -3.314 1 49.28 548 SER B C 1
ATOM 10715 O O . SER B 1 548 ? 45.062 16.234 -2.988 1 49.28 548 SER B O 1
ATOM 10717 N N . GLY B 1 549 ? 46.219 18.109 -2.449 1 54.56 549 GLY B N 1
ATOM 10718 C CA . GLY B 1 549 ? 46.5 17.734 -1.07 1 54.56 549 GLY B CA 1
ATOM 10719 C C . GLY B 1 549 ? 45.25 17.531 -0.24 1 54.56 549 GLY B C 1
ATOM 10720 O O . GLY B 1 549 ? 45.188 16.625 0.584 1 54.56 549 GLY B O 1
ATOM 10721 N N . ASN B 1 550 ? 44.25 18.297 -0.448 1 55.38 550 ASN B N 1
ATOM 10722 C CA . ASN B 1 550 ? 43.031 18.188 0.314 1 55.38 550 ASN B CA 1
ATOM 10723 C C . ASN B 1 550 ? 42.25 16.922 -0.031 1 55.38 550 ASN B C 1
ATOM 10725 O O . ASN B 1 550 ? 41.688 16.266 0.853 1 55.38 550 ASN B O 1
ATOM 10729 N N . SER B 1 551 ? 42.219 16.766 -1.302 1 53.12 551 SER B N 1
ATOM 10730 C CA . SER B 1 551 ? 41.531 15.531 -1.726 1 53.12 551 SER B CA 1
ATOM 10731 C C . SER B 1 551 ? 42.25 14.297 -1.167 1 53.12 551 SER B C 1
ATOM 10733 O O . SER B 1 551 ? 41.594 13.367 -0.697 1 53.12 551 SER B O 1
ATOM 10735 N N . GLU B 1 552 ? 43.594 14.312 -1.151 1 48 552 GLU B N 1
ATOM 10736 C CA . GLU B 1 552 ? 44.375 13.25 -0.562 1 48 552 GLU B CA 1
ATOM 10737 C C . GLU B 1 552 ? 44.156 13.164 0.945 1 48 552 GLU B C 1
ATOM 10739 O O . GLU B 1 552 ? 44.031 12.062 1.493 1 48 552 GLU B O 1
ATOM 10744 N N . ALA B 1 553 ? 44.281 14.336 1.526 1 52 553 ALA B N 1
ATOM 10745 C CA . ALA B 1 553 ? 44.062 14.375 2.969 1 52 553 ALA B CA 1
ATOM 10746 C C . ALA B 1 553 ? 42.656 13.883 3.322 1 52 553 ALA B C 1
ATOM 10748 O O . ALA B 1 553 ? 42.469 13.203 4.336 1 52 553 ALA B O 1
ATOM 10749 N N . PHE B 1 554 ? 41.875 14.234 2.432 1 52.31 554 PHE B N 1
ATOM 10750 C CA . PHE B 1 554 ? 40.5 13.828 2.654 1 52.31 554 PHE B CA 1
ATOM 10751 C C . PHE B 1 554 ? 40.312 12.328 2.469 1 52.31 554 PHE B C 1
ATOM 10753 O O . PHE B 1 554 ? 39.688 11.664 3.275 1 52.31 554 PHE B O 1
ATOM 10760 N N . ILE B 1 555 ? 41.031 11.867 1.431 1 46.97 555 ILE B N 1
ATOM 10761 C CA . ILE B 1 555 ? 40.906 10.453 1.091 1 46.97 555 ILE B CA 1
ATOM 10762 C C . ILE B 1 555 ? 41.75 9.625 2.053 1 46.97 555 ILE B C 1
ATOM 10764 O O . ILE B 1 555 ? 41.375 8.516 2.422 1 46.97 555 ILE B O 1
ATOM 10768 N N . LYS B 1 556 ? 43 10.148 2.559 1 40.25 556 LYS B N 1
ATOM 10769 C CA . LYS B 1 556 ? 43.938 9.492 3.463 1 40.25 556 LYS B CA 1
ATOM 10770 C C . LYS B 1 556 ? 43.5 9.672 4.918 1 40.25 556 LYS B C 1
ATOM 10772 O O . LYS B 1 556 ? 44.156 9.148 5.828 1 40.25 556 LYS B O 1
ATOM 10777 N N . SER B 1 557 ? 42.844 10.664 5.121 1 40.91 557 SER B N 1
ATOM 10778 C CA . SER B 1 557 ? 42.469 10.797 6.523 1 40.91 557 SER B CA 1
ATOM 10779 C C . SER B 1 557 ? 42.156 9.438 7.152 1 40.91 557 SER B C 1
ATOM 10781 O O . SER B 1 557 ? 41.344 8.68 6.633 1 40.91 557 SER B O 1
ATOM 10783 N N . SER B 1 558 ? 43.188 8.633 7.609 1 34.69 558 SER B N 1
ATOM 10784 C CA . SER B 1 558 ? 43.312 7.332 8.258 1 34.69 558 SER B CA 1
ATOM 10785 C C . SER B 1 558 ? 42.344 7.211 9.422 1 34.69 558 SER B C 1
ATOM 10787 O O . SER B 1 558 ? 42.344 6.215 10.156 1 34.69 558 SER B O 1
ATOM 10789 N N . ASN B 1 559 ? 41.781 8.219 9.867 1 35 559 ASN B N 1
ATOM 10790 C CA . ASN B 1 559 ? 40.906 7.859 10.961 1 35 559 ASN B CA 1
ATOM 10791 C C . ASN B 1 559 ? 39.625 7.203 10.445 1 35 559 ASN B C 1
ATOM 10793 O O . ASN B 1 559 ? 38.844 7.824 9.703 1 35 559 ASN B O 1
ATOM 10797 N N . PRO B 1 560 ? 39.375 5.953 10.492 1 37.69 560 PRO B N 1
ATOM 10798 C CA . PRO B 1 560 ? 38.188 5.227 10.031 1 37.69 560 PRO B CA 1
ATOM 10799 C C . PRO B 1 560 ? 36.875 6 10.273 1 37.69 560 PRO B C 1
ATOM 10801 O O . PRO B 1 560 ? 35.906 5.809 9.555 1 37.69 560 PRO B O 1
ATOM 10804 N N . VAL B 1 561 ? 36.906 7.016 11.094 1 37.69 561 VAL B N 1
ATOM 10805 C CA . VAL B 1 561 ? 35.656 7.605 11.57 1 37.69 561 VAL B CA 1
ATOM 10806 C C . VAL B 1 561 ? 35.156 8.641 10.562 1 37.69 561 VAL B C 1
ATOM 10808 O O . VAL B 1 561 ? 33.969 8.672 10.242 1 37.69 561 VAL B O 1
ATOM 10811 N N . LEU B 1 562 ? 35.938 9.453 9.969 1 40.31 562 LEU B N 1
ATOM 10812 C CA . LEU B 1 562 ? 35.5 10.539 9.094 1 40.31 562 LEU B CA 1
ATOM 10813 C C . LEU B 1 562 ? 35.281 10.039 7.676 1 40.31 562 LEU B C 1
ATOM 10815 O O . LEU B 1 562 ? 34.312 10.453 7.016 1 40.31 562 LEU B O 1
ATOM 10819 N N . GLU B 1 563 ? 36.062 9.141 7.121 1 38.66 563 GLU B N 1
ATOM 10820 C CA . GLU B 1 563 ? 35.906 8.547 5.797 1 38.66 563 GLU B CA 1
ATOM 10821 C C . GLU B 1 563 ? 34.625 7.734 5.707 1 38.66 563 GLU B C 1
ATOM 10823 O O . GLU B 1 563 ? 33.906 7.809 4.707 1 38.66 563 GLU B O 1
ATOM 10828 N N . ASP B 1 564 ? 34.25 7.098 6.777 1 39.72 564 ASP B N 1
ATOM 10829 C CA . ASP B 1 564 ? 33 6.363 6.867 1 39.72 564 ASP B CA 1
ATOM 10830 C C . ASP B 1 564 ? 31.797 7.312 6.855 1 39.72 564 ASP B C 1
ATOM 10832 O O . ASP B 1 564 ? 30.766 7.016 6.242 1 39.72 564 ASP B O 1
ATOM 10836 N N . LEU B 1 565 ? 31.984 8.359 7.426 1 41.66 565 LEU B N 1
ATOM 10837 C CA . LEU B 1 565 ? 30.922 9.359 7.516 1 41.66 565 LEU B CA 1
ATOM 10838 C C . LEU B 1 565 ? 30.641 9.984 6.152 1 41.66 565 LEU B C 1
ATOM 10840 O O . LEU B 1 565 ? 29.484 10.195 5.785 1 41.66 565 LEU B O 1
ATOM 10844 N N . ILE B 1 566 ? 31.688 10.156 5.375 1 42.53 566 ILE B N 1
ATOM 10845 C CA . ILE B 1 566 ? 31.562 10.781 4.062 1 42.53 566 ILE B CA 1
ATOM 10846 C C . ILE B 1 566 ? 30.969 9.789 3.068 1 42.53 566 ILE B C 1
ATOM 10848 O O . ILE B 1 566 ? 30.062 10.125 2.312 1 42.53 566 ILE B O 1
ATOM 10852 N N . PHE B 1 567 ? 31.484 8.617 2.998 1 40.94 567 PHE B N 1
ATOM 10853 C CA . PHE B 1 567 ? 31.062 7.656 1.985 1 40.94 567 PHE B CA 1
ATOM 10854 C C . PHE B 1 567 ? 29.688 7.082 2.322 1 40.94 567 PHE B C 1
ATOM 10856 O O . PHE B 1 567 ? 28.906 6.773 1.424 1 40.94 567 PHE B O 1
ATOM 10863 N N . ASP B 1 568 ? 29.234 7.074 3.623 1 39.34 568 ASP B N 1
ATOM 10864 C CA . ASP B 1 568 ? 27.953 6.52 4.051 1 39.34 568 ASP B CA 1
ATOM 10865 C C . ASP B 1 568 ? 26.844 7.574 4.004 1 39.34 568 ASP B C 1
ATOM 10867 O O . ASP B 1 568 ? 25.672 7.25 3.805 1 39.34 568 ASP B O 1
ATOM 10871 N N . TYR B 1 569 ? 27.297 8.758 4.223 1 43.38 569 TYR B N 1
ATOM 10872 C CA . TYR B 1 569 ? 26.25 9.75 4.473 1 43.38 569 TYR B CA 1
ATOM 10873 C C . TYR B 1 569 ? 26.297 10.867 3.434 1 43.38 569 TYR B C 1
ATOM 10875 O O . TYR B 1 569 ? 25.359 11.656 3.326 1 43.38 569 TYR B O 1
ATOM 10883 N N . ILE B 1 570 ? 27.5 10.914 2.635 1 45.34 570 ILE B N 1
ATOM 10884 C CA . ILE B 1 570 ? 27.688 11.93 1.604 1 45.34 570 ILE B CA 1
ATOM 10885 C C . ILE B 1 570 ? 27.938 11.258 0.255 1 45.34 570 ILE B C 1
ATOM 10887 O O . ILE B 1 570 ? 28.828 10.422 0.118 1 45.34 570 ILE B O 1
ATOM 10891 N N . SER B 1 571 ? 26.938 11.211 -0.545 1 45.56 571 SER B N 1
ATOM 10892 C CA . SER B 1 571 ? 27.094 10.672 -1.895 1 45.56 571 SER B CA 1
ATOM 10893 C C . SER B 1 571 ? 28.094 11.5 -2.703 1 45.56 571 SER B C 1
ATOM 10895 O O . SER B 1 571 ? 27.812 12.648 -3.057 1 45.56 571 SER B O 1
ATOM 10897 N N . LEU B 1 572 ? 29.281 11.172 -2.709 1 45.38 572 LEU B N 1
ATOM 10898 C CA . LEU B 1 572 ? 30.203 11.836 -3.621 1 45.38 572 LEU B CA 1
ATOM 10899 C C . LEU B 1 572 ? 29.906 11.453 -5.066 1 45.38 572 LEU B C 1
ATOM 10901 O O . LEU B 1 572 ? 30.5 10.508 -5.594 1 45.38 572 LEU B O 1
ATOM 10905 N N . ASP B 1 573 ? 28.891 12.156 -5.668 1 48.38 573 ASP B N 1
ATOM 10906 C CA . ASP B 1 573 ? 28.281 11.82 -6.949 1 48.38 573 ASP B CA 1
ATOM 10907 C C . ASP B 1 573 ? 29.234 12.117 -8.102 1 48.38 573 ASP B C 1
ATOM 10909 O O . ASP B 1 573 ? 29.203 11.445 -9.133 1 48.38 573 ASP B O 1
ATOM 10913 N N . TYR B 1 574 ? 30.062 13.211 -7.855 1 51.12 574 TYR B N 1
ATOM 10914 C CA . TYR B 1 574 ? 31.062 13.633 -8.828 1 51.12 574 TYR B CA 1
ATOM 10915 C C . TYR B 1 574 ? 32.344 14.125 -8.141 1 51.12 574 TYR B C 1
ATOM 10917 O O . TYR B 1 574 ? 32.25 14.984 -7.254 1 51.12 574 TYR B O 1
ATOM 10925 N N . HIS B 1 575 ? 33.438 13.484 -8.344 1 48.62 575 HIS B N 1
ATOM 10926 C CA . HIS B 1 575 ? 34.719 14.023 -7.926 1 48.62 575 HIS B CA 1
ATOM 10927 C C . HIS B 1 575 ? 35.688 14.148 -9.109 1 48.62 575 HIS B C 1
ATOM 10929 O O . HIS B 1 575 ? 36.094 13.148 -9.695 1 48.62 575 HIS B O 1
ATOM 10935 N N . GLU B 1 576 ? 36.125 15.414 -9.336 1 50.16 576 GLU B N 1
ATOM 10936 C CA . GLU B 1 576 ? 36.844 15.727 -10.562 1 50.16 576 GLU B CA 1
ATOM 10937 C C . GLU B 1 576 ? 38.125 14.906 -10.68 1 50.16 576 GLU B C 1
ATOM 10939 O O . GLU B 1 576 ? 38.438 14.391 -11.758 1 50.16 576 GLU B O 1
ATOM 10944 N N . LEU B 1 577 ? 38.844 14.867 -9.594 1 43.41 577 LEU B N 1
ATOM 10945 C CA . LEU B 1 577 ? 40.094 14.125 -9.602 1 43.41 577 LEU B CA 1
ATOM 10946 C C . LEU B 1 577 ? 39.812 12.625 -9.688 1 43.41 577 LEU B C 1
ATOM 10948 O O . LEU B 1 577 ? 40.5 11.922 -10.453 1 43.41 577 LEU B O 1
ATOM 10952 N N . LEU B 1 578 ? 38.719 12.359 -8.922 1 44.81 578 LEU B N 1
ATOM 10953 C CA . LEU B 1 578 ? 38.438 10.93 -8.828 1 44.81 578 LEU B CA 1
ATOM 10954 C C . LEU B 1 578 ? 37.719 10.43 -10.07 1 44.81 578 LEU B C 1
ATOM 10956 O O . LEU B 1 578 ? 37.875 9.289 -10.492 1 44.81 578 LEU B O 1
ATOM 10960 N N . MET B 1 579 ? 36.969 11.547 -10.883 1 44.78 579 MET B N 1
ATOM 10961 C CA . MET B 1 579 ? 36.062 11.219 -11.984 1 44.78 579 MET B CA 1
ATOM 10962 C C . MET B 1 579 ? 36.625 11.711 -13.312 1 44.78 579 MET B C 1
ATOM 10964 O O . MET B 1 579 ? 36.062 11.422 -14.375 1 44.78 579 MET B O 1
ATOM 10968 N N . SER B 1 580 ? 37.75 12.523 -13.312 1 44.09 580 SER B N 1
ATOM 10969 C CA . SER B 1 580 ? 38.344 13.109 -14.516 1 44.09 580 SER B CA 1
ATOM 10970 C C . SER B 1 580 ? 38.844 12.031 -15.461 1 44.09 580 SER B C 1
ATOM 10972 O O . SER B 1 580 ? 38.812 12.211 -16.688 1 44.09 580 SER B O 1
ATOM 10974 N N . ALA B 1 581 ? 39.344 10.945 -14.891 1 36.69 581 ALA B N 1
ATOM 10975 C CA . ALA B 1 581 ? 39.875 9.883 -15.75 1 36.69 581 ALA B CA 1
ATOM 10976 C C . ALA B 1 581 ? 38.75 9.156 -16.469 1 36.69 581 ALA B C 1
ATOM 10978 O O . ALA B 1 581 ? 39 8.391 -17.406 1 36.69 581 ALA B O 1
ATOM 10979 N N . SER B 1 582 ? 37.406 9.344 -16.094 1 39.78 582 SER B N 1
ATOM 10980 C CA . SER B 1 582 ? 36.281 8.656 -16.672 1 39.78 582 SER B CA 1
ATOM 10981 C C . SER B 1 582 ? 35.781 9.367 -17.922 1 39.78 582 SER B C 1
ATOM 10983 O O . SER B 1 582 ? 34.781 8.93 -18.531 1 39.78 582 SER B O 1
ATOM 10985 N N . GLY B 1 583 ? 36.25 10.203 -18.703 1 40.44 583 GLY B N 1
ATOM 10986 C CA . GLY B 1 583 ? 36.062 10.914 -19.969 1 40.44 583 GLY B CA 1
ATOM 10987 C C . GLY B 1 583 ? 34.688 11.602 -20.047 1 40.44 583 GLY B C 1
ATOM 10988 O O . GLY B 1 583 ? 34.281 12.25 -19.078 1 40.44 583 GLY B O 1
ATOM 10989 N N . ASP B 1 584 ? 33.844 11.266 -21.172 1 47.69 584 ASP B N 1
ATOM 10990 C CA . ASP B 1 584 ? 32.594 11.93 -21.516 1 47.69 584 ASP B CA 1
ATOM 10991 C C . ASP B 1 584 ? 31.484 11.555 -20.531 1 47.69 584 ASP B C 1
ATOM 10993 O O . ASP B 1 584 ? 30.594 12.359 -20.266 1 47.69 584 ASP B O 1
ATOM 10997 N N . GLU B 1 585 ? 31.453 10.57 -19.797 1 44.06 585 GLU B N 1
ATOM 10998 C CA . GLU B 1 585 ? 30.406 10.164 -18.875 1 44.06 585 GLU B CA 1
ATOM 10999 C C . GLU B 1 585 ? 30.469 10.977 -17.594 1 44.06 585 GLU B C 1
ATOM 11001 O O . GLU B 1 585 ? 29.422 11.305 -17.016 1 44.06 585 GLU B O 1
ATOM 11006 N N . SER B 1 586 ? 31.625 11.25 -17.203 1 51.25 586 SER B N 1
ATOM 11007 C CA . SER B 1 586 ? 31.734 12.117 -16.031 1 51.25 586 SER B CA 1
ATOM 11008 C C . SER B 1 586 ? 31.078 13.469 -16.281 1 51.25 586 SER B C 1
ATOM 11010 O O . SER B 1 586 ? 30.438 14.023 -15.391 1 51.25 586 SER B O 1
ATOM 11012 N N . GLU B 1 587 ? 31.328 13.688 -17.562 1 57.22 587 GLU B N 1
ATOM 11013 C CA . GLU B 1 587 ? 30.703 14.969 -17.891 1 57.22 587 GLU B CA 1
ATOM 11014 C C . GLU B 1 587 ? 29.188 14.844 -17.984 1 57.22 587 GLU B C 1
ATOM 11016 O O . GLU B 1 587 ? 28.469 15.773 -17.625 1 57.22 587 GLU B O 1
ATOM 11021 N N . THR B 1 588 ? 28.828 13.656 -18.359 1 57.28 588 THR B N 1
ATOM 11022 C CA . THR B 1 588 ? 27.375 13.438 -18.453 1 57.28 588 THR B CA 1
ATOM 11023 C C . THR B 1 588 ? 26.781 13.289 -17.062 1 57.28 588 THR B C 1
ATOM 11025 O O . THR B 1 588 ? 25.703 13.82 -16.781 1 57.28 588 THR B O 1
ATOM 11028 N N . ILE B 1 589 ? 27.359 12.648 -16.172 1 56.25 589 ILE B N 1
ATOM 11029 C CA . ILE B 1 589 ? 26.906 12.547 -14.789 1 56.25 589 ILE B CA 1
ATOM 11030 C C . ILE B 1 589 ? 26.828 13.938 -14.164 1 56.25 589 ILE B C 1
ATOM 11032 O O . ILE B 1 589 ? 25.859 14.273 -13.477 1 56.25 589 ILE B O 1
ATOM 11036 N N . LEU B 1 590 ? 27.891 14.531 -14.516 1 66.5 590 LEU B N 1
ATOM 11037 C CA . LEU B 1 590 ? 27.906 15.898 -14.008 1 66.5 590 LEU B CA 1
ATOM 11038 C C . LEU B 1 590 ? 26.719 16.688 -14.539 1 66.5 590 LEU B C 1
ATOM 11040 O O . LEU B 1 590 ? 26.031 17.375 -13.773 1 66.5 590 LEU B O 1
ATOM 11044 N N . GLU B 1 591 ? 26.531 16.406 -15.766 1 67.94 591 GLU B N 1
ATOM 11045 C CA . GLU B 1 591 ? 25.422 17.141 -16.375 1 67.94 591 GLU B CA 1
ATOM 11046 C C . GLU B 1 591 ? 24.078 16.625 -15.844 1 67.94 591 GLU B C 1
ATOM 11048 O O . GLU B 1 591 ? 23.156 17.406 -15.617 1 67.94 591 GLU B O 1
ATOM 11053 N N . ASN B 1 592 ? 24.031 15.5 -15.492 1 63.88 592 ASN B N 1
ATOM 11054 C CA . ASN B 1 592 ? 22.797 14.922 -14.969 1 63.88 592 ASN B CA 1
ATOM 11055 C C . ASN B 1 592 ? 22.531 15.383 -13.539 1 63.88 592 ASN B C 1
ATOM 11057 O O . ASN B 1 592 ? 21.391 15.68 -13.18 1 63.88 592 ASN B O 1
ATOM 11061 N N . ILE B 1 593 ? 23.5 15.391 -12.852 1 66.62 593 ILE B N 1
ATOM 11062 C CA . ILE B 1 593 ? 23.312 15.867 -11.484 1 66.62 593 ILE B CA 1
ATOM 11063 C C . ILE B 1 593 ? 22.859 17.328 -11.508 1 66.62 593 ILE B C 1
ATOM 11065 O O . ILE B 1 593 ? 21.922 17.703 -10.797 1 66.62 593 ILE B O 1
ATOM 11069 N N . ILE B 1 594 ? 23.5 17.984 -12.445 1 70.81 594 ILE B N 1
ATOM 11070 C CA . ILE B 1 594 ? 23.219 19.422 -12.523 1 70.81 594 ILE B CA 1
ATOM 11071 C C . ILE B 1 594 ? 21.797 19.641 -13.023 1 70.81 594 ILE B C 1
ATOM 11073 O O . ILE B 1 594 ? 21.078 20.531 -12.539 1 70.81 594 ILE B O 1
ATOM 11077 N N . LYS B 1 595 ? 21.375 18.688 -13.812 1 69.94 595 LYS B N 1
ATOM 11078 C CA . LYS B 1 595 ? 20.047 18.859 -14.391 1 69.94 595 LYS B CA 1
ATOM 11079 C C . LYS B 1 595 ? 18.969 18.234 -13.5 1 69.94 595 LYS B C 1
ATOM 11081 O O . LYS B 1 595 ? 17.938 18.859 -13.242 1 69.94 595 LYS B O 1
ATOM 11086 N N . ASN B 1 596 ? 19.203 17.172 -12.859 1 63.53 596 ASN B N 1
ATOM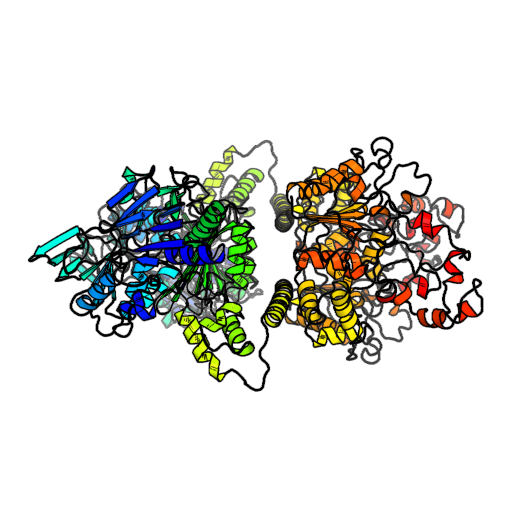 11087 C CA . ASN B 1 596 ? 18.172 16.406 -12.164 1 63.53 596 ASN B CA 1
ATOM 11088 C C . ASN B 1 596 ? 18.125 16.75 -10.68 1 63.53 596 ASN B C 1
ATOM 11090 O O . ASN B 1 596 ? 17.094 16.578 -10.023 1 63.53 596 ASN B O 1
ATOM 11094 N N . ASP B 1 597 ? 19.172 17.156 -10.211 1 62.06 597 ASP B N 1
ATOM 11095 C CA . ASP B 1 597 ? 19.234 17.469 -8.789 1 62.06 597 ASP B CA 1
ATOM 11096 C C . ASP B 1 597 ? 19.438 18.969 -8.555 1 62.06 597 ASP B C 1
ATOM 11098 O O . ASP B 1 597 ? 20.156 19.359 -7.637 1 62.06 597 ASP B O 1
ATOM 11102 N N . LYS B 1 598 ? 18.828 19.562 -9.477 1 68.25 598 LYS B N 1
ATOM 11103 C CA . LYS B 1 598 ? 18.875 21.016 -9.367 1 68.25 598 LYS B CA 1
ATOM 11104 C C . LYS B 1 598 ? 18.359 21.484 -8.008 1 68.25 598 LYS B C 1
ATOM 11106 O O . LYS B 1 598 ? 17.266 21.109 -7.594 1 68.25 598 LYS B O 1
ATOM 11111 N N . GLY B 1 599 ? 19.281 22.156 -7.23 1 69.31 599 GLY B N 1
ATOM 11112 C CA . GLY B 1 599 ? 18.938 22.734 -5.941 1 69.31 599 GLY B CA 1
ATOM 11113 C C . GLY B 1 599 ? 19.125 21.766 -4.789 1 69.31 599 GLY B C 1
ATOM 11114 O O . GLY B 1 599 ? 18.828 22.094 -3.637 1 69.31 599 GLY B O 1
ATOM 11115 N N . LYS B 1 600 ? 19.766 20.688 -5.09 1 66.94 600 LYS B N 1
ATOM 11116 C CA . LYS B 1 600 ? 19.812 19.672 -4.039 1 66.94 600 LYS B CA 1
ATOM 11117 C C . LYS B 1 600 ? 21.25 19.188 -3.828 1 66.94 600 LYS B C 1
ATOM 11119 O O . LYS B 1 600 ? 21.594 18.688 -2.75 1 66.94 600 LYS B O 1
ATOM 11124 N N . TYR B 1 601 ? 22.094 19.328 -4.734 1 73.88 601 TYR B N 1
ATOM 11125 C CA . TYR B 1 601 ? 23.438 18.781 -4.609 1 73.88 601 TYR B CA 1
ATOM 11126 C C . TYR B 1 601 ? 24.375 19.797 -3.961 1 73.88 601 TYR B C 1
ATOM 11128 O O . TYR B 1 601 ? 24.141 21 -4.043 1 73.88 601 TYR B O 1
ATOM 11136 N N . VAL B 1 602 ? 25.469 19.188 -3.342 1 76.44 602 VAL B N 1
ATOM 11137 C CA . VAL B 1 602 ? 26.547 20 -2.76 1 76.44 602 VAL B CA 1
ATOM 11138 C C . VAL B 1 602 ? 27.75 19.984 -3.684 1 76.44 602 VAL B C 1
ATOM 11140 O O . VAL B 1 602 ? 28.156 18.938 -4.191 1 76.44 602 VAL B O 1
ATOM 11143 N N . LEU B 1 603 ? 28.141 21.188 -3.902 1 82.81 603 LEU B N 1
ATOM 11144 C CA . LEU B 1 603 ? 29.344 21.344 -4.723 1 82.81 603 LEU B CA 1
ATOM 11145 C C . LEU B 1 603 ? 30.578 21.594 -3.855 1 82.81 603 LEU B C 1
ATOM 11147 O O . LEU B 1 603 ? 30.609 22.562 -3.1 1 82.81 603 LEU B O 1
ATOM 11151 N N . ILE B 1 604 ? 31.5 20.672 -3.918 1 80.75 604 ILE B N 1
ATOM 11152 C CA . ILE B 1 604 ? 32.812 20.859 -3.262 1 80.75 604 ILE B CA 1
ATOM 11153 C C . ILE B 1 604 ? 33.875 21.188 -4.305 1 80.75 604 ILE B C 1
ATOM 11155 O O . ILE B 1 604 ? 34.031 20.469 -5.289 1 80.75 604 ILE B O 1
ATOM 11159 N N . VAL B 1 605 ? 34.5 22.344 -4.062 1 84.88 605 VAL B N 1
ATOM 11160 C CA . VAL B 1 605 ? 35.5 22.797 -5.031 1 84.88 605 VAL B CA 1
ATOM 11161 C C . VAL B 1 605 ? 36.875 22.875 -4.367 1 84.88 605 VAL B C 1
ATOM 11163 O O . VAL B 1 605 ? 37.031 23.484 -3.316 1 84.88 605 VAL B O 1
ATOM 11166 N N . GLU B 1 606 ? 37.719 22.172 -4.957 1 80.5 606 GLU B N 1
ATOM 11167 C CA . GLU B 1 606 ? 39.125 22.234 -4.516 1 80.5 606 GLU B CA 1
ATOM 11168 C C . GLU B 1 606 ? 40 22.922 -5.559 1 80.5 606 GLU B C 1
ATOM 11170 O O . GLU B 1 606 ? 39.844 22.703 -6.762 1 80.5 606 GLU B O 1
ATOM 11175 N N . GLY B 1 607 ? 40.844 23.875 -5.043 1 80.06 607 GLY B N 1
ATOM 11176 C CA . GLY B 1 607 ? 41.781 24.516 -5.934 1 80.06 607 GLY B CA 1
ATOM 11177 C C . GLY B 1 607 ? 41.406 25.938 -6.309 1 80.06 607 GLY B C 1
ATOM 11178 O O . GLY B 1 607 ? 40.219 26.312 -6.18 1 80.06 607 GLY B O 1
ATOM 11179 N N . ALA B 1 608 ? 42.406 26.594 -6.902 1 84.12 608 ALA B N 1
ATOM 11180 C CA . ALA B 1 608 ? 42.219 27.969 -7.328 1 84.12 608 ALA B CA 1
ATOM 11181 C C . ALA B 1 608 ? 41.594 28.047 -8.719 1 84.12 608 ALA B C 1
ATOM 11183 O O . ALA B 1 608 ? 41.625 27.062 -9.469 1 84.12 608 ALA B O 1
ATOM 11184 N N . VAL B 1 609 ? 40.969 29.25 -9.086 1 83.5 609 VAL B N 1
ATOM 11185 C CA . VAL B 1 609 ? 40.312 29.469 -10.367 1 83.5 609 VAL B CA 1
ATOM 11186 C C . VAL B 1 609 ? 41.125 30.469 -11.195 1 83.5 609 VAL B C 1
ATOM 11188 O O . VAL B 1 609 ? 41.062 31.672 -10.922 1 83.5 609 VAL B O 1
ATOM 11191 N N . PRO B 1 610 ? 41.75 30 -12.195 1 78.81 610 PRO B N 1
ATOM 11192 C CA . PRO B 1 610 ? 42.469 30.953 -13.055 1 78.81 610 PRO B CA 1
ATOM 11193 C C . PRO B 1 610 ? 41.531 31.766 -13.945 1 78.81 610 PRO B C 1
ATOM 11195 O O . PRO B 1 610 ? 40.75 31.188 -14.703 1 78.81 610 PRO B O 1
ATOM 11198 N N . LEU B 1 611 ? 41.594 33.062 -13.891 1 80.12 611 LEU B N 1
ATOM 11199 C CA . LEU B 1 611 ? 40.719 33.938 -14.641 1 80.12 611 LEU B CA 1
ATOM 11200 C C . LEU B 1 611 ? 41.438 34.625 -15.781 1 80.12 611 LEU B C 1
ATOM 11202 O O . LEU B 1 611 ? 40.812 35.156 -16.703 1 80.12 611 LEU B O 1
ATOM 11206 N N . ALA B 1 612 ? 42.781 34.625 -15.766 1 73.5 612 ALA B N 1
ATOM 11207 C CA . ALA B 1 612 ? 43.531 35.344 -16.797 1 73.5 612 ALA B CA 1
ATOM 11208 C C . ALA B 1 612 ? 43.312 34.688 -18.172 1 73.5 612 ALA B C 1
ATOM 11210 O O . ALA B 1 612 ? 43 33.5 -18.266 1 73.5 612 ALA B O 1
ATOM 11211 N N . LEU B 1 613 ? 43.375 35.406 -19.25 1 70.19 613 LEU B N 1
ATOM 11212 C CA . LEU B 1 613 ? 43.156 35 -20.641 1 70.19 613 LEU B CA 1
ATOM 11213 C C . LEU B 1 613 ? 41.812 34.312 -20.797 1 70.19 613 LEU B C 1
ATOM 11215 O O . LEU B 1 613 ? 41.719 33.219 -21.375 1 70.19 613 LEU B O 1
ATOM 11219 N N . ASP B 1 614 ? 40.875 34.75 -20.141 1 67.62 614 ASP B N 1
ATOM 11220 C CA . ASP B 1 614 ? 39.469 34.312 -20.172 1 67.62 614 ASP B CA 1
ATOM 11221 C C . ASP B 1 614 ? 39.344 32.875 -19.656 1 67.62 614 ASP B C 1
ATOM 11223 O O . ASP B 1 614 ? 38.594 32.062 -20.219 1 67.62 614 ASP B O 1
ATOM 11227 N N . GLY B 1 615 ? 40.094 32.562 -18.625 1 66.5 615 GLY B N 1
ATOM 11228 C CA . GLY B 1 615 ? 40 31.281 -17.938 1 66.5 615 GLY B CA 1
ATOM 11229 C C . GLY B 1 615 ? 40.75 30.156 -18.625 1 66.5 615 GLY B C 1
ATOM 11230 O O . GLY B 1 615 ? 40.719 29.016 -18.203 1 66.5 615 GLY B O 1
ATOM 11231 N N . LYS B 1 616 ? 41.469 30.453 -19.531 1 63.53 616 LYS B N 1
ATOM 11232 C CA . LYS B 1 616 ? 42.031 29.438 -20.422 1 63.53 616 LYS B CA 1
ATOM 11233 C C . LYS B 1 616 ? 43.25 28.75 -19.781 1 63.53 616 LYS B C 1
ATOM 11235 O O . LYS B 1 616 ? 43.719 27.734 -20.281 1 63.53 616 LYS B O 1
ATOM 11240 N N . TYR B 1 617 ? 43.688 29.203 -18.734 1 60.03 617 TYR B N 1
ATOM 11241 C CA . TYR B 1 617 ? 44.844 28.609 -18.078 1 60.03 617 TYR B CA 1
ATOM 11242 C C . TYR B 1 617 ? 44.469 27.25 -17.469 1 60.03 617 TYR B C 1
ATOM 11244 O O . TYR B 1 617 ? 45.375 26.469 -17.125 1 60.03 617 TYR B O 1
ATOM 11252 N N . LEU B 1 618 ? 43.219 27.047 -17.234 1 63.41 618 LEU B N 1
ATOM 11253 C CA . LEU B 1 618 ? 42.719 25.75 -16.766 1 63.41 618 LEU B CA 1
ATOM 11254 C C . LEU B 1 618 ? 41.594 25.25 -17.641 1 63.41 618 LEU B C 1
ATOM 11256 O O . LEU B 1 618 ? 40.531 25.875 -17.734 1 63.41 618 LEU B O 1
ATOM 11260 N N . ARG B 1 619 ? 41.812 24.312 -18.328 1 60.72 619 ARG B N 1
ATOM 11261 C CA . ARG B 1 619 ? 40.781 23.688 -19.156 1 60.72 619 ARG B CA 1
ATOM 11262 C C . ARG B 1 619 ? 40.531 22.266 -18.719 1 60.72 619 ARG B C 1
ATOM 11264 O O . ARG B 1 619 ? 41.438 21.516 -18.375 1 60.72 619 ARG B O 1
ATOM 11271 N N . ILE B 1 620 ? 39.219 21.953 -18.469 1 56.53 620 ILE B N 1
ATOM 11272 C CA . ILE B 1 620 ? 38.781 20.672 -17.922 1 56.53 620 ILE B CA 1
ATOM 11273 C C . ILE B 1 620 ? 37.969 19.906 -18.953 1 56.53 620 ILE B C 1
ATOM 11275 O O . ILE B 1 620 ? 37.094 20.5 -19.609 1 56.53 620 ILE B O 1
ATOM 11279 N N . GLY B 1 621 ? 38.125 18.547 -19.234 1 51.19 621 GLY B N 1
ATOM 11280 C CA . GLY B 1 621 ? 37.312 17.672 -20.078 1 51.19 621 GLY B CA 1
ATOM 11281 C C . GLY B 1 621 ? 37.719 17.688 -21.531 1 51.19 621 GLY B C 1
ATOM 11282 O O . GLY B 1 621 ? 38.594 18.453 -21.922 1 51.19 621 GLY B O 1
ATOM 11283 N N . LYS B 1 622 ? 37.156 16.891 -22.422 1 47.62 622 LYS B N 1
ATOM 11284 C CA . LYS B 1 622 ? 37.469 16.75 -23.828 1 47.62 622 LYS B CA 1
ATOM 11285 C C . LYS B 1 622 ? 37.062 17.984 -24.625 1 47.62 622 LYS B C 1
ATOM 11287 O O . LYS B 1 622 ? 37.688 18.297 -25.656 1 47.62 622 LYS B O 1
ATOM 11292 N N . LYS B 1 623 ? 36.094 18.812 -24.188 1 53.97 623 LYS B N 1
ATOM 11293 C CA . LYS B 1 623 ? 35.562 19.953 -24.906 1 53.97 623 LYS B CA 1
ATOM 11294 C C . LYS B 1 623 ? 36.344 21.234 -24.562 1 53.97 623 LYS B C 1
ATOM 11296 O O . LYS B 1 623 ? 36.062 22.297 -25.109 1 53.97 623 LYS B O 1
ATOM 11301 N N . GLY B 1 624 ? 37.219 21.016 -23.781 1 59.03 624 GLY B N 1
ATOM 11302 C CA . GLY B 1 624 ? 38.062 22.125 -23.406 1 59.03 624 GLY B CA 1
ATOM 11303 C C . GLY B 1 624 ? 37.312 23.234 -22.703 1 59.03 624 GLY B C 1
ATOM 11304 O O . GLY B 1 624 ? 37.562 24.422 -22.953 1 59.03 624 GLY B O 1
ATOM 11305 N N . GLU B 1 625 ? 36.5 22.906 -21.891 1 69.88 625 GLU B N 1
ATOM 11306 C CA . GLU B 1 625 ? 35.812 23.938 -21.109 1 69.88 625 GLU B CA 1
ATOM 11307 C C . GLU B 1 625 ? 36.688 24.5 -20.031 1 69.88 625 GLU B C 1
ATOM 11309 O O . GLU B 1 625 ? 37.5 23.781 -19.422 1 69.88 625 GLU B O 1
ATOM 11314 N N . THR B 1 626 ? 36.656 25.719 -20 1 74.81 626 THR B N 1
ATOM 11315 C CA . THR B 1 626 ? 37.5 26.375 -19 1 74.81 626 THR B CA 1
ATOM 11316 C C . THR B 1 626 ? 37.031 26.031 -17.594 1 74.81 626 THR B C 1
ATOM 11318 O O . THR B 1 626 ? 35.844 25.75 -17.375 1 74.81 626 THR B O 1
ATOM 11321 N N . GLY B 1 627 ? 37.906 25.938 -16.75 1 75.75 627 GLY B N 1
ATOM 11322 C CA . GLY B 1 627 ? 37.594 25.672 -15.359 1 75.75 627 GLY B CA 1
ATOM 11323 C C . GLY B 1 627 ? 36.531 26.609 -14.805 1 75.75 627 GLY B C 1
ATOM 11324 O O . GLY B 1 627 ? 35.656 26.188 -14.062 1 75.75 627 GLY B O 1
ATOM 11325 N N . VAL B 1 628 ? 36.688 27.797 -15.211 1 81.88 628 VAL B N 1
ATOM 11326 C CA . VAL B 1 628 ? 35.75 28.797 -14.688 1 81.88 628 VAL B CA 1
ATOM 11327 C C . VAL B 1 628 ? 34.344 28.547 -15.25 1 81.88 628 VAL B C 1
ATOM 11329 O O . VAL B 1 628 ? 33.344 28.688 -14.547 1 81.88 628 VAL B O 1
ATOM 11332 N N . GLU B 1 629 ? 34.312 28.266 -16.422 1 78.75 629 GLU B N 1
ATOM 11333 C CA . GLU B 1 629 ? 33 27.984 -17.016 1 78.75 629 GLU B CA 1
ATOM 11334 C C . GLU B 1 629 ? 32.344 26.75 -16.406 1 78.75 629 GLU B C 1
ATOM 11336 O O . GLU B 1 629 ? 31.156 26.734 -16.125 1 78.75 629 GLU B O 1
ATOM 11341 N N . LEU B 1 630 ? 33.031 25.812 -16.219 1 78.88 630 LEU B N 1
ATOM 11342 C CA . LEU B 1 630 ? 32.531 24.594 -15.57 1 78.88 630 LEU B CA 1
ATOM 11343 C C . LEU B 1 630 ? 32.094 24.891 -14.141 1 78.88 630 LEU B C 1
ATOM 11345 O O . LEU B 1 630 ? 31.047 24.391 -13.703 1 78.88 630 LEU B O 1
ATOM 11349 N N . LEU B 1 631 ? 32.875 25.578 -13.461 1 84.81 631 LEU B N 1
ATOM 11350 C CA . LEU B 1 631 ? 32.531 25.984 -12.109 1 84.81 631 LEU B CA 1
ATOM 11351 C C . LEU B 1 631 ? 31.188 26.719 -12.078 1 84.81 631 LEU B C 1
ATOM 11353 O O . LEU B 1 631 ? 30.312 26.406 -11.258 1 84.81 631 LEU B O 1
ATOM 11357 N N . LYS B 1 632 ? 31.078 27.578 -12.938 1 83.94 632 LYS B N 1
ATOM 11358 C CA . LYS B 1 632 ? 29.844 28.344 -13 1 83.94 632 LYS B CA 1
ATOM 11359 C C . LYS B 1 632 ? 28.641 27.453 -13.32 1 83.94 632 LYS B C 1
ATOM 11361 O O . LYS B 1 632 ? 27.578 27.609 -12.734 1 83.94 632 LYS B O 1
ATOM 11366 N N . LYS B 1 633 ? 28.891 26.609 -14.078 1 80.69 633 LYS B N 1
ATOM 11367 C CA . LYS B 1 633 ? 27.844 25.672 -14.461 1 80.69 633 LYS B CA 1
ATOM 11368 C C . LYS B 1 633 ? 27.422 24.797 -13.281 1 80.69 633 LYS B C 1
ATOM 11370 O O . LYS B 1 633 ? 26.234 24.609 -13.031 1 80.69 633 LYS B O 1
ATOM 11375 N N . CYS B 1 634 ? 28.25 24.266 -12.609 1 82.06 634 CYS B N 1
ATOM 11376 C CA . CYS B 1 634 ? 27.984 23.359 -11.492 1 82.06 634 CYS B CA 1
ATOM 11377 C C . CYS B 1 634 ? 27.422 24.125 -10.297 1 82.06 634 CYS B C 1
ATOM 11379 O O . CYS B 1 634 ? 26.609 23.594 -9.539 1 82.06 634 CYS B O 1
ATOM 11381 N N . ALA B 1 635 ? 27.812 25.344 -10.18 1 83.12 635 ALA B N 1
ATOM 11382 C CA . ALA B 1 635 ? 27.453 26.125 -8.992 1 83.12 635 ALA B CA 1
ATOM 11383 C C . ALA B 1 635 ? 26.078 26.75 -9.133 1 83.12 635 ALA B C 1
ATOM 11385 O O . ALA B 1 635 ? 25.422 27.078 -8.141 1 83.12 635 ALA B O 1
ATOM 11386 N N . LYS B 1 636 ? 25.625 26.891 -10.336 1 80.81 636 LYS B N 1
ATOM 11387 C CA . LYS B 1 636 ? 24.391 27.625 -10.617 1 80.81 636 LYS B CA 1
ATOM 11388 C C . LYS B 1 636 ? 23.219 27.047 -9.836 1 80.81 636 LYS B C 1
ATOM 11390 O O . LYS B 1 636 ? 22.453 27.781 -9.211 1 80.81 636 LYS B O 1
ATOM 11395 N N . ASP B 1 637 ? 23.141 25.828 -9.695 1 77.19 637 ASP B N 1
ATOM 11396 C CA . ASP B 1 637 ? 21.969 25.219 -9.078 1 77.19 637 ASP B CA 1
ATOM 11397 C C . ASP B 1 637 ? 22.359 24.344 -7.891 1 77.19 637 ASP B C 1
ATOM 11399 O O . ASP B 1 637 ? 21.641 23.406 -7.543 1 77.19 637 ASP B O 1
ATOM 11403 N N . ALA B 1 638 ? 23.375 24.469 -7.379 1 80.88 638 ALA B N 1
ATOM 11404 C CA . ALA B 1 638 ? 23.812 23.703 -6.211 1 80.88 638 ALA B CA 1
ATOM 11405 C C . ALA B 1 638 ? 23.094 24.172 -4.949 1 80.88 638 ALA B C 1
ATOM 11407 O O . ALA B 1 638 ? 22.812 25.359 -4.785 1 80.88 638 ALA B O 1
ATOM 11408 N N . ALA B 1 639 ? 22.859 23.297 -4.07 1 76.38 639 ALA B N 1
ATOM 11409 C CA . ALA B 1 639 ? 22.25 23.641 -2.789 1 76.38 639 ALA B CA 1
ATOM 11410 C C . ALA B 1 639 ? 23.25 24.312 -1.864 1 76.38 639 ALA B C 1
ATOM 11412 O O . ALA B 1 639 ? 22.875 25.188 -1.066 1 76.38 639 ALA B O 1
ATOM 11413 N N . LEU B 1 640 ? 24.516 23.859 -1.965 1 79.88 640 LEU B N 1
ATOM 11414 C CA . LEU B 1 640 ? 25.641 24.359 -1.161 1 79.88 640 LEU B CA 1
ATOM 11415 C C . LEU B 1 640 ? 26.953 24.25 -1.933 1 79.88 640 LEU B C 1
ATOM 11417 O O . LEU B 1 640 ? 27.203 23.266 -2.619 1 79.88 640 LEU B O 1
ATOM 11421 N N . VAL B 1 641 ? 27.688 25.344 -1.872 1 85.19 641 VAL B N 1
ATOM 11422 C CA . VAL B 1 641 ? 29 25.344 -2.486 1 85.19 641 VAL B CA 1
ATOM 11423 C C . VAL B 1 641 ? 30.078 25.438 -1.403 1 85.19 641 VAL B C 1
ATOM 11425 O O . VAL B 1 641 ? 30.094 26.391 -0.624 1 85.19 641 VAL B O 1
ATOM 11428 N N . LEU B 1 642 ? 30.984 24.469 -1.285 1 84.81 642 LEU B N 1
ATOM 11429 C CA . LEU B 1 642 ? 32.094 24.422 -0.347 1 84.81 642 LEU B CA 1
ATOM 11430 C C . LEU B 1 642 ? 33.438 24.609 -1.072 1 84.81 642 LEU B C 1
ATOM 11432 O O . LEU B 1 642 ? 33.75 23.859 -1.991 1 84.81 642 LEU B O 1
ATOM 11436 N N . ALA B 1 643 ? 34.094 25.656 -0.696 1 89.5 643 ALA B N 1
ATOM 11437 C CA . ALA B 1 643 ? 35.469 25.844 -1.156 1 89.5 643 ALA B CA 1
ATOM 11438 C C . ALA B 1 643 ? 36.469 25.203 -0.188 1 89.5 643 ALA B C 1
ATOM 11440 O O . ALA B 1 643 ? 36.625 25.656 0.947 1 89.5 643 ALA B O 1
ATOM 11441 N N . VAL B 1 644 ? 37.094 24.203 -0.634 1 84.94 644 VAL B N 1
ATOM 11442 C CA . VAL B 1 644 ? 37.906 23.406 0.264 1 84.94 644 VAL B CA 1
ATOM 11443 C C . VAL B 1 644 ? 39.406 23.609 -0.064 1 84.94 644 VAL B C 1
ATOM 11445 O O . VAL B 1 644 ? 39.812 23.375 -1.195 1 84.94 644 VAL B O 1
ATOM 11448 N N . GLY B 1 645 ? 40.125 24.062 1.022 1 86.12 645 GLY B N 1
ATOM 11449 C CA . GLY B 1 645 ? 41.531 24.344 0.856 1 86.12 645 GLY B CA 1
ATOM 11450 C C . GLY B 1 645 ? 41.844 25.812 0.729 1 86.12 645 GLY B C 1
ATOM 11451 O O . GLY B 1 645 ? 40.969 26.609 0.321 1 86.12 645 GLY B O 1
ATOM 11452 N N . SER B 1 646 ? 43.125 26.188 0.954 1 86.25 646 SER B N 1
ATOM 11453 C CA . SER B 1 646 ? 43.562 27.578 0.874 1 86.25 646 SER B CA 1
ATOM 11454 C C . SER B 1 646 ? 43.5 28.094 -0.561 1 86.25 646 SER B C 1
ATOM 11456 O O . SER B 1 646 ? 43.188 29.266 -0.794 1 86.25 646 SER B O 1
ATOM 11458 N N . CYS B 1 647 ? 43.781 27.188 -1.449 1 81.94 647 CYS B N 1
ATOM 11459 C CA . CYS B 1 647 ? 43.75 27.609 -2.844 1 81.94 647 CYS B CA 1
ATOM 11460 C C . CYS B 1 647 ? 42.312 27.953 -3.283 1 81.94 647 CYS B C 1
ATOM 11462 O O . CYS B 1 647 ? 42.094 28.922 -4.016 1 81.94 647 CYS B O 1
ATOM 11464 N N . ALA B 1 648 ? 41.375 27.188 -2.84 1 88.5 648 ALA B N 1
ATOM 11465 C CA . ALA B 1 648 ? 40 27.438 -3.178 1 88.5 648 ALA B CA 1
ATOM 11466 C C . ALA B 1 648 ? 39.469 28.688 -2.453 1 88.5 648 ALA B C 1
ATOM 11468 O O . ALA B 1 648 ? 38.562 29.359 -2.941 1 88.5 648 ALA B O 1
ATOM 11469 N N . PHE B 1 649 ? 40.062 29.047 -1.342 1 89.88 649 PHE B N 1
ATOM 11470 C CA . PHE B 1 649 ? 39.625 30.156 -0.496 1 89.88 649 PHE B CA 1
ATOM 11471 C C . PHE B 1 649 ? 40.062 31.484 -1.086 1 89.88 649 PHE B C 1
ATOM 11473 O O . PHE B 1 649 ? 39.219 32.344 -1.352 1 89.88 649 PHE B O 1
ATOM 11480 N N . ASP B 1 650 ? 41.375 31.625 -1.391 1 87 650 ASP B N 1
ATOM 11481 C CA . ASP B 1 650 ? 41.844 32.906 -1.871 1 87 650 ASP B CA 1
ATOM 11482 C C . ASP B 1 650 ? 42.906 32.75 -2.969 1 87 650 ASP B C 1
ATOM 11484 O O . ASP B 1 650 ? 43.594 33.719 -3.324 1 87 650 ASP B O 1
ATOM 11488 N N . GLY B 1 651 ? 42.969 31.453 -3.424 1 84.12 651 GLY B N 1
ATOM 11489 C CA . GLY B 1 651 ? 43.938 31.188 -4.469 1 84.12 651 GLY B CA 1
ATOM 11490 C C . GLY B 1 651 ? 45.188 30.469 -3.957 1 84.12 651 GLY B C 1
ATOM 11491 O O . GLY B 1 651 ? 45.875 29.766 -4.715 1 84.12 651 GLY B O 1
ATOM 11492 N N . GLY B 1 652 ? 45.438 30.703 -2.703 1 77.44 652 GLY B N 1
ATOM 11493 C CA . GLY B 1 652 ? 46.5 29.969 -2.016 1 77.44 652 GLY B CA 1
ATOM 11494 C C . GLY B 1 652 ? 47.844 30.094 -2.695 1 77.44 652 GLY B C 1
ATOM 11495 O O . GLY B 1 652 ? 48.25 31.172 -3.121 1 77.44 652 GLY B O 1
ATOM 11496 N N . VAL B 1 653 ? 48.5 29 -2.893 1 70 653 VAL B N 1
ATOM 11497 C CA . VAL B 1 653 ? 49.875 28.953 -3.434 1 70 653 VAL B CA 1
ATOM 11498 C C . VAL B 1 653 ? 49.844 29.281 -4.926 1 70 653 VAL B C 1
ATOM 11500 O O . VAL B 1 653 ? 50.75 29.891 -5.453 1 70 653 VAL B O 1
ATOM 11503 N N . VAL B 1 654 ? 48.781 29.047 -5.57 1 72.81 654 VAL B N 1
ATOM 11504 C CA . VAL B 1 654 ? 48.688 29.25 -7.012 1 72.81 654 VAL B CA 1
ATOM 11505 C C . VAL B 1 654 ? 48.562 30.734 -7.316 1 72.81 654 VAL B C 1
ATOM 11507 O O . VAL B 1 654 ? 49.031 31.188 -8.367 1 72.81 654 VAL B O 1
ATOM 11510 N N . SER B 1 655 ? 48.125 31.453 -6.355 1 76.25 655 SER B N 1
ATOM 11511 C CA . SER B 1 655 ? 47.938 32.906 -6.543 1 76.25 655 SER B CA 1
ATOM 11512 C C . SER B 1 655 ? 49.125 33.688 -5.953 1 76.25 655 SER B C 1
ATOM 11514 O O . SER B 1 655 ? 49.062 34.906 -5.824 1 76.25 655 SER B O 1
ATOM 11516 N N . ALA B 1 656 ? 50.125 32.969 -5.664 1 69.5 656 ALA B N 1
ATOM 11517 C CA . ALA B 1 656 ? 51.312 33.625 -5.105 1 69.5 656 ALA B CA 1
ATOM 11518 C C . ALA B 1 656 ? 51.812 34.719 -6.051 1 69.5 656 ALA B C 1
ATOM 11520 O O . ALA B 1 656 ? 51.719 34.562 -7.273 1 69.5 656 ALA B O 1
ATOM 11521 N N . TYR B 1 657 ? 52.344 35.781 -5.387 1 68.38 657 TYR B N 1
ATOM 11522 C CA . TYR B 1 657 ? 52.938 36.844 -6.203 1 68.38 657 TYR B CA 1
ATOM 11523 C C . TYR B 1 657 ? 54 36.281 -7.133 1 68.38 657 TYR B C 1
ATOM 11525 O O . TYR B 1 657 ? 54.844 35.5 -6.711 1 68.38 657 TYR B O 1
ATOM 11533 N N . PRO B 1 658 ? 53.906 36.719 -8.477 1 65.38 658 PRO B N 1
ATOM 11534 C CA . PRO B 1 658 ? 53.125 37.781 -9.148 1 65.38 658 PRO B CA 1
ATOM 11535 C C . PRO B 1 658 ? 51.844 37.25 -9.773 1 65.38 658 PRO B C 1
ATOM 11537 O O . PRO B 1 658 ? 51.125 38 -10.438 1 65.38 658 PRO B O 1
ATOM 11540 N N . ASN B 1 659 ? 51.344 36.094 -9.531 1 74.31 659 ASN B N 1
ATOM 11541 C CA . ASN B 1 659 ? 50.062 35.469 -9.93 1 74.31 659 ASN B CA 1
ATOM 11542 C C . ASN B 1 659 ? 49.812 35.625 -11.422 1 74.31 659 ASN B C 1
ATOM 11544 O O . ASN B 1 659 ? 48.844 36.281 -11.82 1 74.31 659 ASN B O 1
ATOM 11548 N N . PRO B 1 660 ? 50.656 35.219 -12.219 1 67.94 660 PRO B N 1
ATOM 11549 C CA . PRO B 1 660 ? 50.562 35.406 -13.664 1 67.94 660 PRO B CA 1
ATOM 11550 C C . PRO B 1 660 ? 49.281 34.781 -14.242 1 67.94 660 PRO B C 1
ATOM 11552 O O . PRO B 1 660 ? 48.812 35.219 -15.289 1 67.94 660 PRO B O 1
ATOM 11555 N N . THR B 1 661 ? 48.594 33.844 -13.578 1 73.31 661 THR B N 1
ATOM 11556 C CA . THR B 1 661 ? 47.438 33.156 -14.094 1 73.31 661 THR B CA 1
ATOM 11557 C C . THR B 1 661 ? 46.156 33.875 -13.656 1 73.31 661 THR B C 1
ATOM 11559 O O . THR B 1 661 ? 45.062 33.531 -14.133 1 73.31 661 THR B O 1
ATOM 11562 N N . GLY B 1 662 ? 46.312 34.875 -12.805 1 77.5 662 GLY B N 1
ATOM 11563 C CA . GLY B 1 662 ? 45.125 35.562 -12.281 1 77.5 662 GLY B CA 1
ATOM 11564 C C . GLY B 1 662 ? 44.25 34.656 -11.43 1 77.5 662 GLY B C 1
ATOM 11565 O O . GLY B 1 662 ? 43.031 34.75 -11.469 1 77.5 662 GLY B O 1
ATOM 11566 N N . ALA B 1 663 ? 44.875 33.75 -10.75 1 80.19 663 ALA B N 1
ATOM 11567 C CA . ALA B 1 663 ? 44.156 32.781 -9.93 1 80.19 663 ALA B CA 1
ATOM 11568 C C . ALA B 1 663 ? 43.5 33.469 -8.727 1 80.19 663 ALA B C 1
ATOM 11570 O O . ALA B 1 663 ? 44.094 34.312 -8.086 1 80.19 663 ALA B O 1
ATOM 11571 N N . VAL B 1 664 ? 42.188 33.094 -8.523 1 86.75 664 VAL B N 1
ATOM 11572 C CA . VAL B 1 664 ? 41.438 33.656 -7.398 1 86.75 664 VAL B CA 1
ATOM 11573 C C . VAL B 1 664 ? 40.719 32.531 -6.668 1 86.75 664 VAL B C 1
ATOM 11575 O O . VAL B 1 664 ? 40.719 31.375 -7.117 1 86.75 664 VAL B O 1
ATOM 11578 N N . GLY B 1 665 ? 40.188 32.875 -5.562 1 89 665 GLY B N 1
ATOM 11579 C CA . GLY B 1 665 ? 39.344 31.922 -4.848 1 89 665 GLY B CA 1
ATOM 11580 C C . GLY B 1 665 ? 38.031 31.672 -5.531 1 89 665 GLY B C 1
ATOM 11581 O O . GLY B 1 665 ? 37.594 32.438 -6.391 1 89 665 GLY B O 1
ATOM 11582 N N . VAL B 1 666 ? 37.312 30.641 -5.062 1 88.5 666 VAL B N 1
ATOM 11583 C CA . VAL B 1 666 ? 36.062 30.188 -5.648 1 88.5 666 VAL B CA 1
ATOM 11584 C C . VAL B 1 666 ? 35 31.266 -5.477 1 88.5 666 VAL B C 1
ATOM 11586 O O . VAL B 1 666 ? 34.25 31.578 -6.418 1 88.5 666 VAL B O 1
ATOM 11589 N N . ALA B 1 667 ? 34.875 31.828 -4.328 1 88.88 667 ALA B N 1
ATOM 11590 C CA . ALA B 1 667 ? 33.875 32.875 -4.059 1 88.88 667 ALA B CA 1
ATOM 11591 C C . ALA B 1 667 ? 34.062 34.062 -4.98 1 88.88 667 ALA B C 1
ATOM 11593 O O . ALA B 1 667 ? 33.094 34.594 -5.52 1 88.88 667 ALA B O 1
ATOM 11594 N N . GLN B 1 668 ? 35.25 34.469 -5.188 1 86.94 668 GLN B N 1
ATOM 11595 C CA . GLN B 1 668 ? 35.562 35.594 -6.062 1 86.94 668 GLN B CA 1
ATOM 11596 C C . GLN B 1 668 ? 35.281 35.25 -7.523 1 86.94 668 GLN B C 1
ATOM 11598 O O . GLN B 1 668 ? 34.75 36.094 -8.266 1 86.94 668 GLN B O 1
ATOM 11603 N N . ALA B 1 669 ? 35.656 34.062 -7.945 1 85.56 669 ALA B N 1
ATOM 11604 C CA . ALA B 1 669 ? 35.438 33.656 -9.328 1 85.56 669 ALA B CA 1
ATOM 11605 C C . ALA B 1 669 ? 33.938 33.594 -9.672 1 85.56 669 ALA B C 1
ATOM 11607 O O . ALA B 1 669 ? 33.562 33.938 -10.781 1 85.56 669 ALA B O 1
ATOM 11608 N N . LEU B 1 670 ? 33.156 33.188 -8.719 1 82.56 670 LEU B N 1
ATOM 11609 C CA . LEU B 1 670 ? 31.703 33.062 -8.93 1 82.56 670 LEU B CA 1
ATOM 11610 C C . LEU B 1 670 ? 31 34.375 -8.625 1 82.56 670 LEU B C 1
ATOM 11612 O O . LEU B 1 670 ? 29.812 34.562 -8.961 1 82.56 670 LEU B O 1
ATOM 11616 N N . ASN B 1 671 ? 31.562 35.344 -8.047 1 81.62 671 ASN B N 1
ATOM 11617 C CA . ASN B 1 671 ? 30.969 36.562 -7.527 1 81.62 671 ASN B CA 1
ATOM 11618 C C . ASN B 1 671 ? 29.766 36.281 -6.637 1 81.62 671 ASN B C 1
ATOM 11620 O O . ASN B 1 671 ? 28.688 36.844 -6.836 1 81.62 671 ASN B O 1
ATOM 11624 N N . ARG B 1 672 ? 30.062 35.25 -5.699 1 82.31 672 ARG B N 1
ATOM 11625 C CA . ARG B 1 672 ? 29.047 34.844 -4.746 1 82.31 672 ARG B CA 1
ATOM 11626 C C . ARG B 1 672 ? 29.531 35 -3.311 1 82.31 672 ARG B C 1
ATOM 11628 O O . ARG B 1 672 ? 30.719 34.781 -3.023 1 82.31 672 ARG B O 1
ATOM 11635 N N . ASP B 1 673 ? 28.594 35.375 -2.416 1 76.94 673 ASP B N 1
ATOM 11636 C CA . ASP B 1 673 ? 28.938 35.562 -1.01 1 76.94 673 ASP B CA 1
ATOM 11637 C C . ASP B 1 673 ? 28.406 34.406 -0.155 1 76.94 673 ASP B C 1
ATOM 11639 O O . ASP B 1 673 ? 28.547 34.438 1.07 1 76.94 673 ASP B O 1
ATOM 11643 N N . ASP B 1 674 ? 27.891 33.438 -0.803 1 79.44 674 ASP B N 1
ATOM 11644 C CA . ASP B 1 674 ? 27.297 32.344 -0.028 1 79.44 674 ASP B CA 1
ATOM 11645 C C . ASP B 1 674 ? 28.172 31.094 -0.1 1 79.44 674 ASP B C 1
ATOM 11647 O O . ASP B 1 674 ? 27.734 30.016 0.299 1 79.44 674 ASP B O 1
ATOM 11651 N N . VAL B 1 675 ? 29.328 31.203 -0.541 1 87.88 675 VAL B N 1
ATOM 11652 C CA . VAL B 1 675 ? 30.266 30.078 -0.604 1 87.88 675 VAL B CA 1
ATOM 11653 C C . VAL B 1 675 ? 30.875 29.844 0.773 1 87.88 675 VAL B C 1
ATOM 11655 O O . VAL B 1 675 ? 31.344 30.766 1.426 1 87.88 675 VAL B O 1
ATOM 11658 N N . ILE B 1 676 ? 30.844 28.609 1.267 1 86.38 676 ILE B N 1
ATOM 11659 C CA . ILE B 1 676 ? 31.453 28.234 2.545 1 86.38 676 ILE B CA 1
ATOM 11660 C C . ILE B 1 676 ? 32.906 27.812 2.326 1 86.38 676 ILE B C 1
ATOM 11662 O O . ILE B 1 676 ? 33.188 27 1.447 1 86.38 676 ILE B O 1
ATOM 11666 N N . ASN B 1 677 ? 33.75 28.422 3.18 1 90.06 677 ASN B N 1
ATOM 11667 C CA . ASN B 1 677 ? 35.188 28.172 3.023 1 90.06 677 ASN B CA 1
ATOM 11668 C C . ASN B 1 677 ? 35.719 27.25 4.117 1 90.06 677 ASN B C 1
ATOM 11670 O O . ASN B 1 677 ? 35.5 27.484 5.305 1 90.06 677 ASN B O 1
ATOM 11674 N N . ILE B 1 678 ? 36.281 26.172 3.697 1 85.62 678 ILE B N 1
ATOM 11675 C CA . ILE B 1 678 ? 37 25.281 4.594 1 85.62 678 ILE B CA 1
ATOM 11676 C C . ILE B 1 678 ? 38.5 25.297 4.242 1 85.62 678 ILE B C 1
ATOM 11678 O O . ILE B 1 678 ? 38.969 24.469 3.459 1 85.62 678 ILE B O 1
ATOM 11682 N N . THR B 1 679 ? 39.219 26.172 4.949 1 87.56 679 THR B N 1
ATOM 11683 C CA . THR B 1 679 ? 40.594 26.516 4.52 1 87.56 679 THR B CA 1
ATOM 11684 C C . THR B 1 679 ? 41.625 25.609 5.188 1 87.56 679 THR B C 1
ATOM 11686 O O . THR B 1 679 ? 41.344 25 6.219 1 87.56 679 THR B O 1
ATOM 11689 N N . GLY B 1 680 ? 42.781 25.375 4.555 1 81.38 680 GLY B N 1
ATOM 11690 C CA . GLY B 1 680 ? 43.906 24.594 5.031 1 81.38 680 GLY B CA 1
ATOM 11691 C C . GLY B 1 680 ? 44.812 24.094 3.912 1 81.38 680 GLY B C 1
ATOM 11692 O O . GLY B 1 680 ? 44.375 24.031 2.754 1 81.38 680 GLY B O 1
ATOM 11693 N N . CYS B 1 681 ? 46.156 23.75 4.211 1 73.69 681 CYS B N 1
ATOM 11694 C CA . CYS B 1 681 ? 47.094 23.219 3.236 1 73.69 681 CYS B CA 1
ATOM 11695 C C . CYS B 1 681 ? 47.906 22.078 3.834 1 73.69 681 CYS B C 1
ATOM 11697 O O . CYS B 1 681 ? 49.031 22.297 4.324 1 73.69 681 CYS B O 1
ATOM 11699 N N . PRO B 1 682 ? 47.344 20.953 3.984 1 67.69 682 PRO B N 1
ATOM 11700 C CA . PRO B 1 682 ? 45.969 20.656 3.568 1 67.69 682 PRO B CA 1
ATOM 11701 C C . PRO B 1 682 ? 44.969 20.938 4.668 1 67.69 682 PRO B C 1
ATOM 11703 O O . PRO B 1 682 ? 45.344 21.219 5.809 1 67.69 682 PRO B O 1
ATOM 11706 N N . THR B 1 683 ? 43.625 20.844 4.16 1 80.31 683 THR B N 1
ATOM 11707 C CA . THR B 1 683 ? 42.531 21 5.125 1 80.31 683 THR B CA 1
ATOM 11708 C C . THR B 1 683 ? 42.375 19.719 5.957 1 80.31 683 THR B C 1
ATOM 11710 O O . THR B 1 683 ? 42.531 18.625 5.441 1 80.31 683 THR B O 1
ATOM 11713 N N . ASN B 1 684 ? 42.188 19.984 7.191 1 71.56 684 ASN B N 1
ATOM 11714 C CA . ASN B 1 684 ? 41.844 18.828 8.016 1 71.56 684 ASN B CA 1
ATOM 11715 C C . ASN B 1 684 ? 40.531 18.188 7.555 1 71.56 684 ASN B C 1
ATOM 11717 O O . ASN B 1 684 ? 39.5 18.844 7.504 1 71.56 684 ASN B O 1
ATOM 11721 N N . PRO B 1 685 ? 40.594 17.016 7.18 1 66.25 685 PRO B N 1
ATOM 11722 C CA . PRO B 1 685 ? 39.375 16.359 6.652 1 66.25 685 PRO B CA 1
ATOM 11723 C C . PRO B 1 685 ? 38.219 16.391 7.629 1 66.25 685 PRO B C 1
ATOM 11725 O O . PRO B 1 685 ? 37.062 16.422 7.207 1 66.25 685 PRO B O 1
ATOM 11728 N N . ILE B 1 686 ? 38.469 16.562 8.773 1 63.47 686 ILE B N 1
ATOM 11729 C CA . ILE B 1 686 ? 37.406 16.609 9.781 1 63.47 686 ILE B CA 1
ATOM 11730 C C . ILE B 1 686 ? 36.594 17.891 9.594 1 63.47 686 ILE B C 1
ATOM 11732 O O . ILE B 1 686 ? 35.375 17.891 9.828 1 63.47 686 ILE B O 1
ATOM 11736 N N . ASN B 1 687 ? 37.188 18.891 9.18 1 73.94 687 ASN B N 1
ATOM 11737 C CA . ASN B 1 687 ? 36.5 20.141 8.969 1 73.94 687 ASN B CA 1
ATOM 11738 C C . ASN B 1 687 ? 35.531 20.062 7.781 1 73.94 687 ASN B C 1
ATOM 11740 O O . ASN B 1 687 ? 34.469 20.688 7.785 1 73.94 687 ASN B O 1
ATOM 11744 N N . ILE B 1 688 ? 35.969 19.281 6.812 1 71.75 688 ILE B N 1
ATOM 11745 C CA . ILE B 1 688 ? 35.094 19.078 5.656 1 71.75 688 ILE B CA 1
ATOM 11746 C C . ILE B 1 688 ? 33.875 18.25 6.055 1 71.75 688 ILE B C 1
ATOM 11748 O O . ILE B 1 688 ? 32.75 18.641 5.828 1 71.75 688 ILE B O 1
ATOM 11752 N N . VAL B 1 689 ? 34.156 17.234 6.637 1 63.5 689 VAL B N 1
ATOM 11753 C CA . VAL B 1 689 ? 33.094 16.281 6.996 1 63.5 689 VAL B CA 1
ATOM 11754 C C . VAL B 1 689 ? 32.156 16.891 8.031 1 63.5 689 VAL B C 1
ATOM 11756 O O . VAL B 1 689 ? 30.953 16.766 7.934 1 63.5 689 VAL B O 1
ATOM 11759 N N . GLY B 1 690 ? 32.812 17.516 9 1 63.53 690 GLY B N 1
ATOM 11760 C CA . GLY B 1 690 ? 32 18.188 10.008 1 63.53 690 GLY B CA 1
ATOM 11761 C C . GLY B 1 690 ? 31.047 19.203 9.43 1 63.53 690 GLY B C 1
ATOM 11762 O O . GLY B 1 690 ? 29.891 19.281 9.852 1 63.53 690 GLY B O 1
ATOM 11763 N N . THR B 1 691 ? 31.453 19.891 8.453 1 71 691 THR B N 1
ATOM 11764 C CA . THR B 1 691 ? 30.609 20.891 7.801 1 71 691 THR B CA 1
ATOM 11765 C C . THR B 1 691 ? 29.5 20.234 7 1 71 691 THR B C 1
ATOM 11767 O O . THR B 1 691 ? 28.344 20.641 7.074 1 71 691 THR B O 1
ATOM 11770 N N . LEU B 1 692 ? 29.906 19.25 6.293 1 67.62 692 LEU B N 1
ATOM 11771 C CA . LEU B 1 692 ? 28.922 18.531 5.492 1 67.62 692 LEU B CA 1
ATOM 11772 C C . LEU B 1 692 ? 27.875 17.859 6.379 1 67.62 692 LEU B C 1
ATOM 11774 O O . LEU B 1 692 ? 26.688 17.938 6.102 1 67.62 692 LEU B O 1
ATOM 11778 N N . LEU B 1 693 ? 28.281 17.297 7.32 1 59.34 693 LEU B N 1
ATOM 11779 C CA . LEU B 1 693 ? 27.375 16.625 8.234 1 59.34 693 LEU B CA 1
ATOM 11780 C C . LEU B 1 693 ? 26.453 17.625 8.922 1 59.34 693 LEU B C 1
ATOM 11782 O O . LEU B 1 693 ? 25.25 17.359 9.078 1 59.34 693 LEU B O 1
ATOM 11786 N N . SER B 1 694 ? 27.094 18.766 9.32 1 59.69 694 SER B N 1
ATOM 11787 C CA . SER B 1 694 ? 26.281 19.828 9.898 1 59.69 694 SER B CA 1
ATOM 11788 C C . SER B 1 694 ? 25.188 20.25 8.93 1 59.69 694 SER B C 1
ATOM 11790 O O . SER B 1 694 ? 24.031 20.406 9.336 1 59.69 694 SER B O 1
ATOM 11792 N N . TYR B 1 695 ? 25.578 20.297 7.727 1 63.88 695 TYR B N 1
ATOM 11793 C CA . TYR B 1 695 ? 24.609 20.703 6.711 1 63.88 695 TYR B CA 1
ATOM 11794 C C . TYR B 1 695 ? 23.562 19.625 6.5 1 63.88 695 TYR B C 1
ATOM 11796 O O . TYR B 1 695 ? 22.359 19.906 6.383 1 63.88 695 TYR B O 1
ATOM 11804 N N . MET B 1 696 ? 23.969 18.438 6.41 1 58.78 696 MET B N 1
ATOM 11805 C CA . MET B 1 696 ? 23.062 17.328 6.137 1 58.78 696 MET B CA 1
ATOM 11806 C C . MET B 1 696 ? 22.125 17.078 7.316 1 58.78 696 MET B C 1
ATOM 11808 O O . MET B 1 696 ? 20.938 16.781 7.125 1 58.78 696 MET B O 1
ATOM 11812 N N . MET B 1 697 ? 22.641 17.297 8.391 1 51.34 697 MET B N 1
ATOM 11813 C CA . MET B 1 697 ? 21.875 16.984 9.602 1 51.34 697 MET B CA 1
ATOM 11814 C C . MET B 1 697 ? 20.922 18.125 9.953 1 51.34 697 MET B C 1
ATOM 11816 O O . MET B 1 697 ? 19.797 17.891 10.375 1 51.34 697 MET B O 1
ATOM 11820 N N . PHE B 1 698 ? 21.422 19.453 9.703 1 50.53 698 PHE B N 1
ATOM 11821 C CA . PHE B 1 698 ? 20.656 20.562 10.234 1 50.53 698 PHE B CA 1
ATOM 11822 C C . PHE B 1 698 ? 20.062 21.406 9.109 1 50.53 698 PHE B C 1
ATOM 11824 O O . PHE B 1 698 ? 19.328 22.375 9.367 1 50.53 698 PHE B O 1
ATOM 11831 N N . GLU B 1 699 ? 20.266 20.844 7.891 1 50.09 699 GLU B N 1
ATOM 11832 C CA . GLU B 1 699 ? 19.844 21.594 6.707 1 50.09 699 GLU B CA 1
ATOM 11833 C C . GLU B 1 699 ? 20.062 23.094 6.898 1 50.09 699 GLU B C 1
ATOM 11835 O O . GLU B 1 699 ? 19.297 23.906 6.375 1 50.09 699 GLU B O 1
ATOM 11840 N N . GLU B 1 700 ? 20.922 23.422 7.852 1 54.66 700 GLU B N 1
ATOM 11841 C CA . GLU B 1 700 ? 21.391 24.797 8.078 1 54.66 700 GLU B CA 1
ATOM 11842 C C . GLU B 1 700 ? 22.906 24.859 8.148 1 54.66 700 GLU B C 1
ATOM 11844 O O . GLU B 1 700 ? 23.562 23.906 8.594 1 54.66 700 GLU B O 1
ATOM 11849 N N . LEU B 1 701 ? 23.453 25.875 7.676 1 61.59 701 LEU B N 1
ATOM 11850 C CA . LEU B 1 701 ? 24.891 26.078 7.73 1 61.59 701 LEU B CA 1
ATOM 11851 C C . LEU B 1 701 ? 25.328 26.453 9.141 1 61.59 701 LEU B C 1
ATOM 11853 O O . LEU B 1 701 ? 24.609 27.156 9.859 1 61.59 701 LEU B O 1
ATOM 11857 N N . PRO B 1 702 ? 26.359 25.922 9.656 1 61.16 702 PRO B N 1
ATOM 11858 C CA . PRO B 1 702 ? 26.891 26.375 10.938 1 61.16 702 PRO B CA 1
ATOM 11859 C C . PRO B 1 702 ? 27.156 27.875 10.961 1 61.16 702 PRO B C 1
ATOM 11861 O O . PRO B 1 702 ? 27.172 28.516 9.906 1 61.16 702 PRO B O 1
ATOM 11864 N N . ALA B 1 703 ? 27.25 28.5 12.195 1 69.31 703 ALA B N 1
ATOM 11865 C CA . ALA B 1 703 ? 27.672 29.891 12.281 1 69.31 703 ALA B CA 1
ATOM 11866 C C . ALA B 1 703 ? 29.016 30.094 11.594 1 69.31 703 ALA B C 1
ATOM 11868 O O . ALA B 1 703 ? 29.922 29.266 11.711 1 69.31 703 ALA B O 1
ATOM 11869 N N . LEU B 1 704 ? 29.109 31.125 10.82 1 78.88 704 LEU B N 1
ATOM 11870 C CA . LEU B 1 704 ? 30.281 31.391 9.992 1 78.88 704 LEU B CA 1
ATOM 11871 C C . LEU B 1 704 ? 31 32.656 10.453 1 78.88 704 LEU B C 1
ATOM 11873 O O . LEU B 1 704 ? 30.391 33.531 11.039 1 78.88 704 LEU B O 1
ATOM 11877 N N . ASP B 1 705 ? 32.281 32.656 10.273 1 79.25 705 ASP B N 1
ATOM 11878 C CA . ASP B 1 705 ? 33.031 33.875 10.578 1 79.25 705 ASP B CA 1
ATOM 11879 C C . ASP B 1 705 ? 32.969 34.875 9.406 1 79.25 705 ASP B C 1
ATOM 11881 O O . ASP B 1 705 ? 32.219 34.656 8.445 1 79.25 705 ASP B O 1
ATOM 11885 N N . LYS B 1 706 ? 33.781 35.969 9.484 1 77.62 706 LYS B N 1
ATOM 11886 C CA . LYS B 1 706 ? 33.75 37.031 8.484 1 77.62 706 LYS B CA 1
ATOM 11887 C C . LYS B 1 706 ? 34.219 36.531 7.129 1 77.62 706 LYS B C 1
ATOM 11889 O O . LYS B 1 706 ? 33.938 37.125 6.098 1 77.62 706 LYS B O 1
ATOM 11894 N N . PHE B 1 707 ? 34.875 35.344 7.164 1 83.69 707 PHE B N 1
ATOM 11895 C CA . PHE B 1 707 ? 35.375 34.812 5.914 1 83.69 707 PHE B CA 1
ATOM 11896 C C . PHE B 1 707 ? 34.5 33.625 5.465 1 83.69 707 PHE B C 1
ATOM 11898 O O . PHE B 1 707 ? 34.906 32.844 4.59 1 83.69 707 PHE B O 1
ATOM 11905 N N . ASN B 1 708 ? 33.312 33.406 6.082 1 86.38 708 ASN B N 1
ATOM 11906 C CA . ASN B 1 708 ? 32.375 32.344 5.805 1 86.38 708 ASN B CA 1
ATOM 11907 C C . ASN B 1 708 ? 33 30.969 6.121 1 86.38 708 ASN B C 1
ATOM 11909 O O . ASN B 1 708 ? 32.812 30.016 5.352 1 86.38 708 ASN B O 1
ATOM 11913 N N . ARG B 1 709 ? 33.625 30.859 7.184 1 87.94 709 ARG B N 1
ATOM 11914 C CA . ARG B 1 709 ? 34.188 29.609 7.715 1 87.94 709 ARG B CA 1
ATOM 11915 C C . ARG B 1 709 ? 33.406 29.141 8.938 1 87.94 709 ARG B C 1
ATOM 11917 O O . ARG B 1 709 ? 32.969 29.953 9.766 1 87.94 709 ARG B O 1
ATOM 11924 N N . PRO B 1 710 ? 33.281 27.859 9.008 1 78.81 710 PRO B N 1
ATOM 11925 C CA . PRO B 1 710 ? 32.562 27.391 10.188 1 78.81 710 PRO B CA 1
ATOM 11926 C C . PRO B 1 710 ? 33.25 27.766 11.5 1 78.81 710 PRO B C 1
ATOM 11928 O O . PRO B 1 710 ? 34.406 27.422 11.695 1 78.81 710 PRO B O 1
ATOM 11931 N N . LEU B 1 711 ? 32.625 28.438 12.336 1 75.69 711 LEU B N 1
ATOM 11932 C CA . LEU B 1 711 ? 33.188 28.953 13.578 1 75.69 711 LEU B CA 1
ATOM 11933 C C . LEU B 1 711 ? 33.75 27.812 14.43 1 75.69 711 LEU B C 1
ATOM 11935 O O . LEU B 1 711 ? 34.781 27.953 15.055 1 75.69 711 LEU B O 1
ATOM 11939 N N . TRP B 1 712 ? 33.125 26.797 14.344 1 69.38 712 TRP B N 1
ATOM 11940 C CA . TRP B 1 712 ? 33.531 25.688 15.203 1 69.38 712 TRP B CA 1
ATOM 11941 C C . TRP B 1 712 ? 34.906 25.188 14.828 1 69.38 712 TRP B C 1
ATOM 11943 O O . TRP B 1 712 ? 35.625 24.656 15.672 1 69.38 712 TRP B O 1
ATOM 11953 N N . ALA B 1 713 ? 35.25 25.344 13.703 1 77.56 713 ALA B N 1
ATOM 11954 C CA . ALA B 1 713 ? 36.562 24.859 13.227 1 77.56 713 ALA B CA 1
ATOM 11955 C C . ALA B 1 713 ? 37.594 25.969 13.203 1 77.56 713 ALA B C 1
ATOM 11957 O O . ALA B 1 713 ? 38.781 25.719 13.305 1 77.56 713 ALA B O 1
ATOM 11958 N N . TYR B 1 714 ? 37.156 27.297 13.188 1 83.06 714 TYR B N 1
ATOM 11959 C CA . TYR B 1 714 ? 38.094 28.344 12.859 1 83.06 714 TYR B CA 1
ATOM 11960 C C . TYR B 1 714 ? 38 29.5 13.859 1 83.06 714 TYR B C 1
ATOM 11962 O O . TYR B 1 714 ? 38.656 30.531 13.688 1 83.06 714 TYR B O 1
ATOM 11970 N N . GLU B 1 715 ? 37.312 29.297 14.852 1 77.44 715 GLU B N 1
ATOM 11971 C CA . GLU B 1 715 ? 37.188 30.375 15.828 1 77.44 715 GLU B CA 1
ATOM 11972 C C . GLU B 1 715 ? 38.438 30.438 16.734 1 77.44 715 GLU B C 1
ATOM 11974 O O . GLU B 1 715 ? 38.875 31.531 17.109 1 77.44 715 GLU B O 1
ATOM 11979 N N . GLN B 1 716 ? 39.062 29.359 17 1 75.5 716 GLN B N 1
ATOM 11980 C CA . GLN B 1 716 ? 40.125 29.328 17.984 1 75.5 716 GLN B CA 1
ATOM 11981 C C . GLN B 1 716 ? 41.5 29.625 17.328 1 75.5 716 GLN B C 1
ATOM 11983 O O . GLN B 1 716 ? 41.75 29.156 16.219 1 75.5 716 GLN B O 1
ATOM 11988 N N . ARG B 1 717 ? 42.281 30.312 18.078 1 81.62 717 ARG B N 1
ATOM 11989 C CA . ARG B 1 717 ? 43.625 30.641 17.656 1 81.62 717 ARG B CA 1
ATOM 11990 C C . ARG B 1 717 ? 44.562 29.453 17.875 1 81.62 717 ARG B C 1
ATOM 11992 O O . ARG B 1 717 ? 44.531 28.812 18.938 1 81.62 717 ARG B O 1
ATOM 11999 N N . VAL B 1 718 ? 45.312 29.125 16.953 1 82.31 718 VAL B N 1
ATOM 12000 C CA . VAL B 1 718 ? 46.219 27.984 17 1 82.31 718 VAL B CA 1
ATOM 12001 C C . VAL B 1 718 ? 47.156 28.109 18.219 1 82.31 718 VAL B C 1
ATOM 12003 O O . VAL B 1 718 ? 47.344 27.141 18.969 1 82.31 718 VAL B O 1
ATOM 12006 N N . HIS B 1 719 ? 47.625 29.297 18.531 1 80.06 719 HIS B N 1
ATOM 12007 C CA . HIS B 1 719 ? 48.562 29.578 19.609 1 80.06 719 HIS B CA 1
ATOM 12008 C C . HIS B 1 719 ? 47.938 29.234 20.969 1 80.06 719 HIS B C 1
ATOM 12010 O O . HIS B 1 719 ? 48.625 28.688 21.844 1 80.06 719 HIS B O 1
ATOM 12016 N N . ASP B 1 720 ? 46.75 29.516 21.094 1 77.44 720 ASP B N 1
ATOM 12017 C CA . ASP B 1 720 ? 46.094 29.391 22.391 1 77.44 720 ASP B CA 1
ATOM 12018 C C . ASP B 1 720 ? 45.875 27.922 22.75 1 77.44 720 ASP B C 1
ATOM 12020 O O . ASP B 1 720 ? 45.781 27.578 23.938 1 77.44 720 ASP B O 1
ATOM 12024 N N . ASN B 1 721 ? 45.938 27.047 21.75 1 75.06 721 ASN B N 1
ATOM 12025 C CA . ASN B 1 721 ? 45.688 25.625 22 1 75.06 721 ASN B CA 1
ATOM 12026 C C . ASN B 1 721 ? 46.906 24.766 21.656 1 75.06 721 ASN B C 1
ATOM 12028 O O . ASN B 1 721 ? 46.781 23.547 21.578 1 75.06 721 ASN B O 1
ATOM 12032 N N . CYS B 1 722 ? 47.906 25.266 21.516 1 78 722 CYS B N 1
ATOM 12033 C CA . CYS B 1 722 ? 49.156 24.594 21.156 1 78 722 CYS B CA 1
ATOM 12034 C C . CYS B 1 722 ? 49.812 23.969 22.375 1 78 722 CYS B C 1
ATOM 12036 O O . CYS B 1 722 ? 49.875 24.578 23.453 1 78 722 CYS B O 1
ATOM 12038 N N . GLU B 1 723 ? 50.281 22.781 22.234 1 75.5 723 GLU B N 1
ATOM 12039 C CA . GLU B 1 723 ? 50.938 22.062 23.344 1 75.5 723 GLU B CA 1
ATOM 12040 C C . GLU B 1 723 ? 52.219 22.75 23.781 1 75.5 723 GLU B C 1
ATOM 12042 O O . GLU B 1 723 ? 52.719 22.516 24.875 1 75.5 723 GLU B O 1
ATOM 12047 N N . ARG B 1 724 ? 52.688 23.578 22.984 1 78.31 724 ARG B N 1
ATOM 12048 C CA . ARG B 1 724 ? 53.938 24.266 23.297 1 78.31 724 ARG B CA 1
ATOM 12049 C C . ARG B 1 724 ? 53.656 25.625 23.922 1 78.31 724 ARG B C 1
ATOM 12051 O O . ARG B 1 724 ? 54.594 26.375 24.203 1 78.31 724 ARG B O 1
ATOM 12058 N N . ARG B 1 725 ? 52.438 25.922 24.125 1 78 725 ARG B N 1
ATOM 12059 C CA . ARG B 1 725 ? 52.031 27.219 24.672 1 78 725 ARG B CA 1
ATOM 12060 C C . ARG B 1 725 ? 52.719 27.5 25.984 1 78 725 ARG B C 1
ATOM 12062 O O . ARG B 1 725 ? 53.156 28.641 26.25 1 78 725 ARG B O 1
ATOM 12069 N N . GLY B 1 726 ? 52.812 26.516 26.875 1 73.44 726 GLY B N 1
ATOM 12070 C CA . GLY B 1 726 ? 53.5 26.656 28.141 1 73.44 726 GLY B CA 1
ATOM 12071 C C . GLY B 1 726 ? 54.938 27.125 28 1 73.44 726 GLY B C 1
ATOM 12072 O O . GLY B 1 726 ? 55.406 27.984 28.766 1 73.44 726 GLY B O 1
ATOM 12073 N N . HIS B 1 727 ? 55.594 26.703 27.047 1 76.69 727 HIS B N 1
ATOM 12074 C CA . HIS B 1 727 ? 56.969 27.094 26.812 1 76.69 727 HIS B CA 1
ATOM 12075 C C . HIS B 1 727 ? 57.062 28.547 26.328 1 76.69 727 HIS B C 1
ATOM 12077 O O . HIS B 1 727 ? 58.031 29.25 26.641 1 76.69 727 HIS B O 1
ATOM 12083 N N . TYR B 1 728 ? 56.125 28.969 25.609 1 78.19 728 TYR B N 1
ATOM 12084 C CA . TYR B 1 728 ? 56.062 30.359 25.203 1 78.19 728 TYR B CA 1
ATOM 12085 C C . TYR B 1 728 ? 56 31.281 26.406 1 78.19 728 TYR B C 1
ATOM 12087 O O . TYR B 1 728 ? 56.719 32.281 26.469 1 78.19 728 TYR B O 1
ATOM 12095 N N . GLU B 1 729 ? 55.219 30.906 27.375 1 73.5 729 GLU B N 1
ATOM 12096 C CA . GLU B 1 729 ? 55.031 31.719 28.562 1 73.5 729 GLU B CA 1
ATOM 12097 C C . GLU B 1 729 ? 56.312 31.75 29.406 1 73.5 729 GLU B C 1
ATOM 12099 O O . GLU B 1 729 ? 56.594 32.75 30.078 1 73.5 729 GLU B O 1
ATOM 12104 N N . LEU B 1 730 ? 57.031 30.641 29.281 1 70.5 730 LEU B N 1
ATOM 12105 C CA . LEU B 1 730 ? 58.25 30.516 30.078 1 70.5 730 LEU B CA 1
ATOM 12106 C C . LEU B 1 730 ? 59.438 31.094 29.328 1 70.5 730 LEU B C 1
ATOM 12108 O O . LEU B 1 730 ? 60.562 31.062 29.828 1 70.5 730 LEU B O 1
ATOM 12112 N N . GLY B 1 731 ? 59.125 31.547 28.047 1 76.19 731 GLY B N 1
ATOM 12113 C CA . GLY B 1 731 ? 60.219 32.125 27.25 1 76.19 731 GLY B CA 1
ATOM 12114 C C . GLY B 1 731 ? 61.156 31.078 26.703 1 76.19 731 GLY B C 1
ATOM 12115 O O . GLY B 1 731 ? 62.344 31.359 26.453 1 76.19 731 GLY B O 1
ATOM 12116 N N . GLU B 1 732 ? 60.781 29.828 26.672 1 78.31 732 GLU B N 1
ATOM 12117 C CA . GLU B 1 732 ? 61.562 28.703 26.109 1 78.31 732 GLU B CA 1
ATOM 12118 C C . GLU B 1 732 ? 61.281 28.531 24.625 1 78.31 732 GLU B C 1
ATOM 12120 O O . GLU B 1 732 ? 60.25 27.984 24.25 1 78.31 732 GLU B O 1
ATOM 12125 N N . PHE B 1 733 ? 62.281 29 23.828 1 85.06 733 PHE B N 1
ATOM 12126 C CA . PHE B 1 733 ? 62.062 29 22.391 1 85.06 733 PHE B CA 1
ATOM 12127 C C . PHE B 1 733 ? 63.156 28.172 21.688 1 85.06 733 PHE B C 1
ATOM 12129 O O . PHE B 1 733 ? 64.25 28.062 22.156 1 85.06 733 PHE B O 1
ATOM 12136 N N . VAL B 1 734 ? 62.688 27.578 20.594 1 78.75 734 VAL B N 1
ATOM 12137 C CA . VAL B 1 734 ? 63.656 27.031 19.641 1 78.75 734 VAL B CA 1
ATOM 12138 C C . VAL B 1 734 ? 64.25 28.156 18.812 1 78.75 734 VAL B C 1
ATOM 12140 O O . VAL B 1 734 ? 63.531 28.984 18.25 1 78.75 734 VAL B O 1
ATOM 12143 N N . LYS B 1 735 ? 65.5 28.234 18.781 1 76.31 735 LYS B N 1
ATOM 12144 C CA . LYS B 1 735 ? 66.188 29.359 18.109 1 76.31 735 LYS B CA 1
ATOM 12145 C C . LYS B 1 735 ? 66.812 28.891 16.797 1 76.31 735 LYS B C 1
ATOM 12147 O O . LYS B 1 735 ? 67 29.688 15.875 1 76.31 735 LYS B O 1
ATOM 12152 N N . GLU B 1 736 ? 67.375 27.609 16.922 1 71.56 736 GLU B N 1
ATOM 12153 C CA . GLU B 1 736 ? 67.938 26.984 15.727 1 71.56 736 GLU B CA 1
ATOM 12154 C C . GLU B 1 736 ? 67.5 25.547 15.57 1 71.56 736 GLU B C 1
ATOM 12156 O O . GLU B 1 736 ? 67.188 24.875 16.562 1 71.56 736 GLU B O 1
ATOM 12161 N N . TRP B 1 737 ? 67.438 25.109 14.219 1 65.44 737 TRP B N 1
ATOM 12162 C CA . TRP B 1 737 ? 67 23.734 13.984 1 65.44 737 TRP B CA 1
ATOM 12163 C C . TRP B 1 737 ? 68 22.75 14.633 1 65.44 737 TRP B C 1
ATOM 12165 O O . TRP B 1 737 ? 69.188 22.859 14.469 1 65.44 737 TRP B O 1
ATOM 12175 N N . GLY B 1 738 ? 67.375 21.828 15.516 1 66.88 738 GLY B N 1
ATOM 12176 C CA . GLY B 1 738 ? 68.25 20.812 16.141 1 66.88 738 GLY B CA 1
ATOM 12177 C C . GLY B 1 738 ? 68.812 21.266 17.469 1 66.88 738 GLY B C 1
ATOM 12178 O O . GLY B 1 738 ? 69.562 20.531 18.109 1 66.88 738 GLY B O 1
ATOM 12179 N N . ASP B 1 739 ? 68.562 22.453 17.891 1 71.69 739 ASP B N 1
ATOM 12180 C CA . ASP B 1 739 ? 69.125 22.938 19.141 1 71.69 739 ASP B CA 1
ATOM 12181 C C . ASP B 1 739 ? 68.438 22.25 20.344 1 71.69 739 ASP B C 1
ATOM 12183 O O . ASP B 1 739 ? 67.562 21.391 20.188 1 71.69 739 ASP B O 1
ATOM 12187 N N . ASP B 1 740 ? 69 22.5 21.453 1 69.81 740 ASP B N 1
ATOM 12188 C CA . ASP B 1 740 ? 68.5 21.844 22.656 1 69.81 740 ASP B CA 1
ATOM 12189 C C . ASP B 1 740 ? 67 22.125 22.859 1 69.81 740 ASP B C 1
ATOM 12191 O O . ASP B 1 740 ? 66.25 21.266 23.328 1 69.81 740 ASP B O 1
ATOM 12195 N N . GLY B 1 741 ? 66.562 23.281 22.531 1 70.69 741 GLY B N 1
ATOM 12196 C CA . GLY B 1 741 ? 65.125 23.594 22.609 1 70.69 741 GLY B CA 1
ATOM 12197 C C . GLY B 1 741 ? 64.312 22.703 21.703 1 70.69 741 GLY B C 1
ATOM 12198 O O . GLY B 1 741 ? 63.219 22.266 22.109 1 70.69 741 GLY B O 1
ATOM 12199 N N . ALA B 1 742 ? 64.75 22.484 20.562 1 71.25 742 ALA B N 1
ATOM 12200 C CA . ALA B 1 742 ? 64.062 21.609 19.625 1 71.25 742 ALA B CA 1
ATOM 12201 C C . ALA B 1 742 ? 63.969 20.188 20.156 1 71.25 742 ALA B C 1
ATOM 12203 O O . ALA B 1 742 ? 62.906 19.547 20.031 1 71.25 742 ALA B O 1
ATOM 12204 N N . LYS B 1 743 ? 65 19.766 20.781 1 70.25 743 LYS B N 1
ATOM 12205 C CA . LYS B 1 743 ? 65 18.422 21.344 1 70.25 743 LYS B CA 1
ATOM 12206 C C . LYS B 1 743 ? 64.062 18.281 22.5 1 70.25 743 LYS B C 1
ATOM 12208 O O . LYS B 1 743 ? 63.438 17.219 22.688 1 70.25 743 LYS B O 1
ATOM 12213 N N . ASN B 1 744 ? 63.875 19.359 23.125 1 69 744 ASN B N 1
ATOM 12214 C CA . ASN B 1 744 ? 63 19.344 24.297 1 69 744 ASN B CA 1
ATOM 12215 C C . ASN B 1 744 ? 61.562 19.766 23.953 1 69 744 ASN B C 1
ATOM 12217 O O . ASN B 1 744 ? 60.719 19.906 24.844 1 69 744 ASN B O 1
ATOM 12221 N N . GLY B 1 745 ? 61.281 20.078 22.766 1 75.25 745 GLY B N 1
ATOM 12222 C CA . GLY B 1 745 ? 59.969 20.391 22.297 1 75.25 745 GLY B CA 1
ATOM 12223 C C . GLY B 1 745 ? 59.5 21.766 22.703 1 75.25 745 GLY B C 1
ATOM 12224 O O . GLY B 1 745 ? 58.312 21.984 22.953 1 75.25 745 GLY B O 1
ATOM 12225 N N . TRP B 1 746 ? 60.375 22.75 22.703 1 80.31 746 TRP B N 1
ATOM 12226 C CA . TRP B 1 746 ? 60.062 24.125 23.094 1 80.31 746 TRP B CA 1
ATOM 12227 C C . TRP B 1 746 ? 59.281 24.828 21.984 1 80.31 746 TRP B C 1
ATOM 12229 O O . TRP B 1 746 ? 59.094 24.281 20.891 1 80.31 746 TRP B O 1
ATOM 12239 N N . CYS B 1 747 ? 58.875 26.141 22.266 1 81.69 747 CYS B N 1
ATOM 12240 C CA . CYS B 1 747 ? 58 26.906 21.391 1 81.69 747 CYS B CA 1
ATOM 12241 C C . CYS B 1 747 ? 58.75 27.312 20.125 1 81.69 747 CYS B C 1
ATOM 12243 O O . CYS B 1 747 ? 59.906 27.719 20.172 1 81.69 747 CYS B O 1
ATOM 12245 N N . LEU B 1 748 ? 58.062 27.328 19.031 1 80.88 748 LEU B N 1
ATOM 12246 C CA . LEU B 1 748 ? 58.688 27.547 17.719 1 80.88 748 LEU B CA 1
ATOM 12247 C C . LEU B 1 748 ? 58.406 28.969 17.234 1 80.88 748 LEU B C 1
ATOM 12249 O O . LEU B 1 748 ? 58.656 29.281 16.062 1 80.88 748 LEU B O 1
ATOM 12253 N N . PHE B 1 749 ? 58.031 29.812 18.047 1 81.5 749 PHE B N 1
ATOM 12254 C CA . PHE B 1 749 ? 57.656 31.188 17.672 1 81.5 749 PHE B CA 1
ATOM 12255 C C . PHE B 1 749 ? 58.844 31.906 17.047 1 81.5 749 PHE B C 1
ATOM 12257 O O . PHE B 1 749 ? 58.719 32.562 16 1 81.5 749 PHE B O 1
ATOM 12264 N N . GLU B 1 750 ? 60.031 31.719 17.578 1 78.12 750 GLU B N 1
ATOM 12265 C CA . GLU B 1 750 ? 61.219 32.438 17.078 1 78.12 750 GLU B CA 1
ATOM 12266 C C . GLU B 1 750 ? 61.719 31.812 15.789 1 78.12 750 GLU B C 1
ATOM 12268 O O . GLU B 1 750 ? 62.562 32.406 15.102 1 78.12 750 GLU B O 1
ATOM 12273 N N . MET B 1 751 ? 61.125 30.656 15.586 1 74.88 751 MET B N 1
ATOM 12274 C CA . MET B 1 751 ? 61.5 30 14.328 1 74.88 751 MET B CA 1
ATOM 12275 C C . MET B 1 751 ? 60.5 30.375 13.227 1 74.88 751 MET B C 1
ATOM 12277 O O . MET B 1 751 ? 60.562 29.828 12.117 1 74.88 751 MET B O 1
ATOM 12281 N N . GLY B 1 752 ? 59.531 31.266 13.617 1 75.06 752 GLY B N 1
ATOM 12282 C CA . GLY B 1 752 ? 58.625 31.75 12.594 1 75.06 752 GLY B CA 1
ATOM 12283 C C . GLY B 1 752 ? 57.219 31.156 12.711 1 75.06 752 GLY B C 1
ATOM 12284 O O . GLY B 1 752 ? 56.406 31.281 11.789 1 75.06 752 GLY B O 1
ATOM 12285 N N . CYS B 1 753 ? 56.938 30.562 13.773 1 80.25 753 CYS B N 1
ATOM 12286 C CA . CYS B 1 753 ? 55.625 29.969 13.953 1 80.25 753 CYS B CA 1
ATOM 12287 C C . CYS B 1 753 ? 54.531 31.031 13.914 1 80.25 753 CYS B C 1
ATOM 12289 O O . CYS B 1 753 ? 54.625 32.062 14.609 1 80.25 753 CYS B O 1
ATOM 12291 N N . LYS B 1 754 ? 53.531 30.828 13.133 1 81.56 754 LYS B N 1
ATOM 12292 C CA . LYS B 1 754 ? 52.438 31.797 12.969 1 81.56 754 LYS B CA 1
ATOM 12293 C C . LYS B 1 754 ? 51.188 31.359 13.75 1 81.56 754 LYS B C 1
ATOM 12295 O O . LYS B 1 754 ? 50.094 31.828 13.469 1 81.56 754 LYS B O 1
ATOM 12300 N N . GLY B 1 755 ? 51.344 30.672 14.695 1 82.12 755 GLY B N 1
ATOM 12301 C CA . GLY B 1 755 ? 50.25 30.203 15.555 1 82.12 755 GLY B CA 1
ATOM 12302 C C . GLY B 1 755 ? 49.438 31.328 16.156 1 82.12 755 GLY B C 1
ATOM 12303 O O . GLY B 1 755 ? 48.219 31.25 16.203 1 82.12 755 GLY B O 1
ATOM 12304 N N . PRO B 1 756 ? 50.062 32.438 16.531 1 80.5 756 PRO B N 1
ATOM 12305 C CA . PRO B 1 756 ? 49.312 33.562 17.109 1 80.5 756 PRO B CA 1
ATOM 12306 C C . PRO B 1 756 ? 48.469 34.281 16.078 1 80.5 756 PRO B C 1
ATOM 12308 O O . PRO B 1 756 ? 47.562 35.062 16.453 1 80.5 756 PRO B O 1
ATOM 12311 N N . TYR B 1 757 ? 48.656 34.031 14.82 1 80.25 757 TYR B N 1
ATOM 12312 C CA . TYR B 1 757 ? 47.938 34.75 13.781 1 80.25 757 TYR B CA 1
ATOM 12313 C C . TYR B 1 757 ? 47 33.844 13.008 1 80.25 757 TYR B C 1
ATOM 12315 O O . TYR B 1 757 ? 46.406 34.25 12.016 1 80.25 757 TYR B O 1
ATOM 12323 N N . ALA B 1 758 ? 46.938 32.625 13.391 1 84.5 758 ALA B N 1
ATOM 12324 C CA . ALA B 1 758 ? 46.125 31.656 12.648 1 84.5 758 ALA B CA 1
ATOM 12325 C C . ALA B 1 758 ? 45 31.094 13.516 1 84.5 758 ALA B C 1
ATOM 12327 O O . ALA B 1 758 ? 45.219 30.812 14.695 1 84.5 758 ALA B O 1
ATOM 12328 N N . ASN B 1 759 ? 43.875 31.062 12.875 1 85.5 759 ASN B N 1
ATOM 12329 C CA . ASN B 1 759 ? 42.719 30.484 13.547 1 85.5 759 ASN B CA 1
ATOM 12330 C C . ASN B 1 759 ? 42.312 29.156 12.914 1 85.5 759 ASN B C 1
ATOM 12332 O O . ASN B 1 759 ? 41.844 29.141 11.773 1 85.5 759 ASN B O 1
ATOM 12336 N N . VAL B 1 760 ? 42.5 28.062 13.641 1 85.31 760 VAL B N 1
ATOM 12337 C CA . VAL B 1 760 ? 42.062 26.75 13.188 1 85.31 760 VAL B CA 1
ATOM 12338 C C . VAL B 1 760 ? 42.25 25.719 14.297 1 85.31 760 VAL B C 1
ATOM 12340 O O . VAL B 1 760 ? 43.156 25.859 15.133 1 85.31 760 VAL B O 1
ATOM 12343 N N . ASN B 1 761 ? 41.625 24.656 14.219 1 75.56 761 ASN B N 1
ATOM 12344 C CA . ASN B 1 761 ? 41.594 23.688 15.312 1 75.56 761 ASN B CA 1
ATOM 12345 C C . ASN B 1 761 ? 42.656 22.594 15.102 1 75.56 761 ASN B C 1
ATOM 12347 O O . ASN B 1 761 ? 42.531 21.5 15.648 1 75.56 761 ASN B O 1
ATOM 12351 N N . CYS B 1 762 ? 43.688 22.812 14.461 1 76.88 762 CYS B N 1
ATOM 12352 C CA . CYS B 1 762 ? 44.75 21.844 14.172 1 76.88 762 CYS B CA 1
ATOM 12353 C C . CYS B 1 762 ? 45.344 21.297 15.461 1 76.88 762 CYS B C 1
ATOM 12355 O O . CYS B 1 762 ? 45.594 20.094 15.578 1 76.88 762 CYS B O 1
ATOM 12357 N N . PRO B 1 763 ? 45.656 22.219 16.438 1 72.88 763 PRO B N 1
ATOM 12358 C CA . PRO B 1 763 ? 46.25 21.688 17.656 1 72.88 763 PRO B CA 1
ATOM 12359 C C . PRO B 1 763 ? 45.344 20.703 18.391 1 72.88 763 PRO B C 1
ATOM 12361 O O . PRO B 1 763 ? 45.844 19.75 19.016 1 72.88 763 PRO B O 1
ATOM 12364 N N . SER B 1 764 ? 44.094 20.953 18.281 1 67.94 764 SER B N 1
ATOM 12365 C CA . SER B 1 764 ? 43.156 20.109 19.016 1 67.94 764 SER B CA 1
ATOM 12366 C C . SER B 1 764 ? 42.781 18.875 18.203 1 67.94 764 SER B C 1
ATOM 12368 O O . SER B 1 764 ? 42.688 17.781 18.766 1 67.94 764 SER B O 1
ATOM 12370 N N . MET B 1 765 ? 42.625 19 16.875 1 67.19 765 MET B N 1
ATOM 12371 C CA . MET B 1 765 ? 42.125 17.906 16.062 1 67.19 765 MET B CA 1
ATOM 12372 C C . MET B 1 765 ? 43.25 17.094 15.461 1 67.19 765 MET B C 1
ATOM 12374 O O . MET B 1 765 ? 43.094 15.898 15.203 1 67.19 765 MET B O 1
ATOM 12378 N N . LYS B 1 766 ? 44.344 17.703 15.258 1 65.69 766 LYS B N 1
ATOM 12379 C CA . LYS B 1 766 ? 45.531 17.078 14.68 1 65.69 766 LYS B CA 1
ATOM 12380 C C . LYS B 1 766 ? 45.188 16.391 13.367 1 65.69 766 LYS B C 1
ATOM 12382 O O . LYS B 1 766 ? 44.062 16.469 12.883 1 65.69 766 LYS B O 1
ATOM 12387 N N . PHE B 1 767 ? 46.188 15.852 12.648 1 59.31 767 PHE B N 1
ATOM 12388 C CA . PHE B 1 767 ? 46.031 15.148 11.383 1 59.31 767 PHE B CA 1
ATOM 12389 C C . PHE B 1 767 ? 46.281 13.656 11.555 1 59.31 767 PHE B C 1
ATOM 12391 O O . PHE B 1 767 ? 46.875 13.234 12.555 1 59.31 767 PHE B O 1
ATOM 12398 N N . ASN B 1 768 ? 45.875 12.922 10.695 1 48.91 768 ASN B N 1
ATOM 12399 C CA . ASN B 1 768 ? 46.188 11.492 10.68 1 48.91 768 ASN B CA 1
ATOM 12400 C C . ASN B 1 768 ? 45.75 10.82 11.984 1 48.91 768 ASN B C 1
ATOM 12402 O O . ASN B 1 768 ? 46.562 10.211 12.672 1 48.91 768 ASN B O 1
ATOM 12406 N N . GLN B 1 769 ? 44.469 10.961 12.359 1 44.38 769 GLN B N 1
ATOM 12407 C CA . GLN B 1 769 ? 43.781 10.383 13.508 1 44.38 769 GLN B CA 1
ATOM 12408 C C . GLN B 1 769 ? 44.312 10.984 14.812 1 44.38 769 GLN B C 1
ATOM 12410 O O . GLN B 1 769 ? 44.5 10.273 15.805 1 44.38 769 GLN B O 1
ATOM 12415 N N . GLY B 1 770 ? 44.531 12.172 14.68 1 51.84 770 GLY B N 1
ATOM 12416 C CA . GLY B 1 770 ? 44.906 12.883 15.891 1 51.84 770 GLY B CA 1
ATOM 12417 C C . GLY B 1 770 ? 46.375 12.672 16.266 1 51.84 770 GLY B C 1
ATOM 12418 O O . GLY B 1 770 ? 46.812 13.031 17.359 1 51.84 770 GLY B O 1
ATOM 12419 N N . THR B 1 771 ? 47.156 12 15.469 1 51.03 771 THR B N 1
ATOM 12420 C CA . THR B 1 771 ? 48.5 11.578 15.82 1 51.03 771 THR B CA 1
ATOM 12421 C C . THR B 1 771 ? 49.469 12.766 15.828 1 51.03 771 THR B C 1
ATOM 12423 O O . THR B 1 771 ? 50.312 12.859 16.688 1 51.03 771 THR B O 1
ATOM 12426 N N . SER B 1 772 ? 49.344 13.492 14.711 1 59.72 772 SER B N 1
ATOM 12427 C CA . SER B 1 772 ? 50.344 14.562 14.688 1 59.72 772 SER B CA 1
ATOM 12428 C C . SER B 1 772 ? 49.844 15.758 13.883 1 59.72 772 SER B C 1
ATOM 12430 O O . SER B 1 772 ? 48.844 15.664 13.18 1 59.72 772 SER B O 1
ATOM 12432 N N . TRP B 1 773 ? 50.375 16.906 14.219 1 68.25 773 TRP B N 1
ATOM 12433 C CA . TRP B 1 773 ? 50.219 18.078 13.391 1 68.25 773 TRP B CA 1
ATOM 12434 C C . TRP B 1 773 ? 51.531 18.828 13.219 1 68.25 773 TRP B C 1
ATOM 12436 O O . TRP B 1 773 ? 52.5 18.578 13.945 1 68.25 773 TRP B O 1
ATOM 12446 N N . PRO B 1 774 ? 51.625 19.609 12.273 1 65 774 PRO B N 1
ATOM 12447 C CA . PRO B 1 774 ? 52.938 20.172 11.883 1 65 774 PRO B CA 1
ATOM 12448 C C . PRO B 1 774 ? 53.719 20.719 13.07 1 65 774 PRO B C 1
ATOM 12450 O O . PRO B 1 774 ? 54.938 20.484 13.18 1 65 774 PRO B O 1
ATOM 12453 N N . VAL B 1 775 ? 53.156 21.344 13.945 1 71.75 775 VAL B N 1
ATOM 12454 C CA . VAL B 1 775 ? 53.875 21.969 15.055 1 71.75 775 VAL B CA 1
ATOM 12455 C C . VAL B 1 775 ? 54.344 20.906 16.047 1 71.75 775 VAL B C 1
ATOM 12457 O O . VAL B 1 775 ? 55.438 21 16.594 1 71.75 775 VAL B O 1
ATOM 12460 N N . GLN B 1 776 ? 53.531 19.891 16.156 1 70.62 776 GLN B N 1
ATOM 12461 C CA . GLN B 1 776 ? 53.906 18.812 17.062 1 70.62 776 GLN B CA 1
ATOM 12462 C C . GLN B 1 776 ? 55.125 18.062 16.562 1 70.62 776 GLN B C 1
ATOM 12464 O O . GLN B 1 776 ? 55.969 17.625 17.359 1 70.62 776 GLN B O 1
ATOM 12469 N N . VAL B 1 777 ? 55.25 18.062 15.281 1 62.66 777 VAL B N 1
ATOM 12470 C CA . VAL B 1 777 ? 56.375 17.328 14.719 1 62.66 777 VAL B CA 1
ATOM 12471 C C . VAL B 1 777 ? 57.594 18.266 14.531 1 62.66 777 VAL B C 1
ATOM 12473 O O . VAL B 1 777 ? 58.625 17.859 14 1 62.66 777 VAL B O 1
ATOM 12476 N N . GLY B 1 778 ? 57.344 19.562 14.945 1 65.69 778 GLY B N 1
ATOM 12477 C CA . GLY B 1 778 ? 58.5 20.453 15.016 1 65.69 778 GLY B CA 1
ATOM 12478 C C . GLY B 1 778 ? 58.5 21.5 13.922 1 65.69 778 GLY B C 1
ATOM 12479 O O . GLY B 1 778 ? 59.5 22.234 13.773 1 65.69 778 GLY B O 1
ATOM 12480 N N . HIS B 1 779 ? 57.5 21.531 13.148 1 68.06 779 HIS B N 1
ATOM 12481 C CA . HIS B 1 779 ? 57.344 22.609 12.164 1 68.06 779 HIS B CA 1
ATOM 12482 C C . HIS B 1 779 ? 56.312 23.625 12.602 1 68.06 779 HIS B C 1
ATOM 12484 O O . HIS B 1 779 ? 55.219 23.266 13.031 1 68.06 779 HIS B O 1
ATOM 12490 N N . GLY B 1 780 ? 56.781 24.859 12.656 1 75.69 780 GLY B N 1
ATOM 12491 C CA . GLY B 1 780 ? 55.844 25.906 13.07 1 75.69 780 GLY B CA 1
ATOM 12492 C C . GLY B 1 780 ? 54.625 26 12.188 1 75.69 780 GLY B C 1
ATOM 12493 O O . GLY B 1 780 ? 54.656 25.594 11.031 1 75.69 780 GLY B O 1
ATOM 12494 N N . CYS B 1 781 ? 53.656 26.469 12.773 1 79.88 781 CYS B N 1
ATOM 12495 C CA . CYS B 1 781 ? 52.438 26.766 12.023 1 79.88 781 CYS B CA 1
ATOM 12496 C C . CYS B 1 781 ? 52.719 27.781 10.922 1 79.88 781 CYS B C 1
ATOM 12498 O O . CYS B 1 781 ? 53.344 28.812 11.164 1 79.88 781 CYS B O 1
ATOM 12500 N N . MET B 1 782 ? 52.219 27.547 9.75 1 76.5 782 MET B N 1
ATOM 12501 C CA . MET B 1 782 ? 52.5 28.453 8.641 1 76.5 782 MET B CA 1
ATOM 12502 C C . MET B 1 782 ? 51.312 29.406 8.414 1 76.5 782 MET B C 1
ATOM 12504 O O . MET B 1 782 ? 51.344 30.234 7.508 1 76.5 782 MET B O 1
ATOM 12508 N N . GLY B 1 783 ? 50.344 29.281 9.195 1 83.12 783 GLY B N 1
ATOM 12509 C CA . GLY B 1 783 ? 49.188 30.156 9.031 1 83.12 783 GLY B CA 1
ATOM 12510 C C . GLY B 1 783 ? 48.438 29.938 7.723 1 83.12 783 GLY B C 1
ATOM 12511 O O . GLY B 1 783 ? 47.906 30.875 7.137 1 83.12 783 GLY B O 1
ATOM 12512 N N . CYS B 1 784 ? 48.281 28.734 7.301 1 81.12 784 CYS B N 1
ATOM 12513 C CA . CYS B 1 784 ? 47.781 28.391 5.973 1 81.12 784 CYS B CA 1
ATOM 12514 C C . CYS B 1 784 ? 46.281 28.609 5.883 1 81.12 784 CYS B C 1
ATOM 12516 O O . CYS B 1 784 ? 45.719 28.516 4.801 1 81.12 784 CYS B O 1
ATOM 12518 N N . THR B 1 785 ? 45.656 28.938 6.949 1 87.31 785 THR B N 1
ATOM 12519 C CA . THR B 1 785 ? 44.219 29.125 6.945 1 87.31 785 THR B CA 1
ATOM 12520 C C . THR B 1 785 ? 43.875 30.609 6.758 1 87.31 785 THR B C 1
ATOM 12522 O O . THR B 1 785 ? 42.688 30.953 6.562 1 87.31 785 THR B O 1
ATOM 12525 N N . GLU B 1 786 ? 44.844 31.5 6.766 1 84.88 786 GLU B N 1
ATOM 12526 C CA . GLU B 1 786 ? 44.594 32.938 6.77 1 84.88 786 GLU B CA 1
ATOM 12527 C C . GLU B 1 786 ? 44.688 33.531 5.363 1 84.88 786 GLU B C 1
ATOM 12529 O O . GLU B 1 786 ? 45.375 32.969 4.508 1 84.88 786 GLU B O 1
ATOM 12534 N N . LEU B 1 787 ? 43.906 34.625 5.164 1 82.69 787 LEU B N 1
ATOM 12535 C CA . LEU B 1 787 ? 43.875 35.312 3.877 1 82.69 787 LEU B CA 1
ATOM 12536 C C . LEU B 1 787 ? 45.281 35.719 3.436 1 82.69 787 LEU B C 1
ATOM 12538 O O . LEU B 1 787 ? 46.031 36.344 4.203 1 82.69 787 LEU B O 1
ATOM 12542 N N . GLY B 1 788 ? 45.688 35.281 2.326 1 78.81 788 GLY B N 1
ATOM 12543 C CA . GLY B 1 788 ? 46.969 35.656 1.762 1 78.81 788 GLY B CA 1
ATOM 12544 C C . GLY B 1 788 ? 48.156 35 2.447 1 78.81 788 GLY B C 1
ATOM 12545 O O . GLY B 1 788 ? 49.25 35.562 2.439 1 78.81 788 GLY B O 1
ATOM 12546 N N . PHE B 1 789 ? 47.938 33.812 2.953 1 75.88 789 PHE B N 1
ATOM 12547 C CA . PHE B 1 789 ? 48.906 33.25 3.859 1 75.88 789 PHE B CA 1
ATOM 12548 C C . PHE B 1 789 ? 50.25 33.031 3.141 1 75.88 789 PHE B C 1
ATOM 12550 O O . PHE B 1 789 ? 51.312 33.219 3.727 1 75.88 789 PHE B O 1
ATOM 12557 N N . PHE B 1 790 ? 50.188 32.625 1.919 1 72.38 790 PHE B N 1
ATOM 12558 C CA . PHE B 1 790 ? 51.438 32.281 1.258 1 72.38 790 PHE B CA 1
ATOM 12559 C C . PHE B 1 790 ? 52.344 33.5 1.091 1 72.38 790 PHE B C 1
ATOM 12561 O O . PHE B 1 790 ? 53.531 33.469 1.387 1 72.38 790 PHE B O 1
ATOM 12568 N N . ASP B 1 791 ? 51.812 34.531 0.651 1 72.25 791 ASP B N 1
ATOM 12569 C CA . ASP B 1 791 ? 52.562 35.75 0.459 1 72.25 791 ASP B CA 1
ATOM 12570 C C . ASP B 1 791 ? 52.875 36.406 1.796 1 72.25 791 ASP B C 1
ATOM 12572 O O . ASP B 1 791 ? 53.938 37 1.981 1 72.25 791 ASP B O 1
ATOM 12576 N N . LYS B 1 792 ? 51.938 36.219 2.717 1 72.88 792 LYS B N 1
ATOM 12577 C CA . LYS B 1 792 ? 52.094 36.938 3.988 1 72.88 792 LYS B CA 1
ATOM 12578 C C . LYS B 1 792 ? 52.938 36.156 4.969 1 72.88 792 LYS B C 1
ATOM 12580 O O . LYS B 1 792 ? 53.75 36.719 5.707 1 72.88 792 LYS B O 1
ATOM 12585 N N . PHE B 1 793 ? 52.781 34.719 4.918 1 67.25 793 PHE B N 1
ATOM 12586 C CA . PHE B 1 793 ? 53.375 33.938 6.012 1 67.25 793 PHE B CA 1
ATOM 12587 C C . PHE B 1 793 ? 54.438 32.969 5.484 1 67.25 793 PHE B C 1
ATOM 12589 O O . PHE B 1 793 ? 55.344 32.594 6.207 1 67.25 793 PHE B O 1
ATOM 12596 N N . ALA B 1 794 ? 54.25 32.375 4.355 1 55.03 794 ALA B N 1
ATOM 12597 C CA . ALA B 1 794 ? 55.062 31.25 3.9 1 55.03 794 ALA B CA 1
ATOM 12598 C C . ALA B 1 794 ? 56.531 31.688 3.709 1 55.03 794 ALA B C 1
ATOM 12600 O O . ALA B 1 794 ? 57.438 30.906 3.979 1 55.03 794 ALA B O 1
ATOM 12601 N N . ASN B 1 795 ? 56.688 32.719 3.074 1 48.66 795 ASN B N 1
ATOM 12602 C CA . ASN B 1 795 ? 58.031 33.156 2.812 1 48.66 795 ASN B CA 1
ATOM 12603 C C . ASN B 1 795 ? 58.719 33.656 4.09 1 48.66 795 ASN B C 1
ATOM 12605 O O . ASN B 1 795 ? 59.938 33.844 4.109 1 48.66 795 ASN B O 1
ATOM 12609 N N . GLU B 1 796 ? 57.938 34.031 5.07 1 48.12 796 GLU B N 1
ATOM 12610 C CA . GLU B 1 796 ? 58.625 34.625 6.215 1 48.12 796 GLU B CA 1
ATOM 12611 C C . GLU B 1 796 ? 59 33.562 7.234 1 48.12 796 GLU B C 1
ATOM 12613 O O . GLU B 1 796 ? 58.312 33.312 8.211 1 48.12 796 GLU B O 1
ATOM 12618 N N . ARG B 1 797 ? 59.75 32.656 6.922 1 42.38 797 ARG B N 1
ATOM 12619 C CA . ARG B 1 797 ? 60.219 31.594 7.797 1 42.38 797 ARG B CA 1
ATOM 12620 C C . ARG B 1 797 ? 60.812 32.156 9.07 1 42.38 797 ARG B C 1
ATOM 12622 O O . ARG B 1 797 ? 60.688 31.547 10.141 1 42.38 797 ARG B O 1
ATOM 12629 N N . VAL B 1 798 ? 61.781 33 8.961 1 41.5 798 VAL B N 1
ATOM 12630 C CA . VAL B 1 798 ? 62.531 33.438 10.125 1 41.5 798 VAL B CA 1
ATOM 12631 C C . VAL B 1 798 ? 61.812 34.594 10.797 1 41.5 798 VAL B C 1
ATOM 12633 O O . VAL B 1 798 ? 61.344 35.531 10.117 1 41.5 798 VAL B O 1
ATOM 12636 N N . TYR B 1 799 ? 61.312 34.406 11.977 1 39.28 799 TYR B N 1
ATOM 12637 C CA . TYR B 1 799 ? 60.812 35.531 12.758 1 39.28 799 TYR B CA 1
ATOM 12638 C C . TYR B 1 799 ? 61.781 36.688 12.68 1 39.28 799 TYR B C 1
ATOM 12640 O O . TYR B 1 799 ? 62.969 36.562 12.984 1 39.28 799 TYR B O 1
ATOM 12648 N N . LYS B 1 800 ? 61.562 37.625 11.977 1 43.72 800 LYS B N 1
ATOM 12649 C CA . LYS B 1 800 ? 62.281 38.844 12.242 1 43.72 800 LYS B CA 1
ATOM 12650 C C . LYS B 1 800 ? 61.562 39.688 13.281 1 43.72 800 LYS B C 1
ATOM 12652 O O . LYS B 1 800 ? 60.344 39.906 13.188 1 43.72 800 LYS B O 1
ATOM 12657 N N . LYS B 1 801 ? 62.062 40 14.406 1 44.03 801 LYS B N 1
ATOM 12658 C CA . LYS B 1 801 ? 61.594 40.969 15.422 1 44.03 801 LYS B CA 1
ATOM 12659 C C . LYS B 1 801 ? 61.031 42.219 14.773 1 44.03 801 LYS B C 1
ATOM 12661 O O . LYS B 1 801 ? 61.75 42.906 14.023 1 44.03 801 LYS B O 1
ATOM 12666 N N . THR B 1 802 ? 59.844 42.125 14.352 1 34.53 802 THR B N 1
ATOM 12667 C CA . THR B 1 802 ? 59.438 43.438 13.906 1 34.53 802 THR B CA 1
ATOM 12668 C C . THR B 1 802 ? 59.281 44.406 15.094 1 34.53 802 THR B C 1
ATOM 12670 O O . THR B 1 802 ? 59.156 43.938 16.234 1 34.53 802 THR B O 1
ATOM 12673 N N . LYS B 1 803 ? 59.375 45.688 14.938 1 41.84 803 LYS B N 1
ATOM 12674 C CA . LYS B 1 803 ? 59.344 46.75 15.945 1 41.84 803 LYS B CA 1
ATOM 12675 C C . LYS B 1 803 ? 58.062 46.656 16.797 1 41.84 803 LYS B C 1
ATOM 12677 O O . LYS B 1 803 ? 58.062 47.094 17.938 1 41.84 803 LYS B O 1
ATOM 12682 N N . GLU B 1 804 ? 57.031 46.156 16.156 1 35.47 804 GLU B N 1
ATOM 12683 C CA . GLU B 1 804 ? 55.781 46.156 16.906 1 35.47 804 GLU B CA 1
ATOM 12684 C C . GLU B 1 804 ? 55.781 45.062 17.969 1 35.47 804 GLU B C 1
ATOM 12686 O O . GLU B 1 804 ? 55.125 45.219 19 1 35.47 804 GLU B O 1
ATOM 12691 N N . ASP B 1 805 ? 56.375 43.938 17.719 1 33.47 805 ASP B N 1
ATOM 12692 C CA . ASP B 1 805 ? 56.5 42.969 18.781 1 33.47 805 ASP B CA 1
ATOM 12693 C C . ASP B 1 805 ? 57.375 43.469 19.906 1 33.47 805 ASP B C 1
ATOM 12695 O O . ASP B 1 805 ? 57.438 42.844 20.984 1 33.47 805 ASP B O 1
ATOM 12699 N N . GLU B 1 806 ? 58.219 44.344 19.688 1 33.78 806 GLU B N 1
ATOM 12700 C CA . GLU B 1 806 ? 58.969 45 20.766 1 33.78 806 GLU B CA 1
ATOM 12701 C C . GLU B 1 806 ? 58.031 45.812 21.672 1 33.78 806 GLU B C 1
ATOM 12703 O O . GLU B 1 806 ? 58.375 46.094 22.828 1 33.78 806 GLU B O 1
ATOM 12708 N N . LYS B 1 807 ? 56.906 46.406 21.172 1 29.75 807 LYS B N 1
ATOM 12709 C CA . LYS B 1 807 ? 56 47.156 22.062 1 29.75 807 LYS B CA 1
ATOM 12710 C C . LYS B 1 807 ? 55 46.219 22.734 1 29.75 807 LYS B C 1
ATOM 12712 O O . LYS B 1 807 ? 54.438 45.312 22.078 1 29.75 807 LYS B O 1
#

Sequence (1614 aa):
MKIVIIGGGIAAVYLANNILNVDSSCSVTMLSDEEYIPYDRIHLCRLIDTKNDVESIKLELNSAVNLQLNQTISNINKDKKEVLSNDKTYDYDKLIIATGSTPITLLDTTLENVSVFRNVNDCKKIEQYCKTNEVVLVGSGPIALELLDALNEMSDVKSITLLIRSRHLYDKYISNESMQIMQTSFLKNKKVKISYEDEIVDTKIKNNKIEVLKTKKLNIKNPFIVFGIGIKANAKPFEKFIDVNRGILVNEFMQSSDENIYAVGECAEVVKDNFVAGHVKECTTQANVAISHIFEKESKPFELDVAVDMLKIGDFTLVEICSSDFNNDFEKVVIESKDKKRVDEYFLKDKKLIRFIGINSNIDTAYLEKVIKENSVIDLNYLYENRELSPRGKLVCACKHIYYDDLKSLIVSCKIDSFSSMKEFSEAGRVCGRCKKEVDDIIIASQDLIDNKTPKKTLEEIKLEEELKRSQRSVDKFKKLHPKNDMDEKNLESALKMLDIGKGEINSWISMVTASMKLNPAFEDVVSEGIKNLNKIPIIWLELSDCSGNSEAFIKSSNPVLEDLIFDYISLDYHELLMSASGDESETILENIIKNDKGKYVLIVEGAVPLALDGKYLRIGKKGETGVELLKKCAKDAALVLAVGSCAFDGGVVSAYPNPTGAVGVAQALNRDDVINITGCPTNPINIVGTLLSYMMFEELPALDKFNRPLWAYEQRVHDNCERRGHYELGEFVKEWGDDGAKNGWCLFEMGCKGPYANVNCPSMKFNQGTSWPVQVGHGCMGCTELGFFDKFANERVYKKTKEDEKMKIVIIGGGIAAVYLANNILNVDSSCSVTMLSDEEYIPYDRIHLCRLIDTKNDVESIKLELNSAVNLQLNQTISNINKDKKEVLSNDKTYDYDKLIIATGSTPITLLDTTLENVSVFRNVNDCKKIEQYCKTNEVVLVGSGPIALELLDALNEMSDVKSITLLIRSRHLYDKYISNESMQIMQTSFLKNKKVKISYEDEIVDTKIKNNKIEVLKTKKLNIKNPFIVFGIGIKANAKPFEKFIDVNRGILVNEFMQSSDENIYAVGECAEVVKDNFVAGHVKECTTQANVAISHIFEKESKPFELDVAVDMLKIGDFTLVEICSSDFNNDFEKVVIESKDKKRVDEYFLKDKKLIRFIGINSNIDTAYLEKVIKENSVIDLNYLYENRELSPRGKLVCACKHIYYDDLKSLIVSCKIDSFSSMKEFSEAGRVCGRCKKEVDDIIIASQDLIDNKTPKKTLEEIKLEEELKRSQRSVDKFKKLHPKNDMDEKNLESALKMLDIGKGEINSWISMVTASMKLNPAFEDVVSEGIKNLNKIPIIWLELSDCSGNSEAFIKSSNPVLEDLIFDYISLDYHELLMSASGDESETILENIIKNDKGKYVLIVEGAVPLALDGKYLRIGKKGETGVELLKKCAKDAALVLAVGSCAFDGGVVSAYPNPTGAVGVAQALNRDDVINITGCPTNPINIVGTLLSYMMFEELPALDKFNRPLWAYEQRVHDNCERRGHYELGEFVKEWGDDGAKNGWCLFEMGCKGPYANVNCPSMKFNQGTSWPVQVGHGCMGCTELGFFDKFANERVYKKTKEDEK

Organism: Arcobacter nitrofigilis (strain ATCC 33309 / DSM 7299 / CCUG 15893 / LMG 7604 / NCTC 12251 / CI) (NCBI:txid572480)

Nearest PDB structures (foldseek):
  8pov-assembly1_S  TM=9.505E-01  e=2.055E-28  Cupriavidus necator H16
  8pow-assembly1_S  TM=9.506E-01  e=6.683E-28  Cupriavidus necator H16
  5mdl-assembly1_S  TM=9.596E-01  e=1.942E-27  Cupriavidus necator H16
  6rp2-assembly1_T  TM=9.463E-01  e=1.552E-27  Escherichia coli K-12
  7odh-assembly1_S  TM=9.449E-01  e=3.811E-27  Cupriavidus necator H16

InterPro domains:
  IPR001821 [NiFe]-hydrogenase, small subunit [PTHR30013] (487-802)
  IPR001821 [NiFe]-hydrogenase, small subunit [TIGR00391] (488-802)
  IPR006137 NADH:ubiquinone oxidoreductase-like, 20kDa subunit [PF01058] (547-694)
  IPR007419 BFD-like [2Fe-2S]-binding domain [PF04324] (395-444)
  IPR023753 FAD/NAD(P)-binding domain [PF07992] (1-274)
  IPR027394 Cytochrome-c3 hydrogenase, C-terminal [PF14720] (714-794)
  IPR036188 FAD/NAD(P)-binding domain superfamily [G3DSA:3.50.50.60] (3-275)
  IPR036188 FAD/NAD(P)-binding domain superfamily [G3DSA:3.50.50.60] (105-229)
  IPR036188 FAD/NAD(P)-binding domain superfamily [SSF51905] (1-296)
  IPR036188 FAD/NAD(P)-binding domain superfamily [SSF51905] (134-271)
  IPR037024 [NiFe]-hydrogenase, small subunit, N-terminal domain superfamily [G3DSA:3.40.50.700] (531-712)
  IPR037148 [NiFe]-hydrogenase, small subunit, C-terminal domain superfamily [G3DSA:4.10.480.10] (716-807)

Foldseek 3Di:
DEEEEEEQEPLRQLLQVVLCVVPVPYAYEYEYLAPDHYFHLLCLLVVLPVPDDRVVGHDDHDPRYHYDYNWDWDDADQVQQWTAIPNDIDHGQFYEYEHAWADDDPDDCQQLQEAERGDNVRSVSCSVCQLPAAEEEEAQAQVSQQNLQSSLPDPSGQAYEYEYLAPAHHDPPDDPLLRVVSVCLNPVPVRYHYDHNKDWDDFDDDPSFTQWTDMPVDIGGRYRYYYDHDIFAPAVVCVVPFPADSAQEAEQLQATPRNRYGYFAQRYQHPVVSDGDDAQQLRSLSSVSNSCVVVVHPHDGDDDAWDWDWHDGRQKIKIKTAAPPDDPQWDKDWDADPPDSKIKIFTHDPQAGGMIIIIQWQFQLVVNSVSNRVRHHDDVVVCVVRRDHDPQAGAQARVQRHHLNNLLCLCQQQVPQAPVSCVVQDCGCPRRNNRVVVSRVSSVVSNVVHDPPHDRDDSVVSVLVVLLVLLQVLLVQLCVVVVVLPCDPVNVQVVCVVVVVHSVVLLVVLVLLCQLLVHDSVNSNSLVSLLNRAAAAEEAEAEWADPCQQVCLLVLQPPVRLVCSCVSRYRPQHHCVVCQVVAVVSVVSLVCCLVPVFQTHEYEYEAWQFPPPNQQVIFGGPVRHHPLRSLLSSVVRHNAYEYAELCQQANFPCCAPPNPRNIGHSCVSNVHDRHAYQYDPHGNSCQVSSQVSCCRRVVDGRDADPSRYHCSFFVAQQLVLAPQVVLVVVVQEDQDPPDPSLVVLHHDVQQQACRRPATGCCSPCPGNRNPHHQSNVPHHHQRRRDHPSCNVGVVPRGDDPDPVVVD/DEEEEEEQEPLRQLLQVVLCVVPVVYAYEYEYLAPDHYFHLLCLLVVLPVPDDRVVGHDDHDPSYHYDYNWDWDDADQVQQWTAIPNDIDHGQFYEYEHAWADDDPDDCQQLQEAERGDNVRSVSCSVCQLPAAEEEEDQAQVSQQNLQSSLPDPSRQAYEYEYLAPAHHDPPDDPLLRVVSVCLNPVPVRYHYDHNKDWDDFDDDPSFTQWTDMPVDIGGRYRYYYDHDIFAPAVVCVVPFPADSAQEAEQLQHTPRNRYGYFAQRYQHPVVSDGDDAQQLRSLSSVSNSCVVVVHPHDGHDDAWDWDWHDGRQKIKIKTAAPPDDPQWDKDWDADPPDSKIKIFTHDPQAGGMIIIIQWQFQLVVNSVSNRVRHHDDVVVCVVRRDHDPQAGAQARVQRHHLNNLLCLCQQQVPQAPVSCVVQDCGCPRRNNRVVVSRVSSVVSNVVHDPVHDHDDSVVSVVVVLLVLLQVLLVQLCVVVVVLPCPPVNVQVVCVVVVVHVVVLLVVLVLLCQLLVHDSVNSNSLVSLLNRAAAAEEAAAEWADPCQQVCLLCLQPPVSLVCSCVVRYRPQHHCVVCQVVAVVSVVSLVCCLVPVFQGHEYEYEAWQQPPPNQQVIFGGPVRHHPLRVLLSSVVRHNAYEYAELCQQANFPCCAPPNPRNIGHSCVSNVHDRHAYQYDPHGNNCQVSSQVSCCRRVVDGRDADPSRYHCSFFVAQQLVLAPQVVLVVVVQEDQDPPDPSQVVLHHDVQQQACRRPGTGCCSPCPGNRNPHHQSNVPHHHQRRRDHPSCNVGVVPRGDDPDVVVVD

Secondary structure (DSSP, 8-state):
-EEEEE--SHHHHHHHHHHHHH-TT-EEEEE-S-SSPPB-GGGTHHHHSTT--GGGGBPP--TTSEEE-S--EEEEETTTTEEEETTEEEE-SEEEE---EEE--SS-TTSTTEE-SSSHHHHHHHHHHTTTSEEEEE--SHHHHHHHHHHHH-TT---EEEE-SSSSSS-TT--HHHHHHHHHHHHTSTTEEEE-S--EEEEEEETTEEEEEEESS-EEESEEEEE-S-EEES-GGGTTTS-BSSSEEE-TTSB-SSTTEEE-STTEEEGGGTEE--SHHHHHHHHHHHHHHHTT---PPP----EEEEEEETTEEEEEEE-TT--S--EEEEEE-SSTT-EEEEEEETTEEEEEEEES--S-HHHHHHHHHHTPBP-HHHHHHT-S--TT-SEEETTTTEEHHHHHHHHHHHT--SHHHHTTT--TTTSS-TTHHHHHHHHHHTGGG--TTSPPPPHHHHHHHHHHHHHHHHHHHHHHHSGGG---HHHHHHHHHHTT--HHHHHHHHHHHHHHTT--GGGHHHHHHHHHS---EEEEEEE-BS-SHHHHHHHH---HHHHHHHHHHEEEEEEHHHHGGGTHHHHHHHHHHHHHTTTTPEEEEESBEE-HHHHTT-EETTTTEEHHHHHHHHHHT-SEEEEESHHHHH-GGGG-TT-TT-EE-HHHHHT-S--EEE--TTPPHHHHHHHHHHHHHHSSPPPB-TTS-BHHHHSSBTGGG-TTHHHHHTT-B--STTSHHHHTT-B-GGGT--GGG-B-SHHHH-BTTTTB-TTTTT-----TTSTTHIIIIIS--S----TTTT-/-EEEEE--SHHHHHHHHHHHHH-TT-EEEEE-S-SSPPB-GGGTHHHHSTT--GGGGBPP--TTSEEE-S--EEEEETTTTEEEETTEEEE-SEEEE---EEE--SS-TTSTTEE-SSSHHHHHHHHHHTTTSEEEEE--SHHHHHHHHHHHH-TT---EEEE-SSSSSS-TT--HHHHHHHHHHHHTSTTEEEE-S--EEEEEEETTEEEEEEESS-EEESEEEEE-S-EEES-GGGTTTS-BSSSEEE-TTSB-SSTTEEE-STTEEEGGGTEE--SHHHHHHHHHHHHHHHTT---PPP----EEEEEEETTEEEEEEE-TT--S--EEEEEE-SSTT-EEEEEEETTEEEEEEEES--S-HHHHHHHHHHTPBP-HHHHHHT-S--TT-SEEETTTTEEHHHHHHHHHHHT--SHHHHTTT--TTTSS-TTHHHHHHHHHHHGGG--TTSPPPPHHHHHHHHHHHHHHHHHHHHHHHSGGG---HHHHHHHHHHTT--HHHHHHHHHHHHHHTT--GGGHHHHHHHHHS---EEEEEEE-BS-SHHHHHHHH---HHHHHHHHHHEEEEEEHHHHGGGTHHHHHHHHHHHHHTTTTPEEEEESBEE-HHHHTT-EETTTTEEHHHHHHHHHHT-SEEEEESHHHHH-GGGG-TT-TT-EE-HHHHHT-S--EEE--TTPPHHHHHHHHHHHHHHSSPPPB-TTS-BHHHHSSBTGGG-TTHHHHHTT-B--STTSHHHHTT-B-GGGT--GGG-B-SHHHH-BTTTTB-TTTTTPPP--TTSTTHIIIIIS--S----HHHH-

pLDDT: mean 78.83, std 19.15, range [29.75, 98.88]

Solvent-accessible surface area (backbone atoms only — not comparable to full-atom values): 82878 Å² total; per-residue (Å²): 98,34,36,33,33,40,22,46,41,66,49,31,44,52,41,56,43,50,48,41,71,76,39,70,79,44,47,42,36,33,39,12,62,39,88,61,74,43,38,45,66,82,52,47,67,52,45,45,47,87,85,42,55,72,74,78,37,49,52,89,66,56,85,80,48,47,75,39,60,62,37,50,81,77,46,71,41,77,89,79,27,32,38,33,35,78,88,40,76,44,72,37,68,35,37,35,41,20,58,24,58,42,75,46,71,95,64,67,59,83,28,72,40,29,43,51,80,78,50,70,68,32,30,53,53,46,50,64,41,38,56,80,21,41,26,34,35,35,32,43,33,72,69,28,48,50,47,49,42,53,48,69,68,35,82,66,42,65,36,39,36,40,37,23,65,46,90,55,64,70,42,86,82,61,51,63,68,54,46,48,55,56,49,51,58,54,50,73,43,82,42,44,44,78,41,61,64,25,49,84,73,46,73,42,73,56,98,59,26,48,47,34,43,30,35,78,83,48,78,41,67,43,42,25,38,35,41,28,69,50,72,40,35,52,23,72,91,44,46,91,75,37,54,57,72,78,13,31,38,17,46,56,49,24,36,31,78,42,94,46,32,31,39,30,25,33,11,16,16,32,57,93,73,68,41,60,47,87,48,56,63,52,16,49,52,40,36,52,22,31,52,24,49,74,69,69,40,98,52,66,64,64,70,86,59,72,44,56,44,67,46,82,45,89,85,44,36,39,39,36,39,36,37,76,76,60,66,92,73,43,27,38,38,37,42,37,45,66,67,85,72,22,32,41,35,42,32,25,42,97,60,17,45,35,33,37,44,22,34,50,53,29,54,61,57,55,60,53,52,48,35,39,74,66,62,35,71,63,59,53,48,58,50,63,72,43,46,49,84,33,94,40,44,54,74,56,25,61,80,74,52,38,24,44,50,54,50,48,50,48,33,39,45,42,63,40,83,42,72,75,65,32,58,83,75,42,62,74,35,68,67,71,39,80,33,31,64,58,51,48,49,49,40,62,67,37,51,81,67,42,59,86,87,53,77,68,50,50,68,67,53,49,52,51,48,49,53,25,48,52,24,29,47,36,10,40,50,20,7,61,83,35,50,90,50,62,65,48,76,63,32,48,40,26,22,21,41,41,31,75,35,43,68,64,40,50,51,38,43,34,36,38,51,21,44,26,64,62,37,61,72,79,32,26,60,10,52,54,16,24,64,51,24,37,64,59,39,42,21,36,30,42,60,55,54,61,90,56,48,37,61,45,34,43,70,53,42,67,34,72,68,58,50,50,44,38,70,67,23,31,33,73,75,34,32,34,76,84,33,55,46,34,32,52,30,40,52,45,49,49,48,42,47,53,64,74,35,55,56,55,23,32,33,35,33,32,19,13,40,33,49,34,84,81,9,60,81,35,62,48,74,96,82,54,39,25,45,50,58,50,48,51,61,58,54,71,40,36,56,40,44,35,20,39,15,24,20,4,52,59,3,32,73,68,30,31,86,86,26,86,49,44,30,26,7,44,37,68,72,65,74,44,90,76,44,35,30,44,48,14,84,54,23,55,40,61,58,55,46,51,49,49,47,40,30,64,64,59,78,39,77,67,66,54,46,100,76,32,24,46,34,38,47,40,65,48,45,25,38,84,52,32,91,33,39,68,27,51,77,71,68,37,52,18,78,49,94,81,33,72,34,45,74,69,56,38,15,39,52,58,51,24,28,28,26,84,76,16,46,31,47,49,61,79,50,31,38,68,67,51,69,45,36,60,51,78,76,70,36,50,38,52,25,46,55,36,90,58,18,47,74,68,33,57,74,45,44,64,52,68,86,48,77,66,76,74,101,98,34,36,34,34,40,21,46,39,66,50,31,44,53,40,55,41,50,49,40,69,76,39,71,79,44,46,44,35,33,40,12,64,39,88,62,74,44,39,45,66,82,54,47,66,51,44,45,46,87,83,43,55,71,75,78,36,49,52,86,64,56,85,81,49,45,75,40,60,61,37,49,81,77,45,71,41,76,90,81,27,33,37,31,35,80,89,39,77,42,72,36,67,34,37,34,42,21,57,24,58,41,74,46,69,95,64,68,60,83,28,74,41,30,42,51,81,77,50,72,67,33,30,52,52,47,49,64,41,36,55,80,20,40,28,34,36,35,32,44,33,70,67,26,48,50,47,49,42,53,48,69,69,35,83,65,42,64,36,39,35,39,36,24,65,47,91,56,65,69,44,86,81,61,52,64,68,54,47,48,56,56,48,52,58,54,50,72,43,81,43,44,44,79,41,60,63,26,48,85,72,47,74,42,76,55,97,60,25,50,47,33,43,30,35,77,83,48,78,41,66,43,41,24,38,35,41,31,68,49,72,40,34,53,22,72,91,44,47,90,76,38,54,57,73,79,13,30,38,17,46,55,48,24,36,30,80,42,95,47,32,30,40,30,25,33,12,16,17,33,58,94,73,68,42,60,46,88,48,56,63,54,16,52,52,40,36,51,20,32,51,24,49,75,70,68,39,98,50,66,66,62,70,86,59,72,44,55,45,68,46,81,45,89,86,43,34,39,38,36,38,36,38,75,78,60,66,91,74,40,28,38,38,37,42,37,47,66,68,85,72,22,31,40,35,42,32,24,42,98,59,18,44,35,32,37,43,22,34,51,52,32,54,62,58,57,59,52,53,48,36,37,76,66,62,34,73,63,58,53,47,59,50,63,72,44,46,49,83,32,94,40,44,53,75,56,24,62,82,73,53,39,24,44,49,53,50,46,49,48,33,37,46,44,62,38,82,42,72,76,66,32,58,85,76,44,64,74,34,66,68,71,39,81,32,31,65,59,51,46,49,49,39,61,68,38,52,80,70,43,57,86,88,55,78,67,49,50,68,68,53,50,52,52,48,49,53,29,47,52,24,31,47,37,11,43,49,22,9,60,83,34,48,90,52,62,67,49,74,64,26,49,42,30,18,25,43,51,29,75,38,43,71,63,42,55,52,39,43,37,35,37,51,20,45,23,63,64,37,61,74,79,35,26,60,13,53,55,16,24,67,51,27,34,65,61,41,43,20,36,30,43,60,54,53,61,92,55,47,38,59,45,34,42,69,54,40,66,30,72,66,57,49,50,46,39,69,68,22,32,33,72,72,35,32,35,76,82,32,54,45,30,32,55,27,41,53,46,50,49,48,42,46,53,64,73,35,54,55,54,24,31,34,35,32,32,20,14,40,34,50,36,85,81,10,59,80,36,62,48,74,96,83,54,39,26,45,49,57,51,48,52,59,57,54,70,39,35,58,40,44,35,21,38,15,23,20,5,51,60,3,31,72,68,30,32,86,88,24,88,51,45,29,26,8,46,37,67,73,66,74,44,90,76,44,34,31,45,49,14,85,54,23,55,42,61,60,54,47,51,48,49,48,40,30,62,63,59,77,40,76,68,66,55,46,99,75,33,24,47,35,38,49,39,63,48,44,25,36,83,53,32,90,33,39,66,28,51,77,70,68,36,50,17,78,48,93,82,34,72,32,47,74,70,56,36,15,39,51,58,50,26,27,28,26,84,73,14,45,31,48,50,62,78,52,29,39,67,66,51,70,43,37,59,50,78,77,70,36,50,38,53,25,46,56,38,91,57,18,46,74,69,33,55,73,45,43,65,49,64,86,47,74,66,76,74,102

Radius of gyration: 41.43 Å; Cα contacts (8 Å, |Δi|>4): 3469; chains: 2; bounding box: 121×120×88 Å